Protein 2MEZ (pdb70)

Radius of gyration: 14.49 Å; Cα contacts (8 Å, |Δi|>4): 110; chains: 1; bounding box: 46×28×31 Å

Secondary structure (DSSP, 8-state):
--SS--S-SS-SHHHHHHHHHTT--HHHHHHTTTS-HHHHHHHHTTS----HHHHHHHHHSSS--S--SS-----------HHHHTSSS-STTSGGG--TT-

InterPro domains:
  IPR001387 Cro/C1-type, helix-turn-helix domain [PF01381] (82-133)
  IPR001387 Cro/C1-type, helix-turn-helix domain [PS50943] (82-140)
  IPR001387 Cro/C1-type, helix-turn-helix domain [SM00530] (81-136)
  IPR001387 Cro/C1-type, helix-turn-helix domain [cd00093] (80-133)
  IPR004451 MJ0586 [TIGR00270] (8-161)
  IPR010982 Lambda repressor-like, DNA-binding domain superfamily [G3DSA:1.10.260.40] (68-165)
  IPR010982 Lambda repressor-like, DNA-binding domain superfamily [SSF47413] (76-138)

Structure (mmCIF, N/CA/C/O backbone):
data_2MEZ
#
_entry.id   2MEZ
#
loop_
_atom_site.group_PDB
_atom_site.id
_atom_site.type_symbol
_atom_site.label_atom_id
_atom_site.label_alt_id
_atom_site.label_comp_id
_atom_site.label_asym_id
_atom_site.label_entity_id
_atom_site.label_seq_id
_atom_site.pdbx_PDB_ins_code
_atom_site.Cartn_x
_atom_site.Cartn_y
_atom_site.Cartn_z
_atom_site.occupancy
_atom_site.B_iso_or_equiv
_atom_site.auth_seq_id
_atom_site.auth_comp_id
_atom_site.auth_asym_id
_atom_site.auth_atom_id
_atom_site.pdbx_PDB_model_num
ATOM 1 N N . GLU A 1 1 ? 19.410 -14.173 -0.354 1.00 0.00 13 GLU A N 1
ATOM 2 C CA . GLU A 1 1 ? 20.086 -13.297 0.604 1.00 0.00 13 GLU A CA 1
ATOM 3 C C . GLU A 1 1 ? 19.088 -12.519 1.455 1.00 0.00 13 GLU A C 1
ATOM 4 O O . GLU A 1 1 ? 18.149 -11.926 0.905 1.00 0.00 13 GLU A O 1
ATOM 18 N N . ASN A 1 2 ? 19.195 -12.634 2.785 1.00 0.00 14 ASN A N 1
ATOM 19 C CA . ASN A 1 2 ? 18.305 -12.156 3.819 1.00 0.00 14 ASN A CA 1
ATOM 20 C C . ASN A 1 2 ? 18.622 -10.754 4.333 1.00 0.00 14 ASN A C 1
ATOM 21 O O . ASN A 1 2 ? 17.812 -10.148 5.027 1.00 0.00 14 ASN A O 1
ATOM 32 N N . ALA A 1 3 ? 19.684 -10.124 3.849 1.00 0.00 15 ALA A N 1
ATOM 33 C CA . ALA A 1 3 ? 20.142 -8.761 3.982 1.00 0.00 15 ALA A CA 1
ATOM 34 C C . ALA A 1 3 ? 19.564 -7.866 2.885 1.00 0.00 15 ALA A C 1
ATOM 35 O O . ALA A 1 3 ? 19.505 -6.652 3.019 1.00 0.00 15 ALA A O 1
ATOM 42 N N . GLU A 1 4 ? 18.990 -8.467 1.842 1.00 0.00 16 GLU A N 1
ATOM 43 C CA . GLU A 1 4 ? 18.354 -7.792 0.739 1.00 0.00 16 GLU A CA 1
ATOM 44 C C . GLU A 1 4 ? 16.834 -7.724 0.882 1.00 0.00 16 GLU A C 1
ATOM 45 O O . GLU A 1 4 ? 16.113 -7.228 0.022 1.00 0.00 16 GLU A O 1
ATOM 57 N N . LEU A 1 5 ? 16.340 -8.306 1.979 1.00 0.00 17 LEU A N 1
ATOM 58 C CA . LEU A 1 5 ? 15.001 -8.149 2.492 1.00 0.00 17 LEU A CA 1
ATOM 59 C C . LEU A 1 5 ? 14.812 -6.924 3.383 1.00 0.00 17 LEU A C 1
ATOM 60 O O . LEU A 1 5 ? 15.794 -6.272 3.706 1.00 0.00 17 LEU A O 1
ATOM 76 N N . GLU A 1 6 ? 13.566 -6.641 3.773 1.00 0.00 18 GLU A N 1
ATOM 77 C CA . GLU A 1 6 ? 13.240 -5.444 4.525 1.00 0.00 18 GLU A CA 1
ATOM 78 C C . GLU A 1 6 ? 12.087 -5.554 5.508 1.00 0.00 18 GLU A C 1
ATOM 79 O O . GLU A 1 6 ? 11.028 -6.075 5.175 1.00 0.00 18 GLU A O 1
ATOM 91 N N . ILE A 1 7 ? 12.223 -5.021 6.730 1.00 0.00 19 ILE A N 1
ATOM 92 C CA . ILE A 1 7 ? 11.067 -4.701 7.528 1.00 0.00 19 ILE A CA 1
ATOM 93 C C . ILE A 1 7 ? 10.749 -3.245 7.827 1.00 0.00 19 ILE A C 1
ATOM 94 O O . ILE A 1 7 ? 9.653 -2.945 8.291 1.00 0.00 19 ILE A O 1
ATOM 110 N N . VAL A 1 8 ? 11.550 -2.242 7.479 1.00 0.00 20 VAL A N 1
ATOM 111 C CA . VAL A 1 8 ? 11.438 -0.797 7.604 1.00 0.00 20 VAL A CA 1
ATOM 112 C C . VAL A 1 8 ? 10.967 -0.216 6.276 1.00 0.00 20 VAL A C 1
ATOM 113 O O . VAL A 1 8 ? 11.572 0.690 5.688 1.00 0.00 20 VAL A O 1
ATOM 126 N N . THR A 1 9 ? 9.898 -0.797 5.735 1.00 0.00 21 THR A N 1
ATOM 127 C CA . THR A 1 9 ? 9.300 -0.458 4.462 1.00 0.00 21 THR A CA 1
ATOM 128 C C . THR A 1 9 ? 8.397 0.766 4.531 1.00 0.00 21 THR A C 1
ATOM 129 O O . THR A 1 9 ? 8.107 1.198 3.419 1.00 0.00 21 THR A O 1
ATOM 140 N N . ASP A 1 10 ? 7.984 1.312 5.677 1.00 0.00 22 ASP A N 1
ATOM 141 C CA . ASP A 1 10 ? 6.856 2.206 5.889 1.00 0.00 22 ASP A CA 1
ATOM 142 C C . ASP A 1 10 ? 5.546 1.542 5.503 1.00 0.00 22 ASP A C 1
ATOM 143 O O . ASP A 1 10 ? 4.575 2.268 5.295 1.00 0.00 22 ASP A O 1
ATOM 152 N N . TYR A 1 11 ? 5.513 0.215 5.303 1.00 0.00 23 TYR A N 1
ATOM 153 C CA . TYR A 1 11 ? 4.306 -0.450 4.861 1.00 0.00 23 TYR A CA 1
ATOM 154 C C . TYR A 1 11 ? 3.839 -1.526 5.833 1.00 0.00 23 TYR A C 1
ATOM 155 O O . TYR A 1 11 ? 3.187 -2.455 5.376 1.00 0.00 23 TYR A O 1
ATOM 173 N N . TYR A 1 12 ? 4.407 -1.637 7.040 1.00 0.00 24 TYR A N 1
ATOM 174 C CA . TYR A 1 12 ? 4.146 -2.682 8.010 1.00 0.00 24 TYR A CA 1
ATOM 175 C C . TYR A 1 12 ? 2.824 -2.593 8.778 1.00 0.00 24 TYR A C 1
ATOM 176 O O . TYR A 1 12 ? 2.024 -1.737 8.406 1.00 0.00 24 TYR A O 1
ATOM 194 N N . LYS A 1 13 ? 2.694 -3.365 9.854 1.00 0.00 25 LYS A N 1
ATOM 195 C CA . LYS A 1 13 ? 1.631 -3.188 10.826 1.00 0.00 25 LYS A CA 1
ATOM 196 C C . LYS A 1 13 ? 0.841 -1.890 10.857 1.00 0.00 25 LYS A C 1
ATOM 197 O O . LYS A 1 13 ? -0.388 -1.925 10.913 1.00 0.00 25 LYS A O 1
ATOM 216 N N . ILE A 1 14 ? 1.509 -0.746 11.041 1.00 0.00 26 ILE A N 1
ATOM 217 C CA . ILE A 1 14 ? 0.765 0.496 11.100 1.00 0.00 26 ILE A CA 1
ATOM 218 C C . ILE A 1 14 ? -0.344 0.739 10.080 1.00 0.00 26 ILE A C 1
ATOM 219 O O . ILE A 1 14 ? -1.424 1.163 10.470 1.00 0.00 26 ILE A O 1
ATOM 235 N N . ILE A 1 15 ? -0.084 0.572 8.782 1.00 0.00 27 ILE A N 1
ATOM 236 C CA . ILE A 1 15 ? -0.980 0.649 7.650 1.00 0.00 27 ILE A CA 1
ATOM 237 C C . ILE A 1 15 ? -1.691 -0.688 7.451 1.00 0.00 27 ILE A C 1
ATOM 238 O O . ILE A 1 15 ? -2.893 -0.656 7.252 1.00 0.00 27 ILE A O 1
ATOM 254 N N . LYS A 1 16 ? -0.958 -1.801 7.481 1.00 0.00 28 LYS A N 1
ATOM 255 C CA . LYS A 1 16 ? -1.465 -3.114 7.146 1.00 0.00 28 LYS A CA 1
ATOM 256 C C . LYS A 1 16 ? -2.722 -3.443 7.926 1.00 0.00 28 LYS A C 1
ATOM 257 O O . LYS A 1 16 ? -3.689 -3.770 7.252 1.00 0.00 28 LYS A O 1
ATOM 276 N N . THR A 1 17 ? -2.731 -3.328 9.262 1.00 0.00 29 THR A N 1
ATOM 277 C CA . THR A 1 17 ? -3.864 -3.623 10.121 1.00 0.00 29 THR A CA 1
ATOM 278 C C . THR A 1 17 ? -5.113 -2.989 9.537 1.00 0.00 29 THR A C 1
ATOM 279 O O . THR A 1 17 ? -6.108 -3.642 9.249 1.00 0.00 29 THR A O 1
ATOM 290 N N . ALA A 1 18 ? -5.027 -1.677 9.248 1.00 0.00 30 ALA A N 1
ATOM 291 C CA . ALA A 1 18 ? -6.089 -0.777 8.830 1.00 0.00 30 ALA A CA 1
ATOM 292 C C . ALA A 1 18 ? -6.557 -0.868 7.377 1.00 0.00 30 ALA A C 1
ATOM 293 O O . ALA A 1 18 ? -7.774 -0.813 7.231 1.00 0.00 30 ALA A O 1
ATOM 300 N N . ARG A 1 19 ? -5.700 -1.114 6.392 1.00 0.00 31 ARG A N 1
ATOM 301 C CA . ARG A 1 19 ? -6.191 -1.349 5.060 1.00 0.00 31 ARG A CA 1
ATOM 302 C C . ARG A 1 19 ? -7.168 -2.526 4.966 1.00 0.00 31 ARG A C 1
ATOM 303 O O . ARG A 1 19 ? -8.033 -2.531 4.097 1.00 0.00 31 ARG A O 1
ATOM 324 N N . GLU A 1 20 ? -6.801 -3.610 5.642 1.00 0.00 32 GLU A N 1
ATOM 325 C CA . GLU A 1 20 ? -7.612 -4.754 6.002 1.00 0.00 32 GLU A CA 1
ATOM 326 C C . GLU A 1 20 ? -8.866 -4.345 6.780 1.00 0.00 32 GLU A C 1
ATOM 327 O O . GLU A 1 20 ? -9.837 -5.062 6.558 1.00 0.00 32 GLU A O 1
ATOM 339 N N . GLN A 1 21 ? -8.917 -3.329 7.626 1.00 0.00 33 GLN A N 1
ATOM 340 C CA . GLN A 1 21 ? -10.123 -2.927 8.332 1.00 0.00 33 GLN A CA 1
ATOM 341 C C . GLN A 1 21 ? -11.106 -2.330 7.335 1.00 0.00 33 GLN A C 1
ATOM 342 O O . GLN A 1 21 ? -12.276 -2.242 7.691 1.00 0.00 33 GLN A O 1
ATOM 356 N N . LEU A 1 22 ? -10.621 -1.856 6.183 1.00 0.00 34 LEU A N 1
ATOM 357 C CA . LEU A 1 22 ? -11.393 -1.221 5.139 1.00 0.00 34 LEU A CA 1
ATOM 358 C C . LEU A 1 22 ? -11.739 -2.174 3.997 1.00 0.00 34 LEU A C 1
ATOM 359 O O . LEU A 1 22 ? -12.472 -1.854 3.060 1.00 0.00 34 LEU A O 1
ATOM 375 N N . GLY A 1 23 ? -11.094 -3.338 4.076 1.00 0.00 35 GLY A N 1
ATOM 376 C CA . GLY A 1 23 ? -11.328 -4.474 3.182 1.00 0.00 35 GLY A CA 1
ATOM 377 C C . GLY A 1 23 ? -10.914 -4.330 1.730 1.00 0.00 35 GLY A C 1
ATOM 378 O O . GLY A 1 23 ? -10.965 -5.322 0.999 1.00 0.00 35 GLY A O 1
ATOM 382 N N . ILE A 1 24 ? -10.501 -3.127 1.324 1.00 0.00 36 ILE A N 1
ATOM 383 C CA . ILE A 1 24 ? -10.115 -2.712 -0.013 1.00 0.00 36 ILE A CA 1
ATOM 384 C C . ILE A 1 24 ? -8.987 -3.571 -0.552 1.00 0.00 36 ILE A C 1
ATOM 385 O O . ILE A 1 24 ? -8.087 -3.845 0.233 1.00 0.00 36 ILE A O 1
ATOM 401 N N . SER A 1 25 ? -9.131 -4.138 -1.767 1.00 0.00 37 SER A N 1
ATOM 402 C CA . SER A 1 25 ? -8.186 -5.102 -2.267 1.00 0.00 37 SER A CA 1
ATOM 403 C C . SER A 1 25 ? -6.771 -4.642 -2.605 1.00 0.00 37 SER A C 1
ATOM 404 O O . SER A 1 25 ? -6.492 -3.446 -2.644 1.00 0.00 37 SER A O 1
ATOM 412 N N . GLN A 1 26 ? -5.768 -5.517 -2.737 1.00 0.00 38 GLN A N 1
ATOM 413 C CA . GLN A 1 26 ? -4.467 -5.219 -3.284 1.00 0.00 38 GLN A CA 1
ATOM 414 C C . GLN A 1 26 ? -4.510 -4.459 -4.596 1.00 0.00 38 GLN A C 1
ATOM 415 O O . GLN A 1 26 ? -3.771 -3.493 -4.789 1.00 0.00 38 GLN A O 1
ATOM 429 N N . GLN A 1 27 ? -5.403 -4.880 -5.514 1.00 0.00 39 GLN A N 1
ATOM 430 C CA . GLN A 1 27 ? -5.607 -4.221 -6.793 1.00 0.00 39 GLN A CA 1
ATOM 431 C C . GLN A 1 27 ? -6.246 -2.860 -6.580 1.00 0.00 39 GLN A C 1
ATOM 432 O O . GLN A 1 27 ? -6.002 -1.934 -7.352 1.00 0.00 39 GLN A O 1
ATOM 446 N N . GLN A 1 28 ? -7.126 -2.686 -5.600 1.00 0.00 40 GLN A N 1
ATOM 447 C CA . GLN A 1 28 ? -7.770 -1.425 -5.339 1.00 0.00 40 GLN A CA 1
ATOM 448 C C . GLN A 1 28 ? -6.748 -0.454 -4.750 1.00 0.00 40 GLN A C 1
ATOM 449 O O . GLN A 1 28 ? -6.785 0.688 -5.214 1.00 0.00 40 GLN A O 1
ATOM 463 N N . LEU A 1 29 ? -5.861 -0.838 -3.842 1.00 0.00 41 LEU A N 1
ATOM 464 C CA . LEU A 1 29 ? -4.808 -0.052 -3.234 1.00 0.00 41 LEU A CA 1
ATOM 465 C C . LEU A 1 29 ? -3.792 0.508 -4.236 1.00 0.00 41 LEU A C 1
ATOM 466 O O . LEU A 1 29 ? -3.231 1.591 -4.111 1.00 0.00 41 LEU A O 1
ATOM 482 N N . ALA A 1 30 ? -3.410 -0.437 -5.100 1.00 0.00 42 ALA A N 1
ATOM 483 C CA . ALA A 1 30 ? -2.552 -0.161 -6.232 1.00 0.00 42 ALA A CA 1
ATOM 484 C C . ALA A 1 30 ? -3.010 0.944 -7.180 1.00 0.00 42 ALA A C 1
ATOM 485 O O . ALA A 1 30 ? -2.134 1.604 -7.726 1.00 0.00 42 ALA A O 1
ATOM 492 N N . GLN A 1 31 ? -4.294 1.095 -7.470 1.00 0.00 43 GLN A N 1
ATOM 493 C CA . GLN A 1 31 ? -4.892 2.258 -8.101 1.00 0.00 43 GLN A CA 1
ATOM 494 C C . GLN A 1 31 ? -4.784 3.528 -7.267 1.00 0.00 43 GLN A C 1
ATOM 495 O O . GLN A 1 31 ? -4.658 4.616 -7.826 1.00 0.00 43 GLN A O 1
ATOM 509 N N . LYS A 1 32 ? -4.972 3.479 -5.947 1.00 0.00 44 LYS A N 1
ATOM 510 C CA . LYS A 1 32 ? -4.873 4.591 -5.026 1.00 0.00 44 LYS A CA 1
ATOM 511 C C . LYS A 1 32 ? -3.462 5.153 -4.983 1.00 0.00 44 LYS A C 1
ATOM 512 O O . LYS A 1 32 ? -3.262 6.170 -4.313 1.00 0.00 44 LYS A O 1
ATOM 531 N N . LEU A 1 33 ? -2.562 4.590 -5.778 1.00 0.00 45 LEU A N 1
ATOM 532 C CA . LEU A 1 33 ? -1.130 4.831 -5.767 1.00 0.00 45 LEU A CA 1
ATOM 533 C C . LEU A 1 33 ? -0.338 4.800 -7.058 1.00 0.00 45 LEU A C 1
ATOM 534 O O . LEU A 1 33 ? 0.855 5.082 -7.150 1.00 0.00 45 LEU A O 1
ATOM 550 N N . LYS A 1 34 ? -1.131 4.631 -8.118 1.00 0.00 46 LYS A N 1
ATOM 551 C CA . LYS A 1 34 ? -0.814 4.440 -9.509 1.00 0.00 46 LYS A CA 1
ATOM 552 C C . LYS A 1 34 ? 0.179 3.319 -9.801 1.00 0.00 46 LYS A C 1
ATOM 553 O O . LYS A 1 34 ? 1.018 3.522 -10.669 1.00 0.00 46 LYS A O 1
ATOM 572 N N . VAL A 1 35 ? 0.188 2.156 -9.162 1.00 0.00 47 VAL A N 1
ATOM 573 C CA . VAL A 1 35 ? 1.056 0.992 -9.220 1.00 0.00 47 VAL A CA 1
ATOM 574 C C . VAL A 1 35 ? 0.317 -0.313 -9.458 1.00 0.00 47 VAL A C 1
ATOM 575 O O . VAL A 1 35 ? -0.901 -0.288 -9.569 1.00 0.00 47 VAL A O 1
ATOM 588 N N . SER A 1 36 ? 0.966 -1.487 -9.388 1.00 0.00 48 SER A N 1
ATOM 589 C CA . SER A 1 36 ? 0.361 -2.789 -9.555 1.00 0.00 48 SER A CA 1
ATOM 590 C C . SER A 1 36 ? 0.091 -3.537 -8.241 1.00 0.00 48 SER A C 1
ATOM 591 O O . SER A 1 36 ? 0.834 -3.284 -7.305 1.00 0.00 48 SER A O 1
ATOM 599 N N . GLU A 1 37 ? -0.916 -4.417 -8.234 1.00 0.00 49 GLU A N 1
ATOM 600 C CA . GLU A 1 37 ? -1.064 -5.387 -7.157 1.00 0.00 49 GLU A CA 1
ATOM 601 C C . GLU A 1 37 ? 0.255 -6.098 -6.901 1.00 0.00 49 GLU A C 1
ATOM 602 O O . GLU A 1 37 ? 0.575 -6.594 -5.819 1.00 0.00 49 GLU A O 1
ATOM 614 N N . ASN A 1 38 ? 1.019 -6.272 -7.968 1.00 0.00 50 ASN A N 1
ATOM 615 C CA . ASN A 1 38 ? 2.232 -7.082 -7.973 1.00 0.00 50 ASN A CA 1
ATOM 616 C C . ASN A 1 38 ? 3.343 -6.346 -7.247 1.00 0.00 50 ASN A C 1
ATOM 617 O O . ASN A 1 38 ? 4.132 -7.032 -6.616 1.00 0.00 50 ASN A O 1
ATOM 628 N N . ILE A 1 39 ? 3.402 -5.012 -7.221 1.00 0.00 51 ILE A N 1
ATOM 629 C CA . ILE A 1 39 ? 4.339 -4.230 -6.449 1.00 0.00 51 ILE A CA 1
ATOM 630 C C . ILE A 1 39 ? 4.074 -4.266 -4.934 1.00 0.00 51 ILE A C 1
ATOM 631 O O . ILE A 1 39 ? 4.920 -4.264 -4.050 1.00 0.00 51 ILE A O 1
ATOM 647 N N . VAL A 1 40 ? 2.841 -4.067 -4.485 1.00 0.00 52 VAL A N 1
ATOM 648 C CA . VAL A 1 40 ? 2.230 -4.120 -3.164 1.00 0.00 52 VAL A CA 1
ATOM 649 C C . VAL A 1 40 ? 2.433 -5.462 -2.495 1.00 0.00 52 VAL A C 1
ATOM 650 O O . VAL A 1 40 ? 3.082 -5.494 -1.443 1.00 0.00 52 VAL A O 1
ATOM 663 N N . LYS A 1 41 ? 2.222 -6.609 -3.133 1.00 0.00 53 LYS A N 1
ATOM 664 C CA . LYS A 1 41 ? 2.778 -7.851 -2.616 1.00 0.00 53 LYS A CA 1
ATOM 665 C C . LYS A 1 41 ? 4.290 -7.803 -2.431 1.00 0.00 53 LYS A C 1
ATOM 666 O O . LYS A 1 41 ? 4.775 -8.274 -1.402 1.00 0.00 53 LYS A O 1
ATOM 685 N N . ARG A 1 42 ? 5.069 -7.215 -3.338 1.00 0.00 54 ARG A N 1
ATOM 686 C CA . ARG A 1 42 ? 6.506 -7.081 -3.230 1.00 0.00 54 ARG A CA 1
ATOM 687 C C . ARG A 1 42 ? 6.945 -6.346 -1.976 1.00 0.00 54 ARG A C 1
ATOM 688 O O . ARG A 1 42 ? 7.923 -6.815 -1.401 1.00 0.00 54 ARG A O 1
ATOM 709 N N . PHE A 1 43 ? 6.212 -5.330 -1.525 1.00 0.00 55 PHE A N 1
ATOM 710 C CA . PHE A 1 43 ? 6.487 -4.655 -0.264 1.00 0.00 55 PHE A CA 1
ATOM 711 C C . PHE A 1 43 ? 6.131 -5.547 0.926 1.00 0.00 55 PHE A C 1
ATOM 712 O O . PHE A 1 43 ? 6.923 -5.685 1.853 1.00 0.00 55 PHE A O 1
ATOM 729 N N . GLU A 1 44 ? 4.972 -6.197 0.875 1.00 0.00 56 GLU A N 1
ATOM 730 C CA . GLU A 1 44 ? 4.505 -7.032 1.969 1.00 0.00 56 GLU A CA 1
ATOM 731 C C . GLU A 1 44 ? 5.397 -8.253 2.100 1.00 0.00 56 GLU A C 1
ATOM 732 O O . GLU A 1 44 ? 5.259 -8.885 3.148 1.00 0.00 56 GLU A O 1
ATOM 744 N N . SER A 1 45 ? 6.276 -8.642 1.171 1.00 0.00 57 SER A N 1
ATOM 745 C CA . SER A 1 45 ? 7.223 -9.747 1.241 1.00 0.00 57 SER A CA 1
ATOM 746 C C . SER A 1 45 ? 8.632 -9.255 1.524 1.00 0.00 57 SER A C 1
ATOM 747 O O . SER A 1 45 ? 9.520 -10.109 1.614 1.00 0.00 57 SER A O 1
ATOM 755 N N . GLY A 1 46 ? 8.915 -7.963 1.688 1.00 0.00 58 GLY A N 1
ATOM 756 C CA . GLY A 1 46 ? 10.231 -7.446 2.000 1.00 0.00 58 GLY A CA 1
ATOM 757 C C . GLY A 1 46 ? 11.163 -7.234 0.807 1.00 0.00 58 GLY A C 1
ATOM 758 O O . GLY A 1 46 ? 12.254 -6.716 0.997 1.00 0.00 58 GLY A O 1
ATOM 762 N N . LYS A 1 47 ? 10.692 -7.407 -0.436 1.00 0.00 59 LYS A N 1
ATOM 763 C CA . LYS A 1 47 ? 11.521 -7.519 -1.630 1.00 0.00 59 LYS A CA 1
ATOM 764 C C . LYS A 1 47 ? 11.747 -6.215 -2.379 1.00 0.00 59 LYS A C 1
ATOM 765 O O . LYS A 1 47 ? 12.597 -6.171 -3.258 1.00 0.00 59 LYS A O 1
ATOM 784 N N . LEU A 1 48 ? 10.844 -5.281 -2.061 1.00 0.00 60 LEU A N 1
ATOM 785 C CA . LEU A 1 48 ? 10.717 -3.971 -2.672 1.00 0.00 60 LEU A CA 1
ATOM 786 C C . LEU A 1 48 ? 10.285 -2.964 -1.607 1.00 0.00 60 LEU A C 1
ATOM 787 O O . LEU A 1 48 ? 9.734 -3.315 -0.571 1.00 0.00 60 LEU A O 1
ATOM 803 N N . LYS A 1 49 ? 10.467 -1.665 -1.856 1.00 0.00 61 LYS A N 1
ATOM 804 C CA . LYS A 1 49 ? 9.937 -0.621 -1.011 1.00 0.00 61 LYS A CA 1
ATOM 805 C C . LYS A 1 49 ? 9.254 0.492 -1.801 1.00 0.00 61 LYS A C 1
ATOM 806 O O . LYS A 1 49 ? 9.754 0.752 -2.896 1.00 0.00 61 LYS A O 1
ATOM 825 N N . PRO A 1 50 ? 8.262 1.248 -1.323 1.00 0.00 62 PRO A N 1
ATOM 826 C CA . PRO A 1 50 ? 7.722 2.445 -1.941 1.00 0.00 62 PRO A CA 1
ATOM 827 C C . PRO A 1 50 ? 8.815 3.506 -1.995 1.00 0.00 62 PRO A C 1
ATOM 828 O O . PRO A 1 50 ? 9.843 3.427 -1.331 1.00 0.00 62 PRO A O 1
ATOM 839 N N . THR A 1 51 ? 8.606 4.599 -2.742 1.00 0.00 63 THR A N 1
ATOM 840 C CA . THR A 1 51 ? 9.421 5.804 -2.800 1.00 0.00 63 THR A CA 1
ATOM 841 C C . THR A 1 51 ? 8.872 6.880 -1.892 1.00 0.00 63 THR A C 1
ATOM 842 O O . THR A 1 51 ? 8.011 6.660 -1.048 1.00 0.00 63 THR A O 1
ATOM 853 N N . ILE A 1 52 ? 9.541 8.047 -1.836 1.00 0.00 64 ILE A N 1
ATOM 854 C CA . ILE A 1 52 ? 9.250 9.173 -0.968 1.00 0.00 64 ILE A CA 1
ATOM 855 C C . ILE A 1 52 ? 7.906 9.850 -1.224 1.00 0.00 64 ILE A C 1
ATOM 856 O O . ILE A 1 52 ? 7.164 9.852 -0.242 1.00 0.00 64 ILE A O 1
ATOM 872 N N . SER A 1 53 ? 7.564 10.359 -2.407 1.00 0.00 65 SER A N 1
ATOM 873 C CA . SER A 1 53 ? 6.230 10.762 -2.761 1.00 0.00 65 SER A CA 1
ATOM 874 C C . SER A 1 53 ? 5.212 9.659 -2.492 1.00 0.00 65 SER A C 1
ATOM 875 O O . SER A 1 53 ? 4.062 9.962 -2.170 1.00 0.00 65 SER A O 1
ATOM 883 N N . GLN A 1 54 ? 5.549 8.360 -2.557 1.00 0.00 66 GLN A N 1
ATOM 884 C CA . GLN A 1 54 ? 4.641 7.263 -2.347 1.00 0.00 66 GLN A CA 1
ATOM 885 C C . GLN A 1 54 ? 4.424 7.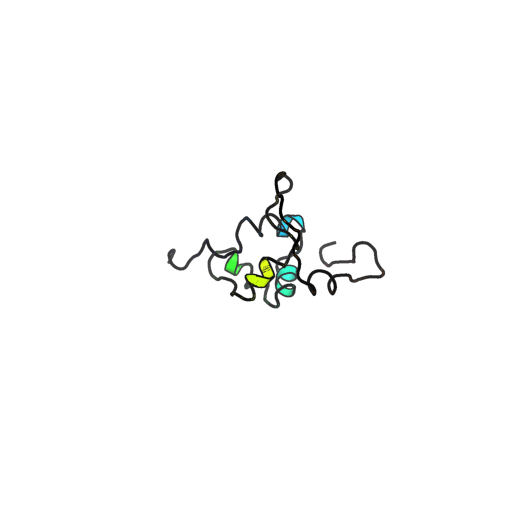072 -0.843 1.00 0.00 66 GLN A C 1
ATOM 886 O O . GLN A 1 54 ? 3.291 7.199 -0.407 1.00 0.00 66 GLN A O 1
ATOM 900 N N . ALA A 1 55 ? 5.469 6.932 -0.019 1.00 0.00 67 ALA A N 1
ATOM 901 C CA . ALA A 1 55 ? 5.595 7.075 1.416 1.00 0.00 67 ALA A CA 1
ATOM 902 C C . ALA A 1 55 ? 4.762 8.302 1.758 1.00 0.00 67 ALA A C 1
ATOM 903 O O . ALA A 1 55 ? 3.954 8.226 2.673 1.00 0.00 67 ALA A O 1
ATOM 910 N N . ARG A 1 56 ? 4.830 9.443 1.051 1.00 0.00 68 ARG A N 1
ATOM 911 C CA . ARG A 1 56 ? 4.050 10.625 1.355 1.00 0.00 68 ARG A CA 1
ATOM 912 C C . ARG A 1 56 ? 2.553 10.377 1.226 1.00 0.00 68 ARG A C 1
ATOM 913 O O . ARG A 1 56 ? 1.710 10.845 1.990 1.00 0.00 68 ARG A O 1
ATOM 934 N N . GLN A 1 57 ? 2.172 9.623 0.199 1.00 0.00 69 GLN A N 1
ATOM 935 C CA . GLN A 1 57 ? 0.813 9.226 -0.098 1.00 0.00 69 GLN A CA 1
ATOM 936 C C . GLN A 1 57 ? 0.225 8.072 0.697 1.00 0.00 69 GLN A C 1
ATOM 937 O O . GLN A 1 57 ? -0.983 8.097 0.916 1.00 0.00 69 GLN A O 1
ATOM 951 N N . LEU A 1 58 ? 0.957 6.993 0.992 1.00 0.00 70 LEU A N 1
ATOM 952 C CA . LEU A 1 58 ? 0.630 6.043 2.048 1.00 0.00 70 LEU A CA 1
ATOM 953 C C . LEU A 1 58 ? 0.214 6.694 3.357 1.00 0.00 70 LEU A C 1
ATOM 954 O O . LEU A 1 58 ? -0.796 6.210 3.880 1.00 0.00 70 LEU A O 1
ATOM 970 N N . GLU A 1 59 ? 0.899 7.711 3.887 1.00 0.00 71 GLU A N 1
ATOM 971 C CA . GLU A 1 59 ? 0.487 8.316 5.139 1.00 0.00 71 GLU A CA 1
ATOM 972 C C . GLU A 1 59 ? -0.959 8.769 4.971 1.00 0.00 71 GLU A C 1
ATOM 973 O O . GLU A 1 59 ? -1.701 8.613 5.954 1.00 0.00 71 GLU A O 1
ATOM 985 N N . LYS A 1 60 ? -1.269 9.369 3.830 1.00 0.00 72 LYS A N 1
ATOM 986 C CA . LYS A 1 60 ? -2.525 9.923 3.373 1.00 0.00 72 LYS A CA 1
ATOM 987 C C . LYS A 1 60 ? -3.530 8.997 2.710 1.00 0.00 72 LYS A C 1
ATOM 988 O O . LYS A 1 60 ? -4.666 9.329 2.390 1.00 0.00 72 LYS A O 1
ATOM 1007 N N . ILE A 1 61 ? -3.236 7.715 2.456 1.00 0.00 73 ILE A N 1
ATOM 1008 C CA . ILE A 1 61 ? -3.977 6.858 1.552 1.00 0.00 73 ILE A CA 1
ATOM 1009 C C . ILE A 1 61 ? -5.309 6.340 2.055 1.00 0.00 73 ILE A C 1
ATOM 1010 O O . ILE A 1 61 ? -6.251 6.037 1.320 1.00 0.00 73 ILE A O 1
ATOM 1026 N N . LEU A 1 62 ? -5.503 6.102 3.362 1.00 0.00 74 LEU A N 1
ATOM 1027 C CA . LEU A 1 62 ? -6.620 5.542 4.088 1.00 0.00 74 LEU A CA 1
ATOM 1028 C C . LEU A 1 62 ? -7.409 6.581 4.851 1.00 0.00 74 LEU A C 1
ATOM 1029 O O . LEU A 1 62 ? -8.413 6.304 5.510 1.00 0.00 74 LEU A O 1
ATOM 1045 N N . GLY A 1 63 ? -6.974 7.837 4.931 1.00 0.00 75 GLY A N 1
ATOM 1046 C CA . GLY A 1 63 ? -7.183 8.839 5.953 1.00 0.00 75 GLY A CA 1
ATOM 1047 C C . GLY A 1 63 ? -6.632 8.416 7.312 1.00 0.00 75 GLY A C 1
ATOM 1048 O O . GLY A 1 63 ? -6.641 9.239 8.227 1.00 0.00 75 GLY A O 1
ATOM 1052 N N . ILE A 1 64 ? -6.432 7.114 7.540 1.00 0.00 76 ILE A N 1
ATOM 1053 C CA . ILE A 1 64 ? -6.072 6.546 8.821 1.00 0.00 76 ILE A CA 1
ATOM 1054 C C . ILE A 1 64 ? -4.906 5.578 8.839 1.00 0.00 76 ILE A C 1
ATOM 1055 O O . ILE A 1 64 ? -4.047 5.484 7.956 1.00 0.00 76 ILE A O 1
ATOM 1071 N N . LYS A 1 65 ? -4.788 4.768 9.901 1.00 0.00 77 LYS A N 1
ATOM 1072 C CA . LYS A 1 65 ? -3.702 3.882 10.228 1.00 0.00 77 LYS A CA 1
ATOM 1073 C C . LYS A 1 65 ? -4.115 3.109 11.467 1.00 0.00 77 LYS A C 1
ATOM 1074 O O . LYS A 1 65 ? -5.223 3.293 11.961 1.00 0.00 77 LYS A O 1
ATOM 1093 N N . LEU A 1 66 ? -3.327 2.144 11.961 1.00 0.00 78 LEU A N 1
ATOM 1094 C CA . LEU A 1 66 ? -2.987 1.842 13.333 1.00 0.00 78 LEU A CA 1
ATOM 1095 C C . LEU A 1 66 ? -3.792 0.610 13.725 1.00 0.00 78 LEU A C 1
ATOM 1096 O O . LEU A 1 66 ? -3.273 -0.375 14.226 1.00 0.00 78 LEU A O 1
ATOM 1112 N N . VAL A 1 67 ? -5.058 0.548 13.316 1.00 0.00 79 VAL A N 1
ATOM 1113 C CA . VAL A 1 67 ? -6.065 -0.221 14.034 1.00 0.00 79 VAL A CA 1
ATOM 1114 C C . VAL A 1 67 ? -6.486 -1.593 13.531 1.00 0.00 79 VAL A C 1
ATOM 1115 O O . VAL A 1 67 ? -6.815 -1.650 12.351 1.00 0.00 79 VAL A O 1
ATOM 1128 N N . THR A 1 68 ? -6.700 -2.518 14.462 1.00 0.00 80 THR A N 1
ATOM 1129 C CA . THR A 1 68 ? -7.378 -3.791 14.319 1.00 0.00 80 THR A CA 1
ATOM 1130 C C . THR A 1 68 ? -8.813 -3.634 14.793 1.00 0.00 80 THR A C 1
ATOM 1131 O O . THR A 1 68 ? -9.161 -2.555 15.245 1.00 0.00 80 THR A O 1
ATOM 1142 N N . PRO A 1 69 ? -9.650 -4.677 14.687 1.00 0.00 81 PRO A N 1
ATOM 1143 C CA . PRO A 1 69 ? -11.008 -4.575 15.202 1.00 0.00 81 PRO A CA 1
ATOM 1144 C C . PRO A 1 69 ? -10.973 -4.343 16.709 1.00 0.00 81 PRO A C 1
ATOM 1145 O O . PRO A 1 69 ? -11.999 -4.019 17.309 1.00 0.00 81 PRO A O 1
ATOM 1156 N N . LEU A 1 70 ? -9.775 -4.509 17.292 1.00 0.00 82 LEU A N 1
ATOM 1157 C CA . LEU A 1 70 ? -9.582 -4.492 18.718 1.00 0.00 82 LEU A CA 1
ATOM 1158 C C . LEU A 1 70 ? -8.869 -3.254 19.252 1.00 0.00 82 LEU A C 1
ATOM 1159 O O . LEU A 1 70 ? -8.927 -2.974 20.432 1.00 0.00 82 LEU A O 1
ATOM 1175 N N . GLU A 1 71 ? -8.070 -2.551 18.448 1.00 0.00 83 GLU A N 1
ATOM 1176 C CA . GLU A 1 71 ? -7.220 -1.465 18.877 1.00 0.00 83 GLU A CA 1
ATOM 1177 C C . GLU A 1 71 ? -8.040 -0.244 19.279 1.00 0.00 83 GLU A C 1
ATOM 1178 O O . GLU A 1 71 ? -8.757 0.281 18.424 1.00 0.00 83 GLU A O 1
ATOM 1190 N N . ASN A 1 72 ? -8.025 0.104 20.556 1.00 0.00 84 ASN A N 1
ATOM 1191 C CA . ASN A 1 72 ? -8.895 1.144 21.069 1.00 0.00 84 ASN A CA 1
ATOM 1192 C C . ASN A 1 72 ? -8.336 2.553 21.211 1.00 0.00 84 ASN A C 1
ATOM 1193 O O . ASN A 1 72 ? -8.737 3.493 20.512 1.00 0.00 84 ASN A O 1
ATOM 1204 N N . ASN A 1 73 ? -7.184 2.711 21.874 1.00 0.00 85 ASN A N 1
ATOM 1205 C CA . ASN A 1 73 ? -6.379 3.913 21.747 1.00 0.00 85 ASN A CA 1
ATOM 1206 C C . ASN A 1 73 ? -5.802 4.179 20.352 1.00 0.00 85 ASN A C 1
ATOM 1207 O O . ASN A 1 73 ? -5.075 3.288 19.916 1.00 0.00 85 ASN A O 1
ATOM 1218 N N . GLU A 1 74 ? -6.148 5.280 19.699 1.00 0.00 86 GLU A N 1
ATOM 1219 C CA . GLU A 1 74 ? -5.646 5.596 18.368 1.00 0.00 86 GLU A CA 1
ATOM 1220 C C . GLU A 1 74 ? -5.554 7.085 18.063 1.00 0.00 86 GLU A C 1
ATOM 1221 O O . GLU A 1 74 ? -5.513 7.473 16.887 1.00 0.00 86 GLU A O 1
ATOM 1233 N N . GLU A 1 75 ? -5.390 7.903 19.103 1.00 0.00 87 GLU A N 1
ATOM 1234 C CA . GLU A 1 75 ? -5.620 9.331 18.978 1.00 0.00 87 GLU A CA 1
ATOM 1235 C C . GLU A 1 75 ? -4.579 9.934 18.036 1.00 0.00 87 GLU A C 1
ATOM 1236 O O . GLU A 1 75 ? -3.401 10.046 18.324 1.00 0.00 87 GLU A O 1
ATOM 1248 N N . SER A 1 76 ? -5.018 10.310 16.833 1.00 0.00 88 SER A N 1
ATOM 1249 C CA . SER A 1 76 ? -4.321 10.998 15.755 1.00 0.00 88 SER A CA 1
ATOM 1250 C C . SER A 1 76 ? -5.237 11.678 14.761 1.00 0.00 88 SER A C 1
ATOM 1251 O O . SER A 1 76 ? -6.318 11.203 14.437 1.00 0.00 88 SER A O 1
ATOM 1259 N N . GLU A 1 77 ? -4.872 12.849 14.225 1.00 0.00 89 GLU A N 1
ATOM 1260 C CA . GLU A 1 77 ? -5.705 13.545 13.271 1.00 0.00 89 GLU A CA 1
ATOM 1261 C C . GLU A 1 77 ? -5.884 12.688 12.023 1.00 0.00 89 GLU A C 1
ATOM 1262 O O . GLU A 1 77 ? -5.024 11.966 11.530 1.00 0.00 89 GLU A O 1
ATOM 1274 N N . LYS A 1 78 ? -7.097 12.641 11.495 1.00 0.00 90 LYS A N 1
ATOM 1275 C CA . LYS A 1 78 ? -7.480 11.923 10.287 1.00 0.00 90 LYS A CA 1
ATOM 1276 C C . LYS A 1 78 ? -6.778 12.733 9.211 1.00 0.00 90 LYS A C 1
ATOM 1277 O O . LYS A 1 78 ? -7.018 13.939 9.131 1.00 0.00 90 LYS A O 1
ATOM 1296 N N . GLU A 1 79 ? -6.015 12.086 8.326 1.00 0.00 91 GLU A N 1
ATOM 1297 C CA . GLU A 1 79 ? -5.256 12.732 7.281 1.00 0.00 91 GLU A CA 1
ATOM 1298 C C . GLU A 1 79 ? -5.277 12.029 5.930 1.00 0.00 91 GLU A C 1
ATOM 1299 O O . GLU A 1 79 ? -4.541 11.045 5.827 1.00 0.00 91 GLU A O 1
ATOM 1311 N N . PHE A 1 80 ? -6.028 12.598 4.974 1.00 0.00 92 PHE A N 1
ATOM 1312 C CA . PHE A 1 80 ? -6.336 11.947 3.717 1.00 0.00 92 PHE A CA 1
ATOM 1313 C C . PHE A 1 80 ? -5.995 12.938 2.611 1.00 0.00 92 PHE A C 1
ATOM 1314 O O . PHE A 1 80 ? -6.204 14.147 2.699 1.00 0.00 92 PHE A O 1
ATOM 1331 N N . ASP A 1 81 ? -5.319 12.397 1.597 1.00 0.00 93 ASP A N 1
ATOM 1332 C CA . ASP A 1 81 ? -5.278 12.915 0.236 1.00 0.00 93 ASP A CA 1
ATOM 1333 C C . ASP A 1 81 ? -6.586 13.482 -0.293 1.00 0.00 93 ASP A C 1
ATOM 1334 O O . ASP A 1 81 ? -7.616 12.976 0.124 1.00 0.00 93 ASP A O 1
ATOM 1343 N N . ASP A 1 82 ? -6.470 14.551 -1.075 1.00 0.00 94 ASP A N 1
ATOM 1344 C CA . ASP A 1 82 ? -7.674 15.168 -1.616 1.00 0.00 94 ASP A CA 1
ATOM 1345 C C . ASP A 1 82 ? -8.311 14.319 -2.702 1.00 0.00 94 ASP A C 1
ATOM 1346 O O . ASP A 1 82 ? -9.527 14.153 -2.661 1.00 0.00 94 ASP A O 1
ATOM 1355 N N . THR A 1 83 ? -7.543 13.690 -3.601 1.00 0.00 95 THR A N 1
ATOM 1356 C CA . THR A 1 83 ? -8.039 12.730 -4.570 1.00 0.00 95 THR A CA 1
ATOM 1357 C C . THR A 1 83 ? -8.517 11.573 -3.708 1.00 0.00 95 THR A C 1
ATOM 1358 O O . THR A 1 83 ? -9.543 10.990 -4.061 1.00 0.00 95 THR A O 1
ATOM 1369 N N . GLY A 1 84 ? -7.858 11.219 -2.603 1.00 0.00 96 GLY A N 1
ATOM 1370 C CA . GLY A 1 84 ? -8.303 10.191 -1.684 1.00 0.00 96 GLY A CA 1
ATOM 1371 C C . GLY A 1 84 ? -9.698 10.389 -1.112 1.00 0.00 96 GLY A C 1
ATOM 1372 O O . GLY A 1 84 ? -10.357 9.364 -0.993 1.00 0.00 96 GLY A O 1
ATOM 1376 N N . LEU A 1 85 ? -10.139 11.622 -0.814 1.00 0.00 97 LEU A N 1
ATOM 1377 C CA . LEU A 1 85 ? -11.407 11.978 -0.201 1.00 0.00 97 LEU A CA 1
ATOM 1378 C C . LEU A 1 85 ? -12.361 12.333 -1.317 1.00 0.00 97 LEU A C 1
ATOM 1379 O O . LEU A 1 85 ? -13.413 11.686 -1.446 1.00 0.00 97 LEU A O 1
ATOM 1395 N N . THR A 1 86 ? -12.061 13.481 -1.937 1.00 0.00 98 THR A N 1
ATOM 1396 C CA . THR A 1 86 ? -12.972 14.417 -2.573 1.00 0.00 98 THR A CA 1
ATOM 1397 C C . THR A 1 86 ? -13.212 14.061 -4.034 1.00 0.00 98 THR A C 1
ATOM 1398 O O . THR A 1 86 ? -14.345 14.131 -4.515 1.00 0.00 98 THR A O 1
ATOM 1409 N N . LEU A 1 87 ? -12.218 13.533 -4.753 1.00 0.00 99 LEU A N 1
ATOM 1410 C CA . LEU A 1 87 ? -12.425 12.809 -5.982 1.00 0.00 99 LEU A CA 1
ATOM 1411 C C . LEU A 1 87 ? -12.829 11.351 -5.781 1.00 0.00 99 LEU A C 1
ATOM 1412 O O . LEU A 1 87 ? -13.322 10.692 -6.701 1.00 0.00 99 LEU A O 1
ATOM 1428 N N . GLY A 1 88 ? -12.733 10.879 -4.543 1.00 0.00 100 GLY A N 1
ATOM 1429 C CA . GLY A 1 88 ? -13.186 9.574 -4.113 1.00 0.00 100 GLY A CA 1
ATOM 1430 C C . GLY A 1 88 ? -14.697 9.568 -3.930 1.00 0.00 100 GLY A C 1
ATOM 1431 O O . GLY A 1 88 ? -15.251 8.477 -4.056 1.00 0.00 100 GLY A O 1
ATOM 1435 N N . ASP A 1 89 ? -15.425 10.687 -3.785 1.00 0.00 101 ASP A N 1
ATOM 1436 C CA . ASP A 1 89 ? -16.736 10.825 -3.204 1.00 0.00 101 ASP A CA 1
ATOM 1437 C C . ASP A 1 89 ? -17.937 10.360 -4.019 1.00 0.00 101 ASP A C 1
ATOM 1438 O O . ASP A 1 89 ? -19.026 10.664 -3.526 1.00 0.00 101 ASP A O 1
ATOM 1447 N N . VAL A 1 90 ? -17.686 9.453 -4.960 1.00 0.00 102 VAL A N 1
ATOM 1448 C CA . VAL A 1 90 ? -18.420 8.865 -6.069 1.00 0.00 102 VAL A CA 1
ATOM 1449 C C . VAL A 1 90 ? -18.338 7.347 -6.073 1.00 0.00 102 VAL A C 1
ATOM 1450 O O . VAL A 1 90 ? -17.396 6.736 -5.593 1.00 0.00 102 VAL A O 1
ATOM 1463 N N . VAL A 1 91 ? -19.248 6.458 -6.463 1.00 0.00 103 VAL A N 1
ATOM 1464 C CA . VAL A 1 91 ? -20.423 6.814 -7.244 1.00 0.00 103 VAL A CA 1
ATOM 1465 C C . VAL A 1 91 ? -21.354 7.677 -6.421 1.00 0.00 103 VAL A C 1
ATOM 1466 O O . VAL A 1 91 ? -21.981 7.239 -5.458 1.00 0.00 103 VAL A O 1
ATOM 1479 N N . ASN A 1 92 ? -21.634 8.933 -6.790 1.00 0.00 104 ASN A N 1
ATOM 1480 C CA . ASN A 1 92 ? -22.185 9.817 -5.782 1.00 0.00 104 ASN A CA 1
ATOM 1481 C C . ASN A 1 92 ? -23.659 9.573 -5.502 1.00 0.00 104 ASN A C 1
ATOM 1482 O O . ASN A 1 92 ? -24.114 9.599 -4.355 1.00 0.00 104 ASN A O 1
ATOM 1493 N N . ILE A 1 93 ? -24.475 9.250 -6.504 1.00 0.00 105 ILE A N 1
ATOM 1494 C CA . ILE A 1 93 ? -25.926 9.203 -6.517 1.00 0.00 105 ILE A CA 1
ATOM 1495 C C . ILE A 1 93 ? -26.405 7.903 -5.884 1.00 0.00 105 ILE A C 1
ATOM 1496 O O . ILE A 1 93 ? -27.608 7.812 -5.629 1.00 0.00 105 ILE A O 1
ATOM 1512 N N . LYS A 1 94 ? -25.499 6.972 -5.589 1.00 0.00 106 LYS A N 1
ATOM 1513 C CA . LYS A 1 94 ? -25.844 5.754 -4.886 1.00 0.00 106 LYS A CA 1
ATOM 1514 C C . LYS A 1 94 ? -25.179 5.755 -3.521 1.00 0.00 106 LYS A C 1
ATOM 1515 O O . LYS A 1 94 ? -24.137 6.371 -3.271 1.00 0.00 106 LYS A O 1
ATOM 1534 N N . GLU A 1 95 ? -25.851 5.022 -2.630 1.00 0.00 107 GLU A N 1
ATOM 1535 C CA . GLU A 1 95 ? -25.615 4.865 -1.201 1.00 0.00 107 GLU A CA 1
ATOM 1536 C C . GLU A 1 95 ? -24.261 4.208 -0.909 1.00 0.00 107 GLU A C 1
ATOM 1537 O O . GLU A 1 95 ? -23.892 3.149 -1.401 1.00 0.00 107 GLU A O 1
ATOM 1549 N N . GLY A 1 96 ? -23.438 4.742 -0.022 1.00 0.00 108 GLY A N 1
ATOM 1550 C CA . GLY A 1 96 ? -22.220 4.129 0.453 1.00 0.00 108 GLY A CA 1
ATOM 1551 C C . GLY A 1 96 ? -21.050 4.198 -0.508 1.00 0.00 108 GLY A C 1
ATOM 1552 O O . GLY A 1 96 ? -19.964 3.855 -0.050 1.00 0.00 108 GLY A O 1
ATOM 1556 N N . LYS A 1 97 ? -21.359 4.376 -1.787 1.00 0.00 109 LYS A N 1
ATOM 1557 C CA . LYS A 1 97 ? -20.589 4.967 -2.859 1.00 0.00 109 LYS A CA 1
ATOM 1558 C C . LYS A 1 97 ? -20.308 3.938 -3.936 1.00 0.00 109 LYS A C 1
ATOM 1559 O O . LYS A 1 97 ? -19.686 4.268 -4.945 1.00 0.00 109 LYS A O 1
ATOM 1578 N N . LYS A 1 98 ? -20.831 2.714 -3.843 1.00 0.00 110 LYS A N 1
ATOM 1579 C CA . LYS A 1 98 ? -20.773 1.618 -4.783 1.00 0.00 110 LYS A CA 1
ATOM 1580 C C . LYS A 1 98 ? -19.360 1.268 -5.214 1.00 0.00 110 LYS A C 1
ATOM 1581 O O . LYS A 1 98 ? -18.940 1.528 -6.341 1.00 0.00 110 LYS A O 1
ATOM 1600 N N . LEU A 1 99 ? -18.540 0.709 -4.307 1.00 0.00 111 LEU A N 1
ATOM 1601 C CA . LEU A 1 99 ? -17.160 0.329 -4.487 1.00 0.00 111 LEU A CA 1
ATOM 1602 C C . LEU A 1 99 ? -17.079 -1.075 -5.047 1.00 0.00 111 LEU A C 1
ATOM 1603 O O . LEU A 1 99 ? -18.074 -1.792 -4.962 1.00 0.00 111 LEU A O 1
ATOM 1619 N N . GLU A 1 100 ? -15.938 -1.557 -5.559 1.00 0.00 112 GLU A N 1
ATOM 1620 C CA . GLU A 1 100 ? -15.741 -2.907 -6.050 1.00 0.00 112 GLU A CA 1
ATOM 1621 C C . GLU A 1 100 ? -15.834 -3.988 -4.971 1.00 0.00 112 GLU A C 1
ATOM 1622 O O . GLU A 1 100 ? -16.437 -5.019 -5.239 1.00 0.00 112 GLU A O 1
ATOM 1634 N N . HIS A 1 101 ? -15.462 -3.862 -3.698 1.00 0.00 113 HIS A N 1
ATOM 1635 C CA . HIS A 1 101 ? -15.467 -4.942 -2.713 1.00 0.00 113 HIS A CA 1
ATOM 1636 C C . HIS A 1 101 ? -16.758 -4.934 -1.900 1.00 0.00 113 HIS A C 1
ATOM 1637 O O . HIS A 1 101 ? -16.816 -5.689 -0.927 1.00 0.00 113 HIS A O 1
ATOM 1651 N N . HIS A 1 102 ? -17.804 -4.207 -2.276 1.00 0.00 114 HIS A N 1
ATOM 1652 C CA . HIS A 1 102 ? -19.068 -4.063 -1.593 1.00 0.00 114 HIS A CA 1
ATOM 1653 C C . HIS A 1 102 ? -20.124 -5.058 -2.067 1.00 0.00 114 HIS A C 1
ATOM 1654 O O . HIS A 1 102 ? -20.731 -5.745 -1.229 1.00 0.00 114 HIS A O 1
ATOM 1668 N N . GLU A 1 1 ? 29.751 -17.464 9.411 1.00 0.00 13 GLU A N 2
ATOM 1669 C CA . GLU A 1 1 ? 29.094 -16.849 8.241 1.00 0.00 13 GLU A CA 2
ATOM 1670 C C . GLU A 1 1 ? 27.934 -16.003 8.713 1.00 0.00 13 GLU A C 2
ATOM 1671 O O . GLU A 1 1 ? 26.746 -16.316 8.703 1.00 0.00 13 GLU A O 2
ATOM 1685 N N . ASN A 1 2 ? 28.339 -14.795 9.125 1.00 0.00 14 ASN A N 2
ATOM 1686 C CA . ASN A 1 2 ? 27.458 -13.690 9.464 1.00 0.00 14 ASN A CA 2
ATOM 1687 C C . ASN A 1 2 ? 26.473 -13.287 8.372 1.00 0.00 14 ASN A C 2
ATOM 1688 O O . ASN A 1 2 ? 25.451 -12.698 8.668 1.00 0.00 14 ASN A O 2
ATOM 1699 N N . ALA A 1 3 ? 26.777 -13.723 7.145 1.00 0.00 15 ALA A N 2
ATOM 1700 C CA . ALA A 1 3 ? 25.866 -13.354 6.085 1.00 0.00 15 ALA A CA 2
ATOM 1701 C C . ALA A 1 3 ? 24.632 -14.226 5.870 1.00 0.00 15 ALA A C 2
ATOM 1702 O O . ALA A 1 3 ? 24.015 -14.080 4.826 1.00 0.00 15 ALA A O 2
ATOM 1709 N N . GLU A 1 4 ? 24.354 -15.132 6.810 1.00 0.00 16 GLU A N 2
ATOM 1710 C CA . GLU A 1 4 ? 23.117 -15.874 6.855 1.00 0.00 16 GLU A CA 2
ATOM 1711 C C . GLU A 1 4 ? 22.125 -15.396 7.903 1.00 0.00 16 GLU A C 2
ATOM 1712 O O . GLU A 1 4 ? 21.254 -16.131 8.368 1.00 0.00 16 GLU A O 2
ATOM 1724 N N . LEU A 1 5 ? 22.313 -14.214 8.512 1.00 0.00 17 LEU A N 2
ATOM 1725 C CA . LEU A 1 5 ? 21.294 -13.438 9.186 1.00 0.00 17 LEU A CA 2
ATOM 1726 C C . LEU A 1 5 ? 20.933 -12.196 8.392 1.00 0.00 17 LEU A C 2
ATOM 1727 O O . LEU A 1 5 ? 21.495 -11.785 7.383 1.00 0.00 17 LEU A O 2
ATOM 1743 N N . GLU A 1 6 ? 19.907 -11.440 8.805 1.00 0.00 18 GLU A N 2
ATOM 1744 C CA . GLU A 1 6 ? 19.228 -10.385 8.099 1.00 0.00 18 GLU A CA 2
ATOM 1745 C C . GLU A 1 6 ? 18.278 -9.495 8.890 1.00 0.00 18 GLU A C 2
ATOM 1746 O O . GLU A 1 6 ? 17.649 -10.001 9.813 1.00 0.00 18 GLU A O 2
ATOM 1758 N N . ILE A 1 7 ? 18.353 -8.179 8.666 1.00 0.00 19 ILE A N 2
ATOM 1759 C CA . ILE A 1 7 ? 17.617 -7.100 9.284 1.00 0.00 19 ILE A CA 2
ATOM 1760 C C . ILE A 1 7 ? 16.516 -6.502 8.424 1.00 0.00 19 ILE A C 2
ATOM 1761 O O . ILE A 1 7 ? 15.843 -5.600 8.903 1.00 0.00 19 ILE A O 2
ATOM 1777 N N . VAL A 1 8 ? 16.345 -6.825 7.130 1.00 0.00 20 VAL A N 2
ATOM 1778 C CA . VAL A 1 8 ? 15.229 -6.305 6.362 1.00 0.00 20 VAL A CA 2
ATOM 1779 C C . VAL A 1 8 ? 13.950 -7.013 6.768 1.00 0.00 20 VAL A C 2
ATOM 1780 O O . VAL A 1 8 ? 12.824 -6.760 6.376 1.00 0.00 20 VAL A O 2
ATOM 1793 N N . THR A 1 9 ? 14.011 -7.991 7.682 1.00 0.00 21 THR A N 2
ATOM 1794 C CA . THR A 1 9 ? 12.991 -8.523 8.563 1.00 0.00 21 THR A CA 2
ATOM 1795 C C . THR A 1 9 ? 12.260 -7.467 9.364 1.00 0.00 21 THR A C 2
ATOM 1796 O O . THR A 1 9 ? 11.150 -7.711 9.837 1.00 0.00 21 THR A O 2
ATOM 1807 N N . ASP A 1 10 ? 12.825 -6.276 9.563 1.00 0.00 22 ASP A N 2
ATOM 1808 C CA . ASP A 1 10 ? 12.233 -5.187 10.319 1.00 0.00 22 ASP A CA 2
ATOM 1809 C C . ASP A 1 10 ? 11.440 -4.318 9.369 1.00 0.00 22 ASP A C 2
ATOM 1810 O O . ASP A 1 10 ? 11.607 -3.105 9.322 1.00 0.00 22 ASP A O 2
ATOM 1819 N N . TYR A 1 11 ? 10.533 -5.017 8.667 1.00 0.00 23 TYR A N 2
ATOM 1820 C CA . TYR A 1 11 ? 9.731 -4.466 7.587 1.00 0.00 23 TYR A CA 2
ATOM 1821 C C . TYR A 1 11 ? 8.866 -3.297 8.020 1.00 0.00 23 TYR A C 2
ATOM 1822 O O . TYR A 1 11 ? 8.177 -3.461 9.025 1.00 0.00 23 TYR A O 2
ATOM 1840 N N . TYR A 1 12 ? 8.816 -2.202 7.275 1.00 0.00 24 TYR A N 2
ATOM 1841 C CA . TYR A 1 12 ? 8.108 -1.013 7.699 1.00 0.00 24 TYR A CA 2
ATOM 1842 C C . TYR A 1 12 ? 6.598 -1.239 7.809 1.00 0.00 24 TYR A C 2
ATOM 1843 O O . TYR A 1 12 ? 5.977 -1.911 6.984 1.00 0.00 24 TYR A O 2
ATOM 1861 N N . LYS A 1 13 ? 6.004 -0.575 8.792 1.00 0.00 25 LYS A N 2
ATOM 1862 C CA . LYS A 1 13 ? 4.724 -0.876 9.387 1.00 0.00 25 LYS A CA 2
ATOM 1863 C C . LYS A 1 13 ? 3.445 -0.472 8.653 1.00 0.00 25 LYS A C 2
ATOM 1864 O O . LYS A 1 13 ? 2.389 -1.084 8.735 1.00 0.00 25 LYS A O 2
ATOM 1883 N N . ILE A 1 14 ? 3.477 0.592 7.858 1.00 0.00 26 ILE A N 2
ATOM 1884 C CA . ILE A 1 14 ? 2.201 1.066 7.364 1.00 0.00 26 ILE A CA 2
ATOM 1885 C C . ILE A 1 14 ? 1.757 0.164 6.228 1.00 0.00 26 ILE A C 2
ATOM 1886 O O . ILE A 1 14 ? 0.570 -0.154 6.147 1.00 0.00 26 ILE A O 2
ATOM 1902 N N . ILE A 1 15 ? 2.649 -0.027 5.257 1.00 0.00 27 ILE A N 2
ATOM 1903 C CA . ILE A 1 15 ? 2.316 -0.904 4.149 1.00 0.00 27 ILE A CA 2
ATOM 1904 C C . ILE A 1 15 ? 1.868 -2.295 4.565 1.00 0.00 27 ILE A C 2
ATOM 1905 O O . ILE A 1 15 ? 0.924 -2.786 3.952 1.00 0.00 27 ILE A O 2
ATOM 1921 N N . LYS A 1 16 ? 2.359 -2.761 5.715 1.00 0.00 28 LYS A N 2
ATOM 1922 C CA . LYS A 1 16 ? 2.036 -3.985 6.432 1.00 0.00 28 LYS A CA 2
ATOM 1923 C C . LYS A 1 16 ? 0.560 -4.023 6.819 1.00 0.00 28 LYS A C 2
ATOM 1924 O O . LYS A 1 16 ? -0.140 -5.016 6.628 1.00 0.00 28 LYS A O 2
ATOM 1943 N N . THR A 1 17 ? 0.041 -2.873 7.229 1.00 0.00 29 THR A N 2
ATOM 1944 C CA . THR A 1 17 ? -1.299 -2.729 7.761 1.00 0.00 29 THR A CA 2
ATOM 1945 C C . THR A 1 17 ? -2.408 -2.409 6.766 1.00 0.00 29 THR A C 2
ATOM 1946 O O . THR A 1 17 ? -3.588 -2.501 7.104 1.00 0.00 29 THR A O 2
ATOM 1957 N N . ALA A 1 18 ? -2.059 -1.852 5.601 1.00 0.00 30 ALA A N 2
ATOM 1958 C CA . ALA A 1 18 ? -2.828 -1.095 4.646 1.00 0.00 30 ALA A CA 2
ATOM 1959 C C . ALA A 1 18 ? -4.031 -1.868 4.094 1.00 0.00 30 ALA A C 2
ATOM 1960 O O . ALA A 1 18 ? -5.164 -1.400 4.211 1.00 0.00 30 ALA A O 2
ATOM 1967 N N . ARG A 1 19 ? -3.821 -2.995 3.424 1.00 0.00 31 ARG A N 2
ATOM 1968 C CA . ARG A 1 19 ? -4.849 -3.682 2.670 1.00 0.00 31 ARG A CA 2
ATOM 1969 C C . ARG A 1 19 ? -6.010 -4.046 3.580 1.00 0.00 31 ARG A C 2
ATOM 1970 O O . ARG A 1 19 ? -7.111 -3.802 3.120 1.00 0.00 31 ARG A O 2
ATOM 1991 N N . GLU A 1 20 ? -5.752 -4.603 4.773 1.00 0.00 32 GLU A N 2
ATOM 1992 C CA . GLU A 1 20 ? -6.800 -4.768 5.762 1.00 0.00 32 GLU A CA 2
ATOM 1993 C C . GLU A 1 20 ? -7.438 -3.510 6.314 1.00 0.00 32 GLU A C 2
ATOM 1994 O O . GLU A 1 20 ? -8.626 -3.564 6.627 1.00 0.00 32 GLU A O 2
ATOM 2006 N N . GLN A 1 21 ? -6.754 -2.375 6.511 1.00 0.00 33 GLN A N 2
ATOM 2007 C CA . GLN A 1 21 ? -7.269 -1.179 7.137 1.00 0.00 33 GLN A CA 2
ATOM 2008 C C . GLN A 1 21 ? -8.242 -0.462 6.208 1.00 0.00 33 GLN A C 2
ATOM 2009 O O . GLN A 1 21 ? -8.817 0.572 6.554 1.00 0.00 33 GLN A O 2
ATOM 2023 N N . LEU A 1 22 ? -8.450 -1.016 5.030 1.00 0.00 34 LEU A N 2
ATOM 2024 C CA . LEU A 1 22 ? -9.322 -0.591 3.952 1.00 0.00 34 LEU A CA 2
ATOM 2025 C C . LEU A 1 22 ? -10.408 -1.604 3.650 1.00 0.00 34 LEU A C 2
ATOM 2026 O O . LEU A 1 22 ? -11.509 -1.180 3.290 1.00 0.00 34 LEU A O 2
ATOM 2042 N N . GLY A 1 23 ? -10.239 -2.861 4.054 1.00 0.00 35 GLY A N 2
ATOM 2043 C CA . GLY A 1 23 ? -11.306 -3.847 4.173 1.00 0.00 35 GLY A CA 2
ATOM 2044 C C . GLY A 1 23 ? -11.718 -4.492 2.857 1.00 0.00 35 GLY A C 2
ATOM 2045 O O . GLY A 1 23 ? -12.605 -5.314 2.674 1.00 0.00 35 GLY A O 2
ATOM 2049 N N . ILE A 1 24 ? -11.144 -3.906 1.804 1.00 0.00 36 ILE A N 2
ATOM 2050 C CA . ILE A 1 24 ? -11.358 -4.108 0.387 1.00 0.00 36 ILE A CA 2
ATOM 2051 C C . ILE A 1 24 ? -10.400 -5.154 -0.150 1.00 0.00 36 ILE A C 2
ATOM 2052 O O . ILE A 1 24 ? -9.299 -5.351 0.379 1.00 0.00 36 ILE A O 2
ATOM 2068 N N . SER A 1 25 ? -10.737 -5.826 -1.260 1.00 0.00 37 SER A N 2
ATOM 2069 C CA . SER A 1 25 ? -9.795 -6.653 -1.995 1.00 0.00 37 SER A CA 2
ATOM 2070 C C . SER A 1 25 ? -8.644 -5.903 -2.632 1.00 0.00 37 SER A C 2
ATOM 2071 O O . SER A 1 25 ? -8.693 -4.693 -2.804 1.00 0.00 37 SER A O 2
ATOM 2079 N N . GLN A 1 26 ? -7.585 -6.631 -2.983 1.00 0.00 38 GLN A N 2
ATOM 2080 C CA . GLN A 1 26 ? -6.511 -6.092 -3.772 1.00 0.00 38 GLN A CA 2
ATOM 2081 C C . GLN A 1 26 ? -7.014 -5.522 -5.097 1.00 0.00 38 GLN A C 2
ATOM 2082 O O . GLN A 1 26 ? -6.450 -4.537 -5.549 1.00 0.00 38 GLN A O 2
ATOM 2096 N N . GLN A 1 27 ? -8.000 -6.153 -5.744 1.00 0.00 39 GLN A N 2
ATOM 2097 C CA . GLN A 1 27 ? -8.674 -5.682 -6.945 1.00 0.00 39 GLN A CA 2
ATOM 2098 C C . GLN A 1 27 ? -9.479 -4.443 -6.677 1.00 0.00 39 GLN A C 2
ATOM 2099 O O . GLN A 1 27 ? -9.415 -3.507 -7.486 1.00 0.00 39 GLN A O 2
ATOM 2113 N N . GLN A 1 28 ? -10.053 -4.227 -5.495 1.00 0.00 40 GLN A N 2
ATOM 2114 C CA . GLN A 1 28 ? -10.656 -2.961 -5.131 1.00 0.00 40 GLN A CA 2
ATOM 2115 C C . GLN A 1 28 ? -9.633 -1.853 -4.949 1.00 0.00 40 GLN A C 2
ATOM 2116 O O . GLN A 1 28 ? -9.946 -0.678 -5.192 1.00 0.00 40 GLN A O 2
ATOM 2130 N N . LEU A 1 29 ? -8.462 -2.094 -4.357 1.00 0.00 41 LEU A N 2
ATOM 2131 C CA . LEU A 1 29 ? -7.380 -1.165 -4.130 1.00 0.00 41 LEU A CA 2
ATOM 2132 C C . LEU A 1 29 ? -6.810 -0.697 -5.446 1.00 0.00 41 LEU A C 2
ATOM 2133 O O . LEU A 1 29 ? -6.387 0.447 -5.632 1.00 0.00 41 LEU A O 2
ATOM 2149 N N . ALA A 1 30 ? -6.739 -1.633 -6.408 1.00 0.00 42 ALA A N 2
ATOM 2150 C CA . ALA A 1 30 ? -6.275 -1.354 -7.752 1.00 0.00 42 ALA A CA 2
ATOM 2151 C C . ALA A 1 30 ? -7.327 -0.538 -8.474 1.00 0.00 42 ALA A C 2
ATOM 2152 O O . ALA A 1 30 ? -6.965 0.228 -9.368 1.00 0.00 42 ALA A O 2
ATOM 2159 N N . GLN A 1 31 ? -8.603 -0.615 -8.091 1.00 0.00 43 GLN A N 2
ATOM 2160 C CA . GLN A 1 31 ? -9.582 0.309 -8.641 1.00 0.00 43 GLN A CA 2
ATOM 2161 C C . GLN A 1 31 ? -9.330 1.771 -8.325 1.00 0.00 43 GLN A C 2
ATOM 2162 O O . GLN A 1 31 ? -9.683 2.691 -9.050 1.00 0.00 43 GLN A O 2
ATOM 2176 N N . LYS A 1 32 ? -8.835 2.092 -7.122 1.00 0.00 44 LYS A N 2
ATOM 2177 C CA . LYS A 1 32 ? -8.615 3.426 -6.607 1.00 0.00 44 LYS A CA 2
ATOM 2178 C C . LYS A 1 32 ? -7.515 4.158 -7.377 1.00 0.00 44 LYS A C 2
ATOM 2179 O O . LYS A 1 32 ? -7.470 5.389 -7.427 1.00 0.00 44 LYS A O 2
ATOM 2198 N N . LEU A 1 33 ? -6.696 3.292 -7.983 1.00 0.00 45 LEU A N 2
ATOM 2199 C CA . LEU A 1 33 ? -5.290 3.611 -8.098 1.00 0.00 45 LEU A CA 2
ATOM 2200 C C . LEU A 1 33 ? -4.835 3.333 -9.520 1.00 0.00 45 LEU A C 2
ATOM 2201 O O . LEU A 1 33 ? -3.747 3.709 -9.956 1.00 0.00 45 LEU A O 2
ATOM 2217 N N . LYS A 1 34 ? -5.733 2.764 -10.320 1.00 0.00 46 LYS A N 2
ATOM 2218 C CA . LYS A 1 34 ? -5.415 1.929 -11.472 1.00 0.00 46 LYS A CA 2
ATOM 2219 C C . LYS A 1 34 ? -4.447 0.765 -11.301 1.00 0.00 46 LYS A C 2
ATOM 2220 O O . LYS A 1 34 ? -4.823 -0.305 -11.769 1.00 0.00 46 LYS A O 2
ATOM 2239 N N . VAL A 1 35 ? -3.398 0.883 -10.500 1.00 0.00 47 VAL A N 2
ATOM 2240 C CA . VAL A 1 35 ? -2.216 0.054 -10.636 1.00 0.00 47 VAL A CA 2
ATOM 2241 C C . VAL A 1 35 ? -1.890 -0.675 -9.339 1.00 0.00 47 VAL A C 2
ATOM 2242 O O . VAL A 1 35 ? -2.457 -0.261 -8.325 1.00 0.00 47 VAL A O 2
ATOM 2255 N N . SER A 1 36 ? -1.201 -1.813 -9.491 1.00 0.00 48 SER A N 2
ATOM 2256 C CA . SER A 1 36 ? -1.419 -3.094 -8.844 1.00 0.00 48 SER A CA 2
ATOM 2257 C C . SER A 1 36 ? -0.205 -3.866 -8.352 1.00 0.00 48 SER A C 2
ATOM 2258 O O . SER A 1 36 ? -0.443 -4.959 -7.837 1.00 0.00 48 SER A O 2
ATOM 2266 N N . GLU A 1 37 ? 0.979 -3.362 -8.672 1.00 0.00 49 GLU A N 2
ATOM 2267 C CA . GLU A 1 37 ? 2.197 -4.163 -8.598 1.00 0.00 49 GLU A CA 2
ATOM 2268 C C . GLU A 1 37 ? 2.977 -3.825 -7.339 1.00 0.00 49 GLU A C 2
ATOM 2269 O O . GLU A 1 37 ? 3.623 -4.760 -6.851 1.00 0.00 49 GLU A O 2
ATOM 2281 N N . ASN A 1 38 ? 2.971 -2.597 -6.814 1.00 0.00 50 ASN A N 2
ATOM 2282 C CA . ASN A 1 38 ? 3.789 -2.208 -5.689 1.00 0.00 50 ASN A CA 2
ATOM 2283 C C . ASN A 1 38 ? 2.991 -1.750 -4.475 1.00 0.00 50 ASN A C 2
ATOM 2284 O O . ASN A 1 38 ? 3.365 -2.301 -3.426 1.00 0.00 50 ASN A O 2
ATOM 2295 N N . ILE A 1 39 ? 1.914 -0.956 -4.408 1.00 0.00 51 ILE A N 2
ATOM 2296 C CA . ILE A 1 39 ? 1.077 -0.196 -5.319 1.00 0.00 51 ILE A CA 2
ATOM 2297 C C . ILE A 1 39 ? 0.691 -0.998 -6.548 1.00 0.00 51 ILE A C 2
ATOM 2298 O O . ILE A 1 39 ? 0.939 -0.682 -7.712 1.00 0.00 51 ILE A O 2
ATOM 2314 N N . VAL A 1 40 ? -0.028 -2.108 -6.344 1.00 0.00 52 VAL A N 2
ATOM 2315 C CA . VAL A 1 40 ? -0.522 -2.619 -5.082 1.00 0.00 52 VAL A CA 2
ATOM 2316 C C . VAL A 1 40 ? 0.382 -3.633 -4.406 1.00 0.00 52 VAL A C 2
ATOM 2317 O O . VAL A 1 40 ? 0.625 -3.631 -3.198 1.00 0.00 52 VAL A O 2
ATOM 2330 N N . LYS A 1 41 ? 0.848 -4.629 -5.184 1.00 0.00 53 LYS A N 2
ATOM 2331 C CA . LYS A 1 41 ? 1.113 -5.937 -4.626 1.00 0.00 53 LYS A CA 2
ATOM 2332 C C . LYS A 1 41 ? 2.090 -6.101 -3.472 1.00 0.00 53 LYS A C 2
ATOM 2333 O O . LYS A 1 41 ? 1.848 -6.925 -2.594 1.00 0.00 53 LYS A O 2
ATOM 2352 N N . ARG A 1 42 ? 3.223 -5.399 -3.577 1.00 0.00 54 ARG A N 2
ATOM 2353 C CA . ARG A 1 42 ? 4.458 -5.718 -2.892 1.00 0.00 54 ARG A CA 2
ATOM 2354 C C . ARG A 1 42 ? 4.454 -5.415 -1.399 1.00 0.00 54 ARG A C 2
ATOM 2355 O O . ARG A 1 42 ? 5.344 -5.963 -0.743 1.00 0.00 54 ARG A O 2
ATOM 2376 N N . PHE A 1 43 ? 3.474 -4.680 -0.894 1.00 0.00 55 PHE A N 2
ATOM 2377 C CA . PHE A 1 43 ? 3.271 -4.540 0.539 1.00 0.00 55 PHE A CA 2
ATOM 2378 C C . PHE A 1 43 ? 3.189 -5.863 1.277 1.00 0.00 55 PHE A C 2
ATOM 2379 O O . PHE A 1 43 ? 3.434 -5.845 2.481 1.00 0.00 55 PHE A O 2
ATOM 2396 N N . GLU A 1 44 ? 2.763 -6.994 0.724 1.00 0.00 56 GLU A N 2
ATOM 2397 C CA . GLU A 1 44 ? 2.919 -8.281 1.369 1.00 0.00 56 GLU A CA 2
ATOM 2398 C C . GLU A 1 44 ? 4.321 -8.626 1.881 1.00 0.00 56 GLU A C 2
ATOM 2399 O O . GLU A 1 44 ? 4.534 -9.488 2.730 1.00 0.00 56 GLU A O 2
ATOM 2411 N N . SER A 1 45 ? 5.360 -8.074 1.268 1.00 0.00 57 SER A N 2
ATOM 2412 C CA . SER A 1 45 ? 6.601 -8.816 1.205 1.00 0.00 57 SER A CA 2
ATOM 2413 C C . SER A 1 45 ? 7.455 -8.953 2.463 1.00 0.00 57 SER A C 2
ATOM 2414 O O . SER A 1 45 ? 8.223 -9.907 2.528 1.00 0.00 57 SER A O 2
ATOM 2422 N N . GLY A 1 46 ? 7.456 -8.048 3.447 1.00 0.00 58 GLY A N 2
ATOM 2423 C CA . GLY A 1 46 ? 8.428 -8.184 4.512 1.00 0.00 58 GLY A CA 2
ATOM 2424 C C . GLY A 1 46 ? 9.841 -7.714 4.182 1.00 0.00 58 GLY A C 2
ATOM 2425 O O . GLY A 1 46 ? 10.802 -8.203 4.779 1.00 0.00 58 GLY A O 2
ATOM 2429 N N . LYS A 1 47 ? 9.953 -6.882 3.148 1.00 0.00 59 LYS A N 2
ATOM 2430 C CA . LYS A 1 47 ? 11.235 -6.677 2.505 1.00 0.00 59 LYS A CA 2
ATOM 2431 C C . LYS A 1 47 ? 11.854 -5.297 2.404 1.00 0.00 59 LYS A C 2
ATOM 2432 O O . LYS A 1 47 ? 12.887 -5.129 1.766 1.00 0.00 59 LYS A O 2
ATOM 2451 N N . LEU A 1 48 ? 11.244 -4.269 2.997 1.00 0.00 60 LEU A N 2
ATOM 2452 C CA . LEU A 1 48 ? 11.549 -2.873 2.807 1.00 0.00 60 LEU A CA 2
ATOM 2453 C C . LEU A 1 48 ? 11.418 -1.940 3.990 1.00 0.00 60 LEU A C 2
ATOM 2454 O O . LEU A 1 48 ? 10.540 -2.026 4.844 1.00 0.00 60 LEU A O 2
ATOM 2470 N N . LYS A 1 49 ? 12.351 -0.968 4.095 1.00 0.00 61 LYS A N 2
ATOM 2471 C CA . LYS A 1 49 ? 12.176 0.291 4.785 1.00 0.00 61 LYS A CA 2
ATOM 2472 C C . LYS A 1 49 ? 12.242 1.434 3.790 1.00 0.00 61 LYS A C 2
ATOM 2473 O O . LYS A 1 49 ? 13.299 1.711 3.222 1.00 0.00 61 LYS A O 2
ATOM 2492 N N . PRO A 1 50 ? 11.170 2.153 3.452 1.00 0.00 62 PRO A N 2
ATOM 2493 C CA . PRO A 1 50 ? 11.128 3.083 2.325 1.00 0.00 62 PRO A CA 2
ATOM 2494 C C . PRO A 1 50 ? 11.818 4.410 2.649 1.00 0.00 62 PRO A C 2
ATOM 2495 O O . PRO A 1 50 ? 12.375 4.584 3.729 1.00 0.00 62 PRO A O 2
ATOM 2506 N N . THR A 1 51 ? 11.793 5.339 1.700 1.00 0.00 63 THR A N 2
ATOM 2507 C CA . THR A 1 51 ? 12.120 6.734 1.917 1.00 0.00 63 THR A CA 2
ATOM 2508 C C . THR A 1 51 ? 10.984 7.560 2.498 1.00 0.00 63 THR A C 2
ATOM 2509 O O . THR A 1 51 ? 9.874 7.081 2.695 1.00 0.00 63 THR A O 2
ATOM 2520 N N . ILE A 1 52 ? 11.381 8.782 2.863 1.00 0.00 64 ILE A N 2
ATOM 2521 C CA . ILE A 1 52 ? 10.536 9.765 3.487 1.00 0.00 64 ILE A CA 2
ATOM 2522 C C . ILE A 1 52 ? 9.478 10.271 2.500 1.00 0.00 64 ILE A C 2
ATOM 2523 O O . ILE A 1 52 ? 8.301 10.330 2.865 1.00 0.00 64 ILE A O 2
ATOM 2539 N N . SER A 1 53 ? 9.811 10.614 1.257 1.00 0.00 65 SER A N 2
ATOM 2540 C CA . SER A 1 53 ? 8.754 10.857 0.302 1.00 0.00 65 SER A CA 2
ATOM 2541 C C . SER A 1 53 ? 7.825 9.654 0.162 1.00 0.00 65 SER A C 2
ATOM 2542 O O . SER A 1 53 ? 6.612 9.829 0.112 1.00 0.00 65 SER A O 2
ATOM 2550 N N . GLN A 1 54 ? 8.312 8.419 0.271 1.00 0.00 66 GLN A N 2
ATOM 2551 C CA . GLN A 1 54 ? 7.540 7.231 -0.054 1.00 0.00 66 GLN A CA 2
ATOM 2552 C C . GLN A 1 54 ? 6.621 6.999 1.141 1.00 0.00 66 GLN A C 2
ATOM 2553 O O . GLN A 1 54 ? 5.415 6.931 0.912 1.00 0.00 66 GLN A O 2
ATOM 2567 N N . ALA A 1 55 ? 7.183 6.993 2.349 1.00 0.00 67 ALA A N 2
ATOM 2568 C CA . ALA A 1 55 ? 6.409 6.919 3.570 1.00 0.00 67 ALA A CA 2
ATOM 2569 C C . ALA A 1 55 ? 5.299 7.956 3.674 1.00 0.00 67 ALA A C 2
ATOM 2570 O O . ALA A 1 55 ? 4.153 7.598 3.975 1.00 0.00 67 ALA A O 2
ATOM 2577 N N . ARG A 1 56 ? 5.568 9.192 3.243 1.00 0.00 68 ARG A N 2
ATOM 2578 C CA . ARG A 1 56 ? 4.493 10.172 3.160 1.00 0.00 68 ARG A CA 2
ATOM 2579 C C . ARG A 1 56 ? 3.430 9.828 2.136 1.00 0.00 68 ARG A C 2
ATOM 2580 O O . ARG A 1 56 ? 2.242 9.927 2.409 1.00 0.00 68 ARG A O 2
ATOM 2601 N N . GLN A 1 57 ? 3.763 9.422 0.904 1.00 0.00 69 GLN A N 2
ATOM 2602 C CA . GLN A 1 57 ? 2.844 9.038 -0.145 1.00 0.00 69 GLN A CA 2
ATOM 2603 C C . GLN A 1 57 ? 2.038 7.795 0.201 1.00 0.00 69 GLN A C 2
ATOM 2604 O O . GLN A 1 57 ? 1.107 7.514 -0.553 1.00 0.00 69 GLN A O 2
ATOM 2618 N N . LEU A 1 58 ? 2.572 6.900 1.049 1.00 0.00 70 LEU A N 2
ATOM 2619 C CA . LEU A 1 58 ? 2.055 5.566 1.259 1.00 0.00 70 LEU A CA 2
ATOM 2620 C C . LEU A 1 58 ? 1.043 5.647 2.393 1.00 0.00 70 LEU A C 2
ATOM 2621 O O . LEU A 1 58 ? 0.001 5.004 2.353 1.00 0.00 70 LEU A O 2
ATOM 2637 N N . GLU A 1 59 ? 1.272 6.566 3.332 1.00 0.00 71 GLU A N 2
ATOM 2638 C CA . GLU A 1 59 ? 0.161 7.194 4.027 1.00 0.00 71 GLU A CA 2
ATOM 2639 C C . GLU A 1 59 ? -0.850 7.719 3.026 1.00 0.00 71 GLU A C 2
ATOM 2640 O O . GLU A 1 59 ? -2.060 7.659 3.249 1.00 0.00 71 GLU A O 2
ATOM 2652 N N . LYS A 1 60 ? -0.385 8.136 1.851 1.00 0.00 72 LYS A N 2
ATOM 2653 C CA . LYS A 1 60 ? -1.260 8.999 1.070 1.00 0.00 72 LYS A CA 2
ATOM 2654 C C . LYS A 1 60 ? -2.384 8.304 0.315 1.00 0.00 72 LYS A C 2
ATOM 2655 O O . LYS A 1 60 ? -3.511 8.789 0.164 1.00 0.00 72 LYS A O 2
ATOM 2674 N N . ILE A 1 61 ? -2.221 7.020 -0.039 1.00 0.00 73 ILE A N 2
ATOM 2675 C CA . ILE A 1 61 ? -3.272 6.150 -0.521 1.00 0.00 73 ILE A CA 2
ATOM 2676 C C . ILE A 1 61 ? -4.453 6.004 0.433 1.00 0.00 73 ILE A C 2
ATOM 2677 O O . ILE A 1 61 ? -5.589 6.096 -0.035 1.00 0.00 73 ILE A O 2
ATOM 2693 N N . LEU A 1 62 ? -4.270 5.840 1.737 1.00 0.00 74 LEU A N 2
ATOM 2694 C CA . LEU A 1 62 ? -5.271 5.429 2.706 1.00 0.00 74 LEU A CA 2
ATOM 2695 C C . LEU A 1 62 ? -6.491 6.333 2.855 1.00 0.00 74 LEU A C 2
ATOM 2696 O O . LEU A 1 62 ? -7.609 5.849 3.051 1.00 0.00 74 LEU A O 2
ATOM 2712 N N . GLY A 1 63 ? -6.261 7.638 2.709 1.00 0.00 75 GLY A N 2
ATOM 2713 C CA . GLY A 1 63 ? -7.331 8.541 3.058 1.00 0.00 75 GLY A CA 2
ATOM 2714 C C . GLY A 1 63 ? -7.599 8.635 4.555 1.00 0.00 75 GLY A C 2
ATOM 2715 O O . GLY A 1 63 ? -8.365 9.497 4.983 1.00 0.00 75 GLY A O 2
ATOM 2719 N N . ILE A 1 64 ? -6.903 7.791 5.326 1.00 0.00 76 ILE A N 2
ATOM 2720 C CA . ILE A 1 64 ? -6.741 7.920 6.756 1.00 0.00 76 ILE A CA 2
ATOM 2721 C C . ILE A 1 64 ? -5.292 8.182 7.174 1.00 0.00 76 ILE A C 2
ATOM 2722 O O . ILE A 1 64 ? -4.503 8.550 6.311 1.00 0.00 76 ILE A O 2
ATOM 2738 N N . LYS A 1 65 ? -4.930 7.975 8.442 1.00 0.00 77 LYS A N 2
ATOM 2739 C CA . LYS A 1 65 ? -3.581 7.974 8.954 1.00 0.00 77 LYS A CA 2
ATOM 2740 C C . LYS A 1 65 ? -3.173 6.654 9.604 1.00 0.00 77 LYS A C 2
ATOM 2741 O O . LYS A 1 65 ? -4.078 6.058 10.169 1.00 0.00 77 LYS A O 2
ATOM 2760 N N . LEU A 1 66 ? -1.895 6.260 9.587 1.00 0.00 78 LEU A N 2
ATOM 2761 C CA . LEU A 1 66 ? -1.356 5.082 10.237 1.00 0.00 78 LEU A CA 2
ATOM 2762 C C . LEU A 1 66 ? 0.083 5.145 10.720 1.00 0.00 78 LEU A C 2
ATOM 2763 O O . LEU A 1 66 ? 0.840 5.946 10.182 1.00 0.00 78 LEU A O 2
ATOM 2779 N N . VAL A 1 67 ? 0.471 4.414 11.781 1.00 0.00 79 VAL A N 2
ATOM 2780 C CA . VAL A 1 67 ? -0.143 3.320 12.491 1.00 0.00 79 VAL A CA 2
ATOM 2781 C C . VAL A 1 67 ? -0.681 3.521 13.909 1.00 0.00 79 VAL A C 2
ATOM 2782 O O . VAL A 1 67 ? -0.145 4.416 14.557 1.00 0.00 79 VAL A O 2
ATOM 2795 N N . THR A 1 68 ? -1.747 2.835 14.348 1.00 0.00 80 THR A N 2
ATOM 2796 C CA . THR A 1 68 ? -2.308 2.923 15.682 1.00 0.00 80 THR A CA 2
ATOM 2797 C C . THR A 1 68 ? -1.565 1.998 16.641 1.00 0.00 80 THR A C 2
ATOM 2798 O O . THR A 1 68 ? -0.722 1.246 16.177 1.00 0.00 80 THR A O 2
ATOM 2809 N N . PRO A 1 69 ? -2.016 1.841 17.882 1.00 0.00 81 PRO A N 2
ATOM 2810 C CA . PRO A 1 69 ? -1.619 0.707 18.696 1.00 0.00 81 PRO A CA 2
ATOM 2811 C C . PRO A 1 69 ? -1.939 -0.654 18.104 1.00 0.00 81 PRO A C 2
ATOM 2812 O O . PRO A 1 69 ? -1.872 -1.677 18.788 1.00 0.00 81 PRO A O 2
ATOM 2823 N N . LEU A 1 70 ? -2.345 -0.735 16.833 1.00 0.00 82 LEU A N 2
ATOM 2824 C CA . LEU A 1 70 ? -2.346 -1.981 16.106 1.00 0.00 82 LEU A CA 2
ATOM 2825 C C . LEU A 1 70 ? -0.910 -2.348 15.760 1.00 0.00 82 LEU A C 2
ATOM 2826 O O . LEU A 1 70 ? -0.572 -3.522 15.675 1.00 0.00 82 LEU A O 2
ATOM 2842 N N . GLU A 1 71 ? 0.060 -1.416 15.652 1.00 0.00 83 GLU A N 2
ATOM 2843 C CA . GLU A 1 71 ? 1.441 -1.612 15.256 1.00 0.00 83 GLU A CA 2
ATOM 2844 C C . GLU A 1 71 ? 2.335 -0.538 15.859 1.00 0.00 83 GLU A C 2
ATOM 2845 O O . GLU A 1 71 ? 3.526 -0.822 15.964 1.00 0.00 83 GLU A O 2
ATOM 2857 N N . ASN A 1 72 ? 1.873 0.594 16.404 1.00 0.00 84 ASN A N 2
ATOM 2858 C CA . ASN A 1 72 ? 2.735 1.431 17.197 1.00 0.00 84 ASN A CA 2
ATOM 2859 C C . ASN A 1 72 ? 1.916 2.184 18.229 1.00 0.00 84 ASN A C 2
ATOM 2860 O O . ASN A 1 72 ? 0.942 2.823 17.870 1.00 0.00 84 ASN A O 2
ATOM 2871 N N . ASN A 1 73 ? 2.296 2.075 19.517 1.00 0.00 85 ASN A N 2
ATOM 2872 C CA . ASN A 1 73 ? 1.576 2.575 20.661 1.00 0.00 85 ASN A CA 2
ATOM 2873 C C . ASN A 1 73 ? 1.759 4.059 20.949 1.00 0.00 85 ASN A C 2
ATOM 2874 O O . ASN A 1 73 ? 0.923 4.589 21.670 1.00 0.00 85 ASN A O 2
ATOM 2885 N N . GLU A 1 74 ? 2.647 4.864 20.366 1.00 0.00 86 GLU A N 2
ATOM 2886 C CA . GLU A 1 74 ? 2.841 6.296 20.499 1.00 0.00 86 GLU A CA 2
ATOM 2887 C C . GLU A 1 74 ? 3.245 6.847 19.144 1.00 0.00 86 GLU A C 2
ATOM 2888 O O . GLU A 1 74 ? 3.761 6.080 18.326 1.00 0.00 86 GLU A O 2
ATOM 2900 N N . GLU A 1 75 ? 3.108 8.161 18.920 1.00 0.00 87 GLU A N 2
ATOM 2901 C CA . GLU A 1 75 ? 3.577 8.971 17.835 1.00 0.00 87 GLU A CA 2
ATOM 2902 C C . GLU A 1 75 ? 5.066 9.276 18.010 1.00 0.00 87 GLU A C 2
ATOM 2903 O O . GLU A 1 75 ? 5.555 10.376 17.785 1.00 0.00 87 GLU A O 2
ATOM 2915 N N . SER A 1 76 ? 5.821 8.254 18.379 1.00 0.00 88 SER A N 2
ATOM 2916 C CA . SER A 1 76 ? 7.201 8.256 18.849 1.00 0.00 88 SER A CA 2
ATOM 2917 C C . SER A 1 76 ? 8.281 8.331 17.785 1.00 0.00 88 SER A C 2
ATOM 2918 O O . SER A 1 76 ? 9.379 8.728 18.159 1.00 0.00 88 SER A O 2
ATOM 2926 N N . GLU A 1 77 ? 7.928 8.014 16.544 1.00 0.00 89 GLU A N 2
ATOM 2927 C CA . GLU A 1 77 ? 8.894 7.982 15.459 1.00 0.00 89 GLU A CA 2
ATOM 2928 C C . GLU A 1 77 ? 8.799 9.274 14.651 1.00 0.00 89 GLU A C 2
ATOM 2929 O O . GLU A 1 77 ? 9.606 9.453 13.736 1.00 0.00 89 GLU A O 2
ATOM 2941 N N . LYS A 1 78 ? 7.805 10.115 14.913 1.00 0.00 90 LYS A N 2
ATOM 2942 C CA . LYS A 1 78 ? 7.720 11.467 14.384 1.00 0.00 90 LYS A CA 2
ATOM 2943 C C . LYS A 1 78 ? 8.705 12.430 15.033 1.00 0.00 90 LYS A C 2
ATOM 2944 O O . LYS A 1 78 ? 9.328 12.183 16.060 1.00 0.00 90 LYS A O 2
ATOM 2963 N N . GLU A 1 79 ? 8.843 13.554 14.308 1.00 0.00 91 GLU A N 2
ATOM 2964 C CA . GLU A 1 79 ? 9.865 14.558 14.554 1.00 0.00 91 GLU A CA 2
ATOM 2965 C C . GLU A 1 79 ? 9.571 15.869 13.844 1.00 0.00 91 GLU A C 2
ATOM 2966 O O . GLU A 1 79 ? 8.536 15.907 13.173 1.00 0.00 91 GLU A O 2
ATOM 2978 N N . PHE A 1 80 ? 10.364 16.942 13.981 1.00 0.00 92 PHE A N 2
ATOM 2979 C CA . PHE A 1 80 ? 10.211 18.152 13.217 1.00 0.00 92 PHE A CA 2
ATOM 2980 C C . PHE A 1 80 ? 11.410 18.330 12.286 1.00 0.00 92 PHE A C 2
ATOM 2981 O O . PHE A 1 80 ? 12.509 17.861 12.533 1.00 0.00 92 PHE A O 2
ATOM 2998 N N . ASP A 1 81 ? 11.213 19.218 11.307 1.00 0.00 93 ASP A N 2
ATOM 2999 C CA . ASP A 1 81 ? 12.119 19.547 10.232 1.00 0.00 93 ASP A CA 2
ATOM 3000 C C . ASP A 1 81 ? 11.779 20.863 9.560 1.00 0.00 93 ASP A C 2
ATOM 3001 O O . ASP A 1 81 ? 10.595 21.200 9.478 1.00 0.00 93 ASP A O 2
ATOM 3010 N N . ASP A 1 82 ? 12.763 21.617 9.051 1.00 0.00 94 ASP A N 2
ATOM 3011 C CA . ASP A 1 82 ? 12.526 22.911 8.455 1.00 0.00 94 ASP A CA 2
ATOM 3012 C C . ASP A 1 82 ? 11.780 22.921 7.116 1.00 0.00 94 ASP A C 2
ATOM 3013 O O . ASP A 1 82 ? 11.372 23.988 6.686 1.00 0.00 94 ASP A O 2
ATOM 3022 N N . THR A 1 83 ? 11.747 21.765 6.466 1.00 0.00 95 THR A N 2
ATOM 3023 C CA . THR A 1 83 ? 11.001 21.603 5.238 1.00 0.00 95 THR A CA 2
ATOM 3024 C C . THR A 1 83 ? 9.650 20.986 5.525 1.00 0.00 95 THR A C 2
ATOM 3025 O O . THR A 1 83 ? 8.686 21.255 4.786 1.00 0.00 95 THR A O 2
ATOM 3036 N N . GLY A 1 84 ? 9.538 20.087 6.503 1.00 0.00 96 GLY A N 2
ATOM 3037 C CA . GLY A 1 84 ? 8.302 19.447 6.896 1.00 0.00 96 GLY A CA 2
ATOM 3038 C C . GLY A 1 84 ? 7.443 20.445 7.669 1.00 0.00 96 GLY A C 2
ATOM 3039 O O . GLY A 1 84 ? 6.257 20.253 7.959 1.00 0.00 96 GLY A O 2
ATOM 3043 N N . LEU A 1 85 ? 8.020 21.539 8.174 1.00 0.00 97 LEU A N 2
ATOM 3044 C CA . LEU A 1 85 ? 7.377 22.737 8.675 1.00 0.00 97 LEU A CA 2
ATOM 3045 C C . LEU A 1 85 ? 6.210 23.201 7.813 1.00 0.00 97 LEU A C 2
ATOM 3046 O O . LEU A 1 85 ? 5.170 23.571 8.362 1.00 0.00 97 LEU A O 2
ATOM 3062 N N . THR A 1 86 ? 6.330 23.209 6.487 1.00 0.00 98 THR A N 2
ATOM 3063 C CA . THR A 1 86 ? 5.326 23.814 5.650 1.00 0.00 98 THR A CA 2
ATOM 3064 C C . THR A 1 86 ? 4.596 22.660 4.997 1.00 0.00 98 THR A C 2
ATOM 3065 O O . THR A 1 86 ? 3.636 22.945 4.277 1.00 0.00 98 THR A O 2
ATOM 3076 N N . LEU A 1 87 ? 4.812 21.395 5.349 1.00 0.00 99 LEU A N 2
ATOM 3077 C CA . LEU A 1 87 ? 3.954 20.285 4.994 1.00 0.00 99 LEU A CA 2
ATOM 3078 C C . LEU A 1 87 ? 2.965 19.766 6.021 1.00 0.00 99 LEU A C 2
ATOM 3079 O O . LEU A 1 87 ? 1.965 19.113 5.724 1.00 0.00 99 LEU A O 2
ATOM 3095 N N . GLY A 1 88 ? 3.218 19.994 7.326 1.00 0.00 100 GLY A N 2
ATOM 3096 C CA . GLY A 1 88 ? 2.464 19.503 8.452 1.00 0.00 100 GLY A CA 2
ATOM 3097 C C . GLY A 1 88 ? 2.899 18.096 8.835 1.00 0.00 100 GLY A C 2
ATOM 3098 O O . GLY A 1 88 ? 2.404 17.574 9.828 1.00 0.00 100 GLY A O 2
ATOM 3102 N N . ASP A 1 89 ? 3.959 17.570 8.204 1.00 0.00 101 ASP A N 2
ATOM 3103 C CA . ASP A 1 89 ? 4.433 16.211 8.438 1.00 0.00 101 ASP A CA 2
ATOM 3104 C C . ASP A 1 89 ? 5.486 16.249 9.533 1.00 0.00 101 ASP A C 2
ATOM 3105 O O . ASP A 1 89 ? 6.633 15.965 9.215 1.00 0.00 101 ASP A O 2
ATOM 3114 N N . VAL A 1 90 ? 4.945 16.511 10.729 1.00 0.00 102 VAL A N 2
ATOM 3115 C CA . VAL A 1 90 ? 5.668 16.934 11.908 1.00 0.00 102 VAL A CA 2
ATOM 3116 C C . VAL A 1 90 ? 5.172 16.387 13.245 1.00 0.00 102 VAL A C 2
ATOM 3117 O O . VAL A 1 90 ? 3.982 16.107 13.389 1.00 0.00 102 VAL A O 2
ATOM 3130 N N . VAL A 1 91 ? 6.015 16.148 14.250 1.00 0.00 103 VAL A N 2
ATOM 3131 C CA . VAL A 1 91 ? 5.639 15.942 15.629 1.00 0.00 103 VAL A CA 2
ATOM 3132 C C . VAL A 1 91 ? 4.673 16.942 16.272 1.00 0.00 103 VAL A C 2
ATOM 3133 O O . VAL A 1 91 ? 5.001 17.938 16.901 1.00 0.00 103 VAL A O 2
ATOM 3146 N N . ASN A 1 92 ? 3.382 16.608 16.177 1.00 0.00 104 ASN A N 2
ATOM 3147 C CA . ASN A 1 92 ? 2.321 17.497 16.596 1.00 0.00 104 ASN A CA 2
ATOM 3148 C C . ASN A 1 92 ? 2.093 17.380 18.093 1.00 0.00 104 ASN A C 2
ATOM 3149 O O . ASN A 1 92 ? 1.612 18.332 18.705 1.00 0.00 104 ASN A O 2
ATOM 3160 N N . ILE A 1 93 ? 2.478 16.260 18.711 1.00 0.00 105 ILE A N 2
ATOM 3161 C CA . ILE A 1 93 ? 2.211 15.859 20.080 1.00 0.00 105 ILE A CA 2
ATOM 3162 C C . ILE A 1 93 ? 3.047 16.562 21.147 1.00 0.00 105 ILE A C 2
ATOM 3163 O O . ILE A 1 93 ? 2.539 16.668 22.269 1.00 0.00 105 ILE A O 2
ATOM 3179 N N . LYS A 1 94 ? 4.280 16.949 20.848 1.00 0.00 106 LYS A N 2
ATOM 3180 C CA . LYS A 1 94 ? 5.019 17.728 21.819 1.00 0.00 106 LYS A CA 2
ATOM 3181 C C . LYS A 1 94 ? 4.862 19.208 21.499 1.00 0.00 106 LYS A C 2
ATOM 3182 O O . LYS A 1 94 ? 4.835 19.624 20.345 1.00 0.00 106 LYS A O 2
ATOM 3201 N N . GLU A 1 95 ? 4.686 20.067 22.521 1.00 0.00 107 GLU A N 2
ATOM 3202 C CA . GLU A 1 95 ? 4.462 21.489 22.363 1.00 0.00 107 GLU A CA 2
ATOM 3203 C C . GLU A 1 95 ? 5.778 22.254 22.342 1.00 0.00 107 GLU A C 2
ATOM 3204 O O . GLU A 1 95 ? 6.832 21.864 22.835 1.00 0.00 107 GLU A O 2
ATOM 3216 N N . GLY A 1 96 ? 5.808 23.276 21.470 1.00 0.00 108 GLY A N 2
ATOM 3217 C CA . GLY A 1 96 ? 6.960 23.963 20.916 1.00 0.00 108 GLY A CA 2
ATOM 3218 C C . GLY A 1 96 ? 7.850 23.182 19.965 1.00 0.00 108 GLY A C 2
ATOM 3219 O O . GLY A 1 96 ? 8.437 23.747 19.037 1.00 0.00 108 GLY A O 2
ATOM 3223 N N . LYS A 1 97 ? 7.943 21.863 20.141 1.00 0.00 109 LYS A N 2
ATOM 3224 C CA . LYS A 1 97 ? 8.775 21.006 19.307 1.00 0.00 109 LYS A CA 2
ATOM 3225 C C . LYS A 1 97 ? 8.322 20.875 17.853 1.00 0.00 109 LYS A C 2
ATOM 3226 O O . LYS A 1 97 ? 9.187 20.720 16.987 1.00 0.00 109 LYS A O 2
ATOM 3245 N N . LYS A 1 98 ? 7.033 21.033 17.586 1.00 0.00 110 LYS A N 2
ATOM 3246 C CA . LYS A 1 98 ? 6.438 21.344 16.296 1.00 0.00 110 LYS A CA 2
ATOM 3247 C C . LYS A 1 98 ? 6.972 22.548 15.512 1.00 0.00 110 LYS A C 2
ATOM 3248 O O . LYS A 1 98 ? 6.560 22.772 14.381 1.00 0.00 110 LYS A O 2
ATOM 3267 N N . LEU A 1 99 ? 8.044 23.156 15.997 1.00 0.00 111 LEU A N 2
ATOM 3268 C CA . LEU A 1 99 ? 8.719 24.315 15.416 1.00 0.00 111 LEU A CA 2
ATOM 3269 C C . LEU A 1 99 ? 10.118 24.417 15.988 1.00 0.00 111 LEU A C 2
ATOM 3270 O O . LEU A 1 99 ? 10.618 25.539 16.183 1.00 0.00 111 LEU A O 2
ATOM 3286 N N . GLU A 1 100 ? 10.826 23.304 16.198 1.00 0.00 112 GLU A N 2
ATOM 3287 C CA . GLU A 1 100 ? 12.057 23.106 16.932 1.00 0.00 112 GLU A CA 2
ATOM 3288 C C . GLU A 1 100 ? 13.214 24.060 16.669 1.00 0.00 112 GLU A C 2
ATOM 3289 O O . GLU A 1 100 ? 13.451 24.998 17.421 1.00 0.00 112 GLU A O 2
ATOM 3301 N N . HIS A 1 101 ? 13.797 23.935 15.471 1.00 0.00 113 HIS A N 2
ATOM 3302 C CA . HIS A 1 101 ? 15.064 24.515 15.075 1.00 0.00 113 HIS A CA 2
ATOM 3303 C C . HIS A 1 101 ? 14.934 25.483 13.899 1.00 0.00 113 HIS A C 2
ATOM 3304 O O . HIS A 1 101 ? 15.900 25.937 13.304 1.00 0.00 113 HIS A O 2
ATOM 3318 N N . HIS A 1 102 ? 13.700 25.933 13.679 1.00 0.00 114 HIS A N 2
ATOM 3319 C CA . HIS A 1 102 ? 13.153 26.916 12.763 1.00 0.00 114 HIS A CA 2
ATOM 3320 C C . HIS A 1 102 ? 13.397 28.315 13.315 1.00 0.00 114 HIS A C 2
ATOM 3321 O O . HIS A 1 102 ? 13.798 29.138 12.461 1.00 0.00 114 HIS A O 2
ATOM 3335 N N . GLU A 1 1 ? 2.303 -16.366 2.210 1.00 0.00 13 GLU A N 3
ATOM 3336 C CA . GLU A 1 1 ? 2.532 -16.083 3.631 1.00 0.00 13 GLU A CA 3
ATOM 3337 C C . GLU A 1 1 ? 3.884 -16.535 4.162 1.00 0.00 13 GLU A C 3
ATOM 3338 O O . GLU A 1 1 ? 3.981 -17.156 5.218 1.00 0.00 13 GLU A O 3
ATOM 3352 N N . ASN A 1 2 ? 4.925 -15.991 3.528 1.00 0.00 14 ASN A N 3
ATOM 3353 C CA . ASN A 1 2 ? 6.285 -16.104 4.010 1.00 0.00 14 ASN A CA 3
ATOM 3354 C C . ASN A 1 2 ? 7.116 -15.007 3.366 1.00 0.00 14 ASN A C 3
ATOM 3355 O O . ASN A 1 2 ? 8.041 -15.226 2.580 1.00 0.00 14 ASN A O 3
ATOM 3366 N N . ALA A 1 3 ? 6.905 -13.758 3.775 1.00 0.00 15 ALA A N 3
ATOM 3367 C CA . ALA A 1 3 ? 7.459 -12.547 3.198 1.00 0.00 15 ALA A CA 3
ATOM 3368 C C . ALA A 1 3 ? 8.101 -11.611 4.213 1.00 0.00 15 ALA A C 3
ATOM 3369 O O . ALA A 1 3 ? 8.439 -10.462 3.903 1.00 0.00 15 ALA A O 3
ATOM 3376 N N . GLU A 1 4 ? 8.346 -12.052 5.447 1.00 0.00 16 GLU A N 3
ATOM 3377 C CA . GLU A 1 4 ? 9.112 -11.401 6.485 1.00 0.00 16 GLU A CA 3
ATOM 3378 C C . GLU A 1 4 ? 10.467 -12.069 6.712 1.00 0.00 16 GLU A C 3
ATOM 3379 O O . GLU A 1 4 ? 11.004 -12.005 7.811 1.00 0.00 16 GLU A O 3
ATOM 3391 N N . LEU A 1 5 ? 10.903 -12.845 5.713 1.00 0.00 17 LEU A N 3
ATOM 3392 C CA . LEU A 1 5 ? 12.107 -13.655 5.732 1.00 0.00 17 LEU A CA 3
ATOM 3393 C C . LEU A 1 5 ? 13.318 -12.925 5.177 1.00 0.00 17 LEU A C 3
ATOM 3394 O O . LEU A 1 5 ? 14.449 -13.162 5.583 1.00 0.00 17 LEU A O 3
ATOM 3410 N N . GLU A 1 6 ? 13.187 -11.899 4.336 1.00 0.00 18 GLU A N 3
ATOM 3411 C CA . GLU A 1 6 ? 14.206 -11.478 3.410 1.00 0.00 18 GLU A CA 3
ATOM 3412 C C . GLU A 1 6 ? 14.432 -9.972 3.423 1.00 0.00 18 GLU A C 3
ATOM 3413 O O . GLU A 1 6 ? 14.850 -9.291 2.497 1.00 0.00 18 GLU A O 3
ATOM 3425 N N . ILE A 1 7 ? 14.095 -9.402 4.575 1.00 0.00 19 ILE A N 3
ATOM 3426 C CA . ILE A 1 7 ? 13.596 -8.050 4.674 1.00 0.00 19 ILE A CA 3
ATOM 3427 C C . ILE A 1 7 ? 14.525 -7.165 5.499 1.00 0.00 19 ILE A C 3
ATOM 3428 O O . ILE A 1 7 ? 15.411 -7.638 6.200 1.00 0.00 19 ILE A O 3
ATOM 3444 N N . VAL A 1 8 ? 14.361 -5.846 5.380 1.00 0.00 20 VAL A N 3
ATOM 3445 C CA . VAL A 1 8 ? 15.132 -4.946 6.218 1.00 0.00 20 VAL A CA 3
ATOM 3446 C C . VAL A 1 8 ? 14.701 -5.034 7.677 1.00 0.00 20 VAL A C 3
ATOM 3447 O O . VAL A 1 8 ? 13.829 -5.788 8.084 1.00 0.00 20 VAL A O 3
ATOM 3460 N N . THR A 1 9 ? 15.346 -4.183 8.484 1.00 0.00 21 THR A N 3
ATOM 3461 C CA . THR A 1 9 ? 15.242 -3.951 9.914 1.00 0.00 21 THR A CA 3
ATOM 3462 C C . THR A 1 9 ? 13.903 -3.630 10.549 1.00 0.00 21 THR A C 3
ATOM 3463 O O . THR A 1 9 ? 13.766 -3.807 11.762 1.00 0.00 21 THR A O 3
ATOM 3474 N N . ASP A 1 10 ? 12.968 -2.980 9.844 1.00 0.00 22 ASP A N 3
ATOM 3475 C CA . ASP A 1 10 ? 11.837 -2.304 10.432 1.00 0.00 22 ASP A CA 3
ATOM 3476 C C . ASP A 1 10 ? 11.025 -1.827 9.245 1.00 0.00 22 ASP A C 3
ATOM 3477 O O . ASP A 1 10 ? 10.887 -0.625 9.051 1.00 0.00 22 ASP A O 3
ATOM 3486 N N . TYR A 1 11 ? 10.507 -2.762 8.446 1.00 0.00 23 TYR A N 3
ATOM 3487 C CA . TYR A 1 11 ? 9.522 -2.456 7.438 1.00 0.00 23 TYR A CA 3
ATOM 3488 C C . TYR A 1 11 ? 8.265 -1.771 7.989 1.00 0.00 23 TYR A C 3
ATOM 3489 O O . TYR A 1 11 ? 7.588 -2.334 8.844 1.00 0.00 23 TYR A O 3
ATOM 3507 N N . TYR A 1 12 ? 8.057 -0.510 7.602 1.00 0.00 24 TYR A N 3
ATOM 3508 C CA . TYR A 1 12 ? 7.075 0.418 8.092 1.00 0.00 24 TYR A CA 3
ATOM 3509 C C . TYR A 1 12 ? 5.612 -0.003 7.979 1.00 0.00 24 TYR A C 3
ATOM 3510 O O . TYR A 1 12 ? 5.177 -0.709 7.073 1.00 0.00 24 TYR A O 3
ATOM 3528 N N . LYS A 1 13 ? 4.809 0.388 8.975 1.00 0.00 25 LYS A N 3
ATOM 3529 C CA . LYS A 1 13 ? 3.566 -0.264 9.305 1.00 0.00 25 LYS A CA 3
ATOM 3530 C C . LYS A 1 13 ? 2.310 0.583 9.141 1.00 0.00 25 LYS A C 3
ATOM 3531 O O . LYS A 1 13 ? 1.241 0.085 9.458 1.00 0.00 25 LYS A O 3
ATOM 3550 N N . ILE A 1 14 ? 2.441 1.870 8.796 1.00 0.00 26 ILE A N 3
ATOM 3551 C CA . ILE A 1 14 ? 1.403 2.870 8.692 1.00 0.00 26 ILE A CA 3
ATOM 3552 C C . ILE A 1 14 ? 0.110 2.434 7.995 1.00 0.00 26 ILE A C 3
ATOM 3553 O O . ILE A 1 14 ? -0.959 2.805 8.437 1.00 0.00 26 ILE A O 3
ATOM 3569 N N . ILE A 1 15 ? 0.288 1.823 6.812 1.00 0.00 27 ILE A N 3
ATOM 3570 C CA . ILE A 1 15 ? -0.868 1.351 6.093 1.00 0.00 27 ILE A CA 3
ATOM 3571 C C . ILE A 1 15 ? -1.517 0.090 6.667 1.00 0.00 27 ILE A C 3
ATOM 3572 O O . ILE A 1 15 ? -2.669 -0.213 6.369 1.00 0.00 27 ILE A O 3
ATOM 3588 N N . LYS A 1 16 ? -0.870 -0.684 7.529 1.00 0.00 28 LYS A N 3
ATOM 3589 C CA . LYS A 1 16 ? -1.258 -2.070 7.722 1.00 0.00 28 LYS A CA 3
ATOM 3590 C C . LYS A 1 16 ? -2.604 -2.415 8.341 1.00 0.00 28 LYS A C 3
ATOM 3591 O O . LYS A 1 16 ? -3.455 -3.081 7.739 1.00 0.00 28 LYS A O 3
ATOM 3610 N N . THR A 1 17 ? -2.858 -1.935 9.550 1.00 0.00 29 THR A N 3
ATOM 3611 C CA . THR A 1 17 ? -4.143 -2.071 10.228 1.00 0.00 29 THR A CA 3
ATOM 3612 C C . THR A 1 17 ? -5.244 -1.529 9.338 1.00 0.00 29 THR A C 3
ATOM 3613 O O . THR A 1 17 ? -6.271 -2.210 9.226 1.00 0.00 29 THR A O 3
ATOM 3624 N N . ALA A 1 18 ? -5.015 -0.405 8.642 1.00 0.00 30 ALA A N 3
ATOM 3625 C CA . ALA A 1 18 ? -5.992 0.166 7.733 1.00 0.00 30 ALA A CA 3
ATOM 3626 C C . ALA A 1 18 ? -6.362 -0.608 6.484 1.00 0.00 30 ALA A C 3
ATOM 3627 O O . ALA A 1 18 ? -7.556 -0.708 6.200 1.00 0.00 30 ALA A O 3
ATOM 3634 N N . ARG A 1 19 ? -5.380 -1.144 5.756 1.00 0.00 31 ARG A N 3
ATOM 3635 C CA . ARG A 1 19 ? -5.586 -2.165 4.749 1.00 0.00 31 ARG A CA 3
ATOM 3636 C C . ARG A 1 19 ? -6.476 -3.300 5.239 1.00 0.00 31 ARG A C 3
ATOM 3637 O O . ARG A 1 19 ? -7.299 -3.785 4.462 1.00 0.00 31 ARG A O 3
ATOM 3658 N N . GLU A 1 20 ? -6.292 -3.769 6.475 1.00 0.00 32 GLU A N 3
ATOM 3659 C CA . GLU A 1 20 ? -7.036 -4.839 7.080 1.00 0.00 32 GLU A CA 3
ATOM 3660 C C . GLU A 1 20 ? -8.457 -4.418 7.463 1.00 0.00 32 GLU A C 3
ATOM 3661 O O . GLU A 1 20 ? -9.252 -5.336 7.318 1.00 0.00 32 GLU A O 3
ATOM 3673 N N . GLN A 1 21 ? -8.692 -3.216 7.984 1.00 0.00 33 GLN A N 3
ATOM 3674 C CA . GLN A 1 21 ? -10.028 -2.792 8.350 1.00 0.00 33 GLN A CA 3
ATOM 3675 C C . GLN A 1 21 ? -10.976 -2.753 7.166 1.00 0.00 33 GLN A C 3
ATOM 3676 O O . GLN A 1 21 ? -12.181 -3.027 7.245 1.00 0.00 33 GLN A O 3
ATOM 3690 N N . LEU A 1 22 ? -10.467 -2.267 6.042 1.00 0.00 34 LEU A N 3
ATOM 3691 C CA . LEU A 1 22 ? -11.091 -2.287 4.732 1.00 0.00 34 LEU A CA 3
ATOM 3692 C C . LEU A 1 22 ? -11.410 -3.713 4.285 1.00 0.00 34 LEU A C 3
ATOM 3693 O O . LEU A 1 22 ? -12.465 -3.979 3.707 1.00 0.00 34 LEU A O 3
ATOM 3709 N N . GLY A 1 23 ? -10.527 -4.630 4.666 1.00 0.00 35 GLY A N 3
ATOM 3710 C CA . GLY A 1 23 ? -10.467 -6.033 4.295 1.00 0.00 35 GLY A CA 3
ATOM 3711 C C . GLY A 1 23 ? -10.239 -6.302 2.822 1.00 0.00 35 GLY A C 3
ATOM 3712 O O . GLY A 1 23 ? -10.428 -7.408 2.318 1.00 0.00 35 GLY A O 3
ATOM 3716 N N . ILE A 1 24 ? -10.059 -5.248 2.037 1.00 0.00 36 ILE A N 3
ATOM 3717 C CA . ILE A 1 24 ? -10.109 -5.273 0.576 1.00 0.00 36 ILE A CA 3
ATOM 3718 C C . ILE A 1 24 ? -8.983 -6.067 -0.067 1.00 0.00 36 ILE A C 3
ATOM 3719 O O . ILE A 1 24 ? -7.908 -6.334 0.457 1.00 0.00 36 ILE A O 3
ATOM 3735 N N . SER A 1 25 ? -9.256 -6.558 -1.285 1.00 0.00 37 SER A N 3
ATOM 3736 C CA . SER A 1 25 ? -8.303 -7.386 -1.974 1.00 0.00 37 SER A CA 3
ATOM 3737 C C . SER A 1 25 ? -7.199 -6.585 -2.661 1.00 0.00 37 SER A C 3
ATOM 3738 O O . SER A 1 25 ? -7.164 -5.363 -2.715 1.00 0.00 37 SER A O 3
ATOM 3746 N N . GLN A 1 26 ? -6.162 -7.266 -3.163 1.00 0.00 38 GLN A N 3
ATOM 3747 C CA . GLN A 1 26 ? -5.125 -6.611 -3.927 1.00 0.00 38 GLN A CA 3
ATOM 3748 C C . GLN A 1 26 ? -5.854 -5.920 -5.079 1.00 0.00 38 GLN A C 3
ATOM 3749 O O . GLN A 1 26 ? -5.543 -4.769 -5.353 1.00 0.00 38 GLN A O 3
ATOM 3763 N N . GLN A 1 27 ? -6.845 -6.511 -5.739 1.00 0.00 39 GLN A N 3
ATOM 3764 C CA . GLN A 1 27 ? -7.541 -5.850 -6.827 1.00 0.00 39 GLN A CA 3
ATOM 3765 C C . GLN A 1 27 ? -8.487 -4.719 -6.445 1.00 0.00 39 GLN A C 3
ATOM 3766 O O . GLN A 1 27 ? -8.600 -3.768 -7.204 1.00 0.00 39 GLN A O 3
ATOM 3780 N N . GLN A 1 28 ? -9.200 -4.667 -5.324 1.00 0.00 40 GLN A N 3
ATOM 3781 C CA . GLN A 1 28 ? -9.923 -3.472 -4.926 1.00 0.00 40 GLN A CA 3
ATOM 3782 C C . GLN A 1 28 ? -8.989 -2.295 -4.630 1.00 0.00 40 GLN A C 3
ATOM 3783 O O . GLN A 1 28 ? -9.287 -1.220 -5.129 1.00 0.00 40 GLN A O 3
ATOM 3797 N N . LEU A 1 29 ? -7.840 -2.545 -4.020 1.00 0.00 41 LEU A N 3
ATOM 3798 C CA . LEU A 1 29 ? -6.800 -1.612 -3.650 1.00 0.00 41 LEU A CA 3
ATOM 3799 C C . LEU A 1 29 ? -6.024 -1.037 -4.822 1.00 0.00 41 LEU A C 3
ATOM 3800 O O . LEU A 1 29 ? -5.686 0.147 -4.825 1.00 0.00 41 LEU A O 3
ATOM 3816 N N . ALA A 1 30 ? -5.806 -1.902 -5.809 1.00 0.00 42 ALA A N 3
ATOM 3817 C CA . ALA A 1 30 ? -5.284 -1.581 -7.116 1.00 0.00 42 ALA A CA 3
ATOM 3818 C C . ALA A 1 30 ? -6.170 -0.601 -7.866 1.00 0.00 42 ALA A C 3
ATOM 3819 O O . ALA A 1 30 ? -5.679 0.358 -8.464 1.00 0.00 42 ALA A O 3
ATOM 3826 N N . GLN A 1 31 ? -7.484 -0.857 -7.860 1.00 0.00 43 GLN A N 3
ATOM 3827 C CA . GLN A 1 31 ? -8.495 0.043 -8.381 1.00 0.00 43 GLN A CA 3
ATOM 3828 C C . GLN A 1 31 ? -8.537 1.347 -7.614 1.00 0.00 43 GLN A C 3
ATOM 3829 O O . GLN A 1 31 ? -8.768 2.385 -8.249 1.00 0.00 43 GLN A O 3
ATOM 3843 N N . LYS A 1 32 ? -8.492 1.316 -6.287 1.00 0.00 44 LYS A N 3
ATOM 3844 C CA . LYS A 1 32 ? -8.630 2.465 -5.404 1.00 0.00 44 LYS A CA 3
ATOM 3845 C C . LYS A 1 32 ? -7.440 3.397 -5.496 1.00 0.00 44 LYS A C 3
ATOM 3846 O O . LYS A 1 32 ? -7.575 4.588 -5.204 1.00 0.00 44 LYS A O 3
ATOM 3865 N N . LEU A 1 33 ? -6.351 2.926 -6.094 1.00 0.00 45 LEU A N 3
ATOM 3866 C CA . LEU A 1 33 ? -5.051 3.570 -6.159 1.00 0.00 45 LEU A CA 3
ATOM 3867 C C . LEU A 1 33 ? -4.656 3.789 -7.615 1.00 0.00 45 LEU A C 3
ATOM 3868 O O . LEU A 1 33 ? -3.718 4.505 -7.959 1.00 0.00 45 LEU A O 3
ATOM 3884 N N . LYS A 1 34 ? -5.500 3.430 -8.599 1.00 0.00 46 LYS A N 3
ATOM 3885 C CA . LYS A 1 34 ? -5.349 3.291 -10.028 1.00 0.00 46 LYS A CA 3
ATOM 3886 C C . LYS A 1 34 ? -4.345 2.236 -10.463 1.00 0.00 46 LYS A C 3
ATOM 3887 O O . LYS A 1 34 ? -4.554 1.583 -11.484 1.00 0.00 46 LYS A O 3
ATOM 3906 N N . VAL A 1 35 ? -3.229 2.001 -9.774 1.00 0.00 47 VAL A N 3
ATOM 3907 C CA . VAL A 1 35 ? -1.975 1.351 -10.107 1.00 0.00 47 VAL A CA 3
ATOM 3908 C C . VAL A 1 35 ? -2.029 -0.177 -10.117 1.00 0.00 47 VAL A C 3
ATOM 3909 O O . VAL A 1 35 ? -2.973 -0.753 -9.562 1.00 0.00 47 VAL A O 3
ATOM 3922 N N . SER A 1 36 ? -1.028 -0.799 -10.719 1.00 0.00 48 SER A N 3
ATOM 3923 C CA . SER A 1 36 ? -0.981 -2.209 -11.013 1.00 0.00 48 SER A CA 3
ATOM 3924 C C . SER A 1 36 ? -0.607 -3.137 -9.865 1.00 0.00 48 SER A C 3
ATOM 3925 O O . SER A 1 36 ? 0.022 -2.708 -8.895 1.00 0.00 48 SER A O 3
ATOM 3933 N N . GLU A 1 37 ? -0.946 -4.425 -9.945 1.00 0.00 49 GLU A N 3
ATOM 3934 C CA . GLU A 1 37 ? -0.947 -5.194 -8.720 1.00 0.00 49 GLU A CA 3
ATOM 3935 C C . GLU A 1 37 ? 0.470 -5.673 -8.395 1.00 0.00 49 GLU A C 3
ATOM 3936 O O . GLU A 1 37 ? 0.788 -6.125 -7.305 1.00 0.00 49 GLU A O 3
ATOM 3948 N N . ASN A 1 38 ? 1.380 -5.545 -9.376 1.00 0.00 50 ASN A N 3
ATOM 3949 C CA . ASN A 1 38 ? 2.811 -5.687 -9.136 1.00 0.00 50 ASN A CA 3
ATOM 3950 C C . ASN A 1 38 ? 3.271 -4.651 -8.124 1.00 0.00 50 ASN A C 3
ATOM 3951 O O . ASN A 1 38 ? 4.006 -5.023 -7.222 1.00 0.00 50 ASN A O 3
ATOM 3962 N N . ILE A 1 39 ? 2.842 -3.396 -8.243 1.00 0.00 51 ILE A N 3
ATOM 3963 C CA . ILE A 1 39 ? 3.109 -2.282 -7.366 1.00 0.00 51 ILE A CA 3
ATOM 3964 C C . ILE A 1 39 ? 2.483 -2.578 -6.012 1.00 0.00 51 ILE A C 3
ATOM 3965 O O . ILE A 1 39 ? 3.083 -2.385 -4.959 1.00 0.00 51 ILE A O 3
ATOM 3981 N N . VAL A 1 40 ? 1.230 -3.059 -6.021 1.00 0.00 52 VAL A N 3
ATOM 3982 C CA . VAL A 1 40 ? 0.576 -3.279 -4.753 1.00 0.00 52 VAL A CA 3
ATOM 3983 C C . VAL A 1 40 ? 1.199 -4.358 -3.869 1.00 0.00 52 VAL A C 3
ATOM 3984 O O . VAL A 1 40 ? 1.480 -4.092 -2.695 1.00 0.00 52 VAL A O 3
ATOM 3997 N N . LYS A 1 41 ? 1.535 -5.523 -4.405 1.00 0.00 53 LYS A N 3
ATOM 3998 C CA . LYS A 1 41 ? 2.269 -6.566 -3.707 1.00 0.00 53 LYS A CA 3
ATOM 3999 C C . LYS A 1 41 ? 3.690 -6.219 -3.280 1.00 0.00 53 LYS A C 3
ATOM 4000 O O . LYS A 1 41 ? 4.025 -6.647 -2.193 1.00 0.00 53 LYS A O 3
ATOM 4019 N N . ARG A 1 42 ? 4.422 -5.303 -3.937 1.00 0.00 54 ARG A N 3
ATOM 4020 C CA . ARG A 1 42 ? 5.744 -4.875 -3.530 1.00 0.00 54 ARG A CA 3
ATOM 4021 C C . ARG A 1 42 ? 5.665 -4.287 -2.132 1.00 0.00 54 ARG A C 3
ATOM 4022 O O . ARG A 1 42 ? 6.431 -4.591 -1.226 1.00 0.00 54 ARG A O 3
ATOM 4043 N N . PHE A 1 43 ? 4.655 -3.454 -1.859 1.00 0.00 55 PHE A N 3
ATOM 4044 C CA . PHE A 1 43 ? 4.538 -2.780 -0.571 1.00 0.00 55 PHE A CA 3
ATOM 4045 C C . PHE A 1 43 ? 3.903 -3.700 0.462 1.00 0.00 55 PHE A C 3
ATOM 4046 O O . PHE A 1 43 ? 4.229 -3.626 1.643 1.00 0.00 55 PHE A O 3
ATOM 4063 N N . GLU A 1 44 ? 3.066 -4.646 0.079 1.00 0.00 56 GLU A N 3
ATOM 4064 C CA . GLU A 1 44 ? 2.421 -5.606 0.947 1.00 0.00 56 GLU A CA 3
ATOM 4065 C C . GLU A 1 44 ? 3.441 -6.506 1.623 1.00 0.00 56 GLU A C 3
ATOM 4066 O O . GLU A 1 44 ? 3.248 -6.889 2.769 1.00 0.00 56 GLU A O 3
ATOM 4078 N N . SER A 1 45 ? 4.533 -6.814 0.926 1.00 0.00 57 SER A N 3
ATOM 4079 C CA . SER A 1 45 ? 5.252 -8.062 1.140 1.00 0.00 57 SER A CA 3
ATOM 4080 C C . SER A 1 45 ? 6.745 -7.893 1.420 1.00 0.00 57 SER A C 3
ATOM 4081 O O . SER A 1 45 ? 7.521 -8.839 1.312 1.00 0.00 57 SER A O 3
ATOM 4089 N N . GLY A 1 46 ? 7.116 -6.701 1.892 1.00 0.00 58 GLY A N 3
ATOM 4090 C CA . GLY A 1 46 ? 8.415 -6.459 2.486 1.00 0.00 58 GLY A CA 3
ATOM 4091 C C . GLY A 1 46 ? 9.484 -6.236 1.427 1.00 0.00 58 GLY A C 3
ATOM 4092 O O . GLY A 1 46 ? 10.673 -6.384 1.711 1.00 0.00 58 GLY A O 3
ATOM 4096 N N . LYS A 1 47 ? 9.095 -5.844 0.203 1.00 0.00 59 LYS A N 3
ATOM 4097 C CA . LYS A 1 47 ? 9.897 -5.886 -0.991 1.00 0.00 59 LYS A CA 3
ATOM 4098 C C . LYS A 1 47 ? 10.582 -4.572 -1.355 1.00 0.00 59 LYS A C 3
ATOM 4099 O O . LYS A 1 47 ? 10.842 -4.242 -2.520 1.00 0.00 59 LYS A O 3
ATOM 4118 N N . LEU A 1 48 ? 10.813 -3.783 -0.310 1.00 0.00 60 LEU A N 3
ATOM 4119 C CA . LEU A 1 48 ? 11.457 -2.489 -0.417 1.00 0.00 60 LEU A CA 3
ATOM 4120 C C . LEU A 1 48 ? 12.439 -2.172 0.691 1.00 0.00 60 LEU A C 3
ATOM 4121 O O . LEU A 1 48 ? 12.263 -2.683 1.802 1.00 0.00 60 LEU A O 3
ATOM 4137 N N . LYS A 1 49 ? 13.419 -1.304 0.428 1.00 0.00 61 LYS A N 3
ATOM 4138 C CA . LYS A 1 49 ? 14.029 -0.425 1.396 1.00 0.00 61 LYS A CA 3
ATOM 4139 C C . LYS A 1 49 ? 13.264 0.885 1.407 1.00 0.00 61 LYS A C 3
ATOM 4140 O O . LYS A 1 49 ? 13.416 1.666 0.469 1.00 0.00 61 LYS A O 3
ATOM 4159 N N . PRO A 1 50 ? 12.413 1.065 2.412 1.00 0.00 62 PRO A N 3
ATOM 4160 C CA . PRO A 1 50 ? 11.619 2.280 2.430 1.00 0.00 62 PRO A CA 3
ATOM 4161 C C . PRO A 1 50 ? 12.396 3.439 3.048 1.00 0.00 62 PRO A C 3
ATOM 4162 O O . PRO A 1 50 ? 13.458 3.332 3.653 1.00 0.00 62 PRO A O 3
ATOM 4173 N N . THR A 1 51 ? 11.832 4.643 2.943 1.00 0.00 63 THR A N 3
ATOM 4174 C CA . THR A 1 51 ? 12.356 5.879 3.483 1.00 0.00 63 THR A CA 3
ATOM 4175 C C . THR A 1 51 ? 11.244 6.800 3.989 1.00 0.00 63 THR A C 3
ATOM 4176 O O . THR A 1 51 ? 10.095 6.384 3.869 1.00 0.00 63 THR A O 3
ATOM 4187 N N . ILE A 1 52 ? 11.640 7.964 4.521 1.00 0.00 64 ILE A N 3
ATOM 4188 C CA . ILE A 1 52 ? 10.815 9.072 4.943 1.00 0.00 64 ILE A CA 3
ATOM 4189 C C . ILE A 1 52 ? 9.887 9.467 3.813 1.00 0.00 64 ILE A C 3
ATOM 4190 O O . ILE A 1 52 ? 8.685 9.335 4.033 1.00 0.00 64 ILE A O 3
ATOM 4206 N N . SER A 1 53 ? 10.423 9.892 2.657 1.00 0.00 65 SER A N 3
ATOM 4207 C CA . SER A 1 53 ? 9.611 10.422 1.587 1.00 0.00 65 SER A CA 3
ATOM 4208 C C . SER A 1 53 ? 8.793 9.271 1.014 1.00 0.00 65 SER A C 3
ATOM 4209 O O . SER A 1 53 ? 7.650 9.430 0.583 1.00 0.00 65 SER A O 3
ATOM 4217 N N . GLN A 1 54 ? 9.228 8.000 0.989 1.00 0.00 66 GLN A N 3
ATOM 4218 C CA . GLN A 1 54 ? 8.515 6.890 0.418 1.00 0.00 66 GLN A CA 3
ATOM 4219 C C . GLN A 1 54 ? 7.421 6.453 1.384 1.00 0.00 66 GLN A C 3
ATOM 4220 O O . GLN A 1 54 ? 6.360 6.141 0.852 1.00 0.00 66 GLN A O 3
ATOM 4234 N N . ALA A 1 55 ? 7.594 6.455 2.709 1.00 0.00 67 ALA A N 3
ATOM 4235 C CA . ALA A 1 55 ? 6.536 6.258 3.675 1.00 0.00 67 ALA A CA 3
ATOM 4236 C C . ALA A 1 55 ? 5.559 7.415 3.514 1.00 0.00 67 ALA A C 3
ATOM 4237 O O . ALA A 1 55 ? 4.377 7.081 3.472 1.00 0.00 67 ALA A O 3
ATOM 4244 N N . ARG A 1 56 ? 6.009 8.671 3.409 1.00 0.00 68 ARG A N 3
ATOM 4245 C CA . ARG A 1 56 ? 5.148 9.829 3.285 1.00 0.00 68 ARG A CA 3
ATOM 4246 C C . ARG A 1 56 ? 4.145 9.687 2.161 1.00 0.00 68 ARG A C 3
ATOM 4247 O O . ARG A 1 56 ? 3.136 10.401 2.117 1.00 0.00 68 ARG A O 3
ATOM 4268 N N . GLN A 1 57 ? 4.460 8.916 1.114 1.00 0.00 69 GLN A N 3
ATOM 4269 C CA . GLN A 1 57 ? 3.643 8.816 -0.065 1.00 0.00 69 GLN A CA 3
ATOM 4270 C C . GLN A 1 57 ? 2.677 7.628 0.055 1.00 0.00 69 GLN A C 3
ATOM 4271 O O . GLN A 1 57 ? 1.679 7.713 -0.653 1.00 0.00 69 GLN A O 3
ATOM 4285 N N . LEU A 1 58 ? 3.022 6.566 0.775 1.00 0.00 70 LEU A N 3
ATOM 4286 C CA . LEU A 1 58 ? 2.251 5.343 0.992 1.00 0.00 70 LEU A CA 3
ATOM 4287 C C . LEU A 1 58 ? 0.917 5.521 1.690 1.00 0.00 70 LEU A C 3
ATOM 4288 O O . LEU A 1 58 ? -0.061 5.066 1.074 1.00 0.00 70 LEU A O 3
ATOM 4304 N N . GLU A 1 59 ? 0.861 6.170 2.858 1.00 0.00 71 GLU A N 3
ATOM 4305 C CA . GLU A 1 59 ? -0.325 6.805 3.407 1.00 0.00 71 GLU A CA 3
ATOM 4306 C C . GLU A 1 59 ? -1.050 7.752 2.460 1.00 0.00 71 GLU A C 3
ATOM 4307 O O . GLU A 1 59 ? -2.148 8.241 2.712 1.00 0.00 71 GLU A O 3
ATOM 4319 N N . LYS A 1 60 ? -0.366 8.280 1.453 1.00 0.00 72 LYS A N 3
ATOM 4320 C CA . LYS A 1 60 ? -0.940 9.297 0.587 1.00 0.00 72 LYS A CA 3
ATOM 4321 C C . LYS A 1 60 ? -1.685 8.630 -0.551 1.00 0.00 72 LYS A C 3
ATOM 4322 O O . LYS A 1 60 ? -2.770 9.147 -0.817 1.00 0.00 72 LYS A O 3
ATOM 4341 N N . ILE A 1 61 ? -1.206 7.524 -1.116 1.00 0.00 73 ILE A N 3
ATOM 4342 C CA . ILE A 1 61 ? -1.939 6.865 -2.179 1.00 0.00 73 ILE A CA 3
ATOM 4343 C C . ILE A 1 61 ? -3.121 6.167 -1.528 1.00 0.00 73 ILE A C 3
ATOM 4344 O O . ILE A 1 61 ? -4.210 6.131 -2.100 1.00 0.00 73 ILE A O 3
ATOM 4360 N N . LEU A 1 62 ? -3.055 5.712 -0.271 1.00 0.00 74 LEU A N 3
ATOM 4361 C CA . LEU A 1 62 ? -4.174 5.130 0.426 1.00 0.00 74 LEU A CA 3
ATOM 4362 C C . LEU A 1 62 ? -5.072 6.274 0.878 1.00 0.00 74 LEU A C 3
ATOM 4363 O O . LEU A 1 62 ? -6.261 6.199 1.163 1.00 0.00 74 LEU A O 3
ATOM 4379 N N . GLY A 1 63 ? -4.443 7.443 1.035 1.00 0.00 75 GLY A N 3
ATOM 4380 C CA . GLY A 1 63 ? -4.990 8.617 1.676 1.00 0.00 75 GLY A CA 3
ATOM 4381 C C . GLY A 1 63 ? -5.334 8.503 3.154 1.00 0.00 75 GLY A C 3
ATOM 4382 O O . GLY A 1 63 ? -5.815 9.502 3.685 1.00 0.00 75 GLY A O 3
ATOM 4386 N N . ILE A 1 64 ? -4.970 7.423 3.849 1.00 0.00 76 ILE A N 3
ATOM 4387 C CA . ILE A 1 64 ? -5.113 7.132 5.261 1.00 0.00 76 ILE A CA 3
ATOM 4388 C C . ILE A 1 64 ? -4.041 6.194 5.756 1.00 0.00 76 ILE A C 3
ATOM 4389 O O . ILE A 1 64 ? -3.215 5.738 4.937 1.00 0.00 76 ILE A O 3
ATOM 4405 N N . LYS A 1 65 ? -4.011 5.878 7.044 1.00 0.00 77 LYS A N 3
ATOM 4406 C CA . LYS A 1 65 ? -2.942 5.235 7.798 1.00 0.00 77 LYS A CA 3
ATOM 4407 C C . LYS A 1 65 ? -3.504 4.911 9.172 1.00 0.00 77 LYS A C 3
ATOM 4408 O O . LYS A 1 65 ? -4.500 5.458 9.635 1.00 0.00 77 LYS A O 3
ATOM 4427 N N . LEU A 1 66 ? -2.702 4.107 9.873 1.00 0.00 78 LEU A N 3
ATOM 4428 C CA . LEU A 1 66 ? -2.944 3.630 11.218 1.00 0.00 78 LEU A CA 3
ATOM 4429 C C . LEU A 1 66 ? -1.697 3.183 11.986 1.00 0.00 78 LEU A C 3
ATOM 4430 O O . LEU A 1 66 ? -0.781 2.636 11.380 1.00 0.00 78 LEU A O 3
ATOM 4446 N N . VAL A 1 67 ? -1.438 3.433 13.278 1.00 0.00 79 VAL A N 3
ATOM 4447 C CA . VAL A 1 67 ? -2.401 3.739 14.306 1.00 0.00 79 VAL A CA 3
ATOM 4448 C C . VAL A 1 67 ? -2.205 5.187 14.737 1.00 0.00 79 VAL A C 3
ATOM 4449 O O . VAL A 1 67 ? -1.214 5.791 14.311 1.00 0.00 79 VAL A O 3
ATOM 4462 N N . THR A 1 68 ? -3.177 5.702 15.510 1.00 0.00 80 THR A N 3
ATOM 4463 C CA . THR A 1 68 ? -3.169 7.012 16.118 1.00 0.00 80 THR A CA 3
ATOM 4464 C C . THR A 1 68 ? -2.557 6.881 17.502 1.00 0.00 80 THR A C 3
ATOM 4465 O O . THR A 1 68 ? -2.023 5.839 17.880 1.00 0.00 80 THR A O 3
ATOM 4476 N N . PRO A 1 69 ? -2.512 7.974 18.275 1.00 0.00 81 PRO A N 3
ATOM 4477 C CA . PRO A 1 69 ? -2.026 7.987 19.646 1.00 0.00 81 PRO A CA 3
ATOM 4478 C C . PRO A 1 69 ? -2.609 6.908 20.557 1.00 0.00 81 PRO A C 3
ATOM 4479 O O . PRO A 1 69 ? -2.249 6.820 21.730 1.00 0.00 81 PRO A O 3
ATOM 4490 N N . LEU A 1 70 ? -3.526 6.087 20.049 1.00 0.00 82 LEU A N 3
ATOM 4491 C CA . LEU A 1 70 ? -3.788 4.854 20.756 1.00 0.00 82 LEU A CA 3
ATOM 4492 C C . LEU A 1 70 ? -2.551 3.971 20.878 1.00 0.00 82 LEU A C 3
ATOM 4493 O O . LEU A 1 70 ? -2.423 3.286 21.890 1.00 0.00 82 LEU A O 3
ATOM 4509 N N . GLU A 1 71 ? -1.676 3.951 19.872 1.00 0.00 83 GLU A N 3
ATOM 4510 C CA . GLU A 1 71 ? -0.436 3.217 19.989 1.00 0.00 83 GLU A CA 3
ATOM 4511 C C . GLU A 1 71 ? 0.760 3.899 19.349 1.00 0.00 83 GLU A C 3
ATOM 4512 O O . GLU A 1 71 ? 1.945 3.671 19.613 1.00 0.00 83 GLU A O 3
ATOM 4524 N N . ASN A 1 72 ? 0.499 4.927 18.529 1.00 0.00 84 ASN A N 3
ATOM 4525 C CA . ASN A 1 72 ? 1.446 5.608 17.681 1.00 0.00 84 ASN A CA 3
ATOM 4526 C C . ASN A 1 72 ? 1.092 7.084 17.447 1.00 0.00 84 ASN A C 3
ATOM 4527 O O . ASN A 1 72 ? -0.002 7.426 17.017 1.00 0.00 84 ASN A O 3
ATOM 4538 N N . ASN A 1 73 ? 2.137 7.905 17.419 1.00 0.00 85 ASN A N 3
ATOM 4539 C CA . ASN A 1 73 ? 1.942 9.340 17.334 1.00 0.00 85 ASN A CA 3
ATOM 4540 C C . ASN A 1 73 ? 3.094 9.967 16.553 1.00 0.00 85 ASN A C 3
ATOM 4541 O O . ASN A 1 73 ? 4.262 9.558 16.596 1.00 0.00 85 ASN A O 3
ATOM 4552 N N . GLU A 1 74 ? 2.764 11.069 15.888 1.00 0.00 86 GLU A N 3
ATOM 4553 C CA . GLU A 1 74 ? 3.648 11.761 14.963 1.00 0.00 86 GLU A CA 3
ATOM 4554 C C . GLU A 1 74 ? 3.962 13.207 15.304 1.00 0.00 86 GLU A C 3
ATOM 4555 O O . GLU A 1 74 ? 3.192 13.899 15.954 1.00 0.00 86 GLU A O 3
ATOM 4567 N N . GLU A 1 75 ? 5.046 13.760 14.748 1.00 0.00 87 GLU A N 3
ATOM 4568 C CA . GLU A 1 75 ? 5.336 15.182 14.712 1.00 0.00 87 GLU A CA 3
ATOM 4569 C C . GLU A 1 75 ? 4.648 15.920 13.583 1.00 0.00 87 GLU A C 3
ATOM 4570 O O . GLU A 1 75 ? 4.014 15.376 12.685 1.00 0.00 87 GLU A O 3
ATOM 4582 N N . SER A 1 76 ? 4.662 17.253 13.641 1.00 0.00 88 SER A N 3
ATOM 4583 C CA . SER A 1 76 ? 3.769 18.082 12.855 1.00 0.00 88 SER A CA 3
ATOM 4584 C C . SER A 1 76 ? 4.333 18.628 11.554 1.00 0.00 88 SER A C 3
ATOM 4585 O O . SER A 1 76 ? 3.590 19.050 10.662 1.00 0.00 88 SER A O 3
ATOM 4593 N N . GLU A 1 77 ? 5.654 18.586 11.427 1.00 0.00 89 GLU A N 3
ATOM 4594 C CA . GLU A 1 77 ? 6.395 18.838 10.197 1.00 0.00 89 GLU A CA 3
ATOM 4595 C C . GLU A 1 77 ? 6.049 17.845 9.118 1.00 0.00 89 GLU A C 3
ATOM 4596 O O . GLU A 1 77 ? 5.895 18.260 7.969 1.00 0.00 89 GLU A O 3
ATOM 4608 N N . LYS A 1 78 ? 5.774 16.576 9.472 1.00 0.00 90 LYS A N 3
ATOM 4609 C CA . LYS A 1 78 ? 5.297 15.507 8.609 1.00 0.00 90 LYS A CA 3
ATOM 4610 C C . LYS A 1 78 ? 3.900 15.716 8.021 1.00 0.00 90 LYS A C 3
ATOM 4611 O O . LYS A 1 78 ? 3.505 14.887 7.207 1.00 0.00 90 LYS A O 3
ATOM 4630 N N . GLU A 1 79 ? 3.223 16.847 8.244 1.00 0.00 91 GLU A N 3
ATOM 4631 C CA . GLU A 1 79 ? 1.955 17.189 7.634 1.00 0.00 91 GLU A CA 3
ATOM 4632 C C . GLU A 1 79 ? 2.067 17.482 6.144 1.00 0.00 91 GLU A C 3
ATOM 4633 O O . GLU A 1 79 ? 1.154 17.065 5.419 1.00 0.00 91 GLU A O 3
ATOM 4645 N N . PHE A 1 80 ? 3.179 18.084 5.717 1.00 0.00 92 PHE A N 3
ATOM 4646 C CA . PHE A 1 80 ? 3.453 18.419 4.324 1.00 0.00 92 PHE A CA 3
ATOM 4647 C C . PHE A 1 80 ? 4.204 17.357 3.537 1.00 0.00 92 PHE A C 3
ATOM 4648 O O . PHE A 1 80 ? 4.916 16.514 4.081 1.00 0.00 92 PHE A O 3
ATOM 4665 N N . ASP A 1 81 ? 4.246 17.480 2.219 1.00 0.00 93 ASP A N 3
ATOM 4666 C CA . ASP A 1 81 ? 5.090 16.704 1.323 1.00 0.00 93 ASP A CA 3
ATOM 4667 C C . ASP A 1 81 ? 5.119 17.333 -0.064 1.00 0.00 93 ASP A C 3
ATOM 4668 O O . ASP A 1 81 ? 6.137 17.256 -0.762 1.00 0.00 93 ASP A O 3
ATOM 4677 N N . ASP A 1 82 ? 4.036 17.913 -0.585 1.00 0.00 94 ASP A N 3
ATOM 4678 C CA . ASP A 1 82 ? 3.930 18.422 -1.933 1.00 0.00 94 ASP A CA 3
ATOM 4679 C C . ASP A 1 82 ? 4.030 19.948 -2.001 1.00 0.00 94 ASP A C 3
ATOM 4680 O O . ASP A 1 82 ? 4.400 20.426 -3.064 1.00 0.00 94 ASP A O 3
ATOM 4689 N N . THR A 1 83 ? 3.727 20.611 -0.893 1.00 0.00 95 THR A N 3
ATOM 4690 C CA . THR A 1 83 ? 3.823 22.033 -0.692 1.00 0.00 95 THR A CA 3
ATOM 4691 C C . THR A 1 83 ? 4.665 22.339 0.550 1.00 0.00 95 THR A C 3
ATOM 4692 O O . THR A 1 83 ? 5.403 21.449 0.969 1.00 0.00 95 THR A O 3
ATOM 4703 N N . GLY A 1 84 ? 4.562 23.590 1.016 1.00 0.00 96 GLY A N 3
ATOM 4704 C CA . GLY A 1 84 ? 5.213 23.999 2.251 1.00 0.00 96 GLY A CA 3
ATOM 4705 C C . GLY A 1 84 ? 4.489 25.130 2.952 1.00 0.00 96 GLY A C 3
ATOM 4706 O O . GLY A 1 84 ? 3.693 25.783 2.284 1.00 0.00 96 GLY A O 3
ATOM 4710 N N . LEU A 1 85 ? 4.782 25.462 4.219 1.00 0.00 97 LEU A N 3
ATOM 4711 C CA . LEU A 1 85 ? 4.004 26.402 5.001 1.00 0.00 97 LEU A CA 3
ATOM 4712 C C . LEU A 1 85 ? 4.206 27.890 4.690 1.00 0.00 97 LEU A C 3
ATOM 4713 O O . LEU A 1 85 ? 3.598 28.704 5.367 1.00 0.00 97 LEU A O 3
ATOM 4729 N N . THR A 1 86 ? 5.005 28.196 3.672 1.00 0.00 98 THR A N 3
ATOM 4730 C CA . THR A 1 86 ? 5.511 29.499 3.283 1.00 0.00 98 THR A CA 3
ATOM 4731 C C . THR A 1 86 ? 5.470 29.804 1.794 1.00 0.00 98 THR A C 3
ATOM 4732 O O . THR A 1 86 ? 5.551 28.890 0.972 1.00 0.00 98 THR A O 3
ATOM 4743 N N . LEU A 1 87 ? 5.253 31.065 1.451 1.00 0.00 99 LEU A N 3
ATOM 4744 C CA . LEU A 1 87 ? 4.997 31.531 0.101 1.00 0.00 99 LEU A CA 3
ATOM 4745 C C . LEU A 1 87 ? 6.181 31.340 -0.835 1.00 0.00 99 LEU A C 3
ATOM 4746 O O . LEU A 1 87 ? 7.267 31.228 -0.284 1.00 0.00 99 LEU A O 3
ATOM 4762 N N . GLY A 1 88 ? 6.092 31.359 -2.167 1.00 0.00 100 GLY A N 3
ATOM 4763 C CA . GLY A 1 88 ? 7.188 31.065 -3.067 1.00 0.00 100 GLY A CA 3
ATOM 4764 C C . GLY A 1 88 ? 8.125 32.231 -3.303 1.00 0.00 100 GLY A C 3
ATOM 4765 O O . GLY A 1 88 ? 8.843 32.353 -4.301 1.00 0.00 100 GLY A O 3
ATOM 4769 N N . ASP A 1 89 ? 7.977 33.329 -2.542 1.00 0.00 101 ASP A N 3
ATOM 4770 C CA . ASP A 1 89 ? 8.552 34.653 -2.631 1.00 0.00 101 ASP A CA 3
ATOM 4771 C C . ASP A 1 89 ? 10.054 34.693 -2.341 1.00 0.00 101 ASP A C 3
ATOM 4772 O O . ASP A 1 89 ? 10.537 35.686 -1.793 1.00 0.00 101 ASP A O 3
ATOM 4781 N N . VAL A 1 90 ? 10.724 33.752 -3.004 1.00 0.00 102 VAL A N 3
ATOM 4782 C CA . VAL A 1 90 ? 12.095 33.314 -2.807 1.00 0.00 102 VAL A CA 3
ATOM 4783 C C . VAL A 1 90 ? 12.840 32.999 -4.093 1.00 0.00 102 VAL A C 3
ATOM 4784 O O . VAL A 1 90 ? 12.240 32.677 -5.115 1.00 0.00 102 VAL A O 3
ATOM 4797 N N . VAL A 1 91 ? 14.173 32.990 -4.260 1.00 0.00 103 VAL A N 3
ATOM 4798 C CA . VAL A 1 91 ? 15.003 33.152 -3.090 1.00 0.00 103 VAL A CA 3
ATOM 4799 C C . VAL A 1 91 ? 14.945 34.589 -2.586 1.00 0.00 103 VAL A C 3
ATOM 4800 O O . VAL A 1 91 ? 14.828 35.528 -3.365 1.00 0.00 103 VAL A O 3
ATOM 4813 N N . ASN A 1 92 ? 15.096 34.775 -1.272 1.00 0.00 104 ASN A N 3
ATOM 4814 C CA . ASN A 1 92 ? 15.138 36.046 -0.605 1.00 0.00 104 ASN A CA 3
ATOM 4815 C C . ASN A 1 92 ? 16.448 36.806 -0.827 1.00 0.00 104 ASN A C 3
ATOM 4816 O O . ASN A 1 92 ? 17.516 36.325 -0.437 1.00 0.00 104 ASN A O 3
ATOM 4827 N N . ILE A 1 93 ? 16.462 37.986 -1.443 1.00 0.00 105 ILE A N 3
ATOM 4828 C CA . ILE A 1 93 ? 17.588 38.875 -1.504 1.00 0.00 105 ILE A CA 3
ATOM 4829 C C . ILE A 1 93 ? 17.659 40.022 -0.500 1.00 0.00 105 ILE A C 3
ATOM 4830 O O . ILE A 1 93 ? 18.643 40.754 -0.495 1.00 0.00 105 ILE A O 3
ATOM 4846 N N . LYS A 1 94 ? 16.716 40.177 0.431 1.00 0.00 106 LYS A N 3
ATOM 4847 C CA . LYS A 1 94 ? 16.807 41.032 1.613 1.00 0.00 106 LYS A CA 3
ATOM 4848 C C . LYS A 1 94 ? 17.795 40.371 2.567 1.00 0.00 106 LYS A C 3
ATOM 4849 O O . LYS A 1 94 ? 18.412 41.049 3.378 1.00 0.00 106 LYS A O 3
ATOM 4868 N N . GLU A 1 95 ? 18.009 39.064 2.405 1.00 0.00 107 GLU A N 3
ATOM 4869 C CA . GLU A 1 95 ? 19.113 38.318 2.946 1.00 0.00 107 GLU A CA 3
ATOM 4870 C C . GLU A 1 95 ? 20.448 38.684 2.307 1.00 0.00 107 GLU A C 3
ATOM 4871 O O . GLU A 1 95 ? 21.460 38.975 2.940 1.00 0.00 107 GLU A O 3
ATOM 4883 N N . GLY A 1 96 ? 20.517 38.813 0.981 1.00 0.00 108 GLY A N 3
ATOM 4884 C CA . GLY A 1 96 ? 21.704 39.198 0.262 1.00 0.00 108 GLY A CA 3
ATOM 4885 C C . GLY A 1 96 ? 21.604 38.746 -1.208 1.00 0.00 108 GLY A C 3
ATOM 4886 O O . GLY A 1 96 ? 21.112 37.653 -1.450 1.00 0.00 108 GLY A O 3
ATOM 4890 N N . LYS A 1 97 ? 22.244 39.518 -2.080 1.00 0.00 109 LYS A N 3
ATOM 4891 C CA . LYS A 1 97 ? 22.323 39.321 -3.516 1.00 0.00 109 LYS A CA 3
ATOM 4892 C C . LYS A 1 97 ? 22.918 37.953 -3.837 1.00 0.00 109 LYS A C 3
ATOM 4893 O O . LYS A 1 97 ? 23.922 37.541 -3.279 1.00 0.00 109 LYS A O 3
ATOM 4912 N N . LYS A 1 98 ? 22.288 37.148 -4.686 1.00 0.00 110 LYS A N 3
ATOM 4913 C CA . LYS A 1 98 ? 22.774 35.811 -4.972 1.00 0.00 110 LYS A CA 3
ATOM 4914 C C . LYS A 1 98 ? 23.741 35.845 -6.139 1.00 0.00 110 LYS A C 3
ATOM 4915 O O . LYS A 1 98 ? 23.537 35.316 -7.228 1.00 0.00 110 LYS A O 3
ATOM 4934 N N . LEU A 1 99 ? 24.881 36.509 -5.888 1.00 0.00 111 LEU A N 3
ATOM 4935 C CA . LEU A 1 99 ? 26.032 36.711 -6.739 1.00 0.00 111 LEU A CA 3
ATOM 4936 C C . LEU A 1 99 ? 27.052 37.579 -6.000 1.00 0.00 111 LEU A C 3
ATOM 4937 O O . LEU A 1 99 ? 26.819 37.887 -4.849 1.00 0.00 111 LEU A O 3
ATOM 4953 N N . GLU A 1 100 ? 28.228 37.859 -6.582 1.00 0.00 112 GLU A N 3
ATOM 4954 C CA . GLU A 1 100 ? 29.426 37.910 -5.781 1.00 0.00 112 GLU A CA 3
ATOM 4955 C C . GLU A 1 100 ? 30.496 38.683 -6.551 1.00 0.00 112 GLU A C 3
ATOM 4956 O O . GLU A 1 100 ? 30.500 39.914 -6.604 1.00 0.00 112 GLU A O 3
ATOM 4968 N N . HIS A 1 101 ? 31.541 38.019 -7.040 1.00 0.00 113 HIS A N 3
ATOM 4969 C CA . HIS A 1 101 ? 32.588 38.672 -7.799 1.00 0.00 113 HIS A CA 3
ATOM 4970 C C . HIS A 1 101 ? 32.184 39.337 -9.120 1.00 0.00 113 HIS A C 3
ATOM 4971 O O . HIS A 1 101 ? 32.941 40.144 -9.647 1.00 0.00 113 HIS A O 3
ATOM 4985 N N . HIS A 1 102 ? 31.013 38.929 -9.612 1.00 0.00 114 HIS A N 3
ATOM 4986 C CA . HIS A 1 102 ? 30.336 39.274 -10.850 1.00 0.00 114 HIS A CA 3
ATOM 4987 C C . HIS A 1 102 ? 30.509 40.731 -11.281 1.00 0.00 114 HIS A C 3
ATOM 4988 O O . HIS A 1 102 ? 30.240 41.624 -10.444 1.00 0.00 114 HIS A O 3
ATOM 5002 N N . GLU A 1 1 ? 8.340 -14.016 9.296 1.00 0.00 13 GLU A N 4
ATOM 5003 C CA . GLU A 1 1 ? 7.290 -15.019 9.097 1.00 0.00 13 GLU A CA 4
ATOM 5004 C C . GLU A 1 1 ? 6.941 -15.775 10.376 1.00 0.00 13 GLU A C 4
ATOM 5005 O O . GLU A 1 1 ? 5.782 -16.152 10.532 1.00 0.00 13 GLU A O 4
ATOM 5019 N N . ASN A 1 2 ? 7.876 -16.089 11.289 1.00 0.00 14 ASN A N 4
ATOM 5020 C CA . ASN A 1 2 ? 7.579 -16.903 12.452 1.00 0.00 14 ASN A CA 4
ATOM 5021 C C . ASN A 1 2 ? 6.979 -16.179 13.663 1.00 0.00 14 ASN A C 4
ATOM 5022 O O . ASN A 1 2 ? 6.151 -16.759 14.358 1.00 0.00 14 ASN A O 4
ATOM 5033 N N . ALA A 1 3 ? 7.149 -14.874 13.808 1.00 0.00 15 ALA A N 4
ATOM 5034 C CA . ALA A 1 3 ? 6.562 -13.945 14.761 1.00 0.00 15 ALA A CA 4
ATOM 5035 C C . ALA A 1 3 ? 5.256 -13.353 14.242 1.00 0.00 15 ALA A C 4
ATOM 5036 O O . ALA A 1 3 ? 4.918 -13.418 13.065 1.00 0.00 15 ALA A O 4
ATOM 5043 N N . GLU A 1 4 ? 4.556 -12.634 15.128 1.00 0.00 16 GLU A N 4
ATOM 5044 C CA . GLU A 1 4 ? 3.556 -11.631 14.819 1.00 0.00 16 GLU A CA 4
ATOM 5045 C C . GLU A 1 4 ? 4.135 -10.292 14.439 1.00 0.00 16 GLU A C 4
ATOM 5046 O O . GLU A 1 4 ? 3.539 -9.446 13.759 1.00 0.00 16 GLU A O 4
ATOM 5058 N N . LEU A 1 5 ? 5.370 -10.072 14.904 1.00 0.00 17 LEU A N 4
ATOM 5059 C CA . LEU A 1 5 ? 6.106 -8.866 14.576 1.00 0.00 17 LEU A CA 4
ATOM 5060 C C . LEU A 1 5 ? 7.013 -8.901 13.350 1.00 0.00 17 LEU A C 4
ATOM 5061 O O . LEU A 1 5 ? 7.453 -9.957 12.885 1.00 0.00 17 LEU A O 4
ATOM 5077 N N . GLU A 1 6 ? 7.259 -7.709 12.803 1.00 0.00 18 GLU A N 4
ATOM 5078 C CA . GLU A 1 6 ? 8.182 -7.476 11.721 1.00 0.00 18 GLU A CA 4
ATOM 5079 C C . GLU A 1 6 ? 9.033 -6.226 11.879 1.00 0.00 18 GLU A C 4
ATOM 5080 O O . GLU A 1 6 ? 8.485 -5.140 12.105 1.00 0.00 18 GLU A O 4
ATOM 5092 N N . ILE A 1 7 ? 10.349 -6.270 11.645 1.00 0.00 19 ILE A N 4
ATOM 5093 C CA . ILE A 1 7 ? 11.124 -5.048 11.625 1.00 0.00 19 ILE A CA 4
ATOM 5094 C C . ILE A 1 7 ? 11.707 -4.718 10.257 1.00 0.00 19 ILE A C 4
ATOM 5095 O O . ILE A 1 7 ? 12.447 -3.752 10.106 1.00 0.00 19 ILE A O 4
ATOM 5111 N N . VAL A 1 8 ? 11.424 -5.489 9.197 1.00 0.00 20 VAL A N 4
ATOM 5112 C CA . VAL A 1 8 ? 11.942 -5.275 7.856 1.00 0.00 20 VAL A CA 4
ATOM 5113 C C . VAL A 1 8 ? 10.889 -4.550 7.037 1.00 0.00 20 VAL A C 4
ATOM 5114 O O . VAL A 1 8 ? 11.203 -3.524 6.439 1.00 0.00 20 VAL A O 4
ATOM 5127 N N . THR A 1 9 ? 9.671 -5.103 6.895 1.00 0.00 21 THR A N 4
ATOM 5128 C CA . THR A 1 9 ? 8.834 -4.908 5.721 1.00 0.00 21 THR A CA 4
ATOM 5129 C C . THR A 1 9 ? 8.268 -3.500 5.587 1.00 0.00 21 THR A C 4
ATOM 5130 O O . THR A 1 9 ? 8.141 -3.100 4.436 1.00 0.00 21 THR A O 4
ATOM 5141 N N . ASP A 1 10 ? 7.966 -2.775 6.668 1.00 0.00 22 ASP A N 4
ATOM 5142 C CA . ASP A 1 10 ? 7.283 -1.507 6.828 1.00 0.00 22 ASP A CA 4
ATOM 5143 C C . ASP A 1 10 ? 5.857 -1.700 6.345 1.00 0.00 22 ASP A C 4
ATOM 5144 O O . ASP A 1 10 ? 5.094 -0.725 6.406 1.00 0.00 22 ASP A O 4
ATOM 5153 N N . TYR A 1 11 ? 5.406 -2.939 6.120 1.00 0.00 23 TYR A N 4
ATOM 5154 C CA . TYR A 1 11 ? 4.039 -3.352 5.859 1.00 0.00 23 TYR A CA 4
ATOM 5155 C C . TYR A 1 11 ? 3.315 -3.949 7.039 1.00 0.00 23 TYR A C 4
ATOM 5156 O O . TYR A 1 11 ? 2.872 -5.096 7.004 1.00 0.00 23 TYR A O 4
ATOM 5174 N N . TYR A 1 12 ? 3.366 -3.119 8.089 1.00 0.00 24 TYR A N 4
ATOM 5175 C CA . TYR A 1 12 ? 2.814 -3.424 9.391 1.00 0.00 24 TYR A CA 4
ATOM 5176 C C . TYR A 1 12 ? 1.341 -3.062 9.464 1.00 0.00 24 TYR A C 4
ATOM 5177 O O . TYR A 1 12 ? 0.644 -2.973 8.460 1.00 0.00 24 TYR A O 4
ATOM 5195 N N . LYS A 1 13 ? 0.746 -2.940 10.667 1.00 0.00 25 LYS A N 4
ATOM 5196 C CA . LYS A 1 13 ? -0.673 -2.832 10.914 1.00 0.00 25 LYS A CA 4
ATOM 5197 C C . LYS A 1 13 ? -1.308 -1.554 10.389 1.00 0.00 25 LYS A C 4
ATOM 5198 O O . LYS A 1 13 ? -2.527 -1.416 10.417 1.00 0.00 25 LYS A O 4
ATOM 5217 N N . ILE A 1 14 ? -0.543 -0.636 9.793 1.00 0.00 26 ILE A N 4
ATOM 5218 C CA . ILE A 1 14 ? -1.081 0.377 8.912 1.00 0.00 26 ILE A CA 4
ATOM 5219 C C . ILE A 1 14 ? -1.886 -0.151 7.722 1.00 0.00 26 ILE A C 4
ATOM 5220 O O . ILE A 1 14 ? -2.840 0.471 7.284 1.00 0.00 26 ILE A O 4
ATOM 5236 N N . ILE A 1 15 ? -1.602 -1.363 7.241 1.00 0.00 27 ILE A N 4
ATOM 5237 C CA . ILE A 1 15 ? -2.185 -1.940 6.056 1.00 0.00 27 ILE A CA 4
ATOM 5238 C C . ILE A 1 15 ? -2.464 -3.419 6.284 1.00 0.00 27 ILE A C 4
ATOM 5239 O O . ILE A 1 15 ? -3.477 -3.919 5.805 1.00 0.00 27 ILE A O 4
ATOM 5255 N N . LYS A 1 16 ? -1.708 -4.196 7.048 1.00 0.00 28 LYS A N 4
ATOM 5256 C CA . LYS A 1 16 ? -1.774 -5.639 7.017 1.00 0.00 28 LYS A CA 4
ATOM 5257 C C . LYS A 1 16 ? -3.060 -6.186 7.629 1.00 0.00 28 LYS A C 4
ATOM 5258 O O . LYS A 1 16 ? -3.842 -6.922 7.032 1.00 0.00 28 LYS A O 4
ATOM 5277 N N . THR A 1 17 ? -3.377 -5.694 8.827 1.00 0.00 29 THR A N 4
ATOM 5278 C CA . THR A 1 17 ? -4.561 -5.955 9.613 1.00 0.00 29 THR A CA 4
ATOM 5279 C C . THR A 1 17 ? -5.740 -5.413 8.822 1.00 0.00 29 THR A C 4
ATOM 5280 O O . THR A 1 17 ? -6.770 -6.072 8.703 1.00 0.00 29 THR A O 4
ATOM 5291 N N . ALA A 1 18 ? -5.557 -4.254 8.189 1.00 0.00 30 ALA A N 4
ATOM 5292 C CA . ALA A 1 18 ? -6.548 -3.475 7.476 1.00 0.00 30 ALA A CA 4
ATOM 5293 C C . ALA A 1 18 ? -7.208 -4.112 6.246 1.00 0.00 30 ALA A C 4
ATOM 5294 O O . ALA A 1 18 ? -8.434 -4.206 6.229 1.00 0.00 30 ALA A O 4
ATOM 5301 N N . ARG A 1 19 ? -6.413 -4.470 5.249 1.00 0.00 31 ARG A N 4
ATOM 5302 C CA . ARG A 1 19 ? -6.867 -5.278 4.142 1.00 0.00 31 ARG A CA 4
ATOM 5303 C C . ARG A 1 19 ? -7.805 -6.375 4.654 1.00 0.00 31 ARG A C 4
ATOM 5304 O O . ARG A 1 19 ? -8.805 -6.644 4.009 1.00 0.00 31 ARG A O 4
ATOM 5325 N N . GLU A 1 20 ? -7.554 -7.135 5.723 1.00 0.00 32 GLU A N 4
ATOM 5326 C CA . GLU A 1 20 ? -8.489 -8.013 6.398 1.00 0.00 32 GLU A CA 4
ATOM 5327 C C . GLU A 1 20 ? -9.754 -7.381 6.962 1.00 0.00 32 GLU A C 4
ATOM 5328 O O . GLU A 1 20 ? -10.793 -7.996 6.727 1.00 0.00 32 GLU A O 4
ATOM 5340 N N . GLN A 1 21 ? -9.722 -6.268 7.691 1.00 0.00 33 GLN A N 4
ATOM 5341 C CA . GLN A 1 21 ? -10.926 -5.688 8.252 1.00 0.00 33 GLN A CA 4
ATOM 5342 C C . GLN A 1 21 ? -11.810 -5.034 7.188 1.00 0.00 33 GLN A C 4
ATOM 5343 O O . GLN A 1 21 ? -12.885 -4.506 7.455 1.00 0.00 33 GLN A O 4
ATOM 5357 N N . LEU A 1 22 ? -11.462 -4.990 5.907 1.00 0.00 34 LEU A N 4
ATOM 5358 C CA . LEU A 1 22 ? -12.187 -4.363 4.818 1.00 0.00 34 LEU A CA 4
ATOM 5359 C C . LEU A 1 22 ? -12.906 -5.471 4.065 1.00 0.00 34 LEU A C 4
ATOM 5360 O O . LEU A 1 22 ? -14.022 -5.286 3.583 1.00 0.00 34 LEU A O 4
ATOM 5376 N N . GLY A 1 23 ? -12.436 -6.716 4.183 1.00 0.00 35 GLY A N 4
ATOM 5377 C CA . GLY A 1 23 ? -12.929 -7.889 3.486 1.00 0.00 35 GLY A CA 4
ATOM 5378 C C . GLY A 1 23 ? -12.777 -7.872 1.973 1.00 0.00 35 GLY A C 4
ATOM 5379 O O . GLY A 1 23 ? -13.088 -8.785 1.216 1.00 0.00 35 GLY A O 4
ATOM 5383 N N . ILE A 1 24 ? -12.444 -6.681 1.458 1.00 0.00 36 ILE A N 4
ATOM 5384 C CA . ILE A 1 24 ? -12.320 -6.427 0.027 1.00 0.00 36 ILE A CA 4
ATOM 5385 C C . ILE A 1 24 ? -11.213 -7.116 -0.753 1.00 0.00 36 ILE A C 4
ATOM 5386 O O . ILE A 1 24 ? -10.246 -7.602 -0.187 1.00 0.00 36 ILE A O 4
ATOM 5402 N N . SER A 1 25 ? -11.236 -7.191 -2.085 1.00 0.00 37 SER A N 4
ATOM 5403 C CA . SER A 1 25 ? -10.228 -7.733 -2.989 1.00 0.00 37 SER A CA 4
ATOM 5404 C C . SER A 1 25 ? -9.000 -6.884 -3.270 1.00 0.00 37 SER A C 4
ATOM 5405 O O . SER A 1 25 ? -9.031 -5.666 -3.033 1.00 0.00 37 SER A O 4
ATOM 5413 N N . GLN A 1 26 ? -7.988 -7.423 -3.958 1.00 0.00 38 GLN A N 4
ATOM 5414 C CA . GLN A 1 26 ? -6.875 -6.664 -4.484 1.00 0.00 38 GLN A CA 4
ATOM 5415 C C . GLN A 1 26 ? -7.337 -5.801 -5.650 1.00 0.00 38 GLN A C 4
ATOM 5416 O O . GLN A 1 26 ? -6.674 -4.834 -5.995 1.00 0.00 38 GLN A O 4
ATOM 5430 N N . GLN A 1 27 ? -8.416 -6.160 -6.339 1.00 0.00 39 GLN A N 4
ATOM 5431 C CA . GLN A 1 27 ? -8.907 -5.310 -7.404 1.00 0.00 39 GLN A CA 4
ATOM 5432 C C . GLN A 1 27 ? -9.547 -4.096 -6.758 1.00 0.00 39 GLN A C 4
ATOM 5433 O O . GLN A 1 27 ? -9.340 -2.967 -7.206 1.00 0.00 39 GLN A O 4
ATOM 5447 N N . GLN A 1 28 ? -10.247 -4.214 -5.614 1.00 0.00 40 GLN A N 4
ATOM 5448 C CA . GLN A 1 28 ? -10.853 -3.081 -4.964 1.00 0.00 40 GLN A CA 4
ATOM 5449 C C . GLN A 1 28 ? -9.860 -2.203 -4.195 1.00 0.00 40 GLN A C 4
ATOM 5450 O O . GLN A 1 28 ? -9.912 -0.979 -4.222 1.00 0.00 40 GLN A O 4
ATOM 5464 N N . LEU A 1 29 ? -8.789 -2.783 -3.626 1.00 0.00 41 LEU A N 4
ATOM 5465 C CA . LEU A 1 29 ? -7.727 -2.207 -2.835 1.00 0.00 41 LEU A CA 4
ATOM 5466 C C . LEU A 1 29 ? -6.806 -1.391 -3.729 1.00 0.00 41 LEU A C 4
ATOM 5467 O O . LEU A 1 29 ? -6.293 -0.408 -3.193 1.00 0.00 41 LEU A O 4
ATOM 5483 N N . ALA A 1 30 ? -6.521 -1.774 -4.968 1.00 0.00 42 ALA A N 4
ATOM 5484 C CA . ALA A 1 30 ? -5.730 -0.984 -5.882 1.00 0.00 42 ALA A CA 4
ATOM 5485 C C . ALA A 1 30 ? -6.324 0.397 -6.139 1.00 0.00 42 ALA A C 4
ATOM 5486 O O . ALA A 1 30 ? -5.591 1.347 -6.389 1.00 0.00 42 ALA A O 4
ATOM 5493 N N . GLN A 1 31 ? -7.661 0.498 -6.149 1.00 0.00 43 GLN A N 4
ATOM 5494 C CA . GLN A 1 31 ? -8.420 1.731 -6.130 1.00 0.00 43 GLN A CA 4
ATOM 5495 C C . GLN A 1 31 ? -8.152 2.554 -4.881 1.00 0.00 43 GLN A C 4
ATOM 5496 O O . GLN A 1 31 ? -8.019 3.775 -4.992 1.00 0.00 43 GLN A O 4
ATOM 5510 N N . LYS A 1 32 ? -8.236 1.922 -3.716 1.00 0.00 44 LYS A N 4
ATOM 5511 C CA . LYS A 1 32 ? -8.134 2.691 -2.486 1.00 0.00 44 LYS A CA 4
ATOM 5512 C C . LYS A 1 32 ? -6.743 3.234 -2.208 1.00 0.00 44 LYS A C 4
ATOM 5513 O O . LYS A 1 32 ? -6.588 4.194 -1.448 1.00 0.00 44 LYS A O 4
ATOM 5532 N N . LEU A 1 33 ? -5.715 2.657 -2.846 1.00 0.00 45 LEU A N 4
ATOM 5533 C CA . LEU A 1 33 ? -4.335 2.955 -2.496 1.00 0.00 45 LEU A CA 4
ATOM 5534 C C . LEU A 1 33 ? -3.659 3.917 -3.452 1.00 0.00 45 LEU A C 4
ATOM 5535 O O . LEU A 1 33 ? -2.542 4.331 -3.173 1.00 0.00 45 LEU A O 4
ATOM 5551 N N . LYS A 1 34 ? -4.309 4.218 -4.585 1.00 0.00 46 LYS A N 4
ATOM 5552 C CA . LYS A 1 34 ? -3.745 4.830 -5.774 1.00 0.00 46 LYS A CA 4
ATOM 5553 C C . LYS A 1 34 ? -2.643 4.064 -6.492 1.00 0.00 46 LYS A C 4
ATOM 5554 O O . LYS A 1 34 ? -2.464 4.289 -7.695 1.00 0.00 46 LYS A O 4
ATOM 5573 N N . VAL A 1 35 ? -2.047 3.078 -5.814 1.00 0.00 47 VAL A N 4
ATOM 5574 C CA . VAL A 1 35 ? -0.959 2.265 -6.323 1.00 0.00 47 VAL A CA 4
ATOM 5575 C C . VAL A 1 35 ? -1.415 0.866 -6.728 1.00 0.00 47 VAL A C 4
ATOM 5576 O O . VAL A 1 35 ? -2.490 0.374 -6.425 1.00 0.00 47 VAL A O 4
ATOM 5589 N N . SER A 1 36 ? -0.560 0.150 -7.466 1.00 0.00 48 SER A N 4
ATOM 5590 C CA . SER A 1 36 ? -0.880 -1.186 -7.896 1.00 0.00 48 SER A CA 4
ATOM 5591 C C . SER A 1 36 ? -0.820 -2.270 -6.827 1.00 0.00 48 SER A C 4
ATOM 5592 O O . SER A 1 36 ? -0.111 -2.139 -5.822 1.00 0.00 48 SER A O 4
ATOM 5600 N N . GLU A 1 37 ? -1.363 -3.466 -7.078 1.00 0.00 49 GLU A N 4
ATOM 5601 C CA . GLU A 1 37 ? -1.232 -4.549 -6.118 1.00 0.00 49 GLU A CA 4
ATOM 5602 C C . GLU A 1 37 ? 0.235 -5.006 -6.127 1.00 0.00 49 GLU A C 4
ATOM 5603 O O . GLU A 1 37 ? 0.656 -5.671 -5.194 1.00 0.00 49 GLU A O 4
ATOM 5615 N N . ASN A 1 38 ? 0.985 -4.776 -7.201 1.00 0.00 50 ASN A N 4
ATOM 5616 C CA . ASN A 1 38 ? 2.419 -4.996 -7.286 1.00 0.00 50 ASN A CA 4
ATOM 5617 C C . ASN A 1 38 ? 3.160 -4.097 -6.311 1.00 0.00 50 ASN A C 4
ATOM 5618 O O . ASN A 1 38 ? 4.173 -4.546 -5.778 1.00 0.00 50 ASN A O 4
ATOM 5629 N N . ILE A 1 39 ? 2.834 -2.844 -6.004 1.00 0.00 51 ILE A N 4
ATOM 5630 C CA . ILE A 1 39 ? 3.522 -2.157 -4.927 1.00 0.00 51 ILE A CA 4
ATOM 5631 C C . ILE A 1 39 ? 3.158 -2.768 -3.585 1.00 0.00 51 ILE A C 4
ATOM 5632 O O . ILE A 1 39 ? 3.945 -2.814 -2.646 1.00 0.00 51 ILE A O 4
ATOM 5648 N N . VAL A 1 40 ? 1.870 -3.092 -3.469 1.00 0.00 52 VAL A N 4
ATOM 5649 C CA . VAL A 1 40 ? 1.311 -3.715 -2.288 1.00 0.00 52 VAL A CA 4
ATOM 5650 C C . VAL A 1 40 ? 2.064 -4.986 -1.926 1.00 0.00 52 VAL A C 4
ATOM 5651 O O . VAL A 1 40 ? 2.473 -5.126 -0.770 1.00 0.00 52 VAL A O 4
ATOM 5664 N N . LYS A 1 41 ? 2.381 -5.874 -2.865 1.00 0.00 53 LYS A N 4
ATOM 5665 C CA . LYS A 1 41 ? 3.269 -7.035 -2.770 1.00 0.00 53 LYS A CA 4
ATOM 5666 C C . LYS A 1 41 ? 4.629 -6.493 -2.370 1.00 0.00 53 LYS A C 4
ATOM 5667 O O . LYS A 1 41 ? 5.149 -7.069 -1.404 1.00 0.00 53 LYS A O 4
ATOM 5686 N N . ARG A 1 42 ? 5.267 -5.578 -3.119 1.00 0.00 54 ARG A N 4
ATOM 5687 C CA . ARG A 1 42 ? 6.676 -5.313 -2.962 1.00 0.00 54 ARG A CA 4
ATOM 5688 C C . ARG A 1 42 ? 7.005 -4.992 -1.513 1.00 0.00 54 ARG A C 4
ATOM 5689 O O . ARG A 1 42 ? 7.975 -5.540 -0.988 1.00 0.00 54 ARG A O 4
ATOM 5710 N N . PHE A 1 43 ? 6.129 -4.238 -0.851 1.00 0.00 55 PHE A N 4
ATOM 5711 C CA . PHE A 1 43 ? 6.310 -3.944 0.551 1.00 0.00 55 PHE A CA 4
ATOM 5712 C C . PHE A 1 43 ? 6.079 -5.157 1.444 1.00 0.00 55 PHE A C 4
ATOM 5713 O O . PHE A 1 43 ? 6.923 -5.422 2.294 1.00 0.00 55 PHE A O 4
ATOM 5730 N N . GLU A 1 44 ? 4.979 -5.922 1.359 1.00 0.00 56 GLU A N 4
ATOM 5731 C CA . GLU A 1 44 ? 4.834 -7.189 2.062 1.00 0.00 56 GLU A CA 4
ATOM 5732 C C . GLU A 1 44 ? 6.004 -8.129 1.830 1.00 0.00 56 GLU A C 4
ATOM 5733 O O . GLU A 1 44 ? 6.355 -8.830 2.781 1.00 0.00 56 GLU A O 4
ATOM 5745 N N . SER A 1 45 ? 6.615 -8.230 0.658 1.00 0.00 57 SER A N 4
ATOM 5746 C CA . SER A 1 45 ? 7.708 -9.173 0.509 1.00 0.00 57 SER A CA 4
ATOM 5747 C C . SER A 1 45 ? 9.106 -8.740 0.943 1.00 0.00 57 SER A C 4
ATOM 5748 O O . SER A 1 45 ? 10.082 -9.469 0.773 1.00 0.00 57 SER A O 4
ATOM 5756 N N . GLY A 1 46 ? 9.264 -7.560 1.532 1.00 0.00 58 GLY A N 4
ATOM 5757 C CA . GLY A 1 46 ? 10.463 -7.153 2.257 1.00 0.00 58 GLY A CA 4
ATOM 5758 C C . GLY A 1 46 ? 11.480 -6.473 1.342 1.00 0.00 58 GLY A C 4
ATOM 5759 O O . GLY A 1 46 ? 12.561 -6.165 1.844 1.00 0.00 58 GLY A O 4
ATOM 5763 N N . LYS A 1 47 ? 11.113 -6.200 0.083 1.00 0.00 59 LYS A N 4
ATOM 5764 C CA . LYS A 1 47 ? 11.933 -5.805 -1.043 1.00 0.00 59 LYS A CA 4
ATOM 5765 C C . LYS A 1 47 ? 11.874 -4.332 -1.428 1.00 0.00 59 LYS A C 4
ATOM 5766 O O . LYS A 1 47 ? 12.805 -3.832 -2.062 1.00 0.00 59 LYS A O 4
ATOM 5785 N N . LEU A 1 48 ? 10.855 -3.631 -0.914 1.00 0.00 60 LEU A N 4
ATOM 5786 C CA . LEU A 1 48 ? 10.598 -2.230 -1.122 1.00 0.00 60 LEU A CA 4
ATOM 5787 C C . LEU A 1 48 ? 9.971 -1.497 0.059 1.00 0.00 60 LEU A C 4
ATOM 5788 O O . LEU A 1 48 ? 9.049 -2.037 0.678 1.00 0.00 60 LEU A O 4
ATOM 5804 N N . LYS A 1 49 ? 10.385 -0.272 0.379 1.00 0.00 61 LYS A N 4
ATOM 5805 C CA . LYS A 1 49 ? 9.741 0.533 1.401 1.00 0.00 61 LYS A CA 4
ATOM 5806 C C . LYS A 1 49 ? 9.603 1.999 0.990 1.00 0.00 61 LYS A C 4
ATOM 5807 O O . LYS A 1 49 ? 9.879 2.272 -0.178 1.00 0.00 61 LYS A O 4
ATOM 5826 N N . PRO A 1 50 ? 9.318 2.906 1.935 1.00 0.00 62 PRO A N 4
ATOM 5827 C CA . PRO A 1 50 ? 9.229 4.303 1.597 1.00 0.00 62 PRO A CA 4
ATOM 5828 C C . PRO A 1 50 ? 10.576 5.009 1.702 1.00 0.00 62 PRO A C 4
ATOM 5829 O O . PRO A 1 50 ? 11.423 4.560 2.474 1.00 0.00 62 PRO A O 4
ATOM 5840 N N . THR A 1 51 ? 10.824 6.046 0.894 1.00 0.00 63 THR A N 4
ATOM 5841 C CA . THR A 1 51 ? 12.106 6.711 0.770 1.00 0.00 63 THR A CA 4
ATOM 5842 C C . THR A 1 51 ? 11.980 8.207 0.543 1.00 0.00 63 THR A C 4
ATOM 5843 O O . THR A 1 51 ? 10.853 8.691 0.541 1.00 0.00 63 THR A O 4
ATOM 5854 N N . ILE A 1 52 ? 13.088 8.958 0.395 1.00 0.00 64 ILE A N 4
ATOM 5855 C CA . ILE A 1 52 ? 13.107 10.388 0.183 1.00 0.00 64 ILE A CA 4
ATOM 5856 C C . ILE A 1 52 ? 12.781 10.647 -1.287 1.00 0.00 64 ILE A C 4
ATOM 5857 O O . ILE A 1 52 ? 12.025 11.583 -1.552 1.00 0.00 64 ILE A O 4
ATOM 5873 N N . SER A 1 53 ? 13.348 9.909 -2.245 1.00 0.00 65 SER A N 4
ATOM 5874 C CA . SER A 1 53 ? 12.866 9.989 -3.622 1.00 0.00 65 SER A CA 4
ATOM 5875 C C . SER A 1 53 ? 11.368 9.726 -3.622 1.00 0.00 65 SER A C 4
ATOM 5876 O O . SER A 1 53 ? 10.644 10.060 -4.567 1.00 0.00 65 SER A O 4
ATOM 5884 N N . GLN A 1 54 ? 10.778 9.331 -2.503 1.00 0.00 66 GLN A N 4
ATOM 5885 C CA . GLN A 1 54 ? 9.349 9.072 -2.554 1.00 0.00 66 GLN A CA 4
ATOM 5886 C C . GLN A 1 54 ? 8.503 9.949 -1.644 1.00 0.00 66 GLN A C 4
ATOM 5887 O O . GLN A 1 54 ? 7.426 10.379 -2.039 1.00 0.00 66 GLN A O 4
ATOM 5901 N N . ALA A 1 55 ? 8.955 10.291 -0.441 1.00 0.00 67 ALA A N 4
ATOM 5902 C CA . ALA A 1 55 ? 8.099 10.786 0.613 1.00 0.00 67 ALA A CA 4
ATOM 5903 C C . ALA A 1 55 ? 6.984 11.738 0.223 1.00 0.00 67 ALA A C 4
ATOM 5904 O O . ALA A 1 55 ? 5.905 11.592 0.792 1.00 0.00 67 ALA A O 4
ATOM 5911 N N . ARG A 1 56 ? 7.179 12.786 -0.595 1.00 0.00 68 ARG A N 4
ATOM 5912 C CA . ARG A 1 56 ? 6.189 13.841 -0.699 1.00 0.00 68 ARG A CA 4
ATOM 5913 C C . ARG A 1 56 ? 4.893 13.488 -1.420 1.00 0.00 68 ARG A C 4
ATOM 5914 O O . ARG A 1 56 ? 3.871 13.646 -0.755 1.00 0.00 68 ARG A O 4
ATOM 5935 N N . GLN A 1 57 ? 4.925 12.965 -2.655 1.00 0.00 69 GLN A N 4
ATOM 5936 C CA . GLN A 1 57 ? 3.699 12.411 -3.171 1.00 0.00 69 GLN A CA 4
ATOM 5937 C C . GLN A 1 57 ? 3.204 11.224 -2.367 1.00 0.00 69 GLN A C 4
ATOM 5938 O O . GLN A 1 57 ? 1.983 11.159 -2.206 1.00 0.00 69 GLN A O 4
ATOM 5952 N N . LEU A 1 58 ? 4.127 10.362 -1.918 1.00 0.00 70 LEU A N 4
ATOM 5953 C CA . LEU A 1 58 ? 3.786 9.086 -1.317 1.00 0.00 70 LEU A CA 4
ATOM 5954 C C . LEU A 1 58 ? 2.812 9.369 -0.191 1.00 0.00 70 LEU A C 4
ATOM 5955 O O . LEU A 1 58 ? 1.709 8.822 -0.140 1.00 0.00 70 LEU A O 4
ATOM 5971 N N . GLU A 1 59 ? 3.097 10.321 0.700 1.00 0.00 71 GLU A N 4
ATOM 5972 C CA . GLU A 1 59 ? 2.224 10.718 1.799 1.00 0.00 71 GLU A CA 4
ATOM 5973 C C . GLU A 1 59 ? 0.871 11.172 1.297 1.00 0.00 71 GLU A C 4
ATOM 5974 O O . GLU A 1 59 ? -0.200 10.903 1.834 1.00 0.00 71 GLU A O 4
ATOM 5986 N N . LYS A 1 60 ? 0.840 12.090 0.332 1.00 0.00 72 LYS A N 4
ATOM 5987 C CA . LYS A 1 60 ? -0.352 12.804 -0.088 1.00 0.00 72 LYS A CA 4
ATOM 5988 C C . LYS A 1 60 ? -1.357 11.994 -0.894 1.00 0.00 72 LYS A C 4
ATOM 5989 O O . LYS A 1 60 ? -2.538 12.317 -0.774 1.00 0.00 72 LYS A O 4
ATOM 6008 N N . ILE A 1 61 ? -1.006 10.973 -1.681 1.00 0.00 73 ILE A N 4
ATOM 6009 C CA . ILE A 1 61 ? -1.984 9.993 -2.122 1.00 0.00 73 ILE A CA 4
ATOM 6010 C C . ILE A 1 61 ? -2.541 9.158 -0.982 1.00 0.00 73 ILE A C 4
ATOM 6011 O O . ILE A 1 61 ? -3.646 8.657 -1.186 1.00 0.00 73 ILE A O 4
ATOM 6027 N N . LEU A 1 62 ? -1.918 9.131 0.195 1.00 0.00 74 LEU A N 4
ATOM 6028 C CA . LEU A 1 62 ? -2.324 8.732 1.528 1.00 0.00 74 LEU A CA 4
ATOM 6029 C C . LEU A 1 62 ? -1.231 8.107 2.378 1.00 0.00 74 LEU A C 4
ATOM 6030 O O . LEU A 1 62 ? -1.396 7.820 3.558 1.00 0.00 74 LEU A O 4
ATOM 6046 N N . GLY A 1 63 ? -0.084 7.797 1.758 1.00 0.00 75 GLY A N 4
ATOM 6047 C CA . GLY A 1 63 ? 0.952 7.045 2.438 1.00 0.00 75 GLY A CA 4
ATOM 6048 C C . GLY A 1 63 ? 0.622 5.575 2.633 1.00 0.00 75 GLY A C 4
ATOM 6049 O O . GLY A 1 63 ? 1.354 5.002 3.436 1.00 0.00 75 GLY A O 4
ATOM 6053 N N . ILE A 1 64 ? -0.473 5.044 2.079 1.00 0.00 76 ILE A N 4
ATOM 6054 C CA . ILE A 1 64 ? -1.026 3.716 1.975 1.00 0.00 76 ILE A CA 4
ATOM 6055 C C . ILE A 1 64 ? -1.608 3.100 3.249 1.00 0.00 76 ILE A C 4
ATOM 6056 O O . ILE A 1 64 ? -1.873 1.903 3.177 1.00 0.00 76 ILE A O 4
ATOM 6072 N N . LYS A 1 65 ? -1.702 3.818 4.357 1.00 0.00 77 LYS A N 4
ATOM 6073 C CA . LYS A 1 65 ? -2.322 3.259 5.542 1.00 0.00 77 LYS A CA 4
ATOM 6074 C C . LYS A 1 65 ? -3.836 3.110 5.438 1.00 0.00 77 LYS A C 4
ATOM 6075 O O . LYS A 1 65 ? -4.416 4.043 4.882 1.00 0.00 77 LYS A O 4
ATOM 6094 N N . LEU A 1 66 ? -4.451 2.118 6.078 1.00 0.00 78 LEU A N 4
ATOM 6095 C CA . LEU A 1 66 ? -5.883 1.993 6.252 1.00 0.00 78 LEU A CA 4
ATOM 6096 C C . LEU A 1 66 ? -6.289 1.629 7.677 1.00 0.00 78 LEU A C 4
ATOM 6097 O O . LEU A 1 66 ? -5.484 0.996 8.365 1.00 0.00 78 LEU A O 4
ATOM 6113 N N . VAL A 1 67 ? -7.460 1.995 8.205 1.00 0.00 79 VAL A N 4
ATOM 6114 C CA . VAL A 1 67 ? -8.552 2.659 7.520 1.00 0.00 79 VAL A CA 4
ATOM 6115 C C . VAL A 1 67 ? -8.639 4.118 7.917 1.00 0.00 79 VAL A C 4
ATOM 6116 O O . VAL A 1 67 ? -8.583 4.425 9.107 1.00 0.00 79 VAL A O 4
ATOM 6129 N N . THR A 1 68 ? -8.796 5.021 6.943 1.00 0.00 80 THR A N 4
ATOM 6130 C CA . THR A 1 68 ? -8.968 6.449 7.085 1.00 0.00 80 THR A CA 4
ATOM 6131 C C . THR A 1 68 ? -10.455 6.714 7.215 1.00 0.00 80 THR A C 4
ATOM 6132 O O . THR A 1 68 ? -11.256 6.217 6.408 1.00 0.00 80 THR A O 4
ATOM 6143 N N . PRO A 1 69 ? -10.862 7.575 8.146 1.00 0.00 81 PRO A N 4
ATOM 6144 C CA . PRO A 1 69 ? -12.278 7.858 8.297 1.00 0.00 81 PRO A CA 4
ATOM 6145 C C . PRO A 1 69 ? -12.902 8.618 7.143 1.00 0.00 81 PRO A C 4
ATOM 6146 O O . PRO A 1 69 ? -14.067 9.036 7.181 1.00 0.00 81 PRO A O 4
ATOM 6157 N N . LEU A 1 70 ? -12.190 8.788 6.037 1.00 0.00 82 LEU A N 4
ATOM 6158 C CA . LEU A 1 70 ? -12.605 9.393 4.779 1.00 0.00 82 LEU A CA 4
ATOM 6159 C C . LEU A 1 70 ? -11.737 8.835 3.667 1.00 0.00 82 LEU A C 4
ATOM 6160 O O . LEU A 1 70 ? -10.707 8.230 3.950 1.00 0.00 82 LEU A O 4
ATOM 6176 N N . GLU A 1 71 ? -12.123 9.048 2.401 1.00 0.00 83 GLU A N 4
ATOM 6177 C CA . GLU A 1 71 ? -11.410 8.720 1.181 1.00 0.00 83 GLU A CA 4
ATOM 6178 C C . GLU A 1 71 ? -10.194 9.594 0.974 1.00 0.00 83 GLU A C 4
ATOM 6179 O O . GLU A 1 71 ? -10.182 10.605 0.255 1.00 0.00 83 GLU A O 4
ATOM 6191 N N . ASN A 1 72 ? -9.149 9.308 1.753 1.00 0.00 84 ASN A N 4
ATOM 6192 C CA . ASN A 1 72 ? -7.999 10.151 2.018 1.00 0.00 84 ASN A CA 4
ATOM 6193 C C . ASN A 1 72 ? -7.094 10.418 0.814 1.00 0.00 84 ASN A C 4
ATOM 6194 O O . ASN A 1 72 ? -6.573 9.528 0.150 1.00 0.00 84 ASN A O 4
ATOM 6205 N N . ASN A 1 73 ? -6.875 11.707 0.551 1.00 0.00 85 ASN A N 4
ATOM 6206 C CA . ASN A 1 73 ? -5.913 12.311 -0.334 1.00 0.00 85 ASN A CA 4
ATOM 6207 C C . ASN A 1 73 ? -5.712 13.775 -0.015 1.00 0.00 85 ASN A C 4
ATOM 6208 O O . ASN A 1 73 ? -6.628 14.429 0.451 1.00 0.00 85 ASN A O 4
ATOM 6219 N N . GLU A 1 74 ? -4.509 14.316 -0.275 1.00 0.00 86 GLU A N 4
ATOM 6220 C CA . GLU A 1 74 ? -4.177 15.724 -0.141 1.00 0.00 86 GLU A CA 4
ATOM 6221 C C . GLU A 1 74 ? -3.733 16.261 -1.496 1.00 0.00 86 GLU A C 4
ATOM 6222 O O . GLU A 1 74 ? -2.867 15.746 -2.197 1.00 0.00 86 GLU A O 4
ATOM 6234 N N . GLU A 1 75 ? -4.487 17.291 -1.875 1.00 0.00 87 GLU A N 4
ATOM 6235 C CA . GLU A 1 75 ? -4.259 17.992 -3.133 1.00 0.00 87 GLU A CA 4
ATOM 6236 C C . GLU A 1 75 ? -3.618 19.350 -2.963 1.00 0.00 87 GLU A C 4
ATOM 6237 O O . GLU A 1 75 ? -3.704 20.300 -3.751 1.00 0.00 87 GLU A O 4
ATOM 6249 N N . SER A 1 76 ? -2.871 19.414 -1.868 1.00 0.00 88 SER A N 4
ATOM 6250 C CA . SER A 1 76 ? -2.222 20.603 -1.322 1.00 0.00 88 SER A CA 4
ATOM 6251 C C . SER A 1 76 ? -0.916 20.922 -2.058 1.00 0.00 88 SER A C 4
ATOM 6252 O O . SER A 1 76 ? -0.442 22.019 -1.831 1.00 0.00 88 SER A O 4
ATOM 6260 N N . GLU A 1 77 ? -0.364 20.127 -2.972 1.00 0.00 89 GLU A N 4
ATOM 6261 C CA . GLU A 1 77 ? 0.981 20.367 -3.474 1.00 0.00 89 GLU A CA 4
ATOM 6262 C C . GLU A 1 77 ? 1.162 19.956 -4.921 1.00 0.00 89 GLU A C 4
ATOM 6263 O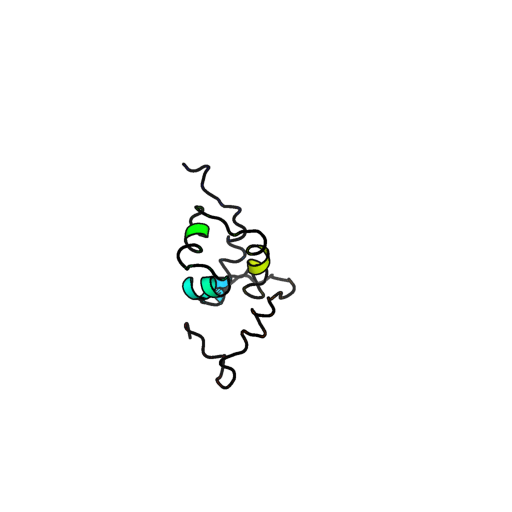 O . GLU A 1 77 ? 1.254 18.771 -5.253 1.00 0.00 89 GLU A O 4
ATOM 6275 N N . LYS A 1 78 ? 1.231 20.902 -5.859 1.00 0.00 90 LYS A N 4
ATOM 6276 C CA . LYS A 1 78 ? 1.304 20.608 -7.266 1.00 0.00 90 LYS A CA 4
ATOM 6277 C C . LYS A 1 78 ? 2.686 20.360 -7.882 1.00 0.00 90 LYS A C 4
ATOM 6278 O O . LYS A 1 78 ? 2.674 19.855 -8.993 1.00 0.00 90 LYS A O 4
ATOM 6297 N N . GLU A 1 79 ? 3.775 20.669 -7.172 1.00 0.00 91 GLU A N 4
ATOM 6298 C CA . GLU A 1 79 ? 5.109 20.322 -7.620 1.00 0.00 91 GLU A CA 4
ATOM 6299 C C . GLU A 1 79 ? 5.621 19.123 -6.848 1.00 0.00 91 GLU A C 4
ATOM 6300 O O . GLU A 1 79 ? 5.935 19.299 -5.671 1.00 0.00 91 GLU A O 4
ATOM 6312 N N . PHE A 1 80 ? 5.867 18.038 -7.602 1.00 0.00 92 PHE A N 4
ATOM 6313 C CA . PHE A 1 80 ? 6.568 16.889 -7.068 1.00 0.00 92 PHE A CA 4
ATOM 6314 C C . PHE A 1 80 ? 7.379 16.282 -8.201 1.00 0.00 92 PHE A C 4
ATOM 6315 O O . PHE A 1 80 ? 6.807 16.142 -9.272 1.00 0.00 92 PHE A O 4
ATOM 6332 N N . ASP A 1 81 ? 8.637 15.927 -7.959 1.00 0.00 93 ASP A N 4
ATOM 6333 C CA . ASP A 1 81 ? 9.572 15.249 -8.840 1.00 0.00 93 ASP A CA 4
ATOM 6334 C C . ASP A 1 81 ? 10.692 14.621 -8.033 1.00 0.00 93 ASP A C 4
ATOM 6335 O O . ASP A 1 81 ? 11.158 15.210 -7.055 1.00 0.00 93 ASP A O 4
ATOM 6344 N N . ASP A 1 82 ? 11.201 13.421 -8.346 1.00 0.00 94 ASP A N 4
ATOM 6345 C CA . ASP A 1 82 ? 12.350 12.875 -7.657 1.00 0.00 94 ASP A CA 4
ATOM 6346 C C . ASP A 1 82 ? 13.695 13.096 -8.324 1.00 0.00 94 ASP A C 4
ATOM 6347 O O . ASP A 1 82 ? 14.737 12.942 -7.690 1.00 0.00 94 ASP A O 4
ATOM 6356 N N . THR A 1 83 ? 13.653 13.526 -9.590 1.00 0.00 95 THR A N 4
ATOM 6357 C CA . THR A 1 83 ? 14.707 13.659 -10.580 1.00 0.00 95 THR A CA 4
ATOM 6358 C C . THR A 1 83 ? 16.065 14.128 -10.067 1.00 0.00 95 THR A C 4
ATOM 6359 O O . THR A 1 83 ? 17.080 13.465 -10.278 1.00 0.00 95 THR A O 4
ATOM 6370 N N . GLY A 1 84 ? 16.190 15.246 -9.352 1.00 0.00 96 GLY A N 4
ATOM 6371 C CA . GLY A 1 84 ? 17.439 15.730 -8.815 1.00 0.00 96 GLY A CA 4
ATOM 6372 C C . GLY A 1 84 ? 17.832 15.059 -7.506 1.00 0.00 96 GLY A C 4
ATOM 6373 O O . GLY A 1 84 ? 18.936 15.264 -7.040 1.00 0.00 96 GLY A O 4
ATOM 6377 N N . LEU A 1 85 ? 17.067 14.097 -6.966 1.00 0.00 97 LEU A N 4
ATOM 6378 C CA . LEU A 1 85 ? 17.441 13.160 -5.922 1.00 0.00 97 LEU A CA 4
ATOM 6379 C C . LEU A 1 85 ? 17.845 11.791 -6.443 1.00 0.00 97 LEU A C 4
ATOM 6380 O O . LEU A 1 85 ? 18.305 10.956 -5.662 1.00 0.00 97 LEU A O 4
ATOM 6396 N N . THR A 1 86 ? 17.663 11.544 -7.732 1.00 0.00 98 THR A N 4
ATOM 6397 C CA . THR A 1 86 ? 17.716 10.207 -8.279 1.00 0.00 98 THR A CA 4
ATOM 6398 C C . THR A 1 86 ? 18.683 10.143 -9.451 1.00 0.00 98 THR A C 4
ATOM 6399 O O . THR A 1 86 ? 19.678 9.428 -9.373 1.00 0.00 98 THR A O 4
ATOM 6410 N N . LEU A 1 87 ? 18.450 10.913 -10.510 1.00 0.00 99 LEU A N 4
ATOM 6411 C CA . LEU A 1 87 ? 19.233 10.964 -11.727 1.00 0.00 99 LEU A CA 4
ATOM 6412 C C . LEU A 1 87 ? 20.254 12.096 -11.760 1.00 0.00 99 LEU A C 4
ATOM 6413 O O . LEU A 1 87 ? 21.142 12.144 -12.587 1.00 0.00 99 LEU A O 4
ATOM 6429 N N . GLY A 1 88 ? 20.088 13.009 -10.797 1.00 0.00 100 GLY A N 4
ATOM 6430 C CA . GLY A 1 88 ? 21.002 14.103 -10.514 1.00 0.00 100 GLY A CA 4
ATOM 6431 C C . GLY A 1 88 ? 21.017 15.205 -11.571 1.00 0.00 100 GLY A C 4
ATOM 6432 O O . GLY A 1 88 ? 22.022 15.917 -11.580 1.00 0.00 100 GLY A O 4
ATOM 6436 N N . ASP A 1 89 ? 19.934 15.272 -12.345 1.00 0.00 101 ASP A N 4
ATOM 6437 C CA . ASP A 1 89 ? 19.678 16.087 -13.518 1.00 0.00 101 ASP A CA 4
ATOM 6438 C C . ASP A 1 89 ? 19.729 17.597 -13.371 1.00 0.00 101 ASP A C 4
ATOM 6439 O O . ASP A 1 89 ? 18.951 18.269 -14.045 1.00 0.00 101 ASP A O 4
ATOM 6448 N N . VAL A 1 90 ? 20.680 18.107 -12.575 1.00 0.00 102 VAL A N 4
ATOM 6449 C CA . VAL A 1 90 ? 20.887 19.459 -12.099 1.00 0.00 102 VAL A CA 4
ATOM 6450 C C . VAL A 1 90 ? 22.273 20.064 -11.997 1.00 0.00 102 VAL A C 4
ATOM 6451 O O . VAL A 1 90 ? 23.226 19.306 -12.168 1.00 0.00 102 VAL A O 4
ATOM 6464 N N . VAL A 1 91 ? 22.588 21.347 -11.781 1.00 0.00 103 VAL A N 4
ATOM 6465 C CA . VAL A 1 91 ? 21.588 22.371 -11.554 1.00 0.00 103 VAL A CA 4
ATOM 6466 C C . VAL A 1 91 ? 20.610 22.322 -12.715 1.00 0.00 103 VAL A C 4
ATOM 6467 O O . VAL A 1 91 ? 20.897 22.172 -13.901 1.00 0.00 103 VAL A O 4
ATOM 6480 N N . ASN A 1 92 ? 19.377 22.652 -12.331 1.00 0.00 104 ASN A N 4
ATOM 6481 C CA . ASN A 1 92 ? 18.235 22.775 -13.218 1.00 0.00 104 ASN A CA 4
ATOM 6482 C C . ASN A 1 92 ? 18.221 24.106 -13.968 1.00 0.00 104 ASN A C 4
ATOM 6483 O O . ASN A 1 92 ? 18.401 25.101 -13.267 1.00 0.00 104 ASN A O 4
ATOM 6494 N N . ILE A 1 93 ? 18.106 24.034 -15.288 1.00 0.00 105 ILE A N 4
ATOM 6495 C CA . ILE A 1 93 ? 18.344 25.156 -16.192 1.00 0.00 105 ILE A CA 4
ATOM 6496 C C . ILE A 1 93 ? 17.146 25.270 -17.102 1.00 0.00 105 ILE A C 4
ATOM 6497 O O . ILE A 1 93 ? 17.303 25.506 -18.307 1.00 0.00 105 ILE A O 4
ATOM 6513 N N . LYS A 1 94 ? 15.915 25.043 -16.648 1.00 0.00 106 LYS A N 4
ATOM 6514 C CA . LYS A 1 94 ? 14.706 25.063 -17.450 1.00 0.00 106 LYS A CA 4
ATOM 6515 C C . LYS A 1 94 ? 14.336 26.529 -17.665 1.00 0.00 106 LYS A C 4
ATOM 6516 O O . LYS A 1 94 ? 13.988 26.930 -18.768 1.00 0.00 106 LYS A O 4
ATOM 6535 N N . GLU A 1 95 ? 14.434 27.356 -16.633 1.00 0.00 107 GLU A N 4
ATOM 6536 C CA . GLU A 1 95 ? 14.465 28.804 -16.696 1.00 0.00 107 GLU A CA 4
ATOM 6537 C C . GLU A 1 95 ? 15.854 29.268 -17.117 1.00 0.00 107 GLU A C 4
ATOM 6538 O O . GLU A 1 95 ? 16.060 30.421 -17.508 1.00 0.00 107 GLU A O 4
ATOM 6550 N N . GLY A 1 96 ? 16.869 28.415 -16.978 1.00 0.00 108 GLY A N 4
ATOM 6551 C CA . GLY A 1 96 ? 18.251 28.780 -17.204 1.00 0.00 108 GLY A CA 4
ATOM 6552 C C . GLY A 1 96 ? 18.837 28.469 -18.577 1.00 0.00 108 GLY A C 4
ATOM 6553 O O . GLY A 1 96 ? 18.116 28.309 -19.564 1.00 0.00 108 GLY A O 4
ATOM 6557 N N . LYS A 1 97 ? 20.158 28.354 -18.636 1.00 0.00 109 LYS A N 4
ATOM 6558 C CA . LYS A 1 97 ? 20.962 27.997 -19.794 1.00 0.00 109 LYS A CA 4
ATOM 6559 C C . LYS A 1 97 ? 22.134 27.144 -19.364 1.00 0.00 109 LYS A C 4
ATOM 6560 O O . LYS A 1 97 ? 22.574 27.223 -18.217 1.00 0.00 109 LYS A O 4
ATOM 6579 N N . LYS A 1 98 ? 22.633 26.263 -20.234 1.00 0.00 110 LYS A N 4
ATOM 6580 C CA . LYS A 1 98 ? 23.866 25.528 -19.989 1.00 0.00 110 LYS A CA 4
ATOM 6581 C C . LYS A 1 98 ? 25.144 26.343 -19.961 1.00 0.00 110 LYS A C 4
ATOM 6582 O O . LYS A 1 98 ? 25.948 26.250 -20.878 1.00 0.00 110 LYS A O 4
ATOM 6601 N N . LEU A 1 99 ? 25.330 27.225 -18.972 1.00 0.00 111 LEU A N 4
ATOM 6602 C CA . LEU A 1 99 ? 26.496 28.038 -18.694 1.00 0.00 111 LEU A CA 4
ATOM 6603 C C . LEU A 1 99 ? 27.605 27.099 -18.238 1.00 0.00 111 LEU A C 4
ATOM 6604 O O . LEU A 1 99 ? 27.331 25.935 -17.926 1.00 0.00 111 LEU A O 4
ATOM 6620 N N . GLU A 1 100 ? 28.819 27.634 -18.240 1.00 0.00 112 GLU A N 4
ATOM 6621 C CA . GLU A 1 100 ? 30.041 26.900 -17.979 1.00 0.00 112 GLU A CA 4
ATOM 6622 C C . GLU A 1 100 ? 30.046 26.092 -16.694 1.00 0.00 112 GLU A C 4
ATOM 6623 O O . GLU A 1 100 ? 30.731 25.076 -16.634 1.00 0.00 112 GLU A O 4
ATOM 6635 N N . HIS A 1 101 ? 29.378 26.549 -15.635 1.00 0.00 113 HIS A N 4
ATOM 6636 C CA . HIS A 1 101 ? 29.686 26.041 -14.323 1.00 0.00 113 HIS A CA 4
ATOM 6637 C C . HIS A 1 101 ? 28.967 24.731 -14.058 1.00 0.00 113 HIS A C 4
ATOM 6638 O O . HIS A 1 101 ? 28.869 24.248 -12.926 1.00 0.00 113 HIS A O 4
ATOM 6652 N N . HIS A 1 102 ? 28.343 24.163 -15.104 1.00 0.00 114 HIS A N 4
ATOM 6653 C CA . HIS A 1 102 ? 27.218 23.250 -15.002 1.00 0.00 114 HIS A CA 4
ATOM 6654 C C . HIS A 1 102 ? 27.686 21.810 -14.809 1.00 0.00 114 HIS A C 4
ATOM 6655 O O . HIS A 1 102 ? 27.028 21.078 -14.028 1.00 0.00 114 HIS A O 4
ATOM 6669 N N . GLU A 1 1 ? -4.131 -6.993 17.969 1.00 0.00 13 GLU A N 5
ATOM 6670 C CA . GLU A 1 1 ? -3.956 -6.516 16.585 1.00 0.00 13 GLU A CA 5
ATOM 6671 C C . GLU A 1 1 ? -3.503 -7.674 15.719 1.00 0.00 13 GLU A C 5
ATOM 6672 O O . GLU A 1 1 ? -2.315 -7.978 15.625 1.00 0.00 13 GLU A O 5
ATOM 6686 N N . ASN A 1 2 ? -4.489 -8.307 15.075 1.00 0.00 14 ASN A N 5
ATOM 6687 C CA . ASN A 1 2 ? -4.255 -9.583 14.442 1.00 0.00 14 ASN A CA 5
ATOM 6688 C C . ASN A 1 2 ? -3.510 -9.540 13.106 1.00 0.00 14 ASN A C 5
ATOM 6689 O O . ASN A 1 2 ? -3.034 -10.558 12.620 1.00 0.00 14 ASN A O 5
ATOM 6700 N N . ALA A 1 3 ? -3.355 -8.318 12.587 1.00 0.00 15 ALA A N 5
ATOM 6701 C CA . ALA A 1 3 ? -2.630 -7.858 11.419 1.00 0.00 15 ALA A CA 5
ATOM 6702 C C . ALA A 1 3 ? -1.108 -7.800 11.566 1.00 0.00 15 ALA A C 5
ATOM 6703 O O . ALA A 1 3 ? -0.532 -7.106 10.732 1.00 0.00 15 ALA A O 5
ATOM 6710 N N . GLU A 1 4 ? -0.540 -8.360 12.622 1.00 0.00 16 GLU A N 5
ATOM 6711 C CA . GLU A 1 4 ? 0.864 -8.282 12.966 1.00 0.00 16 GLU A CA 5
ATOM 6712 C C . GLU A 1 4 ? 1.484 -9.665 13.195 1.00 0.00 16 GLU A C 5
ATOM 6713 O O . GLU A 1 4 ? 2.679 -9.774 13.449 1.00 0.00 16 GLU A O 5
ATOM 6725 N N . LEU A 1 5 ? 0.679 -10.735 13.222 1.00 0.00 17 LEU A N 5
ATOM 6726 C CA . LEU A 1 5 ? 0.899 -12.088 13.688 1.00 0.00 17 LEU A CA 5
ATOM 6727 C C . LEU A 1 5 ? 1.411 -13.080 12.655 1.00 0.00 17 LEU A C 5
ATOM 6728 O O . LEU A 1 5 ? 1.896 -14.166 12.981 1.00 0.00 17 LEU A O 5
ATOM 6744 N N . GLU A 1 6 ? 1.464 -12.707 11.372 1.00 0.00 18 GLU A N 5
ATOM 6745 C CA . GLU A 1 6 ? 1.386 -13.593 10.237 1.00 0.00 18 GLU A CA 5
ATOM 6746 C C . GLU A 1 6 ? 2.276 -13.018 9.141 1.00 0.00 18 GLU A C 5
ATOM 6747 O O . GLU A 1 6 ? 2.325 -13.494 8.006 1.00 0.00 18 GLU A O 5
ATOM 6759 N N . ILE A 1 7 ? 3.107 -12.045 9.494 1.00 0.00 19 ILE A N 5
ATOM 6760 C CA . ILE A 1 7 ? 4.150 -11.346 8.755 1.00 0.00 19 ILE A CA 5
ATOM 6761 C C . ILE A 1 7 ? 5.589 -11.620 9.143 1.00 0.00 19 ILE A C 5
ATOM 6762 O O . ILE A 1 7 ? 5.913 -12.040 10.244 1.00 0.00 19 ILE A O 5
ATOM 6778 N N . VAL A 1 8 ? 6.536 -11.238 8.274 1.00 0.00 20 VAL A N 5
ATOM 6779 C CA . VAL A 1 8 ? 7.905 -10.926 8.649 1.00 0.00 20 VAL A CA 5
ATOM 6780 C C . VAL A 1 8 ? 8.013 -9.807 9.684 1.00 0.00 20 VAL A C 5
ATOM 6781 O O . VAL A 1 8 ? 7.106 -8.996 9.853 1.00 0.00 20 VAL A O 5
ATOM 6794 N N . THR A 1 9 ? 9.094 -9.767 10.466 1.00 0.00 21 THR A N 5
ATOM 6795 C CA . THR A 1 9 ? 9.453 -8.718 11.401 1.00 0.00 21 THR A CA 5
ATOM 6796 C C . THR A 1 9 ? 9.574 -7.349 10.738 1.00 0.00 21 THR A C 5
ATOM 6797 O O . THR A 1 9 ? 8.795 -6.461 11.079 1.00 0.00 21 THR A O 5
ATOM 6808 N N . ASP A 1 10 ? 10.566 -7.211 9.850 1.00 0.00 22 ASP A N 5
ATOM 6809 C CA . ASP A 1 10 ? 10.949 -6.035 9.092 1.00 0.00 22 ASP A CA 5
ATOM 6810 C C . ASP A 1 10 ? 9.961 -5.634 8.006 1.00 0.00 22 ASP A C 5
ATOM 6811 O O . ASP A 1 10 ? 10.311 -5.168 6.927 1.00 0.00 22 ASP A O 5
ATOM 6820 N N . TYR A 1 11 ? 8.657 -5.715 8.320 1.00 0.00 23 TYR A N 5
ATOM 6821 C CA . TYR A 1 11 ? 7.479 -5.124 7.729 1.00 0.00 23 TYR A CA 5
ATOM 6822 C C . TYR A 1 11 ? 7.479 -3.656 8.136 1.00 0.00 23 TYR A C 5
ATOM 6823 O O . TYR A 1 11 ? 7.660 -3.306 9.294 1.00 0.00 23 TYR A O 5
ATOM 6841 N N . TYR A 1 12 ? 7.282 -2.719 7.206 1.00 0.00 24 TYR A N 5
ATOM 6842 C CA . TYR A 1 12 ? 7.372 -1.277 7.324 1.00 0.00 24 TYR A CA 5
ATOM 6843 C C . TYR A 1 12 ? 6.743 -0.581 8.517 1.00 0.00 24 TYR A C 5
ATOM 6844 O O . TYR A 1 12 ? 5.542 -0.690 8.738 1.00 0.00 24 TYR A O 5
ATOM 6862 N N . LYS A 1 13 ? 7.541 0.068 9.366 1.00 0.00 25 LYS A N 5
ATOM 6863 C CA . LYS A 1 13 ? 7.087 0.606 10.650 1.00 0.00 25 LYS A CA 5
ATOM 6864 C C . LYS A 1 13 ? 6.083 1.744 10.583 1.00 0.00 25 LYS A C 5
ATOM 6865 O O . LYS A 1 13 ? 5.211 1.874 11.429 1.00 0.00 25 LYS A O 5
ATOM 6884 N N . ILE A 1 14 ? 6.197 2.658 9.607 1.00 0.00 26 ILE A N 5
ATOM 6885 C CA . ILE A 1 14 ? 5.350 3.832 9.670 1.00 0.00 26 ILE A CA 5
ATOM 6886 C C . ILE A 1 14 ? 3.858 3.520 9.598 1.00 0.00 26 ILE A C 5
ATOM 6887 O O . ILE A 1 14 ? 3.062 4.363 10.009 1.00 0.00 26 ILE A O 5
ATOM 6903 N N . ILE A 1 15 ? 3.355 2.394 9.074 1.00 0.00 27 ILE A N 5
ATOM 6904 C CA . ILE A 1 15 ? 1.945 2.082 9.177 1.00 0.00 27 ILE A CA 5
ATOM 6905 C C . ILE A 1 15 ? 1.772 0.623 9.531 1.00 0.00 27 ILE A C 5
ATOM 6906 O O . ILE A 1 15 ? 1.109 0.394 10.551 1.00 0.00 27 ILE A O 5
ATOM 6922 N N . LYS A 1 16 ? 2.340 -0.359 8.815 1.00 0.00 28 LYS A N 5
ATOM 6923 C CA . LYS A 1 16 ? 2.235 -1.775 9.059 1.00 0.00 28 LYS A CA 5
ATOM 6924 C C . LYS A 1 16 ? 0.838 -2.362 8.925 1.00 0.00 28 LYS A C 5
ATOM 6925 O O . LYS A 1 16 ? 0.598 -2.803 7.804 1.00 0.00 28 LYS A O 5
ATOM 6944 N N . THR A 1 17 ? 0.046 -2.543 9.982 1.00 0.00 29 THR A N 5
ATOM 6945 C CA . THR A 1 17 ? -1.193 -3.271 10.117 1.00 0.00 29 THR A CA 5
ATOM 6946 C C . THR A 1 17 ? -2.115 -3.006 8.939 1.00 0.00 29 THR A C 5
ATOM 6947 O O . THR A 1 17 ? -2.949 -3.849 8.621 1.00 0.00 29 THR A O 5
ATOM 6958 N N . ALA A 1 18 ? -2.118 -1.828 8.302 1.00 0.00 30 ALA A N 5
ATOM 6959 C CA . ALA A 1 18 ? -3.153 -1.163 7.527 1.00 0.00 30 ALA A CA 5
ATOM 6960 C C . ALA A 1 18 ? -3.773 -1.921 6.369 1.00 0.00 30 ALA A C 5
ATOM 6961 O O . ALA A 1 18 ? -4.934 -1.643 6.049 1.00 0.00 30 ALA A O 5
ATOM 6968 N N . ARG A 1 19 ? -3.097 -2.881 5.743 1.00 0.00 31 ARG A N 5
ATOM 6969 C CA . ARG A 1 19 ? -3.537 -3.643 4.582 1.00 0.00 31 ARG A CA 5
ATOM 6970 C C . ARG A 1 19 ? -4.992 -4.042 4.447 1.00 0.00 31 ARG A C 5
ATOM 6971 O O . ARG A 1 19 ? -5.613 -3.822 3.410 1.00 0.00 31 ARG A O 5
ATOM 6992 N N . GLU A 1 20 ? -5.600 -4.642 5.475 1.00 0.00 32 GLU A N 5
ATOM 6993 C CA . GLU A 1 20 ? -7.031 -4.876 5.501 1.00 0.00 32 GLU A CA 5
ATOM 6994 C C . GLU A 1 20 ? -7.900 -3.629 5.712 1.00 0.00 32 GLU A C 5
ATOM 6995 O O . GLU A 1 20 ? -8.898 -3.580 4.996 1.00 0.00 32 GLU A O 5
ATOM 7007 N N . GLN A 1 21 ? -7.511 -2.648 6.529 1.00 0.00 33 GLN A N 5
ATOM 7008 C CA . GLN A 1 21 ? -8.236 -1.438 6.814 1.00 0.00 33 GLN A CA 5
ATOM 7009 C C . GLN A 1 21 ? -8.401 -0.506 5.621 1.00 0.00 33 GLN A C 5
ATOM 7010 O O . GLN A 1 21 ? -9.098 0.510 5.671 1.00 0.00 33 GLN A O 5
ATOM 7024 N N . LEU A 1 22 ? -7.892 -0.892 4.450 1.00 0.00 34 LEU A N 5
ATOM 7025 C CA . LEU A 1 22 ? -7.904 -0.063 3.262 1.00 0.00 34 LEU A CA 5
ATOM 7026 C C . LEU A 1 22 ? -9.269 0.090 2.615 1.00 0.00 34 LEU A C 5
ATOM 7027 O O . LEU A 1 22 ? -9.494 0.966 1.769 1.00 0.00 34 LEU A O 5
ATOM 7043 N N . GLY A 1 23 ? -10.247 -0.682 3.126 1.00 0.00 35 GLY A N 5
ATOM 7044 C CA . GLY A 1 23 ? -11.523 -1.086 2.589 1.00 0.00 35 GLY A CA 5
ATOM 7045 C C . GLY A 1 23 ? -11.505 -1.619 1.168 1.00 0.00 35 GLY A C 5
ATOM 7046 O O . GLY A 1 23 ? -12.562 -1.789 0.558 1.00 0.00 35 GLY A O 5
ATOM 7050 N N . ILE A 1 24 ? -10.298 -1.781 0.637 1.00 0.00 36 ILE A N 5
ATOM 7051 C CA . ILE A 1 24 ? -10.083 -2.060 -0.770 1.00 0.00 36 ILE A CA 5
ATOM 7052 C C . ILE A 1 24 ? -9.034 -3.150 -0.948 1.00 0.00 36 ILE A C 5
ATOM 7053 O O . ILE A 1 24 ? -8.256 -3.356 -0.032 1.00 0.00 36 ILE A O 5
ATOM 7069 N N . SER A 1 25 ? -8.849 -3.737 -2.127 1.00 0.00 37 SER A N 5
ATOM 7070 C CA . SER A 1 25 ? -7.863 -4.770 -2.400 1.00 0.00 37 SER A CA 5
ATOM 7071 C C . SER A 1 25 ? -7.070 -4.586 -3.682 1.00 0.00 37 SER A C 5
ATOM 7072 O O . SER A 1 25 ? -7.202 -3.544 -4.335 1.00 0.00 37 SER A O 5
ATOM 7080 N N . GLN A 1 26 ? -6.138 -5.451 -4.054 1.00 0.00 38 GLN A N 5
ATOM 7081 C CA . GLN A 1 26 ? -5.063 -5.167 -5.001 1.00 0.00 38 GLN A CA 5
ATOM 7082 C C . GLN A 1 26 ? -5.430 -4.480 -6.312 1.00 0.00 38 GLN A C 5
ATOM 7083 O O . GLN A 1 26 ? -4.605 -3.742 -6.841 1.00 0.00 38 GLN A O 5
ATOM 7097 N N . GLN A 1 27 ? -6.545 -4.788 -6.967 1.00 0.00 39 GLN A N 5
ATOM 7098 C CA . GLN A 1 27 ? -6.867 -4.357 -8.305 1.00 0.00 39 GLN A CA 5
ATOM 7099 C C . GLN A 1 27 ? -7.292 -2.885 -8.281 1.00 0.00 39 GLN A C 5
ATOM 7100 O O . GLN A 1 27 ? -6.894 -2.184 -9.193 1.00 0.00 39 GLN A O 5
ATOM 7114 N N . GLN A 1 28 ? -8.051 -2.443 -7.273 1.00 0.00 40 GLN A N 5
ATOM 7115 C CA . GLN A 1 28 ? -8.174 -1.039 -6.918 1.00 0.00 40 GLN A CA 5
ATOM 7116 C C . GLN A 1 28 ? -6.922 -0.393 -6.361 1.00 0.00 40 GLN A C 5
ATOM 7117 O O . GLN A 1 28 ? -6.752 0.797 -6.587 1.00 0.00 40 GLN A O 5
ATOM 7131 N N . LEU A 1 29 ? -6.069 -1.075 -5.588 1.00 0.00 41 LEU A N 5
ATOM 7132 C CA . LEU A 1 29 ? -4.918 -0.412 -4.987 1.00 0.00 41 LEU A CA 5
ATOM 7133 C C . LEU A 1 29 ? -3.935 0.084 -6.032 1.00 0.00 41 LEU A C 5
ATOM 7134 O O . LEU A 1 29 ? -3.282 1.113 -5.871 1.00 0.00 41 LEU A O 5
ATOM 7150 N N . ALA A 1 30 ? -3.742 -0.731 -7.071 1.00 0.00 42 ALA A N 5
ATOM 7151 C CA . ALA A 1 30 ? -2.865 -0.362 -8.175 1.00 0.00 42 ALA A CA 5
ATOM 7152 C C . ALA A 1 30 ? -3.180 1.011 -8.730 1.00 0.00 42 ALA A C 5
ATOM 7153 O O . ALA A 1 30 ? -2.280 1.686 -9.243 1.00 0.00 42 ALA A O 5
ATOM 7160 N N . GLN A 1 31 ? -4.458 1.419 -8.712 1.00 0.00 43 GLN A N 5
ATOM 7161 C CA . GLN A 1 31 ? -4.916 2.740 -9.077 1.00 0.00 43 GLN A CA 5
ATOM 7162 C C . GLN A 1 31 ? -4.572 3.793 -8.030 1.00 0.00 43 GLN A C 5
ATOM 7163 O O . GLN A 1 31 ? -4.144 4.914 -8.294 1.00 0.00 43 GLN A O 5
ATOM 7177 N N . LYS A 1 32 ? -4.920 3.464 -6.786 1.00 0.00 44 LYS A N 5
ATOM 7178 C CA . LYS A 1 32 ? -4.894 4.434 -5.711 1.00 0.00 44 LYS A CA 5
ATOM 7179 C C . LYS A 1 32 ? -3.462 4.887 -5.425 1.00 0.00 44 LYS A C 5
ATOM 7180 O O . LYS A 1 32 ? -3.323 5.751 -4.570 1.00 0.00 44 LYS A O 5
ATOM 7199 N N . LEU A 1 33 ? -2.437 4.324 -6.083 1.00 0.00 45 LEU A N 5
ATOM 7200 C CA . LEU A 1 33 ? -1.099 4.295 -5.534 1.00 0.00 45 LEU A CA 5
ATOM 7201 C C . LEU A 1 33 ? -0.031 4.388 -6.615 1.00 0.00 45 LEU A C 5
ATOM 7202 O O . LEU A 1 33 ? 1.188 4.480 -6.371 1.00 0.00 45 LEU A O 5
ATOM 7218 N N . LYS A 1 34 ? -0.492 4.461 -7.861 1.00 0.00 46 LYS A N 5
ATOM 7219 C CA . LYS A 1 34 ? 0.344 4.468 -9.043 1.00 0.00 46 LYS A CA 5
ATOM 7220 C C . LYS A 1 34 ? 1.372 3.338 -9.029 1.00 0.00 46 LYS A C 5
ATOM 7221 O O . LYS A 1 34 ? 2.566 3.631 -9.054 1.00 0.00 46 LYS A O 5
ATOM 7240 N N . VAL A 1 35 ? 1.002 2.062 -8.945 1.00 0.00 47 VAL A N 5
ATOM 7241 C CA . VAL A 1 35 ? 1.915 0.949 -8.794 1.00 0.00 47 VAL A CA 5
ATOM 7242 C C . VAL A 1 35 ? 1.323 -0.199 -9.603 1.00 0.00 47 VAL A C 5
ATOM 7243 O O . VAL A 1 35 ? 0.111 -0.305 -9.813 1.00 0.00 47 VAL A O 5
ATOM 7256 N N . SER A 1 36 ? 2.076 -1.264 -9.867 1.00 0.00 48 SER A N 5
ATOM 7257 C CA . SER A 1 36 ? 1.558 -2.498 -10.420 1.00 0.00 48 SER A CA 5
ATOM 7258 C C . SER A 1 36 ? 1.048 -3.357 -9.273 1.00 0.00 48 SER A C 5
ATOM 7259 O O . SER A 1 36 ? 1.391 -3.278 -8.083 1.00 0.00 48 SER A O 5
ATOM 7267 N N . GLU A 1 37 ? 0.202 -4.294 -9.705 1.00 0.00 49 GLU A N 5
ATOM 7268 C CA . GLU A 1 37 ? -0.296 -5.298 -8.803 1.00 0.00 49 GLU A CA 5
ATOM 7269 C C . GLU A 1 37 ? 0.814 -6.223 -8.318 1.00 0.00 49 GLU A C 5
ATOM 7270 O O . GLU A 1 37 ? 0.653 -6.900 -7.301 1.00 0.00 49 GLU A O 5
ATOM 7282 N N . ASN A 1 38 ? 1.885 -6.472 -9.071 1.00 0.00 50 ASN A N 5
ATOM 7283 C CA . ASN A 1 38 ? 3.072 -7.115 -8.530 1.00 0.00 50 ASN A CA 5
ATOM 7284 C C . ASN A 1 38 ? 3.801 -6.404 -7.410 1.00 0.00 50 ASN A C 5
ATOM 7285 O O . ASN A 1 38 ? 4.308 -7.087 -6.525 1.00 0.00 50 ASN A O 5
ATOM 7296 N N . ILE A 1 39 ? 3.880 -5.071 -7.423 1.00 0.00 51 ILE A N 5
ATOM 7297 C CA . ILE A 1 39 ? 4.348 -4.340 -6.254 1.00 0.00 51 ILE A CA 5
ATOM 7298 C C . ILE A 1 39 ? 3.421 -4.648 -5.073 1.00 0.00 51 ILE A C 5
ATOM 7299 O O . ILE A 1 39 ? 3.839 -4.687 -3.927 1.00 0.00 51 ILE A O 5
ATOM 7315 N N . VAL A 1 40 ? 2.118 -4.791 -5.298 1.00 0.00 52 VAL A N 5
ATOM 7316 C CA . VAL A 1 40 ? 1.159 -5.058 -4.228 1.00 0.00 52 VAL A CA 5
ATOM 7317 C C . VAL A 1 40 ? 1.503 -6.349 -3.516 1.00 0.00 52 VAL A C 5
ATOM 7318 O O . VAL A 1 40 ? 1.625 -6.401 -2.294 1.00 0.00 52 VAL A O 5
ATOM 7331 N N . LYS A 1 41 ? 1.837 -7.412 -4.263 1.00 0.00 53 LYS A N 5
ATOM 7332 C CA . LYS A 1 41 ? 2.334 -8.687 -3.815 1.00 0.00 53 LYS A CA 5
ATOM 7333 C C . LYS A 1 41 ? 3.632 -8.550 -3.027 1.00 0.00 53 LYS A C 5
ATOM 7334 O O . LYS A 1 41 ? 3.871 -9.294 -2.085 1.00 0.00 53 LYS A O 5
ATOM 7353 N N . ARG A 1 42 ? 4.531 -7.650 -3.393 1.00 0.00 54 ARG A N 5
ATOM 7354 C CA . ARG A 1 42 ? 5.860 -7.365 -2.870 1.00 0.00 54 ARG A CA 5
ATOM 7355 C C . ARG A 1 42 ? 5.821 -6.615 -1.547 1.00 0.00 54 ARG A C 5
ATOM 7356 O O . ARG A 1 42 ? 6.720 -6.885 -0.747 1.00 0.00 54 ARG A O 5
ATOM 7377 N N . PHE A 1 43 ? 4.718 -5.933 -1.234 1.00 0.00 55 PHE A N 5
ATOM 7378 C CA . PHE A 1 43 ? 4.406 -5.372 0.069 1.00 0.00 55 PHE A CA 5
ATOM 7379 C C . PHE A 1 43 ? 3.842 -6.580 0.797 1.00 0.00 55 PHE A C 5
ATOM 7380 O O . PHE A 1 43 ? 4.220 -6.748 1.949 1.00 0.00 55 PHE A O 5
ATOM 7397 N N . GLU A 1 44 ? 2.915 -7.343 0.193 1.00 0.00 56 GLU A N 5
ATOM 7398 C CA . GLU A 1 44 ? 2.079 -8.337 0.817 1.00 0.00 56 GLU A CA 5
ATOM 7399 C C . GLU A 1 44 ? 2.963 -9.326 1.554 1.00 0.00 56 GLU A C 5
ATOM 7400 O O . GLU A 1 44 ? 2.439 -9.944 2.476 1.00 0.00 56 GLU A O 5
ATOM 7412 N N . SER A 1 45 ? 4.201 -9.438 1.074 1.00 0.00 57 SER A N 5
ATOM 7413 C CA . SER A 1 45 ? 5.201 -10.382 1.529 1.00 0.00 57 SER A CA 5
ATOM 7414 C C . SER A 1 45 ? 6.297 -9.765 2.383 1.00 0.00 57 SER A C 5
ATOM 7415 O O . SER A 1 45 ? 7.020 -10.526 3.026 1.00 0.00 57 SER A O 5
ATOM 7423 N N . GLY A 1 46 ? 6.445 -8.440 2.405 1.00 0.00 58 GLY A N 5
ATOM 7424 C CA . GLY A 1 46 ? 7.590 -7.746 2.959 1.00 0.00 58 GLY A CA 5
ATOM 7425 C C . GLY A 1 46 ? 8.888 -7.776 2.157 1.00 0.00 58 GLY A C 5
ATOM 7426 O O . GLY A 1 46 ? 9.877 -7.403 2.783 1.00 0.00 58 GLY A O 5
ATOM 7430 N N . LYS A 1 47 ? 8.854 -8.094 0.863 1.00 0.00 59 LYS A N 5
ATOM 7431 C CA . LYS A 1 47 ? 9.999 -8.066 -0.008 1.00 0.00 59 LYS A CA 5
ATOM 7432 C C . LYS A 1 47 ? 10.432 -6.655 -0.404 1.00 0.00 59 LYS A C 5
ATOM 7433 O O . LYS A 1 47 ? 11.570 -6.575 -0.836 1.00 0.00 59 LYS A O 5
ATOM 7452 N N . LEU A 1 48 ? 9.538 -5.666 -0.262 1.00 0.00 60 LEU A N 5
ATOM 7453 C CA . LEU A 1 48 ? 9.684 -4.245 -0.516 1.00 0.00 60 LEU A CA 5
ATOM 7454 C C . LEU A 1 48 ? 8.846 -3.390 0.433 1.00 0.00 60 LEU A C 5
ATOM 7455 O O . LEU A 1 48 ? 7.819 -3.893 0.885 1.00 0.00 60 LEU A O 5
ATOM 7471 N N . LYS A 1 49 ? 9.343 -2.196 0.738 1.00 0.00 61 LYS A N 5
ATOM 7472 C CA . LYS A 1 49 ? 8.630 -1.138 1.424 1.00 0.00 61 LYS A CA 5
ATOM 7473 C C . LYS A 1 49 ? 8.154 0.093 0.669 1.00 0.00 61 LYS A C 5
ATOM 7474 O O . LYS A 1 49 ? 8.827 0.531 -0.272 1.00 0.00 61 LYS A O 5
ATOM 7493 N N . PRO A 1 50 ? 7.038 0.728 1.001 1.00 0.00 62 PRO A N 5
ATOM 7494 C CA . PRO A 1 50 ? 6.523 1.943 0.402 1.00 0.00 62 PRO A CA 5
ATOM 7495 C C . PRO A 1 50 ? 7.450 3.136 0.516 1.00 0.00 62 PRO A C 5
ATOM 7496 O O . PRO A 1 50 ? 8.320 3.232 1.392 1.00 0.00 62 PRO A O 5
ATOM 7507 N N . THR A 1 51 ? 7.242 4.013 -0.462 1.00 0.00 63 THR A N 5
ATOM 7508 C CA . THR A 1 51 ? 8.041 5.210 -0.619 1.00 0.00 63 THR A CA 5
ATOM 7509 C C . THR A 1 51 ? 7.366 6.457 -0.044 1.00 0.00 63 THR A C 5
ATOM 7510 O O . THR A 1 51 ? 6.327 6.365 0.608 1.00 0.00 63 THR A O 5
ATOM 7521 N N . ILE A 1 52 ? 7.935 7.644 -0.235 1.00 0.00 64 ILE A N 5
ATOM 7522 C CA . ILE A 1 52 ? 7.466 8.967 0.095 1.00 0.00 64 ILE A CA 5
ATOM 7523 C C . ILE A 1 52 ? 6.055 9.306 -0.368 1.00 0.00 64 ILE A C 5
ATOM 7524 O O . ILE A 1 52 ? 5.111 9.367 0.418 1.00 0.00 64 ILE A O 5
ATOM 7540 N N . SER A 1 53 ? 5.765 9.512 -1.647 1.00 0.00 65 SER A N 5
ATOM 7541 C CA . SER A 1 53 ? 4.416 9.688 -2.176 1.00 0.00 65 SER A CA 5
ATOM 7542 C C . SER A 1 53 ? 3.529 8.510 -1.812 1.00 0.00 65 SER A C 5
ATOM 7543 O O . SER A 1 53 ? 2.302 8.614 -1.810 1.00 0.00 65 SER A O 5
ATOM 7551 N N . GLN A 1 54 ? 4.131 7.356 -1.529 1.00 0.00 66 GLN A N 5
ATOM 7552 C CA . GLN A 1 54 ? 3.379 6.134 -1.326 1.00 0.00 66 GLN A CA 5
ATOM 7553 C C . GLN A 1 54 ? 2.892 6.125 0.123 1.00 0.00 66 GLN A C 5
ATOM 7554 O O . GLN A 1 54 ? 1.665 6.113 0.160 1.00 0.00 66 GLN A O 5
ATOM 7568 N N . ALA A 1 55 ? 3.749 6.282 1.139 1.00 0.00 67 ALA A N 5
ATOM 7569 C CA . ALA A 1 55 ? 3.434 6.544 2.526 1.00 0.00 67 ALA A CA 5
ATOM 7570 C C . ALA A 1 55 ? 2.356 7.625 2.653 1.00 0.00 67 ALA A C 5
ATOM 7571 O O . ALA A 1 55 ? 1.326 7.341 3.274 1.00 0.00 67 ALA A O 5
ATOM 7578 N N . ARG A 1 56 ? 2.522 8.767 1.998 1.00 0.00 68 ARG A N 5
ATOM 7579 C CA . ARG A 1 56 ? 1.525 9.811 1.829 1.00 0.00 68 ARG A CA 5
ATOM 7580 C C . ARG A 1 56 ? 0.205 9.315 1.228 1.00 0.00 68 ARG A C 5
ATOM 7581 O O . ARG A 1 56 ? -0.896 9.641 1.657 1.00 0.00 68 ARG A O 5
ATOM 7602 N N . GLN A 1 57 ? 0.204 8.665 0.077 1.00 0.00 69 GLN A N 5
ATOM 7603 C CA . GLN A 1 57 ? -1.001 8.210 -0.580 1.00 0.00 69 GLN A CA 5
ATOM 7604 C C . GLN A 1 57 ? -1.730 7.085 0.146 1.00 0.00 69 GLN A C 5
ATOM 7605 O O . GLN A 1 57 ? -2.958 6.992 0.087 1.00 0.00 69 GLN A O 5
ATOM 7619 N N . LEU A 1 58 ? -1.029 6.208 0.864 1.00 0.00 70 LEU A N 5
ATOM 7620 C CA . LEU A 1 58 ? -1.448 5.236 1.843 1.00 0.00 70 LEU A CA 5
ATOM 7621 C C . LEU A 1 58 ? -2.208 5.999 2.917 1.00 0.00 70 LEU A C 5
ATOM 7622 O O . LEU A 1 58 ? -3.385 5.752 3.075 1.00 0.00 70 LEU A O 5
ATOM 7638 N N . GLU A 1 59 ? -1.494 6.841 3.681 1.00 0.00 71 GLU A N 5
ATOM 7639 C CA . GLU A 1 59 ? -1.922 7.747 4.724 1.00 0.00 71 GLU A CA 5
ATOM 7640 C C . GLU A 1 59 ? -3.178 8.490 4.294 1.00 0.00 71 GLU A C 5
ATOM 7641 O O . GLU A 1 59 ? -3.988 8.805 5.163 1.00 0.00 71 GLU A O 5
ATOM 7653 N N . LYS A 1 60 ? -3.394 8.738 2.998 1.00 0.00 72 LYS A N 5
ATOM 7654 C CA . LYS A 1 60 ? -4.527 9.512 2.564 1.00 0.00 72 LYS A CA 5
ATOM 7655 C C . LYS A 1 60 ? -5.854 8.756 2.631 1.00 0.00 72 LYS A C 5
ATOM 7656 O O . LYS A 1 60 ? -6.856 9.449 2.741 1.00 0.00 72 LYS A O 5
ATOM 7675 N N . ILE A 1 61 ? -5.901 7.416 2.575 1.00 0.00 73 ILE A N 5
ATOM 7676 C CA . ILE A 1 61 ? -7.044 6.635 2.981 1.00 0.00 73 ILE A CA 5
ATOM 7677 C C . ILE A 1 61 ? -7.011 6.509 4.501 1.00 0.00 73 ILE A C 5
ATOM 7678 O O . ILE A 1 61 ? -8.055 6.759 5.121 1.00 0.00 73 ILE A O 5
ATOM 7694 N N . LEU A 1 62 ? -5.852 6.212 5.070 1.00 0.00 74 LEU A N 5
ATOM 7695 C CA . LEU A 1 62 ? -5.754 5.528 6.342 1.00 0.00 74 LEU A CA 5
ATOM 7696 C C . LEU A 1 62 ? -6.061 6.514 7.474 1.00 0.00 74 LEU A C 5
ATOM 7697 O O . LEU A 1 62 ? -6.859 6.280 8.368 1.00 0.00 74 LEU A O 5
ATOM 7713 N N . GLY A 1 63 ? -5.494 7.722 7.380 1.00 0.00 75 GLY A N 5
ATOM 7714 C CA . GLY A 1 63 ? -5.592 8.657 8.488 1.00 0.00 75 GLY A CA 5
ATOM 7715 C C . GLY A 1 63 ? -4.890 8.136 9.734 1.00 0.00 75 GLY A C 5
ATOM 7716 O O . GLY A 1 63 ? -4.857 8.853 10.729 1.00 0.00 75 GLY A O 5
ATOM 7720 N N . ILE A 1 64 ? -4.379 6.903 9.704 1.00 0.00 76 ILE A N 5
ATOM 7721 C CA . ILE A 1 64 ? -3.519 6.342 10.718 1.00 0.00 76 ILE A CA 5
ATOM 7722 C C . ILE A 1 64 ? -2.091 6.367 10.225 1.00 0.00 76 ILE A C 5
ATOM 7723 O O . ILE A 1 64 ? -1.901 6.604 9.025 1.00 0.00 76 ILE A O 5
ATOM 7739 N N . LYS A 1 65 ? -1.180 6.049 11.148 1.00 0.00 77 LYS A N 5
ATOM 7740 C CA . LYS A 1 65 ? 0.234 5.773 10.974 1.00 0.00 77 LYS A CA 5
ATOM 7741 C C . LYS A 1 65 ? 0.722 5.080 12.250 1.00 0.00 77 LYS A C 5
ATOM 7742 O O . LYS A 1 65 ? 0.057 5.128 13.272 1.00 0.00 77 LYS A O 5
ATOM 7761 N N . LEU A 1 66 ? 1.983 4.616 12.305 1.00 0.00 78 LEU A N 5
ATOM 7762 C CA . LEU A 1 66 ? 2.583 4.027 13.480 1.00 0.00 78 LEU A CA 5
ATOM 7763 C C . LEU A 1 66 ? 3.967 4.608 13.676 1.00 0.00 78 LEU A C 5
ATOM 7764 O O . LEU A 1 66 ? 4.587 5.173 12.779 1.00 0.00 78 LEU A O 5
ATOM 7780 N N . VAL A 1 67 ? 4.620 4.647 14.834 1.00 0.00 79 VAL A N 5
ATOM 7781 C CA . VAL A 1 67 ? 4.361 4.033 16.121 1.00 0.00 79 VAL A CA 5
ATOM 7782 C C . VAL A 1 67 ? 3.692 4.923 17.149 1.00 0.00 79 VAL A C 5
ATOM 7783 O O . VAL A 1 67 ? 3.771 6.135 16.947 1.00 0.00 79 VAL A O 5
ATOM 7796 N N . THR A 1 68 ? 3.151 4.509 18.304 1.00 0.00 80 THR A N 5
ATOM 7797 C CA . THR A 1 68 ? 2.523 5.384 19.276 1.00 0.00 80 THR A CA 5
ATOM 7798 C C . THR A 1 68 ? 3.657 6.049 20.030 1.00 0.00 80 THR A C 5
ATOM 7799 O O . THR A 1 68 ? 4.763 5.500 20.057 1.00 0.00 80 THR A O 5
ATOM 7810 N N . PRO A 1 69 ? 3.389 7.155 20.718 1.00 0.00 81 PRO A N 5
ATOM 7811 C CA . PRO A 1 69 ? 4.299 7.864 21.599 1.00 0.00 81 PRO A CA 5
ATOM 7812 C C . PRO A 1 69 ? 5.092 7.027 22.587 1.00 0.00 81 PRO A C 5
ATOM 7813 O O . PRO A 1 69 ? 6.005 7.597 23.201 1.00 0.00 81 PRO A O 5
ATOM 7824 N N . LEU A 1 70 ? 4.939 5.709 22.697 1.00 0.00 82 LEU A N 5
ATOM 7825 C CA . LEU A 1 70 ? 5.707 4.900 23.617 1.00 0.00 82 LEU A CA 5
ATOM 7826 C C . LEU A 1 70 ? 7.067 4.469 23.075 1.00 0.00 82 LEU A C 5
ATOM 7827 O O . LEU A 1 70 ? 8.054 4.413 23.803 1.00 0.00 82 LEU A O 5
ATOM 7843 N N . GLU A 1 71 ? 7.141 4.534 21.745 1.00 0.00 83 GLU A N 5
ATOM 7844 C CA . GLU A 1 71 ? 8.295 4.271 20.906 1.00 0.00 83 GLU A CA 5
ATOM 7845 C C . GLU A 1 71 ? 8.664 5.512 20.113 1.00 0.00 83 GLU A C 5
ATOM 7846 O O . GLU A 1 71 ? 9.512 5.590 19.223 1.00 0.00 83 GLU A O 5
ATOM 7858 N N . ASN A 1 72 ? 8.004 6.646 20.396 1.00 0.00 84 ASN A N 5
ATOM 7859 C CA . ASN A 1 72 ? 8.327 7.964 19.862 1.00 0.00 84 ASN A CA 5
ATOM 7860 C C . ASN A 1 72 ? 8.180 9.120 20.830 1.00 0.00 84 ASN A C 5
ATOM 7861 O O . ASN A 1 72 ? 7.253 9.908 20.738 1.00 0.00 84 ASN A O 5
ATOM 7872 N N . ASN A 1 73 ? 9.014 9.090 21.875 1.00 0.00 85 ASN A N 5
ATOM 7873 C CA . ASN A 1 73 ? 8.804 9.917 23.064 1.00 0.00 85 ASN A CA 5
ATOM 7874 C C . ASN A 1 73 ? 9.059 11.415 22.971 1.00 0.00 85 ASN A C 5
ATOM 7875 O O . ASN A 1 73 ? 8.895 12.161 23.933 1.00 0.00 85 ASN A O 5
ATOM 7886 N N . GLU A 1 74 ? 9.658 11.820 21.840 1.00 0.00 86 GLU A N 5
ATOM 7887 C CA . GLU A 1 74 ? 10.177 13.152 21.637 1.00 0.00 86 GLU A CA 5
ATOM 7888 C C . GLU A 1 74 ? 9.261 14.332 21.902 1.00 0.00 86 GLU A C 5
ATOM 7889 O O . GLU A 1 74 ? 8.049 14.144 22.037 1.00 0.00 86 GLU A O 5
ATOM 7901 N N . GLU A 1 75 ? 9.781 15.555 21.966 1.00 0.00 87 GLU A N 5
ATOM 7902 C CA . GLU A 1 75 ? 8.988 16.756 22.179 1.00 0.00 87 GLU A CA 5
ATOM 7903 C C . GLU A 1 75 ? 8.172 17.072 20.942 1.00 0.00 87 GLU A C 5
ATOM 7904 O O . GLU A 1 75 ? 8.721 17.572 19.954 1.00 0.00 87 GLU A O 5
ATOM 7916 N N . SER A 1 76 ? 6.845 16.892 20.970 1.00 0.00 88 SER A N 5
ATOM 7917 C CA . SER A 1 76 ? 5.896 16.984 19.889 1.00 0.00 88 SER A CA 5
ATOM 7918 C C . SER A 1 76 ? 4.859 18.105 20.070 1.00 0.00 88 SER A C 5
ATOM 7919 O O . SER A 1 76 ? 3.641 18.013 20.021 1.00 0.00 88 SER A O 5
ATOM 7927 N N . GLU A 1 77 ? 5.399 19.255 20.478 1.00 0.00 89 GLU A N 5
ATOM 7928 C CA . GLU A 1 77 ? 4.785 20.568 20.458 1.00 0.00 89 GLU A CA 5
ATOM 7929 C C . GLU A 1 77 ? 4.209 20.953 19.102 1.00 0.00 89 GLU A C 5
ATOM 7930 O O . GLU A 1 77 ? 4.799 20.660 18.057 1.00 0.00 89 GLU A O 5
ATOM 7942 N N . LYS A 1 78 ? 3.059 21.636 19.157 1.00 0.00 90 LYS A N 5
ATOM 7943 C CA . LYS A 1 78 ? 2.251 22.205 18.102 1.00 0.00 90 LYS A CA 5
ATOM 7944 C C . LYS A 1 78 ? 2.884 23.387 17.372 1.00 0.00 90 LYS A C 5
ATOM 7945 O O . LYS A 1 78 ? 3.423 24.334 17.935 1.00 0.00 90 LYS A O 5
ATOM 7964 N N . GLU A 1 79 ? 2.670 23.354 16.053 1.00 0.00 91 GLU A N 5
ATOM 7965 C CA . GLU A 1 79 ? 3.167 24.248 15.021 1.00 0.00 91 GLU A CA 5
ATOM 7966 C C . GLU A 1 79 ? 2.011 25.186 14.675 1.00 0.00 91 GLU A C 5
ATOM 7967 O O . GLU A 1 79 ? 0.864 24.758 14.566 1.00 0.00 91 GLU A O 5
ATOM 7979 N N . PHE A 1 80 ? 2.358 26.448 14.419 1.00 0.00 92 PHE A N 5
ATOM 7980 C CA . PHE A 1 80 ? 1.408 27.476 14.091 1.00 0.00 92 PHE A CA 5
ATOM 7981 C C . PHE A 1 80 ? 1.963 28.603 13.217 1.00 0.00 92 PHE A C 5
ATOM 7982 O O . PHE A 1 80 ? 3.114 29.022 13.235 1.00 0.00 92 PHE A O 5
ATOM 7999 N N . ASP A 1 81 ? 1.063 29.133 12.382 1.00 0.00 93 ASP A N 5
ATOM 8000 C CA . ASP A 1 81 ? 1.426 30.194 11.464 1.00 0.00 93 ASP A CA 5
ATOM 8001 C C . ASP A 1 81 ? 1.415 31.556 12.147 1.00 0.00 93 ASP A C 5
ATOM 8002 O O . ASP A 1 81 ? 2.240 32.387 11.763 1.00 0.00 93 ASP A O 5
ATOM 8011 N N . ASP A 1 82 ? 0.656 31.863 13.194 1.00 0.00 94 ASP A N 5
ATOM 8012 C CA . ASP A 1 82 ? 0.616 33.120 13.950 1.00 0.00 94 ASP A CA 5
ATOM 8013 C C . ASP A 1 82 ? 0.932 32.994 15.428 1.00 0.00 94 ASP A C 5
ATOM 8014 O O . ASP A 1 82 ? 1.947 33.502 15.925 1.00 0.00 94 ASP A O 5
ATOM 8023 N N . THR A 1 83 ? 0.050 32.291 16.153 1.00 0.00 95 THR A N 5
ATOM 8024 C CA . THR A 1 83 ? -0.053 31.988 17.563 1.00 0.00 95 THR A CA 5
ATOM 8025 C C . THR A 1 83 ? -0.792 30.673 17.766 1.00 0.00 95 THR A C 5
ATOM 8026 O O . THR A 1 83 ? -1.617 30.240 16.963 1.00 0.00 95 THR A O 5
ATOM 8037 N N . GLY A 1 84 ? -0.531 30.111 18.946 1.00 0.00 96 GLY A N 5
ATOM 8038 C CA . GLY A 1 84 ? -1.060 28.902 19.542 1.00 0.00 96 GLY A CA 5
ATOM 8039 C C . GLY A 1 84 ? -2.570 28.942 19.723 1.00 0.00 96 GLY A C 5
ATOM 8040 O O . GLY A 1 84 ? -3.042 29.928 20.298 1.00 0.00 96 GLY A O 5
ATOM 8044 N N . LEU A 1 85 ? -3.298 27.924 19.240 1.00 0.00 97 LEU A N 5
ATOM 8045 C CA . LEU A 1 85 ? -4.699 28.082 18.949 1.00 0.00 97 LEU A CA 5
ATOM 8046 C C . LEU A 1 85 ? -5.598 27.731 20.130 1.00 0.00 97 LEU A C 5
ATOM 8047 O O . LEU A 1 85 ? -5.414 26.844 20.956 1.00 0.00 97 LEU A O 5
ATOM 8063 N N . THR A 1 86 ? -6.707 28.468 20.216 1.00 0.00 98 THR A N 5
ATOM 8064 C CA . THR A 1 86 ? -7.646 28.524 21.321 1.00 0.00 98 THR A CA 5
ATOM 8065 C C . THR A 1 86 ? -9.102 28.500 20.872 1.00 0.00 98 THR A C 5
ATOM 8066 O O . THR A 1 86 ? -9.406 29.131 19.860 1.00 0.00 98 THR A O 5
ATOM 8077 N N . LEU A 1 87 ? -9.915 27.813 21.656 1.00 0.00 99 LEU A N 5
ATOM 8078 C CA . LEU A 1 87 ? -11.361 27.603 21.594 1.00 0.00 99 LEU A CA 5
ATOM 8079 C C . LEU A 1 87 ? -12.171 28.864 21.845 1.00 0.00 99 LEU A C 5
ATOM 8080 O O . LEU A 1 87 ? -11.796 29.650 22.703 1.00 0.00 99 LEU A O 5
ATOM 8096 N N . GLY A 1 88 ? -13.223 29.119 21.064 1.00 0.00 100 GLY A N 5
ATOM 8097 C CA . GLY A 1 88 ? -14.066 30.283 21.232 1.00 0.00 100 GLY A CA 5
ATOM 8098 C C . GLY A 1 88 ? -13.522 31.573 20.639 1.00 0.00 100 GLY A C 5
ATOM 8099 O O . GLY A 1 88 ? -14.395 32.284 20.145 1.00 0.00 100 GLY A O 5
ATOM 8103 N N . ASP A 1 89 ? -12.200 31.709 20.447 1.00 0.00 101 ASP A N 5
ATOM 8104 C CA . ASP A 1 89 ? -11.406 32.874 20.133 1.00 0.00 101 ASP A CA 5
ATOM 8105 C C . ASP A 1 89 ? -11.547 33.421 18.725 1.00 0.00 101 ASP A C 5
ATOM 8106 O O . ASP A 1 89 ? -10.647 34.128 18.267 1.00 0.00 101 ASP A O 5
ATOM 8115 N N . VAL A 1 90 ? -12.704 33.128 18.128 1.00 0.00 102 VAL A N 5
ATOM 8116 C CA . VAL A 1 90 ? -13.153 33.143 16.761 1.00 0.00 102 VAL A CA 5
ATOM 8117 C C . VAL A 1 90 ? -14.465 33.792 16.348 1.00 0.00 102 VAL A C 5
ATOM 8118 O O . VAL A 1 90 ? -15.327 34.075 17.193 1.00 0.00 102 VAL A O 5
ATOM 8131 N N . VAL A 1 91 ? -14.812 34.242 15.139 1.00 0.00 103 VAL A N 5
ATOM 8132 C CA . VAL A 1 91 ? -13.889 34.105 14.030 1.00 0.00 103 VAL A CA 5
ATOM 8133 C C . VAL A 1 91 ? -12.695 35.054 14.102 1.00 0.00 103 VAL A C 5
ATOM 8134 O O . VAL A 1 91 ? -12.909 36.264 14.178 1.00 0.00 103 VAL A O 5
ATOM 8147 N N . ASN A 1 92 ? -11.484 34.502 14.011 1.00 0.00 104 ASN A N 5
ATOM 8148 C CA . ASN A 1 92 ? -10.286 35.306 14.226 1.00 0.00 104 ASN A CA 5
ATOM 8149 C C . ASN A 1 92 ? -9.975 36.117 12.970 1.00 0.00 104 ASN A C 5
ATOM 8150 O O . ASN A 1 92 ? -10.096 35.533 11.894 1.00 0.00 104 ASN A O 5
ATOM 8161 N N . ILE A 1 93 ? -9.594 37.401 13.079 1.00 0.00 105 ILE A N 5
ATOM 8162 C CA . ILE A 1 93 ? -9.175 38.350 12.085 1.00 0.00 105 ILE A CA 5
ATOM 8163 C C . ILE A 1 93 ? -7.952 39.047 12.681 1.00 0.00 105 ILE A C 5
ATOM 8164 O O . ILE A 1 93 ? -7.463 38.653 13.720 1.00 0.00 105 ILE A O 5
ATOM 8180 N N . LYS A 1 94 ? -7.373 40.009 11.954 1.00 0.00 106 LYS A N 5
ATOM 8181 C CA . LYS A 1 94 ? -6.149 40.707 12.305 1.00 0.00 106 LYS A CA 5
ATOM 8182 C C . LYS A 1 94 ? -6.280 41.746 13.411 1.00 0.00 106 LYS A C 5
ATOM 8183 O O . LYS A 1 94 ? -5.460 41.861 14.312 1.00 0.00 106 LYS A O 5
ATOM 8202 N N . GLU A 1 95 ? -7.422 42.413 13.245 1.00 0.00 107 GLU A N 5
ATOM 8203 C CA . GLU A 1 95 ? -7.936 43.343 14.229 1.00 0.00 107 GLU A CA 5
ATOM 8204 C C . GLU A 1 95 ? -8.635 42.668 15.403 1.00 0.00 107 GLU A C 5
ATOM 8205 O O . GLU A 1 95 ? -8.767 43.232 16.487 1.00 0.00 107 GLU A O 5
ATOM 8217 N N . GLY A 1 96 ? -9.207 41.484 15.216 1.00 0.00 108 GLY A N 5
ATOM 8218 C CA . GLY A 1 96 ? -10.289 41.027 16.066 1.00 0.00 108 GLY A CA 5
ATOM 8219 C C . GLY A 1 96 ? -10.462 39.547 16.373 1.00 0.00 108 GLY A C 5
ATOM 8220 O O . GLY A 1 96 ? -10.031 38.624 15.691 1.00 0.00 108 GLY A O 5
ATOM 8224 N N . LYS A 1 97 ? -11.235 39.357 17.442 1.00 0.00 109 LYS A N 5
ATOM 8225 C CA . LYS A 1 97 ? -11.643 38.030 17.853 1.00 0.00 109 LYS A CA 5
ATOM 8226 C C . LYS A 1 97 ? -12.850 37.382 17.206 1.00 0.00 109 LYS A C 5
ATOM 8227 O O . LYS A 1 97 ? -13.162 36.230 17.511 1.00 0.00 109 LYS A O 5
ATOM 8246 N N . LYS A 1 98 ? -13.574 38.225 16.464 1.00 0.00 110 LYS A N 5
ATOM 8247 C CA . LYS A 1 98 ? -14.965 37.962 16.220 1.00 0.00 110 LYS A CA 5
ATOM 8248 C C . LYS A 1 98 ? -15.526 38.937 15.190 1.00 0.00 110 LYS A C 5
ATOM 8249 O O . LYS A 1 98 ? -15.011 40.025 14.946 1.00 0.00 110 LYS A O 5
ATOM 8268 N N . LEU A 1 99 ? -16.514 38.482 14.417 1.00 0.00 111 LEU A N 5
ATOM 8269 C CA . LEU A 1 99 ? -17.094 39.311 13.365 1.00 0.00 111 LEU A CA 5
ATOM 8270 C C . LEU A 1 99 ? -18.141 40.262 13.960 1.00 0.00 111 LEU A C 5
ATOM 8271 O O . LEU A 1 99 ? -18.598 40.028 15.079 1.00 0.00 111 LEU A O 5
ATOM 8287 N N . GLU A 1 100 ? -18.429 41.423 13.380 1.00 0.00 112 GLU A N 5
ATOM 8288 C CA . GLU A 1 100 ? -19.056 42.617 13.916 1.00 0.00 112 GLU A CA 5
ATOM 8289 C C . GLU A 1 100 ? -19.396 43.465 12.704 1.00 0.00 112 GLU A C 5
ATOM 8290 O O . GLU A 1 100 ? -20.415 43.241 12.045 1.00 0.00 112 GLU A O 5
ATOM 8302 N N . HIS A 1 101 ? -18.715 44.543 12.324 1.00 0.00 113 HIS A N 5
ATOM 8303 C CA . HIS A 1 101 ? -19.008 45.403 11.183 1.00 0.00 113 HIS A CA 5
ATOM 8304 C C . HIS A 1 101 ? -18.914 44.694 9.832 1.00 0.00 113 HIS A C 5
ATOM 8305 O O . HIS A 1 101 ? -19.498 45.026 8.803 1.00 0.00 113 HIS A O 5
ATOM 8319 N N . HIS A 1 102 ? -18.235 43.541 9.759 1.00 0.00 114 HIS A N 5
ATOM 8320 C CA . HIS A 1 102 ? -17.844 42.662 8.678 1.00 0.00 114 HIS A CA 5
ATOM 8321 C C . HIS A 1 102 ? -18.980 42.075 7.857 1.00 0.00 114 HIS A C 5
ATOM 8322 O O . HIS A 1 102 ? -18.795 42.058 6.619 1.00 0.00 114 HIS A O 5
ATOM 8336 N N . GLU A 1 1 ? -2.760 -16.059 9.436 1.00 0.00 13 GLU A N 6
ATOM 8337 C CA . GLU A 1 1 ? -3.198 -14.676 9.191 1.00 0.00 13 GLU A CA 6
ATOM 8338 C C . GLU A 1 1 ? -2.618 -13.839 10.317 1.00 0.00 13 GLU A C 6
ATOM 8339 O O . GLU A 1 1 ? -3.356 -13.190 11.061 1.00 0.00 13 GLU A O 6
ATOM 8353 N N . ASN A 1 2 ? -1.297 -13.675 10.388 1.00 0.00 14 ASN A N 6
ATOM 8354 C CA . ASN A 1 2 ? -0.552 -12.876 11.363 1.00 0.00 14 ASN A CA 6
ATOM 8355 C C . ASN A 1 2 ? 0.939 -12.756 11.084 1.00 0.00 14 ASN A C 6
ATOM 8356 O O . ASN A 1 2 ? 1.796 -12.957 11.937 1.00 0.00 14 ASN A O 6
ATOM 8367 N N . ALA A 1 3 ? 1.213 -12.661 9.782 1.00 0.00 15 ALA A N 6
ATOM 8368 C CA . ALA A 1 3 ? 2.494 -12.796 9.133 1.00 0.00 15 ALA A CA 6
ATOM 8369 C C . ALA A 1 3 ? 3.475 -11.706 9.543 1.00 0.00 15 ALA A C 6
ATOM 8370 O O . ALA A 1 3 ? 4.594 -11.715 9.043 1.00 0.00 15 ALA A O 6
ATOM 8377 N N . GLU A 1 4 ? 3.178 -10.775 10.450 1.00 0.00 16 GLU A N 6
ATOM 8378 C CA . GLU A 1 4 ? 3.926 -9.623 10.904 1.00 0.00 16 GLU A CA 6
ATOM 8379 C C . GLU A 1 4 ? 4.953 -9.873 12.001 1.00 0.00 16 GLU A C 6
ATOM 8380 O O . GLU A 1 4 ? 5.604 -8.991 12.538 1.00 0.00 16 GLU A O 6
ATOM 8392 N N . LEU A 1 5 ? 5.126 -11.134 12.381 1.00 0.00 17 LEU A N 6
ATOM 8393 C CA . LEU A 1 5 ? 6.112 -11.596 13.337 1.00 0.00 17 LEU A CA 6
ATOM 8394 C C . LEU A 1 5 ? 7.556 -11.550 12.873 1.00 0.00 17 LEU A C 6
ATOM 8395 O O . LEU A 1 5 ? 8.456 -11.917 13.627 1.00 0.00 17 LEU A O 6
ATOM 8411 N N . GLU A 1 6 ? 7.650 -11.277 11.567 1.00 0.00 18 GLU A N 6
ATOM 8412 C CA . GLU A 1 6 ? 8.789 -11.473 10.677 1.00 0.00 18 GLU A CA 6
ATOM 8413 C C . GLU A 1 6 ? 9.224 -10.313 9.802 1.00 0.00 18 GLU A C 6
ATOM 8414 O O . GLU A 1 6 ? 9.981 -10.529 8.845 1.00 0.00 18 GLU A O 6
ATOM 8426 N N . ILE A 1 7 ? 8.781 -9.106 10.120 1.00 0.00 19 ILE A N 6
ATOM 8427 C CA . ILE A 1 7 ? 9.036 -7.908 9.345 1.00 0.00 19 ILE A CA 6
ATOM 8428 C C . ILE A 1 7 ? 10.066 -6.986 9.980 1.00 0.00 19 ILE A C 6
ATOM 8429 O O . ILE A 1 7 ? 10.512 -7.111 11.114 1.00 0.00 19 ILE A O 6
ATOM 8445 N N . VAL A 1 8 ? 10.611 -6.015 9.248 1.00 0.00 20 VAL A N 6
ATOM 8446 C CA . VAL A 1 8 ? 11.410 -4.929 9.781 1.00 0.00 20 VAL A CA 6
ATOM 8447 C C . VAL A 1 8 ? 10.632 -4.060 10.754 1.00 0.00 20 VAL A C 6
ATOM 8448 O O . VAL A 1 8 ? 9.391 -4.024 10.798 1.00 0.00 20 VAL A O 6
ATOM 8461 N N . THR A 1 9 ? 11.436 -3.381 11.568 1.00 0.00 21 THR A N 6
ATOM 8462 C CA . THR A 1 9 ? 11.129 -2.279 12.455 1.00 0.00 21 THR A CA 6
ATOM 8463 C C . THR A 1 9 ? 10.180 -1.218 11.910 1.00 0.00 21 THR A C 6
ATOM 8464 O O . THR A 1 9 ? 9.055 -1.091 12.413 1.00 0.00 21 THR A O 6
ATOM 8475 N N . ASP A 1 10 ? 10.559 -0.479 10.878 1.00 0.00 22 ASP A N 6
ATOM 8476 C CA . ASP A 1 10 ? 9.948 0.758 10.441 1.00 0.00 22 ASP A CA 6
ATOM 8477 C C . ASP A 1 10 ? 8.724 0.530 9.545 1.00 0.00 22 ASP A C 6
ATOM 8478 O O . ASP A 1 10 ? 8.393 1.381 8.721 1.00 0.00 22 ASP A O 6
ATOM 8487 N N . TYR A 1 11 ? 8.043 -0.623 9.567 1.00 0.00 23 TYR A N 6
ATOM 8488 C CA . TYR A 1 11 ? 7.014 -1.024 8.636 1.00 0.00 23 TYR A CA 6
ATOM 8489 C C . TYR A 1 11 ? 5.868 -0.033 8.693 1.00 0.00 23 TYR A C 6
ATOM 8490 O O . TYR A 1 11 ? 5.382 0.384 9.754 1.00 0.00 23 TYR A O 6
ATOM 8508 N N . TYR A 1 12 ? 5.236 0.304 7.578 1.00 0.00 24 TYR A N 6
ATOM 8509 C CA . TYR A 1 12 ? 4.016 1.056 7.324 1.00 0.00 24 TYR A CA 6
ATOM 8510 C C . TYR A 1 12 ? 2.738 0.487 7.924 1.00 0.00 24 TYR A C 6
ATOM 8511 O O . TYR A 1 12 ? 1.924 -0.138 7.242 1.00 0.00 24 TYR A O 6
ATOM 8529 N N . LYS A 1 13 ? 2.605 0.738 9.220 1.00 0.00 25 LYS A N 6
ATOM 8530 C CA . LYS A 1 13 ? 1.420 0.356 9.965 1.00 0.00 25 LYS A CA 6
ATOM 8531 C C . LYS A 1 13 ? 0.343 1.434 9.991 1.00 0.00 25 LYS A C 6
ATOM 8532 O O . LYS A 1 13 ? -0.799 1.055 10.227 1.00 0.00 25 LYS A O 6
ATOM 8551 N N . ILE A 1 14 ? 0.451 2.739 9.728 1.00 0.00 26 ILE A N 6
ATOM 8552 C CA . ILE A 1 14 ? -0.664 3.633 9.546 1.00 0.00 26 ILE A CA 6
ATOM 8553 C C . ILE A 1 14 ? -1.504 3.174 8.379 1.00 0.00 26 ILE A C 6
ATOM 8554 O O . ILE A 1 14 ? -2.723 3.394 8.341 1.00 0.00 26 ILE A O 6
ATOM 8570 N N . ILE A 1 15 ? -0.932 2.601 7.324 1.00 0.00 27 ILE A N 6
ATOM 8571 C CA . ILE A 1 15 ? -1.549 1.929 6.194 1.00 0.00 27 ILE A CA 6
ATOM 8572 C C . ILE A 1 15 ? -2.263 0.668 6.666 1.00 0.00 27 ILE A C 6
ATOM 8573 O O . ILE A 1 15 ? -3.412 0.366 6.369 1.00 0.00 27 ILE A O 6
ATOM 8589 N N . LYS A 1 16 ? -1.569 -0.217 7.374 1.00 0.00 28 LYS A N 6
ATOM 8590 C CA . LYS A 1 16 ? -1.952 -1.537 7.842 1.00 0.00 28 LYS A CA 6
ATOM 8591 C C . LYS A 1 16 ? -3.227 -1.627 8.645 1.00 0.00 28 LYS A C 6
ATOM 8592 O O . LYS A 1 16 ? -4.049 -2.516 8.398 1.00 0.00 28 LYS A O 6
ATOM 8611 N N . THR A 1 17 ? -3.376 -0.715 9.620 1.00 0.00 29 THR A N 6
ATOM 8612 C CA . THR A 1 17 ? -4.504 -0.606 10.511 1.00 0.00 29 THR A CA 6
ATOM 8613 C C . THR A 1 17 ? -5.812 -0.442 9.744 1.00 0.00 29 THR A C 6
ATOM 8614 O O . THR A 1 17 ? -6.766 -1.160 10.032 1.00 0.00 29 THR A O 6
ATOM 8625 N N . ALA A 1 18 ? -5.829 0.346 8.662 1.00 0.00 30 ALA A N 6
ATOM 8626 C CA . ALA A 1 18 ? -6.914 0.534 7.719 1.00 0.00 30 ALA A CA 6
ATOM 8627 C C . ALA A 1 18 ? -7.150 -0.658 6.812 1.00 0.00 30 ALA A C 6
ATOM 8628 O O . ALA A 1 18 ? -8.299 -1.067 6.673 1.00 0.00 30 ALA A O 6
ATOM 8635 N N . ARG A 1 19 ? -6.126 -1.212 6.143 1.00 0.00 31 ARG A N 6
ATOM 8636 C CA . ARG A 1 19 ? -6.288 -2.379 5.303 1.00 0.00 31 ARG A CA 6
ATOM 8637 C C . ARG A 1 19 ? -6.835 -3.507 6.157 1.00 0.00 31 ARG A C 6
ATOM 8638 O O . ARG A 1 19 ? -7.344 -4.449 5.548 1.00 0.00 31 ARG A O 6
ATOM 8659 N N . GLU A 1 20 ? -6.759 -3.661 7.482 1.00 0.00 32 GLU A N 6
ATOM 8660 C CA . GLU A 1 20 ? -7.388 -4.668 8.307 1.00 0.00 32 GLU A CA 6
ATOM 8661 C C . GLU A 1 20 ? -8.896 -4.374 8.365 1.00 0.00 32 GLU A C 6
ATOM 8662 O O . GLU A 1 20 ? -9.627 -5.355 8.444 1.00 0.00 32 GLU A O 6
ATOM 8674 N N . GLN A 1 21 ? -9.346 -3.151 8.645 1.00 0.00 33 GLN A N 6
ATOM 8675 C CA . GLN A 1 21 ? -10.733 -2.836 8.937 1.00 0.00 33 GLN A CA 6
ATOM 8676 C C . GLN A 1 21 ? -11.520 -3.185 7.683 1.00 0.00 33 GLN A C 6
ATOM 8677 O O . GLN A 1 21 ? -12.523 -3.883 7.663 1.00 0.00 33 GLN A O 6
ATOM 8691 N N . LEU A 1 22 ? -10.971 -2.722 6.555 1.00 0.00 34 LEU A N 6
ATOM 8692 C CA . LEU A 1 22 ? -11.551 -2.930 5.238 1.00 0.00 34 LEU A CA 6
ATOM 8693 C C . LEU A 1 22 ? -11.384 -4.318 4.661 1.00 0.00 34 LEU A C 6
ATOM 8694 O O . LEU A 1 22 ? -12.135 -4.714 3.760 1.00 0.00 34 LEU A O 6
ATOM 8710 N N . GLY A 1 23 ? -10.536 -5.112 5.325 1.00 0.00 35 GLY A N 6
ATOM 8711 C CA . GLY A 1 23 ? -10.280 -6.488 4.954 1.00 0.00 35 GLY A CA 6
ATOM 8712 C C . GLY A 1 23 ? -9.757 -6.813 3.560 1.00 0.00 35 GLY A C 6
ATOM 8713 O O . GLY A 1 23 ? -9.665 -7.961 3.164 1.00 0.00 35 GLY A O 6
ATOM 8717 N N . ILE A 1 24 ? -9.671 -5.734 2.766 1.00 0.00 36 ILE A N 6
ATOM 8718 C CA . ILE A 1 24 ? -9.303 -5.638 1.378 1.00 0.00 36 ILE A CA 6
ATOM 8719 C C . ILE A 1 24 ? -8.017 -6.300 0.882 1.00 0.00 36 ILE A C 6
ATOM 8720 O O . ILE A 1 24 ? -6.969 -6.128 1.500 1.00 0.00 36 ILE A O 6
ATOM 8736 N N . SER A 1 25 ? -8.089 -7.092 -0.190 1.00 0.00 37 SER A N 6
ATOM 8737 C CA . SER A 1 25 ? -6.960 -7.742 -0.816 1.00 0.00 37 SER A CA 6
ATOM 8738 C C . SER A 1 25 ? -6.047 -6.756 -1.521 1.00 0.00 37 SER A C 6
ATOM 8739 O O . SER A 1 25 ? -6.409 -5.586 -1.620 1.00 0.00 37 SER A O 6
ATOM 8747 N N . GLN A 1 26 ? -4.943 -7.250 -2.079 1.00 0.00 38 GLN A N 6
ATOM 8748 C CA . GLN A 1 26 ? -4.227 -6.426 -3.041 1.00 0.00 38 GLN A CA 6
ATOM 8749 C C . GLN A 1 26 ? -5.061 -5.980 -4.230 1.00 0.00 38 GLN A C 6
ATOM 8750 O O . GLN A 1 26 ? -4.995 -4.830 -4.667 1.00 0.00 38 GLN A O 6
ATOM 8764 N N . GLN A 1 27 ? -5.883 -6.803 -4.876 1.00 0.00 39 GLN A N 6
ATOM 8765 C CA . GLN A 1 27 ? -6.680 -6.474 -6.043 1.00 0.00 39 GLN A CA 6
ATOM 8766 C C . GLN A 1 27 ? -7.674 -5.365 -5.754 1.00 0.00 39 GLN A C 6
ATOM 8767 O O . GLN A 1 27 ? -7.935 -4.553 -6.645 1.00 0.00 39 GLN A O 6
ATOM 8781 N N . GLN A 1 28 ? -8.293 -5.384 -4.571 1.00 0.00 40 GLN A N 6
ATOM 8782 C CA . GLN A 1 28 ? -9.217 -4.360 -4.128 1.00 0.00 40 GLN A CA 6
ATOM 8783 C C . GLN A 1 28 ? -8.571 -3.053 -3.733 1.00 0.00 40 GLN A C 6
ATOM 8784 O O . GLN A 1 28 ? -9.202 -2.001 -3.848 1.00 0.00 40 GLN A O 6
ATOM 8798 N N . LEU A 1 29 ? -7.352 -3.083 -3.182 1.00 0.00 41 LEU A N 6
ATOM 8799 C CA . LEU A 1 29 ? -6.469 -1.942 -3.105 1.00 0.00 41 LEU A CA 6
ATOM 8800 C C . LEU A 1 29 ? -6.076 -1.387 -4.479 1.00 0.00 41 LEU A C 6
ATOM 8801 O O . LEU A 1 29 ? -6.019 -0.179 -4.634 1.00 0.00 41 LEU A O 6
ATOM 8817 N N . ALA A 1 30 ? -5.743 -2.203 -5.484 1.00 0.00 42 ALA A N 6
ATOM 8818 C CA . ALA A 1 30 ? -5.522 -1.799 -6.851 1.00 0.00 42 ALA A CA 6
ATOM 8819 C C . ALA A 1 30 ? -6.724 -1.061 -7.415 1.00 0.00 42 ALA A C 6
ATOM 8820 O O . ALA A 1 30 ? -6.544 -0.097 -8.142 1.00 0.00 42 ALA A O 6
ATOM 8827 N N . GLN A 1 31 ? -7.939 -1.536 -7.075 1.00 0.00 43 GLN A N 6
ATOM 8828 C CA . GLN A 1 31 ? -9.156 -0.831 -7.371 1.00 0.00 43 GLN A CA 6
ATOM 8829 C C . GLN A 1 31 ? -9.395 0.498 -6.674 1.00 0.00 43 GLN A C 6
ATOM 8830 O O . GLN A 1 31 ? -10.076 1.374 -7.202 1.00 0.00 43 GLN A O 6
ATOM 8844 N N . LYS A 1 32 ? -8.919 0.666 -5.440 1.00 0.00 44 LYS A N 6
ATOM 8845 C CA . LYS A 1 32 ? -9.022 1.848 -4.602 1.00 0.00 44 LYS A CA 6
ATOM 8846 C C . LYS A 1 32 ? -8.239 2.964 -5.278 1.00 0.00 44 LYS A C 6
ATOM 8847 O O . LYS A 1 32 ? -8.193 4.114 -4.866 1.00 0.00 44 LYS A O 6
ATOM 8866 N N . LEU A 1 33 ? -7.398 2.654 -6.272 1.00 0.00 45 LEU A N 6
ATOM 8867 C CA . LEU A 1 33 ? -6.241 3.350 -6.782 1.00 0.00 45 LEU A CA 6
ATOM 8868 C C . LEU A 1 33 ? -6.193 3.469 -8.290 1.00 0.00 45 LEU A C 6
ATOM 8869 O O . LEU A 1 33 ? -5.410 4.250 -8.833 1.00 0.00 45 LEU A O 6
ATOM 8885 N N . LYS A 1 34 ? -7.157 2.845 -8.969 1.00 0.00 46 LYS A N 6
ATOM 8886 C CA . LYS A 1 34 ? -7.431 2.781 -10.388 1.00 0.00 46 LYS A CA 6
ATOM 8887 C C . LYS A 1 34 ? -6.332 2.127 -11.212 1.00 0.00 46 LYS A C 6
ATOM 8888 O O . LYS A 1 34 ? -6.241 2.568 -12.347 1.00 0.00 46 LYS A O 6
ATOM 8907 N N . VAL A 1 35 ? -5.514 1.206 -10.687 1.00 0.00 47 VAL A N 6
ATOM 8908 C CA . VAL A 1 35 ? -4.249 0.703 -11.176 1.00 0.00 47 VAL A CA 6
ATOM 8909 C C . VAL A 1 35 ? -4.180 -0.806 -11.082 1.00 0.00 47 VAL A C 6
ATOM 8910 O O . VAL A 1 35 ? -5.070 -1.412 -10.487 1.00 0.00 47 VAL A O 6
ATOM 8923 N N . SER A 1 36 ? -3.119 -1.492 -11.510 1.00 0.00 48 SER A N 6
ATOM 8924 C CA . SER A 1 36 ? -2.930 -2.919 -11.410 1.00 0.00 48 SER A CA 6
ATOM 8925 C C . SER A 1 36 ? -2.278 -3.407 -10.113 1.00 0.00 48 SER A C 6
ATOM 8926 O O . SER A 1 36 ? -1.585 -2.658 -9.437 1.00 0.00 48 SER A O 6
ATOM 8934 N N . GLU A 1 37 ? -2.381 -4.699 -9.775 1.00 0.00 49 GLU A N 6
ATOM 8935 C CA . GLU A 1 37 ? -1.583 -5.294 -8.725 1.00 0.00 49 GLU A CA 6
ATOM 8936 C C . GLU A 1 37 ? -0.081 -5.279 -9.011 1.00 0.00 49 GLU A C 6
ATOM 8937 O O . GLU A 1 37 ? 0.709 -5.429 -8.071 1.00 0.00 49 GLU A O 6
ATOM 8949 N N . ASN A 1 38 ? 0.362 -5.060 -10.252 1.00 0.00 50 ASN A N 6
ATOM 8950 C CA . ASN A 1 38 ? 1.774 -4.870 -10.512 1.00 0.00 50 ASN A CA 6
ATOM 8951 C C . ASN A 1 38 ? 2.332 -3.543 -10.031 1.00 0.00 50 ASN A C 6
ATOM 8952 O O . ASN A 1 38 ? 3.557 -3.449 -9.864 1.00 0.00 50 ASN A O 6
ATOM 8963 N N . ILE A 1 39 ? 1.496 -2.521 -9.852 1.00 0.00 51 ILE A N 6
ATOM 8964 C CA . ILE A 1 39 ? 1.670 -1.278 -9.146 1.00 0.00 51 ILE A CA 6
ATOM 8965 C C . ILE A 1 39 ? 1.679 -1.357 -7.631 1.00 0.00 51 ILE A C 6
ATOM 8966 O O . ILE A 1 39 ? 2.335 -0.565 -6.954 1.00 0.00 51 ILE A O 6
ATOM 8982 N N . VAL A 1 40 ? 0.864 -2.241 -7.048 1.00 0.00 52 VAL A N 6
ATOM 8983 C CA . VAL A 1 40 ? 0.755 -2.332 -5.603 1.00 0.00 52 VAL A CA 6
ATOM 8984 C C . VAL A 1 40 ? 1.896 -3.141 -4.996 1.00 0.00 52 VAL A C 6
ATOM 8985 O O . VAL A 1 40 ? 2.564 -2.599 -4.129 1.00 0.00 52 VAL A O 6
ATOM 8998 N N . LYS A 1 41 ? 2.254 -4.355 -5.449 1.00 0.00 53 LYS A N 6
ATOM 8999 C CA . LYS A 1 41 ? 3.439 -5.130 -5.192 1.00 0.00 53 LYS A CA 6
ATOM 9000 C C . LYS A 1 41 ? 4.778 -4.412 -5.074 1.00 0.00 53 LYS A C 6
ATOM 9001 O O . LYS A 1 41 ? 5.697 -4.971 -4.488 1.00 0.00 53 LYS A O 6
ATOM 9020 N N . ARG A 1 42 ? 4.937 -3.257 -5.741 1.00 0.00 54 ARG A N 6
ATOM 9021 C CA . ARG A 1 42 ? 6.120 -2.429 -5.675 1.00 0.00 54 ARG A CA 6
ATOM 9022 C C . ARG A 1 42 ? 6.626 -2.395 -4.246 1.00 0.00 54 ARG A C 6
ATOM 9023 O O . ARG A 1 42 ? 7.687 -2.962 -3.990 1.00 0.00 54 ARG A O 6
ATOM 9044 N N . PHE A 1 43 ? 5.857 -2.013 -3.220 1.00 0.00 55 PHE A N 6
ATOM 9045 C CA . PHE A 1 43 ? 6.268 -1.966 -1.846 1.00 0.00 55 PHE A CA 6
ATOM 9046 C C . PHE A 1 43 ? 5.795 -3.171 -1.045 1.00 0.00 55 PHE A C 6
ATOM 9047 O O . PHE A 1 43 ? 6.579 -3.672 -0.249 1.00 0.00 55 PHE A O 6
ATOM 9064 N N . GLU A 1 44 ? 4.631 -3.738 -1.379 1.00 0.00 56 GLU A N 6
ATOM 9065 C CA . GLU A 1 44 ? 4.230 -5.015 -0.828 1.00 0.00 56 GLU A CA 6
ATOM 9066 C C . GLU A 1 44 ? 5.145 -6.228 -0.782 1.00 0.00 56 GLU A C 6
ATOM 9067 O O . GLU A 1 44 ? 5.086 -6.999 0.181 1.00 0.00 56 GLU A O 6
ATOM 9079 N N . SER A 1 45 ? 6.096 -6.333 -1.702 1.00 0.00 57 SER A N 6
ATOM 9080 C CA . SER A 1 45 ? 6.934 -7.495 -1.908 1.00 0.00 57 SER A CA 6
ATOM 9081 C C . SER A 1 45 ? 8.058 -7.620 -0.884 1.00 0.00 57 SER A C 6
ATOM 9082 O O . SER A 1 45 ? 8.705 -8.667 -0.808 1.00 0.00 57 SER A O 6
ATOM 9090 N N . GLY A 1 46 ? 8.223 -6.612 -0.025 1.00 0.00 58 GLY A N 6
ATOM 9091 C CA . GLY A 1 46 ? 8.788 -6.865 1.283 1.00 0.00 58 GLY A CA 6
ATOM 9092 C C . GLY A 1 46 ? 10.292 -7.070 1.271 1.00 0.00 58 GLY A C 6
ATOM 9093 O O . GLY A 1 46 ? 10.901 -7.331 2.305 1.00 0.00 58 GLY A O 6
ATOM 9097 N N . LYS A 1 47 ? 10.951 -6.863 0.127 1.00 0.00 59 LYS A N 6
ATOM 9098 C CA . LYS A 1 47 ? 12.359 -7.133 -0.066 1.00 0.00 59 LYS A CA 6
ATOM 9099 C C . LYS A 1 47 ? 13.276 -6.099 0.565 1.00 0.00 59 LYS A C 6
ATOM 9100 O O . LYS A 1 47 ? 14.470 -6.201 0.339 1.00 0.00 59 LYS A O 6
ATOM 9119 N N . LEU A 1 48 ? 12.749 -5.130 1.334 1.00 0.00 60 LEU A N 6
ATOM 9120 C CA . LEU A 1 48 ? 13.416 -3.917 1.749 1.00 0.00 60 LEU A CA 6
ATOM 9121 C C . LEU A 1 48 ? 13.109 -3.426 3.151 1.00 0.00 60 LEU A C 6
ATOM 9122 O O . LEU A 1 48 ? 12.054 -3.746 3.689 1.00 0.00 60 LEU A O 6
ATOM 9138 N N . LYS A 1 49 ? 13.968 -2.520 3.646 1.00 0.00 61 LYS A N 6
ATOM 9139 C CA . LYS A 1 49 ? 13.668 -1.728 4.814 1.00 0.00 61 LYS A CA 6
ATOM 9140 C C . LYS A 1 49 ? 13.163 -0.344 4.411 1.00 0.00 61 LYS A C 6
ATOM 9141 O O . LYS A 1 49 ? 13.863 0.354 3.678 1.00 0.00 61 LYS A O 6
ATOM 9160 N N . PRO A 1 50 ? 12.003 0.124 4.874 1.00 0.00 62 PRO A N 6
ATOM 9161 C CA . PRO A 1 50 ? 11.497 1.383 4.381 1.00 0.00 62 PRO A CA 6
ATOM 9162 C C . PRO A 1 50 ? 12.230 2.581 4.987 1.00 0.00 62 PRO A C 6
ATOM 9163 O O . PRO A 1 50 ? 13.180 2.423 5.756 1.00 0.00 62 PRO A O 6
ATOM 9174 N N . THR A 1 51 ? 11.914 3.780 4.498 1.00 0.00 63 THR A N 6
ATOM 9175 C CA . THR A 1 51 ? 12.507 5.028 4.909 1.00 0.00 63 THR A CA 6
ATOM 9176 C C . THR A 1 51 ? 11.485 6.141 5.111 1.00 0.00 63 THR A C 6
ATOM 9177 O O . THR A 1 51 ? 10.285 5.942 4.935 1.00 0.00 63 THR A O 6
ATOM 9188 N N . ILE A 1 52 ? 11.930 7.381 5.390 1.00 0.00 64 ILE A N 6
ATOM 9189 C CA . ILE A 1 52 ? 11.136 8.577 5.563 1.00 0.00 64 ILE A CA 6
ATOM 9190 C C . ILE A 1 52 ? 10.391 8.971 4.290 1.00 0.00 64 ILE A C 6
ATOM 9191 O O . ILE A 1 52 ? 9.174 9.139 4.299 1.00 0.00 64 ILE A O 6
ATOM 9207 N N . SER A 1 53 ? 11.164 9.057 3.200 1.00 0.00 65 SER A N 6
ATOM 9208 C CA . SER A 1 53 ? 10.565 9.287 1.896 1.00 0.00 65 SER A CA 6
ATOM 9209 C C . SER A 1 53 ? 9.631 8.193 1.414 1.00 0.00 65 SER A C 6
ATOM 9210 O O . SER A 1 53 ? 8.663 8.450 0.696 1.00 0.00 65 SER A O 6
ATOM 9218 N N . GLN A 1 54 ? 9.813 6.898 1.747 1.00 0.00 66 GLN A N 6
ATOM 9219 C CA . GLN A 1 54 ? 8.835 5.881 1.421 1.00 0.00 66 GLN A CA 6
ATOM 9220 C C . GLN A 1 54 ? 7.616 6.240 2.260 1.00 0.00 66 GLN A C 6
ATOM 9221 O O . GLN A 1 54 ? 6.602 6.500 1.614 1.00 0.00 66 GLN A O 6
ATOM 9235 N N . ALA A 1 55 ? 7.701 6.204 3.586 1.00 0.00 67 ALA A N 6
ATOM 9236 C CA . ALA A 1 55 ? 6.607 6.695 4.388 1.00 0.00 67 ALA A CA 6
ATOM 9237 C C . ALA A 1 55 ? 5.875 7.925 3.868 1.00 0.00 67 ALA A C 6
ATOM 9238 O O . ALA A 1 55 ? 4.651 7.933 3.874 1.00 0.00 67 ALA A O 6
ATOM 9245 N N . ARG A 1 56 ? 6.662 8.877 3.356 1.00 0.00 68 ARG A N 6
ATOM 9246 C CA . ARG A 1 56 ? 6.101 10.068 2.767 1.00 0.00 68 ARG A CA 6
ATOM 9247 C C . ARG A 1 56 ? 5.271 9.834 1.498 1.00 0.00 68 ARG A C 6
ATOM 9248 O O . ARG A 1 56 ? 4.168 10.370 1.422 1.00 0.00 68 ARG A O 6
ATOM 9269 N N . GLN A 1 57 ? 5.899 9.157 0.537 1.00 0.00 69 GLN A N 6
ATOM 9270 C CA . GLN A 1 57 ? 5.253 9.028 -0.759 1.00 0.00 69 GLN A CA 6
ATOM 9271 C C . GLN A 1 57 ? 4.058 8.120 -0.601 1.00 0.00 69 GLN A C 6
ATOM 9272 O O . GLN A 1 57 ? 3.061 8.371 -1.277 1.00 0.00 69 GLN A O 6
ATOM 9286 N N . LEU A 1 58 ? 4.120 7.026 0.169 1.00 0.00 70 LEU A N 6
ATOM 9287 C CA . LEU A 1 58 ? 3.143 5.990 0.446 1.00 0.00 70 LEU A CA 6
ATOM 9288 C C . LEU A 1 58 ? 1.829 6.521 1.001 1.00 0.00 70 LEU A C 6
ATOM 9289 O O . LEU A 1 58 ? 0.805 6.323 0.339 1.00 0.00 70 LEU A O 6
ATOM 9305 N N . GLU A 1 59 ? 1.913 7.137 2.186 1.00 0.00 71 GLU A N 6
ATOM 9306 C CA . GLU A 1 59 ? 0.788 7.730 2.872 1.00 0.00 71 GLU A CA 6
ATOM 9307 C C . GLU A 1 59 ? -0.055 8.584 1.930 1.00 0.00 71 GLU A C 6
ATOM 9308 O O . GLU A 1 59 ? -1.270 8.686 2.074 1.00 0.00 71 GLU A O 6
ATOM 9320 N N . LYS A 1 60 ? 0.586 9.168 0.921 1.00 0.00 72 LYS A N 6
ATOM 9321 C CA . LYS A 1 60 ? -0.065 10.060 -0.016 1.00 0.00 72 LYS A CA 6
ATOM 9322 C C . LYS A 1 60 ? -0.930 9.305 -1.014 1.00 0.00 72 LYS A C 6
ATOM 9323 O O . LYS A 1 60 ? -2.129 9.595 -1.089 1.00 0.00 72 LYS A O 6
ATOM 9342 N N . ILE A 1 61 ? -0.371 8.364 -1.800 1.00 0.00 73 ILE A N 6
ATOM 9343 C CA . ILE A 1 61 ? -1.063 7.778 -2.928 1.00 0.00 73 ILE A CA 6
ATOM 9344 C C . ILE A 1 61 ? -2.281 6.965 -2.525 1.00 0.00 73 ILE A C 6
ATOM 9345 O O . ILE A 1 61 ? -3.306 7.042 -3.199 1.00 0.00 73 ILE A O 6
ATOM 9361 N N . LEU A 1 62 ? -2.323 6.091 -1.523 1.00 0.00 74 LEU A N 6
ATOM 9362 C CA . LEU A 1 62 ? -3.203 4.939 -1.442 1.00 0.00 74 LEU A CA 6
ATOM 9363 C C . LEU A 1 62 ? -4.643 5.245 -1.074 1.00 0.00 74 LEU A C 6
ATOM 9364 O O . LEU A 1 62 ? -5.537 4.409 -1.131 1.00 0.00 74 LEU A O 6
ATOM 9380 N N . GLY A 1 63 ? -4.930 6.519 -0.794 1.00 0.00 75 GLY A N 6
ATOM 9381 C CA . GLY A 1 63 ? -6.249 6.991 -0.386 1.00 0.00 75 GLY A CA 6
ATOM 9382 C C . GLY A 1 63 ? -6.796 6.379 0.897 1.00 0.00 75 GLY A C 6
ATOM 9383 O O . GLY A 1 63 ? -7.895 6.764 1.270 1.00 0.00 75 GLY A O 6
ATOM 9387 N N . ILE A 1 64 ? -6.057 5.597 1.694 1.00 0.00 76 ILE A N 6
ATOM 9388 C CA . ILE A 1 64 ? -6.424 4.965 2.938 1.00 0.00 76 ILE A CA 6
ATOM 9389 C C . ILE A 1 64 ? -5.282 5.133 3.932 1.00 0.00 76 ILE A C 6
ATOM 9390 O O . ILE A 1 64 ? -4.185 5.470 3.486 1.00 0.00 76 ILE A O 6
ATOM 9406 N N . LYS A 1 65 ? -5.499 5.096 5.248 1.00 0.00 77 LYS A N 6
ATOM 9407 C CA . LYS A 1 65 ? -4.582 5.221 6.356 1.00 0.00 77 LYS A CA 6
ATOM 9408 C C . LYS A 1 65 ? -5.202 5.519 7.717 1.00 0.00 77 LYS A C 6
ATOM 9409 O O . LYS A 1 65 ? -6.115 6.340 7.703 1.00 0.00 77 LYS A O 6
ATOM 9428 N N . LEU A 1 66 ? -4.743 4.980 8.856 1.00 0.00 78 LEU A N 6
ATOM 9429 C CA . LEU A 1 66 ? -5.408 5.090 10.148 1.00 0.00 78 LEU A CA 6
ATOM 9430 C C . LEU A 1 66 ? -4.380 5.179 11.261 1.00 0.00 78 LEU A C 6
ATOM 9431 O O . LEU A 1 66 ? -3.304 4.585 11.240 1.00 0.00 78 LEU A O 6
ATOM 9447 N N . VAL A 1 67 ? -4.539 5.958 12.322 1.00 0.00 79 VAL A N 6
ATOM 9448 C CA . VAL A 1 67 ? -5.688 6.703 12.797 1.00 0.00 79 VAL A CA 6
ATOM 9449 C C . VAL A 1 67 ? -5.597 8.101 12.226 1.00 0.00 79 VAL A C 6
ATOM 9450 O O . VAL A 1 67 ? -4.622 8.557 11.625 1.00 0.00 79 VAL A O 6
ATOM 9463 N N . THR A 1 68 ? -6.727 8.789 12.442 1.00 0.00 80 THR A N 6
ATOM 9464 C CA . THR A 1 68 ? -7.107 10.026 11.786 1.00 0.00 80 THR A CA 6
ATOM 9465 C C . THR A 1 68 ? -6.542 11.277 12.428 1.00 0.00 80 THR A C 6
ATOM 9466 O O . THR A 1 68 ? -6.178 11.212 13.601 1.00 0.00 80 THR A O 6
ATOM 9477 N N . PRO A 1 69 ? -6.469 12.457 11.810 1.00 0.00 81 PRO A N 6
ATOM 9478 C CA . PRO A 1 69 ? -5.790 13.625 12.335 1.00 0.00 81 PRO A CA 6
ATOM 9479 C C . PRO A 1 69 ? -6.421 14.186 13.605 1.00 0.00 81 PRO A C 6
ATOM 9480 O O . PRO A 1 69 ? -5.960 15.160 14.190 1.00 0.00 81 PRO A O 6
ATOM 9491 N N . LEU A 1 70 ? -7.518 13.594 14.070 1.00 0.00 82 LEU A N 6
ATOM 9492 C CA . LEU A 1 70 ? -8.033 13.847 15.402 1.00 0.00 82 LEU A CA 6
ATOM 9493 C C . LEU A 1 70 ? -7.512 12.890 16.451 1.00 0.00 82 LEU A C 6
ATOM 9494 O O . LEU A 1 70 ? -7.443 13.204 17.637 1.00 0.00 82 LEU A O 6
ATOM 9510 N N . GLU A 1 71 ? -7.182 11.674 16.002 1.00 0.00 83 GLU A N 6
ATOM 9511 C CA . GLU A 1 71 ? -6.551 10.649 16.818 1.00 0.00 83 GLU A CA 6
ATOM 9512 C C . GLU A 1 71 ? -5.030 10.662 16.931 1.00 0.00 83 GLU A C 6
ATOM 9513 O O . GLU A 1 71 ? -4.405 10.202 17.873 1.00 0.00 83 GLU A O 6
ATOM 9525 N N . ASN A 1 72 ? -4.427 11.500 16.072 1.00 0.00 84 ASN A N 6
ATOM 9526 C CA . ASN A 1 72 ? -3.009 11.809 16.023 1.00 0.00 84 ASN A CA 6
ATOM 9527 C C . ASN A 1 72 ? -2.821 13.272 15.633 1.00 0.00 84 ASN A C 6
ATOM 9528 O O . ASN A 1 72 ? -3.612 13.883 14.914 1.00 0.00 84 ASN A O 6
ATOM 9539 N N . ASN A 1 73 ? -1.725 13.850 16.130 1.00 0.00 85 ASN A N 6
ATOM 9540 C CA . ASN A 1 73 ? -1.379 15.193 15.709 1.00 0.00 85 ASN A CA 6
ATOM 9541 C C . ASN A 1 73 ? -0.729 14.911 14.365 1.00 0.00 85 ASN A C 6
ATOM 9542 O O . ASN A 1 73 ? 0.429 14.494 14.225 1.00 0.00 85 ASN A O 6
ATOM 9553 N N . GLU A 1 74 ? -1.440 15.215 13.281 1.00 0.00 86 GLU A N 6
ATOM 9554 C CA . GLU A 1 74 ? -0.936 14.904 11.958 1.00 0.00 86 GLU A CA 6
ATOM 9555 C C . GLU A 1 74 ? 0.023 15.988 11.487 1.00 0.00 86 GLU A C 6
ATOM 9556 O O . GLU A 1 74 ? -0.274 17.185 11.583 1.00 0.00 86 GLU A O 6
ATOM 9568 N N . GLU A 1 75 ? 1.133 15.599 10.856 1.00 0.00 87 GLU A N 6
ATOM 9569 C CA . GLU A 1 75 ? 2.343 16.392 10.717 1.00 0.00 87 GLU A CA 6
ATOM 9570 C C . GLU A 1 75 ? 2.302 17.224 9.448 1.00 0.00 87 GLU A C 6
ATOM 9571 O O . GLU A 1 75 ? 2.243 16.754 8.328 1.00 0.00 87 GLU A O 6
ATOM 9583 N N . SER A 1 76 ? 2.224 18.550 9.566 1.00 0.00 88 SER A N 6
ATOM 9584 C CA . SER A 1 76 ? 1.787 19.403 8.475 1.00 0.00 88 SER A CA 6
ATOM 9585 C C . SER A 1 76 ? 2.971 19.692 7.560 1.00 0.00 88 SER A C 6
ATOM 9586 O O . SER A 1 76 ? 2.836 20.244 6.479 1.00 0.00 88 SER A O 6
ATOM 9594 N N . GLU A 1 77 ? 4.192 19.293 7.928 1.00 0.00 89 GLU A N 6
ATOM 9595 C CA . GLU A 1 77 ? 5.293 19.132 6.981 1.00 0.00 89 GLU A CA 6
ATOM 9596 C C . GLU A 1 77 ? 5.095 18.013 5.974 1.00 0.00 89 GLU A C 6
ATOM 9597 O O . GLU A 1 77 ? 5.995 17.946 5.147 1.00 0.00 89 GLU A O 6
ATOM 9609 N N . LYS A 1 78 ? 3.975 17.260 6.013 1.00 0.00 90 LYS A N 6
ATOM 9610 C CA . LYS A 1 78 ? 3.774 16.319 4.940 1.00 0.00 90 LYS A CA 6
ATOM 9611 C C . LYS A 1 78 ? 3.220 17.001 3.691 1.00 0.00 90 LYS A C 6
ATOM 9612 O O . LYS A 1 78 ? 3.297 16.455 2.592 1.00 0.00 90 LYS A O 6
ATOM 9631 N N . GLU A 1 79 ? 2.561 18.150 3.844 1.00 0.00 91 GLU A N 6
ATOM 9632 C CA . GLU A 1 79 ? 1.706 18.756 2.848 1.00 0.00 91 GLU A CA 6
ATOM 9633 C C . GLU A 1 79 ? 2.255 19.149 1.466 1.00 0.00 91 GLU A C 6
ATOM 9634 O O . GLU A 1 79 ? 1.669 19.091 0.390 1.00 0.00 91 GLU A O 6
ATOM 9646 N N . PHE A 1 80 ? 3.572 19.351 1.337 1.00 0.00 92 PHE A N 6
ATOM 9647 C CA . PHE A 1 80 ? 4.276 19.691 0.107 1.00 0.00 92 PHE A CA 6
ATOM 9648 C C . PHE A 1 80 ? 4.893 18.434 -0.494 1.00 0.00 92 PHE A C 6
ATOM 9649 O O . PHE A 1 80 ? 5.004 17.401 0.153 1.00 0.00 92 PHE A O 6
ATOM 9666 N N . ASP A 1 81 ? 5.153 18.510 -1.801 1.00 0.00 93 ASP A N 6
ATOM 9667 C CA . ASP A 1 81 ? 5.631 17.350 -2.524 1.00 0.00 93 ASP A CA 6
ATOM 9668 C C . ASP A 1 81 ? 6.722 16.537 -1.825 1.00 0.00 93 ASP A C 6
ATOM 9669 O O . ASP A 1 81 ? 6.317 15.550 -1.216 1.00 0.00 93 ASP A O 6
ATOM 9678 N N . ASP A 1 82 ? 7.977 16.870 -2.084 1.00 0.00 94 ASP A N 6
ATOM 9679 C CA . ASP A 1 82 ? 9.119 15.991 -1.861 1.00 0.00 94 ASP A CA 6
ATOM 9680 C C . ASP A 1 82 ? 9.692 16.024 -0.460 1.00 0.00 94 ASP A C 6
ATOM 9681 O O . ASP A 1 82 ? 10.224 14.986 -0.058 1.00 0.00 94 ASP A O 6
ATOM 9690 N N . THR A 1 83 ? 9.431 17.118 0.260 1.00 0.00 95 THR A N 6
ATOM 9691 C CA . THR A 1 83 ? 9.862 17.499 1.582 1.00 0.00 95 THR A CA 6
ATOM 9692 C C . THR A 1 83 ? 9.143 18.771 1.990 1.00 0.00 95 THR A C 6
ATOM 9693 O O . THR A 1 83 ? 8.308 19.231 1.217 1.00 0.00 95 THR A O 6
ATOM 9704 N N . GLY A 1 84 ? 9.442 19.335 3.162 1.00 0.00 96 GLY A N 6
ATOM 9705 C CA . GLY A 1 84 ? 8.876 20.590 3.630 1.00 0.00 96 GLY A CA 6
ATOM 9706 C C . GLY A 1 84 ? 9.664 21.812 3.199 1.00 0.00 96 GLY A C 6
ATOM 9707 O O . GLY A 1 84 ? 10.877 21.802 3.356 1.00 0.00 96 GLY A O 6
ATOM 9711 N N . LEU A 1 85 ? 9.021 22.896 2.742 1.00 0.00 97 LEU A N 6
ATOM 9712 C CA . LEU A 1 85 ? 9.630 24.089 2.175 1.00 0.00 97 LEU A CA 6
ATOM 9713 C C . LEU A 1 85 ? 10.152 25.050 3.240 1.00 0.00 97 LEU A C 6
ATOM 9714 O O . LEU A 1 85 ? 9.451 25.315 4.206 1.00 0.00 97 LEU A O 6
ATOM 9730 N N . THR A 1 86 ? 11.407 25.484 3.100 1.00 0.00 98 THR A N 6
ATOM 9731 C CA . THR A 1 86 ? 12.083 26.494 3.879 1.00 0.00 98 THR A CA 6
ATOM 9732 C C . THR A 1 86 ? 12.668 27.616 3.039 1.00 0.00 98 THR A C 6
ATOM 9733 O O . THR A 1 86 ? 12.507 27.631 1.819 1.00 0.00 98 THR A O 6
ATOM 9744 N N . LEU A 1 87 ? 13.244 28.613 3.722 1.00 0.00 99 LEU A N 6
ATOM 9745 C CA . LEU A 1 87 ? 14.010 29.589 2.992 1.00 0.00 99 LEU A CA 6
ATOM 9746 C C . LEU A 1 87 ? 15.187 29.005 2.230 1.00 0.00 99 LEU A C 6
ATOM 9747 O O . LEU A 1 87 ? 15.106 28.751 1.031 1.00 0.00 99 LEU A O 6
ATOM 9763 N N . GLY A 1 88 ? 16.318 28.785 2.904 1.00 0.00 100 GLY A N 6
ATOM 9764 C CA . GLY A 1 88 ? 17.544 28.378 2.236 1.00 0.00 100 GLY A CA 6
ATOM 9765 C C . GLY A 1 88 ? 18.160 29.402 1.289 1.00 0.00 100 GLY A C 6
ATOM 9766 O O . GLY A 1 88 ? 19.293 29.137 0.937 1.00 0.00 100 GLY A O 6
ATOM 9770 N N . ASP A 1 89 ? 17.408 30.453 0.946 1.00 0.00 101 ASP A N 6
ATOM 9771 C CA . ASP A 1 89 ? 17.807 31.307 -0.157 1.00 0.00 101 ASP A CA 6
ATOM 9772 C C . ASP A 1 89 ? 18.869 32.355 0.168 1.00 0.00 101 ASP A C 6
ATOM 9773 O O . ASP A 1 89 ? 19.070 33.281 -0.625 1.00 0.00 101 ASP A O 6
ATOM 9782 N N . VAL A 1 90 ? 19.754 32.067 1.127 1.00 0.00 102 VAL A N 6
ATOM 9783 C CA . VAL A 1 90 ? 20.538 33.040 1.856 1.00 0.00 102 VAL A CA 6
ATOM 9784 C C . VAL A 1 90 ? 22.008 32.678 1.940 1.00 0.00 102 VAL A C 6
ATOM 9785 O O . VAL A 1 90 ? 22.346 31.534 1.658 1.00 0.00 102 VAL A O 6
ATOM 9798 N N . VAL A 1 91 ? 23.077 33.477 2.053 1.00 0.00 103 VAL A N 6
ATOM 9799 C CA . VAL A 1 91 ? 22.966 34.858 2.486 1.00 0.00 103 VAL A CA 6
ATOM 9800 C C . VAL A 1 91 ? 22.136 35.606 1.459 1.00 0.00 103 VAL A C 6
ATOM 9801 O O . VAL A 1 91 ? 22.179 35.242 0.287 1.00 0.00 103 VAL A O 6
ATOM 9814 N N . ASN A 1 92 ? 21.259 36.547 1.812 1.00 0.00 104 ASN A N 6
ATOM 9815 C CA . ASN A 1 92 ? 20.426 37.346 0.923 1.00 0.00 104 ASN A CA 6
ATOM 9816 C C . ASN A 1 92 ? 21.118 38.442 0.116 1.00 0.00 104 ASN A C 6
ATOM 9817 O O . ASN A 1 92 ? 20.584 39.513 -0.102 1.00 0.00 104 ASN A O 6
ATOM 9828 N N . ILE A 1 93 ? 22.369 38.255 -0.325 1.00 0.00 105 ILE A N 6
ATOM 9829 C CA . ILE A 1 93 ? 22.976 39.161 -1.273 1.00 0.00 105 ILE A CA 6
ATOM 9830 C C . ILE A 1 93 ? 23.632 38.290 -2.342 1.00 0.00 105 ILE A C 6
ATOM 9831 O O . ILE A 1 93 ? 23.921 37.136 -2.016 1.00 0.00 105 ILE A O 6
ATOM 9847 N N . LYS A 1 94 ? 23.919 38.842 -3.520 1.00 0.00 106 LYS A N 6
ATOM 9848 C CA . LYS A 1 94 ? 24.568 38.201 -4.648 1.00 0.00 106 LYS A CA 6
ATOM 9849 C C . LYS A 1 94 ? 26.059 38.535 -4.684 1.00 0.00 106 LYS A C 6
ATOM 9850 O O . LYS A 1 94 ? 26.794 37.612 -5.021 1.00 0.00 106 LYS A O 6
ATOM 9869 N N . GLU A 1 95 ? 26.403 39.738 -4.232 1.00 0.00 107 GLU A N 6
ATOM 9870 C CA . GLU A 1 95 ? 27.784 40.104 -3.996 1.00 0.00 107 GLU A CA 6
ATOM 9871 C C . GLU A 1 95 ? 28.454 39.253 -2.921 1.00 0.00 107 GLU A C 6
ATOM 9872 O O . GLU A 1 95 ? 29.611 38.855 -3.108 1.00 0.00 107 GLU A O 6
ATOM 9884 N N . GLY A 1 96 ? 27.707 38.857 -1.894 1.00 0.00 108 GLY A N 6
ATOM 9885 C CA . GLY A 1 96 ? 28.211 37.924 -0.902 1.00 0.00 108 GLY A CA 6
ATOM 9886 C C . GLY A 1 96 ? 28.101 36.444 -1.267 1.00 0.00 108 GLY A C 6
ATOM 9887 O O . GLY A 1 96 ? 28.094 35.574 -0.409 1.00 0.00 108 GLY A O 6
ATOM 9891 N N . LYS A 1 97 ? 27.964 36.164 -2.559 1.00 0.00 109 LYS A N 6
ATOM 9892 C CA . LYS A 1 97 ? 27.535 34.897 -3.115 1.00 0.00 109 LYS A CA 6
ATOM 9893 C C . LYS A 1 97 ? 28.084 34.615 -4.512 1.00 0.00 109 LYS A C 6
ATOM 9894 O O . LYS A 1 97 ? 27.644 33.738 -5.254 1.00 0.00 109 LYS A O 6
ATOM 9913 N N . LYS A 1 98 ? 28.989 35.454 -4.989 1.00 0.00 110 LYS A N 6
ATOM 9914 C CA . LYS A 1 98 ? 29.710 35.472 -6.253 1.00 0.00 110 LYS A CA 6
ATOM 9915 C C . LYS A 1 98 ? 30.722 34.333 -6.340 1.00 0.00 110 LYS A C 6
ATOM 9916 O O . LYS A 1 98 ? 30.744 33.607 -7.340 1.00 0.00 110 LYS A O 6
ATOM 9935 N N . LEU A 1 99 ? 31.472 34.088 -5.270 1.00 0.00 111 LEU A N 6
ATOM 9936 C CA . LEU A 1 99 ? 31.942 32.756 -4.939 1.00 0.00 111 LEU A CA 6
ATOM 9937 C C . LEU A 1 99 ? 31.029 32.119 -3.897 1.00 0.00 111 LEU A C 6
ATOM 9938 O O . LEU A 1 99 ? 30.105 32.775 -3.428 1.00 0.00 111 LEU A O 6
ATOM 9954 N N . GLU A 1 100 ? 31.343 30.884 -3.531 1.00 0.00 112 GLU A N 6
ATOM 9955 C CA . GLU A 1 100 ? 30.578 30.134 -2.538 1.00 0.00 112 GLU A CA 6
ATOM 9956 C C . GLU A 1 100 ? 31.416 29.175 -1.707 1.00 0.00 112 GLU A C 6
ATOM 9957 O O . GLU A 1 100 ? 31.404 29.233 -0.473 1.00 0.00 112 GLU A O 6
ATOM 9969 N N . HIS A 1 101 ? 32.168 28.303 -2.382 1.00 0.00 113 HIS A N 6
ATOM 9970 C CA . HIS A 1 101 ? 32.760 27.118 -1.781 1.00 0.00 113 HIS A CA 6
ATOM 9971 C C . HIS A 1 101 ? 34.070 26.807 -2.477 1.00 0.00 113 HIS A C 6
ATOM 9972 O O . HIS A 1 101 ? 34.416 25.623 -2.583 1.00 0.00 113 HIS A O 6
ATOM 9986 N N . HIS A 1 102 ? 34.743 27.857 -2.959 1.00 0.00 114 HIS A N 6
ATOM 9987 C CA . HIS A 1 102 ? 35.887 27.770 -3.828 1.00 0.00 114 HIS A CA 6
ATOM 9988 C C . HIS A 1 102 ? 37.167 27.657 -2.997 1.00 0.00 114 HIS A C 6
ATOM 9989 O O . HIS A 1 102 ? 37.842 26.620 -3.107 1.00 0.00 114 HIS A O 6
ATOM 10003 N N . GLU A 1 1 ? -3.702 -13.333 15.874 1.00 0.00 13 GLU A N 7
ATOM 10004 C CA . GLU A 1 1 ? -3.414 -13.404 17.325 1.00 0.00 13 GLU A CA 7
ATOM 10005 C C . GLU A 1 1 ? -2.167 -12.699 17.805 1.00 0.00 13 GLU A C 7
ATOM 10006 O O . GLU A 1 1 ? -2.007 -12.647 19.032 1.00 0.00 13 GLU A O 7
ATOM 10020 N N . ASN A 1 2 ? -1.512 -11.910 16.947 1.00 0.00 14 ASN A N 7
ATOM 10021 C CA . ASN A 1 2 ? -0.816 -10.662 17.187 1.00 0.00 14 ASN A CA 7
ATOM 10022 C C . ASN A 1 2 ? -0.070 -10.090 15.991 1.00 0.00 14 ASN A C 7
ATOM 10023 O O . ASN A 1 2 ? 0.753 -10.798 15.421 1.00 0.00 14 ASN A O 7
ATOM 10034 N N . ALA A 1 3 ? -0.266 -8.815 15.668 1.00 0.00 15 ALA A N 7
ATOM 10035 C CA . ALA A 1 3 ? -0.035 -8.333 14.322 1.00 0.00 15 ALA A CA 7
ATOM 10036 C C . ALA A 1 3 ? 1.404 -7.986 13.971 1.00 0.00 15 ALA A C 7
ATOM 10037 O O . ALA A 1 3 ? 1.802 -7.893 12.809 1.00 0.00 15 ALA A O 7
ATOM 10044 N N . GLU A 1 4 ? 2.307 -7.890 14.953 1.00 0.00 16 GLU A N 7
ATOM 10045 C CA . GLU A 1 4 ? 3.706 -7.571 14.834 1.00 0.00 16 GLU A CA 7
ATOM 10046 C C . GLU A 1 4 ? 4.632 -8.786 14.754 1.00 0.00 16 GLU A C 7
ATOM 10047 O O . GLU A 1 4 ? 5.777 -8.613 14.325 1.00 0.00 16 GLU A O 7
ATOM 10059 N N . LEU A 1 5 ? 4.051 -9.942 15.038 1.00 0.00 17 LEU A N 7
ATOM 10060 C CA . LEU A 1 5 ? 4.671 -11.230 14.824 1.00 0.00 17 LEU A CA 7
ATOM 10061 C C . LEU A 1 5 ? 4.243 -11.684 13.426 1.00 0.00 17 LEU A C 7
ATOM 10062 O O . LEU A 1 5 ? 4.760 -12.729 13.060 1.00 0.00 17 LEU A O 7
ATOM 10078 N N . GLU A 1 6 ? 3.401 -11.000 12.648 1.00 0.00 18 GLU A N 7
ATOM 10079 C CA . GLU A 1 6 ? 2.675 -11.500 11.496 1.00 0.00 18 GLU A CA 7
ATOM 10080 C C . GLU A 1 6 ? 3.279 -10.871 10.257 1.00 0.00 18 GLU A C 7
ATOM 10081 O O . GLU A 1 6 ? 2.818 -11.024 9.129 1.00 0.00 18 GLU A O 7
ATOM 10093 N N . ILE A 1 7 ? 4.346 -10.090 10.462 1.00 0.00 19 ILE A N 7
ATOM 10094 C CA . ILE A 1 7 ? 5.063 -9.252 9.506 1.00 0.00 19 ILE A CA 7
ATOM 10095 C C . ILE A 1 7 ? 6.569 -9.361 9.582 1.00 0.00 19 ILE A C 7
ATOM 10096 O O . ILE A 1 7 ? 7.126 -10.003 10.459 1.00 0.00 19 ILE A O 7
ATOM 10112 N N . VAL A 1 8 ? 7.318 -8.663 8.723 1.00 0.00 20 VAL A N 7
ATOM 10113 C CA . VAL A 1 8 ? 8.672 -8.198 8.974 1.00 0.00 20 VAL A CA 7
ATOM 10114 C C . VAL A 1 8 ? 8.736 -6.965 9.865 1.00 0.00 20 VAL A C 7
ATOM 10115 O O . VAL A 1 8 ? 7.773 -6.221 10.009 1.00 0.00 20 VAL A O 7
ATOM 10128 N N . THR A 1 9 ? 9.951 -6.567 10.242 1.00 0.00 21 THR A N 7
ATOM 10129 C CA . THR A 1 9 ? 10.344 -5.374 10.966 1.00 0.00 21 THR A CA 7
ATOM 10130 C C . THR A 1 9 ? 9.904 -4.172 10.131 1.00 0.00 21 THR A C 7
ATOM 10131 O O . THR A 1 9 ? 9.224 -3.261 10.603 1.00 0.00 21 THR A O 7
ATOM 10142 N N . ASP A 1 10 ? 10.413 -4.059 8.892 1.00 0.00 22 ASP A N 7
ATOM 10143 C CA . ASP A 1 10 ? 10.422 -2.779 8.231 1.00 0.00 22 ASP A CA 7
ATOM 10144 C C . ASP A 1 10 ? 9.064 -2.290 7.735 1.00 0.00 22 ASP A C 7
ATOM 10145 O O . ASP A 1 10 ? 8.814 -1.084 7.606 1.00 0.00 22 ASP A O 7
ATOM 10154 N N . TYR A 1 11 ? 8.123 -3.201 7.517 1.00 0.00 23 TYR A N 7
ATOM 10155 C CA . TYR A 1 11 ? 6.812 -2.940 6.957 1.00 0.00 23 TYR A CA 7
ATOM 10156 C C . TYR A 1 11 ? 5.974 -1.886 7.674 1.00 0.00 23 TYR A C 7
ATOM 10157 O O . TYR A 1 11 ? 6.194 -1.637 8.859 1.00 0.00 23 TYR A O 7
ATOM 10175 N N . TYR A 1 12 ? 5.031 -1.278 6.945 1.00 0.00 24 TYR A N 7
ATOM 10176 C CA . TYR A 1 12 ? 4.199 -0.209 7.415 1.00 0.00 24 TYR A CA 7
ATOM 10177 C C . TYR A 1 12 ? 3.081 -0.577 8.388 1.00 0.00 24 TYR A C 7
ATOM 10178 O O . TYR A 1 12 ? 1.905 -0.727 8.051 1.00 0.00 24 TYR A O 7
ATOM 10196 N N . LYS A 1 13 ? 3.496 -0.788 9.634 1.00 0.00 25 LYS A N 7
ATOM 10197 C CA . LYS A 1 13 ? 2.776 -1.299 10.776 1.00 0.00 25 LYS A CA 7
ATOM 10198 C C . LYS A 1 13 ? 1.547 -0.446 11.095 1.00 0.00 25 LYS A C 7
ATOM 10199 O O . LYS A 1 13 ? 0.515 -1.023 11.417 1.00 0.00 25 LYS A O 7
ATOM 10218 N N . ILE A 1 14 ? 1.608 0.862 10.847 1.00 0.00 26 ILE A N 7
ATOM 10219 C CA . ILE A 1 14 ? 0.500 1.722 11.201 1.00 0.00 26 ILE A CA 7
ATOM 10220 C C . ILE A 1 14 ? -0.711 1.386 10.322 1.00 0.00 26 ILE A C 7
ATOM 10221 O O . ILE A 1 14 ? -1.841 1.632 10.725 1.00 0.00 26 ILE A O 7
ATOM 10237 N N . ILE A 1 15 ? -0.528 1.067 9.032 1.00 0.00 27 ILE A N 7
ATOM 10238 C CA . ILE A 1 15 ? -1.585 0.827 8.072 1.00 0.00 27 ILE A CA 7
ATOM 10239 C C . ILE A 1 15 ? -2.501 -0.314 8.483 1.00 0.00 27 ILE A C 7
ATOM 10240 O O . ILE A 1 15 ? -3.732 -0.297 8.420 1.00 0.00 27 ILE A O 7
ATOM 10256 N N . LYS A 1 16 ? -1.880 -1.398 8.965 1.00 0.00 28 LYS A N 7
ATOM 10257 C CA . LYS A 1 16 ? -2.296 -2.776 9.032 1.00 0.00 28 LYS A CA 7
ATOM 10258 C C . LYS A 1 16 ? -3.737 -2.990 9.477 1.00 0.00 28 LYS A C 7
ATOM 10259 O O . LYS A 1 16 ? -4.625 -3.275 8.689 1.00 0.00 28 LYS A O 7
ATOM 10278 N N . THR A 1 17 ? -4.004 -2.831 10.775 1.00 0.00 29 THR A N 7
ATOM 10279 C CA . THR A 1 17 ? -5.205 -3.181 11.514 1.00 0.00 29 THR A CA 7
ATOM 10280 C C . THR A 1 17 ? -6.469 -2.582 10.903 1.00 0.00 29 THR A C 7
ATOM 10281 O O . THR A 1 17 ? -7.457 -3.318 10.791 1.00 0.00 29 THR A O 7
ATOM 10292 N N . ALA A 1 18 ? -6.367 -1.308 10.520 1.00 0.00 30 ALA A N 7
ATOM 10293 C CA . ALA A 1 18 ? -7.439 -0.587 9.875 1.00 0.00 30 ALA A CA 7
ATOM 10294 C C . ALA A 1 18 ? -7.905 -1.037 8.505 1.00 0.00 30 ALA A C 7
ATOM 10295 O O . ALA A 1 18 ? -9.091 -1.308 8.310 1.00 0.00 30 ALA A O 7
ATOM 10302 N N . ARG A 1 19 ? -6.935 -1.252 7.598 1.00 0.00 31 ARG A N 7
ATOM 10303 C CA . ARG A 1 19 ? -7.151 -1.870 6.308 1.00 0.00 31 ARG A CA 7
ATOM 10304 C C . ARG A 1 19 ? -7.696 -3.273 6.468 1.00 0.00 31 ARG A C 7
ATOM 10305 O O . ARG A 1 19 ? -8.350 -3.780 5.565 1.00 0.00 31 ARG A O 7
ATOM 10326 N N . GLU A 1 20 ? -7.309 -4.109 7.440 1.00 0.00 32 GLU A N 7
ATOM 10327 C CA . GLU A 1 20 ? -7.788 -5.444 7.678 1.00 0.00 32 GLU A CA 7
ATOM 10328 C C . GLU A 1 20 ? -9.232 -5.497 8.173 1.00 0.00 32 GLU A C 7
ATOM 10329 O O . GLU A 1 20 ? -9.852 -6.533 7.997 1.00 0.00 32 GLU A O 7
ATOM 10341 N N . GLN A 1 21 ? -9.646 -4.489 8.944 1.00 0.00 33 GLN A N 7
ATOM 10342 C CA . GLN A 1 21 ? -11.032 -4.343 9.353 1.00 0.00 33 GLN A CA 7
ATOM 10343 C C . GLN A 1 21 ? -11.907 -4.204 8.120 1.00 0.00 33 GLN A C 7
ATOM 10344 O O . GLN A 1 21 ? -13.120 -4.379 8.202 1.00 0.00 33 GLN A O 7
ATOM 10358 N N . LEU A 1 22 ? -11.392 -3.711 7.006 1.00 0.00 34 LEU A N 7
ATOM 10359 C CA . LEU A 1 22 ? -12.079 -3.460 5.756 1.00 0.00 34 LEU A CA 7
ATOM 10360 C C . LEU A 1 22 ? -12.306 -4.712 4.927 1.00 0.00 34 LEU A C 7
ATOM 10361 O O . LEU A 1 22 ? -13.238 -4.793 4.144 1.00 0.00 34 LEU A O 7
ATOM 10377 N N . GLY A 1 23 ? -11.447 -5.703 5.206 1.00 0.00 35 GLY A N 7
ATOM 10378 C CA . GLY A 1 23 ? -11.380 -6.960 4.476 1.00 0.00 35 GLY A CA 7
ATOM 10379 C C . GLY A 1 23 ? -10.916 -6.922 3.022 1.00 0.00 35 GLY A C 7
ATOM 10380 O O . GLY A 1 23 ? -10.826 -7.980 2.406 1.00 0.00 35 GLY A O 7
ATOM 10384 N N . ILE A 1 24 ? -10.579 -5.757 2.480 1.00 0.00 36 ILE A N 7
ATOM 10385 C CA . ILE A 1 24 ? -10.123 -5.376 1.161 1.00 0.00 36 ILE A CA 7
ATOM 10386 C C . ILE A 1 24 ? -8.755 -5.739 0.596 1.00 0.00 36 ILE A C 7
ATOM 10387 O O . ILE A 1 24 ? -7.894 -6.133 1.373 1.00 0.00 36 ILE A O 7
ATOM 10403 N N . SER A 1 25 ? -8.645 -5.878 -0.733 1.00 0.00 37 SER A N 7
ATOM 10404 C CA . SER A 1 25 ? -7.503 -6.514 -1.365 1.00 0.00 37 SER A CA 7
ATOM 10405 C C . SER A 1 25 ? -6.567 -5.562 -2.107 1.00 0.00 37 SER A C 7
ATOM 10406 O O . SER A 1 25 ? -6.790 -4.368 -2.259 1.00 0.00 37 SER A O 7
ATOM 10414 N N . GLN A 1 26 ? -5.458 -6.117 -2.588 1.00 0.00 38 GLN A N 7
ATOM 10415 C CA . GLN A 1 26 ? -4.494 -5.330 -3.331 1.00 0.00 38 GLN A CA 7
ATOM 10416 C C . GLN A 1 26 ? -4.995 -4.603 -4.566 1.00 0.00 38 GLN A C 7
ATOM 10417 O O . GLN A 1 26 ? -4.467 -3.538 -4.913 1.00 0.00 38 GLN A O 7
ATOM 10431 N N . GLN A 1 27 ? -6.056 -5.084 -5.226 1.00 0.00 39 GLN A N 7
ATOM 10432 C CA . GLN A 1 27 ? -6.622 -4.392 -6.370 1.00 0.00 39 GLN A CA 7
ATOM 10433 C C . GLN A 1 27 ? -6.995 -2.962 -6.002 1.00 0.00 39 GLN A C 7
ATOM 10434 O O . GLN A 1 27 ? -7.060 -2.070 -6.835 1.00 0.00 39 GLN A O 7
ATOM 10448 N N . GLN A 1 28 ? -7.496 -2.696 -4.791 1.00 0.00 40 GLN A N 7
ATOM 10449 C CA . GLN A 1 28 ? -7.847 -1.388 -4.297 1.00 0.00 40 GLN A CA 7
ATOM 10450 C C . GLN A 1 28 ? -6.653 -0.462 -4.155 1.00 0.00 40 GLN A C 7
ATOM 10451 O O . GLN A 1 28 ? -6.818 0.725 -4.423 1.00 0.00 40 GLN A O 7
ATOM 10465 N N . LEU A 1 29 ? -5.494 -0.920 -3.683 1.00 0.00 41 LEU A N 7
ATOM 10466 C CA . LEU A 1 29 ? -4.204 -0.268 -3.571 1.00 0.00 41 LEU A CA 7
ATOM 10467 C C . LEU A 1 29 ? -3.669 0.133 -4.950 1.00 0.00 41 LEU A C 7
ATOM 10468 O O . LEU A 1 29 ? -3.008 1.145 -5.185 1.00 0.00 41 LEU A O 7
ATOM 10484 N N . ALA A 1 30 ? -3.838 -0.820 -5.871 1.00 0.00 42 ALA A N 7
ATOM 10485 C CA . ALA A 1 30 ? -3.444 -0.656 -7.253 1.00 0.00 42 ALA A CA 7
ATOM 10486 C C . ALA A 1 30 ? -4.173 0.489 -7.928 1.00 0.00 42 ALA A C 7
ATOM 10487 O O . ALA A 1 30 ? -3.559 1.376 -8.534 1.00 0.00 42 ALA A O 7
ATOM 10494 N N . GLN A 1 31 ? -5.477 0.566 -7.687 1.00 0.00 43 GLN A N 7
ATOM 10495 C CA . GLN A 1 31 ? -6.314 1.707 -8.007 1.00 0.00 43 GLN A CA 7
ATOM 10496 C C . GLN A 1 31 ? -5.967 2.921 -7.155 1.00 0.00 43 GLN A C 7
ATOM 10497 O O . GLN A 1 31 ? -6.077 3.972 -7.773 1.00 0.00 43 GLN A O 7
ATOM 10511 N N . LYS A 1 32 ? -5.570 2.887 -5.889 1.00 0.00 44 LYS A N 7
ATOM 10512 C CA . LYS A 1 32 ? -5.394 4.158 -5.215 1.00 0.00 44 LYS A CA 7
ATOM 10513 C C . LYS A 1 32 ? -4.255 5.027 -5.726 1.00 0.00 44 LYS A C 7
ATOM 10514 O O . LYS A 1 32 ? -4.331 6.233 -5.505 1.00 0.00 44 LYS A O 7
ATOM 10533 N N . LEU A 1 33 ? -3.256 4.415 -6.348 1.00 0.00 45 LEU A N 7
ATOM 10534 C CA . LEU A 1 33 ? -1.900 4.902 -6.587 1.00 0.00 45 LEU A CA 7
ATOM 10535 C C . LEU A 1 33 ? -1.604 4.826 -8.089 1.00 0.00 45 LEU A C 7
ATOM 10536 O O . LEU A 1 33 ? -0.534 5.216 -8.561 1.00 0.00 45 LEU A O 7
ATOM 10552 N N . LYS A 1 34 ? -2.582 4.438 -8.898 1.00 0.00 46 LYS A N 7
ATOM 10553 C CA . LYS A 1 34 ? -2.558 4.176 -10.317 1.00 0.00 46 LYS A CA 7
ATOM 10554 C C . LYS A 1 34 ? -1.345 3.346 -10.720 1.00 0.00 46 LYS A C 7
ATOM 10555 O O . LYS A 1 34 ? -0.487 3.897 -11.418 1.00 0.00 46 LYS A O 7
ATOM 10574 N N . VAL A 1 35 ? -1.263 2.086 -10.292 1.00 0.00 47 VAL A N 7
ATOM 10575 C CA . VAL A 1 35 ? -0.301 1.050 -10.592 1.00 0.00 47 VAL A CA 7
ATOM 10576 C C . VAL A 1 35 ? -0.896 -0.351 -10.573 1.00 0.00 47 VAL A C 7
ATOM 10577 O O . VAL A 1 35 ? -2.031 -0.543 -10.175 1.00 0.00 47 VAL A O 7
ATOM 10590 N N . SER A 1 36 ? -0.065 -1.283 -11.052 1.00 0.00 48 SER A N 7
ATOM 10591 C CA . SER A 1 36 ? -0.512 -2.642 -11.331 1.00 0.00 48 SER A CA 7
ATOM 10592 C C . SER A 1 36 ? -0.195 -3.434 -10.075 1.00 0.00 48 SER A C 7
ATOM 10593 O O . SER A 1 36 ? 0.737 -3.102 -9.343 1.00 0.00 48 SER A O 7
ATOM 10601 N N . GLU A 1 37 ? -0.825 -4.585 -9.813 1.00 0.00 49 GLU A N 7
ATOM 10602 C CA . GLU A 1 37 ? -0.471 -5.419 -8.674 1.00 0.00 49 GLU A CA 7
ATOM 10603 C C . GLU A 1 37 ? 0.907 -6.074 -8.752 1.00 0.00 49 GLU A C 7
ATOM 10604 O O . GLU A 1 37 ? 1.384 -6.472 -7.683 1.00 0.00 49 GLU A O 7
ATOM 10616 N N . ASN A 1 38 ? 1.587 -6.155 -9.898 1.00 0.00 50 ASN A N 7
ATOM 10617 C CA . ASN A 1 38 ? 3.020 -6.289 -10.018 1.00 0.00 50 ASN A CA 7
ATOM 10618 C C . ASN A 1 38 ? 3.811 -5.289 -9.186 1.00 0.00 50 ASN A C 7
ATOM 10619 O O . ASN A 1 38 ? 4.723 -5.692 -8.436 1.00 0.00 50 ASN A O 7
ATOM 10630 N N . ILE A 1 39 ? 3.456 -4.005 -9.231 1.00 0.00 51 ILE A N 7
ATOM 10631 C CA . ILE A 1 39 ? 4.191 -2.959 -8.564 1.00 0.00 51 ILE A CA 7
ATOM 10632 C C . ILE A 1 39 ? 3.913 -2.934 -7.061 1.00 0.00 51 ILE A C 7
ATOM 10633 O O . ILE A 1 39 ? 4.791 -2.561 -6.299 1.00 0.00 51 ILE A O 7
ATOM 10649 N N . VAL A 1 40 ? 2.728 -3.396 -6.635 1.00 0.00 52 VAL A N 7
ATOM 10650 C CA . VAL A 1 40 ? 2.328 -3.396 -5.248 1.00 0.00 52 VAL A CA 7
ATOM 10651 C C . VAL A 1 40 ? 2.967 -4.570 -4.508 1.00 0.00 52 VAL A C 7
ATOM 10652 O O . VAL A 1 40 ? 3.437 -4.372 -3.388 1.00 0.00 52 VAL A O 7
ATOM 10665 N N . LYS A 1 41 ? 2.942 -5.810 -5.008 1.00 0.00 53 LYS A N 7
ATOM 10666 C CA . LYS A 1 41 ? 3.255 -6.972 -4.208 1.00 0.00 53 LYS A CA 7
ATOM 10667 C C . LYS A 1 41 ? 4.596 -6.868 -3.514 1.00 0.00 53 LYS A C 7
ATOM 10668 O O . LYS A 1 41 ? 4.820 -7.416 -2.430 1.00 0.00 53 LYS A O 7
ATOM 10687 N N . ARG A 1 42 ? 5.510 -6.114 -4.123 1.00 0.00 54 ARG A N 7
ATOM 10688 C CA . ARG A 1 42 ? 6.845 -5.820 -3.643 1.00 0.00 54 ARG A CA 7
ATOM 10689 C C . ARG A 1 42 ? 7.026 -5.447 -2.179 1.00 0.00 54 ARG A C 7
ATOM 10690 O O . ARG A 1 42 ? 7.780 -6.116 -1.475 1.00 0.00 54 ARG A O 7
ATOM 10711 N N . PHE A 1 43 ? 6.363 -4.403 -1.678 1.00 0.00 55 PHE A N 7
ATOM 10712 C CA . PHE A 1 43 ? 6.436 -3.989 -0.291 1.00 0.00 55 PHE A CA 7
ATOM 10713 C C . PHE A 1 43 ? 5.273 -4.570 0.508 1.00 0.00 55 PHE A C 7
ATOM 10714 O O . PHE A 1 43 ? 5.367 -4.816 1.720 1.00 0.00 55 PHE A O 7
ATOM 10731 N N . GLU A 1 44 ? 4.163 -4.842 -0.168 1.00 0.00 56 GLU A N 7
ATOM 10732 C CA . GLU A 1 44 ? 3.026 -5.532 0.416 1.00 0.00 56 GLU A CA 7
ATOM 10733 C C . GLU A 1 44 ? 3.493 -6.813 1.088 1.00 0.00 56 GLU A C 7
ATOM 10734 O O . GLU A 1 44 ? 3.029 -7.135 2.179 1.00 0.00 56 GLU A O 7
ATOM 10746 N N . SER A 1 45 ? 4.603 -7.387 0.596 1.00 0.00 57 SER A N 7
ATOM 10747 C CA . SER A 1 45 ? 5.120 -8.608 1.186 1.00 0.00 57 SER A CA 7
ATOM 10748 C C . SER A 1 45 ? 6.260 -8.465 2.175 1.00 0.00 57 SER A C 7
ATOM 10749 O O . SER A 1 45 ? 6.678 -9.411 2.850 1.00 0.00 57 SER A O 7
ATOM 10757 N N . GLY A 1 46 ? 6.710 -7.238 2.454 1.00 0.00 58 GLY A N 7
ATOM 10758 C CA . GLY A 1 46 ? 7.876 -6.897 3.253 1.00 0.00 58 GLY A CA 7
ATOM 10759 C C . GLY A 1 46 ? 9.221 -6.985 2.539 1.00 0.00 58 GLY A C 7
ATOM 10760 O O . GLY A 1 46 ? 10.224 -6.815 3.225 1.00 0.00 58 GLY A O 7
ATOM 10764 N N . LYS A 1 47 ? 9.255 -7.223 1.229 1.00 0.00 59 LYS A N 7
ATOM 10765 C CA . LYS A 1 47 ? 10.498 -7.554 0.555 1.00 0.00 59 LYS A CA 7
ATOM 10766 C C . LYS A 1 47 ? 11.187 -6.360 -0.111 1.00 0.00 59 LYS A C 7
ATOM 10767 O O . LYS A 1 47 ? 12.257 -6.491 -0.678 1.00 0.00 59 LYS A O 7
ATOM 10786 N N . LEU A 1 48 ? 10.595 -5.170 -0.072 1.00 0.00 60 LEU A N 7
ATOM 10787 C CA . LEU A 1 48 ? 11.043 -3.952 -0.743 1.00 0.00 60 LEU A CA 7
ATOM 10788 C C . LEU A 1 48 ? 10.686 -2.787 0.175 1.00 0.00 60 LEU A C 7
ATOM 10789 O O . LEU A 1 48 ? 9.525 -2.543 0.474 1.00 0.00 60 LEU A O 7
ATOM 10805 N N . LYS A 1 49 ? 11.666 -1.906 0.433 1.00 0.00 61 LYS A N 7
ATOM 10806 C CA . LYS A 1 49 ? 11.387 -0.610 1.034 1.00 0.00 61 LYS A CA 7
ATOM 10807 C C . LYS A 1 49 ? 10.920 0.380 -0.017 1.00 0.00 61 LYS A C 7
ATOM 10808 O O . LYS A 1 49 ? 11.678 0.522 -0.963 1.00 0.00 61 LYS A O 7
ATOM 10827 N N . PRO A 1 50 ? 9.788 1.075 0.102 1.00 0.00 62 PRO A N 7
ATOM 10828 C CA . PRO A 1 50 ? 9.289 2.014 -0.891 1.00 0.00 62 PRO A CA 7
ATOM 10829 C C . PRO A 1 50 ? 10.015 3.325 -0.644 1.00 0.00 62 PRO A C 7
ATOM 10830 O O . PRO A 1 50 ? 10.838 3.415 0.267 1.00 0.00 62 PRO A O 7
ATOM 10841 N N . THR A 1 51 ? 9.761 4.359 -1.462 1.00 0.00 63 THR A N 7
ATOM 10842 C CA . THR A 1 51 ? 10.712 5.445 -1.556 1.00 0.00 63 THR A CA 7
ATOM 10843 C C . THR A 1 51 ? 10.384 6.640 -0.672 1.00 0.00 63 THR A C 7
ATOM 10844 O O . THR A 1 51 ? 9.288 6.718 -0.130 1.00 0.00 63 THR A O 7
ATOM 10855 N N . ILE A 1 52 ? 11.339 7.579 -0.506 1.00 0.00 64 ILE A N 7
ATOM 10856 C CA . ILE A 1 52 ? 11.136 8.845 0.157 1.00 0.00 64 ILE A CA 7
ATOM 10857 C C . ILE A 1 52 ? 9.938 9.637 -0.355 1.00 0.00 64 ILE A C 7
ATOM 10858 O O . ILE A 1 52 ? 9.118 10.071 0.453 1.00 0.00 64 ILE A O 7
ATOM 10874 N N . SER A 1 53 ? 9.765 9.837 -1.659 1.00 0.00 65 SER A N 7
ATOM 10875 C CA . SER A 1 53 ? 8.491 10.239 -2.215 1.00 0.00 65 SER A CA 7
ATOM 10876 C C . SER A 1 53 ? 7.360 9.289 -1.827 1.00 0.00 65 SER A C 7
ATOM 10877 O O . SER A 1 53 ? 6.316 9.731 -1.367 1.00 0.00 65 SER A O 7
ATOM 10885 N N . GLN A 1 54 ? 7.513 7.993 -2.112 1.00 0.00 66 GLN A N 7
ATOM 10886 C CA . GLN A 1 54 ? 6.362 7.106 -2.104 1.00 0.00 66 GLN A CA 7
ATOM 10887 C C . GLN A 1 54 ? 5.837 6.838 -0.708 1.00 0.00 66 GLN A C 7
ATOM 10888 O O . GLN A 1 54 ? 4.611 6.925 -0.663 1.00 0.00 66 GLN A O 7
ATOM 10902 N N . ALA A 1 55 ? 6.588 6.729 0.391 1.00 0.00 67 ALA A N 7
ATOM 10903 C CA . ALA A 1 55 ? 6.141 6.684 1.764 1.00 0.00 67 ALA A CA 7
ATOM 10904 C C . ALA A 1 55 ? 5.426 7.982 2.097 1.00 0.00 67 ALA A C 7
ATOM 10905 O O . ALA A 1 55 ? 4.373 7.927 2.731 1.00 0.00 67 ALA A O 7
ATOM 10912 N N . ARG A 1 56 ? 5.862 9.180 1.740 1.00 0.00 68 ARG A N 7
ATOM 10913 C CA . ARG A 1 56 ? 5.164 10.442 1.941 1.00 0.00 68 ARG A CA 7
ATOM 10914 C C . ARG A 1 56 ? 3.870 10.342 1.145 1.00 0.00 68 ARG A C 7
ATOM 10915 O O . ARG A 1 56 ? 2.907 10.972 1.553 1.00 0.00 68 ARG A O 7
ATOM 10936 N N . GLN A 1 57 ? 3.758 9.832 -0.083 1.00 0.00 69 GLN A N 7
ATOM 10937 C CA . GLN A 1 57 ? 2.465 9.701 -0.733 1.00 0.00 69 GLN A CA 7
ATOM 10938 C C . GLN A 1 57 ? 1.571 8.605 -0.185 1.00 0.00 69 GLN A C 7
ATOM 10939 O O . GLN A 1 57 ? 0.357 8.728 -0.245 1.00 0.00 69 GLN A O 7
ATOM 10953 N N . LEU A 1 58 ? 2.122 7.503 0.337 1.00 0.00 70 LEU A N 7
ATOM 10954 C CA . LEU A 1 58 ? 1.512 6.250 0.736 1.00 0.00 70 LEU A CA 7
ATOM 10955 C C . LEU A 1 58 ? 0.384 6.518 1.710 1.00 0.00 70 LEU A C 7
ATOM 10956 O O . LEU A 1 58 ? -0.796 6.267 1.412 1.00 0.00 70 LEU A O 7
ATOM 10972 N N . GLU A 1 59 ? 0.801 6.813 2.938 1.00 0.00 71 GLU A N 7
ATOM 10973 C CA . GLU A 1 59 ? 0.019 7.073 4.129 1.00 0.00 71 GLU A CA 7
ATOM 10974 C C . GLU A 1 59 ? -1.082 8.072 3.790 1.00 0.00 71 GLU A C 7
ATOM 10975 O O . GLU A 1 59 ? -2.073 8.199 4.515 1.00 0.00 71 GLU A O 7
ATOM 10987 N N . LYS A 1 60 ? -0.811 8.883 2.782 1.00 0.00 72 LYS A N 7
ATOM 10988 C CA . LYS A 1 60 ? -1.539 10.086 2.430 1.00 0.00 72 LYS A CA 7
ATOM 10989 C C . LYS A 1 60 ? -2.698 9.780 1.489 1.00 0.00 72 LYS A C 7
ATOM 10990 O O . LYS A 1 60 ? -3.750 10.337 1.799 1.00 0.00 72 LYS A O 7
ATOM 11009 N N . ILE A 1 61 ? -2.485 8.889 0.529 1.00 0.00 73 ILE A N 7
ATOM 11010 C CA . ILE A 1 61 ? -3.547 8.409 -0.352 1.00 0.00 73 ILE A CA 7
ATOM 11011 C C . ILE A 1 61 ? -4.517 7.557 0.458 1.00 0.00 73 ILE A C 7
ATOM 11012 O O . ILE A 1 61 ? -5.736 7.630 0.299 1.00 0.00 73 ILE A O 7
ATOM 11028 N N . LEU A 1 62 ? -4.008 6.731 1.362 1.00 0.00 74 LEU A N 7
ATOM 11029 C CA . LEU A 1 62 ? -4.836 5.779 2.075 1.00 0.00 74 LEU A CA 7
ATOM 11030 C C . LEU A 1 62 ? -5.773 6.493 3.026 1.00 0.00 74 LEU A C 7
ATOM 11031 O O . LEU A 1 62 ? -6.958 6.151 3.109 1.00 0.00 74 LEU A O 7
ATOM 11047 N N . GLY A 1 63 ? -5.354 7.682 3.452 1.00 0.00 75 GLY A N 7
ATOM 11048 C CA . GLY A 1 63 ? -5.989 8.486 4.486 1.00 0.00 75 GLY A CA 7
ATOM 11049 C C . GLY A 1 63 ? -6.005 7.792 5.847 1.00 0.00 75 GLY A C 7
ATOM 11050 O O . GLY A 1 63 ? -6.367 8.502 6.775 1.00 0.00 75 GLY A O 7
ATOM 11054 N N . ILE A 1 64 ? -5.827 6.467 5.927 1.00 0.00 76 ILE A N 7
ATOM 11055 C CA . ILE A 1 64 ? -6.113 5.688 7.111 1.00 0.00 76 ILE A CA 7
ATOM 11056 C C . ILE A 1 64 ? -4.872 5.050 7.729 1.00 0.00 76 ILE A C 7
ATOM 11057 O O . ILE A 1 64 ? -3.789 5.135 7.155 1.00 0.00 76 ILE A O 7
ATOM 11073 N N . LYS A 1 65 ? -4.910 4.559 8.972 1.00 0.00 77 LYS A N 7
ATOM 11074 C CA . LYS A 1 65 ? -3.938 3.867 9.804 1.00 0.00 77 LYS A CA 7
ATOM 11075 C C . LYS A 1 65 ? -4.554 3.442 11.126 1.00 0.00 77 LYS A C 7
ATOM 11076 O O . LYS A 1 65 ? -5.584 4.024 11.468 1.00 0.00 77 LYS A O 7
ATOM 11095 N N . LEU A 1 66 ? -3.931 2.630 11.976 1.00 0.00 78 LEU A N 7
ATOM 11096 C CA . LEU A 1 66 ? -4.094 2.526 13.416 1.00 0.00 78 LEU A CA 7
ATOM 11097 C C . LEU A 1 66 ? -2.745 2.409 14.099 1.00 0.00 78 LEU A C 7
ATOM 11098 O O . LEU A 1 66 ? -1.774 1.826 13.613 1.00 0.00 78 LEU A O 7
ATOM 11114 N N . VAL A 1 67 ? -2.543 3.065 15.242 1.00 0.00 79 VAL A N 7
ATOM 11115 C CA . VAL A 1 67 ? -3.440 3.288 16.359 1.00 0.00 79 VAL A CA 7
ATOM 11116 C C . VAL A 1 67 ? -4.108 4.641 16.303 1.00 0.00 79 VAL A C 7
ATOM 11117 O O . VAL A 1 67 ? -3.850 5.436 15.411 1.00 0.00 79 VAL A O 7
ATOM 11130 N N . THR A 1 68 ? -5.030 4.925 17.225 1.00 0.00 80 THR A N 7
ATOM 11131 C CA . THR A 1 68 ? -5.731 6.184 17.238 1.00 0.00 80 THR A CA 7
ATOM 11132 C C . THR A 1 68 ? -4.870 7.260 17.884 1.00 0.00 80 THR A C 7
ATOM 11133 O O . THR A 1 68 ? -3.984 6.977 18.692 1.00 0.00 80 THR A O 7
ATOM 11144 N N . PRO A 1 69 ? -5.226 8.518 17.592 1.00 0.00 81 PRO A N 7
ATOM 11145 C CA . PRO A 1 69 ? -4.747 9.595 18.428 1.00 0.00 81 PRO A CA 7
ATOM 11146 C C . PRO A 1 69 ? -5.033 9.579 19.931 1.00 0.00 81 PRO A C 7
ATOM 11147 O O . PRO A 1 69 ? -4.583 10.442 20.680 1.00 0.00 81 PRO A O 7
ATOM 11158 N N . LEU A 1 70 ? -5.862 8.607 20.317 1.00 0.00 82 LEU A N 7
ATOM 11159 C CA . LEU A 1 70 ? -6.177 8.308 21.693 1.00 0.00 82 LEU A CA 7
ATOM 11160 C C . LEU A 1 70 ? -5.345 7.118 22.162 1.00 0.00 82 LEU A C 7
ATOM 11161 O O . LEU A 1 70 ? -5.548 6.759 23.326 1.00 0.00 82 LEU A O 7
ATOM 11177 N N . GLU A 1 71 ? -4.596 6.446 21.300 1.00 0.00 83 GLU A N 7
ATOM 11178 C CA . GLU A 1 71 ? -3.460 5.708 21.801 1.00 0.00 83 GLU A CA 7
ATOM 11179 C C . GLU A 1 71 ? -2.071 6.268 21.482 1.00 0.00 83 GLU A C 7
ATOM 11180 O O . GLU A 1 71 ? -1.101 5.811 22.079 1.00 0.00 83 GLU A O 7
ATOM 11192 N N . ASN A 1 72 ? -1.930 7.238 20.596 1.00 0.00 84 ASN A N 7
ATOM 11193 C CA . ASN A 1 72 ? -0.625 7.734 20.162 1.00 0.00 84 ASN A CA 7
ATOM 11194 C C . ASN A 1 72 ? -0.721 9.233 19.940 1.00 0.00 84 ASN A C 7
ATOM 11195 O O . ASN A 1 72 ? -1.781 9.846 19.999 1.00 0.00 84 ASN A O 7
ATOM 11206 N N . ASN A 1 73 ? 0.336 9.972 19.583 1.00 0.00 85 ASN A N 7
ATOM 11207 C CA . ASN A 1 73 ? 0.422 11.363 19.188 1.00 0.00 85 ASN A CA 7
ATOM 11208 C C . ASN A 1 73 ? -0.383 11.703 17.943 1.00 0.00 85 ASN A C 7
ATOM 11209 O O . ASN A 1 73 ? -0.538 10.870 17.044 1.00 0.00 85 ASN A O 7
ATOM 11220 N N . GLU A 1 74 ? -0.688 12.983 17.699 1.00 0.00 86 GLU A N 7
ATOM 11221 C CA . GLU A 1 74 ? -1.172 13.601 16.490 1.00 0.00 86 GLU A CA 7
ATOM 11222 C C . GLU A 1 74 ? -0.760 15.067 16.410 1.00 0.00 86 GLU A C 7
ATOM 11223 O O . GLU A 1 74 ? -0.420 15.683 17.417 1.00 0.00 86 GLU A O 7
ATOM 11235 N N . GLU A 1 75 ? -0.659 15.545 15.166 1.00 0.00 87 GLU A N 7
ATOM 11236 C CA . GLU A 1 75 ? 0.087 16.673 14.632 1.00 0.00 87 GLU A CA 7
ATOM 11237 C C . GLU A 1 75 ? -0.872 17.625 13.931 1.00 0.00 87 GLU A C 7
ATOM 11238 O O . GLU A 1 75 ? -1.746 17.202 13.178 1.00 0.00 87 GLU A O 7
ATOM 11250 N N . SER A 1 76 ? -0.696 18.948 14.096 1.00 0.00 88 SER A N 7
ATOM 11251 C CA . SER A 1 76 ? -1.504 19.896 13.376 1.00 0.00 88 SER A CA 7
ATOM 11252 C C . SER A 1 76 ? -0.952 20.198 11.994 1.00 0.00 88 SER A C 7
ATOM 11253 O O . SER A 1 76 ? -1.724 20.422 11.068 1.00 0.00 88 SER A O 7
ATOM 11261 N N . GLU A 1 77 ? 0.378 20.141 11.805 1.00 0.00 89 GLU A N 7
ATOM 11262 C CA . GLU A 1 77 ? 1.128 20.482 10.614 1.00 0.00 89 GLU A CA 7
ATOM 11263 C C . GLU A 1 77 ? 1.113 19.408 9.541 1.00 0.00 89 GLU A C 7
ATOM 11264 O O . GLU A 1 77 ? 1.790 18.391 9.652 1.00 0.00 89 GLU A O 7
ATOM 11276 N N . LYS A 1 78 ? 0.153 19.492 8.606 1.00 0.00 90 LYS A N 7
ATOM 11277 C CA . LYS A 1 78 ? -0.305 18.510 7.651 1.00 0.00 90 LYS A CA 7
ATOM 11278 C C . LYS A 1 78 ? -0.694 19.118 6.323 1.00 0.00 90 LYS A C 7
ATOM 11279 O O . LYS A 1 78 ? -1.076 18.348 5.432 1.00 0.00 90 LYS A O 7
ATOM 11298 N N . GLU A 1 79 ? -0.554 20.439 6.219 1.00 0.00 91 GLU A N 7
ATOM 11299 C CA . GLU A 1 79 ? -0.765 21.109 4.961 1.00 0.00 91 GLU A CA 7
ATOM 11300 C C . GLU A 1 79 ? 0.370 20.855 3.960 1.00 0.00 91 GLU A C 7
ATOM 11301 O O . GLU A 1 79 ? 0.011 20.864 2.783 1.00 0.00 91 GLU A O 7
ATOM 11313 N N . PHE A 1 80 ? 1.622 20.887 4.429 1.00 0.00 92 PHE A N 7
ATOM 11314 C CA . PHE A 1 80 ? 2.674 20.601 3.482 1.00 0.00 92 PHE A CA 7
ATOM 11315 C C . PHE A 1 80 ? 2.414 19.236 2.864 1.00 0.00 92 PHE A C 7
ATOM 11316 O O . PHE A 1 80 ? 2.077 18.254 3.529 1.00 0.00 92 PHE A O 7
ATOM 11333 N N . ASP A 1 81 ? 2.601 19.125 1.547 1.00 0.00 93 ASP A N 7
ATOM 11334 C CA . ASP A 1 81 ? 2.384 17.894 0.803 1.00 0.00 93 ASP A CA 7
ATOM 11335 C C . ASP A 1 81 ? 3.589 16.966 0.893 1.00 0.00 93 ASP A C 7
ATOM 11336 O O . ASP A 1 81 ? 3.423 15.760 1.132 1.00 0.00 93 ASP A O 7
ATOM 11345 N N . ASP A 1 82 ? 4.783 17.526 0.884 1.00 0.00 94 ASP A N 7
ATOM 11346 C CA . ASP A 1 82 ? 6.001 16.754 0.747 1.00 0.00 94 ASP A CA 7
ATOM 11347 C C . ASP A 1 82 ? 7.041 17.125 1.785 1.00 0.00 94 ASP A C 7
ATOM 11348 O O . ASP A 1 82 ? 7.758 16.203 2.180 1.00 0.00 94 ASP A O 7
ATOM 11357 N N . THR A 1 83 ? 7.205 18.397 2.188 1.00 0.00 95 THR A N 7
ATOM 11358 C CA . THR A 1 83 ? 8.378 18.985 2.795 1.00 0.00 95 THR A CA 7
ATOM 11359 C C . THR A 1 83 ? 8.035 20.378 3.303 1.00 0.00 95 THR A C 7
ATOM 11360 O O . THR A 1 83 ? 7.032 21.008 2.930 1.00 0.00 95 THR A O 7
ATOM 11371 N N . GLY A 1 84 ? 8.839 20.886 4.235 1.00 0.00 96 GLY A N 7
ATOM 11372 C CA . GLY A 1 84 ? 8.693 22.118 4.976 1.00 0.00 96 GLY A CA 7
ATOM 11373 C C . GLY A 1 84 ? 9.063 23.263 4.035 1.00 0.00 96 GLY A C 7
ATOM 11374 O O . GLY A 1 84 ? 10.021 23.103 3.283 1.00 0.00 96 GLY A O 7
ATOM 11378 N N . LEU A 1 85 ? 8.291 24.343 3.874 1.00 0.00 97 LEU A N 7
ATOM 11379 C CA . LEU A 1 85 ? 8.432 25.447 2.954 1.00 0.00 97 LEU A CA 7
ATOM 11380 C C . LEU A 1 85 ? 8.154 26.763 3.659 1.00 0.00 97 LEU A C 7
ATOM 11381 O O . LEU A 1 85 ? 7.256 26.832 4.484 1.00 0.00 97 LEU A O 7
ATOM 11397 N N . THR A 1 86 ? 8.888 27.843 3.387 1.00 0.00 98 THR A N 7
ATOM 11398 C CA . THR A 1 86 ? 8.849 29.171 3.976 1.00 0.00 98 THR A CA 7
ATOM 11399 C C . THR A 1 86 ? 8.966 30.246 2.906 1.00 0.00 98 THR A C 7
ATOM 11400 O O . THR A 1 86 ? 9.909 30.200 2.118 1.00 0.00 98 THR A O 7
ATOM 11411 N N . LEU A 1 87 ? 8.089 31.263 2.846 1.00 0.00 99 LEU A N 7
ATOM 11412 C CA . LEU A 1 87 ? 8.037 32.276 1.814 1.00 0.00 99 LEU A CA 7
ATOM 11413 C C . LEU A 1 87 ? 7.362 33.585 2.176 1.00 0.00 99 LEU A C 7
ATOM 11414 O O . LEU A 1 87 ? 7.899 34.677 1.963 1.00 0.00 99 LEU A O 7
ATOM 11430 N N . GLY A 1 88 ? 6.132 33.501 2.689 1.00 0.00 100 GLY A N 7
ATOM 11431 C CA . GLY A 1 88 ? 5.290 34.586 3.165 1.00 0.00 100 GLY A CA 7
ATOM 11432 C C . GLY A 1 88 ? 4.679 35.336 1.993 1.00 0.00 100 GLY A C 7
ATOM 11433 O O . GLY A 1 88 ? 3.748 36.082 2.240 1.00 0.00 100 GLY A O 7
ATOM 11437 N N . ASP A 1 89 ? 4.986 35.045 0.717 1.00 0.00 101 ASP A N 7
ATOM 11438 C CA . ASP A 1 89 ? 4.768 35.874 -0.458 1.00 0.00 101 ASP A CA 7
ATOM 11439 C C . ASP A 1 89 ? 3.472 35.540 -1.184 1.00 0.00 101 ASP A C 7
ATOM 11440 O O . ASP A 1 89 ? 3.545 35.283 -2.388 1.00 0.00 101 ASP A O 7
ATOM 11449 N N . VAL A 1 90 ? 2.395 35.648 -0.410 1.00 0.00 102 VAL A N 7
ATOM 11450 C CA . VAL A 1 90 ? 1.128 34.963 -0.593 1.00 0.00 102 VAL A CA 7
ATOM 11451 C C . VAL A 1 90 ? -0.099 35.812 -0.323 1.00 0.00 102 VAL A C 7
ATOM 11452 O O . VAL A 1 90 ? 0.120 36.864 0.290 1.00 0.00 102 VAL A O 7
ATOM 11465 N N . VAL A 1 91 ? -1.371 35.664 -0.708 1.00 0.00 103 VAL A N 7
ATOM 11466 C CA . VAL A 1 91 ? -1.808 34.477 -1.418 1.00 0.00 103 VAL A CA 7
ATOM 11467 C C . VAL A 1 91 ? -1.083 34.284 -2.741 1.00 0.00 103 VAL A C 7
ATOM 11468 O O . VAL A 1 91 ? -0.751 35.170 -3.540 1.00 0.00 103 VAL A O 7
ATOM 11481 N N . ASN A 1 92 ? -1.001 33.007 -3.115 1.00 0.00 104 ASN A N 7
ATOM 11482 C CA . ASN A 1 92 ? -0.401 32.595 -4.367 1.00 0.00 104 ASN A CA 7
ATOM 11483 C C . ASN A 1 92 ? -1.202 31.331 -4.691 1.00 0.00 104 ASN A C 7
ATOM 11484 O O . ASN A 1 92 ? -0.932 30.249 -4.163 1.00 0.00 104 ASN A O 7
ATOM 11495 N N . ILE A 1 93 ? -2.094 31.447 -5.672 1.00 0.00 105 ILE A N 7
ATOM 11496 C CA . ILE A 1 93 ? -2.852 30.300 -6.108 1.00 0.00 105 ILE A CA 7
ATOM 11497 C C . ILE A 1 93 ? -2.118 29.544 -7.217 1.00 0.00 105 ILE A C 7
ATOM 11498 O O . ILE A 1 93 ? -1.054 29.918 -7.688 1.00 0.00 105 ILE A O 7
ATOM 11514 N N . LYS A 1 94 ? -2.770 28.489 -7.704 1.00 0.00 106 LYS A N 7
ATOM 11515 C CA . LYS A 1 94 ? -2.113 27.547 -8.572 1.00 0.00 106 LYS A CA 7
ATOM 11516 C C . LYS A 1 94 ? -1.877 28.072 -9.989 1.00 0.00 106 LYS A C 7
ATOM 11517 O O . LYS A 1 94 ? -0.993 27.550 -10.664 1.00 0.00 106 LYS A O 7
ATOM 11536 N N . GLU A 1 95 ? -2.751 28.997 -10.401 1.00 0.00 107 GLU A N 7
ATOM 11537 C CA . GLU A 1 95 ? -2.708 29.792 -11.606 1.00 0.00 107 GLU A CA 7
ATOM 11538 C C . GLU A 1 95 ? -1.849 31.046 -11.518 1.00 0.00 107 GLU A C 7
ATOM 11539 O O . GLU A 1 95 ? -1.376 31.590 -12.510 1.00 0.00 107 GLU A O 7
ATOM 11551 N N . GLY A 1 96 ? -1.647 31.666 -10.347 1.00 0.00 108 GLY A N 7
ATOM 11552 C CA . GLY A 1 96 ? -0.969 32.932 -10.208 1.00 0.00 108 GLY A CA 7
ATOM 11553 C C . GLY A 1 96 ? -0.953 33.597 -8.830 1.00 0.00 108 GLY A C 7
ATOM 11554 O O . GLY A 1 96 ? -1.373 32.943 -7.882 1.00 0.00 108 GLY A O 7
ATOM 11558 N N . LYS A 1 97 ? -0.426 34.819 -8.707 1.00 0.00 109 LYS A N 7
ATOM 11559 C CA . LYS A 1 97 ? -0.014 35.332 -7.422 1.00 0.00 109 LYS A CA 7
ATOM 11560 C C . LYS A 1 97 ? -1.134 36.161 -6.819 1.00 0.00 109 LYS A C 7
ATOM 11561 O O . LYS A 1 97 ? -1.000 36.943 -5.883 1.00 0.00 109 LYS A O 7
ATOM 11580 N N . LYS A 1 98 ? -2.376 35.956 -7.297 1.00 0.00 110 LYS A N 7
ATOM 11581 C CA . LYS A 1 98 ? -3.646 36.520 -6.854 1.00 0.00 110 LYS A CA 7
ATOM 11582 C C . LYS A 1 98 ? -4.889 35.918 -7.499 1.00 0.00 110 LYS A C 7
ATOM 11583 O O . LYS A 1 98 ? -4.849 35.372 -8.600 1.00 0.00 110 LYS A O 7
ATOM 11602 N N . LEU A 1 99 ? -6.012 36.112 -6.796 1.00 0.00 111 LEU A N 7
ATOM 11603 C CA . LEU A 1 99 ? -7.377 36.150 -7.234 1.00 0.00 111 LEU A CA 7
ATOM 11604 C C . LEU A 1 99 ? -7.654 37.354 -8.119 1.00 0.00 111 LEU A C 7
ATOM 11605 O O . LEU A 1 99 ? -7.169 38.425 -7.761 1.00 0.00 111 LEU A O 7
ATOM 11621 N N . GLU A 1 100 ? -8.429 37.200 -9.202 1.00 0.00 112 GLU A N 7
ATOM 11622 C CA . GLU A 1 100 ? -8.584 38.103 -10.321 1.00 0.00 112 GLU A CA 7
ATOM 11623 C C . GLU A 1 100 ? -10.011 38.227 -10.822 1.00 0.00 112 GLU A C 7
ATOM 11624 O O . GLU A 1 100 ? -10.698 39.125 -10.324 1.00 0.00 112 GLU A O 7
ATOM 11636 N N . HIS A 1 101 ? -10.461 37.443 -11.808 1.00 0.00 113 HIS A N 7
ATOM 11637 C CA . HIS A 1 101 ? -11.852 37.377 -12.205 1.00 0.00 113 HIS A CA 7
ATOM 11638 C C . HIS A 1 101 ? -12.704 36.370 -11.447 1.00 0.00 113 HIS A C 7
ATOM 11639 O O . HIS A 1 101 ? -13.855 36.069 -11.765 1.00 0.00 113 HIS A O 7
ATOM 11653 N N . HIS A 1 102 ? -12.032 35.813 -10.435 1.00 0.00 114 HIS A N 7
ATOM 11654 C CA . HIS A 1 102 ? -12.599 34.922 -9.433 1.00 0.00 114 HIS A CA 7
ATOM 11655 C C . HIS A 1 102 ? -13.935 35.372 -8.859 1.00 0.00 114 HIS A C 7
ATOM 11656 O O . HIS A 1 102 ? -14.886 34.561 -8.815 1.00 0.00 114 HIS A O 7
ATOM 11670 N N . GLU A 1 1 ? -5.105 -16.766 2.665 1.00 0.00 13 GLU A N 8
ATOM 11671 C CA . GLU A 1 1 ? -3.654 -17.022 2.691 1.00 0.00 13 GLU A CA 8
ATOM 11672 C C . GLU A 1 1 ? -2.939 -15.996 3.561 1.00 0.00 13 GLU A C 8
ATOM 11673 O O . GLU A 1 1 ? -3.196 -14.804 3.352 1.00 0.00 13 GLU A O 8
ATOM 11687 N N . ASN A 1 2 ? -2.179 -16.294 4.607 1.00 0.00 14 ASN A N 8
ATOM 11688 C CA . ASN A 1 2 ? -1.523 -15.318 5.464 1.00 0.00 14 ASN A CA 8
ATOM 11689 C C . ASN A 1 2 ? -0.205 -14.834 4.889 1.00 0.00 14 ASN A C 8
ATOM 11690 O O . ASN A 1 2 ? 0.561 -15.479 4.158 1.00 0.00 14 ASN A O 8
ATOM 11701 N N . ALA A 1 3 ? 0.146 -13.600 5.248 1.00 0.00 15 ALA A N 8
ATOM 11702 C CA . ALA A 1 3 ? 1.303 -12.935 4.711 1.00 0.00 15 ALA A CA 8
ATOM 11703 C C . ALA A 1 3 ? 2.487 -12.632 5.626 1.00 0.00 15 ALA A C 8
ATOM 11704 O O . ALA A 1 3 ? 3.465 -11.974 5.252 1.00 0.00 15 ALA A O 8
ATOM 11711 N N . GLU A 1 4 ? 2.385 -13.113 6.872 1.00 0.00 16 GLU A N 8
ATOM 11712 C CA . GLU A 1 4 ? 3.321 -12.908 7.961 1.00 0.00 16 GLU A CA 8
ATOM 11713 C C . GLU A 1 4 ? 4.553 -13.768 8.064 1.00 0.00 16 GLU A C 8
ATOM 11714 O O . GLU A 1 4 ? 5.391 -13.624 8.948 1.00 0.00 16 GLU A O 8
ATOM 11726 N N . LEU A 1 5 ? 4.650 -14.666 7.066 1.00 0.00 17 LEU A N 8
ATOM 11727 C CA . LEU A 1 5 ? 5.569 -15.761 6.843 1.00 0.00 17 LEU A CA 8
ATOM 11728 C C . LEU A 1 5 ? 6.925 -15.246 6.374 1.00 0.00 17 LEU A C 8
ATOM 11729 O O . LEU A 1 5 ? 7.926 -15.942 6.519 1.00 0.00 17 LEU A O 8
ATOM 11745 N N . GLU A 1 6 ? 6.907 -14.117 5.649 1.00 0.00 18 GLU A N 8
ATOM 11746 C CA . GLU A 1 6 ? 7.802 -13.769 4.569 1.00 0.00 18 GLU A CA 8
ATOM 11747 C C . GLU A 1 6 ? 8.474 -12.413 4.643 1.00 0.00 18 GLU A C 8
ATOM 11748 O O . GLU A 1 6 ? 9.111 -11.910 3.719 1.00 0.00 18 GLU A O 8
ATOM 11760 N N . ILE A 1 7 ? 8.269 -11.828 5.830 1.00 0.00 19 ILE A N 8
ATOM 11761 C CA . ILE A 1 7 ? 8.541 -10.473 6.265 1.00 0.00 19 ILE A CA 8
ATOM 11762 C C . ILE A 1 7 ? 9.726 -10.426 7.221 1.00 0.00 19 ILE A C 8
ATOM 11763 O O . ILE A 1 7 ? 10.150 -11.446 7.746 1.00 0.00 19 ILE A O 8
ATOM 11779 N N . VAL A 1 8 ? 10.298 -9.266 7.537 1.00 0.00 20 VAL A N 8
ATOM 11780 C CA . VAL A 1 8 ? 11.091 -9.204 8.759 1.00 0.00 20 VAL A CA 8
ATOM 11781 C C . VAL A 1 8 ? 10.202 -9.105 9.987 1.00 0.00 20 VAL A C 8
ATOM 11782 O O . VAL A 1 8 ? 8.986 -8.896 9.901 1.00 0.00 20 VAL A O 8
ATOM 11795 N N . THR A 1 9 ? 10.762 -9.197 11.203 1.00 0.00 21 THR A N 8
ATOM 11796 C CA . THR A 1 9 ? 10.287 -8.940 12.538 1.00 0.00 21 THR A CA 8
ATOM 11797 C C . THR A 1 9 ? 9.490 -7.647 12.551 1.00 0.00 21 THR A C 8
ATOM 11798 O O . THR A 1 9 ? 8.264 -7.661 12.548 1.00 0.00 21 THR A O 8
ATOM 11809 N N . ASP A 1 10 ? 10.175 -6.507 12.664 1.00 0.00 22 ASP A N 8
ATOM 11810 C CA . ASP A 1 10 ? 9.663 -5.181 12.960 1.00 0.00 22 ASP A CA 8
ATOM 11811 C C . ASP A 1 10 ? 9.302 -4.320 11.769 1.00 0.00 22 ASP A C 8
ATOM 11812 O O . ASP A 1 10 ? 9.713 -3.152 11.721 1.00 0.00 22 ASP A O 8
ATOM 11821 N N . TYR A 1 11 ? 8.626 -4.856 10.751 1.00 0.00 23 TYR A N 8
ATOM 11822 C CA . TYR A 1 11 ? 8.302 -4.215 9.486 1.00 0.00 23 TYR A CA 8
ATOM 11823 C C . TYR A 1 11 ? 7.200 -3.225 9.828 1.00 0.00 23 TYR A C 8
ATOM 11824 O O . TYR A 1 11 ? 6.186 -3.492 10.455 1.00 0.00 23 TYR A O 8
ATOM 11842 N N . TYR A 1 12 ? 7.280 -2.006 9.276 1.00 0.00 24 TYR A N 8
ATOM 11843 C CA . TYR A 1 12 ? 6.494 -0.846 9.676 1.00 0.00 24 TYR A CA 8
ATOM 11844 C C . TYR A 1 12 ? 5.033 -0.956 9.296 1.00 0.00 24 TYR A C 8
ATOM 11845 O O . TYR A 1 12 ? 4.677 -1.818 8.501 1.00 0.00 24 TYR A O 8
ATOM 11863 N N . LYS A 1 13 ? 4.130 -0.223 9.962 1.00 0.00 25 LYS A N 8
ATOM 11864 C CA . LYS A 1 13 ? 2.765 -0.594 10.282 1.00 0.00 25 LYS A CA 8
ATOM 11865 C C . LYS A 1 13 ? 1.780 0.562 10.149 1.00 0.00 25 LYS A C 8
ATOM 11866 O O . LYS A 1 13 ? 0.707 0.597 10.741 1.00 0.00 25 LYS A O 8
ATOM 11885 N N . ILE A 1 14 ? 2.109 1.690 9.515 1.00 0.00 26 ILE A N 8
ATOM 11886 C CA . ILE A 1 14 ? 1.291 2.861 9.311 1.00 0.00 26 ILE A CA 8
ATOM 11887 C C . ILE A 1 14 ? -0.190 2.550 9.080 1.00 0.00 26 ILE A C 8
ATOM 11888 O O . ILE A 1 14 ? -1.092 3.189 9.607 1.00 0.00 26 ILE A O 8
ATOM 11904 N N . ILE A 1 15 ? -0.407 1.733 8.044 1.00 0.00 27 ILE A N 8
ATOM 11905 C CA . ILE A 1 15 ? -1.723 1.565 7.465 1.00 0.00 27 ILE A CA 8
ATOM 11906 C C . ILE A 1 15 ? -2.181 0.111 7.576 1.00 0.00 27 ILE A C 8
ATOM 11907 O O . ILE A 1 15 ? -3.241 -0.189 7.046 1.00 0.00 27 ILE A O 8
ATOM 11923 N N . LYS A 1 16 ? -1.402 -0.748 8.230 1.00 0.00 28 LYS A N 8
ATOM 11924 C CA . LYS A 1 16 ? -1.626 -2.173 8.361 1.00 0.00 28 LYS A CA 8
ATOM 11925 C C . LYS A 1 16 ? -3.049 -2.568 8.778 1.00 0.00 28 LYS A C 8
ATOM 11926 O O . LYS A 1 16 ? -3.706 -3.210 7.961 1.00 0.00 28 LYS A O 8
ATOM 11945 N N . THR A 1 17 ? -3.528 -2.213 9.964 1.00 0.00 29 THR A N 8
ATOM 11946 C CA . THR A 1 17 ? -4.808 -2.605 10.526 1.00 0.00 29 THR A CA 8
ATOM 11947 C C . THR A 1 17 ? -6.026 -2.322 9.663 1.00 0.00 29 THR A C 8
ATOM 11948 O O . THR A 1 17 ? -6.872 -3.185 9.423 1.00 0.00 29 THR A O 8
ATOM 11959 N N . ALA A 1 18 ? -5.960 -1.073 9.181 1.00 0.00 30 ALA A N 8
ATOM 11960 C CA . ALA A 1 18 ? -6.853 -0.407 8.266 1.00 0.00 30 ALA A CA 8
ATOM 11961 C C . ALA A 1 18 ? -7.118 -1.162 6.980 1.00 0.00 30 ALA A C 8
ATOM 11962 O O . ALA A 1 18 ? -8.239 -1.279 6.511 1.00 0.00 30 ALA A O 8
ATOM 11969 N N . ARG A 1 19 ? -6.093 -1.731 6.336 1.00 0.00 31 ARG A N 8
ATOM 11970 C CA . ARG A 1 19 ? -6.251 -2.656 5.229 1.00 0.00 31 ARG A CA 8
ATOM 11971 C C . ARG A 1 19 ? -7.265 -3.757 5.520 1.00 0.00 31 ARG A C 8
ATOM 11972 O O . ARG A 1 19 ? -8.165 -3.975 4.714 1.00 0.00 31 ARG A O 8
ATOM 11993 N N . GLU A 1 20 ? -7.247 -4.380 6.689 1.00 0.00 32 GLU A N 8
ATOM 11994 C CA . GLU A 1 20 ? -8.241 -5.391 6.980 1.00 0.00 32 GLU A CA 8
ATOM 11995 C C . GLU A 1 20 ? -9.635 -4.850 7.228 1.00 0.00 32 GLU A C 8
ATOM 11996 O O . GLU A 1 20 ? -10.636 -5.378 6.749 1.00 0.00 32 GLU A O 8
ATOM 12008 N N . GLN A 1 21 ? -9.743 -3.816 8.065 1.00 0.00 33 GLN A N 8
ATOM 12009 C CA . GLN A 1 21 ? -10.936 -3.266 8.673 1.00 0.00 33 GLN A CA 8
ATOM 12010 C C . GLN A 1 21 ? -11.846 -2.637 7.633 1.00 0.00 33 GLN A C 8
ATOM 12011 O O . GLN A 1 21 ? -13.068 -2.665 7.822 1.00 0.00 33 GLN A O 8
ATOM 12025 N N . LEU A 1 22 ? -11.295 -2.192 6.506 1.00 0.00 34 LEU A N 8
ATOM 12026 C CA . LEU A 1 22 ? -11.949 -1.462 5.430 1.00 0.00 34 LEU A CA 8
ATOM 12027 C C . LEU A 1 22 ? -12.547 -2.433 4.419 1.00 0.00 34 LEU A C 8
ATOM 12028 O O . LEU A 1 22 ? -13.621 -2.124 3.890 1.00 0.00 34 LEU A O 8
ATOM 12044 N N . GLY A 1 23 ? -12.110 -3.693 4.450 1.00 0.00 35 GLY A N 8
ATOM 12045 C CA . GLY A 1 23 ? -12.647 -4.705 3.565 1.00 0.00 35 GLY A CA 8
ATOM 12046 C C . GLY A 1 23 ? -12.311 -4.485 2.098 1.00 0.00 35 GLY A C 8
ATOM 12047 O O . GLY A 1 23 ? -12.696 -5.240 1.189 1.00 0.00 35 GLY A O 8
ATOM 12051 N N . ILE A 1 24 ? -11.396 -3.553 1.858 1.00 0.00 36 ILE A N 8
ATOM 12052 C CA . ILE A 1 24 ? -10.834 -3.125 0.586 1.00 0.00 36 ILE A CA 8
ATOM 12053 C C . ILE A 1 24 ? -9.824 -4.092 -0.005 1.00 0.00 36 ILE A C 8
ATOM 12054 O O . ILE A 1 24 ? -9.091 -4.734 0.745 1.00 0.00 36 ILE A O 8
ATOM 12070 N N . SER A 1 25 ? -9.759 -4.252 -1.319 1.00 0.00 37 SER A N 8
ATOM 12071 C CA . SER A 1 25 ? -8.881 -5.227 -1.946 1.00 0.00 37 SER A CA 8
ATOM 12072 C C . SER A 1 25 ? -7.503 -4.694 -2.364 1.00 0.00 37 SER A C 8
ATOM 12073 O O . SER A 1 25 ? -7.198 -3.513 -2.307 1.00 0.00 37 SER A O 8
ATOM 12081 N N . GLN A 1 26 ? -6.612 -5.651 -2.668 1.00 0.00 38 GLN A N 8
ATOM 12082 C CA . GLN A 1 26 ? -5.315 -5.352 -3.222 1.00 0.00 38 GLN A CA 8
ATOM 12083 C C . GLN A 1 26 ? -5.386 -4.595 -4.531 1.00 0.00 38 GLN A C 8
ATOM 12084 O O . GLN A 1 26 ? -4.599 -3.660 -4.730 1.00 0.00 38 GLN A O 8
ATOM 12098 N N . GLN A 1 27 ? -6.397 -4.915 -5.357 1.00 0.00 39 GLN A N 8
ATOM 12099 C CA . GLN A 1 27 ? -6.607 -4.255 -6.622 1.00 0.00 39 GLN A CA 8
ATOM 12100 C C . GLN A 1 27 ? -7.077 -2.824 -6.341 1.00 0.00 39 GLN A C 8
ATOM 12101 O O . GLN A 1 27 ? -6.547 -1.947 -7.008 1.00 0.00 39 GLN A O 8
ATOM 12115 N N . GLN A 1 28 ? -7.897 -2.541 -5.332 1.00 0.00 40 GLN A N 8
ATOM 12116 C CA . GLN A 1 28 ? -8.394 -1.225 -4.984 1.00 0.00 40 GLN A CA 8
ATOM 12117 C C . GLN A 1 28 ? -7.290 -0.291 -4.485 1.00 0.00 40 GLN A C 8
ATOM 12118 O O . GLN A 1 28 ? -7.512 0.909 -4.616 1.00 0.00 40 GLN A O 8
ATOM 12132 N N . LEU A 1 29 ? -6.239 -0.839 -3.851 1.00 0.00 41 LEU A N 8
ATOM 12133 C CA . LEU A 1 29 ? -5.088 -0.076 -3.400 1.00 0.00 41 LEU A CA 8
ATOM 12134 C C . LEU A 1 29 ? -4.132 0.229 -4.538 1.00 0.00 41 LEU A C 8
ATOM 12135 O O . LEU A 1 29 ? -3.502 1.277 -4.702 1.00 0.00 41 LEU A O 8
ATOM 12151 N N . ALA A 1 30 ? -4.019 -0.750 -5.434 1.00 0.00 42 ALA A N 8
ATOM 12152 C CA . ALA A 1 30 ? -3.392 -0.607 -6.725 1.00 0.00 42 ALA A CA 8
ATOM 12153 C C . ALA A 1 30 ? -3.984 0.552 -7.531 1.00 0.00 42 ALA A C 8
ATOM 12154 O O . ALA A 1 30 ? -3.280 1.196 -8.312 1.00 0.00 42 ALA A O 8
ATOM 12161 N N . GLN A 1 31 ? -5.297 0.770 -7.521 1.00 0.00 43 GLN A N 8
ATOM 12162 C CA . GLN A 1 31 ? -5.898 1.869 -8.238 1.00 0.00 43 GLN A CA 8
ATOM 12163 C C . GLN A 1 31 ? -5.557 3.215 -7.572 1.00 0.00 43 GLN A C 8
ATOM 12164 O O . GLN A 1 31 ? -5.442 4.212 -8.264 1.00 0.00 43 GLN A O 8
ATOM 12178 N N . LYS A 1 32 ? -5.487 3.314 -6.251 1.00 0.00 44 LYS A N 8
ATOM 12179 C CA . LYS A 1 32 ? -5.322 4.498 -5.416 1.00 0.00 44 LYS A CA 8
ATOM 12180 C C . LYS A 1 32 ? -3.953 5.116 -5.637 1.00 0.00 44 LYS A C 8
ATOM 12181 O O . LYS A 1 32 ? -3.782 6.302 -5.361 1.00 0.00 44 LYS A O 8
ATOM 12200 N N . LEU A 1 33 ? -3.034 4.386 -6.276 1.00 0.00 45 LEU A N 8
ATOM 12201 C CA . LEU A 1 33 ? -1.612 4.583 -6.349 1.00 0.00 45 LEU A CA 8
ATOM 12202 C C . LEU A 1 33 ? -1.079 4.511 -7.774 1.00 0.00 45 LEU A C 8
ATOM 12203 O O . LEU A 1 33 ? 0.080 4.712 -8.140 1.00 0.00 45 LEU A O 8
ATOM 12219 N N . LYS A 1 34 ? -1.997 4.249 -8.693 1.00 0.00 46 LYS A N 8
ATOM 12220 C CA . LYS A 1 34 ? -1.838 3.772 -10.057 1.00 0.00 46 LYS A CA 8
ATOM 12221 C C . LYS A 1 34 ? -1.094 2.475 -10.356 1.00 0.00 46 LYS A C 8
ATOM 12222 O O . LYS A 1 34 ? -1.298 1.975 -11.473 1.00 0.00 46 LYS A O 8
ATOM 12241 N N . VAL A 1 35 ? -0.154 2.004 -9.536 1.00 0.00 47 VAL A N 8
ATOM 12242 C CA . VAL A 1 35 ? 0.803 0.929 -9.746 1.00 0.00 47 VAL A CA 8
ATOM 12243 C C . VAL A 1 35 ? 0.185 -0.433 -9.443 1.00 0.00 47 VAL A C 8
ATOM 12244 O O . VAL A 1 35 ? -0.888 -0.494 -8.871 1.00 0.00 47 VAL A O 8
ATOM 12257 N N . SER A 1 36 ? 0.848 -1.558 -9.721 1.00 0.00 48 SER A N 8
ATOM 12258 C CA . SER A 1 36 ? 0.230 -2.844 -10.011 1.00 0.00 48 SER A CA 8
ATOM 12259 C C . SER A 1 36 ? 0.079 -3.679 -8.755 1.00 0.00 48 SER A C 8
ATOM 12260 O O . SER A 1 36 ? 0.778 -3.352 -7.798 1.00 0.00 48 SER A O 8
ATOM 12268 N N . GLU A 1 37 ? -0.831 -4.660 -8.740 1.00 0.00 49 GLU A N 8
ATOM 12269 C CA . GLU A 1 37 ? -1.073 -5.587 -7.649 1.00 0.00 49 GLU A CA 8
ATOM 12270 C C . GLU A 1 37 ? 0.207 -6.389 -7.417 1.00 0.00 49 GLU A C 8
ATOM 12271 O O . GLU A 1 37 ? 0.484 -6.741 -6.267 1.00 0.00 49 GLU A O 8
ATOM 12283 N N . ASN A 1 38 ? 0.979 -6.660 -8.462 1.00 0.00 50 ASN A N 8
ATOM 12284 C CA . ASN A 1 38 ? 2.312 -7.200 -8.289 1.00 0.00 50 ASN A CA 8
ATOM 12285 C C . ASN A 1 38 ? 3.325 -6.291 -7.599 1.00 0.00 50 ASN A C 8
ATOM 12286 O O . ASN A 1 38 ? 4.216 -6.783 -6.913 1.00 0.00 50 ASN A O 8
ATOM 12297 N N . ILE A 1 39 ? 3.226 -4.972 -7.757 1.00 0.00 51 ILE A N 8
ATOM 12298 C CA . ILE A 1 39 ? 4.030 -4.001 -7.038 1.00 0.00 51 ILE A CA 8
ATOM 12299 C C . ILE A 1 39 ? 3.701 -3.956 -5.552 1.00 0.00 51 ILE A C 8
ATOM 12300 O O . ILE A 1 39 ? 4.537 -3.841 -4.659 1.00 0.00 51 ILE A O 8
ATOM 12316 N N . VAL A 1 40 ? 2.431 -4.071 -5.155 1.00 0.00 52 VAL A N 8
ATOM 12317 C CA . VAL A 1 40 ? 2.005 -3.974 -3.774 1.00 0.00 52 VAL A CA 8
ATOM 12318 C C . VAL A 1 40 ? 2.218 -5.251 -2.964 1.00 0.00 52 VAL A C 8
ATOM 12319 O O . VAL A 1 40 ? 2.664 -5.086 -1.827 1.00 0.00 52 VAL A O 8
ATOM 12332 N N . LYS A 1 41 ? 2.144 -6.416 -3.608 1.00 0.00 53 LYS A N 8
ATOM 12333 C CA . LYS A 1 41 ? 2.765 -7.668 -3.202 1.00 0.00 53 LYS A CA 8
ATOM 12334 C C . LYS A 1 41 ? 4.249 -7.453 -2.965 1.00 0.00 53 LYS A C 8
ATOM 12335 O O . LYS A 1 41 ? 4.767 -8.024 -2.021 1.00 0.00 53 LYS A O 8
ATOM 12354 N N . ARG A 1 42 ? 4.944 -6.644 -3.772 1.00 0.00 54 ARG A N 8
ATOM 12355 C CA . ARG A 1 42 ? 6.381 -6.433 -3.748 1.00 0.00 54 ARG A CA 8
ATOM 12356 C C . ARG A 1 42 ? 6.666 -5.619 -2.493 1.00 0.00 54 ARG A C 8
ATOM 12357 O O . ARG A 1 42 ? 7.709 -5.834 -1.892 1.00 0.00 54 ARG A O 8
ATOM 12378 N N . PHE A 1 43 ? 5.849 -4.649 -2.091 1.00 0.00 55 PHE A N 8
ATOM 12379 C CA . PHE A 1 43 ? 5.975 -3.922 -0.850 1.00 0.00 55 PHE A CA 8
ATOM 12380 C C . PHE A 1 43 ? 5.705 -4.882 0.309 1.00 0.00 55 PHE A C 8
ATOM 12381 O O . PHE A 1 43 ? 6.429 -4.973 1.294 1.00 0.00 55 PHE A O 8
ATOM 12398 N N . GLU A 1 44 ? 4.698 -5.753 0.176 1.00 0.00 56 GLU A N 8
ATOM 12399 C CA . GLU A 1 44 ? 4.299 -6.567 1.302 1.00 0.00 56 GLU A CA 8
ATOM 12400 C C . GLU A 1 44 ? 5.345 -7.621 1.628 1.00 0.00 56 GLU A C 8
ATOM 12401 O O . GLU A 1 44 ? 5.357 -7.983 2.814 1.00 0.00 56 GLU A O 8
ATOM 12413 N N . SER A 1 45 ? 6.331 -7.958 0.800 1.00 0.00 57 SER A N 8
ATOM 12414 C CA . SER A 1 45 ? 7.286 -9.021 1.029 1.00 0.00 57 SER A CA 8
ATOM 12415 C C . SER A 1 45 ? 8.685 -8.466 1.232 1.00 0.00 57 SER A C 8
ATOM 12416 O O . SER A 1 45 ? 9.597 -9.282 1.387 1.00 0.00 57 SER A O 8
ATOM 12424 N N . GLY A 1 46 ? 8.764 -7.130 1.125 1.00 0.00 58 GLY A N 8
ATOM 12425 C CA . GLY A 1 46 ? 9.938 -6.286 1.245 1.00 0.00 58 GLY A CA 8
ATOM 12426 C C . GLY A 1 46 ? 11.055 -6.413 0.215 1.00 0.00 58 GLY A C 8
ATOM 12427 O O . GLY A 1 46 ? 12.173 -6.165 0.633 1.00 0.00 58 GLY A O 8
ATOM 12431 N N . LYS A 1 47 ? 10.783 -6.811 -1.036 1.00 0.00 59 LYS A N 8
ATOM 12432 C CA . LYS A 1 47 ? 11.650 -7.171 -2.138 1.00 0.00 59 LYS A CA 8
ATOM 12433 C C . LYS A 1 47 ? 12.115 -5.972 -2.952 1.00 0.00 59 LYS A C 8
ATOM 12434 O O . LYS A 1 47 ? 12.802 -6.150 -3.961 1.00 0.00 59 LYS A O 8
ATOM 12453 N N . LEU A 1 48 ? 11.791 -4.772 -2.456 1.00 0.00 60 LEU A N 8
ATOM 12454 C CA . LEU A 1 48 ? 11.858 -3.496 -3.131 1.00 0.00 60 LEU A CA 8
ATOM 12455 C C . LEU A 1 48 ? 12.441 -2.450 -2.186 1.00 0.00 60 LEU A C 8
ATOM 12456 O O . LEU A 1 48 ? 12.206 -2.445 -0.971 1.00 0.00 60 LEU A O 8
ATOM 12472 N N . LYS A 1 49 ? 13.230 -1.526 -2.758 1.00 0.00 61 LYS A N 8
ATOM 12473 C CA . LYS A 1 49 ? 13.817 -0.480 -1.948 1.00 0.00 61 LYS A CA 8
ATOM 12474 C C . LYS A 1 49 ? 12.827 0.648 -1.752 1.00 0.00 61 LYS A C 8
ATOM 12475 O O . LYS A 1 49 ? 12.247 1.057 -2.769 1.00 0.00 61 LYS A O 8
ATOM 12494 N N . PRO A 1 50 ? 12.530 1.077 -0.533 1.00 0.00 62 PRO A N 8
ATOM 12495 C CA . PRO A 1 50 ? 11.438 1.967 -0.220 1.00 0.00 62 PRO A CA 8
ATOM 12496 C C . PRO A 1 50 ? 11.788 3.424 -0.463 1.00 0.00 62 PRO A C 8
ATOM 12497 O O . PRO A 1 50 ? 12.940 3.787 -0.223 1.00 0.00 62 PRO A O 8
ATOM 12508 N N . THR A 1 51 ? 10.842 4.309 -0.801 1.00 0.00 63 THR A N 8
ATOM 12509 C CA . THR A 1 51 ? 11.116 5.720 -0.937 1.00 0.00 63 THR A CA 8
ATOM 12510 C C . THR A 1 51 ? 10.248 6.600 -0.047 1.00 0.00 63 THR A C 8
ATOM 12511 O O . THR A 1 51 ? 9.259 6.193 0.571 1.00 0.00 63 THR A O 8
ATOM 12522 N N . ILE A 1 52 ? 10.636 7.859 0.127 1.00 0.00 64 ILE A N 8
ATOM 12523 C CA . ILE A 1 52 ? 9.858 8.854 0.858 1.00 0.00 64 ILE A CA 8
ATOM 12524 C C . ILE A 1 52 ? 8.510 9.150 0.226 1.00 0.00 64 ILE A C 8
ATOM 12525 O O . ILE A 1 52 ? 7.526 8.951 0.947 1.00 0.00 64 ILE A O 8
ATOM 12541 N N . SER A 1 53 ? 8.389 9.443 -1.067 1.00 0.00 65 SER A N 8
ATOM 12542 C CA . SER A 1 53 ? 7.096 9.522 -1.722 1.00 0.00 65 SER A CA 8
ATOM 12543 C C . SER A 1 53 ? 6.193 8.301 -1.601 1.00 0.00 65 SER A C 8
ATOM 12544 O O . SER A 1 53 ? 4.981 8.424 -1.748 1.00 0.00 65 SER A O 8
ATOM 12552 N N . GLN A 1 54 ? 6.771 7.129 -1.315 1.00 0.00 66 GLN A N 8
ATOM 12553 C CA . GLN A 1 54 ? 5.964 5.927 -1.139 1.00 0.00 66 GLN A CA 8
ATOM 12554 C C . GLN A 1 54 ? 5.237 5.919 0.209 1.00 0.00 66 GLN A C 8
ATOM 12555 O O . GLN A 1 54 ? 4.033 6.129 0.245 1.00 0.00 66 GLN A O 8
ATOM 12569 N N . ALA A 1 55 ? 5.882 5.651 1.345 1.00 0.00 67 ALA A N 8
ATOM 12570 C CA . ALA A 1 55 ? 5.577 6.138 2.674 1.00 0.00 67 ALA A CA 8
ATOM 12571 C C . ALA A 1 55 ? 4.580 7.287 2.802 1.00 0.00 67 ALA A C 8
ATOM 12572 O O . ALA A 1 55 ? 3.505 7.004 3.345 1.00 0.00 67 ALA A O 8
ATOM 12579 N N . ARG A 1 56 ? 4.868 8.476 2.253 1.00 0.00 68 ARG A N 8
ATOM 12580 C CA . ARG A 1 56 ? 4.063 9.675 2.281 1.00 0.00 68 ARG A CA 8
ATOM 12581 C C . ARG A 1 56 ? 2.701 9.335 1.681 1.00 0.00 68 ARG A C 8
ATOM 12582 O O . ARG A 1 56 ? 1.692 9.770 2.231 1.00 0.00 68 ARG A O 8
ATOM 12603 N N . GLN A 1 57 ? 2.610 8.704 0.510 1.00 0.00 69 GLN A N 8
ATOM 12604 C CA . GLN A 1 57 ? 1.357 8.338 -0.122 1.00 0.00 69 GLN A CA 8
ATOM 12605 C C . GLN A 1 57 ? 0.661 7.359 0.811 1.00 0.00 69 GLN A C 8
ATOM 12606 O O . GLN A 1 57 ? -0.560 7.427 0.859 1.00 0.00 69 GLN A O 8
ATOM 12620 N N . LEU A 1 58 ? 1.365 6.377 1.372 1.00 0.00 70 LEU A N 8
ATOM 12621 C CA . LEU A 1 58 ? 0.666 5.298 2.036 1.00 0.00 70 LEU A CA 8
ATOM 12622 C C . LEU A 1 58 ? -0.112 5.843 3.234 1.00 0.00 70 LEU A C 8
ATOM 12623 O O . LEU A 1 58 ? -1.254 5.385 3.376 1.00 0.00 70 LEU A O 8
ATOM 12639 N N . GLU A 1 59 ? 0.454 6.670 4.110 1.00 0.00 71 GLU A N 8
ATOM 12640 C CA . GLU A 1 59 ? -0.212 7.397 5.170 1.00 0.00 71 GLU A CA 8
ATOM 12641 C C . GLU A 1 59 ? -1.434 8.205 4.784 1.00 0.00 71 GLU A C 8
ATOM 12642 O O . GLU A 1 59 ? -2.310 8.553 5.576 1.00 0.00 71 GLU A O 8
ATOM 12654 N N . LYS A 1 60 ? -1.512 8.559 3.494 1.00 0.00 72 LYS A N 8
ATOM 12655 C CA . LYS A 1 60 ? -2.574 9.387 2.951 1.00 0.00 72 LYS A CA 8
ATOM 12656 C C . LYS A 1 60 ? -3.748 8.624 2.346 1.00 0.00 72 LYS A C 8
ATOM 12657 O O . LYS A 1 60 ? -4.861 9.101 2.504 1.00 0.00 72 LYS A O 8
ATOM 12676 N N . ILE A 1 61 ? -3.509 7.688 1.432 1.00 0.00 73 ILE A N 8
ATOM 12677 C CA . ILE A 1 61 ? -4.475 7.037 0.570 1.00 0.00 73 ILE A CA 8
ATOM 12678 C C . ILE A 1 61 ? -5.758 6.599 1.244 1.00 0.00 73 ILE A C 8
ATOM 12679 O O . ILE A 1 61 ? -6.787 6.794 0.601 1.00 0.00 73 ILE A O 8
ATOM 12695 N N . LEU A 1 62 ? -5.746 5.888 2.374 1.00 0.00 74 LEU A N 8
ATOM 12696 C CA . LEU A 1 62 ? -6.933 5.255 2.942 1.00 0.00 74 LEU A CA 8
ATOM 12697 C C . LEU A 1 62 ? -7.794 6.303 3.648 1.00 0.00 74 LEU A C 8
ATOM 12698 O O . LEU A 1 62 ? -8.843 5.899 4.145 1.00 0.00 74 LEU A O 8
ATOM 12714 N N . GLY A 1 63 ? -7.350 7.554 3.693 1.00 0.00 75 GLY A N 8
ATOM 12715 C CA . GLY A 1 63 ? -7.940 8.602 4.502 1.00 0.00 75 GLY A CA 8
ATOM 12716 C C . GLY A 1 63 ? -7.593 8.443 5.975 1.00 0.00 75 GLY A C 8
ATOM 12717 O O . GLY A 1 63 ? -7.996 9.231 6.826 1.00 0.00 75 GLY A O 8
ATOM 12721 N N . ILE A 1 64 ? -6.821 7.434 6.382 1.00 0.00 76 ILE A N 8
ATOM 12722 C CA . ILE A 1 64 ? -6.400 7.078 7.715 1.00 0.00 76 ILE A CA 8
ATOM 12723 C C . ILE A 1 64 ? -5.032 6.390 7.764 1.00 0.00 76 ILE A C 8
ATOM 12724 O O . ILE A 1 64 ? -4.553 5.867 6.770 1.00 0.00 76 ILE A O 8
ATOM 12740 N N . LYS A 1 65 ? -4.453 6.253 8.941 1.00 0.00 77 LYS A N 8
ATOM 12741 C CA . LYS A 1 65 ? -3.144 5.680 9.208 1.00 0.00 77 LYS A CA 8
ATOM 12742 C C . LYS A 1 65 ? -2.87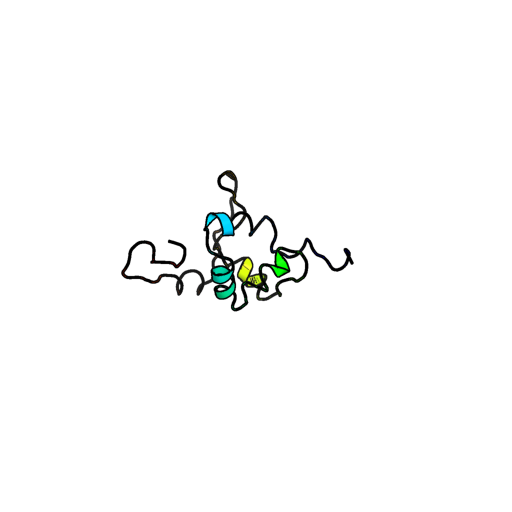0 5.713 10.714 1.00 0.00 77 LYS A C 8
ATOM 12743 O O . LYS A 1 65 ? -3.559 6.467 11.403 1.00 0.00 77 LYS A O 8
ATOM 12762 N N . LEU A 1 66 ? -1.898 4.970 11.257 1.00 0.00 78 LEU A N 8
ATOM 12763 C CA . LEU A 1 66 ? -1.706 4.891 12.691 1.00 0.00 78 LEU A CA 8
ATOM 12764 C C . LEU A 1 66 ? -0.238 4.636 13.006 1.00 0.00 78 LEU A C 8
ATOM 12765 O O . LEU A 1 66 ? 0.549 4.185 12.164 1.00 0.00 78 LEU A O 8
ATOM 12781 N N . VAL A 1 67 ? 0.291 5.159 14.105 1.00 0.00 79 VAL A N 8
ATOM 12782 C CA . VAL A 1 67 ? -0.333 5.529 15.363 1.00 0.00 79 VAL A CA 8
ATOM 12783 C C . VAL A 1 67 ? -0.330 6.999 15.796 1.00 0.00 79 VAL A C 8
ATOM 12784 O O . VAL A 1 67 ? 0.497 7.730 15.259 1.00 0.00 79 VAL A O 8
ATOM 12797 N N . THR A 1 68 ? -1.206 7.440 16.685 1.00 0.00 80 THR A N 8
ATOM 12798 C CA . THR A 1 68 ? -1.368 8.780 17.231 1.00 0.00 80 THR A CA 8
ATOM 12799 C C . THR A 1 68 ? -0.729 8.951 18.591 1.00 0.00 80 THR A C 8
ATOM 12800 O O . THR A 1 68 ? -0.425 7.941 19.219 1.00 0.00 80 THR A O 8
ATOM 12811 N N . PRO A 1 69 ? -0.649 10.175 19.122 1.00 0.00 81 PRO A N 8
ATOM 12812 C CA . PRO A 1 69 ? -0.216 10.450 20.477 1.00 0.00 81 PRO A CA 8
ATOM 12813 C C . PRO A 1 69 ? -1.091 9.771 21.526 1.00 0.00 81 PRO A C 8
ATOM 12814 O O . PRO A 1 69 ? -0.806 10.080 22.682 1.00 0.00 81 PRO A O 8
ATOM 12825 N N . LEU A 1 70 ? -1.977 8.841 21.201 1.00 0.00 82 LEU A N 8
ATOM 12826 C CA . LEU A 1 70 ? -2.382 7.761 22.081 1.00 0.00 82 LEU A CA 8
ATOM 12827 C C . LEU A 1 70 ? -1.168 6.910 22.452 1.00 0.00 82 LEU A C 8
ATOM 12828 O O . LEU A 1 70 ? -1.114 6.408 23.575 1.00 0.00 82 LEU A O 8
ATOM 12844 N N . GLU A 1 71 ? -0.172 6.730 21.580 1.00 0.00 83 GLU A N 8
ATOM 12845 C CA . GLU A 1 71 ? 1.074 6.091 21.952 1.00 0.00 83 GLU A CA 8
ATOM 12846 C C . GLU A 1 71 ? 2.274 6.639 21.212 1.00 0.00 83 GLU A C 8
ATOM 12847 O O . GLU A 1 71 ? 3.369 6.097 21.307 1.00 0.00 83 GLU A O 8
ATOM 12859 N N . ASN A 1 72 ? 2.135 7.696 20.401 1.00 0.00 84 ASN A N 8
ATOM 12860 C CA . ASN A 1 72 ? 3.174 8.074 19.458 1.00 0.00 84 ASN A CA 8
ATOM 12861 C C . ASN A 1 72 ? 2.806 9.356 18.714 1.00 0.00 84 ASN A C 8
ATOM 12862 O O . ASN A 1 72 ? 1.782 9.393 18.035 1.00 0.00 84 ASN A O 8
ATOM 12873 N N . ASN A 1 73 ? 3.831 10.186 18.545 1.00 0.00 85 ASN A N 8
ATOM 12874 C CA . ASN A 1 73 ? 3.813 11.504 17.936 1.00 0.00 85 ASN A CA 8
ATOM 12875 C C . ASN A 1 73 ? 5.005 11.537 16.994 1.00 0.00 85 ASN A C 8
ATOM 12876 O O . ASN A 1 73 ? 5.906 10.691 16.942 1.00 0.00 85 ASN A O 8
ATOM 12887 N N . GLU A 1 74 ? 5.096 12.640 16.237 1.00 0.00 86 GLU A N 8
ATOM 12888 C CA . GLU A 1 74 ? 5.980 12.819 15.108 1.00 0.00 86 GLU A CA 8
ATOM 12889 C C . GLU A 1 74 ? 6.007 14.299 14.771 1.00 0.00 86 GLU A C 8
ATOM 12890 O O . GLU A 1 74 ? 5.098 15.077 15.067 1.00 0.00 86 GLU A O 8
ATOM 12902 N N . GLU A 1 75 ? 7.133 14.759 14.220 1.00 0.00 87 GLU A N 8
ATOM 12903 C CA . GLU A 1 75 ? 7.241 16.071 13.622 1.00 0.00 87 GLU A CA 8
ATOM 12904 C C . GLU A 1 75 ? 6.104 16.341 12.636 1.00 0.00 87 GLU A C 8
ATOM 12905 O O . GLU A 1 75 ? 5.909 15.559 11.708 1.00 0.00 87 GLU A O 8
ATOM 12917 N N . SER A 1 76 ? 5.430 17.478 12.767 1.00 0.00 88 SER A N 8
ATOM 12918 C CA . SER A 1 76 ? 4.170 17.806 12.133 1.00 0.00 88 SER A CA 8
ATOM 12919 C C . SER A 1 76 ? 4.438 18.163 10.672 1.00 0.00 88 SER A C 8
ATOM 12920 O O . SER A 1 76 ? 3.534 18.020 9.856 1.00 0.00 88 SER A O 8
ATOM 12928 N N . GLU A 1 77 ? 5.608 18.668 10.251 1.00 0.00 89 GLU A N 8
ATOM 12929 C CA . GLU A 1 77 ? 5.966 18.951 8.883 1.00 0.00 89 GLU A CA 8
ATOM 12930 C C . GLU A 1 77 ? 6.206 17.709 8.040 1.00 0.00 89 GLU A C 8
ATOM 12931 O O . GLU A 1 77 ? 6.076 17.839 6.828 1.00 0.00 89 GLU A O 8
ATOM 12943 N N . LYS A 1 78 ? 6.186 16.503 8.610 1.00 0.00 90 LYS A N 8
ATOM 12944 C CA . LYS A 1 78 ? 6.303 15.333 7.766 1.00 0.00 90 LYS A CA 8
ATOM 12945 C C . LYS A 1 78 ? 5.049 15.113 6.939 1.00 0.00 90 LYS A C 8
ATOM 12946 O O . LYS A 1 78 ? 5.062 14.587 5.821 1.00 0.00 90 LYS A O 8
ATOM 12965 N N . GLU A 1 79 ? 3.892 15.545 7.456 1.00 0.00 91 GLU A N 8
ATOM 12966 C CA . GLU A 1 79 ? 2.533 15.285 7.026 1.00 0.00 91 GLU A CA 8
ATOM 12967 C C . GLU A 1 79 ? 2.143 15.666 5.620 1.00 0.00 91 GLU A C 8
ATOM 12968 O O . GLU A 1 79 ? 1.288 15.023 5.009 1.00 0.00 91 GLU A O 8
ATOM 12980 N N . PHE A 1 80 ? 2.890 16.586 5.003 1.00 0.00 92 PHE A N 8
ATOM 12981 C CA . PHE A 1 80 ? 2.681 17.034 3.643 1.00 0.00 92 PHE A CA 8
ATOM 12982 C C . PHE A 1 80 ? 3.102 16.088 2.534 1.00 0.00 92 PHE A C 8
ATOM 12983 O O . PHE A 1 80 ? 3.581 14.981 2.784 1.00 0.00 92 PHE A O 8
ATOM 13000 N N . ASP A 1 81 ? 2.974 16.458 1.248 1.00 0.00 93 ASP A N 8
ATOM 13001 C CA . ASP A 1 81 ? 3.425 15.708 0.100 1.00 0.00 93 ASP A CA 8
ATOM 13002 C C . ASP A 1 81 ? 4.894 15.826 -0.251 1.00 0.00 93 ASP A C 8
ATOM 13003 O O . ASP A 1 81 ? 5.459 14.767 -0.499 1.00 0.00 93 ASP A O 8
ATOM 13012 N N . ASP A 1 82 ? 5.561 16.963 -0.006 1.00 0.00 94 ASP A N 8
ATOM 13013 C CA . ASP A 1 82 ? 7.014 16.981 -0.099 1.00 0.00 94 ASP A CA 8
ATOM 13014 C C . ASP A 1 82 ? 7.684 17.773 1.013 1.00 0.00 94 ASP A C 8
ATOM 13015 O O . ASP A 1 82 ? 8.863 17.533 1.297 1.00 0.00 94 ASP A O 8
ATOM 13024 N N . THR A 1 83 ? 7.074 18.902 1.392 1.00 0.00 95 THR A N 8
ATOM 13025 C CA . THR A 1 83 ? 7.635 19.956 2.213 1.00 0.00 95 THR A CA 8
ATOM 13026 C C . THR A 1 83 ? 6.511 20.654 2.951 1.00 0.00 95 THR A C 8
ATOM 13027 O O . THR A 1 83 ? 5.392 20.778 2.450 1.00 0.00 95 THR A O 8
ATOM 13038 N N . GLY A 1 84 ? 6.841 21.238 4.111 1.00 0.00 96 GLY A N 8
ATOM 13039 C CA . GLY A 1 84 ? 5.866 21.918 4.944 1.00 0.00 96 GLY A CA 8
ATOM 13040 C C . GLY A 1 84 ? 5.462 23.229 4.301 1.00 0.00 96 GLY A C 8
ATOM 13041 O O . GLY A 1 84 ? 6.165 23.768 3.448 1.00 0.00 96 GLY A O 8
ATOM 13045 N N . LEU A 1 85 ? 4.317 23.744 4.758 1.00 0.00 97 LEU A N 8
ATOM 13046 C CA . LEU A 1 85 ? 3.575 24.767 4.064 1.00 0.00 97 LEU A CA 8
ATOM 13047 C C . LEU A 1 85 ? 3.893 26.210 4.452 1.00 0.00 97 LEU A C 8
ATOM 13048 O O . LEU A 1 85 ? 4.016 27.126 3.645 1.00 0.00 97 LEU A O 8
ATOM 13064 N N . THR A 1 86 ? 4.239 26.331 5.744 1.00 0.00 98 THR A N 8
ATOM 13065 C CA . THR A 1 86 ? 4.388 27.546 6.507 1.00 0.00 98 THR A CA 8
ATOM 13066 C C . THR A 1 86 ? 5.793 27.739 7.055 1.00 0.00 98 THR A C 8
ATOM 13067 O O . THR A 1 86 ? 6.417 26.741 7.404 1.00 0.00 98 THR A O 8
ATOM 13078 N N . LEU A 1 87 ? 6.309 28.982 7.052 1.00 0.00 99 LEU A N 8
ATOM 13079 C CA . LEU A 1 87 ? 7.576 29.349 7.646 1.00 0.00 99 LEU A CA 8
ATOM 13080 C C . LEU A 1 87 ? 7.367 29.821 9.076 1.00 0.00 99 LEU A C 8
ATOM 13081 O O . LEU A 1 87 ? 6.370 30.488 9.293 1.00 0.00 99 LEU A O 8
ATOM 13097 N N . GLY A 1 88 ? 8.106 29.253 10.035 1.00 0.00 100 GLY A N 8
ATOM 13098 C CA . GLY A 1 88 ? 7.935 29.572 11.443 1.00 0.00 100 GLY A CA 8
ATOM 13099 C C . GLY A 1 88 ? 8.756 30.783 11.865 1.00 0.00 100 GLY A C 8
ATOM 13100 O O . GLY A 1 88 ? 8.479 31.332 12.932 1.00 0.00 100 GLY A O 8
ATOM 13104 N N . ASP A 1 89 ? 9.739 31.222 11.087 1.00 0.00 101 ASP A N 8
ATOM 13105 C CA . ASP A 1 89 ? 10.903 31.834 11.683 1.00 0.00 101 ASP A CA 8
ATOM 13106 C C . ASP A 1 89 ? 10.913 33.349 11.868 1.00 0.00 101 ASP A C 8
ATOM 13107 O O . ASP A 1 89 ? 11.949 33.978 12.034 1.00 0.00 101 ASP A O 8
ATOM 13116 N N . VAL A 1 90 ? 9.688 33.865 12.008 1.00 0.00 102 VAL A N 8
ATOM 13117 C CA . VAL A 1 90 ? 9.176 35.195 11.737 1.00 0.00 102 VAL A CA 8
ATOM 13118 C C . VAL A 1 90 ? 8.185 35.728 12.781 1.00 0.00 102 VAL A C 8
ATOM 13119 O O . VAL A 1 90 ? 7.648 34.901 13.530 1.00 0.00 102 VAL A O 8
ATOM 13132 N N . VAL A 1 91 ? 7.801 36.953 13.134 1.00 0.00 103 VAL A N 8
ATOM 13133 C CA . VAL A 1 91 ? 8.196 37.951 12.154 1.00 0.00 103 VAL A CA 8
ATOM 13134 C C . VAL A 1 91 ? 9.488 38.636 12.605 1.00 0.00 103 VAL A C 8
ATOM 13135 O O . VAL A 1 91 ? 9.865 39.618 11.968 1.00 0.00 103 VAL A O 8
ATOM 13148 N N . ASN A 1 92 ? 10.165 38.178 13.650 1.00 0.00 104 ASN A N 8
ATOM 13149 C CA . ASN A 1 92 ? 11.413 38.774 14.106 1.00 0.00 104 ASN A CA 8
ATOM 13150 C C . ASN A 1 92 ? 12.495 38.744 13.046 1.00 0.00 104 ASN A C 8
ATOM 13151 O O . ASN A 1 92 ? 12.946 37.681 12.629 1.00 0.00 104 ASN A O 8
ATOM 13162 N N . ILE A 1 93 ? 13.005 39.936 12.695 1.00 0.00 105 ILE A N 8
ATOM 13163 C CA . ILE A 1 93 ? 14.029 40.177 11.711 1.00 0.00 105 ILE A CA 8
ATOM 13164 C C . ILE A 1 93 ? 15.385 40.405 12.387 1.00 0.00 105 ILE A C 8
ATOM 13165 O O . ILE A 1 93 ? 15.473 40.980 13.457 1.00 0.00 105 ILE A O 8
ATOM 13181 N N . LYS A 1 94 ? 16.427 39.754 11.845 1.00 0.00 106 LYS A N 8
ATOM 13182 C CA . LYS A 1 94 ? 17.684 39.524 12.515 1.00 0.00 106 LYS A CA 8
ATOM 13183 C C . LYS A 1 94 ? 18.708 40.506 11.954 1.00 0.00 106 LYS A C 8
ATOM 13184 O O . LYS A 1 94 ? 19.776 40.644 12.551 1.00 0.00 106 LYS A O 8
ATOM 13203 N N . GLU A 1 95 ? 18.408 41.071 10.786 1.00 0.00 107 GLU A N 8
ATOM 13204 C CA . GLU A 1 95 ? 18.865 42.354 10.313 1.00 0.00 107 GLU A CA 8
ATOM 13205 C C . GLU A 1 95 ? 18.258 43.459 11.159 1.00 0.00 107 GLU A C 8
ATOM 13206 O O . GLU A 1 95 ? 18.450 44.661 10.932 1.00 0.00 107 GLU A O 8
ATOM 13218 N N . GLY A 1 96 ? 17.304 43.142 12.043 1.00 0.00 108 GLY A N 8
ATOM 13219 C CA . GLY A 1 96 ? 16.417 44.125 12.625 1.00 0.00 108 GLY A CA 8
ATOM 13220 C C . GLY A 1 96 ? 16.952 45.015 13.726 1.00 0.00 108 GLY A C 8
ATOM 13221 O O . GLY A 1 96 ? 16.183 45.653 14.445 1.00 0.00 108 GLY A O 8
ATOM 13225 N N . LYS A 1 97 ? 18.265 44.943 14.009 1.00 0.00 109 LYS A N 8
ATOM 13226 C CA . LYS A 1 97 ? 19.003 45.872 14.854 1.00 0.00 109 LYS A CA 8
ATOM 13227 C C . LYS A 1 97 ? 20.216 46.439 14.133 1.00 0.00 109 LYS A C 8
ATOM 13228 O O . LYS A 1 97 ? 21.191 46.682 14.828 1.00 0.00 109 LYS A O 8
ATOM 13247 N N . LYS A 1 98 ? 20.283 46.499 12.807 1.00 0.00 110 LYS A N 8
ATOM 13248 C CA . LYS A 1 98 ? 21.282 47.091 11.926 1.00 0.00 110 LYS A CA 8
ATOM 13249 C C . LYS A 1 98 ? 21.300 48.611 11.922 1.00 0.00 110 LYS A C 8
ATOM 13250 O O . LYS A 1 98 ? 20.732 49.228 11.015 1.00 0.00 110 LYS A O 8
ATOM 13269 N N . LEU A 1 99 ? 21.873 49.251 12.940 1.00 0.00 111 LEU A N 8
ATOM 13270 C CA . LEU A 1 99 ? 21.885 50.642 13.324 1.00 0.00 111 LEU A CA 8
ATOM 13271 C C . LEU A 1 99 ? 22.871 50.792 14.467 1.00 0.00 111 LEU A C 8
ATOM 13272 O O . LEU A 1 99 ? 23.445 49.783 14.895 1.00 0.00 111 LEU A O 8
ATOM 13288 N N . GLU A 1 100 ? 23.055 52.007 14.976 1.00 0.00 112 GLU A N 8
ATOM 13289 C CA . GLU A 1 100 ? 24.021 52.312 16.008 1.00 0.00 112 GLU A CA 8
ATOM 13290 C C . GLU A 1 100 ? 23.409 53.419 16.847 1.00 0.00 112 GLU A C 8
ATOM 13291 O O . GLU A 1 100 ? 22.495 53.226 17.655 1.00 0.00 112 GLU A O 8
ATOM 13303 N N . HIS A 1 101 ? 23.927 54.637 16.639 1.00 0.00 113 HIS A N 8
ATOM 13304 C CA . HIS A 1 101 ? 23.683 55.820 17.434 1.00 0.00 113 HIS A CA 8
ATOM 13305 C C . HIS A 1 101 ? 22.466 56.657 17.064 1.00 0.00 113 HIS A C 8
ATOM 13306 O O . HIS A 1 101 ? 22.141 57.615 17.776 1.00 0.00 113 HIS A O 8
ATOM 13320 N N . HIS A 1 102 ? 21.859 56.266 15.950 1.00 0.00 114 HIS A N 8
ATOM 13321 C CA . HIS A 1 102 ? 20.619 56.709 15.362 1.00 0.00 114 HIS A CA 8
ATOM 13322 C C . HIS A 1 102 ? 19.743 57.357 16.425 1.00 0.00 114 HIS A C 8
ATOM 13323 O O . HIS A 1 102 ? 19.196 56.626 17.281 1.00 0.00 114 HIS A O 8
ATOM 13337 N N . GLU A 1 1 ? 11.884 -20.022 18.667 1.00 0.00 13 GLU A N 9
ATOM 13338 C CA . GLU A 1 1 ? 12.757 -19.763 17.515 1.00 0.00 13 GLU A CA 9
ATOM 13339 C C . GLU A 1 1 ? 12.808 -18.285 17.147 1.00 0.00 13 GLU A C 9
ATOM 13340 O O . GLU A 1 1 ? 13.794 -17.572 17.264 1.00 0.00 13 GLU A O 9
ATOM 13354 N N . ASN A 1 2 ? 11.751 -17.891 16.425 1.00 0.00 14 ASN A N 9
ATOM 13355 C CA . ASN A 1 2 ? 11.711 -16.663 15.660 1.00 0.00 14 ASN A CA 9
ATOM 13356 C C . ASN A 1 2 ? 11.232 -15.541 16.556 1.00 0.00 14 ASN A C 9
ATOM 13357 O O . ASN A 1 2 ? 10.460 -15.864 17.462 1.00 0.00 14 ASN A O 9
ATOM 13368 N N . ALA A 1 3 ? 11.658 -14.291 16.380 1.00 0.00 15 ALA A N 9
ATOM 13369 C CA . ALA A 1 3 ? 11.402 -13.156 17.239 1.00 0.00 15 ALA A CA 9
ATOM 13370 C C . ALA A 1 3 ? 9.947 -12.702 17.209 1.00 0.00 15 ALA A C 9
ATOM 13371 O O . ALA A 1 3 ? 9.141 -13.153 16.410 1.00 0.00 15 ALA A O 9
ATOM 13378 N N . GLU A 1 4 ? 9.579 -11.913 18.229 1.00 0.00 16 GLU A N 9
ATOM 13379 C CA . GLU A 1 4 ? 8.181 -11.741 18.591 1.00 0.00 16 GLU A CA 9
ATOM 13380 C C . GLU A 1 4 ? 7.556 -10.728 17.643 1.00 0.00 16 GLU A C 9
ATOM 13381 O O . GLU A 1 4 ? 6.356 -10.513 17.717 1.00 0.00 16 GLU A O 9
ATOM 13393 N N . LEU A 1 5 ? 8.301 -10.118 16.720 1.00 0.00 17 LEU A N 9
ATOM 13394 C CA . LEU A 1 5 ? 8.041 -8.837 16.069 1.00 0.00 17 LEU A CA 9
ATOM 13395 C C . LEU A 1 5 ? 9.118 -8.443 15.067 1.00 0.00 17 LEU A C 9
ATOM 13396 O O . LEU A 1 5 ? 10.216 -9.011 15.046 1.00 0.00 17 LEU A O 9
ATOM 13412 N N . GLU A 1 6 ? 8.818 -7.479 14.195 1.00 0.00 18 GLU A N 9
ATOM 13413 C CA . GLU A 1 6 ? 9.755 -7.103 13.142 1.00 0.00 18 GLU A CA 9
ATOM 13414 C C . GLU A 1 6 ? 9.807 -5.587 12.984 1.00 0.00 18 GLU A C 9
ATOM 13415 O O . GLU A 1 6 ? 8.836 -4.870 13.204 1.00 0.00 18 GLU A O 9
ATOM 13427 N N . ILE A 1 7 ? 10.988 -5.093 12.602 1.00 0.00 19 ILE A N 9
ATOM 13428 C CA . ILE A 1 7 ? 11.313 -3.683 12.552 1.00 0.00 19 ILE A CA 9
ATOM 13429 C C . ILE A 1 7 ? 11.776 -3.201 11.184 1.00 0.00 19 ILE A C 9
ATOM 13430 O O . ILE A 1 7 ? 11.674 -1.996 11.006 1.00 0.00 19 ILE A O 9
ATOM 13446 N N . VAL A 1 8 ? 12.156 -4.069 10.252 1.00 0.00 20 VAL A N 9
ATOM 13447 C CA . VAL A 1 8 ? 12.552 -3.500 8.988 1.00 0.00 20 VAL A CA 9
ATOM 13448 C C . VAL A 1 8 ? 11.351 -3.161 8.122 1.00 0.00 20 VAL A C 9
ATOM 13449 O O . VAL A 1 8 ? 11.318 -2.165 7.395 1.00 0.00 20 VAL A O 9
ATOM 13462 N N . THR A 1 9 ? 10.357 -4.040 7.952 1.00 0.00 21 THR A N 9
ATOM 13463 C CA . THR A 1 9 ? 9.382 -4.179 6.891 1.00 0.00 21 THR A CA 9
ATOM 13464 C C . THR A 1 9 ? 8.636 -2.899 6.553 1.00 0.00 21 THR A C 9
ATOM 13465 O O . THR A 1 9 ? 8.580 -2.511 5.387 1.00 0.00 21 THR A O 9
ATOM 13476 N N . ASP A 1 10 ? 8.164 -2.160 7.562 1.00 0.00 22 ASP A N 9
ATOM 13477 C CA . ASP A 1 10 ? 7.178 -1.108 7.542 1.00 0.00 22 ASP A CA 9
ATOM 13478 C C . ASP A 1 10 ? 5.762 -1.508 7.126 1.00 0.00 22 ASP A C 9
ATOM 13479 O O . ASP A 1 10 ? 4.841 -0.737 7.417 1.00 0.00 22 ASP A O 9
ATOM 13488 N N . TYR A 1 11 ? 5.564 -2.619 6.407 1.00 0.00 23 TYR A N 9
ATOM 13489 C CA . TYR A 1 11 ? 4.281 -3.084 5.946 1.00 0.00 23 TYR A CA 9
ATOM 13490 C C . TYR A 1 11 ? 3.714 -3.978 7.037 1.00 0.00 23 TYR A C 9
ATOM 13491 O O . TYR A 1 11 ? 3.602 -5.167 6.770 1.00 0.00 23 TYR A O 9
ATOM 13509 N N . TYR A 1 12 ? 3.247 -3.319 8.097 1.00 0.00 24 TYR A N 9
ATOM 13510 C CA . TYR A 1 12 ? 2.594 -3.906 9.257 1.00 0.00 24 TYR A CA 9
ATOM 13511 C C . TYR A 1 12 ? 1.078 -3.855 9.325 1.00 0.00 24 TYR A C 9
ATOM 13512 O O . TYR A 1 12 ? 0.417 -3.534 8.340 1.00 0.00 24 TYR A O 9
ATOM 13530 N N . LYS A 1 13 ? 0.424 -4.256 10.422 1.00 0.00 25 LYS A N 9
ATOM 13531 C CA . LYS A 1 13 ? -1.002 -4.335 10.561 1.00 0.00 25 LYS A CA 9
ATOM 13532 C C . LYS A 1 13 ? -1.842 -3.069 10.373 1.00 0.00 25 LYS A C 9
ATOM 13533 O O . LYS A 1 13 ? -3.004 -3.149 9.999 1.00 0.00 25 LYS A O 9
ATOM 13552 N N . ILE A 1 14 ? -1.252 -1.887 10.571 1.00 0.00 26 ILE A N 9
ATOM 13553 C CA . ILE A 1 14 ? -1.595 -0.703 9.800 1.00 0.00 26 ILE A CA 9
ATOM 13554 C C . ILE A 1 14 ? -2.074 -0.846 8.362 1.00 0.00 26 ILE A C 9
ATOM 13555 O O . ILE A 1 14 ? -2.759 0.111 7.959 1.00 0.00 26 ILE A O 9
ATOM 13571 N N . ILE A 1 15 ? -1.592 -1.781 7.558 1.00 0.00 27 ILE A N 9
ATOM 13572 C CA . ILE A 1 15 ? -2.006 -2.047 6.194 1.00 0.00 27 ILE A CA 9
ATOM 13573 C C . ILE A 1 15 ? -2.155 -3.521 5.857 1.00 0.00 27 ILE A C 9
ATOM 13574 O O . ILE A 1 15 ? -3.161 -3.887 5.239 1.00 0.00 27 ILE A O 9
ATOM 13590 N N . LYS A 1 16 ? -1.261 -4.439 6.253 1.00 0.00 28 LYS A N 9
ATOM 13591 C CA . LYS A 1 16 ? -1.269 -5.878 6.146 1.00 0.00 28 LYS A CA 9
ATOM 13592 C C . LYS A 1 16 ? -2.583 -6.619 6.412 1.00 0.00 28 LYS A C 9
ATOM 13593 O O . LYS A 1 16 ? -3.094 -7.403 5.613 1.00 0.00 28 LYS A O 9
ATOM 13612 N N . THR A 1 17 ? -3.083 -6.394 7.632 1.00 0.00 29 THR A N 9
ATOM 13613 C CA . THR A 1 17 ? -4.339 -6.970 8.095 1.00 0.00 29 THR A CA 9
ATOM 13614 C C . THR A 1 17 ? -5.488 -6.107 7.612 1.00 0.00 29 THR A C 9
ATOM 13615 O O . THR A 1 17 ? -6.567 -6.641 7.376 1.00 0.00 29 THR A O 9
ATOM 13626 N N . ALA A 1 18 ? -5.235 -4.809 7.453 1.00 0.00 30 ALA A N 9
ATOM 13627 C CA . ALA A 1 18 ? -6.247 -3.764 7.388 1.00 0.00 30 ALA A CA 9
ATOM 13628 C C . ALA A 1 18 ? -7.116 -3.938 6.147 1.00 0.00 30 ALA A C 9
ATOM 13629 O O . ALA A 1 18 ? -8.330 -3.989 6.310 1.00 0.00 30 ALA A O 9
ATOM 13636 N N . ARG A 1 19 ? -6.457 -4.072 4.997 1.00 0.00 31 ARG A N 9
ATOM 13637 C CA . ARG A 1 19 ? -7.121 -4.363 3.729 1.00 0.00 31 ARG A CA 9
ATOM 13638 C C . ARG A 1 19 ? -8.145 -5.491 3.840 1.00 0.00 31 ARG A C 9
ATOM 13639 O O . ARG A 1 19 ? -9.195 -5.419 3.187 1.00 0.00 31 ARG A O 9
ATOM 13660 N N . GLU A 1 20 ? -7.884 -6.525 4.610 1.00 0.00 32 GLU A N 9
ATOM 13661 C CA . GLU A 1 20 ? -8.697 -7.692 4.895 1.00 0.00 32 GLU A CA 9
ATOM 13662 C C . GLU A 1 20 ? -9.872 -7.402 5.831 1.00 0.00 32 GLU A C 9
ATOM 13663 O O . GLU A 1 20 ? -10.910 -8.055 5.745 1.00 0.00 32 GLU A O 9
ATOM 13675 N N . GLN A 1 21 ? -9.638 -6.601 6.860 1.00 0.00 33 GLN A N 9
ATOM 13676 C CA . GLN A 1 21 ? -10.617 -6.196 7.848 1.00 0.00 33 GLN A CA 9
ATOM 13677 C C . GLN A 1 21 ? -11.732 -5.263 7.356 1.00 0.00 33 GLN A C 9
ATOM 13678 O O . GLN A 1 21 ? -12.895 -5.307 7.771 1.00 0.00 33 GLN A O 9
ATOM 13692 N N . LEU A 1 22 ? -11.440 -4.693 6.187 1.00 0.00 34 LEU A N 9
ATOM 13693 C CA . LEU A 1 22 ? -12.311 -3.842 5.414 1.00 0.00 34 LEU A CA 9
ATOM 13694 C C . LEU A 1 22 ? -13.055 -4.614 4.329 1.00 0.00 34 LEU A C 9
ATOM 13695 O O . LEU A 1 22 ? -14.100 -4.166 3.872 1.00 0.00 34 LEU A O 9
ATOM 13711 N N . GLY A 1 23 ? -12.578 -5.826 4.071 1.00 0.00 35 GLY A N 9
ATOM 13712 C CA . GLY A 1 23 ? -13.097 -6.900 3.235 1.00 0.00 35 GLY A CA 9
ATOM 13713 C C . GLY A 1 23 ? -13.033 -6.704 1.726 1.00 0.00 35 GLY A C 9
ATOM 13714 O O . GLY A 1 23 ? -13.412 -7.581 0.938 1.00 0.00 35 GLY A O 9
ATOM 13718 N N . ILE A 1 24 ? -12.509 -5.540 1.345 1.00 0.00 36 ILE A N 9
ATOM 13719 C CA . ILE A 1 24 ? -12.265 -5.113 -0.027 1.00 0.00 36 ILE A CA 9
ATOM 13720 C C . ILE A 1 24 ? -11.156 -5.884 -0.720 1.00 0.00 36 ILE A C 9
ATOM 13721 O O . ILE A 1 24 ? -10.327 -6.554 -0.100 1.00 0.00 36 ILE A O 9
ATOM 13737 N N . SER A 1 25 ? -11.180 -5.930 -2.057 1.00 0.00 37 SER A N 9
ATOM 13738 C CA . SER A 1 25 ? -10.247 -6.689 -2.856 1.00 0.00 37 SER A CA 9
ATOM 13739 C C . SER A 1 25 ? -8.984 -5.967 -3.297 1.00 0.00 37 SER A C 9
ATOM 13740 O O . SER A 1 25 ? -8.792 -4.814 -2.926 1.00 0.00 37 SER A O 9
ATOM 13748 N N . GLN A 1 26 ? -8.029 -6.685 -3.892 1.00 0.00 38 GLN A N 9
ATOM 13749 C CA . GLN A 1 26 ? -6.778 -6.142 -4.391 1.00 0.00 38 GLN A CA 9
ATOM 13750 C C . GLN A 1 26 ? -7.121 -5.085 -5.430 1.00 0.00 38 GLN A C 9
ATOM 13751 O O . GLN A 1 26 ? -6.506 -4.019 -5.441 1.00 0.00 38 GLN A O 9
ATOM 13765 N N . GLN A 1 27 ? -8.081 -5.296 -6.340 1.00 0.00 39 GLN A N 9
ATOM 13766 C CA . GLN A 1 27 ? -8.425 -4.401 -7.425 1.00 0.00 39 GLN A CA 9
ATOM 13767 C C . GLN A 1 27 ? -8.974 -3.096 -6.845 1.00 0.00 39 GLN A C 9
ATOM 13768 O O . GLN A 1 27 ? -8.643 -2.003 -7.275 1.00 0.00 39 GLN A O 9
ATOM 13782 N N . GLN A 1 28 ? -9.807 -3.161 -5.798 1.00 0.00 40 GLN A N 9
ATOM 13783 C CA . GLN A 1 28 ? -10.293 -1.997 -5.089 1.00 0.00 40 GLN A CA 9
ATOM 13784 C C . GLN A 1 28 ? -9.205 -1.209 -4.368 1.00 0.00 40 GLN A C 9
ATOM 13785 O O . GLN A 1 28 ? -9.367 0.004 -4.195 1.00 0.00 40 GLN A O 9
ATOM 13799 N N . LEU A 1 29 ? -8.230 -1.854 -3.750 1.00 0.00 41 LEU A N 9
ATOM 13800 C CA . LEU A 1 29 ? -7.195 -1.270 -2.908 1.00 0.00 41 LEU A CA 9
ATOM 13801 C C . LEU A 1 29 ? -6.261 -0.325 -3.638 1.00 0.00 41 LEU A C 9
ATOM 13802 O O . LEU A 1 29 ? -5.794 0.652 -3.067 1.00 0.00 41 LEU A O 9
ATOM 13818 N N . ALA A 1 30 ? -5.894 -0.654 -4.886 1.00 0.00 42 ALA A N 9
ATOM 13819 C CA . ALA A 1 30 ? -5.122 0.220 -5.765 1.00 0.00 42 ALA A CA 9
ATOM 13820 C C . ALA A 1 30 ? -5.909 1.510 -5.955 1.00 0.00 42 ALA A C 9
ATOM 13821 O O . ALA A 1 30 ? -5.390 2.639 -5.998 1.00 0.00 42 ALA A O 9
ATOM 13828 N N . GLN A 1 31 ? -7.190 1.409 -6.297 1.00 0.00 43 GLN A N 9
ATOM 13829 C CA . GLN A 1 31 ? -8.037 2.536 -6.597 1.00 0.00 43 GLN A CA 9
ATOM 13830 C C . GLN A 1 31 ? -8.190 3.379 -5.339 1.00 0.00 43 GLN A C 9
ATOM 13831 O O . GLN A 1 31 ? -8.591 4.545 -5.356 1.00 0.00 43 GLN A O 9
ATOM 13845 N N . LYS A 1 32 ? -7.826 2.867 -4.160 1.00 0.00 44 LYS A N 9
ATOM 13846 C CA . LYS A 1 32 ? -7.973 3.572 -2.910 1.00 0.00 44 LYS A CA 9
ATOM 13847 C C . LYS A 1 32 ? -6.732 4.192 -2.273 1.00 0.00 44 LYS A C 9
ATOM 13848 O O . LYS A 1 32 ? -6.846 5.178 -1.539 1.00 0.00 44 LYS A O 9
ATOM 13867 N N . LEU A 1 33 ? -5.530 3.787 -2.687 1.00 0.00 45 LEU A N 9
ATOM 13868 C CA . LEU A 1 33 ? -4.331 4.100 -1.930 1.00 0.00 45 LEU A CA 9
ATOM 13869 C C . LEU A 1 33 ? -3.176 4.584 -2.788 1.00 0.00 45 LEU A C 9
ATOM 13870 O O . LEU A 1 33 ? -2.059 4.749 -2.300 1.00 0.00 45 LEU A O 9
ATOM 13886 N N . LYS A 1 34 ? -3.502 4.950 -4.028 1.00 0.00 46 LYS A N 9
ATOM 13887 C CA . LYS A 1 34 ? -2.782 5.013 -5.290 1.00 0.00 46 LYS A CA 9
ATOM 13888 C C . LYS A 1 34 ? -1.924 3.827 -5.677 1.00 0.00 46 LYS A C 9
ATOM 13889 O O . LYS A 1 34 ? -1.756 3.589 -6.876 1.00 0.00 46 LYS A O 9
ATOM 13908 N N . VAL A 1 35 ? -1.370 3.011 -4.763 1.00 0.00 47 VAL A N 9
ATOM 13909 C CA . VAL A 1 35 ? -0.292 2.074 -4.984 1.00 0.00 47 VAL A CA 9
ATOM 13910 C C . VAL A 1 35 ? -0.692 0.677 -5.478 1.00 0.00 47 VAL A C 9
ATOM 13911 O O . VAL A 1 35 ? -1.766 0.200 -5.128 1.00 0.00 47 VAL A O 9
ATOM 13924 N N . SER A 1 36 ? 0.078 -0.008 -6.324 1.00 0.00 48 SER A N 9
ATOM 13925 C CA . SER A 1 36 ? -0.324 -1.208 -7.029 1.00 0.00 48 SER A CA 9
ATOM 13926 C C . SER A 1 36 ? -0.297 -2.579 -6.382 1.00 0.00 48 SER A C 9
ATOM 13927 O O . SER A 1 36 ? 0.466 -2.748 -5.435 1.00 0.00 48 SER A O 9
ATOM 13935 N N . GLU A 1 37 ? -0.974 -3.655 -6.813 1.00 0.00 49 GLU A N 9
ATOM 13936 C CA . GLU A 1 37 ? -0.729 -5.012 -6.386 1.00 0.00 49 GLU A CA 9
ATOM 13937 C C . GLU A 1 37 ? 0.714 -5.500 -6.429 1.00 0.00 49 GLU A C 9
ATOM 13938 O O . GLU A 1 37 ? 1.020 -6.472 -5.745 1.00 0.00 49 GLU A O 9
ATOM 13950 N N . ASN A 1 38 ? 1.638 -4.861 -7.140 1.00 0.00 50 ASN A N 9
ATOM 13951 C CA . ASN A 1 38 ? 3.056 -5.163 -7.182 1.00 0.00 50 ASN A CA 9
ATOM 13952 C C . ASN A 1 38 ? 3.818 -4.467 -6.076 1.00 0.00 50 ASN A C 9
ATOM 13953 O O . ASN A 1 38 ? 4.823 -4.936 -5.544 1.00 0.00 50 ASN A O 9
ATOM 13964 N N . ILE A 1 39 ? 3.373 -3.240 -5.753 1.00 0.00 51 ILE A N 9
ATOM 13965 C CA . ILE A 1 39 ? 3.765 -2.498 -4.579 1.00 0.00 51 ILE A CA 9
ATOM 13966 C C . ILE A 1 39 ? 3.506 -3.324 -3.326 1.00 0.00 51 ILE A C 9
ATOM 13967 O O . ILE A 1 39 ? 4.119 -3.192 -2.278 1.00 0.00 51 ILE A O 9
ATOM 13983 N N . VAL A 1 40 ? 2.406 -4.081 -3.346 1.00 0.00 52 VAL A N 9
ATOM 13984 C CA . VAL A 1 40 ? 2.166 -4.889 -2.162 1.00 0.00 52 VAL A CA 9
ATOM 13985 C C . VAL A 1 40 ? 3.315 -5.850 -1.917 1.00 0.00 52 VAL A C 9
ATOM 13986 O O . VAL A 1 40 ? 3.955 -5.652 -0.883 1.00 0.00 52 VAL A O 9
ATOM 13999 N N . LYS A 1 41 ? 3.535 -6.813 -2.816 1.00 0.00 53 LYS A N 9
ATOM 14000 C CA . LYS A 1 41 ? 4.599 -7.802 -2.754 1.00 0.00 53 LYS A CA 9
ATOM 14001 C C . LYS A 1 41 ? 5.945 -7.237 -2.372 1.00 0.00 53 LYS A C 9
ATOM 14002 O O . LYS A 1 41 ? 6.523 -7.744 -1.404 1.00 0.00 53 LYS A O 9
ATOM 14021 N N . ARG A 1 42 ? 6.303 -6.094 -2.952 1.00 0.00 54 ARG A N 9
ATOM 14022 C CA . ARG A 1 42 ? 7.543 -5.424 -2.598 1.00 0.00 54 ARG A CA 9
ATOM 14023 C C . ARG A 1 42 ? 7.703 -5.144 -1.112 1.00 0.00 54 ARG A C 9
ATOM 14024 O O . ARG A 1 42 ? 8.790 -5.358 -0.580 1.00 0.00 54 ARG A O 9
ATOM 14045 N N . PHE A 1 43 ? 6.688 -4.540 -0.493 1.00 0.00 55 PHE A N 9
ATOM 14046 C CA . PHE A 1 43 ? 6.730 -4.044 0.877 1.00 0.00 55 PHE A CA 9
ATOM 14047 C C . PHE A 1 43 ? 6.245 -5.139 1.822 1.00 0.00 55 PHE A C 9
ATOM 14048 O O . PHE A 1 43 ? 6.906 -5.399 2.836 1.00 0.00 55 PHE A O 9
ATOM 14065 N N . GLU A 1 44 ? 5.215 -5.923 1.522 1.00 0.00 56 GLU A N 9
ATOM 14066 C CA . GLU A 1 44 ? 4.853 -7.141 2.186 1.00 0.00 56 GLU A CA 9
ATOM 14067 C C . GLU A 1 44 ? 6.073 -8.011 2.465 1.00 0.00 56 GLU A C 9
ATOM 14068 O O . GLU A 1 44 ? 6.175 -8.719 3.475 1.00 0.00 56 GLU A O 9
ATOM 14080 N N . SER A 1 45 ? 7.081 -8.077 1.597 1.00 0.00 57 SER A N 9
ATOM 14081 C CA . SER A 1 45 ? 8.187 -9.007 1.721 1.00 0.00 57 SER A CA 9
ATOM 14082 C C . SER A 1 45 ? 9.367 -8.475 2.515 1.00 0.00 57 SER A C 9
ATOM 14083 O O . SER A 1 45 ? 10.375 -9.162 2.722 1.00 0.00 57 SER A O 9
ATOM 14091 N N . GLY A 1 46 ? 9.292 -7.218 2.962 1.00 0.00 58 GLY A N 9
ATOM 14092 C CA . GLY A 1 46 ? 10.307 -6.455 3.662 1.00 0.00 58 GLY A CA 9
ATOM 14093 C C . GLY A 1 46 ? 11.530 -5.935 2.910 1.00 0.00 58 GLY A C 9
ATOM 14094 O O . GLY A 1 46 ? 12.480 -5.370 3.450 1.00 0.00 58 GLY A O 9
ATOM 14098 N N . LYS A 1 47 ? 11.426 -6.011 1.574 1.00 0.00 59 LYS A N 9
ATOM 14099 C CA . LYS A 1 47 ? 12.496 -5.822 0.609 1.00 0.00 59 LYS A CA 9
ATOM 14100 C C . LYS A 1 47 ? 12.675 -4.361 0.219 1.00 0.00 59 LYS A C 9
ATOM 14101 O O . LYS A 1 47 ? 13.803 -3.980 -0.102 1.00 0.00 59 LYS A O 9
ATOM 14120 N N . LEU A 1 48 ? 11.590 -3.587 0.284 1.00 0.00 60 LEU A N 9
ATOM 14121 C CA . LEU A 1 48 ? 11.417 -2.226 -0.197 1.00 0.00 60 LEU A CA 9
ATOM 14122 C C . LEU A 1 48 ? 10.375 -1.469 0.615 1.00 0.00 60 LEU A C 9
ATOM 14123 O O . LEU A 1 48 ? 9.394 -2.063 1.039 1.00 0.00 60 LEU A O 9
ATOM 14139 N N . LYS A 1 49 ? 10.649 -0.240 1.076 1.00 0.00 61 LYS A N 9
ATOM 14140 C CA . LYS A 1 49 ? 9.705 0.727 1.593 1.00 0.00 61 LYS A CA 9
ATOM 14141 C C . LYS A 1 49 ? 9.725 1.956 0.701 1.00 0.00 61 LYS A C 9
ATOM 14142 O O . LYS A 1 49 ? 10.587 1.950 -0.165 1.00 0.00 61 LYS A O 9
ATOM 14161 N N . PRO A 1 50 ? 8.957 3.026 0.935 1.00 0.00 62 PRO A N 9
ATOM 14162 C CA . PRO A 1 50 ? 8.847 4.191 0.078 1.00 0.00 62 PRO A CA 9
ATOM 14163 C C . PRO A 1 50 ? 10.152 4.776 -0.435 1.00 0.00 62 PRO A C 9
ATOM 14164 O O . PRO A 1 50 ? 11.116 4.777 0.331 1.00 0.00 62 PRO A O 9
ATOM 14175 N N . THR A 1 51 ? 10.174 5.406 -1.606 1.00 0.00 63 THR A N 9
ATOM 14176 C CA . THR A 1 51 ? 11.321 5.913 -2.338 1.00 0.00 63 THR A CA 9
ATOM 14177 C C . THR A 1 51 ? 11.206 7.358 -2.755 1.00 0.00 63 THR A C 9
ATOM 14178 O O . THR A 1 51 ? 10.180 8.009 -2.610 1.00 0.00 63 THR A O 9
ATOM 14189 N N . ILE A 1 52 ? 12.214 7.810 -3.521 1.00 0.00 64 ILE A N 9
ATOM 14190 C CA . ILE A 1 52 ? 12.270 9.134 -4.106 1.00 0.00 64 ILE A CA 9
ATOM 14191 C C . ILE A 1 52 ? 11.064 9.294 -5.036 1.00 0.00 64 ILE A C 9
ATOM 14192 O O . ILE A 1 52 ? 10.301 10.235 -4.885 1.00 0.00 64 ILE A O 9
ATOM 14208 N N . SER A 1 53 ? 10.788 8.430 -6.023 1.00 0.00 65 SER A N 9
ATOM 14209 C CA . SER A 1 53 ? 9.684 8.707 -6.930 1.00 0.00 65 SER A CA 9
ATOM 14210 C C . SER A 1 53 ? 8.331 8.588 -6.234 1.00 0.00 65 SER A C 9
ATOM 14211 O O . SER A 1 53 ? 7.342 9.186 -6.658 1.00 0.00 65 SER A O 9
ATOM 14219 N N . GLN A 1 54 ? 8.201 7.952 -5.063 1.00 0.00 66 GLN A N 9
ATOM 14220 C CA . GLN A 1 54 ? 6.911 7.734 -4.431 1.00 0.00 66 GLN A CA 9
ATOM 14221 C C . GLN A 1 54 ? 6.648 8.767 -3.356 1.00 0.00 66 GLN A C 9
ATOM 14222 O O . GLN A 1 54 ? 5.501 9.212 -3.387 1.00 0.00 66 GLN A O 9
ATOM 14236 N N . ALA A 1 55 ? 7.578 9.066 -2.449 1.00 0.00 67 ALA A N 9
ATOM 14237 C CA . ALA A 1 55 ? 7.257 9.501 -1.092 1.00 0.00 67 ALA A CA 9
ATOM 14238 C C . ALA A 1 55 ? 6.377 10.733 -0.982 1.00 0.00 67 ALA A C 9
ATOM 14239 O O . ALA A 1 55 ? 5.439 10.669 -0.185 1.00 0.00 67 ALA A O 9
ATOM 14246 N N . ARG A 1 56 ? 6.725 11.882 -1.571 1.00 0.00 68 ARG A N 9
ATOM 14247 C CA . ARG A 1 56 ? 6.083 13.145 -1.289 1.00 0.00 68 ARG A CA 9
ATOM 14248 C C . ARG A 1 56 ? 4.569 13.112 -1.411 1.00 0.00 68 ARG A C 9
ATOM 14249 O O . ARG A 1 56 ? 3.882 13.462 -0.458 1.00 0.00 68 ARG A O 9
ATOM 14270 N N . GLN A 1 57 ? 3.973 12.688 -2.529 1.00 0.00 69 GLN A N 9
ATOM 14271 C CA . GLN A 1 57 ? 2.554 12.392 -2.605 1.00 0.00 69 GLN A CA 9
ATOM 14272 C C . GLN A 1 57 ? 2.080 11.284 -1.678 1.00 0.00 69 GLN A C 9
ATOM 14273 O O . GLN A 1 57 ? 0.960 11.383 -1.172 1.00 0.00 69 GLN A O 9
ATOM 14287 N N . LEU A 1 58 ? 2.807 10.174 -1.481 1.00 0.00 70 LEU A N 9
ATOM 14288 C CA . LEU A 1 58 ? 2.497 8.949 -0.774 1.00 0.00 70 LEU A CA 9
ATOM 14289 C C . LEU A 1 58 ? 2.092 9.305 0.640 1.00 0.00 70 LEU A C 9
ATOM 14290 O O . LEU A 1 58 ? 1.001 8.973 1.105 1.00 0.00 70 LEU A O 9
ATOM 14306 N N . GLU A 1 59 ? 2.972 10.024 1.339 1.00 0.00 71 GLU A N 9
ATOM 14307 C CA . GLU A 1 59 ? 2.785 10.563 2.680 1.00 0.00 71 GLU A CA 9
ATOM 14308 C C . GLU A 1 59 ? 1.441 11.289 2.801 1.00 0.00 71 GLU A C 9
ATOM 14309 O O . GLU A 1 59 ? 0.615 11.094 3.678 1.00 0.00 71 GLU A O 9
ATOM 14321 N N . LYS A 1 60 ? 1.166 12.160 1.838 1.00 0.00 72 LYS A N 9
ATOM 14322 C CA . LYS A 1 60 ? 0.118 13.163 1.927 1.00 0.00 72 LYS A CA 9
ATOM 14323 C C . LYS A 1 60 ? -1.279 12.578 1.788 1.00 0.00 72 LYS A C 9
ATOM 14324 O O . LYS A 1 60 ? -2.201 13.012 2.480 1.00 0.00 72 LYS A O 9
ATOM 14343 N N . ILE A 1 61 ? -1.403 11.562 0.926 1.00 0.00 73 ILE A N 9
ATOM 14344 C CA . ILE A 1 61 ? -2.671 10.910 0.660 1.00 0.00 73 ILE A CA 9
ATOM 14345 C C . ILE A 1 61 ? -3.215 10.150 1.866 1.00 0.00 73 ILE A C 9
ATOM 14346 O O . ILE A 1 61 ? -4.422 9.926 1.979 1.00 0.00 73 ILE A O 9
ATOM 14362 N N . LEU A 1 62 ? -2.332 9.681 2.739 1.00 0.00 74 LEU A N 9
ATOM 14363 C CA . LEU A 1 62 ? -2.519 9.031 4.026 1.00 0.00 74 LEU A CA 9
ATOM 14364 C C . LEU A 1 62 ? -1.239 8.345 4.489 1.00 0.00 74 LEU A C 9
ATOM 14365 O O . LEU A 1 62 ? -1.097 8.136 5.689 1.00 0.00 74 LEU A O 9
ATOM 14381 N N . GLY A 1 63 ? -0.307 8.035 3.582 1.00 0.00 75 GLY A N 9
ATOM 14382 C CA . GLY A 1 63 ? 0.857 7.215 3.858 1.00 0.00 75 GLY A CA 9
ATOM 14383 C C . GLY A 1 63 ? 0.534 5.733 3.956 1.00 0.00 75 GLY A C 9
ATOM 14384 O O . GLY A 1 63 ? 1.236 4.929 4.586 1.00 0.00 75 GLY A O 9
ATOM 14388 N N . ILE A 1 64 ? -0.508 5.376 3.209 1.00 0.00 76 ILE A N 9
ATOM 14389 C CA . ILE A 1 64 ? -0.993 4.083 2.784 1.00 0.00 76 ILE A CA 9
ATOM 14390 C C . ILE A 1 64 ? -1.463 3.203 3.953 1.00 0.00 76 ILE A C 9
ATOM 14391 O O . ILE A 1 64 ? -1.758 2.043 3.721 1.00 0.00 76 ILE A O 9
ATOM 14407 N N . LYS A 1 65 ? -1.544 3.706 5.186 1.00 0.00 77 LYS A N 9
ATOM 14408 C CA . LYS A 1 65 ? -2.053 3.121 6.416 1.00 0.00 77 LYS A CA 9
ATOM 14409 C C . LYS A 1 65 ? -3.555 2.923 6.381 1.00 0.00 77 LYS A C 9
ATOM 14410 O O . LYS A 1 65 ? -4.090 3.737 5.638 1.00 0.00 77 LYS A O 9
ATOM 14429 N N . LEU A 1 66 ? -4.234 1.981 7.051 1.00 0.00 78 LEU A N 9
ATOM 14430 C CA . LEU A 1 66 ? -5.677 1.815 6.888 1.00 0.00 78 LEU A CA 9
ATOM 14431 C C . LEU A 1 66 ? -6.401 1.618 8.206 1.00 0.00 78 LEU A C 9
ATOM 14432 O O . LEU A 1 66 ? -5.878 1.065 9.174 1.00 0.00 78 LEU A O 9
ATOM 14448 N N . VAL A 1 67 ? -7.586 2.198 8.429 1.00 0.00 79 VAL A N 9
ATOM 14449 C CA . VAL A 1 67 ? -8.618 2.653 7.525 1.00 0.00 79 VAL A CA 9
ATOM 14450 C C . VAL A 1 67 ? -8.731 4.162 7.334 1.00 0.00 79 VAL A C 9
ATOM 14451 O O . VAL A 1 67 ? -8.153 4.915 8.117 1.00 0.00 79 VAL A O 9
ATOM 14464 N N . THR A 1 68 ? -9.516 4.652 6.375 1.00 0.00 80 THR A N 9
ATOM 14465 C CA . THR A 1 68 ? -10.104 5.982 6.271 1.00 0.00 80 THR A CA 9
ATOM 14466 C C . THR A 1 68 ? -11.432 5.823 6.995 1.00 0.00 80 THR A C 9
ATOM 14467 O O . THR A 1 68 ? -12.372 5.310 6.362 1.00 0.00 80 THR A O 9
ATOM 14478 N N . PRO A 1 69 ? -11.509 6.248 8.249 1.00 0.00 81 PRO A N 9
ATOM 14479 C CA . PRO A 1 69 ? -12.839 6.797 8.491 1.00 0.00 81 PRO A CA 9
ATOM 14480 C C . PRO A 1 69 ? -13.289 7.733 7.379 1.00 0.00 81 PRO A C 9
ATOM 14481 O O . PRO A 1 69 ? -14.489 7.738 7.156 1.00 0.00 81 PRO A O 9
ATOM 14492 N N . LEU A 1 70 ? -12.427 8.446 6.644 1.00 0.00 82 LEU A N 9
ATOM 14493 C CA . LEU A 1 70 ? -12.721 9.231 5.466 1.00 0.00 82 LEU A CA 9
ATOM 14494 C C . LEU A 1 70 ? -11.479 9.540 4.631 1.00 0.00 82 LEU A C 9
ATOM 14495 O O . LEU A 1 70 ? -10.384 9.469 5.170 1.00 0.00 82 LEU A O 9
ATOM 14511 N N . GLU A 1 71 ? -11.685 9.806 3.345 1.00 0.00 83 GLU A N 9
ATOM 14512 C CA . GLU A 1 71 ? -10.625 10.176 2.428 1.00 0.00 83 GLU A CA 9
ATOM 14513 C C . GLU A 1 71 ? -10.031 11.535 2.765 1.00 0.00 83 GLU A C 9
ATOM 14514 O O . GLU A 1 71 ? -10.804 12.499 2.696 1.00 0.00 83 GLU A O 9
ATOM 14526 N N . ASN A 1 72 ? -8.744 11.611 3.128 1.00 0.00 84 ASN A N 9
ATOM 14527 C CA . ASN A 1 72 ? -8.056 12.874 3.226 1.00 0.00 84 ASN A CA 9
ATOM 14528 C C . ASN A 1 72 ? -6.938 13.078 2.196 1.00 0.00 84 ASN A C 9
ATOM 14529 O O . ASN A 1 72 ? -6.454 12.217 1.467 1.00 0.00 84 ASN A O 9
ATOM 14540 N N . ASN A 1 73 ? -6.423 14.314 2.118 1.00 0.00 85 ASN A N 9
ATOM 14541 C CA . ASN A 1 73 ? -5.107 14.681 1.618 1.00 0.00 85 ASN A CA 9
ATOM 14542 C C . ASN A 1 73 ? -4.553 15.879 2.373 1.00 0.00 85 ASN A C 9
ATOM 14543 O O . ASN A 1 73 ? -5.306 16.695 2.908 1.00 0.00 85 ASN A O 9
ATOM 14554 N N . GLU A 1 74 ? -3.235 15.904 2.562 1.00 0.00 86 GLU A N 9
ATOM 14555 C CA . GLU A 1 74 ? -2.577 17.050 3.149 1.00 0.00 86 GLU A CA 9
ATOM 14556 C C . GLU A 1 74 ? -2.348 18.098 2.071 1.00 0.00 86 GLU A C 9
ATOM 14557 O O . GLU A 1 74 ? -1.597 17.869 1.114 1.00 0.00 86 GLU A O 9
ATOM 14569 N N . GLU A 1 75 ? -2.909 19.308 2.161 1.00 0.00 87 GLU A N 9
ATOM 14570 C CA . GLU A 1 75 ? -2.801 20.366 1.188 1.00 0.00 87 GLU A CA 9
ATOM 14571 C C . GLU A 1 75 ? -1.464 21.080 1.231 1.00 0.00 87 GLU A C 9
ATOM 14572 O O . GLU A 1 75 ? -1.300 22.177 0.692 1.00 0.00 87 GLU A O 9
ATOM 14584 N N . SER A 1 76 ? -0.452 20.518 1.919 1.00 0.00 88 SER A N 9
ATOM 14585 C CA . SER A 1 76 ? 0.859 21.028 2.173 1.00 0.00 88 SER A CA 9
ATOM 14586 C C . SER A 1 76 ? 1.713 21.198 0.909 1.00 0.00 88 SER A C 9
ATOM 14587 O O . SER A 1 76 ? 2.483 22.145 0.832 1.00 0.00 88 SER A O 9
ATOM 14595 N N . GLU A 1 77 ? 1.520 20.472 -0.194 1.00 0.00 89 GLU A N 9
ATOM 14596 C CA . GLU A 1 77 ? 2.300 20.496 -1.418 1.00 0.00 89 GLU A CA 9
ATOM 14597 C C . GLU A 1 77 ? 1.693 19.620 -2.502 1.00 0.00 89 GLU A C 9
ATOM 14598 O O . GLU A 1 77 ? 1.885 18.411 -2.418 1.00 0.00 89 GLU A O 9
ATOM 14610 N N . LYS A 1 78 ? 1.081 20.236 -3.508 1.00 0.00 90 LYS A N 9
ATOM 14611 C CA . LYS A 1 78 ? 0.530 19.695 -4.740 1.00 0.00 90 LYS A CA 9
ATOM 14612 C C . LYS A 1 78 ? 1.463 19.100 -5.793 1.00 0.00 90 LYS A C 9
ATOM 14613 O O . LYS A 1 78 ? 1.224 18.091 -6.454 1.00 0.00 90 LYS A O 9
ATOM 14632 N N . GLU A 1 79 ? 2.449 19.901 -6.167 1.00 0.00 91 GLU A N 9
ATOM 14633 C CA . GLU A 1 79 ? 3.245 19.660 -7.359 1.00 0.00 91 GLU A CA 9
ATOM 14634 C C . GLU A 1 79 ? 4.233 18.527 -7.171 1.00 0.00 91 GLU A C 9
ATOM 14635 O O . GLU A 1 79 ? 5.084 18.564 -6.291 1.00 0.00 91 GLU A O 9
ATOM 14647 N N . PHE A 1 80 ? 4.084 17.428 -7.926 1.00 0.00 92 PHE A N 9
ATOM 14648 C CA . PHE A 1 80 ? 4.689 16.132 -7.639 1.00 0.00 92 PHE A CA 9
ATOM 14649 C C . PHE A 1 80 ? 5.284 15.378 -8.810 1.00 0.00 92 PHE A C 9
ATOM 14650 O O . PHE A 1 80 ? 4.598 14.982 -9.746 1.00 0.00 92 PHE A O 9
ATOM 14667 N N . ASP A 1 81 ? 6.604 15.231 -8.783 1.00 0.00 93 ASP A N 9
ATOM 14668 C CA . ASP A 1 81 ? 7.555 14.671 -9.726 1.00 0.00 93 ASP A CA 9
ATOM 14669 C C . ASP A 1 81 ? 9.038 14.811 -9.385 1.00 0.00 93 ASP A C 9
ATOM 14670 O O . ASP A 1 81 ? 9.537 15.746 -8.764 1.00 0.00 93 ASP A O 9
ATOM 14679 N N . ASP A 1 82 ? 9.707 13.746 -9.819 1.00 0.00 94 ASP A N 9
ATOM 14680 C CA . ASP A 1 82 ? 11.056 13.290 -9.548 1.00 0.00 94 ASP A CA 9
ATOM 14681 C C . ASP A 1 82 ? 12.034 13.367 -10.718 1.00 0.00 94 ASP A C 9
ATOM 14682 O O . ASP A 1 82 ? 13.236 13.244 -10.538 1.00 0.00 94 ASP A O 9
ATOM 14691 N N . THR A 1 83 ? 11.440 13.577 -11.897 1.00 0.00 95 THR A N 9
ATOM 14692 C CA . THR A 1 83 ? 12.278 13.512 -13.072 1.00 0.00 95 THR A CA 9
ATOM 14693 C C . THR A 1 83 ? 13.469 14.462 -13.087 1.00 0.00 95 THR A C 9
ATOM 14694 O O . THR A 1 83 ? 14.558 14.040 -13.461 1.00 0.00 95 THR A O 9
ATOM 14705 N N . GLY A 1 84 ? 13.254 15.691 -12.615 1.00 0.00 96 GLY A N 9
ATOM 14706 C CA . GLY A 1 84 ? 14.226 16.760 -12.663 1.00 0.00 96 GLY A CA 9
ATOM 14707 C C . GLY A 1 84 ? 15.375 16.533 -11.692 1.00 0.00 96 GLY A C 9
ATOM 14708 O O . GLY A 1 84 ? 16.354 17.264 -11.851 1.00 0.00 96 GLY A O 9
ATOM 14712 N N . LEU A 1 85 ? 15.325 15.488 -10.878 1.00 0.00 97 LEU A N 9
ATOM 14713 C CA . LEU A 1 85 ? 16.383 15.132 -9.946 1.00 0.00 97 LEU A CA 9
ATOM 14714 C C . LEU A 1 85 ? 17.088 13.829 -10.309 1.00 0.00 97 LEU A C 9
ATOM 14715 O O . LEU A 1 85 ? 18.318 13.754 -10.366 1.00 0.00 97 LEU A O 9
ATOM 14731 N N . THR A 1 86 ? 16.333 12.795 -10.676 1.00 0.00 98 THR A N 9
ATOM 14732 C CA . THR A 1 86 ? 16.717 11.408 -10.677 1.00 0.00 98 THR A CA 9
ATOM 14733 C C . THR A 1 86 ? 17.242 11.068 -12.063 1.00 0.00 98 THR A C 9
ATOM 14734 O O . THR A 1 86 ? 18.394 10.638 -12.174 1.00 0.00 98 THR A O 9
ATOM 14745 N N . LEU A 1 87 ? 16.434 11.306 -13.105 1.00 0.00 99 LEU A N 9
ATOM 14746 C CA . LEU A 1 87 ? 16.956 11.435 -14.450 1.00 0.00 99 LEU A CA 9
ATOM 14747 C C . LEU A 1 87 ? 17.668 12.765 -14.595 1.00 0.00 99 LEU A C 9
ATOM 14748 O O . LEU A 1 87 ? 18.420 12.998 -15.538 1.00 0.00 99 LEU A O 9
ATOM 14764 N N . GLY A 1 88 ? 17.431 13.733 -13.698 1.00 0.00 100 GLY A N 9
ATOM 14765 C CA . GLY A 1 88 ? 18.012 15.056 -13.749 1.00 0.00 100 GLY A CA 9
ATOM 14766 C C . GLY A 1 88 ? 17.620 15.883 -14.960 1.00 0.00 100 GLY A C 9
ATOM 14767 O O . GLY A 1 88 ? 18.491 16.603 -15.447 1.00 0.00 100 GLY A O 9
ATOM 14771 N N . ASP A 1 89 ? 16.383 15.789 -15.432 1.00 0.00 101 ASP A N 9
ATOM 14772 C CA . ASP A 1 89 ? 15.946 16.367 -16.692 1.00 0.00 101 ASP A CA 9
ATOM 14773 C C . ASP A 1 89 ? 15.736 17.863 -16.573 1.00 0.00 101 ASP A C 9
ATOM 14774 O O . ASP A 1 89 ? 14.751 18.449 -17.009 1.00 0.00 101 ASP A O 9
ATOM 14783 N N . VAL A 1 90 ? 16.749 18.652 -16.203 1.00 0.00 102 VAL A N 9
ATOM 14784 C CA . VAL A 1 90 ? 16.788 20.082 -16.003 1.00 0.00 102 VAL A CA 9
ATOM 14785 C C . VAL A 1 90 ? 18.032 20.769 -16.554 1.00 0.00 102 VAL A C 9
ATOM 14786 O O . VAL A 1 90 ? 19.092 20.193 -16.767 1.00 0.00 102 VAL A O 9
ATOM 14799 N N . VAL A 1 91 ? 18.122 22.060 -16.864 1.00 0.00 103 VAL A N 9
ATOM 14800 C CA . VAL A 1 91 ? 17.028 23.005 -16.675 1.00 0.00 103 VAL A CA 9
ATOM 14801 C C . VAL A 1 91 ? 15.942 22.873 -17.726 1.00 0.00 103 VAL A C 9
ATOM 14802 O O . VAL A 1 91 ? 16.111 23.063 -18.925 1.00 0.00 103 VAL A O 9
ATOM 14815 N N . ASN A 1 92 ? 14.733 22.658 -17.197 1.00 0.00 104 ASN A N 9
ATOM 14816 C CA . ASN A 1 92 ? 13.504 22.550 -17.958 1.00 0.00 104 ASN A CA 9
ATOM 14817 C C . ASN A 1 92 ? 12.920 23.934 -18.178 1.00 0.00 104 ASN A C 9
ATOM 14818 O O . ASN A 1 92 ? 12.546 24.573 -17.193 1.00 0.00 104 ASN A O 9
ATOM 14829 N N . ILE A 1 93 ? 12.817 24.312 -19.455 1.00 0.00 105 ILE A N 9
ATOM 14830 C CA . ILE A 1 93 ? 12.392 25.651 -19.826 1.00 0.00 105 ILE A CA 9
ATOM 14831 C C . ILE A 1 93 ? 11.058 25.644 -20.555 1.00 0.00 105 ILE A C 9
ATOM 14832 O O . ILE A 1 93 ? 10.646 26.705 -21.015 1.00 0.00 105 ILE A O 9
ATOM 14848 N N . LYS A 1 94 ? 10.442 24.480 -20.782 1.00 0.00 106 LYS A N 9
ATOM 14849 C CA . LYS A 1 94 ? 9.252 24.161 -21.529 1.00 0.00 106 LYS A CA 9
ATOM 14850 C C . LYS A 1 94 ? 7.999 23.869 -20.736 1.00 0.00 106 LYS A C 9
ATOM 14851 O O . LYS A 1 94 ? 6.862 24.237 -21.055 1.00 0.00 106 LYS A O 9
ATOM 14870 N N . GLU A 1 95 ? 8.232 23.439 -19.494 1.00 0.00 107 GLU A N 9
ATOM 14871 C CA . GLU A 1 95 ? 7.294 23.209 -18.412 1.00 0.00 107 GLU A CA 9
ATOM 14872 C C . GLU A 1 95 ? 7.840 23.585 -17.037 1.00 0.00 107 GLU A C 9
ATOM 14873 O O . GLU A 1 95 ? 7.031 23.755 -16.128 1.00 0.00 107 GLU A O 9
ATOM 14885 N N . GLY A 1 96 ? 9.169 23.568 -16.895 1.00 0.00 108 GLY A N 9
ATOM 14886 C CA . GLY A 1 96 ? 9.705 23.494 -15.558 1.00 0.00 108 GLY A CA 9
ATOM 14887 C C . GLY A 1 96 ? 9.524 24.735 -14.690 1.00 0.00 108 GLY A C 9
ATOM 14888 O O . GLY A 1 96 ? 8.937 25.737 -15.091 1.00 0.00 108 GLY A O 9
ATOM 14892 N N . LYS A 1 97 ? 10.067 24.727 -13.465 1.00 0.00 109 LYS A N 9
ATOM 14893 C CA . LYS A 1 97 ? 10.113 25.848 -12.541 1.00 0.00 109 LYS A CA 9
ATOM 14894 C C . LYS A 1 97 ? 11.439 25.859 -11.792 1.00 0.00 109 LYS A C 9
ATOM 14895 O O . LYS A 1 97 ? 11.488 25.813 -10.575 1.00 0.00 109 LYS A O 9
ATOM 14914 N N . LYS A 1 98 ? 12.624 25.828 -12.420 1.00 0.00 110 LYS A N 9
ATOM 14915 C CA . LYS A 1 98 ? 13.972 25.944 -11.930 1.00 0.00 110 LYS A CA 9
ATOM 14916 C C . LYS A 1 98 ? 14.350 27.375 -11.563 1.00 0.00 110 LYS A C 9
ATOM 14917 O O . LYS A 1 98 ? 14.833 28.180 -12.360 1.00 0.00 110 LYS A O 9
ATOM 14936 N N . LEU A 1 99 ? 13.945 27.807 -10.374 1.00 0.00 111 LEU A N 9
ATOM 14937 C CA . LEU A 1 99 ? 13.880 29.200 -9.946 1.00 0.00 111 LEU A CA 9
ATOM 14938 C C . LEU A 1 99 ? 15.204 29.853 -9.574 1.00 0.00 111 LEU A C 9
ATOM 14939 O O . LEU A 1 99 ? 16.115 29.132 -9.176 1.00 0.00 111 LEU A O 9
ATOM 14955 N N . GLU A 1 100 ? 15.292 31.185 -9.543 1.00 0.00 112 GLU A N 9
ATOM 14956 C CA . GLU A 1 100 ? 16.405 32.085 -9.361 1.00 0.00 112 GLU A CA 9
ATOM 14957 C C . GLU A 1 100 ? 17.293 31.691 -8.185 1.00 0.00 112 GLU A C 9
ATOM 14958 O O . GLU A 1 100 ? 18.512 31.665 -8.284 1.00 0.00 112 GLU A O 9
ATOM 14970 N N . HIS A 1 101 ? 16.751 31.220 -7.053 1.00 0.00 113 HIS A N 9
ATOM 14971 C CA . HIS A 1 101 ? 17.411 30.975 -5.787 1.00 0.00 113 HIS A CA 9
ATOM 14972 C C . HIS A 1 101 ? 17.881 29.528 -5.619 1.00 0.00 113 HIS A C 9
ATOM 14973 O O . HIS A 1 101 ? 18.304 29.048 -4.568 1.00 0.00 113 HIS A O 9
ATOM 14987 N N . HIS A 1 102 ? 17.545 28.694 -6.597 1.00 0.00 114 HIS A N 9
ATOM 14988 C CA . HIS A 1 102 ? 17.807 27.267 -6.553 1.00 0.00 114 HIS A CA 9
ATOM 14989 C C . HIS A 1 102 ? 19.270 26.983 -6.918 1.00 0.00 114 HIS A C 9
ATOM 14990 O O . HIS A 1 102 ? 19.937 27.581 -7.779 1.00 0.00 114 HIS A O 9
ATOM 15004 N N . GLU A 1 1 ? 25.925 -6.775 -7.321 1.00 0.00 13 GLU A N 10
ATOM 15005 C CA . GLU A 1 1 ? 24.612 -7.115 -6.738 1.00 0.00 13 GLU A CA 10
ATOM 15006 C C . GLU A 1 1 ? 24.787 -7.551 -5.299 1.00 0.00 13 GLU A C 10
ATOM 15007 O O . GLU A 1 1 ? 25.763 -8.156 -4.862 1.00 0.00 13 GLU A O 10
ATOM 15021 N N . ASN A 1 2 ? 23.713 -7.405 -4.508 1.00 0.00 14 ASN A N 10
ATOM 15022 C CA . ASN A 1 2 ? 23.445 -7.733 -3.130 1.00 0.00 14 ASN A CA 10
ATOM 15023 C C . ASN A 1 2 ? 22.021 -7.365 -2.739 1.00 0.00 14 ASN A C 10
ATOM 15024 O O . ASN A 1 2 ? 21.560 -6.232 -2.795 1.00 0.00 14 ASN A O 10
ATOM 15035 N N . ALA A 1 3 ? 21.355 -8.395 -2.186 1.00 0.00 15 ALA A N 10
ATOM 15036 C CA . ALA A 1 3 ? 20.010 -8.398 -1.685 1.00 0.00 15 ALA A CA 10
ATOM 15037 C C . ALA A 1 3 ? 19.693 -7.595 -0.428 1.00 0.00 15 ALA A C 10
ATOM 15038 O O . ALA A 1 3 ? 18.559 -7.187 -0.238 1.00 0.00 15 ALA A O 10
ATOM 15045 N N . GLU A 1 4 ? 20.740 -7.273 0.351 1.00 0.00 16 GLU A N 10
ATOM 15046 C CA . GLU A 1 4 ? 20.582 -6.534 1.574 1.00 0.00 16 GLU A CA 10
ATOM 15047 C C . GLU A 1 4 ? 20.260 -5.048 1.492 1.00 0.00 16 GLU A C 10
ATOM 15048 O O . GLU A 1 4 ? 19.946 -4.338 2.438 1.00 0.00 16 GLU A O 10
ATOM 15060 N N . LEU A 1 5 ? 20.145 -4.643 0.221 1.00 0.00 17 LEU A N 10
ATOM 15061 C CA . LEU A 1 5 ? 19.857 -3.304 -0.226 1.00 0.00 17 LEU A CA 10
ATOM 15062 C C . LEU A 1 5 ? 18.529 -3.073 -0.928 1.00 0.00 17 LEU A C 10
ATOM 15063 O O . LEU A 1 5 ? 18.298 -1.993 -1.473 1.00 0.00 17 LEU A O 10
ATOM 15079 N N . GLU A 1 6 ? 17.637 -4.075 -0.926 1.00 0.00 18 GLU A N 10
ATOM 15080 C CA . GLU A 1 6 ? 16.526 -4.220 -1.848 1.00 0.00 18 GLU A CA 10
ATOM 15081 C C . GLU A 1 6 ? 15.189 -4.549 -1.212 1.00 0.00 18 GLU A C 10
ATOM 15082 O O . GLU A 1 6 ? 14.323 -5.225 -1.772 1.00 0.00 18 GLU A O 10
ATOM 15094 N N . ILE A 1 7 ? 15.072 -4.178 0.061 1.00 0.00 19 ILE A N 10
ATOM 15095 C CA . ILE A 1 7 ? 14.067 -4.630 0.994 1.00 0.00 19 ILE A CA 10
ATOM 15096 C C . ILE A 1 7 ? 13.461 -3.500 1.840 1.00 0.00 19 ILE A C 10
ATOM 15097 O O . ILE A 1 7 ? 14.127 -2.503 2.071 1.00 0.00 19 ILE A O 10
ATOM 15113 N N . VAL A 1 8 ? 12.252 -3.638 2.376 1.00 0.00 20 VAL A N 10
ATOM 15114 C CA . VAL A 1 8 ? 11.594 -2.697 3.276 1.00 0.00 20 VAL A CA 10
ATOM 15115 C C . VAL A 1 8 ? 12.276 -2.799 4.629 1.00 0.00 20 VAL A C 10
ATOM 15116 O O . VAL A 1 8 ? 12.616 -3.889 5.102 1.00 0.00 20 VAL A O 10
ATOM 15129 N N . THR A 1 9 ? 12.461 -1.645 5.280 1.00 0.00 21 THR A N 10
ATOM 15130 C CA . THR A 1 9 ? 13.132 -1.664 6.572 1.00 0.00 21 THR A CA 10
ATOM 15131 C C . THR A 1 9 ? 12.403 -2.407 7.686 1.00 0.00 21 THR A C 10
ATOM 15132 O O . THR A 1 9 ? 12.841 -3.410 8.225 1.00 0.00 21 THR A O 10
ATOM 15143 N N . ASP A 1 10 ? 11.186 -1.932 7.968 1.00 0.00 22 ASP A N 10
ATOM 15144 C CA . ASP A 1 10 ? 10.355 -2.164 9.138 1.00 0.00 22 ASP A CA 10
ATOM 15145 C C . ASP A 1 10 ? 9.028 -1.487 8.882 1.00 0.00 22 ASP A C 10
ATOM 15146 O O . ASP A 1 10 ? 8.912 -0.311 9.233 1.00 0.00 22 ASP A O 10
ATOM 15155 N N . TYR A 1 11 ? 8.057 -2.104 8.206 1.00 0.00 23 TYR A N 10
ATOM 15156 C CA . TYR A 1 11 ? 6.892 -1.568 7.534 1.00 0.00 23 TYR A CA 10
ATOM 15157 C C . TYR A 1 11 ? 5.819 -1.045 8.470 1.00 0.00 23 TYR A C 10
ATOM 15158 O O . TYR A 1 11 ? 5.663 -1.440 9.626 1.00 0.00 23 TYR A O 10
ATOM 15176 N N . TYR A 1 12 ? 5.082 -0.043 7.995 1.00 0.00 24 TYR A N 10
ATOM 15177 C CA . TYR A 1 12 ? 4.149 0.704 8.808 1.00 0.00 24 TYR A CA 10
ATOM 15178 C C . TYR A 1 12 ? 2.881 -0.032 9.245 1.00 0.00 24 TYR A C 10
ATOM 15179 O O . TYR A 1 12 ? 2.086 -0.563 8.466 1.00 0.00 24 TYR A O 10
ATOM 15197 N N . LYS A 1 13 ? 2.642 0.000 10.546 1.00 0.00 25 LYS A N 10
ATOM 15198 C CA . LYS A 1 13 ? 1.570 -0.718 11.223 1.00 0.00 25 LYS A CA 10
ATOM 15199 C C . LYS A 1 13 ? 0.383 0.166 11.557 1.00 0.00 25 LYS A C 10
ATOM 15200 O O . LYS A 1 13 ? -0.655 -0.390 11.940 1.00 0.00 25 LYS A O 10
ATOM 15219 N N . ILE A 1 14 ? 0.496 1.494 11.524 1.00 0.00 26 ILE A N 10
ATOM 15220 C CA . ILE A 1 14 ? -0.660 2.301 11.882 1.00 0.00 26 ILE A CA 10
ATOM 15221 C C . ILE A 1 14 ? -1.745 2.221 10.812 1.00 0.00 26 ILE A C 10
ATOM 15222 O O . ILE A 1 14 ? -2.928 2.462 11.035 1.00 0.00 26 ILE A O 10
ATOM 15238 N N . ILE A 1 15 ? -1.354 1.932 9.562 1.00 0.00 27 ILE A N 10
ATOM 15239 C CA . ILE A 1 15 ? -2.192 1.643 8.416 1.00 0.00 27 ILE A CA 10
ATOM 15240 C C . ILE A 1 15 ? -3.019 0.419 8.734 1.00 0.00 27 ILE A C 10
ATOM 15241 O O . ILE A 1 15 ? -4.196 0.422 8.355 1.00 0.00 27 ILE A O 10
ATOM 15257 N N . LYS A 1 16 ? -2.486 -0.555 9.466 1.00 0.00 28 LYS A N 10
ATOM 15258 C CA . LYS A 1 16 ? -2.828 -1.959 9.623 1.00 0.00 28 LYS A CA 10
ATOM 15259 C C . LYS A 1 16 ? -4.318 -2.272 9.779 1.00 0.00 28 LYS A C 10
ATOM 15260 O O . LYS A 1 16 ? -4.924 -2.882 8.907 1.00 0.00 28 LYS A O 10
ATOM 15279 N N . THR A 1 17 ? -4.857 -1.938 10.953 1.00 0.00 29 THR A N 10
ATOM 15280 C CA . THR A 1 17 ? -6.143 -2.413 11.421 1.00 0.00 29 THR A CA 10
ATOM 15281 C C . THR A 1 17 ? -7.302 -1.768 10.660 1.00 0.00 29 THR A C 10
ATOM 15282 O O . THR A 1 17 ? -8.397 -2.326 10.541 1.00 0.00 29 THR A O 10
ATOM 15293 N N . ALA A 1 18 ? -7.034 -0.610 10.059 1.00 0.00 30 ALA A N 10
ATOM 15294 C CA . ALA A 1 18 ? -7.931 0.224 9.287 1.00 0.00 30 ALA A CA 10
ATOM 15295 C C . ALA A 1 18 ? -8.102 -0.416 7.920 1.00 0.00 30 ALA A C 10
ATOM 15296 O O . ALA A 1 18 ? -9.219 -0.662 7.453 1.00 0.00 30 ALA A O 10
ATOM 15303 N N . ARG A 1 19 ? -7.007 -0.581 7.171 1.00 0.00 31 ARG A N 10
ATOM 15304 C CA . ARG A 1 19 ? -6.876 -1.345 5.946 1.00 0.00 31 ARG A CA 10
ATOM 15305 C C . ARG A 1 19 ? -7.596 -2.662 6.133 1.00 0.00 31 ARG A C 10
ATOM 15306 O O . ARG A 1 19 ? -8.126 -3.163 5.138 1.00 0.00 31 ARG A O 10
ATOM 15327 N N . GLU A 1 20 ? -7.622 -3.309 7.313 1.00 0.00 32 GLU A N 10
ATOM 15328 C CA . GLU A 1 20 ? -8.404 -4.500 7.555 1.00 0.00 32 GLU A CA 10
ATOM 15329 C C . GLU A 1 20 ? -9.891 -4.283 7.681 1.00 0.00 32 GLU A C 10
ATOM 15330 O O . GLU A 1 20 ? -10.645 -5.043 7.058 1.00 0.00 32 GLU A O 10
ATOM 15342 N N . GLN A 1 21 ? -10.392 -3.242 8.355 1.00 0.00 33 GLN A N 10
ATOM 15343 C CA . GLN A 1 21 ? -11.809 -2.911 8.347 1.00 0.00 33 GLN A CA 10
ATOM 15344 C C . GLN A 1 21 ? -12.310 -2.579 6.944 1.00 0.00 33 GLN A C 10
ATOM 15345 O O . GLN A 1 21 ? -13.496 -2.751 6.684 1.00 0.00 33 GLN A O 10
ATOM 15359 N N . LEU A 1 22 ? -11.417 -2.230 6.001 1.00 0.00 34 LEU A N 10
ATOM 15360 C CA . LEU A 1 22 ? -11.747 -1.767 4.675 1.00 0.00 34 LEU A CA 10
ATOM 15361 C C . LEU A 1 22 ? -12.288 -2.913 3.805 1.00 0.00 34 LEU A C 10
ATOM 15362 O O . LEU A 1 22 ? -13.287 -2.816 3.105 1.00 0.00 34 LEU A O 10
ATOM 15378 N N . GLY A 1 23 ? -11.681 -4.069 4.109 1.00 0.00 35 GLY A N 10
ATOM 15379 C CA . GLY A 1 23 ? -12.021 -5.376 3.597 1.00 0.00 35 GLY A CA 10
ATOM 15380 C C . GLY A 1 23 ? -11.532 -5.590 2.175 1.00 0.00 35 GLY A C 10
ATOM 15381 O O . GLY A 1 23 ? -11.493 -6.689 1.630 1.00 0.00 35 GLY A O 10
ATOM 15385 N N . ILE A 1 24 ? -11.120 -4.496 1.523 1.00 0.00 36 ILE A N 10
ATOM 15386 C CA . ILE A 1 24 ? -10.784 -4.472 0.104 1.00 0.00 36 ILE A CA 10
ATOM 15387 C C . ILE A 1 24 ? -9.477 -5.229 -0.148 1.00 0.00 36 ILE A C 10
ATOM 15388 O O . ILE A 1 24 ? -8.595 -5.343 0.696 1.00 0.00 36 ILE A O 10
ATOM 15404 N N . SER A 1 25 ? -9.268 -5.758 -1.357 1.00 0.00 37 SER A N 10
ATOM 15405 C CA . SER A 1 25 ? -8.252 -6.721 -1.681 1.00 0.00 37 SER A CA 10
ATOM 15406 C C . SER A 1 25 ? -6.983 -6.095 -2.269 1.00 0.00 37 SER A C 10
ATOM 15407 O O . SER A 1 25 ? -6.901 -4.876 -2.381 1.00 0.00 37 SER A O 10
ATOM 15415 N N . GLN A 1 26 ? -5.926 -6.885 -2.517 1.00 0.00 38 GLN A N 10
ATOM 15416 C CA . GLN A 1 26 ? -4.883 -6.430 -3.412 1.00 0.00 38 GLN A CA 10
ATOM 15417 C C . GLN A 1 26 ? -5.395 -5.930 -4.752 1.00 0.00 38 GLN A C 10
ATOM 15418 O O . GLN A 1 26 ? -4.794 -4.943 -5.167 1.00 0.00 38 GLN A O 10
ATOM 15432 N N . GLN A 1 27 ? -6.377 -6.599 -5.351 1.00 0.00 39 GLN A N 10
ATOM 15433 C CA . GLN A 1 27 ? -6.888 -6.272 -6.672 1.00 0.00 39 GLN A CA 10
ATOM 15434 C C . GLN A 1 27 ? -7.463 -4.859 -6.674 1.00 0.00 39 GLN A C 10
ATOM 15435 O O . GLN A 1 27 ? -7.326 -4.098 -7.625 1.00 0.00 39 GLN A O 10
ATOM 15449 N N . GLN A 1 28 ? -8.171 -4.469 -5.611 1.00 0.00 40 GLN A N 10
ATOM 15450 C CA . GLN A 1 28 ? -8.810 -3.187 -5.437 1.00 0.00 40 GLN A CA 10
ATOM 15451 C C . GLN A 1 28 ? -7.829 -2.046 -5.170 1.00 0.00 40 GLN A C 10
ATOM 15452 O O . GLN A 1 28 ? -8.100 -0.915 -5.560 1.00 0.00 40 GLN A O 10
ATOM 15466 N N . LEU A 1 29 ? -6.733 -2.340 -4.450 1.00 0.00 41 LEU A N 10
ATOM 15467 C CA . LEU A 1 29 ? -5.788 -1.310 -4.086 1.00 0.00 41 LEU A CA 10
ATOM 15468 C C . LEU A 1 29 ? -4.927 -0.826 -5.257 1.00 0.00 41 LEU A C 10
ATOM 15469 O O . LEU A 1 29 ? -4.468 0.312 -5.317 1.00 0.00 41 LEU A O 10
ATOM 15485 N N . ALA A 1 30 ? -4.724 -1.716 -6.222 1.00 0.00 42 ALA A N 10
ATOM 15486 C CA . ALA A 1 30 ? -4.127 -1.385 -7.508 1.00 0.00 42 ALA A CA 10
ATOM 15487 C C . ALA A 1 30 ? -5.046 -0.377 -8.181 1.00 0.00 42 ALA A C 10
ATOM 15488 O O . ALA A 1 30 ? -4.507 0.438 -8.928 1.00 0.00 42 ALA A O 10
ATOM 15495 N N . GLN A 1 31 ? -6.376 -0.465 -8.055 1.00 0.00 43 GLN A N 10
ATOM 15496 C CA . GLN A 1 31 ? -7.372 0.402 -8.625 1.00 0.00 43 GLN A CA 10
ATOM 15497 C C . GLN A 1 31 ? -7.408 1.750 -7.909 1.00 0.00 43 GLN A C 10
ATOM 15498 O O . GLN A 1 31 ? -7.594 2.814 -8.496 1.00 0.00 43 GLN A O 10
ATOM 15512 N N . LYS A 1 32 ? -7.103 1.814 -6.605 1.00 0.00 44 LYS A N 10
ATOM 15513 C CA . LYS A 1 32 ? -7.077 2.984 -5.763 1.00 0.00 44 LYS A CA 10
ATOM 15514 C C . LYS A 1 32 ? -5.964 3.938 -6.160 1.00 0.00 44 LYS A C 10
ATOM 15515 O O . LYS A 1 32 ? -6.020 5.139 -5.864 1.00 0.00 44 LYS A O 10
ATOM 15534 N N . LEU A 1 33 ? -4.940 3.369 -6.796 1.00 0.00 45 LEU A N 10
ATOM 15535 C CA . LEU A 1 33 ? -3.621 3.927 -7.049 1.00 0.00 45 LEU A CA 10
ATOM 15536 C C . LEU A 1 33 ? -3.315 3.882 -8.534 1.00 0.00 45 LEU A C 10
ATOM 15537 O O . LEU A 1 33 ? -2.279 4.389 -8.940 1.00 0.00 45 LEU A O 10
ATOM 15553 N N . LYS A 1 34 ? -4.213 3.311 -9.342 1.00 0.00 46 LYS A N 10
ATOM 15554 C CA . LYS A 1 34 ? -4.133 2.974 -10.761 1.00 0.00 46 LYS A CA 10
ATOM 15555 C C . LYS A 1 34 ? -2.951 2.150 -11.252 1.00 0.00 46 LYS A C 10
ATOM 15556 O O . LYS A 1 34 ? -3.021 1.740 -12.413 1.00 0.00 46 LYS A O 10
ATOM 15575 N N . VAL A 1 35 ? -2.082 1.663 -10.372 1.00 0.00 47 VAL A N 10
ATOM 15576 C CA . VAL A 1 35 ? -0.828 0.977 -10.628 1.00 0.00 47 VAL A CA 10
ATOM 15577 C C . VAL A 1 35 ? -1.121 -0.508 -10.762 1.00 0.00 47 VAL A C 10
ATOM 15578 O O . VAL A 1 35 ? -2.281 -0.884 -10.944 1.00 0.00 47 VAL A O 10
ATOM 15591 N N . SER A 1 36 ? -0.080 -1.344 -10.764 1.00 0.00 48 SER A N 10
ATOM 15592 C CA . SER A 1 36 ? -0.161 -2.775 -11.020 1.00 0.00 48 SER A CA 10
ATOM 15593 C C . SER A 1 36 ? -0.133 -3.599 -9.743 1.00 0.00 48 SER A C 10
ATOM 15594 O O . SER A 1 36 ? 0.297 -3.151 -8.671 1.00 0.00 48 SER A O 10
ATOM 15602 N N . GLU A 1 37 ? -0.640 -4.817 -9.897 1.00 0.00 49 GLU A N 10
ATOM 15603 C CA . GLU A 1 37 ? -0.681 -5.838 -8.861 1.00 0.00 49 GLU A CA 10
ATOM 15604 C C . GLU A 1 37 ? 0.696 -6.051 -8.252 1.00 0.00 49 GLU A C 10
ATOM 15605 O O . GLU A 1 37 ? 0.812 -6.559 -7.139 1.00 0.00 49 GLU A O 10
ATOM 15617 N N . ASN A 1 38 ? 1.722 -5.878 -9.087 1.00 0.00 50 ASN A N 10
ATOM 15618 C CA . ASN A 1 38 ? 3.113 -5.936 -8.694 1.00 0.00 50 ASN A CA 10
ATOM 15619 C C . ASN A 1 38 ? 3.631 -4.729 -7.910 1.00 0.00 50 ASN A C 10
ATOM 15620 O O . ASN A 1 38 ? 4.542 -4.872 -7.094 1.00 0.00 50 ASN A O 10
ATOM 15631 N N . ILE A 1 39 ? 3.142 -3.505 -8.108 1.00 0.00 51 ILE A N 10
ATOM 15632 C CA . ILE A 1 39 ? 3.457 -2.294 -7.362 1.00 0.00 51 ILE A CA 10
ATOM 15633 C C . ILE A 1 39 ? 2.808 -2.281 -5.988 1.00 0.00 51 ILE A C 10
ATOM 15634 O O . ILE A 1 39 ? 3.290 -1.717 -5.020 1.00 0.00 51 ILE A O 10
ATOM 15650 N N . VAL A 1 40 ? 1.604 -2.844 -5.860 1.00 0.00 52 VAL A N 10
ATOM 15651 C CA . VAL A 1 40 ? 1.002 -3.193 -4.595 1.00 0.00 52 VAL A CA 10
ATOM 15652 C C . VAL A 1 40 ? 1.783 -4.278 -3.845 1.00 0.00 52 VAL A C 10
ATOM 15653 O O . VAL A 1 40 ? 2.205 -3.975 -2.739 1.00 0.00 52 VAL A O 10
ATOM 15666 N N . LYS A 1 41 ? 1.962 -5.464 -4.438 1.00 0.00 53 LYS A N 10
ATOM 15667 C CA . LYS A 1 41 ? 2.771 -6.504 -3.830 1.00 0.00 53 LYS A CA 10
ATOM 15668 C C . LYS A 1 41 ? 4.178 -6.175 -3.323 1.00 0.00 53 LYS A C 10
ATOM 15669 O O . LYS A 1 41 ? 4.684 -6.884 -2.467 1.00 0.00 53 LYS A O 10
ATOM 15688 N N . ARG A 1 42 ? 4.731 -5.067 -3.807 1.00 0.00 54 ARG A N 10
ATOM 15689 C CA . ARG A 1 42 ? 6.120 -4.721 -3.552 1.00 0.00 54 ARG A CA 10
ATOM 15690 C C . ARG A 1 42 ? 6.485 -4.575 -2.075 1.00 0.00 54 ARG A C 10
ATOM 15691 O O . ARG A 1 42 ? 7.579 -4.981 -1.685 1.00 0.00 54 ARG A O 10
ATOM 15712 N N . PHE A 1 43 ? 5.501 -4.109 -1.308 1.00 0.00 55 PHE A N 10
ATOM 15713 C CA . PHE A 1 43 ? 5.632 -3.972 0.129 1.00 0.00 55 PHE A CA 10
ATOM 15714 C C . PHE A 1 43 ? 5.097 -5.207 0.818 1.00 0.00 55 PHE A C 10
ATOM 15715 O O . PHE A 1 43 ? 5.750 -5.711 1.739 1.00 0.00 55 PHE A O 10
ATOM 15732 N N . GLU A 1 44 ? 3.940 -5.749 0.439 1.00 0.00 56 GLU A N 10
ATOM 15733 C CA . GLU A 1 44 ? 3.325 -6.970 0.939 1.00 0.00 56 GLU A CA 10
ATOM 15734 C C . GLU A 1 44 ? 4.367 -8.086 0.927 1.00 0.00 56 GLU A C 10
ATOM 15735 O O . GLU A 1 44 ? 4.477 -8.902 1.836 1.00 0.00 56 GLU A O 10
ATOM 15747 N N . SER A 1 45 ? 5.333 -8.066 -0.008 1.00 0.00 57 SER A N 10
ATOM 15748 C CA . SER A 1 45 ? 6.411 -9.014 -0.158 1.00 0.00 57 SER A CA 10
ATOM 15749 C C . SER A 1 45 ? 7.722 -8.593 0.526 1.00 0.00 57 SER A C 10
ATOM 15750 O O . SER A 1 45 ? 8.554 -9.339 1.013 1.00 0.00 57 SER A O 10
ATOM 15758 N N . GLY A 1 46 ? 7.904 -7.280 0.635 1.00 0.00 58 GLY A N 10
ATOM 15759 C CA . GLY A 1 46 ? 8.998 -6.610 1.296 1.00 0.00 58 GLY A CA 10
ATOM 15760 C C . GLY A 1 46 ? 10.120 -6.183 0.351 1.00 0.00 58 GLY A C 10
ATOM 15761 O O . GLY A 1 46 ? 11.144 -5.741 0.855 1.00 0.00 58 GLY A O 10
ATOM 15765 N N . LYS A 1 47 ? 9.969 -6.258 -0.975 1.00 0.00 59 LYS A N 10
ATOM 15766 C CA . LYS A 1 47 ? 10.912 -6.115 -2.063 1.00 0.00 59 LYS A CA 10
ATOM 15767 C C . LYS A 1 47 ? 11.062 -4.681 -2.541 1.00 0.00 59 LYS A C 10
ATOM 15768 O O . LYS A 1 47 ? 10.944 -4.368 -3.720 1.00 0.00 59 LYS A O 10
ATOM 15787 N N . LEU A 1 48 ? 11.188 -3.702 -1.627 1.00 0.00 60 LEU A N 10
ATOM 15788 C CA . LEU A 1 48 ? 10.944 -2.282 -1.772 1.00 0.00 60 LEU A CA 10
ATOM 15789 C C . LEU A 1 48 ? 12.176 -1.439 -1.484 1.00 0.00 60 LEU A C 10
ATOM 15790 O O . LEU A 1 48 ? 12.922 -1.625 -0.528 1.00 0.00 60 LEU A O 10
ATOM 15806 N N . LYS A 1 49 ? 12.417 -0.442 -2.340 1.00 0.00 61 LYS A N 10
ATOM 15807 C CA . LYS A 1 49 ? 13.549 0.438 -2.160 1.00 0.00 61 LYS A CA 10
ATOM 15808 C C . LYS A 1 49 ? 13.215 1.862 -1.745 1.00 0.00 61 LYS A C 10
ATOM 15809 O O . LYS A 1 49 ? 13.264 2.685 -2.654 1.00 0.00 61 LYS A O 10
ATOM 15828 N N . PRO A 1 50 ? 12.852 2.243 -0.525 1.00 0.00 62 PRO A N 10
ATOM 15829 C CA . PRO A 1 50 ? 12.118 3.470 -0.216 1.00 0.00 62 PRO A CA 10
ATOM 15830 C C . PRO A 1 50 ? 13.011 4.688 -0.085 1.00 0.00 62 PRO A C 10
ATOM 15831 O O . PRO A 1 50 ? 14.135 4.552 0.395 1.00 0.00 62 PRO A O 10
ATOM 15842 N N . THR A 1 51 ? 12.424 5.878 -0.260 1.00 0.00 63 THR A N 10
ATOM 15843 C CA . THR A 1 51 ? 12.961 7.187 0.028 1.00 0.00 63 THR A CA 10
ATOM 15844 C C . THR A 1 51 ? 11.998 8.063 0.800 1.00 0.00 63 THR A C 10
ATOM 15845 O O . THR A 1 51 ? 10.921 7.555 1.111 1.00 0.00 63 THR A O 10
ATOM 15856 N N . ILE A 1 52 ? 12.415 9.275 1.189 1.00 0.00 64 ILE A N 10
ATOM 15857 C CA . ILE A 1 52 ? 11.532 10.251 1.799 1.00 0.00 64 ILE A CA 10
ATOM 15858 C C . ILE A 1 52 ? 10.218 10.479 1.096 1.00 0.00 64 ILE A C 10
ATOM 15859 O O . ILE A 1 52 ? 9.181 10.546 1.759 1.00 0.00 64 ILE A O 10
ATOM 15875 N N . SER A 1 53 ? 10.154 10.849 -0.192 1.00 0.00 65 SER A N 10
ATOM 15876 C CA . SER A 1 53 ? 8.902 10.786 -0.938 1.00 0.00 65 SER A CA 10
ATOM 15877 C C . SER A 1 53 ? 8.109 9.484 -0.805 1.00 0.00 65 SER A C 10
ATOM 15878 O O . SER A 1 53 ? 6.888 9.539 -0.715 1.00 0.00 65 SER A O 10
ATOM 15886 N N . GLN A 1 54 ? 8.743 8.324 -0.666 1.00 0.00 66 GLN A N 10
ATOM 15887 C CA . GLN A 1 54 ? 8.169 6.998 -0.529 1.00 0.00 66 GLN A CA 10
ATOM 15888 C C . GLN A 1 54 ? 7.586 6.764 0.850 1.00 0.00 66 GLN A C 10
ATOM 15889 O O . GLN A 1 54 ? 6.406 6.428 0.963 1.00 0.00 66 GLN A O 10
ATOM 15903 N N . ALA A 1 55 ? 8.390 7.059 1.865 1.00 0.00 67 ALA A N 10
ATOM 15904 C CA . ALA A 1 55 ? 7.984 7.270 3.234 1.00 0.00 67 ALA A CA 10
ATOM 15905 C C . ALA A 1 55 ? 6.718 8.111 3.316 1.00 0.00 67 ALA A C 10
ATOM 15906 O O . ALA A 1 55 ? 5.719 7.612 3.841 1.00 0.00 67 ALA A O 10
ATOM 15913 N N . ARG A 1 56 ? 6.718 9.277 2.658 1.00 0.00 68 ARG A N 10
ATOM 15914 C CA . ARG A 1 56 ? 5.579 10.167 2.661 1.00 0.00 68 ARG A CA 10
ATOM 15915 C C . ARG A 1 56 ? 4.362 9.533 1.994 1.00 0.00 68 ARG A C 10
ATOM 15916 O O . ARG A 1 56 ? 3.222 9.934 2.220 1.00 0.00 68 ARG A O 10
ATOM 15937 N N . GLN A 1 57 ? 4.582 8.720 0.967 1.00 0.00 69 GLN A N 10
ATOM 15938 C CA . GLN A 1 57 ? 3.529 8.229 0.091 1.00 0.00 69 GLN A CA 10
ATOM 15939 C C . GLN A 1 57 ? 2.770 7.061 0.689 1.00 0.00 69 GLN A C 10
ATOM 15940 O O . GLN A 1 57 ? 1.670 6.790 0.212 1.00 0.00 69 GLN A O 10
ATOM 15954 N N . LEU A 1 58 ? 3.498 6.213 1.422 1.00 0.00 70 LEU A N 10
ATOM 15955 C CA . LEU A 1 58 ? 3.203 4.887 1.940 1.00 0.00 70 LEU A CA 10
ATOM 15956 C C . LEU A 1 58 ? 2.240 4.849 3.110 1.00 0.00 70 LEU A C 10
ATOM 15957 O O . LEU A 1 58 ? 1.253 4.114 3.020 1.00 0.00 70 LEU A O 10
ATOM 15973 N N . GLU A 1 59 ? 2.478 5.646 4.152 1.00 0.00 71 GLU A N 10
ATOM 15974 C CA . GLU A 1 59 ? 1.424 6.030 5.073 1.00 0.00 71 GLU A CA 10
ATOM 15975 C C . GLU A 1 59 ? 0.150 6.417 4.355 1.00 0.00 71 GLU A C 10
ATOM 15976 O O . GLU A 1 59 ? -0.954 6.193 4.840 1.00 0.00 71 GLU A O 10
ATOM 15988 N N . LYS A 1 60 ? 0.209 7.046 3.175 1.00 0.00 72 LYS A N 10
ATOM 15989 C CA . LYS A 1 60 ? -0.950 7.715 2.604 1.00 0.00 72 LYS A CA 10
ATOM 15990 C C . LYS A 1 60 ? -1.693 6.902 1.567 1.00 0.00 72 LYS A C 10
ATOM 15991 O O . LYS A 1 60 ? -2.669 7.415 1.029 1.00 0.00 72 LYS A O 10
ATOM 16010 N N . ILE A 1 61 ? -1.404 5.602 1.386 1.00 0.00 73 ILE A N 10
ATOM 16011 C CA . ILE A 1 61 ? -2.050 4.799 0.386 1.00 0.00 73 ILE A CA 10
ATOM 16012 C C . ILE A 1 61 ? -3.567 4.850 0.475 1.00 0.00 73 ILE A C 10
ATOM 16013 O O . ILE A 1 61 ? -4.338 4.974 -0.477 1.00 0.00 73 ILE A O 10
ATOM 16029 N N . LEU A 1 62 ? -4.074 4.608 1.693 1.00 0.00 74 LEU A N 10
ATOM 16030 C CA . LEU A 1 62 ? -5.488 4.685 2.004 1.00 0.00 74 LEU A CA 10
ATOM 16031 C C . LEU A 1 62 ? -5.924 5.892 2.823 1.00 0.00 74 LEU A C 10
ATOM 16032 O O . LEU A 1 62 ? -7.112 6.026 3.152 1.00 0.00 74 LEU A O 10
ATOM 16048 N N . GLY A 1 63 ? -4.960 6.752 3.152 1.00 0.00 75 GLY A N 10
ATOM 16049 C CA . GLY A 1 63 ? -5.128 8.018 3.834 1.00 0.00 75 GLY A CA 10
ATOM 16050 C C . GLY A 1 63 ? -5.590 7.919 5.289 1.00 0.00 75 GLY A C 10
ATOM 16051 O O . GLY A 1 63 ? -5.878 8.911 5.952 1.00 0.00 75 GLY A O 10
ATOM 16055 N N . ILE A 1 64 ? -5.799 6.735 5.854 1.00 0.00 76 ILE A N 10
ATOM 16056 C CA . ILE A 1 64 ? -6.289 6.434 7.188 1.00 0.00 76 ILE A CA 10
ATOM 16057 C C . ILE A 1 64 ? -5.330 5.697 8.118 1.00 0.00 76 ILE A C 10
ATOM 16058 O O . ILE A 1 64 ? -4.274 5.368 7.587 1.00 0.00 76 ILE A O 10
ATOM 16074 N N . LYS A 1 65 ? -5.691 5.267 9.328 1.00 0.00 77 LYS A N 10
ATOM 16075 C CA . LYS A 1 65 ? -4.783 4.681 10.299 1.00 0.00 77 LYS A CA 10
ATOM 16076 C C . LYS A 1 65 ? -5.574 4.179 11.490 1.00 0.00 77 LYS A C 10
ATOM 16077 O O . LYS A 1 65 ? -6.632 4.781 11.665 1.00 0.00 77 LYS A O 10
ATOM 16096 N N . LEU A 1 66 ? -5.163 3.101 12.167 1.00 0.00 78 LEU A N 10
ATOM 16097 C CA . LEU A 1 66 ? -5.644 2.725 13.478 1.00 0.00 78 LEU A CA 10
ATOM 16098 C C . LEU A 1 66 ? -4.472 2.394 14.407 1.00 0.00 78 LEU A C 10
ATOM 16099 O O . LEU A 1 66 ? -3.444 1.867 13.981 1.00 0.00 78 LEU A O 10
ATOM 16115 N N . VAL A 1 67 ? -4.590 2.459 15.730 1.00 0.00 79 VAL A N 10
ATOM 16116 C CA . VAL A 1 67 ? -5.700 2.738 16.632 1.00 0.00 79 VAL A CA 10
ATOM 16117 C C . VAL A 1 67 ? -5.776 4.040 17.426 1.00 0.00 79 VAL A C 10
ATOM 16118 O O . VAL A 1 67 ? -4.788 4.560 17.936 1.00 0.00 79 VAL A O 10
ATOM 16131 N N . THR A 1 68 ? -6.974 4.475 17.787 1.00 0.00 80 THR A N 10
ATOM 16132 C CA . THR A 1 68 ? -7.246 5.718 18.473 1.00 0.00 80 THR A CA 10
ATOM 16133 C C . THR A 1 68 ? -7.175 5.490 19.978 1.00 0.00 80 THR A C 10
ATOM 16134 O O . THR A 1 68 ? -7.026 4.346 20.396 1.00 0.00 80 THR A O 10
ATOM 16145 N N . PRO A 1 69 ? -7.320 6.561 20.762 1.00 0.00 81 PRO A N 10
ATOM 16146 C CA . PRO A 1 69 ? -7.542 6.406 22.187 1.00 0.00 81 PRO A CA 10
ATOM 16147 C C . PRO A 1 69 ? -8.554 5.352 22.652 1.00 0.00 81 PRO A C 10
ATOM 16148 O O . PRO A 1 69 ? -8.536 5.078 23.846 1.00 0.00 81 PRO A O 10
ATOM 16159 N N . LEU A 1 70 ? -9.423 4.891 21.760 1.00 0.00 82 LEU A N 10
ATOM 16160 C CA . LEU A 1 70 ? -10.167 3.668 22.002 1.00 0.00 82 LEU A CA 10
ATOM 16161 C C . LEU A 1 70 ? -9.321 2.436 22.314 1.00 0.00 82 LEU A C 10
ATOM 16162 O O . LEU A 1 70 ? -9.867 1.565 22.969 1.00 0.00 82 LEU A O 10
ATOM 16178 N N . GLU A 1 71 ? -8.003 2.450 22.076 1.00 0.00 83 GLU A N 10
ATOM 16179 C CA . GLU A 1 71 ? -7.065 1.406 22.413 1.00 0.00 83 GLU A CA 10
ATOM 16180 C C . GLU A 1 71 ? -5.719 2.004 22.789 1.00 0.00 83 GLU A C 10
ATOM 16181 O O . GLU A 1 71 ? -5.125 1.629 23.800 1.00 0.00 83 GLU A O 10
ATOM 16193 N N . ASN A 1 72 ? -5.281 3.057 22.081 1.00 0.00 84 ASN A N 10
ATOM 16194 C CA . ASN A 1 72 ? -3.970 3.630 22.306 1.00 0.00 84 ASN A CA 10
ATOM 16195 C C . ASN A 1 72 ? -3.952 5.128 22.104 1.00 0.00 84 ASN A C 10
ATOM 16196 O O . ASN A 1 72 ? -4.604 5.705 21.232 1.00 0.00 84 ASN A O 10
ATOM 16207 N N . ASN A 1 73 ? -3.013 5.815 22.763 1.00 0.00 85 ASN A N 10
ATOM 16208 C CA . ASN A 1 73 ? -2.887 7.256 22.752 1.00 0.00 85 ASN A CA 10
ATOM 16209 C C . ASN A 1 73 ? -1.470 7.722 22.485 1.00 0.00 85 ASN A C 10
ATOM 16210 O O . ASN A 1 73 ? -0.509 7.198 23.054 1.00 0.00 85 ASN A O 10
ATOM 16221 N N . GLU A 1 74 ? -1.267 8.685 21.572 1.00 0.00 86 GLU A N 10
ATOM 16222 C CA . GLU A 1 74 ? -0.005 9.288 21.196 1.00 0.00 86 GLU A CA 10
ATOM 16223 C C . GLU A 1 74 ? 0.822 9.787 22.379 1.00 0.00 86 GLU A C 10
ATOM 16224 O O . GLU A 1 74 ? 0.462 10.651 23.190 1.00 0.00 86 GLU A O 10
ATOM 16236 N N . GLU A 1 75 ? 1.895 9.053 22.643 1.00 0.00 87 GLU A N 10
ATOM 16237 C CA . GLU A 1 75 ? 2.642 9.157 23.887 1.00 0.00 87 GLU A CA 10
ATOM 16238 C C . GLU A 1 75 ? 4.143 9.257 23.677 1.00 0.00 87 GLU A C 10
ATOM 16239 O O . GLU A 1 75 ? 4.909 8.351 23.994 1.00 0.00 87 GLU A O 10
ATOM 16251 N N . SER A 1 76 ? 4.582 10.312 22.987 1.00 0.00 88 SER A N 10
ATOM 16252 C CA . SER A 1 76 ? 5.885 10.440 22.364 1.00 0.00 88 SER A CA 10
ATOM 16253 C C . SER A 1 76 ? 6.992 10.749 23.360 1.00 0.00 88 SER A C 10
ATOM 16254 O O . SER A 1 76 ? 8.184 10.616 23.107 1.00 0.00 88 SER A O 10
ATOM 16262 N N . GLU A 1 77 ? 6.636 11.126 24.592 1.00 0.00 89 GLU A N 10
ATOM 16263 C CA . GLU A 1 77 ? 7.625 11.275 25.649 1.00 0.00 89 GLU A CA 10
ATOM 16264 C C . GLU A 1 77 ? 8.513 10.080 25.949 1.00 0.00 89 GLU A C 10
ATOM 16265 O O . GLU A 1 77 ? 9.636 10.225 26.438 1.00 0.00 89 GLU A O 10
ATOM 16277 N N . LYS A 1 78 ? 8.021 8.869 25.641 1.00 0.00 90 LYS A N 10
ATOM 16278 C CA . LYS A 1 78 ? 8.814 7.662 25.570 1.00 0.00 90 LYS A CA 10
ATOM 16279 C C . LYS A 1 78 ? 9.780 7.416 24.431 1.00 0.00 90 LYS A C 10
ATOM 16280 O O . LYS A 1 78 ? 10.738 6.662 24.613 1.00 0.00 90 LYS A O 10
ATOM 16299 N N . GLU A 1 79 ? 9.603 8.080 23.288 1.00 0.00 91 GLU A N 10
ATOM 16300 C CA . GLU A 1 79 ? 10.424 7.838 22.118 1.00 0.00 91 GLU A CA 10
ATOM 16301 C C . GLU A 1 79 ? 11.244 9.005 21.602 1.00 0.00 91 GLU A C 10
ATOM 16302 O O . GLU A 1 79 ? 12.270 8.778 20.969 1.00 0.00 91 GLU A O 10
ATOM 16314 N N . PHE A 1 80 ? 10.764 10.230 21.823 1.00 0.00 92 PHE A N 10
ATOM 16315 C CA . PHE A 1 80 ? 11.410 11.430 21.305 1.00 0.00 92 PHE A CA 10
ATOM 16316 C C . PHE A 1 80 ? 12.068 12.268 22.404 1.00 0.00 92 PHE A C 10
ATOM 16317 O O . PHE A 1 80 ? 11.631 12.462 23.528 1.00 0.00 92 PHE A O 10
ATOM 16334 N N . ASP A 1 81 ? 13.158 12.951 22.033 1.00 0.00 93 ASP A N 10
ATOM 16335 C CA . ASP A 1 81 ? 13.762 13.987 22.835 1.00 0.00 93 ASP A CA 10
ATOM 16336 C C . ASP A 1 81 ? 12.923 15.256 22.938 1.00 0.00 93 ASP A C 10
ATOM 16337 O O . ASP A 1 81 ? 13.033 15.840 24.012 1.00 0.00 93 ASP A O 10
ATOM 16346 N N . ASP A 1 82 ? 12.138 15.649 21.921 1.00 0.00 94 ASP A N 10
ATOM 16347 C CA . ASP A 1 82 ? 11.509 16.940 21.971 1.00 0.00 94 ASP A CA 10
ATOM 16348 C C . ASP A 1 82 ? 10.120 17.036 21.381 1.00 0.00 94 ASP A C 10
ATOM 16349 O O . ASP A 1 82 ? 9.599 18.139 21.240 1.00 0.00 94 ASP A O 10
ATOM 16358 N N . THR A 1 83 ? 9.437 15.946 21.016 1.00 0.00 95 THR A N 10
ATOM 16359 C CA . THR A 1 83 ? 8.100 15.867 20.466 1.00 0.00 95 THR A CA 10
ATOM 16360 C C . THR A 1 83 ? 7.164 15.314 21.522 1.00 0.00 95 THR A C 10
ATOM 16361 O O . THR A 1 83 ? 7.602 14.418 22.252 1.00 0.00 95 THR A O 10
ATOM 16372 N N . GLY A 1 84 ? 5.962 15.882 21.670 1.00 0.00 96 GLY A N 10
ATOM 16373 C CA . GLY A 1 84 ? 4.999 15.442 22.652 1.00 0.00 96 GLY A CA 10
ATOM 16374 C C . GLY A 1 84 ? 5.470 15.678 24.094 1.00 0.00 96 GLY A C 10
ATOM 16375 O O . GLY A 1 84 ? 4.948 15.065 25.021 1.00 0.00 96 GLY A O 10
ATOM 16379 N N . LEU A 1 85 ? 6.528 16.455 24.285 1.00 0.00 97 LEU A N 10
ATOM 16380 C CA . LEU A 1 85 ? 7.324 16.553 25.514 1.00 0.00 97 LEU A CA 10
ATOM 16381 C C . LEU A 1 85 ? 6.863 17.737 26.350 1.00 0.00 97 LEU A C 10
ATOM 16382 O O . LEU A 1 85 ? 7.172 17.693 27.537 1.00 0.00 97 LEU A O 10
ATOM 16398 N N . THR A 1 86 ? 6.156 18.675 25.704 1.00 0.00 98 THR A N 10
ATOM 16399 C CA . THR A 1 86 ? 5.389 19.729 26.355 1.00 0.00 98 THR A CA 10
ATOM 16400 C C . THR A 1 86 ? 4.235 20.257 25.526 1.00 0.00 98 THR A C 10
ATOM 16401 O O . THR A 1 86 ? 4.312 20.504 24.316 1.00 0.00 98 THR A O 10
ATOM 16412 N N . LEU A 1 87 ? 3.114 20.453 26.216 1.00 0.00 99 LEU A N 10
ATOM 16413 C CA . LEU A 1 87 ? 2.028 21.301 25.748 1.00 0.00 99 LEU A CA 10
ATOM 16414 C C . LEU A 1 87 ? 1.992 22.663 26.433 1.00 0.00 99 LEU A C 10
ATOM 16415 O O . LEU A 1 87 ? 1.624 23.646 25.793 1.00 0.00 99 LEU A O 10
ATOM 16431 N N . GLY A 1 88 ? 2.445 22.815 27.676 1.00 0.00 100 GLY A N 10
ATOM 16432 C CA . GLY A 1 88 ? 2.535 24.060 28.400 1.00 0.00 100 GLY A CA 10
ATOM 16433 C C . GLY A 1 88 ? 1.199 24.348 29.072 1.00 0.00 100 GLY A C 10
ATOM 16434 O O . GLY A 1 88 ? 1.059 25.458 29.572 1.00 0.00 100 GLY A O 10
ATOM 16438 N N . ASP A 1 89 ? 0.275 23.395 28.990 1.00 0.00 101 ASP A N 10
ATOM 16439 C CA . ASP A 1 89 ? -1.081 23.495 29.498 1.00 0.00 101 ASP A CA 10
ATOM 16440 C C . ASP A 1 89 ? -1.140 23.379 31.018 1.00 0.00 101 ASP A C 10
ATOM 16441 O O . ASP A 1 89 ? -0.921 22.284 31.530 1.00 0.00 101 ASP A O 10
ATOM 16450 N N . VAL A 1 90 ? -1.453 24.545 31.600 1.00 0.00 102 VAL A N 10
ATOM 16451 C CA . VAL A 1 90 ? -1.640 24.765 33.010 1.00 0.00 102 VAL A CA 10
ATOM 16452 C C . VAL A 1 90 ? -2.909 25.475 33.439 1.00 0.00 102 VAL A C 10
ATOM 16453 O O . VAL A 1 90 ? -3.528 26.007 32.523 1.00 0.00 102 VAL A O 10
ATOM 16466 N N . VAL A 1 91 ? -3.391 25.450 34.689 1.00 0.00 103 VAL A N 10
ATOM 16467 C CA . VAL A 1 91 ? -2.801 24.661 35.752 1.00 0.00 103 VAL A CA 10
ATOM 16468 C C . VAL A 1 91 ? -2.701 23.167 35.466 1.00 0.00 103 VAL A C 10
ATOM 16469 O O . VAL A 1 91 ? -3.667 22.528 35.067 1.00 0.00 103 VAL A O 10
ATOM 16482 N N . ASN A 1 92 ? -1.491 22.596 35.615 1.00 0.00 104 ASN A N 10
ATOM 16483 C CA . ASN A 1 92 ? -1.180 21.264 35.133 1.00 0.00 104 ASN A CA 10
ATOM 16484 C C . ASN A 1 92 ? -1.467 20.221 36.201 1.00 0.00 104 ASN A C 10
ATOM 16485 O O . ASN A 1 92 ? -0.892 20.255 37.285 1.00 0.00 104 ASN A O 10
ATOM 16496 N N . ILE A 1 93 ? -2.373 19.280 35.895 1.00 0.00 105 ILE A N 10
ATOM 16497 C CA . ILE A 1 93 ? -2.881 18.262 36.796 1.00 0.00 105 ILE A CA 10
ATOM 16498 C C . ILE A 1 93 ? -2.500 16.878 36.297 1.00 0.00 105 ILE A C 10
ATOM 16499 O O . ILE A 1 93 ? -2.930 15.878 36.870 1.00 0.00 105 ILE A O 10
ATOM 16515 N N . LYS A 1 94 ? -1.732 16.722 35.215 1.00 0.00 106 LYS A N 10
ATOM 16516 C CA . LYS A 1 94 ? -0.787 15.643 35.008 1.00 0.00 106 LYS A CA 10
ATOM 16517 C C . LYS A 1 94 ? 0.488 15.818 35.821 1.00 0.00 106 LYS A C 10
ATOM 16518 O O . LYS A 1 94 ? 1.264 14.869 35.926 1.00 0.00 106 LYS A O 10
ATOM 16537 N N . GLU A 1 95 ? 0.667 16.996 36.423 1.00 0.00 107 GLU A N 10
ATOM 16538 C CA . GLU A 1 95 ? 1.475 17.043 37.628 1.00 0.00 107 GLU A CA 10
ATOM 16539 C C . GLU A 1 95 ? 0.780 16.324 38.772 1.00 0.00 107 GLU A C 10
ATOM 16540 O O . GLU A 1 95 ? 1.426 15.824 39.682 1.00 0.00 107 GLU A O 10
ATOM 16552 N N . GLY A 1 96 ? -0.549 16.238 38.647 1.00 0.00 108 GLY A N 10
ATOM 16553 C CA . GLY A 1 96 ? -1.286 15.593 39.704 1.00 0.00 108 GLY A CA 10
ATOM 16554 C C . GLY A 1 96 ? -2.735 16.036 39.919 1.00 0.00 108 GLY A C 10
ATOM 16555 O O . GLY A 1 96 ? -3.156 17.163 39.698 1.00 0.00 108 GLY A O 10
ATOM 16559 N N . LYS A 1 97 ? -3.389 15.080 40.586 1.00 0.00 109 LYS A N 10
ATOM 16560 C CA . LYS A 1 97 ? -4.821 15.031 40.831 1.00 0.00 109 LYS A CA 10
ATOM 16561 C C . LYS A 1 97 ? -5.321 15.836 42.020 1.00 0.00 109 LYS A C 10
ATOM 16562 O O . LYS A 1 97 ? -6.079 15.379 42.877 1.00 0.00 109 LYS A O 10
ATOM 16581 N N . LYS A 1 98 ? -4.757 17.044 42.066 1.00 0.00 110 LYS A N 10
ATOM 16582 C CA . LYS A 1 98 ? -5.055 18.038 43.073 1.00 0.00 110 LYS A CA 10
ATOM 16583 C C . LYS A 1 98 ? -6.353 18.762 42.798 1.00 0.00 110 LYS A C 10
ATOM 16584 O O . LYS A 1 98 ? -6.907 19.387 43.707 1.00 0.00 110 LYS A O 10
ATOM 16603 N N . LEU A 1 99 ? -6.851 18.723 41.569 1.00 0.00 111 LEU A N 10
ATOM 16604 C CA . LEU A 1 99 ? -8.246 18.797 41.192 1.00 0.00 111 LEU A CA 10
ATOM 16605 C C . LEU A 1 99 ? -8.709 17.384 40.876 1.00 0.00 111 LEU A C 10
ATOM 16606 O O . LEU A 1 99 ? -7.927 16.589 40.347 1.00 0.00 111 LEU A O 10
ATOM 16622 N N . GLU A 1 100 ? -9.981 17.106 41.099 1.00 0.00 112 GLU A N 10
ATOM 16623 C CA . GLU A 1 100 ? -10.560 15.837 41.492 1.00 0.00 112 GLU A CA 10
ATOM 16624 C C . GLU A 1 100 ? -12.075 15.686 41.329 1.00 0.00 112 GLU A C 10
ATOM 16625 O O . GLU A 1 100 ? -12.400 14.865 40.489 1.00 0.00 112 GLU A O 10
ATOM 16637 N N . HIS A 1 101 ? -12.871 16.236 42.259 1.00 0.00 113 HIS A N 10
ATOM 16638 C CA . HIS A 1 101 ? -14.312 16.088 42.260 1.00 0.00 113 HIS A CA 10
ATOM 16639 C C . HIS A 1 101 ? -15.154 17.143 41.530 1.00 0.00 113 HIS A C 10
ATOM 16640 O O . HIS A 1 101 ? -16.378 17.080 41.563 1.00 0.00 113 HIS A O 10
ATOM 16654 N N . HIS A 1 102 ? -14.467 18.023 40.799 1.00 0.00 114 HIS A N 10
ATOM 16655 C CA . HIS A 1 102 ? -14.898 19.258 40.188 1.00 0.00 114 HIS A CA 10
ATOM 16656 C C . HIS A 1 102 ? -16.027 19.024 39.197 1.00 0.00 114 HIS A C 10
ATOM 16657 O O . HIS A 1 102 ? -15.880 18.228 38.237 1.00 0.00 114 HIS A O 10
ATOM 16671 N N . GLU A 1 1 ? 24.787 -9.728 -5.363 1.00 0.00 13 GLU A N 11
ATOM 16672 C CA . GLU A 1 1 ? 24.545 -8.873 -4.192 1.00 0.00 13 GLU A CA 11
ATOM 16673 C C . GLU A 1 1 ? 23.408 -9.321 -3.275 1.00 0.00 13 GLU A C 11
ATOM 16674 O O . GLU A 1 1 ? 22.538 -10.082 -3.691 1.00 0.00 13 GLU A O 11
ATOM 16688 N N . ASN A 1 2 ? 23.447 -8.798 -2.048 1.00 0.00 14 ASN A N 11
ATOM 16689 C CA . ASN A 1 2 ? 22.615 -9.242 -0.942 1.00 0.00 14 ASN A CA 11
ATOM 16690 C C . ASN A 1 2 ? 21.404 -8.360 -0.754 1.00 0.00 14 ASN A C 11
ATOM 16691 O O . ASN A 1 2 ? 21.517 -7.177 -1.086 1.00 0.00 14 ASN A O 11
ATOM 16702 N N . ALA A 1 3 ? 20.248 -8.752 -0.207 1.00 0.00 15 ALA A N 11
ATOM 16703 C CA . ALA A 1 3 ? 18.956 -8.109 -0.207 1.00 0.00 15 ALA A CA 11
ATOM 16704 C C . ALA A 1 3 ? 18.374 -7.933 1.197 1.00 0.00 15 ALA A C 11
ATOM 16705 O O . ALA A 1 3 ? 17.186 -7.650 1.362 1.00 0.00 15 ALA A O 11
ATOM 16712 N N . GLU A 1 4 ? 19.156 -8.090 2.261 1.00 0.00 16 GLU A N 11
ATOM 16713 C CA . GLU A 1 4 ? 18.717 -7.954 3.630 1.00 0.00 16 GLU A CA 11
ATOM 16714 C C . GLU A 1 4 ? 18.539 -6.495 4.009 1.00 0.00 16 GLU A C 11
ATOM 16715 O O . GLU A 1 4 ? 17.641 -6.019 4.692 1.00 0.00 16 GLU A O 11
ATOM 16727 N N . LEU A 1 5 ? 19.407 -5.673 3.388 1.00 0.00 17 LEU A N 11
ATOM 16728 C CA . LEU A 1 5 ? 19.438 -4.228 3.520 1.00 0.00 17 LEU A CA 11
ATOM 16729 C C . LEU A 1 5 ? 18.571 -3.399 2.602 1.00 0.00 17 LEU A C 11
ATOM 16730 O O . LEU A 1 5 ? 18.424 -2.176 2.764 1.00 0.00 17 LEU A O 11
ATOM 16746 N N . GLU A 1 6 ? 18.016 -4.107 1.617 1.00 0.00 18 GLU A N 11
ATOM 16747 C CA . GLU A 1 6 ? 17.548 -3.629 0.327 1.00 0.00 18 GLU A CA 11
ATOM 16748 C C . GLU A 1 6 ? 16.110 -4.040 0.100 1.00 0.00 18 GLU A C 11
ATOM 16749 O O . GLU A 1 6 ? 15.515 -3.857 -0.969 1.00 0.00 18 GLU A O 11
ATOM 16761 N N . ILE A 1 7 ? 15.471 -4.517 1.162 1.00 0.00 19 ILE A N 11
ATOM 16762 C CA . ILE A 1 7 ? 14.052 -4.672 1.412 1.00 0.00 19 ILE A CA 11
ATOM 16763 C C . ILE A 1 7 ? 13.678 -3.768 2.575 1.00 0.00 19 ILE A C 11
ATOM 16764 O O . ILE A 1 7 ? 14.590 -3.160 3.152 1.00 0.00 19 ILE A O 11
ATOM 16780 N N . VAL A 1 8 ? 12.410 -3.649 2.973 1.00 0.00 20 VAL A N 11
ATOM 16781 C CA . VAL A 1 8 ? 11.963 -2.605 3.884 1.00 0.00 20 VAL A CA 11
ATOM 16782 C C . VAL A 1 8 ? 12.502 -2.706 5.309 1.00 0.00 20 VAL A C 11
ATOM 16783 O O . VAL A 1 8 ? 12.964 -3.770 5.724 1.00 0.00 20 VAL A O 11
ATOM 16796 N N . THR A 1 9 ? 12.299 -1.564 5.949 1.00 0.00 21 THR A N 11
ATOM 16797 C CA . THR A 1 9 ? 12.705 -1.390 7.333 1.00 0.00 21 THR A CA 11
ATOM 16798 C C . THR A 1 9 ? 11.816 -2.232 8.241 1.00 0.00 21 THR A C 11
ATOM 16799 O O . THR A 1 9 ? 12.352 -3.008 9.032 1.00 0.00 21 THR A O 11
ATOM 16810 N N . ASP A 1 10 ? 10.520 -1.942 8.250 1.00 0.00 22 ASP A N 11
ATOM 16811 C CA . ASP A 1 10 ? 9.639 -2.343 9.339 1.00 0.00 22 ASP A CA 11
ATOM 16812 C C . ASP A 1 10 ? 8.351 -1.649 8.918 1.00 0.00 22 ASP A C 11
ATOM 16813 O O . ASP A 1 10 ? 8.134 -0.525 9.366 1.00 0.00 22 ASP A O 11
ATOM 16822 N N . TYR A 1 11 ? 7.677 -2.171 7.882 1.00 0.00 23 TYR A N 11
ATOM 16823 C CA . TYR A 1 11 ? 6.603 -1.522 7.156 1.00 0.00 23 TYR A CA 11
ATOM 16824 C C . TYR A 1 11 ? 5.359 -1.111 7.923 1.00 0.00 23 TYR A C 11
ATOM 16825 O O . TYR A 1 11 ? 4.862 -1.767 8.836 1.00 0.00 23 TYR A O 11
ATOM 16843 N N . TYR A 1 12 ? 4.862 0.093 7.614 1.00 0.00 24 TYR A N 11
ATOM 16844 C CA . TYR A 1 12 ? 4.057 1.018 8.383 1.00 0.00 24 TYR A CA 11
ATOM 16845 C C . TYR A 1 12 ? 2.860 0.469 9.141 1.00 0.00 24 TYR A C 11
ATOM 16846 O O . TYR A 1 12 ? 2.094 -0.364 8.684 1.00 0.00 24 TYR A O 11
ATOM 16864 N N . LYS A 1 13 ? 2.619 1.039 10.317 1.00 0.00 25 LYS A N 11
ATOM 16865 C CA . LYS A 1 13 ? 1.557 0.543 11.162 1.00 0.00 25 LYS A CA 11
ATOM 16866 C C . LYS A 1 13 ? 0.214 1.292 11.139 1.00 0.00 25 LYS A C 11
ATOM 16867 O O . LYS A 1 13 ? -0.800 0.612 11.274 1.00 0.00 25 LYS A O 11
ATOM 16886 N N . ILE A 1 14 ? 0.222 2.605 10.945 1.00 0.00 26 ILE A N 11
ATOM 16887 C CA . ILE A 1 14 ? -0.911 3.501 11.043 1.00 0.00 26 ILE A CA 11
ATOM 16888 C C . ILE A 1 14 ? -1.916 3.093 9.969 1.00 0.00 26 ILE A C 11
ATOM 16889 O O . ILE A 1 14 ? -3.100 3.339 10.061 1.00 0.00 26 ILE A O 11
ATOM 16905 N N . ILE A 1 15 ? -1.355 2.618 8.849 1.00 0.00 27 ILE A N 11
ATOM 16906 C CA . ILE A 1 15 ? -2.083 2.129 7.694 1.00 0.00 27 ILE A CA 11
ATOM 16907 C C . ILE A 1 15 ? -2.978 0.951 8.035 1.00 0.00 27 ILE A C 11
ATOM 16908 O O . ILE A 1 15 ? -4.132 0.894 7.605 1.00 0.00 27 ILE A O 11
ATOM 16924 N N . LYS A 1 16 ? -2.500 0.049 8.903 1.00 0.00 28 LYS A N 11
ATOM 16925 C CA . LYS A 1 16 ? -3.005 -1.292 9.080 1.00 0.00 28 LYS A CA 11
ATOM 16926 C C . LYS A 1 16 ? -4.515 -1.504 9.178 1.00 0.00 28 LYS A C 11
ATOM 16927 O O . LYS A 1 16 ? -5.160 -1.989 8.261 1.00 0.00 28 LYS A O 11
ATOM 16946 N N . THR A 1 17 ? -5.134 -1.157 10.312 1.00 0.00 29 THR A N 11
ATOM 16947 C CA . THR A 1 17 ? -6.519 -1.354 10.713 1.00 0.00 29 THR A CA 11
ATOM 16948 C C . THR A 1 17 ? -7.531 -0.820 9.705 1.00 0.00 29 THR A C 11
ATOM 16949 O O . THR A 1 17 ? -8.592 -1.423 9.534 1.00 0.00 29 THR A O 11
ATOM 16960 N N . ALA A 1 18 ? -7.171 0.261 9.017 1.00 0.00 30 ALA A N 11
ATOM 16961 C CA . ALA A 1 18 ? -7.965 0.942 8.010 1.00 0.00 30 ALA A CA 11
ATOM 16962 C C . ALA A 1 18 ? -8.101 0.088 6.764 1.00 0.00 30 ALA A C 11
ATOM 16963 O O . ALA A 1 18 ? -9.237 0.046 6.295 1.00 0.00 30 ALA A O 11
ATOM 16970 N N . ARG A 1 19 ? -7.103 -0.419 6.043 1.00 0.00 31 ARG A N 11
ATOM 16971 C CA . ARG A 1 19 ? -7.377 -1.365 4.983 1.00 0.00 31 ARG A CA 11
ATOM 16972 C C . ARG A 1 19 ? -8.126 -2.575 5.523 1.00 0.00 31 ARG A C 11
ATOM 16973 O O . ARG A 1 19 ? -8.974 -3.106 4.814 1.00 0.00 31 ARG A O 11
ATOM 16994 N N . GLU A 1 20 ? -7.796 -3.117 6.694 1.00 0.00 32 GLU A N 11
ATOM 16995 C CA . GLU A 1 20 ? -8.460 -4.223 7.357 1.00 0.00 32 GLU A CA 11
ATOM 16996 C C . GLU A 1 20 ? -9.974 -4.086 7.505 1.00 0.00 32 GLU A C 11
ATOM 16997 O O . GLU A 1 20 ? -10.581 -5.145 7.585 1.00 0.00 32 GLU A O 11
ATOM 17009 N N . GLN A 1 21 ? -10.552 -2.905 7.735 1.00 0.00 33 GLN A N 11
ATOM 17010 C CA . GLN A 1 21 ? -11.986 -2.730 7.808 1.00 0.00 33 GLN A CA 11
ATOM 17011 C C . GLN A 1 21 ? -12.646 -3.343 6.568 1.00 0.00 33 GLN A C 11
ATOM 17012 O O . GLN A 1 21 ? -13.686 -4.006 6.643 1.00 0.00 33 GLN A O 11
ATOM 17026 N N . LEU A 1 22 ? -12.035 -3.105 5.410 1.00 0.00 34 LEU A N 11
ATOM 17027 C CA . LEU A 1 22 ? -12.387 -3.449 4.055 1.00 0.00 34 LEU A CA 11
ATOM 17028 C C . LEU A 1 22 ? -11.984 -4.903 3.774 1.00 0.00 34 LEU A C 11
ATOM 17029 O O . LEU A 1 22 ? -12.572 -5.659 2.988 1.00 0.00 34 LEU A O 11
ATOM 17045 N N . GLY A 1 23 ? -10.988 -5.313 4.541 1.00 0.00 35 GLY A N 11
ATOM 17046 C CA . GLY A 1 23 ? -10.266 -6.554 4.371 1.00 0.00 35 GLY A CA 11
ATOM 17047 C C . GLY A 1 23 ? -9.626 -6.779 3.005 1.00 0.00 35 GLY A C 11
ATOM 17048 O O . GLY A 1 23 ? -9.104 -7.857 2.773 1.00 0.00 35 GLY A O 11
ATOM 17052 N N . ILE A 1 24 ? -9.661 -5.807 2.088 1.00 0.00 36 ILE A N 11
ATOM 17053 C CA . ILE A 1 24 ? -9.413 -5.948 0.666 1.00 0.00 36 ILE A CA 11
ATOM 17054 C C . ILE A 1 24 ? -8.003 -6.468 0.476 1.00 0.00 36 ILE A C 11
ATOM 17055 O O . ILE A 1 24 ? -7.130 -6.036 1.227 1.00 0.00 36 ILE A O 11
ATOM 17071 N N . SER A 1 25 ? -7.656 -7.266 -0.544 1.00 0.00 37 SER A N 11
ATOM 17072 C CA . SER A 1 25 ? -6.287 -7.639 -0.886 1.00 0.00 37 SER A CA 11
ATOM 17073 C C . SER A 1 25 ? -6.046 -7.481 -2.388 1.00 0.00 37 SER A C 11
ATOM 17074 O O . SER A 1 25 ? -6.938 -7.054 -3.125 1.00 0.00 37 SER A O 11
ATOM 17082 N N . GLN A 1 26 ? -4.841 -7.852 -2.803 1.00 0.00 38 GLN A N 11
ATOM 17083 C CA . GLN A 1 26 ? -4.206 -7.533 -4.064 1.00 0.00 38 GLN A CA 11
ATOM 17084 C C . GLN A 1 26 ? -5.135 -7.137 -5.203 1.00 0.00 38 GLN A C 11
ATOM 17085 O O . GLN A 1 26 ? -5.036 -5.959 -5.525 1.00 0.00 38 GLN A O 11
ATOM 17099 N N . GLN A 1 27 ? -6.083 -7.931 -5.720 1.00 0.00 39 GLN A N 11
ATOM 17100 C CA . GLN A 1 27 ? -6.893 -7.621 -6.885 1.00 0.00 39 GLN A CA 11
ATOM 17101 C C . GLN A 1 27 ? -7.667 -6.332 -6.634 1.00 0.00 39 GLN A C 11
ATOM 17102 O O . GLN A 1 27 ? -7.649 -5.466 -7.503 1.00 0.00 39 GLN A O 11
ATOM 17116 N N . GLN A 1 28 ? -8.392 -6.233 -5.513 1.00 0.00 40 GLN A N 11
ATOM 17117 C CA . GLN A 1 28 ? -9.158 -5.046 -5.172 1.00 0.00 40 GLN A CA 11
ATOM 17118 C C . GLN A 1 28 ? -8.232 -3.866 -4.880 1.00 0.00 40 GLN A C 11
ATOM 17119 O O . GLN A 1 28 ? -8.726 -2.742 -4.895 1.00 0.00 40 GLN A O 11
ATOM 17133 N N . LEU A 1 29 ? -7.022 -4.095 -4.388 1.00 0.00 41 LEU A N 11
ATOM 17134 C CA . LEU A 1 29 ? -6.126 -3.098 -3.832 1.00 0.00 41 LEU A CA 11
ATOM 17135 C C . LEU A 1 29 ? -5.368 -2.335 -4.916 1.00 0.00 41 LEU A C 11
ATOM 17136 O O . LEU A 1 29 ? -4.892 -1.225 -4.717 1.00 0.00 41 LEU A O 11
ATOM 17152 N N . ALA A 1 30 ? -5.215 -2.940 -6.099 1.00 0.00 42 ALA A N 11
ATOM 17153 C CA . ALA A 1 30 ? -5.028 -2.412 -7.426 1.00 0.00 42 ALA A CA 11
ATOM 17154 C C . ALA A 1 30 ? -6.106 -1.399 -7.770 1.00 0.00 42 ALA A C 11
ATOM 17155 O O . ALA A 1 30 ? -5.676 -0.324 -8.201 1.00 0.00 42 ALA A O 11
ATOM 17162 N N . GLN A 1 31 ? -7.375 -1.696 -7.489 1.00 0.00 43 GLN A N 11
ATOM 17163 C CA . GLN A 1 31 ? -8.444 -0.757 -7.761 1.00 0.00 43 GLN A CA 11
ATOM 17164 C C . GLN A 1 31 ? -8.488 0.322 -6.705 1.00 0.00 43 GLN A C 11
ATOM 17165 O O . GLN A 1 31 ? -9.041 1.402 -6.913 1.00 0.00 43 GLN A O 11
ATOM 17179 N N . LYS A 1 32 ? -7.938 0.113 -5.507 1.00 0.00 44 LYS A N 11
ATOM 17180 C CA . LYS A 1 32 ? -8.175 1.050 -4.426 1.00 0.00 44 LYS A CA 11
ATOM 17181 C C . LYS A 1 32 ? -7.164 2.173 -4.642 1.00 0.00 44 LYS A C 11
ATOM 17182 O O . LYS A 1 32 ? -7.328 3.247 -4.049 1.00 0.00 44 LYS A O 11
ATOM 17201 N N . LEU A 1 33 ? -6.188 1.962 -5.527 1.00 0.00 45 LEU A N 11
ATOM 17202 C CA . LEU A 1 33 ? -5.076 2.857 -5.766 1.00 0.00 45 LEU A CA 11
ATOM 17203 C C . LEU A 1 33 ? -5.086 3.155 -7.258 1.00 0.00 45 LEU A C 11
ATOM 17204 O O . LEU A 1 33 ? -4.450 4.123 -7.675 1.00 0.00 45 LEU A O 11
ATOM 17220 N N . LYS A 1 34 ? -5.899 2.450 -8.047 1.00 0.00 46 LYS A N 11
ATOM 17221 C CA . LYS A 1 34 ? -6.167 2.543 -9.468 1.00 0.00 46 LYS A CA 11
ATOM 17222 C C . LYS A 1 34 ? -4.904 2.388 -10.307 1.00 0.00 46 LYS A C 11
ATOM 17223 O O . LYS A 1 34 ? -4.542 3.178 -11.174 1.00 0.00 46 LYS A O 11
ATOM 17242 N N . VAL A 1 35 ? -4.249 1.277 -9.981 1.00 0.00 47 VAL A N 11
ATOM 17243 C CA . VAL A 1 35 ? -3.007 0.678 -10.417 1.00 0.00 47 VAL A CA 11
ATOM 17244 C C . VAL A 1 35 ? -3.174 -0.751 -10.913 1.00 0.00 47 VAL A C 11
ATOM 17245 O O . VAL A 1 35 ? -4.250 -1.308 -10.706 1.00 0.00 47 VAL A O 11
ATOM 17258 N N . SER A 1 36 ? -2.129 -1.437 -11.407 1.00 0.00 48 SER A N 11
ATOM 17259 C CA . SER A 1 36 ? -2.115 -2.851 -11.677 1.00 0.00 48 SER A CA 11
ATOM 17260 C C . SER A 1 36 ? -1.849 -3.771 -10.498 1.00 0.00 48 SER A C 11
ATOM 17261 O O . SER A 1 36 ? -1.118 -3.368 -9.592 1.00 0.00 48 SER A O 11
ATOM 17269 N N . GLU A 1 37 ? -2.218 -5.051 -10.575 1.00 0.00 49 GLU A N 11
ATOM 17270 C CA . GLU A 1 37 ? -1.736 -5.946 -9.536 1.00 0.00 49 GLU A CA 11
ATOM 17271 C C . GLU A 1 37 ? -0.233 -6.155 -9.467 1.00 0.00 49 GLU A C 11
ATOM 17272 O O . GLU A 1 37 ? 0.298 -6.733 -8.522 1.00 0.00 49 GLU A O 11
ATOM 17284 N N . ASN A 1 38 ? 0.508 -5.765 -10.508 1.00 0.00 50 ASN A N 11
ATOM 17285 C CA . ASN A 1 38 ? 1.954 -5.740 -10.473 1.00 0.00 50 ASN A CA 11
ATOM 17286 C C . ASN A 1 38 ? 2.518 -4.500 -9.787 1.00 0.00 50 ASN A C 11
ATOM 17287 O O . ASN A 1 38 ? 3.543 -4.598 -9.116 1.00 0.00 50 ASN A O 11
ATOM 17298 N N . ILE A 1 39 ? 1.758 -3.418 -9.731 1.00 0.00 51 ILE A N 11
ATOM 17299 C CA . ILE A 1 39 ? 2.144 -2.211 -9.021 1.00 0.00 51 ILE A CA 11
ATOM 17300 C C . ILE A 1 39 ? 2.153 -2.391 -7.500 1.00 0.00 51 ILE A C 11
ATOM 17301 O O . ILE A 1 39 ? 3.057 -1.867 -6.858 1.00 0.00 51 ILE A O 11
ATOM 17317 N N . VAL A 1 40 ? 1.137 -3.047 -6.917 1.00 0.00 52 VAL A N 11
ATOM 17318 C CA . VAL A 1 40 ? 1.012 -3.256 -5.492 1.00 0.00 52 VAL A CA 11
ATOM 17319 C C . VAL A 1 40 ? 2.003 -4.191 -4.805 1.00 0.00 52 VAL A C 11
ATOM 17320 O O . VAL A 1 40 ? 2.344 -3.993 -3.653 1.00 0.00 52 VAL A O 11
ATOM 17333 N N . LYS A 1 41 ? 2.596 -5.173 -5.516 1.00 0.00 53 LYS A N 11
ATOM 17334 C CA . LYS A 1 41 ? 3.554 -6.157 -5.112 1.00 0.00 53 LYS A CA 11
ATOM 17335 C C . LYS A 1 41 ? 4.690 -5.679 -4.201 1.00 0.00 53 LYS A C 11
ATOM 17336 O O . LYS A 1 41 ? 4.771 -6.206 -3.103 1.00 0.00 53 LYS A O 11
ATOM 17355 N N . ARG A 1 42 ? 5.418 -4.594 -4.439 1.00 0.00 54 ARG A N 11
ATOM 17356 C CA . ARG A 1 42 ? 6.484 -4.118 -3.575 1.00 0.00 54 ARG A CA 11
ATOM 17357 C C . ARG A 1 42 ? 5.955 -3.762 -2.200 1.00 0.00 54 ARG A C 11
ATOM 17358 O O . ARG A 1 42 ? 6.641 -4.048 -1.215 1.00 0.00 54 ARG A O 11
ATOM 17379 N N . PHE A 1 43 ? 4.772 -3.146 -2.103 1.00 0.00 55 PHE A N 11
ATOM 17380 C CA . PHE A 1 43 ? 4.338 -2.576 -0.857 1.00 0.00 55 PHE A CA 11
ATOM 17381 C C . PHE A 1 43 ? 3.741 -3.697 -0.016 1.00 0.00 55 PHE A C 11
ATOM 17382 O O . PHE A 1 43 ? 3.645 -3.628 1.208 1.00 0.00 55 PHE A O 11
ATOM 17399 N N . GLU A 1 44 ? 3.086 -4.680 -0.660 1.00 0.00 56 GLU A N 11
ATOM 17400 C CA . GLU A 1 44 ? 2.532 -5.835 0.001 1.00 0.00 56 GLU A CA 11
ATOM 17401 C C . GLU A 1 44 ? 3.665 -6.662 0.595 1.00 0.00 56 GLU A C 11
ATOM 17402 O O . GLU A 1 44 ? 3.635 -7.045 1.758 1.00 0.00 56 GLU A O 11
ATOM 17414 N N . SER A 1 45 ? 4.725 -6.978 -0.160 1.00 0.00 57 SER A N 11
ATOM 17415 C CA . SER A 1 45 ? 5.705 -7.963 0.255 1.00 0.00 57 SER A CA 11
ATOM 17416 C C . SER A 1 45 ? 6.719 -7.409 1.245 1.00 0.00 57 SER A C 11
ATOM 17417 O O . SER A 1 45 ? 7.169 -8.151 2.135 1.00 0.00 57 SER A O 11
ATOM 17425 N N . GLY A 1 46 ? 7.005 -6.117 1.191 1.00 0.00 58 GLY A N 11
ATOM 17426 C CA . GLY A 1 46 ? 8.097 -5.554 1.968 1.00 0.00 58 GLY A CA 11
ATOM 17427 C C . GLY A 1 46 ? 9.385 -5.490 1.139 1.00 0.00 58 GLY A C 11
ATOM 17428 O O . GLY A 1 46 ? 10.435 -5.087 1.622 1.00 0.00 58 GLY A O 11
ATOM 17432 N N . LYS A 1 47 ? 9.275 -5.837 -0.148 1.00 0.00 59 LYS A N 11
ATOM 17433 C CA . LYS A 1 47 ? 10.317 -5.971 -1.141 1.00 0.00 59 LYS A CA 11
ATOM 17434 C C . LYS A 1 47 ? 10.524 -4.693 -1.942 1.00 0.00 59 LYS A C 11
ATOM 17435 O O . LYS A 1 47 ? 10.592 -4.760 -3.163 1.00 0.00 59 LYS A O 11
ATOM 17454 N N . LEU A 1 48 ? 10.756 -3.634 -1.165 1.00 0.00 60 LEU A N 11
ATOM 17455 C CA . LEU A 1 48 ? 10.774 -2.234 -1.470 1.00 0.00 60 LEU A CA 11
ATOM 17456 C C . LEU A 1 48 ? 11.859 -1.598 -0.609 1.00 0.00 60 LEU A C 11
ATOM 17457 O O . LEU A 1 48 ? 11.833 -1.894 0.587 1.00 0.00 60 LEU A O 11
ATOM 17473 N N . LYS A 1 49 ? 12.754 -0.794 -1.171 1.00 0.00 61 LYS A N 11
ATOM 17474 C CA . LYS A 1 49 ? 13.486 0.177 -0.382 1.00 0.00 61 LYS A CA 11
ATOM 17475 C C . LYS A 1 49 ? 12.925 1.585 -0.231 1.00 0.00 61 LYS A C 11
ATOM 17476 O O . LYS A 1 49 ? 12.498 2.237 -1.182 1.00 0.00 61 LYS A O 11
ATOM 17495 N N . PRO A 1 50 ? 12.806 2.097 0.996 1.00 0.00 62 PRO A N 11
ATOM 17496 C CA . PRO A 1 50 ? 12.279 3.407 1.356 1.00 0.00 62 PRO A CA 11
ATOM 17497 C C . PRO A 1 50 ? 13.451 4.375 1.424 1.00 0.00 62 PRO A C 11
ATOM 17498 O O . PRO A 1 50 ? 14.625 4.090 1.199 1.00 0.00 62 PRO A O 11
ATOM 17509 N N . THR A 1 51 ? 13.136 5.582 1.909 1.00 0.00 63 THR A N 11
ATOM 17510 C CA . THR A 1 51 ? 14.004 6.727 2.086 1.00 0.00 63 THR A CA 11
ATOM 17511 C C . THR A 1 51 ? 13.466 7.667 3.150 1.00 0.00 63 THR A C 11
ATOM 17512 O O . THR A 1 51 ? 12.273 7.597 3.456 1.00 0.00 63 THR A O 11
ATOM 17523 N N . ILE A 1 52 ? 14.235 8.698 3.485 1.00 0.00 64 ILE A N 11
ATOM 17524 C CA . ILE A 1 52 ? 13.840 9.859 4.255 1.00 0.00 64 ILE A CA 11
ATOM 17525 C C . ILE A 1 52 ? 12.765 10.702 3.585 1.00 0.00 64 ILE A C 11
ATOM 17526 O O . ILE A 1 52 ? 11.791 11.026 4.269 1.00 0.00 64 ILE A O 11
ATOM 17542 N N . SER A 1 53 ? 12.831 10.996 2.290 1.00 0.00 65 SER A N 11
ATOM 17543 C CA . SER A 1 53 ? 11.739 11.516 1.480 1.00 0.00 65 SER A CA 11
ATOM 17544 C C . SER A 1 53 ? 10.619 10.511 1.313 1.00 0.00 65 SER A C 11
ATOM 17545 O O . SER A 1 53 ? 9.443 10.846 1.488 1.00 0.00 65 SER A O 11
ATOM 17553 N N . GLN A 1 54 ? 10.728 9.181 1.142 1.00 0.00 66 GLN A N 11
ATOM 17554 C CA . GLN A 1 54 ? 9.642 8.278 0.812 1.00 0.00 66 GLN A CA 11
ATOM 17555 C C . GLN A 1 54 ? 8.620 8.055 1.918 1.00 0.00 66 GLN A C 11
ATOM 17556 O O . GLN A 1 54 ? 7.525 7.621 1.573 1.00 0.00 66 GLN A O 11
ATOM 17570 N N . ALA A 1 55 ? 8.913 8.159 3.227 1.00 0.00 67 ALA A N 11
ATOM 17571 C CA . ALA A 1 55 ? 8.065 7.655 4.283 1.00 0.00 67 ALA A CA 11
ATOM 17572 C C . ALA A 1 55 ? 6.641 8.191 4.255 1.00 0.00 67 ALA A C 11
ATOM 17573 O O . ALA A 1 55 ? 5.717 7.388 4.114 1.00 0.00 67 ALA A O 11
ATOM 17580 N N . ARG A 1 56 ? 6.414 9.457 4.643 1.00 0.00 68 ARG A N 11
ATOM 17581 C CA . ARG A 1 56 ? 5.123 10.120 4.704 1.00 0.00 68 ARG A CA 11
ATOM 17582 C C . ARG A 1 56 ? 4.388 9.949 3.375 1.00 0.00 68 ARG A C 11
ATOM 17583 O O . ARG A 1 56 ? 3.164 10.021 3.416 1.00 0.00 68 ARG A O 11
ATOM 17604 N N . GLN A 1 57 ? 5.100 9.672 2.269 1.00 0.00 69 GLN A N 11
ATOM 17605 C CA . GLN A 1 57 ? 4.521 9.467 0.957 1.00 0.00 69 GLN A CA 11
ATOM 17606 C C . GLN A 1 57 ? 3.888 8.098 0.801 1.00 0.00 69 GLN A C 11
ATOM 17607 O O . GLN A 1 57 ? 3.065 7.854 -0.081 1.00 0.00 69 GLN A O 11
ATOM 17621 N N . LEU A 1 58 ? 4.518 7.095 1.425 1.00 0.00 70 LEU A N 11
ATOM 17622 C CA . LEU A 1 58 ? 4.188 5.681 1.414 1.00 0.00 70 LEU A CA 11
ATOM 17623 C C . LEU A 1 58 ? 3.034 5.550 2.408 1.00 0.00 70 LEU A C 11
ATOM 17624 O O . LEU A 1 58 ? 2.005 4.995 2.039 1.00 0.00 70 LEU A O 11
ATOM 17640 N N . GLU A 1 59 ? 3.011 6.203 3.567 1.00 0.00 71 GLU A N 11
ATOM 17641 C CA . GLU A 1 59 ? 1.726 6.488 4.170 1.00 0.00 71 GLU A CA 11
ATOM 17642 C C . GLU A 1 59 ? 0.811 7.214 3.199 1.00 0.00 71 GLU A C 11
ATOM 17643 O O . GLU A 1 59 ? -0.403 7.112 3.389 1.00 0.00 71 GLU A O 11
ATOM 17655 N N . LYS A 1 60 ? 1.214 7.989 2.189 1.00 0.00 72 LYS A N 11
ATOM 17656 C CA . LYS A 1 60 ? 0.284 8.746 1.395 1.00 0.00 72 LYS A CA 11
ATOM 17657 C C . LYS A 1 60 ? -0.449 7.955 0.329 1.00 0.00 72 LYS A C 11
ATOM 17658 O O . LYS A 1 60 ? -1.528 8.442 0.025 1.00 0.00 72 LYS A O 11
ATOM 17677 N N . ILE A 1 61 ? -0.010 6.822 -0.245 1.00 0.00 73 ILE A N 11
ATOM 17678 C CA . ILE A 1 61 ? -0.530 6.223 -1.447 1.00 0.00 73 ILE A CA 11
ATOM 17679 C C . ILE A 1 61 ? -2.037 5.981 -1.369 1.00 0.00 73 ILE A C 11
ATOM 17680 O O . ILE A 1 61 ? -2.796 6.541 -2.158 1.00 0.00 73 ILE A O 11
ATOM 17696 N N . LEU A 1 62 ? -2.537 5.054 -0.561 1.00 0.00 74 LEU A N 11
ATOM 17697 C CA . LEU A 1 62 ? -3.906 4.689 -0.296 1.00 0.00 74 LEU A CA 11
ATOM 17698 C C . LEU A 1 62 ? -4.634 5.765 0.496 1.00 0.00 74 LEU A C 11
ATOM 17699 O O . LEU A 1 62 ? -5.847 5.938 0.495 1.00 0.00 74 LEU A O 11
ATOM 17715 N N . GLY A 1 63 ? -3.825 6.586 1.158 1.00 0.00 75 GLY A N 11
ATOM 17716 C CA . GLY A 1 63 ? -4.126 7.775 1.930 1.00 0.00 75 GLY A CA 11
ATOM 17717 C C . GLY A 1 63 ? -4.938 7.632 3.208 1.00 0.00 75 GLY A C 11
ATOM 17718 O O . GLY A 1 63 ? -5.306 8.651 3.799 1.00 0.00 75 GLY A O 11
ATOM 17722 N N . ILE A 1 64 ? -5.081 6.375 3.648 1.00 0.00 76 ILE A N 11
ATOM 17723 C CA . ILE A 1 64 ? -5.769 5.817 4.780 1.00 0.00 76 ILE A CA 11
ATOM 17724 C C . ILE A 1 64 ? -4.935 5.862 6.045 1.00 0.00 76 ILE A C 11
ATOM 17725 O O . ILE A 1 64 ? -3.754 6.204 5.978 1.00 0.00 76 ILE A O 11
ATOM 17741 N N . LYS A 1 65 ? -5.523 5.612 7.229 1.00 0.00 77 LYS A N 11
ATOM 17742 C CA . LYS A 1 65 ? -4.911 5.513 8.532 1.00 0.00 77 LYS A CA 11
ATOM 17743 C C . LYS A 1 65 ? -5.873 5.119 9.654 1.00 0.00 77 LYS A C 11
ATOM 17744 O O . LYS A 1 65 ? -7.002 5.601 9.552 1.00 0.00 77 LYS A O 11
ATOM 17763 N N . LEU A 1 66 ? -5.444 4.348 10.645 1.00 0.00 78 LEU A N 11
ATOM 17764 C CA . LEU A 1 66 ? -6.110 4.154 11.930 1.00 0.00 78 LEU A CA 11
ATOM 17765 C C . LEU A 1 66 ? -5.066 3.787 12.986 1.00 0.00 78 LEU A C 11
ATOM 17766 O O . LEU A 1 66 ? -3.926 3.455 12.671 1.00 0.00 78 LEU A O 11
ATOM 17782 N N . VAL A 1 67 ? -5.431 3.907 14.257 1.00 0.00 79 VAL A N 11
ATOM 17783 C CA . VAL A 1 67 ? -6.600 4.073 15.099 1.00 0.00 79 VAL A CA 11
ATOM 17784 C C . VAL A 1 67 ? -6.673 5.395 15.838 1.00 0.00 79 VAL A C 11
ATOM 17785 O O . VAL A 1 67 ? -5.623 5.969 16.121 1.00 0.00 79 VAL A O 11
ATOM 17798 N N . THR A 1 68 ? -7.857 5.949 16.109 1.00 0.00 80 THR A N 11
ATOM 17799 C CA . THR A 1 68 ? -8.066 7.241 16.727 1.00 0.00 80 THR A CA 11
ATOM 17800 C C . THR A 1 68 ? -8.214 7.159 18.249 1.00 0.00 80 THR A C 11
ATOM 17801 O O . THR A 1 68 ? -8.313 6.034 18.738 1.00 0.00 80 THR A O 11
ATOM 17812 N N . PRO A 1 69 ? -8.440 8.243 18.984 1.00 0.00 81 PRO A N 11
ATOM 17813 C CA . PRO A 1 69 ? -8.623 8.206 20.417 1.00 0.00 81 PRO A CA 11
ATOM 17814 C C . PRO A 1 69 ? -9.793 7.354 20.891 1.00 0.00 81 PRO A C 11
ATOM 17815 O O . PRO A 1 69 ? -9.920 7.141 22.099 1.00 0.00 81 PRO A O 11
ATOM 17826 N N . LEU A 1 70 ? -10.599 6.767 20.011 1.00 0.00 82 LEU A N 11
ATOM 17827 C CA . LEU A 1 70 ? -11.613 5.788 20.370 1.00 0.00 82 LEU A CA 11
ATOM 17828 C C . LEU A 1 70 ? -10.973 4.417 20.538 1.00 0.00 82 LEU A C 11
ATOM 17829 O O . LEU A 1 70 ? -11.669 3.443 20.859 1.00 0.00 82 LEU A O 11
ATOM 17845 N N . GLU A 1 71 ? -9.663 4.269 20.347 1.00 0.00 83 GLU A N 11
ATOM 17846 C CA . GLU A 1 71 ? -8.843 3.088 20.534 1.00 0.00 83 GLU A CA 11
ATOM 17847 C C . GLU A 1 71 ? -7.463 3.452 21.057 1.00 0.00 83 GLU A C 11
ATOM 17848 O O . GLU A 1 71 ? -6.999 2.695 21.901 1.00 0.00 83 GLU A O 11
ATOM 17860 N N . ASN A 1 72 ? -6.780 4.494 20.555 1.00 0.00 84 ASN A N 11
ATOM 17861 C CA . ASN A 1 72 ? -5.458 4.847 21.014 1.00 0.00 84 ASN A CA 11
ATOM 17862 C C . ASN A 1 72 ? -5.136 6.300 20.716 1.00 0.00 84 ASN A C 11
ATOM 17863 O O . ASN A 1 72 ? -5.587 6.877 19.730 1.00 0.00 84 ASN A O 11
ATOM 17874 N N . ASN A 1 73 ? -4.258 6.954 21.492 1.00 0.00 85 ASN A N 11
ATOM 17875 C CA . ASN A 1 73 ? -4.018 8.375 21.525 1.00 0.00 85 ASN A CA 11
ATOM 17876 C C . ASN A 1 73 ? -2.551 8.781 21.556 1.00 0.00 85 ASN A C 11
ATOM 17877 O O . ASN A 1 73 ? -1.837 8.344 22.440 1.00 0.00 85 ASN A O 11
ATOM 17888 N N . GLU A 1 74 ? -2.090 9.714 20.707 1.00 0.00 86 GLU A N 11
ATOM 17889 C CA . GLU A 1 74 ? -0.667 9.966 20.568 1.00 0.00 86 GLU A CA 11
ATOM 17890 C C . GLU A 1 74 ? -0.510 11.461 20.295 1.00 0.00 86 GLU A C 11
ATOM 17891 O O . GLU A 1 74 ? -1.134 11.947 19.354 1.00 0.00 86 GLU A O 11
ATOM 17903 N N . GLU A 1 75 ? 0.366 12.102 21.063 1.00 0.00 87 GLU A N 11
ATOM 17904 C CA . GLU A 1 75 ? 0.538 13.538 21.180 1.00 0.00 87 GLU A CA 11
ATOM 17905 C C . GLU A 1 75 ? 1.994 13.977 21.150 1.00 0.00 87 GLU A C 11
ATOM 17906 O O . GLU A 1 75 ? 2.874 13.346 21.719 1.00 0.00 87 GLU A O 11
ATOM 17918 N N . SER A 1 76 ? 2.329 15.114 20.525 1.00 0.00 88 SER A N 11
ATOM 17919 C CA . SER A 1 76 ? 3.734 15.416 20.312 1.00 0.00 88 SER A CA 11
ATOM 17920 C C . SER A 1 76 ? 4.246 16.127 21.564 1.00 0.00 88 SER A C 11
ATOM 17921 O O . SER A 1 76 ? 5.418 16.502 21.591 1.00 0.00 88 SER A O 11
ATOM 17929 N N . GLU A 1 77 ? 3.380 16.444 22.537 1.00 0.00 89 GLU A N 11
ATOM 17930 C CA . GLU A 1 77 ? 3.795 16.800 23.873 1.00 0.00 89 GLU A CA 11
ATOM 17931 C C . GLU A 1 77 ? 4.668 15.752 24.539 1.00 0.00 89 GLU A C 11
ATOM 17932 O O . GLU A 1 77 ? 5.423 16.101 25.445 1.00 0.00 89 GLU A O 11
ATOM 17944 N N . LYS A 1 78 ? 4.715 14.511 24.047 1.00 0.00 90 LYS A N 11
ATOM 17945 C CA . LYS A 1 78 ? 5.663 13.579 24.582 1.00 0.00 90 LYS A CA 11
ATOM 17946 C C . LYS A 1 78 ? 6.843 13.289 23.670 1.00 0.00 90 LYS A C 11
ATOM 17947 O O . LYS A 1 78 ? 7.473 12.228 23.779 1.00 0.00 90 LYS A O 11
ATOM 17966 N N . GLU A 1 79 ? 7.227 14.245 22.816 1.00 0.00 91 GLU A N 11
ATOM 17967 C CA . GLU A 1 79 ? 8.231 14.130 21.789 1.00 0.00 91 GLU A CA 11
ATOM 17968 C C . GLU A 1 79 ? 9.067 15.404 21.693 1.00 0.00 91 GLU A C 11
ATOM 17969 O O . GLU A 1 79 ? 10.186 15.344 21.186 1.00 0.00 91 GLU A O 11
ATOM 17981 N N . PHE A 1 80 ? 8.586 16.611 22.019 1.00 0.00 92 PHE A N 11
ATOM 17982 C CA . PHE A 1 80 ? 9.265 17.883 22.002 1.00 0.00 92 PHE A CA 11
ATOM 17983 C C . PHE A 1 80 ? 10.061 17.944 23.304 1.00 0.00 92 PHE A C 11
ATOM 17984 O O . PHE A 1 80 ? 9.751 17.396 24.362 1.00 0.00 92 PHE A O 11
ATOM 18001 N N . ASP A 1 81 ? 11.063 18.820 23.250 1.00 0.00 93 ASP A N 11
ATOM 18002 C CA . ASP A 1 81 ? 11.939 19.197 24.347 1.00 0.00 93 ASP A CA 11
ATOM 18003 C C . ASP A 1 81 ? 11.498 20.507 24.978 1.00 0.00 93 ASP A C 11
ATOM 18004 O O . ASP A 1 81 ? 11.542 20.636 26.197 1.00 0.00 93 ASP A O 11
ATOM 18013 N N . ASP A 1 82 ? 10.913 21.480 24.259 1.00 0.00 94 ASP A N 11
ATOM 18014 C CA . ASP A 1 82 ? 10.530 22.769 24.777 1.00 0.00 94 ASP A CA 11
ATOM 18015 C C . ASP A 1 82 ? 9.079 23.183 24.707 1.00 0.00 94 ASP A C 11
ATOM 18016 O O . ASP A 1 82 ? 8.663 24.245 25.151 1.00 0.00 94 ASP A O 11
ATOM 18025 N N . THR A 1 83 ? 8.262 22.227 24.268 1.00 0.00 95 THR A N 11
ATOM 18026 C CA . THR A 1 83 ? 6.889 22.410 23.816 1.00 0.00 95 THR A CA 11
ATOM 18027 C C . THR A 1 83 ? 6.010 21.231 24.180 1.00 0.00 95 THR A C 11
ATOM 18028 O O . THR A 1 83 ? 6.501 20.121 24.371 1.00 0.00 95 THR A O 11
ATOM 18039 N N . GLY A 1 84 ? 4.715 21.530 24.398 1.00 0.00 96 GLY A N 11
ATOM 18040 C CA . GLY A 1 84 ? 3.724 20.658 24.968 1.00 0.00 96 GLY A CA 11
ATOM 18041 C C . GLY A 1 84 ? 3.642 20.704 26.487 1.00 0.00 96 GLY A C 11
ATOM 18042 O O . GLY A 1 84 ? 3.086 19.790 27.091 1.00 0.00 96 GLY A O 11
ATOM 18046 N N . LEU A 1 85 ? 4.217 21.770 27.059 1.00 0.00 97 LEU A N 11
ATOM 18047 C CA . LEU A 1 85 ? 4.425 21.913 28.482 1.00 0.00 97 LEU A CA 11
ATOM 18048 C C . LEU A 1 85 ? 3.228 22.393 29.303 1.00 0.00 97 LEU A C 11
ATOM 18049 O O . LEU A 1 85 ? 3.229 22.317 30.534 1.00 0.00 97 LEU A O 11
ATOM 18065 N N . THR A 1 86 ? 2.214 22.875 28.585 1.00 0.00 98 THR A N 11
ATOM 18066 C CA . THR A 1 86 ? 0.913 23.319 29.053 1.00 0.00 98 THR A CA 11
ATOM 18067 C C . THR A 1 86 ? -0.220 22.869 28.150 1.00 0.00 98 THR A C 11
ATOM 18068 O O . THR A 1 86 ? -0.082 22.954 26.941 1.00 0.00 98 THR A O 11
ATOM 18079 N N . LEU A 1 87 ? -1.340 22.472 28.775 1.00 0.00 99 LEU A N 11
ATOM 18080 C CA . LEU A 1 87 ? -2.673 22.393 28.221 1.00 0.00 99 LEU A CA 11
ATOM 18081 C C . LEU A 1 87 ? -3.034 23.527 27.272 1.00 0.00 99 LEU A C 11
ATOM 18082 O O . LEU A 1 87 ? -3.742 23.367 26.272 1.00 0.00 99 LEU A O 11
ATOM 18098 N N . GLY A 1 88 ? -2.522 24.710 27.637 1.00 0.00 100 GLY A N 11
ATOM 18099 C CA . GLY A 1 88 ? -2.890 26.013 27.122 1.00 0.00 100 GLY A CA 11
ATOM 18100 C C . GLY A 1 88 ? -4.168 26.570 27.723 1.00 0.00 100 GLY A C 11
ATOM 18101 O O . GLY A 1 88 ? -4.652 27.612 27.308 1.00 0.00 100 GLY A O 11
ATOM 18105 N N . ASP A 1 89 ? -4.880 25.942 28.679 1.00 0.00 101 ASP A N 11
ATOM 18106 C CA . ASP A 1 89 ? -6.031 26.510 29.328 1.00 0.00 101 ASP A CA 11
ATOM 18107 C C . ASP A 1 89 ? -5.685 27.721 30.199 1.00 0.00 101 ASP A C 11
ATOM 18108 O O . ASP A 1 89 ? -5.115 27.481 31.268 1.00 0.00 101 ASP A O 11
ATOM 18117 N N . VAL A 1 90 ? -5.906 28.939 29.716 1.00 0.00 102 VAL A N 11
ATOM 18118 C CA . VAL A 1 90 ? -5.340 30.176 30.209 1.00 0.00 102 VAL A CA 11
ATOM 18119 C C . VAL A 1 90 ? -6.419 31.231 30.444 1.00 0.00 102 VAL A C 11
ATOM 18120 O O . VAL A 1 90 ? -7.568 31.049 30.087 1.00 0.00 102 VAL A O 11
ATOM 18133 N N . VAL A 1 91 ? -6.286 32.176 31.379 1.00 0.00 103 VAL A N 11
ATOM 18134 C CA . VAL A 1 91 ? -5.008 32.349 32.034 1.00 0.00 103 VAL A CA 11
ATOM 18135 C C . VAL A 1 91 ? -4.843 31.239 33.057 1.00 0.00 103 VAL A C 11
ATOM 18136 O O . VAL A 1 91 ? -5.750 30.871 33.799 1.00 0.00 103 VAL A O 11
ATOM 18149 N N . ASN A 1 92 ? -3.650 30.637 33.041 1.00 0.00 104 ASN A N 11
ATOM 18150 C CA . ASN A 1 92 ? -3.274 29.503 33.858 1.00 0.00 104 ASN A CA 11
ATOM 18151 C C . ASN A 1 92 ? -2.830 30.004 35.227 1.00 0.00 104 ASN A C 11
ATOM 18152 O O . ASN A 1 92 ? -1.734 30.565 35.285 1.00 0.00 104 ASN A O 11
ATOM 18163 N N . ILE A 1 93 ? -3.623 29.774 36.280 1.00 0.00 105 ILE A N 11
ATOM 18164 C CA . ILE A 1 93 ? -3.369 30.286 37.596 1.00 0.00 105 ILE A CA 11
ATOM 18165 C C . ILE A 1 93 ? -2.617 29.272 38.446 1.00 0.00 105 ILE A C 11
ATOM 18166 O O . ILE A 1 93 ? -2.249 29.576 39.571 1.00 0.00 105 ILE A O 11
ATOM 18182 N N . LYS A 1 94 ? -2.354 28.050 37.955 1.00 0.00 106 LYS A N 11
ATOM 18183 C CA . LYS A 1 94 ? -1.464 27.159 38.663 1.00 0.00 106 LYS A CA 11
ATOM 18184 C C . LYS A 1 94 ? -0.064 27.718 38.631 1.00 0.00 106 LYS A C 11
ATOM 18185 O O . LYS A 1 94 ? 0.598 27.761 39.689 1.00 0.00 106 LYS A O 11
ATOM 18204 N N . GLU A 1 95 ? 0.438 28.243 37.512 1.00 0.00 107 GLU A N 11
ATOM 18205 C CA . GLU A 1 95 ? 1.753 28.836 37.315 1.00 0.00 107 GLU A CA 11
ATOM 18206 C C . GLU A 1 95 ? 1.894 30.171 38.039 1.00 0.00 107 GLU A C 11
ATOM 18207 O O . GLU A 1 95 ? 3.010 30.700 38.038 1.00 0.00 107 GLU A O 11
ATOM 18219 N N . GLY A 1 96 ? 0.798 30.751 38.526 1.00 0.00 108 GLY A N 11
ATOM 18220 C CA . GLY A 1 96 ? 0.875 31.917 39.381 1.00 0.00 108 GLY A CA 11
ATOM 18221 C C . GLY A 1 96 ? -0.479 32.525 39.697 1.00 0.00 108 GLY A C 11
ATOM 18222 O O . GLY A 1 96 ? -1.212 32.864 38.773 1.00 0.00 108 GLY A O 11
ATOM 18226 N N . LYS A 1 97 ? -0.656 32.870 40.973 1.00 0.00 109 LYS A N 11
ATOM 18227 C CA . LYS A 1 97 ? -1.838 33.570 41.436 1.00 0.00 109 LYS A CA 11
ATOM 18228 C C . LYS A 1 97 ? -1.332 34.344 42.658 1.00 0.00 109 LYS A C 11
ATOM 18229 O O . LYS A 1 97 ? -0.870 33.707 43.592 1.00 0.00 109 LYS A O 11
ATOM 18248 N N . LYS A 1 98 ? -1.616 35.635 42.825 1.00 0.00 110 LYS A N 11
ATOM 18249 C CA . LYS A 1 98 ? -1.168 36.420 43.950 1.00 0.00 110 LYS A CA 11
ATOM 18250 C C . LYS A 1 98 ? -1.683 37.821 43.735 1.00 0.00 110 LYS A C 11
ATOM 18251 O O . LYS A 1 98 ? -1.562 38.650 44.642 1.00 0.00 110 LYS A O 11
ATOM 18270 N N . LEU A 1 99 ? -2.102 38.247 42.540 1.00 0.00 111 LEU A N 11
ATOM 18271 C CA . LEU A 1 99 ? -2.822 39.480 42.262 1.00 0.00 111 LEU A CA 11
ATOM 18272 C C . LEU A 1 99 ? -4.244 39.255 42.742 1.00 0.00 111 LEU A C 11
ATOM 18273 O O . LEU A 1 99 ? -4.592 38.344 43.492 1.00 0.00 111 LEU A O 11
ATOM 18289 N N . GLU A 1 100 ? -5.074 40.244 42.393 1.00 0.00 112 GLU A N 11
ATOM 18290 C CA . GLU A 1 100 ? -6.153 40.613 43.267 1.00 0.00 112 GLU A CA 11
ATOM 18291 C C . GLU A 1 100 ? -7.337 41.277 42.569 1.00 0.00 112 GLU A C 11
ATOM 18292 O O . GLU A 1 100 ? -8.433 40.730 42.713 1.00 0.00 112 GLU A O 11
ATOM 18304 N N . HIS A 1 101 ? -7.185 42.464 41.999 1.00 0.00 113 HIS A N 11
ATOM 18305 C CA . HIS A 1 101 ? -8.203 43.238 41.304 1.00 0.00 113 HIS A CA 11
ATOM 18306 C C . HIS A 1 101 ? -7.831 43.393 39.830 1.00 0.00 113 HIS A C 11
ATOM 18307 O O . HIS A 1 101 ? -8.480 44.152 39.129 1.00 0.00 113 HIS A O 11
ATOM 18321 N N . HIS A 1 102 ? -6.822 42.636 39.387 1.00 0.00 114 HIS A N 11
ATOM 18322 C CA . HIS A 1 102 ? -6.152 42.778 38.116 1.00 0.00 114 HIS A CA 11
ATOM 18323 C C . HIS A 1 102 ? -7.093 42.720 36.920 1.00 0.00 114 HIS A C 11
ATOM 18324 O O . HIS A 1 102 ? -7.982 41.836 36.831 1.00 0.00 114 HIS A O 11
ATOM 18338 N N . GLU A 1 1 ? 20.717 -19.317 -2.989 1.00 0.00 13 GLU A N 12
ATOM 18339 C CA . GLU A 1 1 ? 21.141 -17.962 -3.386 1.00 0.00 13 GLU A CA 12
ATOM 18340 C C . GLU A 1 1 ? 20.499 -17.015 -2.393 1.00 0.00 13 GLU A C 12
ATOM 18341 O O . GLU A 1 1 ? 19.589 -17.326 -1.619 1.00 0.00 13 GLU A O 12
ATOM 18355 N N . ASN A 1 2 ? 20.976 -15.772 -2.383 1.00 0.00 14 ASN A N 12
ATOM 18356 C CA . ASN A 1 2 ? 20.701 -14.878 -1.266 1.00 0.00 14 ASN A CA 12
ATOM 18357 C C . ASN A 1 2 ? 19.347 -14.200 -1.360 1.00 0.00 14 ASN A C 12
ATOM 18358 O O . ASN A 1 2 ? 18.869 -13.897 -2.446 1.00 0.00 14 ASN A O 12
ATOM 18369 N N . ALA A 1 3 ? 18.629 -14.172 -0.229 1.00 0.00 15 ALA A N 12
ATOM 18370 C CA . ALA A 1 3 ? 17.230 -13.817 -0.230 1.00 0.00 15 ALA A CA 12
ATOM 18371 C C . ALA A 1 3 ? 16.956 -12.353 0.116 1.00 0.00 15 ALA A C 12
ATOM 18372 O O . ALA A 1 3 ? 15.826 -11.901 -0.069 1.00 0.00 15 ALA A O 12
ATOM 18379 N N . GLU A 1 4 ? 17.967 -11.665 0.645 1.00 0.00 16 GLU A N 12
ATOM 18380 C CA . GLU A 1 4 ? 17.872 -10.336 1.218 1.00 0.00 16 GLU A CA 12
ATOM 18381 C C . GLU A 1 4 ? 18.409 -9.181 0.383 1.00 0.00 16 GLU A C 12
ATOM 18382 O O . GLU A 1 4 ? 19.053 -8.205 0.799 1.00 0.00 16 GLU A O 12
ATOM 18394 N N . LEU A 1 5 ? 18.245 -9.282 -0.935 1.00 0.00 17 LEU A N 12
ATOM 18395 C CA . LEU A 1 5 ? 18.786 -8.391 -1.940 1.00 0.00 17 LEU A CA 12
ATOM 18396 C C . LEU A 1 5 ? 17.815 -7.310 -2.352 1.00 0.00 17 LEU A C 12
ATOM 18397 O O . LEU A 1 5 ? 18.333 -6.277 -2.800 1.00 0.00 17 LEU A O 12
ATOM 18413 N N . GLU A 1 6 ? 16.496 -7.387 -2.175 1.00 0.00 18 GLU A N 12
ATOM 18414 C CA . GLU A 1 6 ? 15.474 -6.520 -2.745 1.00 0.00 18 GLU A CA 12
ATOM 18415 C C . GLU A 1 6 ? 14.469 -5.947 -1.746 1.00 0.00 18 GLU A C 12
ATOM 18416 O O . GLU A 1 6 ? 13.584 -5.167 -2.080 1.00 0.00 18 GLU A O 12
ATOM 18428 N N . ILE A 1 7 ? 14.682 -6.123 -0.448 1.00 0.00 19 ILE A N 12
ATOM 18429 C CA . ILE A 1 7 ? 13.683 -5.938 0.586 1.00 0.00 19 ILE A CA 12
ATOM 18430 C C . ILE A 1 7 ? 14.041 -4.815 1.557 1.00 0.00 19 ILE A C 12
ATOM 18431 O O . ILE A 1 7 ? 15.218 -4.532 1.778 1.00 0.00 19 ILE A O 12
ATOM 18447 N N . VAL A 1 8 ? 13.071 -4.251 2.276 1.00 0.00 20 VAL A N 12
ATOM 18448 C CA . VAL A 1 8 ? 13.236 -3.097 3.136 1.00 0.00 20 VAL A CA 12
ATOM 18449 C C . VAL A 1 8 ? 13.847 -3.558 4.452 1.00 0.00 20 VAL A C 12
ATOM 18450 O O . VAL A 1 8 ? 13.670 -4.702 4.830 1.00 0.00 20 VAL A O 12
ATOM 18463 N N . THR A 1 9 ? 14.612 -2.730 5.176 1.00 0.00 21 THR A N 12
ATOM 18464 C CA . THR A 1 9 ? 15.269 -3.118 6.414 1.00 0.00 21 THR A CA 12
ATOM 18465 C C . THR A 1 9 ? 14.256 -3.599 7.449 1.00 0.00 21 THR A C 12
ATOM 18466 O O . THR A 1 9 ? 14.508 -4.573 8.149 1.00 0.00 21 THR A O 12
ATOM 18477 N N . ASP A 1 10 ? 13.034 -3.091 7.519 1.00 0.00 22 ASP A N 12
ATOM 18478 C CA . ASP A 1 10 ? 11.858 -3.503 8.276 1.00 0.00 22 ASP A CA 12
ATOM 18479 C C . ASP A 1 10 ? 10.747 -2.522 7.902 1.00 0.00 22 ASP A C 12
ATOM 18480 O O . ASP A 1 10 ? 11.048 -1.349 8.030 1.00 0.00 22 ASP A O 12
ATOM 18489 N N . TYR A 1 11 ? 9.589 -3.017 7.470 1.00 0.00 23 TYR A N 12
ATOM 18490 C CA . TYR A 1 11 ? 8.451 -2.218 7.061 1.00 0.00 23 TYR A CA 12
ATOM 18491 C C . TYR A 1 11 ? 7.974 -1.239 8.124 1.00 0.00 23 TYR A C 12
ATOM 18492 O O . TYR A 1 11 ? 8.249 -1.335 9.311 1.00 0.00 23 TYR A O 12
ATOM 18510 N N . TYR A 1 12 ? 7.204 -0.282 7.614 1.00 0.00 24 TYR A N 12
ATOM 18511 C CA . TYR A 1 12 ? 6.619 0.711 8.498 1.00 0.00 24 TYR A CA 12
ATOM 18512 C C . TYR A 1 12 ? 5.234 0.344 9.025 1.00 0.00 24 TYR A C 12
ATOM 18513 O O . TYR A 1 12 ? 4.642 -0.611 8.532 1.00 0.00 24 TYR A O 12
ATOM 18531 N N . LYS A 1 13 ? 4.849 0.937 10.150 1.00 0.00 25 LYS A N 12
ATOM 18532 C CA . LYS A 1 13 ? 4.090 0.314 11.212 1.00 0.00 25 LYS A CA 12
ATOM 18533 C C . LYS A 1 13 ? 2.662 0.808 11.391 1.00 0.00 25 LYS A C 12
ATOM 18534 O O . LYS A 1 13 ? 1.762 0.013 11.616 1.00 0.00 25 LYS A O 12
ATOM 18553 N N . ILE A 1 14 ? 2.412 2.123 11.399 1.00 0.00 26 ILE A N 12
ATOM 18554 C CA . ILE A 1 14 ? 1.111 2.708 11.665 1.00 0.00 26 ILE A CA 12
ATOM 18555 C C . ILE A 1 14 ? 0.159 2.366 10.528 1.00 0.00 26 ILE A C 12
ATOM 18556 O O . ILE A 1 14 ? -1.031 2.388 10.866 1.00 0.00 26 ILE A O 12
ATOM 18572 N N . ILE A 1 15 ? 0.637 2.206 9.288 1.00 0.00 27 ILE A N 12
ATOM 18573 C CA . ILE A 1 15 ? -0.089 1.846 8.090 1.00 0.00 27 ILE A CA 12
ATOM 18574 C C . ILE A 1 15 ? -0.857 0.541 8.312 1.00 0.00 27 ILE A C 12
ATOM 18575 O O . ILE A 1 15 ? -2.072 0.557 8.215 1.00 0.00 27 ILE A O 12
ATOM 18591 N N . LYS A 1 16 ? -0.210 -0.510 8.826 1.00 0.00 28 LYS A N 12
ATOM 18592 C CA . LYS A 1 16 ? -0.606 -1.886 9.055 1.00 0.00 28 LYS A CA 12
ATOM 18593 C C . LYS A 1 16 ? -2.044 -2.270 9.342 1.00 0.00 28 LYS A C 12
ATOM 18594 O O . LYS A 1 16 ? -2.747 -2.726 8.436 1.00 0.00 28 LYS A O 12
ATOM 18613 N N . THR A 1 17 ? -2.502 -2.124 10.584 1.00 0.00 29 THR A N 12
ATOM 18614 C CA . THR A 1 17 ? -3.673 -2.839 11.064 1.00 0.00 29 THR A CA 12
ATOM 18615 C C . THR A 1 17 ? -5.051 -2.364 10.617 1.00 0.00 29 THR A C 12
ATOM 18616 O O . THR A 1 17 ? -6.011 -3.127 10.564 1.00 0.00 29 THR A O 12
ATOM 18627 N N . ALA A 1 18 ? -5.132 -1.085 10.198 1.00 0.00 30 ALA A N 12
ATOM 18628 C CA . ALA A 1 18 ? -6.173 -0.295 9.596 1.00 0.00 30 ALA A CA 12
ATOM 18629 C C . ALA A 1 18 ? -6.688 -0.797 8.254 1.00 0.00 30 ALA A C 12
ATOM 18630 O O . ALA A 1 18 ? -7.830 -0.564 7.858 1.00 0.00 30 ALA A O 12
ATOM 18637 N N . ARG A 1 19 ? -5.834 -1.596 7.607 1.00 0.00 31 ARG A N 12
ATOM 18638 C CA . ARG A 1 19 ? -6.158 -2.261 6.356 1.00 0.00 31 ARG A CA 12
ATOM 18639 C C . ARG A 1 19 ? -7.544 -2.902 6.308 1.00 0.00 31 ARG A C 12
ATOM 18640 O O . ARG A 1 19 ? -8.180 -2.732 5.265 1.00 0.00 31 ARG A O 12
ATOM 18661 N N . GLU A 1 20 ? -7.904 -3.701 7.312 1.00 0.00 32 GLU A N 12
ATOM 18662 C CA . GLU A 1 20 ? -9.181 -4.352 7.479 1.00 0.00 32 GLU A CA 12
ATOM 18663 C C . GLU A 1 20 ? -10.408 -3.458 7.313 1.00 0.00 32 GLU A C 12
ATOM 18664 O O . GLU A 1 20 ? -11.439 -3.932 6.844 1.00 0.00 32 GLU A O 12
ATOM 18676 N N . GLN A 1 21 ? -10.401 -2.176 7.670 1.00 0.00 33 GLN A N 12
ATOM 18677 C CA . GLN A 1 21 ? -11.535 -1.265 7.620 1.00 0.00 33 GLN A CA 12
ATOM 18678 C C . GLN A 1 21 ? -12.108 -1.121 6.226 1.00 0.00 33 GLN A C 12
ATOM 18679 O O . GLN A 1 21 ? -13.243 -0.698 6.037 1.00 0.00 33 GLN A O 12
ATOM 18693 N N . LEU A 1 22 ? -11.258 -1.365 5.221 1.00 0.00 34 LEU A N 12
ATOM 18694 C CA . LEU A 1 22 ? -11.616 -1.285 3.823 1.00 0.00 34 LEU A CA 12
ATOM 18695 C C . LEU A 1 22 ? -11.999 -2.607 3.157 1.00 0.00 34 LEU A C 12
ATOM 18696 O O . LEU A 1 22 ? -12.994 -2.638 2.434 1.00 0.00 34 LEU A O 12
ATOM 18712 N N . GLY A 1 23 ? -11.386 -3.684 3.672 1.00 0.00 35 GLY A N 12
ATOM 18713 C CA . GLY A 1 23 ? -11.620 -5.078 3.356 1.00 0.00 35 GLY A CA 12
ATOM 18714 C C . GLY A 1 23 ? -11.374 -5.400 1.893 1.00 0.00 35 GLY A C 12
ATOM 18715 O O . GLY A 1 23 ? -11.502 -6.559 1.495 1.00 0.00 35 GLY A O 12
ATOM 18719 N N . ILE A 1 24 ? -10.913 -4.463 1.066 1.00 0.00 36 ILE A N 12
ATOM 18720 C CA . ILE A 1 24 ? -10.793 -4.665 -0.357 1.00 0.00 36 ILE A CA 12
ATOM 18721 C C . ILE A 1 24 ? -9.759 -5.703 -0.771 1.00 0.00 36 ILE A C 12
ATOM 18722 O O . ILE A 1 24 ? -8.741 -5.874 -0.100 1.00 0.00 36 ILE A O 12
ATOM 18738 N N . SER A 1 25 ? -9.843 -6.377 -1.914 1.00 0.00 37 SER A N 12
ATOM 18739 C CA . SER A 1 25 ? -8.877 -7.267 -2.512 1.00 0.00 37 SER A CA 12
ATOM 18740 C C . SER A 1 25 ? -7.663 -6.554 -3.068 1.00 0.00 37 SER A C 12
ATOM 18741 O O . SER A 1 25 ? -7.769 -5.338 -3.276 1.00 0.00 37 SER A O 12
ATOM 18749 N N . GLN A 1 26 ? -6.523 -7.187 -3.333 1.00 0.00 38 GLN A N 12
ATOM 18750 C CA . GLN A 1 26 ? -5.334 -6.660 -3.974 1.00 0.00 38 GLN A CA 12
ATOM 18751 C C . GLN A 1 26 ? -5.733 -6.066 -5.318 1.00 0.00 38 GLN A C 12
ATOM 18752 O O . GLN A 1 26 ? -5.099 -5.059 -5.643 1.00 0.00 38 GLN A O 12
ATOM 18766 N N . GLN A 1 27 ? -6.532 -6.730 -6.150 1.00 0.00 39 GLN A N 12
ATOM 18767 C CA . GLN A 1 27 ? -6.934 -6.244 -7.464 1.00 0.00 39 GLN A CA 12
ATOM 18768 C C . GLN A 1 27 ? -7.714 -4.953 -7.351 1.00 0.00 39 GLN A C 12
ATOM 18769 O O . GLN A 1 27 ? -7.737 -4.182 -8.315 1.00 0.00 39 GLN A O 12
ATOM 18783 N N . GLN A 1 28 ? -8.521 -4.780 -6.299 1.00 0.00 40 GLN A N 12
ATOM 18784 C CA . GLN A 1 28 ? -9.325 -3.572 -6.279 1.00 0.00 40 GLN A CA 12
ATOM 18785 C C . GLN A 1 28 ? -8.503 -2.379 -5.800 1.00 0.00 40 GLN A C 12
ATOM 18786 O O . GLN A 1 28 ? -8.850 -1.218 -6.002 1.00 0.00 40 GLN A O 12
ATOM 18800 N N . LEU A 1 29 ? -7.409 -2.723 -5.126 1.00 0.00 41 LEU A N 12
ATOM 18801 C CA . LEU A 1 29 ? -6.402 -1.779 -4.665 1.00 0.00 41 LEU A CA 12
ATOM 18802 C C . LEU A 1 29 ? -5.533 -1.309 -5.819 1.00 0.00 41 LEU A C 12
ATOM 18803 O O . LEU A 1 29 ? -5.051 -0.180 -5.948 1.00 0.00 41 LEU A O 12
ATOM 18819 N N . ALA A 1 30 ? -5.095 -2.285 -6.618 1.00 0.00 42 ALA A N 12
ATOM 18820 C CA . ALA A 1 30 ? -4.369 -2.057 -7.865 1.00 0.00 42 ALA A CA 12
ATOM 18821 C C . ALA A 1 30 ? -5.147 -1.124 -8.786 1.00 0.00 42 ALA A C 12
ATOM 18822 O O . ALA A 1 30 ? -4.499 -0.338 -9.480 1.00 0.00 42 ALA A O 12
ATOM 18829 N N . GLN A 1 31 ? -6.475 -1.277 -8.841 1.00 0.00 43 GLN A N 12
ATOM 18830 C CA . GLN A 1 31 ? -7.436 -0.291 -9.311 1.00 0.00 43 GLN A CA 12
ATOM 18831 C C . GLN A 1 31 ? -7.524 0.992 -8.498 1.00 0.00 43 GLN A C 12
ATOM 18832 O O . GLN A 1 31 ? -7.762 2.027 -9.104 1.00 0.00 43 GLN A O 12
ATOM 18846 N N . LYS A 1 32 ? -7.357 1.006 -7.174 1.00 0.00 44 LYS A N 12
ATOM 18847 C CA . LYS A 1 32 ? -7.620 2.146 -6.320 1.00 0.00 44 LYS A CA 12
ATOM 18848 C C . LYS A 1 32 ? -6.503 3.153 -6.537 1.00 0.00 44 LYS A C 12
ATOM 18849 O O . LYS A 1 32 ? -6.672 4.340 -6.253 1.00 0.00 44 LYS A O 12
ATOM 18868 N N . LEU A 1 33 ? -5.385 2.734 -7.140 1.00 0.00 45 LEU A N 12
ATOM 18869 C CA . LEU A 1 33 ? -4.160 3.465 -7.336 1.00 0.00 45 LEU A CA 12
ATOM 18870 C C . LEU A 1 33 ? -3.764 3.556 -8.803 1.00 0.00 45 LEU A C 12
ATOM 18871 O O . LEU A 1 33 ? -2.750 4.120 -9.191 1.00 0.00 45 LEU A O 12
ATOM 18887 N N . LYS A 1 34 ? -4.553 2.878 -9.645 1.00 0.00 46 LYS A N 12
ATOM 18888 C CA . LYS A 1 34 ? -4.241 2.595 -11.033 1.00 0.00 46 LYS A CA 12
ATOM 18889 C C . LYS A 1 34 ? -2.829 2.139 -11.387 1.00 0.00 46 LYS A C 12
ATOM 18890 O O . LYS A 1 34 ? -2.178 2.627 -12.307 1.00 0.00 46 LYS A O 12
ATOM 18909 N N . VAL A 1 35 ? -2.364 1.057 -10.777 1.00 0.00 47 VAL A N 12
ATOM 18910 C CA . VAL A 1 35 ? -1.072 0.411 -10.798 1.00 0.00 47 VAL A CA 12
ATOM 18911 C C . VAL A 1 35 ? -1.271 -1.060 -11.128 1.00 0.00 47 VAL A C 12
ATOM 18912 O O . VAL A 1 35 ? -2.397 -1.524 -11.217 1.00 0.00 47 VAL A O 12
ATOM 18925 N N . SER A 1 36 ? -0.180 -1.834 -11.284 1.00 0.00 48 SER A N 12
ATOM 18926 C CA . SER A 1 36 ? -0.222 -3.280 -11.337 1.00 0.00 48 SER A CA 12
ATOM 18927 C C . SER A 1 36 ? -0.354 -3.998 -9.995 1.00 0.00 48 SER A C 12
ATOM 18928 O O . SER A 1 36 ? -0.052 -3.338 -8.990 1.00 0.00 48 SER A O 12
ATOM 18936 N N . GLU A 1 37 ? -0.819 -5.242 -10.053 1.00 0.00 49 GLU A N 12
ATOM 18937 C CA . GLU A 1 37 ? -0.715 -5.996 -8.818 1.00 0.00 49 GLU A CA 12
ATOM 18938 C C . GLU A 1 37 ? 0.712 -6.421 -8.558 1.00 0.00 49 GLU A C 12
ATOM 18939 O O . GLU A 1 37 ? 0.999 -6.885 -7.464 1.00 0.00 49 GLU A O 12
ATOM 18951 N N . ASN A 1 38 ? 1.709 -6.374 -9.454 1.00 0.00 50 ASN A N 12
ATOM 18952 C CA . ASN A 1 38 ? 3.105 -6.408 -9.073 1.00 0.00 50 ASN A CA 12
ATOM 18953 C C . ASN A 1 38 ? 3.417 -5.332 -8.043 1.00 0.00 50 ASN A C 12
ATOM 18954 O O . ASN A 1 38 ? 4.010 -5.559 -6.983 1.00 0.00 50 ASN A O 12
ATOM 18965 N N . ILE A 1 39 ? 3.058 -4.069 -8.241 1.00 0.00 51 ILE A N 12
ATOM 18966 C CA . ILE A 1 39 ? 3.311 -2.963 -7.339 1.00 0.00 51 ILE A CA 12
ATOM 18967 C C . ILE A 1 39 ? 2.682 -3.203 -5.969 1.00 0.00 51 ILE A C 12
ATOM 18968 O O . ILE A 1 39 ? 3.293 -2.971 -4.917 1.00 0.00 51 ILE A O 12
ATOM 18984 N N . VAL A 1 40 ? 1.442 -3.657 -5.946 1.00 0.00 52 VAL A N 12
ATOM 18985 C CA . VAL A 1 40 ? 0.715 -3.803 -4.695 1.00 0.00 52 VAL A CA 12
ATOM 18986 C C . VAL A 1 40 ? 1.426 -4.888 -3.916 1.00 0.00 52 VAL A C 12
ATOM 18987 O O . VAL A 1 40 ? 1.832 -4.553 -2.802 1.00 0.00 52 VAL A O 12
ATOM 19000 N N . LYS A 1 41 ? 1.719 -6.046 -4.503 1.00 0.00 53 LYS A N 12
ATOM 19001 C CA . LYS A 1 41 ? 2.499 -7.140 -3.948 1.00 0.00 53 LYS A CA 12
ATOM 19002 C C . LYS A 1 41 ? 3.837 -6.708 -3.375 1.00 0.00 53 LYS A C 12
ATOM 19003 O O . LYS A 1 41 ? 4.183 -7.182 -2.306 1.00 0.00 53 LYS A O 12
ATOM 19022 N N . ARG A 1 42 ? 4.550 -5.780 -4.038 1.00 0.00 54 ARG A N 12
ATOM 19023 C CA . ARG A 1 42 ? 5.764 -5.174 -3.523 1.00 0.00 54 ARG A CA 12
ATOM 19024 C C . ARG A 1 42 ? 5.620 -4.396 -2.220 1.00 0.00 54 ARG A C 12
ATOM 19025 O O . ARG A 1 42 ? 6.491 -4.457 -1.350 1.00 0.00 54 ARG A O 12
ATOM 19046 N N . PHE A 1 43 ? 4.445 -3.817 -1.973 1.00 0.00 55 PHE A N 12
ATOM 19047 C CA . PHE A 1 43 ? 4.152 -3.221 -0.692 1.00 0.00 55 PHE A CA 12
ATOM 19048 C C . PHE A 1 43 ? 3.959 -4.377 0.290 1.00 0.00 55 PHE A C 12
ATOM 19049 O O . PHE A 1 43 ? 4.558 -4.358 1.369 1.00 0.00 55 PHE A O 12
ATOM 19066 N N . GLU A 1 44 ? 3.119 -5.349 -0.054 1.00 0.00 56 GLU A N 12
ATOM 19067 C CA . GLU A 1 44 ? 2.701 -6.449 0.788 1.00 0.00 56 GLU A CA 12
ATOM 19068 C C . GLU A 1 44 ? 3.842 -7.247 1.385 1.00 0.00 56 GLU A C 12
ATOM 19069 O O . GLU A 1 44 ? 3.901 -7.488 2.592 1.00 0.00 56 GLU A O 12
ATOM 19081 N N . SER A 1 45 ? 4.731 -7.661 0.484 1.00 0.00 57 SER A N 12
ATOM 19082 C CA . SER A 1 45 ? 5.892 -8.438 0.844 1.00 0.00 57 SER A CA 12
ATOM 19083 C C . SER A 1 45 ? 7.078 -7.770 1.530 1.00 0.00 57 SER A C 12
ATOM 19084 O O . SER A 1 45 ? 8.038 -8.427 1.892 1.00 0.00 57 SER A O 12
ATOM 19092 N N . GLY A 1 46 ? 7.104 -6.435 1.623 1.00 0.00 58 GLY A N 12
ATOM 19093 C CA . GLY A 1 46 ? 8.311 -5.760 2.051 1.00 0.00 58 GLY A CA 12
ATOM 19094 C C . GLY A 1 46 ? 9.363 -5.747 0.954 1.00 0.00 58 GLY A C 12
ATOM 19095 O O . GLY A 1 46 ? 10.467 -5.418 1.422 1.00 0.00 58 GLY A O 12
ATOM 19099 N N . LYS A 1 47 ? 9.167 -5.983 -0.348 1.00 0.00 59 LYS A N 12
ATOM 19100 C CA . LYS A 1 47 ? 10.164 -6.121 -1.389 1.00 0.00 59 LYS A CA 12
ATOM 19101 C C . LYS A 1 47 ? 10.486 -4.777 -2.027 1.00 0.00 59 LYS A C 12
ATOM 19102 O O . LYS A 1 47 ? 10.404 -4.610 -3.253 1.00 0.00 59 LYS A O 12
ATOM 19121 N N . LEU A 1 48 ? 10.809 -3.776 -1.207 1.00 0.00 60 LEU A N 12
ATOM 19122 C CA . LEU A 1 48 ? 10.836 -2.369 -1.551 1.00 0.00 60 LEU A CA 12
ATOM 19123 C C . LEU A 1 48 ? 12.075 -1.601 -1.140 1.00 0.00 60 LEU A C 12
ATOM 19124 O O . LEU A 1 48 ? 12.674 -1.994 -0.145 1.00 0.00 60 LEU A O 12
ATOM 19140 N N . LYS A 1 49 ? 12.477 -0.603 -1.913 1.00 0.00 61 LYS A N 12
ATOM 19141 C CA . LYS A 1 49 ? 13.497 0.363 -1.511 1.00 0.00 61 LYS A CA 12
ATOM 19142 C C . LYS A 1 49 ? 12.910 1.759 -1.321 1.00 0.00 61 LYS A C 12
ATOM 19143 O O . LYS A 1 49 ? 13.283 2.567 -2.158 1.00 0.00 61 LYS A O 12
ATOM 19162 N N . PRO A 1 50 ? 12.120 2.069 -0.284 1.00 0.00 62 PRO A N 12
ATOM 19163 C CA . PRO A 1 50 ? 11.318 3.284 -0.189 1.00 0.00 62 PRO A CA 12
ATOM 19164 C C . PRO A 1 50 ? 12.307 4.314 0.336 1.00 0.00 62 PRO A C 12
ATOM 19165 O O . PRO A 1 50 ? 13.537 4.238 0.266 1.00 0.00 62 PRO A O 12
ATOM 19176 N N . THR A 1 51 ? 11.785 5.439 0.824 1.00 0.00 63 THR A N 12
ATOM 19177 C CA . THR A 1 51 ? 12.411 6.683 1.204 1.00 0.00 63 THR A CA 12
ATOM 19178 C C . THR A 1 51 ? 11.552 7.367 2.263 1.00 0.00 63 THR A C 12
ATOM 19179 O O . THR A 1 51 ? 10.418 6.954 2.486 1.00 0.00 63 THR A O 12
ATOM 19190 N N . ILE A 1 52 ? 12.066 8.478 2.798 1.00 0.00 64 ILE A N 12
ATOM 19191 C CA . ILE A 1 52 ? 11.406 9.168 3.897 1.00 0.00 64 ILE A CA 12
ATOM 19192 C C . ILE A 1 52 ? 10.191 9.946 3.414 1.00 0.00 64 ILE A C 12
ATOM 19193 O O . ILE A 1 52 ? 9.211 9.821 4.131 1.00 0.00 64 ILE A O 12
ATOM 19209 N N . SER A 1 53 ? 10.186 10.764 2.358 1.00 0.00 65 SER A N 12
ATOM 19210 C CA . SER A 1 53 ? 8.924 11.221 1.817 1.00 0.00 65 SER A CA 12
ATOM 19211 C C . SER A 1 53 ? 8.029 10.081 1.367 1.00 0.00 65 SER A C 12
ATOM 19212 O O . SER A 1 53 ? 6.811 10.256 1.389 1.00 0.00 65 SER A O 12
ATOM 19220 N N . GLN A 1 54 ? 8.530 8.948 0.888 1.00 0.00 66 GLN A N 12
ATOM 19221 C CA . GLN A 1 54 ? 7.747 7.809 0.413 1.00 0.00 66 GLN A CA 12
ATOM 19222 C C . GLN A 1 54 ? 7.013 7.114 1.546 1.00 0.00 66 GLN A C 12
ATOM 19223 O O . GLN A 1 54 ? 5.914 6.626 1.252 1.00 0.00 66 GLN A O 12
ATOM 19237 N N . ALA A 1 55 ? 7.624 6.881 2.695 1.00 0.00 67 ALA A N 12
ATOM 19238 C CA . ALA A 1 55 ? 6.839 6.502 3.870 1.00 0.00 67 ALA A CA 12
ATOM 19239 C C . ALA A 1 55 ? 5.715 7.495 4.127 1.00 0.00 67 ALA A C 12
ATOM 19240 O O . ALA A 1 55 ? 4.609 6.983 4.276 1.00 0.00 67 ALA A O 12
ATOM 19247 N N . ARG A 1 56 ? 5.835 8.827 4.078 1.00 0.00 68 ARG A N 12
ATOM 19248 C CA . ARG A 1 56 ? 4.737 9.774 4.139 1.00 0.00 68 ARG A CA 12
ATOM 19249 C C . ARG A 1 56 ? 3.720 9.490 3.033 1.00 0.00 68 ARG A C 12
ATOM 19250 O O . ARG A 1 56 ? 2.573 9.855 3.290 1.00 0.00 68 ARG A O 12
ATOM 19271 N N . GLN A 1 57 ? 4.172 8.997 1.877 1.00 0.00 69 GLN A N 12
ATOM 19272 C CA . GLN A 1 57 ? 3.307 8.749 0.740 1.00 0.00 69 GLN A CA 12
ATOM 19273 C C . GLN A 1 57 ? 2.598 7.422 0.870 1.00 0.00 69 GLN A C 12
ATOM 19274 O O . GLN A 1 57 ? 1.510 7.326 0.306 1.00 0.00 69 GLN A O 12
ATOM 19288 N N . LEU A 1 58 ? 3.087 6.386 1.564 1.00 0.00 70 LEU A N 12
ATOM 19289 C CA . LEU A 1 58 ? 2.482 5.146 1.992 1.00 0.00 70 LEU A CA 12
ATOM 19290 C C . LEU A 1 58 ? 1.308 5.499 2.901 1.00 0.00 70 LEU A C 12
ATOM 19291 O O . LEU A 1 58 ? 0.213 5.026 2.651 1.00 0.00 70 LEU A O 12
ATOM 19307 N N . GLU A 1 59 ? 1.530 6.296 3.950 1.00 0.00 71 GLU A N 12
ATOM 19308 C CA . GLU A 1 59 ? 0.552 6.840 4.857 1.00 0.00 71 GLU A CA 12
ATOM 19309 C C . GLU A 1 59 ? -0.566 7.501 4.047 1.00 0.00 71 GLU A C 12
ATOM 19310 O O . GLU A 1 59 ? -1.749 7.258 4.260 1.00 0.00 71 GLU A O 12
ATOM 19322 N N . LYS A 1 60 ? -0.191 8.427 3.164 1.00 0.00 72 LYS A N 12
ATOM 19323 C CA . LYS A 1 60 ? -1.148 9.277 2.461 1.00 0.00 72 LYS A CA 12
ATOM 19324 C C . LYS A 1 60 ? -2.072 8.612 1.454 1.00 0.00 72 LYS A C 12
ATOM 19325 O O . LYS A 1 60 ? -3.197 9.071 1.285 1.00 0.00 72 LYS A O 12
ATOM 19344 N N . ILE A 1 61 ? -1.657 7.684 0.581 1.00 0.00 73 ILE A N 12
ATOM 19345 C CA . ILE A 1 61 ? -2.582 7.177 -0.411 1.00 0.00 73 ILE A CA 12
ATOM 19346 C C . ILE A 1 61 ? -3.923 6.757 0.159 1.00 0.00 73 ILE A C 12
ATOM 19347 O O . ILE A 1 61 ? -4.963 7.241 -0.286 1.00 0.00 73 ILE A O 12
ATOM 19363 N N . LEU A 1 62 ? -3.958 5.743 1.020 1.00 0.00 74 LEU A N 12
ATOM 19364 C CA . LEU A 1 62 ? -5.176 5.199 1.573 1.00 0.00 74 LEU A CA 12
ATOM 19365 C C . LEU A 1 62 ? -5.787 6.076 2.660 1.00 0.00 74 LEU A C 12
ATOM 19366 O O . LEU A 1 62 ? -6.978 5.998 2.997 1.00 0.00 74 LEU A O 12
ATOM 19382 N N . GLY A 1 63 ? -5.029 7.036 3.183 1.00 0.00 75 GLY A N 12
ATOM 19383 C CA . GLY A 1 63 ? -5.471 8.003 4.176 1.00 0.00 75 GLY A CA 12
ATOM 19384 C C . GLY A 1 63 ? -5.558 7.458 5.605 1.00 0.00 75 GLY A C 12
ATOM 19385 O O . GLY A 1 63 ? -5.631 8.209 6.567 1.00 0.00 75 GLY A O 12
ATOM 19389 N N . ILE A 1 64 ? -5.507 6.137 5.804 1.00 0.00 76 ILE A N 12
ATOM 19390 C CA . ILE A 1 64 ? -5.671 5.359 7.032 1.00 0.00 76 ILE A CA 12
ATOM 19391 C C . ILE A 1 64 ? -4.389 5.049 7.776 1.00 0.00 76 ILE A C 12
ATOM 19392 O O . ILE A 1 64 ? -3.364 5.207 7.143 1.00 0.00 76 ILE A O 12
ATOM 19408 N N . LYS A 1 65 ? -4.393 4.661 9.066 1.00 0.00 77 LYS A N 12
ATOM 19409 C CA . LYS A 1 65 ? -3.296 4.281 9.919 1.00 0.00 77 LYS A CA 12
ATOM 19410 C C . LYS A 1 65 ? -3.869 3.765 11.234 1.00 0.00 77 LYS A C 12
ATOM 19411 O O . LYS A 1 65 ? -4.897 4.298 11.624 1.00 0.00 77 LYS A O 12
ATOM 19430 N N . LEU A 1 66 ? -3.213 2.839 11.950 1.00 0.00 78 LEU A N 12
ATOM 19431 C CA . LEU A 1 66 ? -3.465 2.474 13.331 1.00 0.00 78 LEU A CA 12
ATOM 19432 C C . LEU A 1 66 ? -2.274 2.027 14.155 1.00 0.00 78 LEU A C 12
ATOM 19433 O O . LEU A 1 66 ? -1.221 1.588 13.677 1.00 0.00 78 LEU A O 12
ATOM 19449 N N . VAL A 1 67 ? -2.265 2.208 15.480 1.00 0.00 79 VAL A N 12
ATOM 19450 C CA . VAL A 1 67 ? -3.406 2.295 16.356 1.00 0.00 79 VAL A CA 12
ATOM 19451 C C . VAL A 1 67 ? -3.679 3.661 16.994 1.00 0.00 79 VAL A C 12
ATOM 19452 O O . VAL A 1 67 ? -2.992 4.650 16.792 1.00 0.00 79 VAL A O 12
ATOM 19465 N N . THR A 1 68 ? -4.761 3.748 17.768 1.00 0.00 80 THR A N 12
ATOM 19466 C CA . THR A 1 68 ? -5.175 4.890 18.558 1.00 0.00 80 THR A CA 12
ATOM 19467 C C . THR A 1 68 ? -4.711 4.735 19.993 1.00 0.00 80 THR A C 12
ATOM 19468 O O . THR A 1 68 ? -4.478 3.631 20.488 1.00 0.00 80 THR A O 12
ATOM 19479 N N . PRO A 1 69 ? -4.745 5.851 20.736 1.00 0.00 81 PRO A N 12
ATOM 19480 C CA . PRO A 1 69 ? -4.658 5.789 22.187 1.00 0.00 81 PRO A CA 12
ATOM 19481 C C . PRO A 1 69 ? -5.585 4.780 22.862 1.00 0.00 81 PRO A C 12
ATOM 19482 O O . PRO A 1 69 ? -5.527 4.734 24.093 1.00 0.00 81 PRO A O 12
ATOM 19493 N N . LEU A 1 70 ? -6.399 3.934 22.238 1.00 0.00 82 LEU A N 12
ATOM 19494 C CA . LEU A 1 70 ? -6.930 2.729 22.820 1.00 0.00 82 LEU A CA 12
ATOM 19495 C C . LEU A 1 70 ? -5.908 1.616 23.043 1.00 0.00 82 LEU A C 12
ATOM 19496 O O . LEU A 1 70 ? -6.260 0.676 23.762 1.00 0.00 82 LEU A O 12
ATOM 19512 N N . GLU A 1 71 ? -4.688 1.809 22.549 1.00 0.00 83 GLU A N 12
ATOM 19513 C CA . GLU A 1 71 ? -3.485 1.048 22.786 1.00 0.00 83 GLU A CA 12
ATOM 19514 C C . GLU A 1 71 ? -2.213 1.865 22.683 1.00 0.00 83 GLU A C 12
ATOM 19515 O O . GLU A 1 71 ? -1.235 1.676 23.418 1.00 0.00 83 GLU A O 12
ATOM 19527 N N . ASN A 1 72 ? -2.199 2.907 21.841 1.00 0.00 84 ASN A N 12
ATOM 19528 C CA . ASN A 1 72 ? -1.011 3.711 21.623 1.00 0.00 84 ASN A CA 12
ATOM 19529 C C . ASN A 1 72 ? -1.123 4.955 20.765 1.00 0.00 84 ASN A C 12
ATOM 19530 O O . ASN A 1 72 ? -2.036 5.046 19.952 1.00 0.00 84 ASN A O 12
ATOM 19541 N N . ASN A 1 73 ? -0.154 5.863 20.927 1.00 0.00 85 ASN A N 12
ATOM 19542 C CA . ASN A 1 73 ? 0.005 7.101 20.185 1.00 0.00 85 ASN A CA 12
ATOM 19543 C C . ASN A 1 73 ? 1.473 7.447 19.965 1.00 0.00 85 ASN A C 12
ATOM 19544 O O . ASN A 1 73 ? 2.207 7.683 20.936 1.00 0.00 85 ASN A O 12
ATOM 19555 N N . GLU A 1 74 ? 1.870 7.558 18.698 1.00 0.00 86 GLU A N 12
ATOM 19556 C CA . GLU A 1 74 ? 3.080 8.181 18.229 1.00 0.00 86 GLU A CA 12
ATOM 19557 C C . GLU A 1 74 ? 3.501 9.514 18.814 1.00 0.00 86 GLU A C 12
ATOM 19558 O O . GLU A 1 74 ? 2.737 10.442 19.060 1.00 0.00 86 GLU A O 12
ATOM 19570 N N . GLU A 1 75 ? 4.801 9.641 19.149 1.00 0.00 87 GLU A N 12
ATOM 19571 C CA . GLU A 1 75 ? 5.455 10.750 19.797 1.00 0.00 87 GLU A CA 12
ATOM 19572 C C . GLU A 1 75 ? 5.936 11.856 18.869 1.00 0.00 87 GLU A C 12
ATOM 19573 O O . GLU A 1 75 ? 6.426 11.616 17.779 1.00 0.00 87 GLU A O 12
ATOM 19585 N N . SER A 1 76 ? 5.853 13.067 19.440 1.00 0.00 88 SER A N 12
ATOM 19586 C CA . SER A 1 76 ? 6.073 14.298 18.711 1.00 0.00 88 SER A CA 12
ATOM 19587 C C . SER A 1 76 ? 7.568 14.535 18.493 1.00 0.00 88 SER A C 12
ATOM 19588 O O . SER A 1 76 ? 7.898 14.855 17.346 1.00 0.00 88 SER A O 12
ATOM 19596 N N . GLU A 1 77 ? 8.449 14.210 19.426 1.00 0.00 89 GLU A N 12
ATOM 19597 C CA . GLU A 1 77 ? 9.871 14.388 19.216 1.00 0.00 89 GLU A CA 12
ATOM 19598 C C . GLU A 1 77 ? 10.457 13.304 18.300 1.00 0.00 89 GLU A C 12
ATOM 19599 O O . GLU A 1 77 ? 11.627 13.392 17.925 1.00 0.00 89 GLU A O 12
ATOM 19611 N N . LYS A 1 78 ? 9.685 12.304 17.884 1.00 0.00 90 LYS A N 12
ATOM 19612 C CA . LYS A 1 78 ? 9.949 11.397 16.796 1.00 0.00 90 LYS A CA 12
ATOM 19613 C C . LYS A 1 78 ? 9.245 11.749 15.495 1.00 0.00 90 LYS A C 12
ATOM 19614 O O . LYS A 1 78 ? 9.738 11.320 14.455 1.00 0.00 90 LYS A O 12
ATOM 19633 N N . GLU A 1 79 ? 8.168 12.550 15.525 1.00 0.00 91 GLU A N 12
ATOM 19634 C CA . GLU A 1 79 ? 7.460 13.124 14.393 1.00 0.00 91 GLU A CA 12
ATOM 19635 C C . GLU A 1 79 ? 8.428 13.844 13.459 1.00 0.00 91 GLU A C 12
ATOM 19636 O O . GLU A 1 79 ? 8.347 13.656 12.254 1.00 0.00 91 GLU A O 12
ATOM 19648 N N . PHE A 1 80 ? 9.249 14.746 14.009 1.00 0.00 92 PHE A N 12
ATOM 19649 C CA . PHE A 1 80 ? 10.114 15.672 13.304 1.00 0.00 92 PHE A CA 12
ATOM 19650 C C . PHE A 1 80 ? 10.974 16.492 14.246 1.00 0.00 92 PHE A C 12
ATOM 19651 O O . PHE A 1 80 ? 10.744 16.441 15.461 1.00 0.00 92 PHE A O 12
ATOM 19668 N N . ASP A 1 81 ? 11.896 17.253 13.658 1.00 0.00 93 ASP A N 12
ATOM 19669 C CA . ASP A 1 81 ? 13.004 17.869 14.356 1.00 0.00 93 ASP A CA 12
ATOM 19670 C C . ASP A 1 81 ? 12.614 19.214 14.937 1.00 0.00 93 ASP A C 12
ATOM 19671 O O . ASP A 1 81 ? 13.404 19.675 15.766 1.00 0.00 93 ASP A O 12
ATOM 19680 N N . ASP A 1 82 ? 11.527 19.857 14.499 1.00 0.00 94 ASP A N 12
ATOM 19681 C CA . ASP A 1 82 ? 10.992 21.149 14.877 1.00 0.00 94 ASP A CA 12
ATOM 19682 C C . ASP A 1 82 ? 9.752 20.944 15.741 1.00 0.00 94 ASP A C 12
ATOM 19683 O O . ASP A 1 82 ? 9.098 21.926 16.088 1.00 0.00 94 ASP A O 12
ATOM 19692 N N . THR A 1 83 ? 9.560 19.684 16.168 1.00 0.00 95 THR A N 12
ATOM 19693 C CA . THR A 1 83 ? 8.312 19.254 16.770 1.00 0.00 95 THR A CA 12
ATOM 19694 C C . THR A 1 83 ? 8.594 18.702 18.152 1.00 0.00 95 THR A C 12
ATOM 19695 O O . THR A 1 83 ? 9.719 18.284 18.427 1.00 0.00 95 THR A O 12
ATOM 19706 N N . GLY A 1 84 ? 7.558 18.662 18.997 1.00 0.00 96 GLY A N 12
ATOM 19707 C CA . GLY A 1 84 ? 7.659 18.185 20.363 1.00 0.00 96 GLY A CA 12
ATOM 19708 C C . GLY A 1 84 ? 8.307 19.047 21.448 1.00 0.00 96 GLY A C 12
ATOM 19709 O O . GLY A 1 84 ? 8.131 18.812 22.639 1.00 0.00 96 GLY A O 12
ATOM 19713 N N . LEU A 1 85 ? 8.979 20.123 21.043 1.00 0.00 97 LEU A N 12
ATOM 19714 C CA . LEU A 1 85 ? 10.011 20.844 21.753 1.00 0.00 97 LEU A CA 12
ATOM 19715 C C . LEU A 1 85 ? 9.614 22.068 22.567 1.00 0.00 97 LEU A C 12
ATOM 19716 O O . LEU A 1 85 ? 10.218 22.413 23.571 1.00 0.00 97 LEU A O 12
ATOM 19732 N N . THR A 1 86 ? 8.483 22.646 22.177 1.00 0.00 98 THR A N 12
ATOM 19733 C CA . THR A 1 86 ? 7.665 23.558 22.946 1.00 0.00 98 THR A CA 12
ATOM 19734 C C . THR A 1 86 ? 6.215 23.419 22.468 1.00 0.00 98 THR A C 12
ATOM 19735 O O . THR A 1 86 ? 5.921 23.216 21.303 1.00 0.00 98 THR A O 12
ATOM 19746 N N . LEU A 1 87 ? 5.303 23.503 23.432 1.00 0.00 99 LEU A N 12
ATOM 19747 C CA . LEU A 1 87 ? 3.888 23.735 23.301 1.00 0.00 99 LEU A CA 12
ATOM 19748 C C . LEU A 1 87 ? 3.388 25.171 23.422 1.00 0.00 99 LEU A C 12
ATOM 19749 O O . LEU A 1 87 ? 2.373 25.512 22.818 1.00 0.00 99 LEU A O 12
ATOM 19765 N N . GLY A 1 88 ? 4.201 26.017 24.046 1.00 0.00 100 GLY A N 12
ATOM 19766 C CA . GLY A 1 88 ? 3.880 27.430 24.167 1.00 0.00 100 GLY A CA 12
ATOM 19767 C C . GLY A 1 88 ? 3.009 27.754 25.364 1.00 0.00 100 GLY A C 12
ATOM 19768 O O . GLY A 1 88 ? 2.533 28.875 25.516 1.00 0.00 100 GLY A O 12
ATOM 19772 N N . ASP A 1 89 ? 2.908 26.831 26.334 1.00 0.00 101 ASP A N 12
ATOM 19773 C CA . ASP A 1 89 ? 1.961 26.812 27.451 1.00 0.00 101 ASP A CA 12
ATOM 19774 C C . ASP A 1 89 ? 2.649 27.468 28.631 1.00 0.00 101 ASP A C 12
ATOM 19775 O O . ASP A 1 89 ? 2.959 26.834 29.644 1.00 0.00 101 ASP A O 12
ATOM 19784 N N . VAL A 1 90 ? 2.681 28.806 28.538 1.00 0.00 102 VAL A N 12
ATOM 19785 C CA . VAL A 1 90 ? 3.284 29.761 29.438 1.00 0.00 102 VAL A CA 12
ATOM 19786 C C . VAL A 1 90 ? 2.474 31.020 29.711 1.00 0.00 102 VAL A C 12
ATOM 19787 O O . VAL A 1 90 ? 1.368 31.014 29.203 1.00 0.00 102 VAL A O 12
ATOM 19800 N N . VAL A 1 91 ? 2.783 32.050 30.515 1.00 0.00 103 VAL A N 12
ATOM 19801 C CA . VAL A 1 91 ? 4.066 32.295 31.1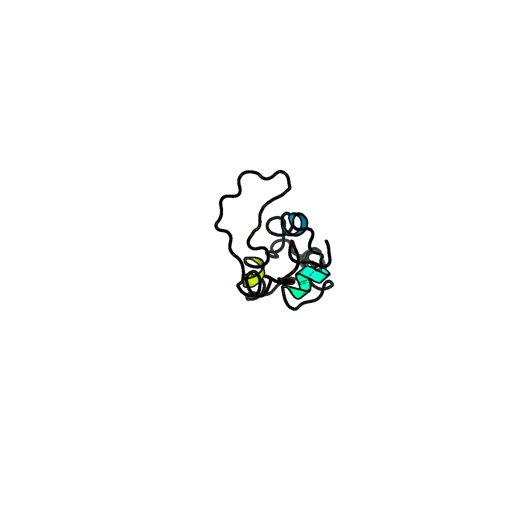35 1.00 0.00 103 VAL A CA 12
ATOM 19802 C C . VAL A 1 91 ? 4.463 31.121 32.014 1.00 0.00 103 VAL A C 12
ATOM 19803 O O . VAL A 1 91 ? 3.622 30.439 32.616 1.00 0.00 103 VAL A O 12
ATOM 19816 N N . ASN A 1 92 ? 5.766 30.877 32.104 1.00 0.00 104 ASN A N 12
ATOM 19817 C CA . ASN A 1 92 ? 6.336 29.649 32.626 1.00 0.00 104 ASN A CA 12
ATOM 19818 C C . ASN A 1 92 ? 6.156 29.576 34.137 1.00 0.00 104 ASN A C 12
ATOM 19819 O O . ASN A 1 92 ? 6.844 30.328 34.824 1.00 0.00 104 ASN A O 12
ATOM 19830 N N . ILE A 1 93 ? 5.187 28.793 34.624 1.00 0.00 105 ILE A N 12
ATOM 19831 C CA . ILE A 1 93 ? 4.826 28.691 36.021 1.00 0.00 105 ILE A CA 12
ATOM 19832 C C . ILE A 1 93 ? 5.817 27.814 36.799 1.00 0.00 105 ILE A C 12
ATOM 19833 O O . ILE A 1 93 ? 5.750 27.861 38.030 1.00 0.00 105 ILE A O 12
ATOM 19849 N N . LYS A 1 94 ? 6.758 27.163 36.114 1.00 0.00 106 LYS A N 12
ATOM 19850 C CA . LYS A 1 94 ? 7.791 26.476 36.848 1.00 0.00 106 LYS A CA 12
ATOM 19851 C C . LYS A 1 94 ? 8.904 27.409 37.337 1.00 0.00 106 LYS A C 12
ATOM 19852 O O . LYS A 1 94 ? 9.665 27.097 38.245 1.00 0.00 106 LYS A O 12
ATOM 19871 N N . GLU A 1 95 ? 8.871 28.621 36.778 1.00 0.00 107 GLU A N 12
ATOM 19872 C CA . GLU A 1 95 ? 9.604 29.846 37.051 1.00 0.00 107 GLU A CA 12
ATOM 19873 C C . GLU A 1 95 ? 8.694 30.830 37.781 1.00 0.00 107 GLU A C 12
ATOM 19874 O O . GLU A 1 95 ? 9.203 31.711 38.460 1.00 0.00 107 GLU A O 12
ATOM 19886 N N . GLY A 1 96 ? 7.389 30.594 37.790 1.00 0.00 108 GLY A N 12
ATOM 19887 C CA . GLY A 1 96 ? 6.519 31.106 38.818 1.00 0.00 108 GLY A CA 12
ATOM 19888 C C . GLY A 1 96 ? 5.404 32.017 38.333 1.00 0.00 108 GLY A C 12
ATOM 19889 O O . GLY A 1 96 ? 5.494 32.494 37.214 1.00 0.00 108 GLY A O 12
ATOM 19893 N N . LYS A 1 97 ? 4.389 32.307 39.174 1.00 0.00 109 LYS A N 12
ATOM 19894 C CA . LYS A 1 97 ? 3.427 33.372 38.962 1.00 0.00 109 LYS A CA 12
ATOM 19895 C C . LYS A 1 97 ? 3.499 34.378 40.083 1.00 0.00 109 LYS A C 12
ATOM 19896 O O . LYS A 1 97 ? 3.927 34.013 41.186 1.00 0.00 109 LYS A O 12
ATOM 19915 N N . LYS A 1 98 ? 3.313 35.648 39.729 1.00 0.00 110 LYS A N 12
ATOM 19916 C CA . LYS A 1 98 ? 3.843 36.799 40.451 1.00 0.00 110 LYS A CA 12
ATOM 19917 C C . LYS A 1 98 ? 3.198 38.138 40.121 1.00 0.00 110 LYS A C 12
ATOM 19918 O O . LYS A 1 98 ? 3.387 39.133 40.823 1.00 0.00 110 LYS A O 12
ATOM 19937 N N . LEU A 1 99 ? 2.572 38.165 38.944 1.00 0.00 111 LEU A N 12
ATOM 19938 C CA . LEU A 1 99 ? 1.433 38.969 38.526 1.00 0.00 111 LEU A CA 12
ATOM 19939 C C . LEU A 1 99 ? 0.103 38.256 38.768 1.00 0.00 111 LEU A C 12
ATOM 19940 O O . LEU A 1 99 ? 0.027 37.134 39.265 1.00 0.00 111 LEU A O 12
ATOM 19956 N N . GLU A 1 100 ? -1.032 38.871 38.401 1.00 0.00 112 GLU A N 12
ATOM 19957 C CA . GLU A 1 100 ? -2.311 38.444 38.925 1.00 0.00 112 GLU A CA 12
ATOM 19958 C C . GLU A 1 100 ? -3.465 38.910 38.049 1.00 0.00 112 GLU A C 12
ATOM 19959 O O . GLU A 1 100 ? -3.924 38.185 37.176 1.00 0.00 112 GLU A O 12
ATOM 19971 N N . HIS A 1 101 ? -4.018 40.080 38.357 1.00 0.00 113 HIS A N 12
ATOM 19972 C CA . HIS A 1 101 ? -5.289 40.509 37.824 1.00 0.00 113 HIS A CA 12
ATOM 19973 C C . HIS A 1 101 ? -5.104 41.408 36.607 1.00 0.00 113 HIS A C 12
ATOM 19974 O O . HIS A 1 101 ? -6.121 41.647 35.965 1.00 0.00 113 HIS A O 12
ATOM 19988 N N . HIS A 1 102 ? -3.873 41.591 36.141 1.00 0.00 114 HIS A N 12
ATOM 19989 C CA . HIS A 1 102 ? -3.442 42.171 34.869 1.00 0.00 114 HIS A CA 12
ATOM 19990 C C . HIS A 1 102 ? -4.002 41.371 33.705 1.00 0.00 114 HIS A C 12
ATOM 19991 O O . HIS A 1 102 ? -4.353 40.182 33.877 1.00 0.00 114 HIS A O 12
ATOM 20005 N N . GLU A 1 1 ? 14.445 -20.315 -0.196 1.00 0.00 13 GLU A N 13
ATOM 20006 C CA . GLU A 1 1 ? 14.051 -18.916 -0.414 1.00 0.00 13 GLU A CA 13
ATOM 20007 C C . GLU A 1 1 ? 14.221 -18.110 0.868 1.00 0.00 13 GLU A C 13
ATOM 20008 O O . GLU A 1 1 ? 13.306 -17.889 1.658 1.00 0.00 13 GLU A O 13
ATOM 20022 N N . ASN A 1 2 ? 15.410 -17.531 0.981 1.00 0.00 14 ASN A N 13
ATOM 20023 C CA . ASN A 1 2 ? 15.823 -16.739 2.129 1.00 0.00 14 ASN A CA 13
ATOM 20024 C C . ASN A 1 2 ? 15.473 -15.285 1.844 1.00 0.00 14 ASN A C 13
ATOM 20025 O O . ASN A 1 2 ? 15.988 -14.646 0.939 1.00 0.00 14 ASN A O 13
ATOM 20036 N N . ALA A 1 3 ? 14.493 -14.700 2.540 1.00 0.00 15 ALA A N 13
ATOM 20037 C CA . ALA A 1 3 ? 13.877 -13.442 2.165 1.00 0.00 15 ALA A CA 13
ATOM 20038 C C . ALA A 1 3 ? 14.698 -12.204 2.485 1.00 0.00 15 ALA A C 13
ATOM 20039 O O . ALA A 1 3 ? 14.519 -11.123 1.930 1.00 0.00 15 ALA A O 13
ATOM 20046 N N . GLU A 1 4 ? 15.678 -12.354 3.383 1.00 0.00 16 GLU A N 13
ATOM 20047 C CA . GLU A 1 4 ? 16.630 -11.406 3.916 1.00 0.00 16 GLU A CA 13
ATOM 20048 C C . GLU A 1 4 ? 17.338 -10.676 2.781 1.00 0.00 16 GLU A C 13
ATOM 20049 O O . GLU A 1 4 ? 17.818 -9.547 2.921 1.00 0.00 16 GLU A O 13
ATOM 20061 N N . LEU A 1 5 ? 17.305 -11.285 1.599 1.00 0.00 17 LEU A N 13
ATOM 20062 C CA . LEU A 1 5 ? 17.969 -10.959 0.358 1.00 0.00 17 LEU A CA 13
ATOM 20063 C C . LEU A 1 5 ? 17.161 -10.039 -0.546 1.00 0.00 17 LEU A C 13
ATOM 20064 O O . LEU A 1 5 ? 17.752 -9.432 -1.427 1.00 0.00 17 LEU A O 13
ATOM 20080 N N . GLU A 1 6 ? 15.903 -9.776 -0.172 1.00 0.00 18 GLU A N 13
ATOM 20081 C CA . GLU A 1 6 ? 14.904 -9.223 -1.048 1.00 0.00 18 GLU A CA 13
ATOM 20082 C C . GLU A 1 6 ? 14.099 -8.125 -0.354 1.00 0.00 18 GLU A C 13
ATOM 20083 O O . GLU A 1 6 ? 13.383 -7.342 -0.967 1.00 0.00 18 GLU A O 13
ATOM 20095 N N . ILE A 1 7 ? 14.322 -7.949 0.949 1.00 0.00 19 ILE A N 13
ATOM 20096 C CA . ILE A 1 7 ? 13.656 -6.937 1.754 1.00 0.00 19 ILE A CA 13
ATOM 20097 C C . ILE A 1 7 ? 14.547 -5.771 2.151 1.00 0.00 19 ILE A C 13
ATOM 20098 O O . ILE A 1 7 ? 15.764 -5.922 2.278 1.00 0.00 19 ILE A O 13
ATOM 20114 N N . VAL A 1 8 ? 13.996 -4.596 2.435 1.00 0.00 20 VAL A N 13
ATOM 20115 C CA . VAL A 1 8 ? 14.659 -3.691 3.354 1.00 0.00 20 VAL A CA 13
ATOM 20116 C C . VAL A 1 8 ? 14.422 -4.046 4.818 1.00 0.00 20 VAL A C 13
ATOM 20117 O O . VAL A 1 8 ? 13.438 -4.675 5.201 1.00 0.00 20 VAL A O 13
ATOM 20130 N N . THR A 1 9 ? 15.387 -3.606 5.619 1.00 0.00 21 THR A N 13
ATOM 20131 C CA . THR A 1 9 ? 15.613 -3.827 7.037 1.00 0.00 21 THR A CA 13
ATOM 20132 C C . THR A 1 9 ? 14.483 -3.080 7.742 1.00 0.00 21 THR A C 13
ATOM 20133 O O . THR A 1 9 ? 13.629 -3.773 8.294 1.00 0.00 21 THR A O 13
ATOM 20144 N N . ASP A 1 10 ? 14.602 -1.774 7.968 1.00 0.00 22 ASP A N 13
ATOM 20145 C CA . ASP A 1 10 ? 13.790 -1.080 8.946 1.00 0.00 22 ASP A CA 13
ATOM 20146 C C . ASP A 1 10 ? 12.460 -0.651 8.321 1.00 0.00 22 ASP A C 13
ATOM 20147 O O . ASP A 1 10 ? 12.302 0.483 7.863 1.00 0.00 22 ASP A O 13
ATOM 20156 N N . TYR A 1 11 ? 11.450 -1.522 8.179 1.00 0.00 23 TYR A N 13
ATOM 20157 C CA . TYR A 1 11 ? 10.224 -1.353 7.436 1.00 0.00 23 TYR A CA 13
ATOM 20158 C C . TYR A 1 11 ? 9.061 -0.715 8.190 1.00 0.00 23 TYR A C 13
ATOM 20159 O O . TYR A 1 11 ? 9.019 -0.819 9.417 1.00 0.00 23 TYR A O 13
ATOM 20177 N N . TYR A 1 12 ? 8.141 -0.119 7.422 1.00 0.00 24 TYR A N 13
ATOM 20178 C CA . TYR A 1 12 ? 6.957 0.526 7.942 1.00 0.00 24 TYR A CA 13
ATOM 20179 C C . TYR A 1 12 ? 5.907 -0.485 8.377 1.00 0.00 24 TYR A C 13
ATOM 20180 O O . TYR A 1 12 ? 5.580 -1.432 7.676 1.00 0.00 24 TYR A O 13
ATOM 20198 N N . LYS A 1 13 ? 5.464 -0.252 9.620 1.00 0.00 25 LYS A N 13
ATOM 20199 C CA . LYS A 1 13 ? 4.531 -1.051 10.399 1.00 0.00 25 LYS A CA 13
ATOM 20200 C C . LYS A 1 13 ? 3.137 -0.458 10.514 1.00 0.00 25 LYS A C 13
ATOM 20201 O O . LYS A 1 13 ? 2.158 -1.177 10.732 1.00 0.00 25 LYS A O 13
ATOM 20220 N N . ILE A 1 14 ? 2.879 0.838 10.327 1.00 0.00 26 ILE A N 13
ATOM 20221 C CA . ILE A 1 14 ? 1.612 1.488 10.530 1.00 0.00 26 ILE A CA 13
ATOM 20222 C C . ILE A 1 14 ? 0.545 1.098 9.501 1.00 0.00 26 ILE A C 13
ATOM 20223 O O . ILE A 1 14 ? -0.620 0.877 9.823 1.00 0.00 26 ILE A O 13
ATOM 20239 N N . ILE A 1 15 ? 0.971 0.935 8.250 1.00 0.00 27 ILE A N 13
ATOM 20240 C CA . ILE A 1 15 ? 0.177 0.566 7.097 1.00 0.00 27 ILE A CA 13
ATOM 20241 C C . ILE A 1 15 ? -0.375 -0.851 7.118 1.00 0.00 27 ILE A C 13
ATOM 20242 O O . ILE A 1 15 ? -1.271 -1.110 6.303 1.00 0.00 27 ILE A O 13
ATOM 20258 N N . LYS A 1 16 ? 0.186 -1.765 7.900 1.00 0.00 28 LYS A N 13
ATOM 20259 C CA . LYS A 1 16 ? 0.001 -3.175 7.602 1.00 0.00 28 LYS A CA 13
ATOM 20260 C C . LYS A 1 16 ? -1.358 -3.850 7.719 1.00 0.00 28 LYS A C 13
ATOM 20261 O O . LYS A 1 16 ? -1.884 -4.083 6.636 1.00 0.00 28 LYS A O 13
ATOM 20280 N N . THR A 1 17 ? -2.050 -3.964 8.865 1.00 0.00 29 THR A N 13
ATOM 20281 C CA . THR A 1 17 ? -3.318 -4.654 9.035 1.00 0.00 29 THR A CA 13
ATOM 20282 C C . THR A 1 17 ? -4.529 -4.057 8.344 1.00 0.00 29 THR A C 13
ATOM 20283 O O . THR A 1 17 ? -5.501 -4.745 8.033 1.00 0.00 29 THR A O 13
ATOM 20294 N N . ALA A 1 18 ? -4.406 -2.745 8.123 1.00 0.00 30 ALA A N 13
ATOM 20295 C CA . ALA A 1 18 ? -5.432 -1.837 7.655 1.00 0.00 30 ALA A CA 13
ATOM 20296 C C . ALA A 1 18 ? -6.121 -2.165 6.333 1.00 0.00 30 ALA A C 13
ATOM 20297 O O . ALA A 1 18 ? -7.256 -1.754 6.150 1.00 0.00 30 ALA A O 13
ATOM 20304 N N . ARG A 1 19 ? -5.534 -2.831 5.340 1.00 0.00 31 ARG A N 13
ATOM 20305 C CA . ARG A 1 19 ? -6.213 -3.217 4.120 1.00 0.00 31 ARG A CA 13
ATOM 20306 C C . ARG A 1 19 ? -7.543 -3.944 4.337 1.00 0.00 31 ARG A C 13
ATOM 20307 O O . ARG A 1 19 ? -8.408 -3.730 3.492 1.00 0.00 31 ARG A O 13
ATOM 20328 N N . GLU A 1 20 ? -7.642 -4.826 5.341 1.00 0.00 32 GLU A N 13
ATOM 20329 C CA . GLU A 1 20 ? -8.797 -5.645 5.646 1.00 0.00 32 GLU A CA 13
ATOM 20330 C C . GLU A 1 20 ? -10.041 -4.811 5.935 1.00 0.00 32 GLU A C 13
ATOM 20331 O O . GLU A 1 20 ? -11.135 -5.329 5.741 1.00 0.00 32 GLU A O 13
ATOM 20343 N N . GLN A 1 21 ? -9.971 -3.582 6.454 1.00 0.00 33 GLN A N 13
ATOM 20344 C CA . GLN A 1 21 ? -11.085 -2.725 6.792 1.00 0.00 33 GLN A CA 13
ATOM 20345 C C . GLN A 1 21 ? -12.012 -2.481 5.617 1.00 0.00 33 GLN A C 13
ATOM 20346 O O . GLN A 1 21 ? -13.214 -2.326 5.832 1.00 0.00 33 GLN A O 13
ATOM 20360 N N . LEU A 1 22 ? -11.363 -2.285 4.472 1.00 0.00 34 LEU A N 13
ATOM 20361 C CA . LEU A 1 22 ? -11.921 -1.608 3.314 1.00 0.00 34 LEU A CA 13
ATOM 20362 C C . LEU A 1 22 ? -12.924 -2.389 2.491 1.00 0.00 34 LEU A C 13
ATOM 20363 O O . LEU A 1 22 ? -13.735 -1.908 1.704 1.00 0.00 34 LEU A O 13
ATOM 20379 N N . GLY A 1 23 ? -13.025 -3.683 2.848 1.00 0.00 35 GLY A N 13
ATOM 20380 C CA . GLY A 1 23 ? -13.997 -4.609 2.317 1.00 0.00 35 GLY A CA 13
ATOM 20381 C C . GLY A 1 23 ? -13.673 -5.135 0.922 1.00 0.00 35 GLY A C 13
ATOM 20382 O O . GLY A 1 23 ? -14.267 -6.066 0.398 1.00 0.00 35 GLY A O 13
ATOM 20386 N N . ILE A 1 24 ? -12.704 -4.458 0.303 1.00 0.00 36 ILE A N 13
ATOM 20387 C CA . ILE A 1 24 ? -12.416 -4.538 -1.109 1.00 0.00 36 ILE A CA 13
ATOM 20388 C C . ILE A 1 24 ? -11.443 -5.634 -1.529 1.00 0.00 36 ILE A C 13
ATOM 20389 O O . ILE A 1 24 ? -10.886 -6.350 -0.680 1.00 0.00 36 ILE A O 13
ATOM 20405 N N . SER A 1 25 ? -11.381 -5.990 -2.811 1.00 0.00 37 SER A N 13
ATOM 20406 C CA . SER A 1 25 ? -10.541 -7.077 -3.228 1.00 0.00 37 SER A CA 13
ATOM 20407 C C . SER A 1 25 ? -9.098 -6.641 -3.459 1.00 0.00 37 SER A C 13
ATOM 20408 O O . SER A 1 25 ? -8.804 -5.449 -3.310 1.00 0.00 37 SER A O 13
ATOM 20416 N N . GLN A 1 26 ? -8.174 -7.534 -3.804 1.00 0.00 38 GLN A N 13
ATOM 20417 C CA . GLN A 1 26 ? -6.833 -7.130 -4.185 1.00 0.00 38 GLN A CA 13
ATOM 20418 C C . GLN A 1 26 ? -6.825 -6.119 -5.317 1.00 0.00 38 GLN A C 13
ATOM 20419 O O . GLN A 1 26 ? -6.086 -5.127 -5.316 1.00 0.00 38 GLN A O 13
ATOM 20433 N N . GLN A 1 27 ? -7.545 -6.406 -6.394 1.00 0.00 39 GLN A N 13
ATOM 20434 C CA . GLN A 1 27 ? -7.618 -5.625 -7.609 1.00 0.00 39 GLN A CA 13
ATOM 20435 C C . GLN A 1 27 ? -8.174 -4.210 -7.459 1.00 0.00 39 GLN A C 13
ATOM 20436 O O . GLN A 1 27 ? -7.790 -3.323 -8.219 1.00 0.00 39 GLN A O 13
ATOM 20450 N N . GLN A 1 28 ? -9.059 -4.018 -6.481 1.00 0.00 40 GLN A N 13
ATOM 20451 C CA . GLN A 1 28 ? -9.608 -2.709 -6.157 1.00 0.00 40 GLN A CA 13
ATOM 20452 C C . GLN A 1 28 ? -8.705 -1.784 -5.333 1.00 0.00 40 GLN A C 13
ATOM 20453 O O . GLN A 1 28 ? -8.776 -0.578 -5.560 1.00 0.00 40 GLN A O 13
ATOM 20467 N N . LEU A 1 29 ? -8.046 -2.433 -4.374 1.00 0.00 41 LEU A N 13
ATOM 20468 C CA . LEU A 1 29 ? -6.909 -1.993 -3.583 1.00 0.00 41 LEU A CA 13
ATOM 20469 C C . LEU A 1 29 ? -5.849 -1.376 -4.480 1.00 0.00 41 LEU A C 13
ATOM 20470 O O . LEU A 1 29 ? -5.414 -0.247 -4.211 1.00 0.00 41 LEU A O 13
ATOM 20486 N N . ALA A 1 30 ? -5.534 -1.998 -5.619 1.00 0.00 42 ALA A N 13
ATOM 20487 C CA . ALA A 1 30 ? -4.657 -1.538 -6.675 1.00 0.00 42 ALA A CA 13
ATOM 20488 C C . ALA A 1 30 ? -5.097 -0.199 -7.252 1.00 0.00 42 ALA A C 13
ATOM 20489 O O . ALA A 1 30 ? -4.307 0.745 -7.248 1.00 0.00 42 ALA A O 13
ATOM 20496 N N . GLN A 1 31 ? -6.330 -0.050 -7.733 1.00 0.00 43 GLN A N 13
ATOM 20497 C CA . GLN A 1 31 ? -6.900 1.204 -8.194 1.00 0.00 43 GLN A CA 13
ATOM 20498 C C . GLN A 1 31 ? -7.019 2.234 -7.086 1.00 0.00 43 GLN A C 13
ATOM 20499 O O . GLN A 1 31 ? -6.970 3.435 -7.322 1.00 0.00 43 GLN A O 13
ATOM 20513 N N . LYS A 1 32 ? -7.305 1.821 -5.853 1.00 0.00 44 LYS A N 13
ATOM 20514 C CA . LYS A 1 32 ? -7.593 2.733 -4.773 1.00 0.00 44 LYS A CA 13
ATOM 20515 C C . LYS A 1 32 ? -6.358 3.574 -4.496 1.00 0.00 44 LYS A C 13
ATOM 20516 O O . LYS A 1 32 ? -6.339 4.779 -4.263 1.00 0.00 44 LYS A O 13
ATOM 20535 N N . LEU A 1 33 ? -5.198 2.920 -4.626 1.00 0.00 45 LEU A N 13
ATOM 20536 C CA . LEU A 1 33 ? -3.823 3.211 -4.322 1.00 0.00 45 LEU A CA 13
ATOM 20537 C C . LEU A 1 33 ? -3.019 3.672 -5.532 1.00 0.00 45 LEU A C 13
ATOM 20538 O O . LEU A 1 33 ? -1.922 4.211 -5.378 1.00 0.00 45 LEU A O 13
ATOM 20554 N N . LYS A 1 34 ? -3.646 3.646 -6.715 1.00 0.00 46 LYS A N 13
ATOM 20555 C CA . LYS A 1 34 ? -3.030 3.986 -7.982 1.00 0.00 46 LYS A CA 13
ATOM 20556 C C . LYS A 1 34 ? -1.767 3.183 -8.276 1.00 0.00 46 LYS A C 13
ATOM 20557 O O . LYS A 1 34 ? -0.767 3.746 -8.693 1.00 0.00 46 LYS A O 13
ATOM 20576 N N . VAL A 1 35 ? -1.789 1.844 -8.315 1.00 0.00 47 VAL A N 13
ATOM 20577 C CA . VAL A 1 35 ? -0.696 0.894 -8.406 1.00 0.00 47 VAL A CA 13
ATOM 20578 C C . VAL A 1 35 ? -1.130 -0.386 -9.092 1.00 0.00 47 VAL A C 13
ATOM 20579 O O . VAL A 1 35 ? -2.279 -0.564 -9.476 1.00 0.00 47 VAL A O 13
ATOM 20592 N N . SER A 1 36 ? -0.259 -1.400 -9.190 1.00 0.00 48 SER A N 13
ATOM 20593 C CA . SER A 1 36 ? -0.569 -2.760 -9.567 1.00 0.00 48 SER A CA 13
ATOM 20594 C C . SER A 1 36 ? -0.838 -3.708 -8.409 1.00 0.00 48 SER A C 13
ATOM 20595 O O . SER A 1 36 ? -0.444 -3.386 -7.281 1.00 0.00 48 SER A O 13
ATOM 20603 N N . GLU A 1 37 ? -1.455 -4.866 -8.648 1.00 0.00 49 GLU A N 13
ATOM 20604 C CA . GLU A 1 37 ? -1.580 -5.875 -7.620 1.00 0.00 49 GLU A CA 13
ATOM 20605 C C . GLU A 1 37 ? -0.237 -6.521 -7.305 1.00 0.00 49 GLU A C 13
ATOM 20606 O O . GLU A 1 37 ? -0.044 -7.081 -6.236 1.00 0.00 49 GLU A O 13
ATOM 20618 N N . ASN A 1 38 ? 0.692 -6.332 -8.265 1.00 0.00 50 ASN A N 13
ATOM 20619 C CA . ASN A 1 38 ? 2.062 -6.528 -7.833 1.00 0.00 50 ASN A CA 13
ATOM 20620 C C . ASN A 1 38 ? 2.657 -5.534 -6.848 1.00 0.00 50 ASN A C 13
ATOM 20621 O O . ASN A 1 38 ? 3.402 -5.855 -5.933 1.00 0.00 50 ASN A O 13
ATOM 20632 N N . ILE A 1 39 ? 2.304 -4.248 -6.913 1.00 0.00 51 ILE A N 13
ATOM 20633 C CA . ILE A 1 39 ? 2.840 -3.237 -6.025 1.00 0.00 51 ILE A CA 13
ATOM 20634 C C . ILE A 1 39 ? 2.234 -3.387 -4.642 1.00 0.00 51 ILE A C 13
ATOM 20635 O O . ILE A 1 39 ? 2.862 -3.138 -3.617 1.00 0.00 51 ILE A O 13
ATOM 20651 N N . VAL A 1 40 ? 0.934 -3.692 -4.559 1.00 0.00 52 VAL A N 13
ATOM 20652 C CA . VAL A 1 40 ? 0.299 -3.873 -3.277 1.00 0.00 52 VAL A CA 13
ATOM 20653 C C . VAL A 1 40 ? 0.971 -4.989 -2.487 1.00 0.00 52 VAL A C 13
ATOM 20654 O O . VAL A 1 40 ? 1.273 -4.737 -1.320 1.00 0.00 52 VAL A O 13
ATOM 20667 N N . LYS A 1 41 ? 1.211 -6.187 -3.008 1.00 0.00 53 LYS A N 13
ATOM 20668 C CA . LYS A 1 41 ? 2.035 -7.268 -2.509 1.00 0.00 53 LYS A CA 13
ATOM 20669 C C . LYS A 1 41 ? 3.386 -6.700 -2.102 1.00 0.00 53 LYS A C 13
ATOM 20670 O O . LYS A 1 41 ? 3.884 -7.108 -1.054 1.00 0.00 53 LYS A O 13
ATOM 20689 N N . ARG A 1 42 ? 4.051 -5.820 -2.832 1.00 0.00 54 ARG A N 13
ATOM 20690 C CA . ARG A 1 42 ? 5.347 -5.247 -2.537 1.00 0.00 54 ARG A CA 13
ATOM 20691 C C . ARG A 1 42 ? 5.356 -4.329 -1.328 1.00 0.00 54 ARG A C 13
ATOM 20692 O O . ARG A 1 42 ? 6.266 -4.546 -0.506 1.00 0.00 54 ARG A O 13
ATOM 20713 N N . PHE A 1 43 ? 4.284 -3.604 -1.031 1.00 0.00 55 PHE A N 13
ATOM 20714 C CA . PHE A 1 43 ? 3.997 -2.808 0.152 1.00 0.00 55 PHE A CA 13
ATOM 20715 C C . PHE A 1 43 ? 3.653 -3.782 1.266 1.00 0.00 55 PHE A C 13
ATOM 20716 O O . PHE A 1 43 ? 4.083 -3.553 2.400 1.00 0.00 55 PHE A O 13
ATOM 20733 N N . GLU A 1 44 ? 2.923 -4.872 1.057 1.00 0.00 56 GLU A N 13
ATOM 20734 C CA . GLU A 1 44 ? 2.607 -5.780 2.155 1.00 0.00 56 GLU A CA 13
ATOM 20735 C C . GLU A 1 44 ? 3.913 -6.314 2.736 1.00 0.00 56 GLU A C 13
ATOM 20736 O O . GLU A 1 44 ? 3.959 -6.667 3.911 1.00 0.00 56 GLU A O 13
ATOM 20748 N N . SER A 1 45 ? 4.951 -6.491 1.912 1.00 0.00 57 SER A N 13
ATOM 20749 C CA . SER A 1 45 ? 5.890 -7.578 2.061 1.00 0.00 57 SER A CA 13
ATOM 20750 C C . SER A 1 45 ? 7.293 -7.172 2.467 1.00 0.00 57 SER A C 13
ATOM 20751 O O . SER A 1 45 ? 8.088 -8.036 2.802 1.00 0.00 57 SER A O 13
ATOM 20759 N N . GLY A 1 46 ? 7.588 -5.871 2.519 1.00 0.00 58 GLY A N 13
ATOM 20760 C CA . GLY A 1 46 ? 8.899 -5.307 2.813 1.00 0.00 58 GLY A CA 13
ATOM 20761 C C . GLY A 1 46 ? 9.864 -5.312 1.636 1.00 0.00 58 GLY A C 13
ATOM 20762 O O . GLY A 1 46 ? 11.068 -5.098 1.710 1.00 0.00 58 GLY A O 13
ATOM 20766 N N . LYS A 1 47 ? 9.382 -5.459 0.397 1.00 0.00 59 LYS A N 13
ATOM 20767 C CA . LYS A 1 47 ? 10.198 -5.552 -0.784 1.00 0.00 59 LYS A CA 13
ATOM 20768 C C . LYS A 1 47 ? 10.338 -4.235 -1.537 1.00 0.00 59 LYS A C 13
ATOM 20769 O O . LYS A 1 47 ? 10.430 -4.257 -2.769 1.00 0.00 59 LYS A O 13
ATOM 20788 N N . LEU A 1 48 ? 10.355 -3.127 -0.773 1.00 0.00 60 LEU A N 13
ATOM 20789 C CA . LEU A 1 48 ? 10.440 -1.739 -1.142 1.00 0.00 60 LEU A CA 13
ATOM 20790 C C . LEU A 1 48 ? 11.528 -1.039 -0.321 1.00 0.00 60 LEU A C 13
ATOM 20791 O O . LEU A 1 48 ? 11.468 -0.988 0.899 1.00 0.00 60 LEU A O 13
ATOM 20807 N N . LYS A 1 49 ? 12.426 -0.316 -0.999 1.00 0.00 61 LYS A N 13
ATOM 20808 C CA . LYS A 1 49 ? 13.353 0.582 -0.356 1.00 0.00 61 LYS A CA 13
ATOM 20809 C C . LYS A 1 49 ? 12.792 1.996 -0.548 1.00 0.00 61 LYS A C 13
ATOM 20810 O O . LYS A 1 49 ? 12.775 2.412 -1.696 1.00 0.00 61 LYS A O 13
ATOM 20829 N N . PRO A 1 50 ? 12.169 2.617 0.456 1.00 0.00 62 PRO A N 13
ATOM 20830 C CA . PRO A 1 50 ? 11.500 3.868 0.174 1.00 0.00 62 PRO A CA 13
ATOM 20831 C C . PRO A 1 50 ? 12.468 5.046 0.131 1.00 0.00 62 PRO A C 13
ATOM 20832 O O . PRO A 1 50 ? 13.624 4.957 0.555 1.00 0.00 62 PRO A O 13
ATOM 20843 N N . THR A 1 51 ? 12.006 6.241 -0.223 1.00 0.00 63 THR A N 13
ATOM 20844 C CA . THR A 1 51 ? 12.803 7.444 -0.275 1.00 0.00 63 THR A CA 13
ATOM 20845 C C . THR A 1 51 ? 12.006 8.636 0.257 1.00 0.00 63 THR A C 13
ATOM 20846 O O . THR A 1 51 ? 10.901 8.420 0.763 1.00 0.00 63 THR A O 13
ATOM 20857 N N . ILE A 1 52 ? 12.607 9.812 0.398 1.00 0.00 64 ILE A N 13
ATOM 20858 C CA . ILE A 1 52 ? 11.981 10.943 1.070 1.00 0.00 64 ILE A CA 13
ATOM 20859 C C . ILE A 1 52 ? 10.721 11.472 0.417 1.00 0.00 64 ILE A C 13
ATOM 20860 O O . ILE A 1 52 ? 9.853 11.962 1.130 1.00 0.00 64 ILE A O 13
ATOM 20876 N N . SER A 1 53 ? 10.404 11.508 -0.873 1.00 0.00 65 SER A N 13
ATOM 20877 C CA . SER A 1 53 ? 9.075 11.607 -1.463 1.00 0.00 65 SER A CA 13
ATOM 20878 C C . SER A 1 53 ? 8.149 10.498 -1.017 1.00 0.00 65 SER A C 13
ATOM 20879 O O . SER A 1 53 ? 7.014 10.803 -0.649 1.00 0.00 65 SER A O 13
ATOM 20887 N N . GLN A 1 54 ? 8.570 9.237 -1.172 1.00 0.00 66 GLN A N 13
ATOM 20888 C CA . GLN A 1 54 ? 7.791 8.037 -0.999 1.00 0.00 66 GLN A CA 13
ATOM 20889 C C . GLN A 1 54 ? 7.307 7.683 0.399 1.00 0.00 66 GLN A C 13
ATOM 20890 O O . GLN A 1 54 ? 6.166 7.246 0.518 1.00 0.00 66 GLN A O 13
ATOM 20904 N N . ALA A 1 55 ? 8.076 7.929 1.471 1.00 0.00 67 ALA A N 13
ATOM 20905 C CA . ALA A 1 55 ? 7.762 7.992 2.874 1.00 0.00 67 ALA A CA 13
ATOM 20906 C C . ALA A 1 55 ? 6.370 8.486 3.235 1.00 0.00 67 ALA A C 13
ATOM 20907 O O . ALA A 1 55 ? 5.495 7.718 3.604 1.00 0.00 67 ALA A O 13
ATOM 20914 N N . ARG A 1 56 ? 6.214 9.798 3.069 1.00 0.00 68 ARG A N 13
ATOM 20915 C CA . ARG A 1 56 ? 4.951 10.496 3.184 1.00 0.00 68 ARG A CA 13
ATOM 20916 C C . ARG A 1 56 ? 3.901 9.921 2.252 1.00 0.00 68 ARG A C 13
ATOM 20917 O O . ARG A 1 56 ? 2.724 10.005 2.594 1.00 0.00 68 ARG A O 13
ATOM 20938 N N . GLN A 1 57 ? 4.234 9.473 1.035 1.00 0.00 69 GLN A N 13
ATOM 20939 C CA . GLN A 1 57 ? 3.172 8.953 0.200 1.00 0.00 69 GLN A CA 13
ATOM 20940 C C . GLN A 1 57 ? 2.730 7.569 0.648 1.00 0.00 69 GLN A C 13
ATOM 20941 O O . GLN A 1 57 ? 1.544 7.346 0.339 1.00 0.00 69 GLN A O 13
ATOM 20955 N N . LEU A 1 58 ? 3.545 6.751 1.306 1.00 0.00 70 LEU A N 13
ATOM 20956 C CA . LEU A 1 58 ? 3.154 5.404 1.664 1.00 0.00 70 LEU A CA 13
ATOM 20957 C C . LEU A 1 58 ? 2.079 5.504 2.744 1.00 0.00 70 LEU A C 13
ATOM 20958 O O . LEU A 1 58 ? 1.094 4.788 2.594 1.00 0.00 70 LEU A O 13
ATOM 20974 N N . GLU A 1 59 ? 2.217 6.403 3.722 1.00 0.00 71 GLU A N 13
ATOM 20975 C CA . GLU A 1 59 ? 1.094 6.742 4.576 1.00 0.00 71 GLU A CA 13
ATOM 20976 C C . GLU A 1 59 ? -0.189 7.218 3.904 1.00 0.00 71 GLU A C 13
ATOM 20977 O O . GLU A 1 59 ? -1.316 6.875 4.215 1.00 0.00 71 GLU A O 13
ATOM 20989 N N . LYS A 1 60 ? -0.073 8.006 2.835 1.00 0.00 72 LYS A N 13
ATOM 20990 C CA . LYS A 1 60 ? -1.159 8.745 2.204 1.00 0.00 72 LYS A CA 13
ATOM 20991 C C . LYS A 1 60 ? -1.925 7.974 1.136 1.00 0.00 72 LYS A C 13
ATOM 20992 O O . LYS A 1 60 ? -3.048 8.382 0.867 1.00 0.00 72 LYS A O 13
ATOM 21011 N N . ILE A 1 61 ? -1.333 7.095 0.323 1.00 0.00 73 ILE A N 13
ATOM 21012 C CA . ILE A 1 61 ? -2.003 6.407 -0.754 1.00 0.00 73 ILE A CA 13
ATOM 21013 C C . ILE A 1 61 ? -3.076 5.530 -0.129 1.00 0.00 73 ILE A C 13
ATOM 21014 O O . ILE A 1 61 ? -4.230 5.557 -0.530 1.00 0.00 73 ILE A O 13
ATOM 21030 N N . LEU A 1 62 ? -2.697 4.851 0.948 1.00 0.00 74 LEU A N 13
ATOM 21031 C CA . LEU A 1 62 ? -3.570 4.110 1.844 1.00 0.00 74 LEU A CA 13
ATOM 21032 C C . LEU A 1 62 ? -4.470 5.006 2.650 1.00 0.00 74 LEU A C 13
ATOM 21033 O O . LEU A 1 62 ? -5.647 4.685 2.850 1.00 0.00 74 LEU A O 13
ATOM 21049 N N . GLY A 1 63 ? -4.015 6.252 2.821 1.00 0.00 75 GLY A N 13
ATOM 21050 C CA . GLY A 1 63 ? -4.657 7.255 3.653 1.00 0.00 75 GLY A CA 13
ATOM 21051 C C . GLY A 1 63 ? -4.731 6.976 5.149 1.00 0.00 75 GLY A C 13
ATOM 21052 O O . GLY A 1 63 ? -5.053 7.849 5.949 1.00 0.00 75 GLY A O 13
ATOM 21056 N N . ILE A 1 64 ? -4.589 5.694 5.510 1.00 0.00 76 ILE A N 13
ATOM 21057 C CA . ILE A 1 64 ? -4.838 5.127 6.821 1.00 0.00 76 ILE A CA 13
ATOM 21058 C C . ILE A 1 64 ? -3.786 4.176 7.370 1.00 0.00 76 ILE A C 13
ATOM 21059 O O . ILE A 1 64 ? -2.784 3.947 6.706 1.00 0.00 76 ILE A O 13
ATOM 21075 N N . LYS A 1 65 ? -3.889 3.704 8.616 1.00 0.00 77 LYS A N 13
ATOM 21076 C CA . LYS A 1 65 ? -2.904 2.945 9.361 1.00 0.00 77 LYS A CA 13
ATOM 21077 C C . LYS A 1 65 ? -3.627 1.985 10.291 1.00 0.00 77 LYS A C 13
ATOM 21078 O O . LYS A 1 65 ? -4.750 2.346 10.593 1.00 0.00 77 LYS A O 13
ATOM 21097 N N . LEU A 1 66 ? -2.955 0.987 10.886 1.00 0.00 78 LEU A N 13
ATOM 21098 C CA . LEU A 1 66 ? -3.335 0.237 12.063 1.00 0.00 78 LEU A CA 13
ATOM 21099 C C . LEU A 1 66 ? -2.137 -0.138 12.930 1.00 0.00 78 LEU A C 13
ATOM 21100 O O . LEU A 1 66 ? -0.993 -0.080 12.480 1.00 0.00 78 LEU A O 13
ATOM 21116 N N . VAL A 1 67 ? -2.276 -0.354 14.227 1.00 0.00 79 VAL A N 13
ATOM 21117 C CA . VAL A 1 67 ? -3.444 -0.721 15.013 1.00 0.00 79 VAL A CA 13
ATOM 21118 C C . VAL A 1 67 ? -4.010 0.418 15.855 1.00 0.00 79 VAL A C 13
ATOM 21119 O O . VAL A 1 67 ? -3.354 1.454 15.940 1.00 0.00 79 VAL A O 13
ATOM 21132 N N . THR A 1 68 ? -5.127 0.255 16.565 1.00 0.00 80 THR A N 13
ATOM 21133 C CA . THR A 1 68 ? -5.630 1.058 17.661 1.00 0.00 80 THR A CA 13
ATOM 21134 C C . THR A 1 68 ? -5.598 0.348 19.003 1.00 0.00 80 THR A C 13
ATOM 21135 O O . THR A 1 68 ? -5.422 -0.867 18.957 1.00 0.00 80 THR A O 13
ATOM 21146 N N . PRO A 1 69 ? -5.936 1.033 20.100 1.00 0.00 81 PRO A N 13
ATOM 21147 C CA . PRO A 1 69 ? -5.960 0.359 21.397 1.00 0.00 81 PRO A CA 13
ATOM 21148 C C . PRO A 1 69 ? -6.974 -0.784 21.437 1.00 0.00 81 PRO A C 13
ATOM 21149 O O . PRO A 1 69 ? -6.988 -1.473 22.449 1.00 0.00 81 PRO A O 13
ATOM 21160 N N . LEU A 1 70 ? -7.701 -1.081 20.367 1.00 0.00 82 LEU A N 13
ATOM 21161 C CA . LEU A 1 70 ? -8.319 -2.378 20.222 1.00 0.00 82 LEU A CA 13
ATOM 21162 C C . LEU A 1 70 ? -7.382 -3.565 20.292 1.00 0.00 82 LEU A C 13
ATOM 21163 O O . LEU A 1 70 ? -7.752 -4.616 20.831 1.00 0.00 82 LEU A O 13
ATOM 21179 N N . GLU A 1 71 ? -6.133 -3.205 19.980 1.00 0.00 83 GLU A N 13
ATOM 21180 C CA . GLU A 1 71 ? -5.014 -4.096 20.178 1.00 0.00 83 GLU A CA 13
ATOM 21181 C C . GLU A 1 71 ? -3.854 -3.412 20.904 1.00 0.00 83 GLU A C 13
ATOM 21182 O O . GLU A 1 71 ? -3.370 -3.971 21.882 1.00 0.00 83 GLU A O 13
ATOM 21194 N N . ASN A 1 72 ? -3.411 -2.222 20.489 1.00 0.00 84 ASN A N 13
ATOM 21195 C CA . ASN A 1 72 ? -2.319 -1.439 21.026 1.00 0.00 84 ASN A CA 13
ATOM 21196 C C . ASN A 1 72 ? -2.480 0.073 20.978 1.00 0.00 84 ASN A C 13
ATOM 21197 O O . ASN A 1 72 ? -3.029 0.604 20.027 1.00 0.00 84 ASN A O 13
ATOM 21208 N N . ASN A 1 73 ? -1.843 0.824 21.890 1.00 0.00 85 ASN A N 13
ATOM 21209 C CA . ASN A 1 73 ? -1.821 2.277 21.854 1.00 0.00 85 ASN A CA 13
ATOM 21210 C C . ASN A 1 73 ? -0.408 2.743 21.513 1.00 0.00 85 ASN A C 13
ATOM 21211 O O . ASN A 1 73 ? 0.511 2.586 22.305 1.00 0.00 85 ASN A O 13
ATOM 21222 N N . GLU A 1 74 ? -0.114 3.270 20.325 1.00 0.00 86 GLU A N 13
ATOM 21223 C CA . GLU A 1 74 ? 1.232 3.661 19.929 1.00 0.00 86 GLU A CA 13
ATOM 21224 C C . GLU A 1 74 ? 1.201 5.171 19.806 1.00 0.00 86 GLU A C 13
ATOM 21225 O O . GLU A 1 74 ? 0.301 5.765 19.216 1.00 0.00 86 GLU A O 13
ATOM 21237 N N . GLU A 1 75 ? 2.143 5.869 20.439 1.00 0.00 87 GLU A N 13
ATOM 21238 C CA . GLU A 1 75 ? 2.199 7.311 20.593 1.00 0.00 87 GLU A CA 13
ATOM 21239 C C . GLU A 1 75 ? 3.464 7.862 19.942 1.00 0.00 87 GLU A C 13
ATOM 21240 O O . GLU A 1 75 ? 4.237 7.001 19.525 1.00 0.00 87 GLU A O 13
ATOM 21252 N N . SER A 1 76 ? 3.712 9.134 19.623 1.00 0.00 88 SER A N 13
ATOM 21253 C CA . SER A 1 76 ? 4.783 9.721 18.844 1.00 0.00 88 SER A CA 13
ATOM 21254 C C . SER A 1 76 ? 6.113 9.079 19.217 1.00 0.00 88 SER A C 13
ATOM 21255 O O . SER A 1 76 ? 6.963 8.806 18.381 1.00 0.00 88 SER A O 13
ATOM 21263 N N . GLU A 1 77 ? 6.350 8.702 20.471 1.00 0.00 89 GLU A N 13
ATOM 21264 C CA . GLU A 1 77 ? 7.625 8.169 20.911 1.00 0.00 89 GLU A CA 13
ATOM 21265 C C . GLU A 1 77 ? 7.898 6.811 20.289 1.00 0.00 89 GLU A C 13
ATOM 21266 O O . GLU A 1 77 ? 9.010 6.304 20.266 1.00 0.00 89 GLU A O 13
ATOM 21278 N N . LYS A 1 78 ? 6.903 6.080 19.769 1.00 0.00 90 LYS A N 13
ATOM 21279 C CA . LYS A 1 78 ? 7.030 4.941 18.878 1.00 0.00 90 LYS A CA 13
ATOM 21280 C C . LYS A 1 78 ? 6.546 5.162 17.444 1.00 0.00 90 LYS A C 13
ATOM 21281 O O . LYS A 1 78 ? 7.134 4.515 16.581 1.00 0.00 90 LYS A O 13
ATOM 21300 N N . GLU A 1 79 ? 5.668 6.123 17.191 1.00 0.00 91 GLU A N 13
ATOM 21301 C CA . GLU A 1 79 ? 5.148 6.269 15.843 1.00 0.00 91 GLU A CA 13
ATOM 21302 C C . GLU A 1 79 ? 6.089 7.081 14.966 1.00 0.00 91 GLU A C 13
ATOM 21303 O O . GLU A 1 79 ? 5.968 6.944 13.743 1.00 0.00 91 GLU A O 13
ATOM 21315 N N . PHE A 1 80 ? 7.067 7.828 15.482 1.00 0.00 92 PHE A N 13
ATOM 21316 C CA . PHE A 1 80 ? 7.900 8.774 14.753 1.00 0.00 92 PHE A CA 13
ATOM 21317 C C . PHE A 1 80 ? 9.292 8.707 15.352 1.00 0.00 92 PHE A C 13
ATOM 21318 O O . PHE A 1 80 ? 9.516 9.160 16.481 1.00 0.00 92 PHE A O 13
ATOM 21335 N N . ASP A 1 81 ? 10.195 8.130 14.560 1.00 0.00 93 ASP A N 13
ATOM 21336 C CA . ASP A 1 81 ? 11.572 7.733 14.797 1.00 0.00 93 ASP A CA 13
ATOM 21337 C C . ASP A 1 81 ? 12.434 8.857 15.362 1.00 0.00 93 ASP A C 13
ATOM 21338 O O . ASP A 1 81 ? 13.375 8.592 16.101 1.00 0.00 93 ASP A O 13
ATOM 21347 N N . ASP A 1 82 ? 12.009 10.112 15.168 1.00 0.00 94 ASP A N 13
ATOM 21348 C CA . ASP A 1 82 ? 12.772 11.309 15.435 1.00 0.00 94 ASP A CA 13
ATOM 21349 C C . ASP A 1 82 ? 12.437 11.950 16.776 1.00 0.00 94 ASP A C 13
ATOM 21350 O O . ASP A 1 82 ? 12.977 12.997 17.142 1.00 0.00 94 ASP A O 13
ATOM 21359 N N . THR A 1 83 ? 11.604 11.301 17.587 1.00 0.00 95 THR A N 13
ATOM 21360 C CA . THR A 1 83 ? 11.197 11.771 18.893 1.00 0.00 95 THR A CA 13
ATOM 21361 C C . THR A 1 83 ? 11.489 10.789 20.008 1.00 0.00 95 THR A C 13
ATOM 21362 O O . THR A 1 83 ? 11.919 9.677 19.675 1.00 0.00 95 THR A O 13
ATOM 21373 N N . GLY A 1 84 ? 11.166 11.184 21.242 1.00 0.00 96 GLY A N 13
ATOM 21374 C CA . GLY A 1 84 ? 11.186 10.213 22.313 1.00 0.00 96 GLY A CA 13
ATOM 21375 C C . GLY A 1 84 ? 12.590 9.873 22.789 1.00 0.00 96 GLY A C 13
ATOM 21376 O O . GLY A 1 84 ? 12.813 8.816 23.352 1.00 0.00 96 GLY A O 13
ATOM 21380 N N . LEU A 1 85 ? 13.551 10.775 22.565 1.00 0.00 97 LEU A N 13
ATOM 21381 C CA . LEU A 1 85 ? 14.926 10.567 22.968 1.00 0.00 97 LEU A CA 13
ATOM 21382 C C . LEU A 1 85 ? 15.308 11.494 24.107 1.00 0.00 97 LEU A C 13
ATOM 21383 O O . LEU A 1 85 ? 16.292 11.205 24.786 1.00 0.00 97 LEU A O 13
ATOM 21399 N N . THR A 1 86 ? 14.491 12.498 24.452 1.00 0.00 98 THR A N 13
ATOM 21400 C CA . THR A 1 86 ? 14.669 13.627 25.343 1.00 0.00 98 THR A CA 13
ATOM 21401 C C . THR A 1 86 ? 13.570 14.682 25.258 1.00 0.00 98 THR A C 13
ATOM 21402 O O . THR A 1 86 ? 12.885 14.770 24.242 1.00 0.00 98 THR A O 13
ATOM 21413 N N . LEU A 1 87 ? 13.423 15.568 26.247 1.00 0.00 99 LEU A N 13
ATOM 21414 C CA . LEU A 1 87 ? 12.636 16.786 26.150 1.00 0.00 99 LEU A CA 13
ATOM 21415 C C . LEU A 1 87 ? 13.439 17.915 25.530 1.00 0.00 99 LEU A C 13
ATOM 21416 O O . LEU A 1 87 ? 12.919 19.025 25.510 1.00 0.00 99 LEU A O 13
ATOM 21432 N N . GLY A 1 88 ? 14.656 17.678 25.032 1.00 0.00 100 GLY A N 13
ATOM 21433 C CA . GLY A 1 88 ? 15.749 18.599 24.758 1.00 0.00 100 GLY A CA 13
ATOM 21434 C C . GLY A 1 88 ? 15.748 19.714 25.786 1.00 0.00 100 GLY A C 13
ATOM 21435 O O . GLY A 1 88 ? 15.956 20.896 25.523 1.00 0.00 100 GLY A O 13
ATOM 21439 N N . ASP A 1 89 ? 15.728 19.361 27.083 1.00 0.00 101 ASP A N 13
ATOM 21440 C CA . ASP A 1 89 ? 15.633 20.245 28.220 1.00 0.00 101 ASP A CA 13
ATOM 21441 C C . ASP A 1 89 ? 16.890 21.025 28.576 1.00 0.00 101 ASP A C 13
ATOM 21442 O O . ASP A 1 89 ? 17.629 20.532 29.428 1.00 0.00 101 ASP A O 13
ATOM 21451 N N . VAL A 1 90 ? 16.966 22.250 28.044 1.00 0.00 102 VAL A N 13
ATOM 21452 C CA . VAL A 1 90 ? 18.186 23.030 28.010 1.00 0.00 102 VAL A CA 13
ATOM 21453 C C . VAL A 1 90 ? 18.057 24.348 28.775 1.00 0.00 102 VAL A C 13
ATOM 21454 O O . VAL A 1 90 ? 16.957 24.813 29.043 1.00 0.00 102 VAL A O 13
ATOM 21467 N N . VAL A 1 91 ? 19.053 25.047 29.307 1.00 0.00 103 VAL A N 13
ATOM 21468 C CA . VAL A 1 91 ? 20.451 24.890 28.960 1.00 0.00 103 VAL A CA 13
ATOM 21469 C C . VAL A 1 91 ? 20.976 23.485 29.210 1.00 0.00 103 VAL A C 13
ATOM 21470 O O . VAL A 1 91 ? 20.710 22.864 30.233 1.00 0.00 103 VAL A O 13
ATOM 21483 N N . ASN A 1 92 ? 21.733 22.960 28.241 1.00 0.00 104 ASN A N 13
ATOM 21484 C CA . ASN A 1 92 ? 22.572 21.796 28.470 1.00 0.00 104 ASN A CA 13
ATOM 21485 C C . ASN A 1 92 ? 23.410 21.967 29.726 1.00 0.00 104 ASN A C 13
ATOM 21486 O O . ASN A 1 92 ? 24.140 22.952 29.848 1.00 0.00 104 ASN A O 13
ATOM 21497 N N . ILE A 1 93 ? 23.362 21.013 30.658 1.00 0.00 105 ILE A N 13
ATOM 21498 C CA . ILE A 1 93 ? 24.082 21.046 31.918 1.00 0.00 105 ILE A CA 13
ATOM 21499 C C . ILE A 1 93 ? 25.607 21.047 31.867 1.00 0.00 105 ILE A C 13
ATOM 21500 O O . ILE A 1 93 ? 26.215 21.348 32.897 1.00 0.00 105 ILE A O 13
ATOM 21516 N N . LYS A 1 94 ? 26.280 20.714 30.774 1.00 0.00 106 LYS A N 13
ATOM 21517 C CA . LYS A 1 94 ? 27.718 20.862 30.596 1.00 0.00 106 LYS A CA 13
ATOM 21518 C C . LYS A 1 94 ? 28.096 22.342 30.470 1.00 0.00 106 LYS A C 13
ATOM 21519 O O . LYS A 1 94 ? 29.026 22.822 31.112 1.00 0.00 106 LYS A O 13
ATOM 21538 N N . GLU A 1 95 ? 27.217 23.103 29.823 1.00 0.00 107 GLU A N 13
ATOM 21539 C CA . GLU A 1 95 ? 27.241 24.551 29.779 1.00 0.00 107 GLU A CA 13
ATOM 21540 C C . GLU A 1 95 ? 26.573 25.308 30.923 1.00 0.00 107 GLU A C 13
ATOM 21541 O O . GLU A 1 95 ? 26.776 26.516 31.004 1.00 0.00 107 GLU A O 13
ATOM 21553 N N . GLY A 1 96 ? 25.854 24.642 31.823 1.00 0.00 108 GLY A N 13
ATOM 21554 C CA . GLY A 1 96 ? 25.516 25.155 33.131 1.00 0.00 108 GLY A CA 13
ATOM 21555 C C . GLY A 1 96 ? 24.567 24.362 34.017 1.00 0.00 108 GLY A C 13
ATOM 21556 O O . GLY A 1 96 ? 23.385 24.209 33.707 1.00 0.00 108 GLY A O 13
ATOM 21560 N N . LYS A 1 97 ? 25.040 23.903 35.174 1.00 0.00 109 LYS A N 13
ATOM 21561 C CA . LYS A 1 97 ? 24.329 23.132 36.171 1.00 0.00 109 LYS A CA 13
ATOM 21562 C C . LYS A 1 97 ? 24.429 23.868 37.498 1.00 0.00 109 LYS A C 13
ATOM 21563 O O . LYS A 1 97 ? 25.471 24.259 38.009 1.00 0.00 109 LYS A O 13
ATOM 21582 N N . LYS A 1 98 ? 23.271 23.755 38.156 1.00 0.00 110 LYS A N 13
ATOM 21583 C CA . LYS A 1 98 ? 22.774 24.374 39.370 1.00 0.00 110 LYS A CA 13
ATOM 21584 C C . LYS A 1 98 ? 21.511 23.818 39.999 1.00 0.00 110 LYS A C 13
ATOM 21585 O O . LYS A 1 98 ? 20.931 24.386 40.927 1.00 0.00 110 LYS A O 13
ATOM 21604 N N . LEU A 1 99 ? 21.019 22.681 39.497 1.00 0.00 111 LEU A N 13
ATOM 21605 C CA . LEU A 1 99 ? 20.203 21.641 40.082 1.00 0.00 111 LEU A CA 13
ATOM 21606 C C . LEU A 1 99 ? 20.979 20.362 40.366 1.00 0.00 111 LEU A C 13
ATOM 21607 O O . LEU A 1 99 ? 22.173 20.227 40.147 1.00 0.00 111 LEU A O 13
ATOM 21623 N N . GLU A 1 100 ? 20.420 19.428 41.147 1.00 0.00 112 GLU A N 13
ATOM 21624 C CA . GLU A 1 100 ? 21.044 18.592 42.162 1.00 0.00 112 GLU A CA 13
ATOM 21625 C C . GLU A 1 100 ? 20.336 17.265 42.364 1.00 0.00 112 GLU A C 13
ATOM 21626 O O . GLU A 1 100 ? 20.586 16.356 41.570 1.00 0.00 112 GLU A O 13
ATOM 21638 N N . HIS A 1 101 ? 19.504 17.128 43.405 1.00 0.00 113 HIS A N 13
ATOM 21639 C CA . HIS A 1 101 ? 18.782 15.915 43.710 1.00 0.00 113 HIS A CA 13
ATOM 21640 C C . HIS A 1 101 ? 17.562 15.719 42.822 1.00 0.00 113 HIS A C 13
ATOM 21641 O O . HIS A 1 101 ? 16.923 14.660 42.891 1.00 0.00 113 HIS A O 13
ATOM 21655 N N . HIS A 1 102 ? 17.212 16.698 41.992 1.00 0.00 114 HIS A N 13
ATOM 21656 C CA . HIS A 1 102 ? 16.049 16.766 41.126 1.00 0.00 114 HIS A CA 13
ATOM 21657 C C . HIS A 1 102 ? 15.688 15.439 40.434 1.00 0.00 114 HIS A C 13
ATOM 21658 O O . HIS A 1 102 ? 16.554 14.845 39.762 1.00 0.00 114 HIS A O 13
ATOM 21672 N N . GLU A 1 1 ? -4.068 -18.389 1.580 1.00 0.00 13 GLU A N 14
ATOM 21673 C CA . GLU A 1 1 ? -3.769 -16.964 1.793 1.00 0.00 13 GLU A CA 14
ATOM 21674 C C . GLU A 1 1 ? -3.907 -16.664 3.280 1.00 0.00 13 GLU A C 14
ATOM 21675 O O . GLU A 1 1 ? -4.611 -17.339 4.033 1.00 0.00 13 GLU A O 14
ATOM 21689 N N . ASN A 1 2 ? -3.031 -15.754 3.678 1.00 0.00 14 ASN A N 14
ATOM 21690 C CA . ASN A 1 2 ? -2.624 -15.466 5.044 1.00 0.00 14 ASN A CA 14
ATOM 21691 C C . ASN A 1 2 ? -1.485 -14.472 5.175 1.00 0.00 14 ASN A C 14
ATOM 21692 O O . ASN A 1 2 ? -0.340 -14.863 4.925 1.00 0.00 14 ASN A O 14
ATOM 21703 N N . ALA A 1 3 ? -1.687 -13.308 5.801 1.00 0.00 15 ALA A N 14
ATOM 21704 C CA . ALA A 1 3 ? -0.831 -12.144 5.655 1.00 0.00 15 ALA A CA 14
ATOM 21705 C C . ALA A 1 3 ? 0.328 -12.134 6.635 1.00 0.00 15 ALA A C 14
ATOM 21706 O O . ALA A 1 3 ? 1.427 -11.852 6.170 1.00 0.00 15 ALA A O 14
ATOM 21713 N N . GLU A 1 4 ? 0.197 -12.641 7.873 1.00 0.00 16 GLU A N 14
ATOM 21714 C CA . GLU A 1 4 ? 1.264 -12.856 8.846 1.00 0.00 16 GLU A CA 14
ATOM 21715 C C . GLU A 1 4 ? 2.383 -13.818 8.479 1.00 0.00 16 GLU A C 14
ATOM 21716 O O . GLU A 1 4 ? 3.496 -13.801 8.982 1.00 0.00 16 GLU A O 14
ATOM 21728 N N . LEU A 1 5 ? 2.069 -14.724 7.564 1.00 0.00 17 LEU A N 14
ATOM 21729 C CA . LEU A 1 5 ? 3.015 -15.788 7.289 1.00 0.00 17 LEU A CA 14
ATOM 21730 C C . LEU A 1 5 ? 4.079 -15.394 6.271 1.00 0.00 17 LEU A C 14
ATOM 21731 O O . LEU A 1 5 ? 4.803 -16.300 5.845 1.00 0.00 17 LEU A O 14
ATOM 21747 N N . GLU A 1 6 ? 4.207 -14.107 5.935 1.00 0.00 18 GLU A N 14
ATOM 21748 C CA . GLU A 1 6 ? 5.041 -13.675 4.826 1.00 0.00 18 GLU A CA 14
ATOM 21749 C C . GLU A 1 6 ? 5.608 -12.278 4.943 1.00 0.00 18 GLU A C 14
ATOM 21750 O O . GLU A 1 6 ? 6.222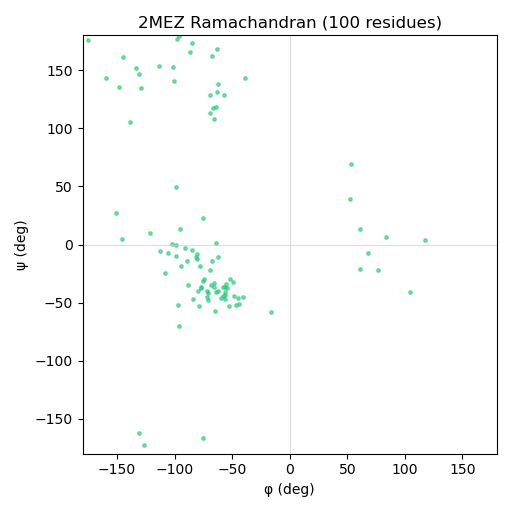 -11.724 4.042 1.00 0.00 18 GLU A O 14
ATOM 21762 N N . ILE A 1 7 ? 5.512 -11.679 6.137 1.00 0.00 19 ILE A N 14
ATOM 21763 C CA . ILE A 1 7 ? 6.227 -10.502 6.561 1.00 0.00 19 ILE A CA 14
ATOM 21764 C C . ILE A 1 7 ? 7.184 -10.789 7.708 1.00 0.00 19 ILE A C 14
ATOM 21765 O O . ILE A 1 7 ? 7.081 -11.805 8.382 1.00 0.00 19 ILE A O 14
ATOM 21781 N N . VAL A 1 8 ? 8.035 -9.856 8.135 1.00 0.00 20 VAL A N 14
ATOM 21782 C CA . VAL A 1 8 ? 8.886 -9.936 9.315 1.00 0.00 20 VAL A CA 14
ATOM 21783 C C . VAL A 1 8 ? 8.212 -9.573 10.629 1.00 0.00 20 VAL A C 14
ATOM 21784 O O . VAL A 1 8 ? 7.006 -9.307 10.654 1.00 0.00 20 VAL A O 14
ATOM 21797 N N . THR A 1 9 ? 8.828 -9.926 11.764 1.00 0.00 21 THR A N 14
ATOM 21798 C CA . THR A 1 9 ? 8.328 -9.526 13.060 1.00 0.00 21 THR A CA 14
ATOM 21799 C C . THR A 1 9 ? 8.328 -8.006 13.196 1.00 0.00 21 THR A C 14
ATOM 21800 O O . THR A 1 9 ? 7.299 -7.449 13.598 1.00 0.00 21 THR A O 14
ATOM 21811 N N . ASP A 1 10 ? 9.414 -7.311 12.850 1.00 0.00 22 ASP A N 14
ATOM 21812 C CA . ASP A 1 10 ? 9.557 -5.900 13.098 1.00 0.00 22 ASP A CA 14
ATOM 21813 C C . ASP A 1 10 ? 8.877 -5.047 12.043 1.00 0.00 22 ASP A C 14
ATOM 21814 O O . ASP A 1 10 ? 9.407 -4.024 11.594 1.00 0.00 22 ASP A O 14
ATOM 21823 N N . TYR A 1 11 ? 7.712 -5.411 11.503 1.00 0.00 23 TYR A N 14
ATOM 21824 C CA . TYR A 1 11 ? 6.916 -4.828 10.437 1.00 0.00 23 TYR A CA 14
ATOM 21825 C C . TYR A 1 11 ? 6.128 -3.571 10.759 1.00 0.00 23 TYR A C 14
ATOM 21826 O O . TYR A 1 11 ? 5.493 -3.473 11.815 1.00 0.00 23 TYR A O 14
ATOM 21844 N N . TYR A 1 12 ? 6.012 -2.599 9.860 1.00 0.00 24 TYR A N 14
ATOM 21845 C CA . TYR A 1 12 ? 5.191 -1.413 10.028 1.00 0.00 24 TYR A CA 14
ATOM 21846 C C . TYR A 1 12 ? 3.706 -1.669 10.261 1.00 0.00 24 TYR A C 14
ATOM 21847 O O . TYR A 1 12 ? 3.110 -2.550 9.638 1.00 0.00 24 TYR A O 14
ATOM 21865 N N . LYS A 1 13 ? 3.099 -0.866 11.132 1.00 0.00 25 LYS A N 14
ATOM 21866 C CA . LYS A 1 13 ? 1.799 -1.122 11.747 1.00 0.00 25 LYS A CA 14
ATOM 21867 C C . LYS A 1 13 ? 0.665 -0.194 11.366 1.00 0.00 25 LYS A C 14
ATOM 21868 O O . LYS A 1 13 ? -0.478 -0.429 11.782 1.00 0.00 25 LYS A O 14
ATOM 21887 N N . ILE A 1 14 ? 1.030 0.935 10.760 1.00 0.00 26 ILE A N 14
ATOM 21888 C CA . ILE A 1 14 ? 0.127 2.048 10.580 1.00 0.00 26 ILE A CA 14
ATOM 21889 C C . ILE A 1 14 ? -1.085 1.649 9.757 1.00 0.00 26 ILE A C 14
ATOM 21890 O O . ILE A 1 14 ? -2.223 1.990 10.080 1.00 0.00 26 ILE A O 14
ATOM 21906 N N . ILE A 1 15 ? -0.812 0.988 8.624 1.00 0.00 27 ILE A N 14
ATOM 21907 C CA . ILE A 1 15 ? -1.743 0.365 7.709 1.00 0.00 27 ILE A CA 14
ATOM 21908 C C . ILE A 1 15 ? -2.407 -0.921 8.170 1.00 0.00 27 ILE A C 14
ATOM 21909 O O . ILE A 1 15 ? -3.503 -1.178 7.673 1.00 0.00 27 ILE A O 14
ATOM 21925 N N . LYS A 1 16 ? -1.866 -1.717 9.105 1.00 0.00 28 LYS A N 14
ATOM 21926 C CA . LYS A 1 16 ? -2.218 -3.101 9.341 1.00 0.00 28 LYS A CA 14
ATOM 21927 C C . LYS A 1 16 ? -3.674 -3.429 9.640 1.00 0.00 28 LYS A C 14
ATOM 21928 O O . LYS A 1 16 ? -4.284 -4.130 8.815 1.00 0.00 28 LYS A O 14
ATOM 21947 N N . THR A 1 17 ? -4.260 -3.033 10.765 1.00 0.00 29 THR A N 14
ATOM 21948 C CA . THR A 1 17 ? -5.574 -3.424 11.206 1.00 0.00 29 THR A CA 14
ATOM 21949 C C . THR A 1 17 ? -6.568 -2.773 10.245 1.00 0.00 29 THR A C 14
ATOM 21950 O O . THR A 1 17 ? -7.571 -3.387 9.928 1.00 0.00 29 THR A O 14
ATOM 21961 N N . ALA A 1 18 ? -6.239 -1.562 9.801 1.00 0.00 30 ALA A N 14
ATOM 21962 C CA . ALA A 1 18 ? -6.986 -0.751 8.864 1.00 0.00 30 ALA A CA 14
ATOM 21963 C C . ALA A 1 18 ? -7.118 -1.353 7.478 1.00 0.00 30 ALA A C 14
ATOM 21964 O O . ALA A 1 18 ? -8.215 -1.392 6.903 1.00 0.00 30 ALA A O 14
ATOM 21971 N N . ARG A 1 19 ? -6.178 -2.049 6.830 1.00 0.00 31 ARG A N 14
ATOM 21972 C CA . ARG A 1 19 ? -6.428 -2.830 5.646 1.00 0.00 31 ARG A CA 14
ATOM 21973 C C . ARG A 1 19 ? -7.547 -3.830 5.844 1.00 0.00 31 ARG A C 14
ATOM 21974 O O . ARG A 1 19 ? -8.366 -3.984 4.932 1.00 0.00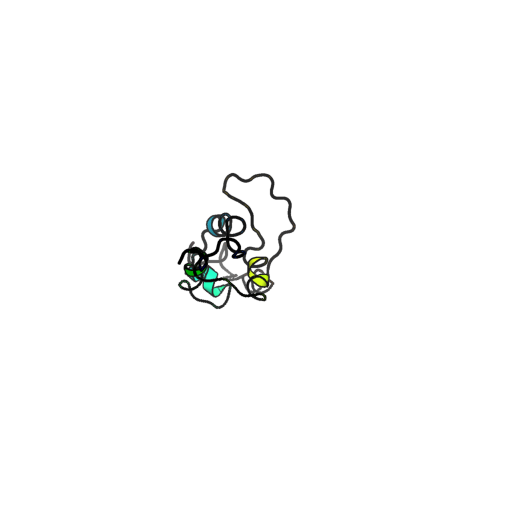 31 ARG A O 14
ATOM 21995 N N . GLU A 1 20 ? -7.576 -4.660 6.895 1.00 0.00 32 GLU A N 14
ATOM 21996 C CA . GLU A 1 20 ? -8.569 -5.667 7.251 1.00 0.00 32 GLU A CA 14
ATOM 21997 C C . GLU A 1 20 ? -9.923 -5.032 7.531 1.00 0.00 32 GLU A C 14
ATOM 21998 O O . GLU A 1 20 ? -10.901 -5.731 7.281 1.00 0.00 32 GLU A O 14
ATOM 22010 N N . GLN A 1 21 ? -10.053 -3.818 8.083 1.00 0.00 33 GLN A N 14
ATOM 22011 C CA . GLN A 1 21 ? -11.303 -3.180 8.441 1.00 0.00 33 GLN A CA 14
ATOM 22012 C C . GLN A 1 21 ? -11.962 -2.665 7.177 1.00 0.00 33 GLN A C 14
ATOM 22013 O O . GLN A 1 21 ? -13.191 -2.609 7.118 1.00 0.00 33 GLN A O 14
ATOM 22027 N N . LEU A 1 22 ? -11.237 -2.356 6.106 1.00 0.00 34 LEU A N 14
ATOM 22028 C CA . LEU A 1 22 ? -11.775 -2.091 4.784 1.00 0.00 34 LEU A CA 14
ATOM 22029 C C . LEU A 1 22 ? -12.165 -3.392 4.101 1.00 0.00 34 LEU A C 14
ATOM 22030 O O . LEU A 1 22 ? -13.025 -3.342 3.217 1.00 0.00 34 LEU A O 14
ATOM 22046 N N . GLY A 1 23 ? -11.629 -4.558 4.437 1.00 0.00 35 GLY A N 14
ATOM 22047 C CA . GLY A 1 23 ? -12.044 -5.831 3.891 1.00 0.00 35 GLY A CA 14
ATOM 22048 C C . GLY A 1 23 ? -11.497 -6.023 2.475 1.00 0.00 35 GLY A C 14
ATOM 22049 O O . GLY A 1 23 ? -11.663 -7.068 1.841 1.00 0.00 35 GLY A O 14
ATOM 22053 N N . ILE A 1 24 ? -11.019 -4.971 1.837 1.00 0.00 36 ILE A N 14
ATOM 22054 C CA . ILE A 1 24 ? -10.945 -4.825 0.388 1.00 0.00 36 ILE A CA 14
ATOM 22055 C C . ILE A 1 24 ? -9.896 -5.713 -0.269 1.00 0.00 36 ILE A C 14
ATOM 22056 O O . ILE A 1 24 ? -9.010 -6.137 0.469 1.00 0.00 36 ILE A O 14
ATOM 22072 N N . SER A 1 25 ? -10.099 -6.004 -1.548 1.00 0.00 37 SER A N 14
ATOM 22073 C CA . SER A 1 25 ? -9.190 -6.892 -2.249 1.00 0.00 37 SER A CA 14
ATOM 22074 C C . SER A 1 25 ? -7.870 -6.210 -2.562 1.00 0.00 37 SER A C 14
ATOM 22075 O O . SER A 1 25 ? -7.766 -4.996 -2.363 1.00 0.00 37 SER A O 14
ATOM 22083 N N . GLN A 1 26 ? -6.914 -6.944 -3.130 1.00 0.00 38 GLN A N 14
ATOM 22084 C CA . GLN A 1 26 ? -5.782 -6.358 -3.824 1.00 0.00 38 GLN A CA 14
ATOM 22085 C C . GLN A 1 26 ? -6.258 -5.562 -5.034 1.00 0.00 38 GLN A C 14
ATOM 22086 O O . GLN A 1 26 ? -5.867 -4.433 -5.290 1.00 0.00 38 GLN A O 14
ATOM 22100 N N . GLN A 1 27 ? -7.165 -6.156 -5.818 1.00 0.00 39 GLN A N 14
ATOM 22101 C CA . GLN A 1 27 ? -7.696 -5.482 -6.987 1.00 0.00 39 GLN A CA 14
ATOM 22102 C C . GLN A 1 27 ? -8.388 -4.164 -6.656 1.00 0.00 39 GLN A C 14
ATOM 22103 O O . GLN A 1 27 ? -8.271 -3.269 -7.507 1.00 0.00 39 GLN A O 14
ATOM 22117 N N . GLN A 1 28 ? -8.985 -3.925 -5.499 1.00 0.00 40 GLN A N 14
ATOM 22118 C CA . GLN A 1 28 ? -9.548 -2.648 -5.122 1.00 0.00 40 GLN A CA 14
ATOM 22119 C C . GLN A 1 28 ? -8.469 -1.682 -4.641 1.00 0.00 40 GLN A C 14
ATOM 22120 O O . GLN A 1 28 ? -8.822 -0.501 -4.781 1.00 0.00 40 GLN A O 14
ATOM 22134 N N . LEU A 1 29 ? -7.327 -2.037 -4.050 1.00 0.00 41 LEU A N 14
ATOM 22135 C CA . LEU A 1 29 ? -6.227 -1.164 -3.746 1.00 0.00 41 LEU A CA 14
ATOM 22136 C C . LEU A 1 29 ? -5.533 -0.693 -5.024 1.00 0.00 41 LEU A C 14
ATOM 22137 O O . LEU A 1 29 ? -5.003 0.424 -4.979 1.00 0.00 41 LEU A O 14
ATOM 22153 N N . ALA A 1 30 ? -5.421 -1.482 -6.076 1.00 0.00 42 ALA A N 14
ATOM 22154 C CA . ALA A 1 30 ? -4.935 -1.048 -7.374 1.00 0.00 42 ALA A CA 14
ATOM 22155 C C . ALA A 1 30 ? -5.736 0.101 -7.964 1.00 0.00 42 ALA A C 14
ATOM 22156 O O . ALA A 1 30 ? -5.186 0.914 -8.712 1.00 0.00 42 ALA A O 14
ATOM 22163 N N . GLN A 1 31 ? -7.055 -0.064 -7.774 1.00 0.00 43 GLN A N 14
ATOM 22164 C CA . GLN A 1 31 ? -7.949 1.025 -8.115 1.00 0.00 43 GLN A CA 14
ATOM 22165 C C . GLN A 1 31 ? -7.623 2.241 -7.262 1.00 0.00 43 GLN A C 14
ATOM 22166 O O . GLN A 1 31 ? -7.733 3.345 -7.784 1.00 0.00 43 GLN A O 14
ATOM 22180 N N . LYS A 1 32 ? -7.377 1.976 -5.975 1.00 0.00 44 LYS A N 14
ATOM 22181 C CA . LYS A 1 32 ? -7.211 3.036 -4.998 1.00 0.00 44 LYS A CA 14
ATOM 22182 C C . LYS A 1 32 ? -6.178 4.041 -5.508 1.00 0.00 44 LYS A C 14
ATOM 22183 O O . LYS A 1 32 ? -6.181 5.254 -5.338 1.00 0.00 44 LYS A O 14
ATOM 22202 N N . LEU A 1 33 ? -5.203 3.529 -6.259 1.00 0.00 45 LEU A N 14
ATOM 22203 C CA . LEU A 1 33 ? -3.872 4.066 -6.433 1.00 0.00 45 LEU A CA 14
ATOM 22204 C C . LEU A 1 33 ? -3.605 4.386 -7.895 1.00 0.00 45 LEU A C 14
ATOM 22205 O O . LEU A 1 33 ? -2.503 4.811 -8.250 1.00 0.00 45 LEU A O 14
ATOM 22221 N N . LYS A 1 34 ? -4.571 4.200 -8.803 1.00 0.00 46 LYS A N 14
ATOM 22222 C CA . LYS A 1 34 ? -4.424 4.055 -10.229 1.00 0.00 46 LYS A CA 14
ATOM 22223 C C . LYS A 1 34 ? -3.407 3.138 -10.882 1.00 0.00 46 LYS A C 14
ATOM 22224 O O . LYS A 1 34 ? -3.682 2.851 -12.046 1.00 0.00 46 LYS A O 14
ATOM 22243 N N . VAL A 1 35 ? -2.365 2.684 -10.184 1.00 0.00 47 VAL A N 14
ATOM 22244 C CA . VAL A 1 35 ? -1.208 1.929 -10.618 1.00 0.00 47 VAL A CA 14
ATOM 22245 C C . VAL A 1 35 ? -1.325 0.425 -10.458 1.00 0.00 47 VAL A C 14
ATOM 22246 O O . VAL A 1 35 ? -2.133 -0.103 -9.694 1.00 0.00 47 VAL A O 14
ATOM 22259 N N . SER A 1 36 ? -0.571 -0.364 -11.229 1.00 0.00 48 SER A N 14
ATOM 22260 C CA . SER A 1 36 ? -0.624 -1.804 -11.216 1.00 0.00 48 SER A CA 14
ATOM 22261 C C . SER A 1 36 ? -0.026 -2.502 -9.998 1.00 0.00 48 SER A C 14
ATOM 22262 O O . SER A 1 36 ? 0.677 -1.922 -9.174 1.00 0.00 48 SER A O 14
ATOM 22270 N N . GLU A 1 37 ? -0.299 -3.802 -9.882 1.00 0.00 49 GLU A N 14
ATOM 22271 C CA . GLU A 1 37 ? 0.141 -4.538 -8.714 1.00 0.00 49 GLU A CA 14
ATOM 22272 C C . GLU A 1 37 ? 1.641 -4.729 -8.483 1.00 0.00 49 GLU A C 14
ATOM 22273 O O . GLU A 1 37 ? 2.072 -4.973 -7.364 1.00 0.00 49 GLU A O 14
ATOM 22285 N N . ASN A 1 38 ? 2.407 -4.579 -9.576 1.00 0.00 50 ASN A N 14
ATOM 22286 C CA . ASN A 1 38 ? 3.838 -4.387 -9.419 1.00 0.00 50 ASN A CA 14
ATOM 22287 C C . ASN A 1 38 ? 4.317 -3.362 -8.413 1.00 0.00 50 ASN A C 14
ATOM 22288 O O . ASN A 1 38 ? 5.382 -3.563 -7.826 1.00 0.00 50 ASN A O 14
ATOM 22299 N N . ILE A 1 39 ? 3.562 -2.260 -8.249 1.00 0.00 51 ILE A N 14
ATOM 22300 C CA . ILE A 1 39 ? 3.813 -1.401 -7.114 1.00 0.00 51 ILE A CA 14
ATOM 22301 C C . ILE A 1 39 ? 3.179 -1.911 -5.819 1.00 0.00 51 ILE A C 14
ATOM 22302 O O . ILE A 1 39 ? 3.716 -1.634 -4.744 1.00 0.00 51 ILE A O 14
ATOM 22318 N N . VAL A 1 40 ? 1.972 -2.463 -5.875 1.00 0.00 52 VAL A N 14
ATOM 22319 C CA . VAL A 1 40 ? 1.208 -2.779 -4.687 1.00 0.00 52 VAL A CA 14
ATOM 22320 C C . VAL A 1 40 ? 1.790 -3.868 -3.792 1.00 0.00 52 VAL A C 14
ATOM 22321 O O . VAL A 1 40 ? 1.760 -3.632 -2.578 1.00 0.00 52 VAL A O 14
ATOM 22334 N N . LYS A 1 41 ? 2.305 -4.983 -4.306 1.00 0.00 53 LYS A N 14
ATOM 22335 C CA . LYS A 1 41 ? 2.935 -6.071 -3.593 1.00 0.00 53 LYS A CA 14
ATOM 22336 C C . LYS A 1 41 ? 4.143 -5.641 -2.764 1.00 0.00 53 LYS A C 14
ATOM 22337 O O . LYS A 1 41 ? 4.392 -6.278 -1.738 1.00 0.00 53 LYS A O 14
ATOM 22356 N N . ARG A 1 42 ? 4.768 -4.480 -2.983 1.00 0.00 54 ARG A N 14
ATOM 22357 C CA . ARG A 1 42 ? 5.871 -3.849 -2.276 1.00 0.00 54 ARG A CA 14
ATOM 22358 C C . ARG A 1 42 ? 5.405 -3.316 -0.925 1.00 0.00 54 ARG A C 14
ATOM 22359 O O . ARG A 1 42 ? 5.910 -3.865 0.052 1.00 0.00 54 ARG A O 14
ATOM 22380 N N . PHE A 1 43 ? 4.329 -2.547 -0.844 1.00 0.00 55 PHE A N 14
ATOM 22381 C CA . PHE A 1 43 ? 3.829 -1.986 0.402 1.00 0.00 55 PHE A CA 14
ATOM 22382 C C . PHE A 1 43 ? 3.185 -3.094 1.227 1.00 0.00 55 PHE A C 14
ATOM 22383 O O . PHE A 1 43 ? 3.008 -3.001 2.429 1.00 0.00 55 PHE A O 14
ATOM 22400 N N . GLU A 1 44 ? 2.687 -4.163 0.603 1.00 0.00 56 GLU A N 14
ATOM 22401 C CA . GLU A 1 44 ? 2.102 -5.277 1.333 1.00 0.00 56 GLU A CA 14
ATOM 22402 C C . GLU A 1 44 ? 3.238 -5.970 2.061 1.00 0.00 56 GLU A C 14
ATOM 22403 O O . GLU A 1 44 ? 3.074 -6.174 3.264 1.00 0.00 56 GLU A O 14
ATOM 22415 N N . SER A 1 45 ? 4.407 -6.243 1.458 1.00 0.00 57 SER A N 14
ATOM 22416 C CA . SER A 1 45 ? 5.435 -7.113 1.982 1.00 0.00 57 SER A CA 14
ATOM 22417 C C . SER A 1 45 ? 6.546 -6.472 2.790 1.00 0.00 57 SER A C 14
ATOM 22418 O O . SER A 1 45 ? 7.083 -7.069 3.717 1.00 0.00 57 SER A O 14
ATOM 22426 N N . GLY A 1 46 ? 6.966 -5.259 2.444 1.00 0.00 58 GLY A N 14
ATOM 22427 C CA . GLY A 1 46 ? 7.916 -4.437 3.173 1.00 0.00 58 GLY A CA 14
ATOM 22428 C C . GLY A 1 46 ? 9.399 -4.723 2.979 1.00 0.00 58 GLY A C 14
ATOM 22429 O O . GLY A 1 46 ? 10.110 -4.347 3.913 1.00 0.00 58 GLY A O 14
ATOM 22433 N N . LYS A 1 47 ? 9.851 -5.373 1.903 1.00 0.00 59 LYS A N 14
ATOM 22434 C CA . LYS A 1 47 ? 11.125 -6.018 1.706 1.00 0.00 59 LYS A CA 14
ATOM 22435 C C . LYS A 1 47 ? 12.170 -5.143 1.008 1.00 0.00 59 LYS A C 14
ATOM 22436 O O . LYS A 1 47 ? 13.224 -5.633 0.612 1.00 0.00 59 LYS A O 14
ATOM 22455 N N . LEU A 1 48 ? 11.712 -3.902 0.892 1.00 0.00 60 LEU A N 14
ATOM 22456 C CA . LEU A 1 48 ? 12.465 -2.823 0.291 1.00 0.00 60 LEU A CA 14
ATOM 22457 C C . LEU A 1 48 ? 12.434 -1.524 1.089 1.00 0.00 60 LEU A C 14
ATOM 22458 O O . LEU A 1 48 ? 11.543 -1.182 1.862 1.00 0.00 60 LEU A O 14
ATOM 22474 N N . LYS A 1 49 ? 13.567 -0.822 1.068 1.00 0.00 61 LYS A N 14
ATOM 22475 C CA . LYS A 1 49 ? 13.612 0.545 1.523 1.00 0.00 61 LYS A CA 14
ATOM 22476 C C . LYS A 1 49 ? 13.623 1.468 0.305 1.00 0.00 61 LYS A C 14
ATOM 22477 O O . LYS A 1 49 ? 14.677 1.736 -0.265 1.00 0.00 61 LYS A O 14
ATOM 22496 N N . PRO A 1 50 ? 12.457 1.916 -0.166 1.00 0.00 62 PRO A N 14
ATOM 22497 C CA . PRO A 1 50 ? 12.208 2.609 -1.420 1.00 0.00 62 PRO A CA 14
ATOM 22498 C C . PRO A 1 50 ? 12.709 4.033 -1.270 1.00 0.00 62 PRO A C 14
ATOM 22499 O O . PRO A 1 50 ? 13.188 4.385 -0.186 1.00 0.00 62 PRO A O 14
ATOM 22510 N N . THR A 1 51 ? 12.637 4.825 -2.337 1.00 0.00 63 THR A N 14
ATOM 22511 C CA . THR A 1 51 ? 13.051 6.209 -2.304 1.00 0.00 63 THR A CA 14
ATOM 22512 C C . THR A 1 51 ? 12.064 7.155 -1.631 1.00 0.00 63 THR A C 14
ATOM 22513 O O . THR A 1 51 ? 11.051 6.705 -1.086 1.00 0.00 63 THR A O 14
ATOM 22524 N N . ILE A 1 52 ? 12.470 8.424 -1.608 1.00 0.00 64 ILE A N 14
ATOM 22525 C CA . ILE A 1 52 ? 11.890 9.551 -0.876 1.00 0.00 64 ILE A CA 14
ATOM 22526 C C . ILE A 1 52 ? 10.428 9.645 -1.260 1.00 0.00 64 ILE A C 14
ATOM 22527 O O . ILE A 1 52 ? 9.632 9.436 -0.345 1.00 0.00 64 ILE A O 14
ATOM 22543 N N . SER A 1 53 ? 10.073 9.889 -2.531 1.00 0.00 65 SER A N 14
ATOM 22544 C CA . SER A 1 53 ? 8.679 9.970 -2.922 1.00 0.00 65 SER A CA 14
ATOM 22545 C C . SER A 1 53 ? 7.864 8.745 -2.550 1.00 0.00 65 SER A C 14
ATOM 22546 O O . SER A 1 53 ? 6.688 8.962 -2.279 1.00 0.00 65 SER A O 14
ATOM 22554 N N . GLN A 1 54 ? 8.495 7.569 -2.519 1.00 0.00 66 GLN A N 14
ATOM 22555 C CA . GLN A 1 54 ? 7.833 6.289 -2.423 1.00 0.00 66 GLN A CA 14
ATOM 22556 C C . GLN A 1 54 ? 7.567 6.044 -0.940 1.00 0.00 66 GLN A C 14
ATOM 22557 O O . GLN A 1 54 ? 6.435 5.701 -0.591 1.00 0.00 66 GLN A O 14
ATOM 22571 N N . ALA A 1 55 ? 8.536 6.089 -0.028 1.00 0.00 67 ALA A N 14
ATOM 22572 C CA . ALA A 1 55 ? 8.423 6.270 1.406 1.00 0.00 67 ALA A CA 14
ATOM 22573 C C . ALA A 1 55 ? 7.538 7.418 1.831 1.00 0.00 67 ALA A C 14
ATOM 22574 O O . ALA A 1 55 ? 6.771 7.255 2.781 1.00 0.00 67 ALA A O 14
ATOM 22581 N N . ARG A 1 56 ? 7.452 8.536 1.097 1.00 0.00 68 ARG A N 14
ATOM 22582 C CA . ARG A 1 56 ? 6.374 9.454 1.387 1.00 0.00 68 ARG A CA 14
ATOM 22583 C C . ARG A 1 56 ? 5.019 8.975 0.865 1.00 0.00 68 ARG A C 14
ATOM 22584 O O . ARG A 1 56 ? 4.068 9.280 1.575 1.00 0.00 68 ARG A O 14
ATOM 22605 N N . GLN A 1 57 ? 4.881 8.283 -0.270 1.00 0.00 69 GLN A N 14
ATOM 22606 C CA . GLN A 1 57 ? 3.579 7.822 -0.692 1.00 0.00 69 GLN A CA 14
ATOM 22607 C C . GLN A 1 57 ? 2.991 6.700 0.144 1.00 0.00 69 GLN A C 14
ATOM 22608 O O . GLN A 1 57 ? 1.789 6.483 0.069 1.00 0.00 69 GLN A O 14
ATOM 22622 N N . LEU A 1 58 ? 3.916 5.865 0.641 1.00 0.00 70 LEU A N 14
ATOM 22623 C CA . LEU A 1 58 ? 3.765 4.710 1.525 1.00 0.00 70 LEU A CA 14
ATOM 22624 C C . LEU A 1 58 ? 2.785 4.901 2.662 1.00 0.00 70 LEU A C 14
ATOM 22625 O O . LEU A 1 58 ? 1.737 4.248 2.684 1.00 0.00 70 LEU A O 14
ATOM 22641 N N . GLU A 1 59 ? 3.113 5.689 3.682 1.00 0.00 71 GLU A N 14
ATOM 22642 C CA . GLU A 1 59 ? 2.248 6.067 4.773 1.00 0.00 71 GLU A CA 14
ATOM 22643 C C . GLU A 1 59 ? 0.905 6.554 4.238 1.00 0.00 71 GLU A C 14
ATOM 22644 O O . GLU A 1 59 ? -0.108 6.757 4.903 1.00 0.00 71 GLU A O 14
ATOM 22656 N N . LYS A 1 60 ? 0.888 6.931 2.956 1.00 0.00 72 LYS A N 14
ATOM 22657 C CA . LYS A 1 60 ? -0.150 7.719 2.333 1.00 0.00 72 LYS A CA 14
ATOM 22658 C C . LYS A 1 60 ? -1.178 6.944 1.516 1.00 0.00 72 LYS A C 14
ATOM 22659 O O . LYS A 1 60 ? -2.165 7.567 1.159 1.00 0.00 72 LYS A O 14
ATOM 22678 N N . ILE A 1 61 ? -1.082 5.648 1.221 1.00 0.00 73 ILE A N 14
ATOM 22679 C CA . ILE A 1 61 ? -1.980 4.972 0.302 1.00 0.00 73 ILE A CA 14
ATOM 22680 C C . ILE A 1 61 ? -3.469 4.879 0.558 1.00 0.00 73 ILE A C 14
ATOM 22681 O O . ILE A 1 61 ? -4.220 5.087 -0.395 1.00 0.00 73 ILE A O 14
ATOM 22697 N N . LEU A 1 62 ? -3.927 4.522 1.755 1.00 0.00 74 LEU A N 14
ATOM 22698 C CA . LEU A 1 62 ? -5.317 4.243 2.092 1.00 0.00 74 LEU A CA 14
ATOM 22699 C C . LEU A 1 62 ? -6.114 5.544 2.177 1.00 0.00 74 LEU A C 14
ATOM 22700 O O . LEU A 1 62 ? -7.319 5.588 1.973 1.00 0.00 74 LEU A O 14
ATOM 22716 N N . GLY A 1 63 ? -5.407 6.667 2.317 1.00 0.00 75 GLY A N 14
ATOM 22717 C CA . GLY A 1 63 ? -6.060 7.837 2.863 1.00 0.00 75 GLY A CA 14
ATOM 22718 C C . GLY A 1 63 ? -6.435 7.777 4.342 1.00 0.00 75 GLY A C 14
ATOM 22719 O O . GLY A 1 63 ? -7.009 8.711 4.893 1.00 0.00 75 GLY A O 14
ATOM 22723 N N . ILE A 1 64 ? -6.137 6.647 4.993 1.00 0.00 76 ILE A N 14
ATOM 22724 C CA . ILE A 1 64 ? -6.384 6.385 6.391 1.00 0.00 76 ILE A CA 14
ATOM 22725 C C . ILE A 1 64 ? -5.215 5.581 6.968 1.00 0.00 76 ILE A C 14
ATOM 22726 O O . ILE A 1 64 ? -4.321 5.210 6.213 1.00 0.00 76 ILE A O 14
ATOM 22742 N N . LYS A 1 65 ? -5.185 5.297 8.266 1.00 0.00 77 LYS A N 14
ATOM 22743 C CA . LYS A 1 65 ? -4.133 4.658 9.028 1.00 0.00 77 LYS A CA 14
ATOM 22744 C C . LYS A 1 65 ? -4.608 4.491 10.460 1.00 0.00 77 LYS A C 14
ATOM 22745 O O . LYS A 1 65 ? -5.440 5.288 10.891 1.00 0.00 77 LYS A O 14
ATOM 22764 N N . LEU A 1 66 ? -4.163 3.448 11.174 1.00 0.00 78 LEU A N 14
ATOM 22765 C CA . LEU A 1 66 ? -4.507 3.243 12.556 1.00 0.00 78 LEU A CA 14
ATOM 22766 C C . LEU A 1 66 ? -3.230 2.894 13.313 1.00 0.00 78 LEU A C 14
ATOM 22767 O O . LEU A 1 66 ? -2.328 2.236 12.788 1.00 0.00 78 LEU A O 14
ATOM 22783 N N . VAL A 1 67 ? -3.093 3.327 14.569 1.00 0.00 79 VAL A N 14
ATOM 22784 C CA . VAL A 1 67 ? -4.026 3.750 15.589 1.00 0.00 79 VAL A CA 14
ATOM 22785 C C . VAL A 1 67 ? -3.933 5.224 15.945 1.00 0.00 79 VAL A C 14
ATOM 22786 O O . VAL A 1 67 ? -2.883 5.807 15.689 1.00 0.00 79 VAL A O 14
ATOM 22799 N N . THR A 1 68 ? -5.021 5.843 16.415 1.00 0.00 80 THR A N 14
ATOM 22800 C CA . THR A 1 68 ? -5.206 7.271 16.604 1.00 0.00 80 THR A CA 14
ATOM 22801 C C . THR A 1 68 ? -4.846 7.641 18.034 1.00 0.00 80 THR A C 14
ATOM 22802 O O . THR A 1 68 ? -4.631 6.694 18.805 1.00 0.00 80 THR A O 14
ATOM 22813 N N . PRO A 1 69 ? -4.842 8.901 18.476 1.00 0.00 81 PRO A N 14
ATOM 22814 C CA . PRO A 1 69 ? -4.517 9.322 19.827 1.00 0.00 81 PRO A CA 14
ATOM 22815 C C . PRO A 1 69 ? -5.373 8.599 20.853 1.00 0.00 81 PRO A C 14
ATOM 22816 O O . PRO A 1 69 ? -4.977 8.712 22.004 1.00 0.00 81 PRO A O 14
ATOM 22827 N N . LEU A 1 70 ? -6.317 7.718 20.513 1.00 0.00 82 LEU A N 14
ATOM 22828 C CA . LEU A 1 70 ? -6.835 6.741 21.443 1.00 0.00 82 LEU A CA 14
ATOM 22829 C C . LEU A 1 70 ? -5.733 5.867 22.003 1.00 0.00 82 LEU A C 14
ATOM 22830 O O . LEU A 1 70 ? -5.911 5.398 23.122 1.00 0.00 82 LEU A O 14
ATOM 22846 N N . GLU A 1 71 ? -4.660 5.577 21.245 1.00 0.00 83 GLU A N 14
ATOM 22847 C CA . GLU A 1 71 ? -3.496 4.795 21.615 1.00 0.00 83 GLU A CA 14
ATOM 22848 C C . GLU A 1 71 ? -2.197 5.576 21.409 1.00 0.00 83 GLU A C 14
ATOM 22849 O O . GLU A 1 71 ? -1.281 5.536 22.213 1.00 0.00 83 GLU A O 14
ATOM 22861 N N . ASN A 1 72 ? -2.228 6.309 20.298 1.00 0.00 84 ASN A N 14
ATOM 22862 C CA . ASN A 1 72 ? -1.067 6.830 19.626 1.00 0.00 84 ASN A CA 14
ATOM 22863 C C . ASN A 1 72 ? -1.330 7.995 18.664 1.00 0.00 84 ASN A C 14
ATOM 22864 O O . ASN A 1 72 ? -2.197 7.916 17.803 1.00 0.00 84 ASN A O 14
ATOM 22875 N N . ASN A 1 73 ? -0.611 9.070 18.966 1.00 0.00 85 ASN A N 14
ATOM 22876 C CA . ASN A 1 73 ? -0.593 10.328 18.234 1.00 0.00 85 ASN A CA 14
ATOM 22877 C C . ASN A 1 73 ? 0.660 10.359 17.372 1.00 0.00 85 ASN A C 14
ATOM 22878 O O . ASN A 1 73 ? 1.589 9.594 17.640 1.00 0.00 85 ASN A O 14
ATOM 22889 N N . GLU A 1 74 ? 0.699 11.262 16.382 1.00 0.00 86 GLU A N 14
ATOM 22890 C CA . GLU A 1 74 ? 1.764 11.676 15.518 1.00 0.00 86 GLU A CA 14
ATOM 22891 C C . GLU A 1 74 ? 1.525 13.097 15.022 1.00 0.00 86 GLU A C 14
ATOM 22892 O O . GLU A 1 74 ? 0.371 13.425 14.776 1.00 0.00 86 GLU A O 14
ATOM 22904 N N . GLU A 1 75 ? 2.606 13.841 14.780 1.00 0.00 87 GLU A N 14
ATOM 22905 C CA . GLU A 1 75 ? 2.504 15.177 14.213 1.00 0.00 87 GLU A CA 14
ATOM 22906 C C . GLU A 1 75 ? 2.053 15.206 12.761 1.00 0.00 87 GLU A C 14
ATOM 22907 O O . GLU A 1 75 ? 2.837 14.845 11.886 1.00 0.00 87 GLU A O 14
ATOM 22919 N N . SER A 1 76 ? 1.046 16.036 12.502 1.00 0.00 88 SER A N 14
ATOM 22920 C CA . SER A 1 76 ? 0.371 16.143 11.219 1.00 0.00 88 SER A CA 14
ATOM 22921 C C . SER A 1 76 ? 1.184 16.832 10.143 1.00 0.00 88 SER A C 14
ATOM 22922 O O . SER A 1 76 ? 0.734 16.785 8.998 1.00 0.00 88 SER A O 14
ATOM 22930 N N . GLU A 1 77 ? 2.278 17.516 10.473 1.00 0.00 89 GLU A N 14
ATOM 22931 C CA . GLU A 1 77 ? 2.985 18.244 9.444 1.00 0.00 89 GLU A CA 14
ATOM 22932 C C . GLU A 1 77 ? 3.562 17.332 8.376 1.00 0.00 89 GLU A C 14
ATOM 22933 O O . GLU A 1 77 ? 4.021 17.769 7.330 1.00 0.00 89 GLU A O 14
ATOM 22945 N N . LYS A 1 78 ? 3.751 16.016 8.610 1.00 0.00 90 LYS A N 14
ATOM 22946 C CA . LYS A 1 78 ? 4.280 15.050 7.683 1.00 0.00 90 LYS A CA 14
ATOM 22947 C C . LYS A 1 78 ? 3.452 15.038 6.407 1.00 0.00 90 LYS A C 14
ATOM 22948 O O . LYS A 1 78 ? 3.972 14.642 5.382 1.00 0.00 90 LYS A O 14
ATOM 22967 N N . GLU A 1 79 ? 2.189 15.511 6.434 1.00 0.00 91 GLU A N 14
ATOM 22968 C CA . GLU A 1 79 ? 1.295 15.362 5.310 1.00 0.00 91 GLU A CA 14
ATOM 22969 C C . GLU A 1 79 ? 1.473 16.421 4.232 1.00 0.00 91 GLU A C 14
ATOM 22970 O O . GLU A 1 79 ? 0.749 16.466 3.253 1.00 0.00 91 GLU A O 14
ATOM 22982 N N . PHE A 1 80 ? 2.353 17.415 4.367 1.00 0.00 92 PHE A N 14
ATOM 22983 C CA . PHE A 1 80 ? 2.603 18.365 3.290 1.00 0.00 92 PHE A CA 14
ATOM 22984 C C . PHE A 1 80 ? 4.100 18.564 3.184 1.00 0.00 92 PHE A C 14
ATOM 22985 O O . PHE A 1 80 ? 4.859 18.517 4.153 1.00 0.00 92 PHE A O 14
ATOM 23002 N N . ASP A 1 81 ? 4.486 18.822 1.924 1.00 0.00 93 ASP A N 14
ATOM 23003 C CA . ASP A 1 81 ? 5.829 18.615 1.435 1.00 0.00 93 ASP A CA 14
ATOM 23004 C C . ASP A 1 81 ? 5.970 19.638 0.317 1.00 0.00 93 ASP A C 14
ATOM 23005 O O . ASP A 1 81 ? 6.699 20.626 0.354 1.00 0.00 93 ASP A O 14
ATOM 23014 N N . ASP A 1 82 ? 5.260 19.504 -0.811 1.00 0.00 94 ASP A N 14
ATOM 23015 C CA . ASP A 1 82 ? 5.452 20.281 -2.016 1.00 0.00 94 ASP A CA 14
ATOM 23016 C C . ASP A 1 82 ? 4.664 21.590 -2.029 1.00 0.00 94 ASP A C 14
ATOM 23017 O O . ASP A 1 82 ? 4.875 22.543 -2.776 1.00 0.00 94 ASP A O 14
ATOM 23026 N N . THR A 1 83 ? 3.804 21.581 -1.014 1.00 0.00 95 THR A N 14
ATOM 23027 C CA . THR A 1 83 ? 2.879 22.635 -0.659 1.00 0.00 95 THR A CA 14
ATOM 23028 C C . THR A 1 83 ? 3.153 23.124 0.755 1.00 0.00 95 THR A C 14
ATOM 23029 O O . THR A 1 83 ? 3.968 22.573 1.472 1.00 0.00 95 THR A O 14
ATOM 23040 N N . GLY A 1 84 ? 2.422 24.183 1.111 1.00 0.00 96 GLY A N 14
ATOM 23041 C CA . GLY A 1 84 ? 2.155 24.754 2.417 1.00 0.00 96 GLY A CA 14
ATOM 23042 C C . GLY A 1 84 ? 0.659 24.723 2.686 1.00 0.00 96 GLY A C 14
ATOM 23043 O O . GLY A 1 84 ? -0.150 25.294 1.956 1.00 0.00 96 GLY A O 14
ATOM 23047 N N . LEU A 1 85 ? 0.210 24.146 3.802 1.00 0.00 97 LEU A N 14
ATOM 23048 C CA . LEU A 1 85 ? -1.159 23.863 4.173 1.00 0.00 97 LEU A CA 14
ATOM 23049 C C . LEU A 1 85 ? -1.766 24.776 5.234 1.00 0.00 97 LEU A C 14
ATOM 23050 O O . LEU A 1 85 ? -2.977 24.898 5.267 1.00 0.00 97 LEU A O 14
ATOM 23066 N N . THR A 1 86 ? -0.939 25.524 5.982 1.00 0.00 98 THR A N 14
ATOM 23067 C CA . THR A 1 86 ? -1.272 26.069 7.278 1.00 0.00 98 THR A CA 14
ATOM 23068 C C . THR A 1 86 ? -0.586 27.343 7.719 1.00 0.00 98 THR A C 14
ATOM 23069 O O . THR A 1 86 ? -0.904 27.852 8.801 1.00 0.00 98 THR A O 14
ATOM 23080 N N . LEU A 1 87 ? 0.222 27.954 6.861 1.00 0.00 99 LEU A N 14
ATOM 23081 C CA . LEU A 1 87 ? 0.897 29.239 6.969 1.00 0.00 99 LEU A CA 14
ATOM 23082 C C . LEU A 1 87 ? 1.399 29.815 5.656 1.00 0.00 99 LEU A C 14
ATOM 23083 O O . LEU A 1 87 ? 2.273 29.319 4.956 1.00 0.00 99 LEU A O 14
ATOM 23099 N N . GLY A 1 88 ? 0.819 30.970 5.297 1.00 0.00 100 GLY A N 14
ATOM 23100 C CA . GLY A 1 88 ? 1.203 31.837 4.199 1.00 0.00 100 GLY A CA 14
ATOM 23101 C C . GLY A 1 88 ? 2.599 32.427 4.287 1.00 0.00 100 GLY A C 14
ATOM 23102 O O . GLY A 1 88 ? 3.068 32.808 3.216 1.00 0.00 100 GLY A O 14
ATOM 23106 N N . ASP A 1 89 ? 3.197 32.477 5.472 1.00 0.00 101 ASP A N 14
ATOM 23107 C CA . ASP A 1 89 ? 4.416 33.187 5.848 1.00 0.00 101 ASP A CA 14
ATOM 23108 C C . ASP A 1 89 ? 5.658 32.477 5.309 1.00 0.00 101 ASP A C 14
ATOM 23109 O O . ASP A 1 89 ? 6.603 32.450 6.085 1.00 0.00 101 ASP A O 14
ATOM 23118 N N . VAL A 1 90 ? 5.645 32.096 4.032 1.00 0.00 102 VAL A N 14
ATOM 23119 C CA . VAL A 1 90 ? 6.566 31.192 3.357 1.00 0.00 102 VAL A CA 14
ATOM 23120 C C . VAL A 1 90 ? 7.055 31.763 2.039 1.00 0.00 102 VAL A C 14
ATOM 23121 O O . VAL A 1 90 ? 6.388 32.657 1.536 1.00 0.00 102 VAL A O 14
ATOM 23134 N N . VAL A 1 91 ? 8.284 31.559 1.562 1.00 0.00 103 VAL A N 14
ATOM 23135 C CA . VAL A 1 91 ? 9.116 30.421 1.899 1.00 0.00 103 VAL A CA 14
ATOM 23136 C C . VAL A 1 91 ? 9.582 30.694 3.311 1.00 0.00 103 VAL A C 14
ATOM 23137 O O . VAL A 1 91 ? 9.948 31.787 3.759 1.00 0.00 103 VAL A O 14
ATOM 23150 N N . ASN A 1 92 ? 9.717 29.577 4.038 1.00 0.00 104 ASN A N 14
ATOM 23151 C CA . ASN A 1 92 ? 10.117 29.524 5.436 1.00 0.00 104 ASN A CA 14
ATOM 23152 C C . ASN A 1 92 ? 11.509 30.063 5.732 1.00 0.00 104 ASN A C 14
ATOM 23153 O O . ASN A 1 92 ? 12.526 29.380 5.545 1.00 0.00 104 ASN A O 14
ATOM 23164 N N . ILE A 1 93 ? 11.611 31.311 6.195 1.00 0.00 105 ILE A N 14
ATOM 23165 C CA . ILE A 1 93 ? 12.837 32.009 6.494 1.00 0.00 105 ILE A CA 14
ATOM 23166 C C . ILE A 1 93 ? 13.358 31.447 7.812 1.00 0.00 105 ILE A C 14
ATOM 23167 O O . ILE A 1 93 ? 13.006 31.901 8.907 1.00 0.00 105 ILE A O 14
ATOM 23183 N N . LYS A 1 94 ? 14.341 30.544 7.758 1.00 0.00 106 LYS A N 14
ATOM 23184 C CA . LYS A 1 94 ? 15.020 29.990 8.911 1.00 0.00 106 LYS A CA 14
ATOM 23185 C C . LYS A 1 94 ? 15.885 31.067 9.548 1.00 0.00 106 LYS A C 14
ATOM 23186 O O . LYS A 1 94 ? 16.281 30.827 10.678 1.00 0.00 106 LYS A O 14
ATOM 23205 N N . GLU A 1 95 ? 16.202 32.208 8.914 1.00 0.00 107 GLU A N 14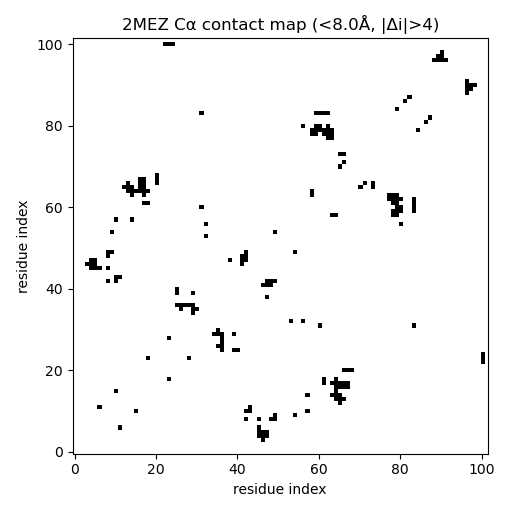
ATOM 23206 C CA . GLU A 1 95 ? 17.063 33.272 9.376 1.00 0.00 107 GLU A CA 14
ATOM 23207 C C . GLU A 1 95 ? 16.417 34.153 10.446 1.00 0.00 107 GLU A C 14
ATOM 23208 O O . GLU A 1 95 ? 16.982 35.145 10.901 1.00 0.00 107 GLU A O 14
ATOM 23220 N N . GLY A 1 96 ? 15.135 33.921 10.699 1.00 0.00 108 GLY A N 14
ATOM 23221 C CA . GLY A 1 96 ? 14.331 34.494 11.779 1.00 0.00 108 GLY A CA 14
ATOM 23222 C C . GLY A 1 96 ? 12.894 34.764 11.391 1.00 0.00 108 GLY A C 14
ATOM 23223 O O . GLY A 1 96 ? 12.610 35.008 10.230 1.00 0.00 108 GLY A O 14
ATOM 23227 N N . LYS A 1 97 ? 12.022 34.780 12.416 1.00 0.00 109 LYS A N 14
ATOM 23228 C CA . LYS A 1 97 ? 10.655 35.211 12.289 1.00 0.00 109 LYS A CA 14
ATOM 23229 C C . LYS A 1 97 ? 10.540 36.694 12.008 1.00 0.00 109 LYS A C 14
ATOM 23230 O O . LYS A 1 97 ? 11.512 37.419 12.158 1.00 0.00 109 LYS A O 14
ATOM 23249 N N . LYS A 1 98 ? 9.333 37.151 11.646 1.00 0.00 110 LYS A N 14
ATOM 23250 C CA . LYS A 1 98 ? 8.968 38.548 11.505 1.00 0.00 110 LYS A CA 14
ATOM 23251 C C . LYS A 1 98 ? 9.306 39.394 12.715 1.00 0.00 110 LYS A C 14
ATOM 23252 O O . LYS A 1 98 ? 8.582 39.433 13.701 1.00 0.00 110 LYS A O 14
ATOM 23271 N N . LEU A 1 99 ? 10.391 40.175 12.675 1.00 0.00 111 LEU A N 14
ATOM 23272 C CA . LEU A 1 99 ? 10.938 41.020 13.711 1.00 0.00 111 LEU A CA 14
ATOM 23273 C C . LEU A 1 99 ? 12.252 41.625 13.262 1.00 0.00 111 LEU A C 14
ATOM 23274 O O . LEU A 1 99 ? 12.714 41.389 12.151 1.00 0.00 111 LEU A O 14
ATOM 23290 N N . GLU A 1 100 ? 12.888 42.444 14.111 1.00 0.00 112 GLU A N 14
ATOM 23291 C CA . GLU A 1 100 ? 14.185 43.015 13.786 1.00 0.00 112 GLU A CA 14
ATOM 23292 C C . GLU A 1 100 ? 14.988 43.421 15.010 1.00 0.00 112 GLU A C 14
ATOM 23293 O O . GLU A 1 100 ? 15.574 42.571 15.663 1.00 0.00 112 GLU A O 14
ATOM 23305 N N . HIS A 1 101 ? 15.233 44.696 15.331 1.00 0.00 113 HIS A N 14
ATOM 23306 C CA . HIS A 1 101 ? 15.905 45.146 16.534 1.00 0.00 113 HIS A CA 14
ATOM 23307 C C . HIS A 1 101 ? 15.127 44.868 17.818 1.00 0.00 113 HIS A C 14
ATOM 23308 O O . HIS A 1 101 ? 15.403 45.544 18.796 1.00 0.00 113 HIS A O 14
ATOM 23322 N N . HIS A 1 102 ? 14.302 43.828 17.832 1.00 0.00 114 HIS A N 14
ATOM 23323 C CA . HIS A 1 102 ? 13.403 43.405 18.876 1.00 0.00 114 HIS A CA 14
ATOM 23324 C C . HIS A 1 102 ? 14.094 42.580 19.962 1.00 0.00 114 HIS A C 14
ATOM 23325 O O . HIS A 1 102 ? 13.680 42.635 21.139 1.00 0.00 114 HIS A O 14
ATOM 23339 N N . GLU A 1 1 ? -5.320 -15.781 16.581 1.00 0.00 13 GLU A N 15
ATOM 23340 C CA . GLU A 1 1 ? -4.473 -16.367 17.614 1.00 0.00 13 GLU A CA 15
ATOM 23341 C C . GLU A 1 1 ? -3.260 -15.467 17.854 1.00 0.00 13 GLU A C 15
ATOM 23342 O O . GLU A 1 1 ? -2.840 -15.190 18.962 1.00 0.00 13 GLU A O 15
ATOM 23356 N N . ASN A 1 2 ? -2.630 -15.094 16.732 1.00 0.00 14 ASN A N 15
ATOM 23357 C CA . ASN A 1 2 ? -1.559 -14.112 16.737 1.00 0.00 14 ASN A CA 15
ATOM 23358 C C . ASN A 1 2 ? -1.321 -13.345 15.448 1.00 0.00 14 ASN A C 15
ATOM 23359 O O . ASN A 1 2 ? -0.435 -13.693 14.666 1.00 0.00 14 ASN A O 15
ATOM 23370 N N . ALA A 1 3 ? -1.875 -12.128 15.411 1.00 0.00 15 ALA A N 15
ATOM 23371 C CA . ALA A 1 3 ? -1.789 -11.129 14.376 1.00 0.00 15 ALA A CA 15
ATOM 23372 C C . ALA A 1 3 ? -0.443 -10.484 14.087 1.00 0.00 15 ALA A C 15
ATOM 23373 O O . ALA A 1 3 ? -0.420 -9.713 13.123 1.00 0.00 15 ALA A O 15
ATOM 23380 N N . GLU A 1 4 ? 0.608 -10.729 14.872 1.00 0.00 16 GLU A N 15
ATOM 23381 C CA . GLU A 1 4 ? 1.946 -10.237 14.621 1.00 0.00 16 GLU A CA 15
ATOM 23382 C C . GLU A 1 4 ? 2.937 -11.379 14.404 1.00 0.00 16 GLU A C 15
ATOM 23383 O O . GLU A 1 4 ? 4.144 -11.194 14.489 1.00 0.00 16 GLU A O 15
ATOM 23395 N N . LEU A 1 5 ? 2.494 -12.608 14.134 1.00 0.00 17 LEU A N 15
ATOM 23396 C CA . LEU A 1 5 ? 3.198 -13.862 13.969 1.00 0.00 17 LEU A CA 15
ATOM 23397 C C . LEU A 1 5 ? 4.168 -13.764 12.805 1.00 0.00 17 LEU A C 15
ATOM 23398 O O . LEU A 1 5 ? 5.326 -14.170 12.854 1.00 0.00 17 LEU A O 15
ATOM 23414 N N . GLU A 1 6 ? 3.667 -13.289 11.649 1.00 0.00 18 GLU A N 15
ATOM 23415 C CA . GLU A 1 6 ? 4.181 -13.600 10.349 1.00 0.00 18 GLU A CA 15
ATOM 23416 C C . GLU A 1 6 ? 4.825 -12.409 9.654 1.00 0.00 18 GLU A C 15
ATOM 23417 O O . GLU A 1 6 ? 5.017 -12.317 8.449 1.00 0.00 18 GLU A O 15
ATOM 23429 N N . ILE A 1 7 ? 5.076 -11.302 10.366 1.00 0.00 19 ILE A N 15
ATOM 23430 C CA . ILE A 1 7 ? 5.776 -10.087 9.963 1.00 0.00 19 ILE A CA 15
ATOM 23431 C C . ILE A 1 7 ? 7.136 -10.047 10.642 1.00 0.00 19 ILE A C 15
ATOM 23432 O O . ILE A 1 7 ? 7.243 -10.582 11.741 1.00 0.00 19 ILE A O 15
ATOM 23448 N N . VAL A 1 8 ? 8.157 -9.362 10.121 1.00 0.00 20 VAL A N 15
ATOM 23449 C CA . VAL A 1 8 ? 9.232 -8.982 11.007 1.00 0.00 20 VAL A CA 15
ATOM 23450 C C . VAL A 1 8 ? 8.844 -7.830 11.932 1.00 0.00 20 VAL A C 15
ATOM 23451 O O . VAL A 1 8 ? 7.838 -7.154 11.708 1.00 0.00 20 VAL A O 15
ATOM 23464 N N . THR A 1 9 ? 9.642 -7.565 12.957 1.00 0.00 21 THR A N 15
ATOM 23465 C CA . THR A 1 9 ? 9.331 -6.486 13.877 1.00 0.00 21 THR A CA 15
ATOM 23466 C C . THR A 1 9 ? 9.354 -5.088 13.263 1.00 0.00 21 THR A C 15
ATOM 23467 O O . THR A 1 9 ? 8.428 -4.279 13.429 1.00 0.00 21 THR A O 15
ATOM 23478 N N . ASP A 1 10 ? 10.353 -4.781 12.442 1.00 0.00 22 ASP A N 15
ATOM 23479 C CA . ASP A 1 10 ? 10.622 -3.470 11.897 1.00 0.00 22 ASP A CA 15
ATOM 23480 C C . ASP A 1 10 ? 9.675 -3.107 10.772 1.00 0.00 22 ASP A C 15
ATOM 23481 O O . ASP A 1 10 ? 9.941 -2.056 10.175 1.00 0.00 22 ASP A O 15
ATOM 23490 N N . TYR A 1 11 ? 8.614 -3.902 10.586 1.00 0.00 23 TYR A N 15
ATOM 23491 C CA . TYR A 1 11 ? 7.539 -3.809 9.619 1.00 0.00 23 TYR A CA 15
ATOM 23492 C C . TYR A 1 11 ? 6.701 -2.562 9.890 1.00 0.00 23 TYR A C 15
ATOM 23493 O O . TYR A 1 11 ? 6.603 -2.080 11.019 1.00 0.00 23 TYR A O 15
ATOM 23511 N N . TYR A 1 12 ? 6.047 -2.037 8.862 1.00 0.00 24 TYR A N 15
ATOM 23512 C CA . TYR A 1 12 ? 5.210 -0.864 8.999 1.00 0.00 24 TYR A CA 15
ATOM 23513 C C . TYR A 1 12 ? 3.838 -0.987 9.646 1.00 0.00 24 TYR A C 15
ATOM 23514 O O . TYR A 1 12 ? 2.778 -0.788 9.066 1.00 0.00 24 TYR A O 15
ATOM 23532 N N . LYS A 1 13 ? 3.837 -1.277 10.954 1.00 0.00 25 LYS A N 15
ATOM 23533 C CA . LYS A 1 13 ? 2.654 -1.648 11.707 1.00 0.00 25 LYS A CA 15
ATOM 23534 C C . LYS A 1 13 ? 1.562 -0.582 11.711 1.00 0.00 25 LYS A C 15
ATOM 23535 O O . LYS A 1 13 ? 0.401 -0.963 11.837 1.00 0.00 25 LYS A O 15
ATOM 23554 N N . ILE A 1 14 ? 1.916 0.684 11.472 1.00 0.00 26 ILE A N 15
ATOM 23555 C CA . ILE A 1 14 ? 0.963 1.755 11.307 1.00 0.00 26 ILE A CA 15
ATOM 23556 C C . ILE A 1 14 ? 0.043 1.548 10.115 1.00 0.00 26 ILE A C 15
ATOM 23557 O O . ILE A 1 14 ? -1.055 2.085 10.213 1.00 0.00 26 ILE A O 15
ATOM 23573 N N . ILE A 1 15 ? 0.420 0.870 9.023 1.00 0.00 27 ILE A N 15
ATOM 23574 C CA . ILE A 1 15 ? -0.422 0.540 7.904 1.00 0.00 27 ILE A CA 15
ATOM 23575 C C . ILE A 1 15 ? -1.490 -0.384 8.449 1.00 0.00 27 ILE A C 15
ATOM 23576 O O . ILE A 1 15 ? -2.656 -0.070 8.166 1.00 0.00 27 ILE A O 15
ATOM 23592 N N . LYS A 1 16 ? -1.056 -1.495 9.049 1.00 0.00 28 LYS A N 15
ATOM 23593 C CA . LYS A 1 16 ? -1.626 -2.812 9.295 1.00 0.00 28 LYS A CA 15
ATOM 23594 C C . LYS A 1 16 ? -3.010 -2.669 9.936 1.00 0.00 28 LYS A C 15
ATOM 23595 O O . LYS A 1 16 ? -3.993 -3.155 9.391 1.00 0.00 28 LYS A O 15
ATOM 23614 N N . THR A 1 17 ? -2.973 -2.118 11.150 1.00 0.00 29 THR A N 15
ATOM 23615 C CA . THR A 1 17 ? -4.118 -2.198 12.039 1.00 0.00 29 THR A CA 15
ATOM 23616 C C . THR A 1 17 ? -5.389 -1.621 11.451 1.00 0.00 29 THR A C 15
ATOM 23617 O O . THR A 1 17 ? -6.445 -2.154 11.764 1.00 0.00 29 THR A O 15
ATOM 23628 N N . ALA A 1 18 ? -5.286 -0.598 10.598 1.00 0.00 30 ALA A N 15
ATOM 23629 C CA . ALA A 1 18 ? -6.384 -0.007 9.854 1.00 0.00 30 ALA A CA 15
ATOM 23630 C C . ALA A 1 18 ? -6.757 -0.959 8.717 1.00 0.00 30 ALA A C 15
ATOM 23631 O O . ALA A 1 18 ? -7.876 -1.451 8.666 1.00 0.00 30 ALA A O 15
ATOM 23638 N N . ARG A 1 19 ? -5.857 -1.317 7.795 1.00 0.00 31 ARG A N 15
ATOM 23639 C CA . ARG A 1 19 ? -6.103 -2.148 6.637 1.00 0.00 31 ARG A CA 15
ATOM 23640 C C . ARG A 1 19 ? -6.797 -3.456 6.951 1.00 0.00 31 ARG A C 15
ATOM 23641 O O . ARG A 1 19 ? -7.587 -3.859 6.094 1.00 0.00 31 ARG A O 15
ATOM 23662 N N . GLU A 1 20 ? -6.565 -4.179 8.054 1.00 0.00 32 GLU A N 15
ATOM 23663 C CA . GLU A 1 20 ? -7.293 -5.351 8.500 1.00 0.00 32 GLU A CA 15
ATOM 23664 C C . GLU A 1 20 ? -8.707 -5.050 8.939 1.00 0.00 32 GLU A C 15
ATOM 23665 O O . GLU A 1 20 ? -9.532 -5.960 8.825 1.00 0.00 32 GLU A O 15
ATOM 23677 N N . GLN A 1 21 ? -8.969 -3.968 9.681 1.00 0.00 33 GLN A N 15
ATOM 23678 C CA . GLN A 1 21 ? -10.335 -3.684 10.085 1.00 0.00 33 GLN A CA 15
ATOM 23679 C C . GLN A 1 21 ? -11.312 -3.627 8.909 1.00 0.00 33 GLN A C 15
ATOM 23680 O O . GLN A 1 21 ? -12.445 -4.082 8.942 1.00 0.00 33 GLN A O 15
ATOM 23694 N N . LEU A 1 22 ? -10.753 -3.056 7.844 1.00 0.00 34 LEU A N 15
ATOM 23695 C CA . LEU A 1 22 ? -11.528 -2.524 6.744 1.00 0.00 34 LEU A CA 15
ATOM 23696 C C . LEU A 1 22 ? -11.776 -3.560 5.655 1.00 0.00 34 LEU A C 15
ATOM 23697 O O . LEU A 1 22 ? -12.642 -3.256 4.835 1.00 0.00 34 LEU A O 15
ATOM 23713 N N . GLY A 1 23 ? -11.107 -4.707 5.696 1.00 0.00 35 GLY A N 15
ATOM 23714 C CA . GLY A 1 23 ? -11.255 -5.806 4.761 1.00 0.00 35 GLY A CA 15
ATOM 23715 C C . GLY A 1 23 ? -10.936 -5.556 3.302 1.00 0.00 35 GLY A C 15
ATOM 23716 O O . GLY A 1 23 ? -10.983 -6.406 2.403 1.00 0.00 35 GLY A O 15
ATOM 23720 N N . ILE A 1 24 ? -10.445 -4.342 3.039 1.00 0.00 36 ILE A N 15
ATOM 23721 C CA . ILE A 1 24 ? -10.216 -3.820 1.705 1.00 0.00 36 ILE A CA 15
ATOM 23722 C C . ILE A 1 24 ? -9.073 -4.536 0.996 1.00 0.00 36 ILE A C 15
ATOM 23723 O O . ILE A 1 24 ? -8.202 -5.118 1.636 1.00 0.00 36 ILE A O 15
ATOM 23739 N N . SER A 1 25 ? -9.073 -4.587 -0.336 1.00 0.00 37 SER A N 15
ATOM 23740 C CA . SER A 1 25 ? -8.234 -5.554 -1.006 1.00 0.00 37 SER A CA 15
ATOM 23741 C C . SER A 1 25 ? -7.331 -5.043 -2.131 1.00 0.00 37 SER A C 15
ATOM 23742 O O . SER A 1 25 ? -7.456 -3.906 -2.580 1.00 0.00 37 SER A O 15
ATOM 23750 N N . GLN A 1 26 ? -6.364 -5.878 -2.536 1.00 0.00 38 GLN A N 15
ATOM 23751 C CA . GLN A 1 26 ? -5.360 -5.556 -3.529 1.00 0.00 38 GLN A CA 15
ATOM 23752 C C . GLN A 1 26 ? -5.961 -5.215 -4.890 1.00 0.00 38 GLN A C 15
ATOM 23753 O O . GLN A 1 26 ? -5.473 -4.270 -5.490 1.00 0.00 38 GLN A O 15
ATOM 23767 N N . GLN A 1 27 ? -7.033 -5.871 -5.337 1.00 0.00 39 GLN A N 15
ATOM 23768 C CA . GLN A 1 27 ? -7.825 -5.418 -6.473 1.00 0.00 39 GLN A CA 15
ATOM 23769 C C . GLN A 1 27 ? -8.282 -3.977 -6.354 1.00 0.00 39 GLN A C 15
ATOM 23770 O O . GLN A 1 27 ? -8.330 -3.353 -7.409 1.00 0.00 39 GLN A O 15
ATOM 23784 N N . GLN A 1 28 ? -8.606 -3.421 -5.173 1.00 0.00 40 GLN A N 15
ATOM 23785 C CA . GLN A 1 28 ? -9.062 -2.060 -5.026 1.00 0.00 40 GLN A CA 15
ATOM 23786 C C . GLN A 1 28 ? -7.906 -1.067 -5.111 1.00 0.00 40 GLN A C 15
ATOM 23787 O O . GLN A 1 28 ? -8.147 0.014 -5.655 1.00 0.00 40 GLN A O 15
ATOM 23801 N N . LEU A 1 29 ? -6.747 -1.427 -4.548 1.00 0.00 41 LEU A N 15
ATOM 23802 C CA . LEU A 1 29 ? -5.591 -0.548 -4.480 1.00 0.00 41 LEU A CA 15
ATOM 23803 C C . LEU A 1 29 ? -4.972 -0.457 -5.858 1.00 0.00 41 LEU A C 15
ATOM 23804 O O . LEU A 1 29 ? -4.432 0.623 -6.126 1.00 0.00 41 LEU A O 15
ATOM 23820 N N . ALA A 1 30 ? -5.024 -1.492 -6.691 1.00 0.00 42 ALA A N 15
ATOM 23821 C CA . ALA A 1 30 ? -4.695 -1.361 -8.109 1.00 0.00 42 ALA A CA 15
ATOM 23822 C C . ALA A 1 30 ? -5.479 -0.307 -8.879 1.00 0.00 42 ALA A C 15
ATOM 23823 O O . ALA A 1 30 ? -4.856 0.415 -9.651 1.00 0.00 42 ALA A O 15
ATOM 23830 N N . GLN A 1 31 ? -6.810 -0.269 -8.721 1.00 0.00 43 GLN A N 15
ATOM 23831 C CA . GLN A 1 31 ? -7.661 0.734 -9.301 1.00 0.00 43 GLN A CA 15
ATOM 23832 C C . GLN A 1 31 ? -7.322 2.144 -8.827 1.00 0.00 43 GLN A C 15
ATOM 23833 O O . GLN A 1 31 ? -7.354 3.124 -9.572 1.00 0.00 43 GLN A O 15
ATOM 23847 N N . LYS A 1 32 ? -7.051 2.344 -7.538 1.00 0.00 44 LYS A N 15
ATOM 23848 C CA . LYS A 1 32 ? -6.843 3.619 -6.888 1.00 0.00 44 LYS A CA 15
ATOM 23849 C C . LYS A 1 32 ? -5.504 4.148 -7.391 1.00 0.00 44 LYS A C 15
ATOM 23850 O O . LYS A 1 32 ? -5.346 5.367 -7.396 1.00 0.00 44 LYS A O 15
ATOM 23869 N N . LEU A 1 33 ? -4.682 3.282 -7.971 1.00 0.00 45 LEU A N 15
ATOM 23870 C CA . LEU A 1 33 ? -3.298 3.604 -8.299 1.00 0.00 45 LEU A CA 15
ATOM 23871 C C . LEU A 1 33 ? -3.257 3.664 -9.811 1.00 0.00 45 LEU A C 15
ATOM 23872 O O . LEU A 1 33 ? -2.275 4.021 -10.449 1.00 0.00 45 LEU A O 15
ATOM 23888 N N . LYS A 1 34 ? -4.411 3.533 -10.481 1.00 0.00 46 LYS A N 15
ATOM 23889 C CA . LYS A 1 34 ? -4.691 3.503 -11.906 1.00 0.00 46 LYS A CA 15
ATOM 23890 C C . LYS A 1 34 ? -3.704 2.593 -12.613 1.00 0.00 46 LYS A C 15
ATOM 23891 O O . LYS A 1 34 ? -3.057 3.062 -13.557 1.00 0.00 46 LYS A O 15
ATOM 23910 N N . VAL A 1 35 ? -3.548 1.345 -12.160 1.00 0.00 47 VAL A N 15
ATOM 23911 C CA . VAL A 1 35 ? -2.675 0.283 -12.629 1.00 0.00 47 VAL A CA 15
ATOM 23912 C C . VAL A 1 35 ? -3.255 -1.108 -12.586 1.00 0.00 47 VAL A C 15
ATOM 23913 O O . VAL A 1 35 ? -4.379 -1.281 -12.122 1.00 0.00 47 VAL A O 15
ATOM 23926 N N . SER A 1 36 ? -2.468 -2.126 -12.937 1.00 0.00 48 SER A N 15
ATOM 23927 C CA . SER A 1 36 ? -2.774 -3.538 -12.720 1.00 0.00 48 SER A CA 15
ATOM 23928 C C . SER A 1 36 ? -2.172 -4.074 -11.428 1.00 0.00 48 SER A C 15
ATOM 23929 O O . SER A 1 36 ? -1.221 -3.511 -10.901 1.00 0.00 48 SER A O 15
ATOM 23937 N N . GLU A 1 37 ? -2.613 -5.202 -10.849 1.00 0.00 49 GLU A N 15
ATOM 23938 C CA . GLU A 1 37 ? -2.175 -5.708 -9.571 1.00 0.00 49 GLU A CA 15
ATOM 23939 C C . GLU A 1 37 ? -0.772 -6.275 -9.680 1.00 0.00 49 GLU A C 15
ATOM 23940 O O . GLU A 1 37 ? -0.066 -6.551 -8.704 1.00 0.00 49 GLU A O 15
ATOM 23952 N N . ASN A 1 38 ? -0.290 -6.468 -10.895 1.00 0.00 50 ASN A N 15
ATOM 23953 C CA . ASN A 1 38 ? 1.115 -6.805 -11.094 1.00 0.00 50 ASN A CA 15
ATOM 23954 C C . ASN A 1 38 ? 2.036 -5.705 -10.607 1.00 0.00 50 ASN A C 15
ATOM 23955 O O . ASN A 1 38 ? 3.099 -6.015 -10.066 1.00 0.00 50 ASN A O 15
ATOM 23966 N N . ILE A 1 39 ? 1.685 -4.436 -10.779 1.00 0.00 51 ILE A N 15
ATOM 23967 C CA . ILE A 1 39 ? 2.450 -3.281 -10.367 1.00 0.00 51 ILE A CA 15
ATOM 23968 C C . ILE A 1 39 ? 2.492 -3.173 -8.855 1.00 0.00 51 ILE A C 15
ATOM 23969 O O . ILE A 1 39 ? 3.513 -2.742 -8.302 1.00 0.00 51 ILE A O 15
ATOM 23985 N N . VAL A 1 40 ? 1.520 -3.630 -8.070 1.00 0.00 52 VAL A N 15
ATOM 23986 C CA . VAL A 1 40 ? 1.426 -3.498 -6.635 1.00 0.00 52 VAL A CA 15
ATOM 23987 C C . VAL A 1 40 ? 2.502 -4.260 -5.871 1.00 0.00 52 VAL A C 15
ATOM 23988 O O . VAL A 1 40 ? 2.946 -3.772 -4.837 1.00 0.00 52 VAL A O 15
ATOM 24001 N N . LYS A 1 41 ? 2.922 -5.429 -6.338 1.00 0.00 53 LYS A N 15
ATOM 24002 C CA . LYS A 1 41 ? 3.777 -6.384 -5.667 1.00 0.00 53 LYS A CA 15
ATOM 24003 C C . LYS A 1 41 ? 5.069 -5.856 -5.063 1.00 0.00 53 LYS A C 15
ATOM 24004 O O . LYS A 1 41 ? 5.429 -6.175 -3.933 1.00 0.00 53 LYS A O 15
ATOM 24023 N N . ARG A 1 42 ? 5.653 -4.916 -5.823 1.00 0.00 54 ARG A N 15
ATOM 24024 C CA . ARG A 1 42 ? 6.770 -4.077 -5.487 1.00 0.00 54 ARG A CA 15
ATOM 24025 C C . ARG A 1 42 ? 6.954 -3.827 -3.994 1.00 0.00 54 ARG A C 15
ATOM 24026 O O . ARG A 1 42 ? 7.607 -4.627 -3.332 1.00 0.00 54 ARG A O 15
ATOM 24047 N N . PHE A 1 43 ? 6.310 -2.820 -3.396 1.00 0.00 55 PHE A N 15
ATOM 24048 C CA . PHE A 1 43 ? 6.396 -2.508 -1.981 1.00 0.00 55 PHE A CA 15
ATOM 24049 C C . PHE A 1 43 ? 5.538 -3.450 -1.142 1.00 0.00 55 PHE A C 15
ATOM 24050 O O . PHE A 1 43 ? 5.748 -3.514 0.064 1.00 0.00 55 PHE A O 15
ATOM 24067 N N . GLU A 1 44 ? 4.495 -4.051 -1.676 1.00 0.00 56 GLU A N 15
ATOM 24068 C CA . GLU A 1 44 ? 3.599 -4.922 -0.936 1.00 0.00 56 GLU A CA 15
ATOM 24069 C C . GLU A 1 44 ? 4.263 -6.170 -0.394 1.00 0.00 56 GLU A C 15
ATOM 24070 O O . GLU A 1 44 ? 3.777 -6.836 0.520 1.00 0.00 56 GLU A O 15
ATOM 24082 N N . SER A 1 45 ? 5.479 -6.450 -0.877 1.00 0.00 57 SER A N 15
ATOM 24083 C CA . SER A 1 45 ? 6.278 -7.500 -0.262 1.00 0.00 57 SER A CA 15
ATOM 24084 C C . SER A 1 45 ? 6.738 -7.293 1.160 1.00 0.00 57 SER A C 15
ATOM 24085 O O . SER A 1 45 ? 7.065 -8.299 1.789 1.00 0.00 57 SER A O 15
ATOM 24093 N N . GLY A 1 46 ? 6.750 -6.033 1.612 1.00 0.00 58 GLY A N 15
ATOM 24094 C CA . GLY A 1 46 ? 7.039 -5.553 2.937 1.00 0.00 58 GLY A CA 15
ATOM 24095 C C . GLY A 1 46 ? 8.500 -5.694 3.354 1.00 0.00 58 GLY A C 15
ATOM 24096 O O . GLY A 1 46 ? 8.792 -5.638 4.544 1.00 0.00 58 GLY A O 15
ATOM 24100 N N . LYS A 1 47 ? 9.322 -5.844 2.297 1.00 0.00 59 LYS A N 15
ATOM 24101 C CA . LYS A 1 47 ? 10.739 -6.119 2.341 1.00 0.00 59 LYS A CA 15
ATOM 24102 C C . LYS A 1 47 ? 11.655 -4.907 2.310 1.00 0.00 59 LYS A C 15
ATOM 24103 O O . LYS A 1 47 ? 12.858 -5.026 2.043 1.00 0.00 59 LYS A O 15
ATOM 24122 N N . LEU A 1 48 ? 11.038 -3.738 2.505 1.00 0.00 60 LEU A N 15
ATOM 24123 C CA . LEU A 1 48 ? 11.706 -2.465 2.692 1.00 0.00 60 LEU A CA 15
ATOM 24124 C C . LEU A 1 48 ? 11.015 -1.492 3.650 1.00 0.00 60 LEU A C 15
ATOM 24125 O O . LEU A 1 48 ? 9.937 -0.969 3.388 1.00 0.00 60 LEU A O 15
ATOM 24141 N N . LYS A 1 49 ? 11.695 -1.080 4.719 1.00 0.00 61 LYS A N 15
ATOM 24142 C CA . LYS A 1 49 ? 11.358 0.100 5.503 1.00 0.00 61 LYS A CA 15
ATOM 24143 C C . LYS A 1 49 ? 11.499 1.404 4.733 1.00 0.00 61 LYS A C 15
ATOM 24144 O O . LYS A 1 49 ? 12.588 1.652 4.211 1.00 0.00 61 LYS A O 15
ATOM 24163 N N . PRO A 1 50 ? 10.455 2.195 4.477 1.00 0.00 62 PRO A N 15
ATOM 24164 C CA . PRO A 1 50 ? 10.421 3.421 3.708 1.00 0.00 62 PRO A CA 15
ATOM 24165 C C . PRO A 1 50 ? 11.198 4.569 4.333 1.00 0.00 62 PRO A C 15
ATOM 24166 O O . PRO A 1 50 ? 11.563 4.618 5.507 1.00 0.00 62 PRO A O 15
ATOM 24177 N N . THR A 1 51 ? 11.521 5.543 3.488 1.00 0.00 63 THR A N 15
ATOM 24178 C CA . THR A 1 51 ? 12.114 6.827 3.813 1.00 0.00 63 THR A CA 15
ATOM 24179 C C . THR A 1 51 ? 11.176 8.010 3.658 1.00 0.00 63 THR A C 15
ATOM 24180 O O . THR A 1 51 ? 9.956 7.821 3.556 1.00 0.00 63 THR A O 15
ATOM 24191 N N . ILE A 1 52 ? 11.635 9.263 3.647 1.00 0.00 64 ILE A N 15
ATOM 24192 C CA . ILE A 1 52 ? 10.838 10.483 3.679 1.00 0.00 64 ILE A CA 15
ATOM 24193 C C . ILE A 1 52 ? 9.840 10.604 2.537 1.00 0.00 64 ILE A C 15
ATOM 24194 O O . ILE A 1 52 ? 8.634 10.501 2.732 1.00 0.00 64 ILE A O 15
ATOM 24210 N N . SER A 1 53 ? 10.361 10.593 1.310 1.00 0.00 65 SER A N 15
ATOM 24211 C CA . SER A 1 53 ? 9.567 10.472 0.100 1.00 0.00 65 SER A CA 15
ATOM 24212 C C . SER A 1 53 ? 8.730 9.206 -0.016 1.00 0.00 65 SER A C 15
ATOM 24213 O O . SER A 1 53 ? 7.575 9.260 -0.437 1.00 0.00 65 SER A O 15
ATOM 24221 N N . GLN A 1 54 ? 9.278 8.057 0.381 1.00 0.00 66 GLN A N 15
ATOM 24222 C CA . GLN A 1 54 ? 8.598 6.776 0.302 1.00 0.00 66 GLN A CA 15
ATOM 24223 C C . GLN A 1 54 ? 7.339 6.629 1.136 1.00 0.00 66 GLN A C 15
ATOM 24224 O O . GLN A 1 54 ? 6.293 6.317 0.569 1.00 0.00 66 GLN A O 15
ATOM 24238 N N . ALA A 1 55 ? 7.401 6.867 2.451 1.00 0.00 67 ALA A N 15
ATOM 24239 C CA . ALA A 1 55 ? 6.264 7.163 3.280 1.00 0.00 67 ALA A CA 15
ATOM 24240 C C . ALA A 1 55 ? 5.247 8.081 2.607 1.00 0.00 67 ALA A C 15
ATOM 24241 O O . ALA A 1 55 ? 4.066 7.770 2.698 1.00 0.00 67 ALA A O 15
ATOM 24248 N N . ARG A 1 56 ? 5.626 9.200 1.973 1.00 0.00 68 ARG A N 15
ATOM 24249 C CA . ARG A 1 56 ? 4.766 10.237 1.431 1.00 0.00 68 ARG A CA 15
ATOM 24250 C C . ARG A 1 56 ? 3.998 9.644 0.268 1.00 0.00 68 ARG A C 15
ATOM 24251 O O . ARG A 1 56 ? 2.833 10.010 0.122 1.00 0.00 68 ARG A O 15
ATOM 24272 N N . GLN A 1 57 ? 4.615 8.812 -0.564 1.00 0.00 69 GLN A N 15
ATOM 24273 C CA . GLN A 1 57 ? 3.950 8.128 -1.657 1.00 0.00 69 GLN A CA 15
ATOM 24274 C C . GLN A 1 57 ? 2.986 7.127 -1.040 1.00 0.00 69 GLN A C 15
ATOM 24275 O O . GLN A 1 57 ? 1.870 7.061 -1.535 1.00 0.00 69 GLN A O 15
ATOM 24289 N N . LEU A 1 58 ? 3.468 6.276 -0.127 1.00 0.00 70 LEU A N 15
ATOM 24290 C CA . LEU A 1 58 ? 2.867 5.089 0.455 1.00 0.00 70 LEU A CA 15
ATOM 24291 C C . LEU A 1 58 ? 1.573 5.429 1.173 1.00 0.00 70 LEU A C 15
ATOM 24292 O O . LEU A 1 58 ? 0.454 4.980 0.958 1.00 0.00 70 LEU A O 15
ATOM 24308 N N . GLU A 1 59 ? 1.715 6.294 2.174 1.00 0.00 71 GLU A N 15
ATOM 24309 C CA . GLU A 1 59 ? 0.641 6.766 3.026 1.00 0.00 71 GLU A CA 15
ATOM 24310 C C . GLU A 1 59 ? -0.487 7.300 2.154 1.00 0.00 71 GLU A C 15
ATOM 24311 O O . GLU A 1 59 ? -1.667 7.179 2.441 1.00 0.00 71 GLU A O 15
ATOM 24323 N N . LYS A 1 60 ? -0.240 8.000 1.045 1.00 0.00 72 LYS A N 15
ATOM 24324 C CA . LYS A 1 60 ? -1.187 8.520 0.084 1.00 0.00 72 LYS A CA 15
ATOM 24325 C C . LYS A 1 60 ? -1.824 7.575 -0.926 1.00 0.00 72 LYS A C 15
ATOM 24326 O O . LYS A 1 60 ? -2.953 7.838 -1.329 1.00 0.00 72 LYS A O 15
ATOM 24345 N N . ILE A 1 61 ? -1.110 6.550 -1.419 1.00 0.00 73 ILE A N 15
ATOM 24346 C CA . ILE A 1 61 ? -1.803 5.556 -2.203 1.00 0.00 73 ILE A CA 15
ATOM 24347 C C . ILE A 1 61 ? -2.742 4.796 -1.286 1.00 0.00 73 ILE A C 15
ATOM 24348 O O . ILE A 1 61 ? -3.927 4.664 -1.591 1.00 0.00 73 ILE A O 15
ATOM 24364 N N . LEU A 1 62 ? -2.426 4.633 -0.004 1.00 0.00 74 LEU A N 15
ATOM 24365 C CA . LEU A 1 62 ? -3.306 4.018 0.967 1.00 0.00 74 LEU A CA 15
ATOM 24366 C C . LEU A 1 62 ? -4.542 4.814 1.390 1.00 0.00 74 LEU A C 15
ATOM 24367 O O . LEU A 1 62 ? -5.628 4.242 1.467 1.00 0.00 74 LEU A O 15
ATOM 24383 N N . GLY A 1 63 ? -4.385 6.113 1.606 1.00 0.00 75 GLY A N 15
ATOM 24384 C CA . GLY A 1 63 ? -5.319 7.016 2.250 1.00 0.00 75 GLY A CA 15
ATOM 24385 C C . GLY A 1 63 ? -5.569 6.601 3.703 1.00 0.00 75 GLY A C 15
ATOM 24386 O O . GLY A 1 63 ? -6.447 7.192 4.316 1.00 0.00 75 GLY A O 15
ATOM 24390 N N . ILE A 1 64 ? -5.080 5.443 4.120 1.00 0.00 76 ILE A N 15
ATOM 24391 C CA . ILE A 1 64 ? -5.232 4.836 5.431 1.00 0.00 76 ILE A CA 15
ATOM 24392 C C . ILE A 1 64 ? -3.981 4.619 6.259 1.00 0.00 76 ILE A C 15
ATOM 24393 O O . ILE A 1 64 ? -2.938 4.266 5.706 1.00 0.00 76 ILE A O 15
ATOM 24409 N N . LYS A 1 65 ? -4.064 4.723 7.587 1.00 0.00 77 LYS A N 15
ATOM 24410 C CA . LYS A 1 65 ? -3.013 4.481 8.570 1.00 0.00 77 LYS A CA 15
ATOM 24411 C C . LYS A 1 65 ? -3.514 4.614 10.011 1.00 0.00 77 LYS A C 15
ATOM 24412 O O . LYS A 1 65 ? -4.504 5.327 10.144 1.00 0.00 77 LYS A O 15
ATOM 24431 N N . LEU A 1 66 ? -2.899 3.947 10.996 1.00 0.00 78 LEU A N 15
ATOM 24432 C CA . LEU A 1 66 ? -3.320 4.048 12.361 1.00 0.00 78 LEU A CA 15
ATOM 24433 C C . LEU A 1 66 ? -2.141 3.999 13.335 1.00 0.00 78 LEU A C 15
ATOM 24434 O O . LEU A 1 66 ? -1.326 3.100 13.441 1.00 0.00 78 LEU A O 15
ATOM 24450 N N . VAL A 1 67 ? -1.950 5.005 14.199 1.00 0.00 79 VAL A N 15
ATOM 24451 C CA . VAL A 1 67 ? -2.934 5.969 14.638 1.00 0.00 79 VAL A CA 15
ATOM 24452 C C . VAL A 1 67 ? -2.943 7.296 13.895 1.00 0.00 79 VAL A C 15
ATOM 24453 O O . VAL A 1 67 ? -2.222 7.466 12.927 1.00 0.00 79 VAL A O 15
ATOM 24466 N N . THR A 1 68 ? -3.911 8.171 14.188 1.00 0.00 80 THR A N 15
ATOM 24467 C CA . THR A 1 68 ? -4.105 9.364 13.365 1.00 0.00 80 THR A CA 15
ATOM 24468 C C . THR A 1 68 ? -3.331 10.521 13.985 1.00 0.00 80 THR A C 15
ATOM 24469 O O . THR A 1 68 ? -2.733 10.413 15.053 1.00 0.00 80 THR A O 15
ATOM 24480 N N . PRO A 1 69 ? -3.114 11.662 13.325 1.00 0.00 81 PRO A N 15
ATOM 24481 C CA . PRO A 1 69 ? -2.226 12.692 13.840 1.00 0.00 81 PRO A CA 15
ATOM 24482 C C . PRO A 1 69 ? -2.846 13.323 15.077 1.00 0.00 81 PRO A C 15
ATOM 24483 O O . PRO A 1 69 ? -2.128 13.989 15.822 1.00 0.00 81 PRO A O 15
ATOM 24494 N N . LEU A 1 70 ? -4.108 13.022 15.405 1.00 0.00 82 LEU A N 15
ATOM 24495 C CA . LEU A 1 70 ? -4.711 13.369 16.676 1.00 0.00 82 LEU A CA 15
ATOM 24496 C C . LEU A 1 70 ? -4.272 12.507 17.848 1.00 0.00 82 LEU A C 15
ATOM 24497 O O . LEU A 1 70 ? -4.729 12.808 18.946 1.00 0.00 82 LEU A O 15
ATOM 24513 N N . GLU A 1 71 ? -3.512 11.450 17.569 1.00 0.00 83 GLU A N 15
ATOM 24514 C CA . GLU A 1 71 ? -2.895 10.642 18.605 1.00 0.00 83 GLU A CA 15
ATOM 24515 C C . GLU A 1 71 ? -1.426 10.406 18.313 1.00 0.00 83 GLU A C 15
ATOM 24516 O O . GLU A 1 71 ? -0.817 9.805 19.210 1.00 0.00 83 GLU A O 15
ATOM 24528 N N . ASN A 1 72 ? -0.798 10.800 17.205 1.00 0.00 84 ASN A N 15
ATOM 24529 C CA . ASN A 1 72 ? 0.645 10.802 17.083 1.00 0.00 84 ASN A CA 15
ATOM 24530 C C . ASN A 1 72 ? 1.100 12.147 16.540 1.00 0.00 84 ASN A C 15
ATOM 24531 O O . ASN A 1 72 ? 0.446 12.755 15.699 1.00 0.00 84 ASN A O 15
ATOM 24542 N N . ASN A 1 73 ? 2.358 12.443 16.902 1.00 0.00 85 ASN A N 15
ATOM 24543 C CA . ASN A 1 73 ? 3.073 13.559 16.317 1.00 0.00 85 ASN A CA 15
ATOM 24544 C C . ASN A 1 73 ? 3.623 13.206 14.951 1.00 0.00 85 ASN A C 15
ATOM 24545 O O . ASN A 1 73 ? 4.380 12.243 14.819 1.00 0.00 85 ASN A O 15
ATOM 24556 N N . GLU A 1 74 ? 3.200 13.918 13.906 1.00 0.00 86 GLU A N 15
ATOM 24557 C CA . GLU A 1 74 ? 3.790 13.885 12.586 1.00 0.00 86 GLU A CA 15
ATOM 24558 C C . GLU A 1 74 ? 3.770 15.273 11.981 1.00 0.00 86 GLU A C 15
ATOM 24559 O O . GLU A 1 74 ? 3.196 16.186 12.566 1.00 0.00 86 GLU A O 15
ATOM 24571 N N . GLU A 1 75 ? 4.487 15.491 10.878 1.00 0.00 87 GLU A N 15
ATOM 24572 C CA . GLU A 1 75 ? 4.566 16.779 10.215 1.00 0.00 87 GLU A CA 15
ATOM 24573 C C . GLU A 1 75 ? 3.292 17.080 9.435 1.00 0.00 87 GLU A C 15
ATOM 24574 O O . GLU A 1 75 ? 2.853 16.209 8.675 1.00 0.00 87 GLU A O 15
ATOM 24586 N N . SER A 1 76 ? 2.581 18.167 9.713 1.00 0.00 88 SER A N 15
ATOM 24587 C CA . SER A 1 76 ? 1.191 18.284 9.313 1.00 0.00 88 SER A CA 15
ATOM 24588 C C . SER A 1 76 ? 1.072 18.716 7.869 1.00 0.00 88 SER A C 15
ATOM 24589 O O . SER A 1 76 ? 0.050 18.428 7.248 1.00 0.00 88 SER A O 15
ATOM 24597 N N . GLU A 1 77 ? 2.124 19.270 7.245 1.00 0.00 89 GLU A N 15
ATOM 24598 C CA . GLU A 1 77 ? 2.305 19.568 5.844 1.00 0.00 89 GLU A CA 15
ATOM 24599 C C . GLU A 1 77 ? 2.112 18.325 4.983 1.00 0.00 89 GLU A C 15
ATOM 24600 O O . GLU A 1 77 ? 1.936 18.399 3.773 1.00 0.00 89 GLU A O 15
ATOM 24612 N N . LYS A 1 78 ? 2.180 17.109 5.517 1.00 0.00 90 LYS A N 15
ATOM 24613 C CA . LYS A 1 78 ? 2.010 15.815 4.872 1.00 0.00 90 LYS A CA 15
ATOM 24614 C C . LYS A 1 78 ? 0.598 15.674 4.339 1.00 0.00 90 LYS A C 15
ATOM 24615 O O . LYS A 1 78 ? 0.448 14.853 3.429 1.00 0.00 90 LYS A O 15
ATOM 24634 N N . GLU A 1 79 ? -0.445 16.372 4.788 1.00 0.00 91 GLU A N 15
ATOM 24635 C CA . GLU A 1 79 ? -1.754 16.385 4.162 1.00 0.00 91 GLU A CA 15
ATOM 24636 C C . GLU A 1 79 ? -1.629 16.753 2.690 1.00 0.00 91 GLU A C 15
ATOM 24637 O O . GLU A 1 79 ? -2.401 16.326 1.843 1.00 0.00 91 GLU A O 15
ATOM 24649 N N . PHE A 1 80 ? -0.738 17.659 2.278 1.00 0.00 92 PHE A N 15
ATOM 24650 C CA . PHE A 1 80 ? -0.608 18.041 0.882 1.00 0.00 92 PHE A CA 15
ATOM 24651 C C . PHE A 1 80 ? 0.140 16.957 0.125 1.00 0.00 92 PHE A C 15
ATOM 24652 O O . PHE A 1 80 ? 1.028 16.309 0.690 1.00 0.00 92 PHE A O 15
ATOM 24669 N N . ASP A 1 81 ? -0.110 16.798 -1.172 1.00 0.00 93 ASP A N 15
ATOM 24670 C CA . ASP A 1 81 ? 0.532 15.838 -2.043 1.00 0.00 93 ASP A CA 15
ATOM 24671 C C . ASP A 1 81 ? 2.054 15.780 -1.919 1.00 0.00 93 ASP A C 15
ATOM 24672 O O . ASP A 1 81 ? 2.591 14.779 -1.481 1.00 0.00 93 ASP A O 15
ATOM 24681 N N . ASP A 1 82 ? 2.772 16.853 -2.281 1.00 0.00 94 ASP A N 15
ATOM 24682 C CA . ASP A 1 82 ? 4.210 16.954 -2.383 1.00 0.00 94 ASP A CA 15
ATOM 24683 C C . ASP A 1 82 ? 4.895 17.967 -1.470 1.00 0.00 94 ASP A C 15
ATOM 24684 O O . ASP A 1 82 ? 6.028 17.767 -1.068 1.00 0.00 94 ASP A O 15
ATOM 24693 N N . THR A 1 83 ? 4.105 19.007 -1.199 1.00 0.00 95 THR A N 15
ATOM 24694 C CA . THR A 1 83 ? 4.443 20.216 -0.475 1.00 0.00 95 THR A CA 15
ATOM 24695 C C . THR A 1 83 ? 3.273 21.153 -0.200 1.00 0.00 95 THR A C 15
ATOM 24696 O O . THR A 1 83 ? 2.249 21.135 -0.885 1.00 0.00 95 THR A O 15
ATOM 24707 N N . GLY A 1 84 ? 3.366 21.961 0.858 1.00 0.00 96 GLY A N 15
ATOM 24708 C CA . GLY A 1 84 ? 2.529 23.103 1.178 1.00 0.00 96 GLY A CA 15
ATOM 24709 C C . GLY A 1 84 ? 2.614 24.150 0.083 1.00 0.00 96 GLY A C 15
ATOM 24710 O O . GLY A 1 84 ? 3.681 24.706 -0.181 1.00 0.00 96 GLY A O 15
ATOM 24714 N N . LEU A 1 85 ? 1.459 24.401 -0.536 1.00 0.00 97 LEU A N 15
ATOM 24715 C CA . LEU A 1 85 ? 1.255 25.380 -1.587 1.00 0.00 97 LEU A CA 15
ATOM 24716 C C . LEU A 1 85 ? 0.761 26.718 -1.067 1.00 0.00 97 LEU A C 15
ATOM 24717 O O . LEU A 1 85 ? 0.073 26.683 -0.045 1.00 0.00 97 LEU A O 15
ATOM 24733 N N . THR A 1 86 ? 1.038 27.801 -1.794 1.00 0.00 98 THR A N 15
ATOM 24734 C CA . THR A 1 86 ? 0.645 29.138 -1.393 1.00 0.00 98 THR A CA 15
ATOM 24735 C C . THR A 1 86 ? -0.526 29.592 -2.267 1.00 0.00 98 THR A C 15
ATOM 24736 O O . THR A 1 86 ? -0.441 29.426 -3.479 1.00 0.00 98 THR A O 15
ATOM 24747 N N . LEU A 1 87 ? -1.570 30.140 -1.663 1.00 0.00 99 LEU A N 15
ATOM 24748 C CA . LEU A 1 87 ? -2.698 30.836 -2.265 1.00 0.00 99 LEU A CA 15
ATOM 24749 C C . LEU A 1 87 ? -2.604 32.316 -2.621 1.00 0.00 99 LEU A C 15
ATOM 24750 O O . LEU A 1 87 ? -3.145 32.686 -3.665 1.00 0.00 99 LEU A O 15
ATOM 24766 N N . GLY A 1 88 ? -1.644 32.992 -2.002 1.00 0.00 100 GLY A N 15
ATOM 24767 C CA . GLY A 1 88 ? -1.349 34.362 -2.373 1.00 0.00 100 GLY A CA 15
ATOM 24768 C C . GLY A 1 88 ? -2.547 35.282 -2.263 1.00 0.00 100 GLY A C 15
ATOM 24769 O O . GLY A 1 88 ? -2.807 36.109 -3.131 1.00 0.00 100 GLY A O 15
ATOM 24773 N N . ASP A 1 89 ? -3.165 35.274 -1.086 1.00 0.00 101 ASP A N 15
ATOM 24774 C CA . ASP A 1 89 ? -4.340 36.102 -0.861 1.00 0.00 101 ASP A CA 15
ATOM 24775 C C . ASP A 1 89 ? -4.658 36.287 0.613 1.00 0.00 101 ASP A C 15
ATOM 24776 O O . ASP A 1 89 ? -5.336 35.388 1.125 1.00 0.00 101 ASP A O 15
ATOM 24785 N N . VAL A 1 90 ? -4.200 37.379 1.202 1.00 0.00 102 VAL A N 15
ATOM 24786 C CA . VAL A 1 90 ? -4.254 37.729 2.622 1.00 0.00 102 VAL A CA 15
ATOM 24787 C C . VAL A 1 90 ? -4.732 39.150 2.837 1.00 0.00 102 VAL A C 15
ATOM 24788 O O . VAL A 1 90 ? -4.641 40.018 1.982 1.00 0.00 102 VAL A O 15
ATOM 24801 N N . VAL A 1 91 ? -5.180 39.600 4.023 1.00 0.00 103 VAL A N 15
ATOM 24802 C CA . VAL A 1 91 ? -5.333 38.674 5.133 1.00 0.00 103 VAL A CA 15
ATOM 24803 C C . VAL A 1 91 ? -6.424 37.612 5.016 1.00 0.00 103 VAL A C 15
ATOM 24804 O O . VAL A 1 91 ? -7.569 37.997 4.791 1.00 0.00 103 VAL A O 15
ATOM 24817 N N . ASN A 1 92 ? -6.046 36.392 5.401 1.00 0.00 104 ASN A N 15
ATOM 24818 C CA . ASN A 1 92 ? -6.962 35.297 5.651 1.00 0.00 104 ASN A CA 15
ATOM 24819 C C . ASN A 1 92 ? -7.661 35.477 6.993 1.00 0.00 104 ASN A C 15
ATOM 24820 O O . ASN A 1 92 ? -6.966 35.478 7.998 1.00 0.00 104 ASN A O 15
ATOM 24831 N N . ILE A 1 93 ? -8.992 35.518 7.116 1.00 0.00 105 ILE A N 15
ATOM 24832 C CA . ILE A 1 93 ? -9.765 35.490 8.333 1.00 0.00 105 ILE A CA 15
ATOM 24833 C C . ILE A 1 93 ? -10.499 34.161 8.463 1.00 0.00 105 ILE A C 15
ATOM 24834 O O . ILE A 1 93 ? -10.751 33.527 7.439 1.00 0.00 105 ILE A O 15
ATOM 24850 N N . LYS A 1 94 ? -10.788 33.658 9.670 1.00 0.00 106 LYS A N 15
ATOM 24851 C CA . LYS A 1 94 ? -11.239 32.293 9.811 1.00 0.00 106 LYS A CA 15
ATOM 24852 C C . LYS A 1 94 ? -12.739 32.187 9.575 1.00 0.00 106 LYS A C 15
ATOM 24853 O O . LYS A 1 94 ? -13.240 31.158 9.146 1.00 0.00 106 LYS A O 15
ATOM 24872 N N . GLU A 1 95 ? -13.452 33.309 9.774 1.00 0.00 107 GLU A N 15
ATOM 24873 C CA . GLU A 1 95 ? -14.887 33.366 9.635 1.00 0.00 107 GLU A CA 15
ATOM 24874 C C . GLU A 1 95 ? -15.230 33.548 8.169 1.00 0.00 107 GLU A C 15
ATOM 24875 O O . GLU A 1 95 ? -16.348 33.191 7.805 1.00 0.00 107 GLU A O 15
ATOM 24887 N N . GLY A 1 96 ? -14.402 34.159 7.317 1.00 0.00 108 GLY A N 15
ATOM 24888 C CA . GLY A 1 96 ? -14.825 34.616 6.012 1.00 0.00 108 GLY A CA 15
ATOM 24889 C C . GLY A 1 96 ? -14.163 33.932 4.823 1.00 0.00 108 GLY A C 15
ATOM 24890 O O . GLY A 1 96 ? -13.139 33.254 4.897 1.00 0.00 108 GLY A O 15
ATOM 24894 N N . LYS A 1 97 ? -14.762 34.078 3.642 1.00 0.00 109 LYS A N 15
ATOM 24895 C CA . LYS A 1 97 ? -14.387 33.525 2.358 1.00 0.00 109 LYS A CA 15
ATOM 24896 C C . LYS A 1 97 ? -14.544 34.547 1.248 1.00 0.00 109 LYS A C 15
ATOM 24897 O O . LYS A 1 97 ? -14.888 34.242 0.110 1.00 0.00 109 LYS A O 15
ATOM 24916 N N . LYS A 1 98 ? -14.270 35.834 1.513 1.00 0.00 110 LYS A N 15
ATOM 24917 C CA . LYS A 1 98 ? -14.501 37.109 0.858 1.00 0.00 110 LYS A CA 15
ATOM 24918 C C . LYS A 1 98 ? -14.389 38.226 1.880 1.00 0.00 110 LYS A C 15
ATOM 24919 O O . LYS A 1 98 ? -15.260 38.357 2.743 1.00 0.00 110 LYS A O 15
ATOM 24938 N N . LEU A 1 99 ? -13.449 39.161 1.715 1.00 0.00 111 LEU A N 15
ATOM 24939 C CA . LEU A 1 99 ? -13.507 40.499 2.270 1.00 0.00 111 LEU A CA 15
ATOM 24940 C C . LEU A 1 99 ? -13.926 41.578 1.286 1.00 0.00 111 LEU A C 15
ATOM 24941 O O . LEU A 1 99 ? -14.060 41.273 0.102 1.00 0.00 111 LEU A O 15
ATOM 24957 N N . GLU A 1 100 ? -13.919 42.832 1.731 1.00 0.00 112 GLU A N 15
ATOM 24958 C CA . GLU A 1 100 ? -14.378 43.943 0.917 1.00 0.00 112 GLU A CA 15
ATOM 24959 C C . GLU A 1 100 ? -13.629 45.152 1.460 1.00 0.00 112 GLU A C 15
ATOM 24960 O O . GLU A 1 100 ? -12.411 45.105 1.333 1.00 0.00 112 GLU A O 15
ATOM 24972 N N . HIS A 1 101 ? -14.228 46.289 1.826 1.00 0.00 113 HIS A N 15
ATOM 24973 C CA . HIS A 1 101 ? -13.569 47.516 2.218 1.00 0.00 113 HIS A CA 15
ATOM 24974 C C . HIS A 1 101 ? -12.890 47.502 3.575 1.00 0.00 113 HIS A C 15
ATOM 24975 O O . HIS A 1 101 ? -12.839 48.596 4.136 1.00 0.00 113 HIS A O 15
ATOM 24989 N N . HIS A 1 102 ? -12.545 46.377 4.223 1.00 0.00 114 HIS A N 15
ATOM 24990 C CA . HIS A 1 102 ? -11.917 46.112 5.493 1.00 0.00 114 HIS A CA 15
ATOM 24991 C C . HIS A 1 102 ? -10.700 47.005 5.720 1.00 0.00 114 HIS A C 15
ATOM 24992 O O . HIS A 1 102 ? -10.696 47.844 6.646 1.00 0.00 114 HIS A O 15
ATOM 25006 N N . GLU A 1 1 ? 14.307 -20.706 7.823 1.00 0.00 13 GLU A N 16
ATOM 25007 C CA . GLU A 1 1 ? 13.307 -20.714 6.753 1.00 0.00 13 GLU A CA 16
ATOM 25008 C C . GLU A 1 1 ? 13.601 -19.636 5.695 1.00 0.00 13 GLU A C 16
ATOM 25009 O O . GLU A 1 1 ? 13.862 -18.504 6.075 1.00 0.00 13 GLU A O 16
ATOM 25023 N N . ASN A 1 2 ? 13.489 -20.094 4.451 1.00 0.00 14 ASN A N 16
ATOM 25024 C CA . ASN A 1 2 ? 13.713 -19.250 3.294 1.00 0.00 14 ASN A CA 16
ATOM 25025 C C . ASN A 1 2 ? 12.733 -19.381 2.135 1.00 0.00 14 ASN A C 16
ATOM 25026 O O . ASN A 1 2 ? 13.053 -19.711 0.988 1.00 0.00 14 ASN A O 16
ATOM 25037 N N . ALA A 1 3 ? 11.465 -19.197 2.498 1.00 0.00 15 ALA A N 16
ATOM 25038 C CA . ALA A 1 3 ? 10.336 -19.652 1.701 1.00 0.00 15 ALA A CA 16
ATOM 25039 C C . ALA A 1 3 ? 9.980 -18.716 0.562 1.00 0.00 15 ALA A C 16
ATOM 25040 O O . ALA A 1 3 ? 9.104 -19.041 -0.239 1.00 0.00 15 ALA A O 16
ATOM 25047 N N . GLU A 1 4 ? 10.652 -17.563 0.559 1.00 0.00 16 GLU A N 16
ATOM 25048 C CA . GLU A 1 4 ? 10.356 -16.469 -0.332 1.00 0.00 16 GLU A CA 16
ATOM 25049 C C . GLU A 1 4 ? 11.567 -15.833 -1.001 1.00 0.00 16 GLU A C 16
ATOM 25050 O O . GLU A 1 4 ? 11.520 -14.744 -1.579 1.00 0.00 16 GLU A O 16
ATOM 25062 N N . LEU A 1 5 ? 12.724 -16.485 -0.860 1.00 0.00 17 LEU A N 16
ATOM 25063 C CA . LEU A 1 5 ? 14.011 -16.155 -1.424 1.00 0.00 17 LEU A CA 16
ATOM 25064 C C . LEU A 1 5 ? 14.496 -14.791 -0.936 1.00 0.00 17 LEU A C 16
ATOM 25065 O O . LEU A 1 5 ? 15.103 -13.992 -1.658 1.00 0.00 17 LEU A O 16
ATOM 25081 N N . GLU A 1 6 ? 14.314 -14.616 0.377 1.00 0.00 18 GLU A N 16
ATOM 25082 C CA . GLU A 1 6 ? 14.457 -13.309 1.003 1.00 0.00 18 GLU A CA 16
ATOM 25083 C C . GLU A 1 6 ? 14.754 -13.333 2.486 1.00 0.00 18 GLU A C 16
ATOM 25084 O O . GLU A 1 6 ? 14.286 -14.179 3.240 1.00 0.00 18 GLU A O 16
ATOM 25096 N N . ILE A 1 7 ? 15.717 -12.479 2.848 1.00 0.00 19 ILE A N 16
ATOM 25097 C CA . ILE A 1 7 ? 16.280 -12.416 4.178 1.00 0.00 19 ILE A CA 16
ATOM 25098 C C . ILE A 1 7 ? 15.804 -11.215 4.987 1.00 0.00 19 ILE A C 16
ATOM 25099 O O . ILE A 1 7 ? 16.001 -11.246 6.207 1.00 0.00 19 ILE A O 16
ATOM 25115 N N . VAL A 1 8 ? 15.255 -10.196 4.341 1.00 0.00 20 VAL A N 16
ATOM 25116 C CA . VAL A 1 8 ? 14.476 -9.151 4.987 1.00 0.00 20 VAL A CA 16
ATOM 25117 C C . VAL A 1 8 ? 13.345 -9.862 5.710 1.00 0.00 20 VAL A C 16
ATOM 25118 O O . VAL A 1 8 ? 12.674 -10.757 5.193 1.00 0.00 20 VAL A O 16
ATOM 25131 N N . THR A 1 9 ? 13.061 -9.368 6.927 1.00 0.00 21 THR A N 16
ATOM 25132 C CA . THR A 1 9 ? 12.086 -9.936 7.838 1.00 0.00 21 THR A CA 16
ATOM 25133 C C . THR A 1 9 ? 11.495 -8.862 8.747 1.00 0.00 21 THR A C 16
ATOM 25134 O O . THR A 1 9 ? 10.279 -8.873 8.918 1.00 0.00 21 THR A O 16
ATOM 25145 N N . ASP A 1 10 ? 12.328 -7.991 9.313 1.00 0.00 22 ASP A N 16
ATOM 25146 C CA . ASP A 1 10 ? 12.025 -6.822 10.117 1.00 0.00 22 ASP A CA 16
ATOM 25147 C C . ASP A 1 10 ? 11.542 -5.645 9.315 1.00 0.00 22 ASP A C 16
ATOM 25148 O O . ASP A 1 10 ? 12.266 -4.666 9.154 1.00 0.00 22 ASP A O 16
ATOM 25157 N N . TYR A 1 11 ? 10.393 -5.754 8.643 1.00 0.00 23 TYR A N 16
ATOM 25158 C CA . TYR A 1 11 ? 9.825 -4.922 7.601 1.00 0.00 23 TYR A CA 16
ATOM 25159 C C . TYR A 1 11 ? 8.960 -3.861 8.248 1.00 0.00 23 TYR A C 16
ATOM 25160 O O . TYR A 1 11 ? 8.269 -4.074 9.247 1.00 0.00 23 TYR A O 16
ATOM 25178 N N . TYR A 1 12 ? 8.793 -2.712 7.576 1.00 0.00 24 TYR A N 16
ATOM 25179 C CA . TYR A 1 12 ? 8.220 -1.531 8.177 1.00 0.00 24 TYR A CA 16
ATOM 25180 C C . TYR A 1 12 ? 6.718 -1.689 8.388 1.00 0.00 24 TYR A C 16
ATOM 25181 O O . TYR A 1 12 ? 5.941 -2.320 7.686 1.00 0.00 24 TYR A O 16
ATOM 25199 N N . LYS A 1 13 ? 6.172 -1.200 9.508 1.00 0.00 25 LYS A N 16
ATOM 25200 C CA . LYS A 1 13 ? 4.933 -1.658 10.124 1.00 0.00 25 LYS A CA 16
ATOM 25201 C C . LYS A 1 13 ? 3.683 -0.913 9.748 1.00 0.00 25 LYS A C 16
ATOM 25202 O O . LYS A 1 13 ? 2.758 -1.653 9.449 1.00 0.00 25 LYS A O 16
ATOM 25221 N N . ILE A 1 14 ? 3.646 0.436 9.724 1.00 0.00 26 ILE A N 16
ATOM 25222 C CA . ILE A 1 14 ? 2.404 1.053 9.330 1.00 0.00 26 ILE A CA 16
ATOM 25223 C C . ILE A 1 14 ? 2.020 0.771 7.881 1.00 0.00 26 ILE A C 16
ATOM 25224 O O . ILE A 1 14 ? 0.828 0.601 7.674 1.00 0.00 26 ILE A O 16
ATOM 25240 N N . ILE A 1 15 ? 2.990 0.728 6.955 1.00 0.00 27 ILE A N 16
ATOM 25241 C CA . ILE A 1 15 ? 2.704 0.470 5.568 1.00 0.00 27 ILE A CA 16
ATOM 25242 C C . ILE A 1 15 ? 1.937 -0.826 5.449 1.00 0.00 27 ILE A C 16
ATOM 25243 O O . ILE A 1 15 ? 1.101 -1.015 4.556 1.00 0.00 27 ILE A O 16
ATOM 25259 N N . LYS A 1 16 ? 2.239 -1.810 6.290 1.00 0.00 28 LYS A N 16
ATOM 25260 C CA . LYS A 1 16 ? 1.685 -3.158 6.262 1.00 0.00 28 LYS A CA 16
ATOM 25261 C C . LYS A 1 16 ? 0.203 -3.180 6.613 1.00 0.00 28 LYS A C 16
ATOM 25262 O O . LYS A 1 16 ? -0.553 -4.005 6.090 1.00 0.00 28 LYS A O 16
ATOM 25281 N N . THR A 1 17 ? -0.170 -2.360 7.590 1.00 0.00 29 THR A N 16
ATOM 25282 C CA . THR A 1 17 ? -1.376 -2.525 8.390 1.00 0.00 29 THR A CA 16
ATOM 25283 C C . THR A 1 17 ? -2.578 -2.434 7.479 1.00 0.00 29 THR A C 16
ATOM 25284 O O . THR A 1 17 ? -3.408 -3.336 7.494 1.00 0.00 29 THR A O 16
ATOM 25295 N N . ALA A 1 18 ? -2.608 -1.477 6.529 1.00 0.00 30 ALA A N 16
ATOM 25296 C CA . ALA A 1 18 ? -3.803 -0.928 5.937 1.00 0.00 30 ALA A CA 16
ATOM 25297 C C . ALA A 1 18 ? -4.603 -1.818 5.010 1.00 0.00 30 ALA A C 16
ATOM 25298 O O . ALA A 1 18 ? -5.742 -2.123 5.399 1.00 0.00 30 ALA A O 16
ATOM 25305 N N . ARG A 1 19 ? -4.160 -2.068 3.780 1.00 0.00 31 ARG A N 16
ATOM 25306 C CA . ARG A 1 19 ? -4.950 -2.644 2.709 1.00 0.00 31 ARG A CA 16
ATOM 25307 C C . ARG A 1 19 ? -5.626 -3.846 3.360 1.00 0.00 31 ARG A C 16
ATOM 25308 O O . ARG A 1 19 ? -6.833 -3.975 3.184 1.00 0.00 31 ARG A O 16
ATOM 25329 N N . GLU A 1 20 ? -5.001 -4.734 4.130 1.00 0.00 32 GLU A N 16
ATOM 25330 C CA . GLU A 1 20 ? -5.557 -5.867 4.835 1.00 0.00 32 GLU A CA 16
ATOM 25331 C C . GLU A 1 20 ? -6.704 -5.465 5.762 1.00 0.00 32 GLU A C 16
ATOM 25332 O O . GLU A 1 20 ? -7.754 -6.089 5.635 1.00 0.00 32 GLU A O 16
ATOM 25344 N N . GLN A 1 21 ? -6.575 -4.584 6.752 1.00 0.00 33 GLN A N 16
ATOM 25345 C CA . GLN A 1 21 ? -7.581 -4.276 7.751 1.00 0.00 33 GLN A CA 16
ATOM 25346 C C . GLN A 1 21 ? -8.840 -3.585 7.249 1.00 0.00 33 GLN A C 16
ATOM 25347 O O . GLN A 1 21 ? -9.897 -3.583 7.875 1.00 0.00 33 GLN A O 16
ATOM 25361 N N . LEU A 1 22 ? -8.682 -2.922 6.096 1.00 0.00 34 LEU A N 16
ATOM 25362 C CA . LEU A 1 22 ? -9.758 -2.236 5.422 1.00 0.00 34 LEU A CA 16
ATOM 25363 C C . LEU A 1 22 ? -10.743 -3.113 4.661 1.00 0.00 34 LEU A C 16
ATOM 25364 O O . LEU A 1 22 ? -11.774 -2.672 4.155 1.00 0.00 34 LEU A O 16
ATOM 25380 N N . GLY A 1 23 ? -10.325 -4.375 4.779 1.00 0.00 35 GLY A N 16
ATOM 25381 C CA . GLY A 1 23 ? -11.008 -5.588 4.360 1.00 0.00 35 GLY A CA 16
ATOM 25382 C C . GLY A 1 23 ? -11.158 -5.816 2.864 1.00 0.00 35 GLY A C 16
ATOM 25383 O O . GLY A 1 23 ? -11.650 -6.814 2.339 1.00 0.00 35 GLY A O 16
ATOM 25387 N N . ILE A 1 24 ? -10.647 -4.854 2.078 1.00 0.00 36 ILE A N 16
ATOM 25388 C CA . ILE A 1 24 ? -10.639 -4.736 0.639 1.00 0.00 36 ILE A CA 16
ATOM 25389 C C . ILE A 1 24 ? -9.582 -5.590 -0.050 1.00 0.00 36 ILE A C 16
ATOM 25390 O O . ILE A 1 24 ? -8.689 -6.119 0.587 1.00 0.00 36 ILE A O 16
ATOM 25406 N N . SER A 1 25 ? -9.783 -5.878 -1.347 1.00 0.00 37 SER A N 16
ATOM 25407 C CA . SER A 1 25 ? -8.867 -6.710 -2.090 1.00 0.00 37 SER A CA 16
ATOM 25408 C C . SER A 1 25 ? -7.704 -6.009 -2.798 1.00 0.00 37 SER A C 16
ATOM 25409 O O . SER A 1 25 ? -7.600 -4.788 -2.765 1.00 0.00 37 SER A O 16
ATOM 25417 N N . GLN A 1 26 ? -6.745 -6.673 -3.447 1.00 0.00 38 GLN A N 16
ATOM 25418 C CA . GLN A 1 26 ? -5.888 -6.037 -4.419 1.00 0.00 38 GLN A CA 16
ATOM 25419 C C . GLN A 1 26 ? -6.722 -5.380 -5.508 1.00 0.00 38 GLN A C 16
ATOM 25420 O O . GLN A 1 26 ? -6.484 -4.200 -5.796 1.00 0.00 38 GLN A O 16
ATOM 25434 N N . GLN A 1 27 ? -7.670 -6.112 -6.116 1.00 0.00 39 GLN A N 16
ATOM 25435 C CA . GLN A 1 27 ? -8.461 -5.797 -7.291 1.00 0.00 39 GLN A CA 16
ATOM 25436 C C . GLN A 1 27 ? -9.305 -4.549 -7.129 1.00 0.00 39 GLN A C 16
ATOM 25437 O O . GLN A 1 27 ? -9.424 -3.701 -8.029 1.00 0.00 39 GLN A O 16
ATOM 25451 N N . GLN A 1 28 ? -9.994 -4.479 -5.996 1.00 0.00 40 GLN A N 16
ATOM 25452 C CA . GLN A 1 28 ? -10.727 -3.262 -5.712 1.00 0.00 40 GLN A CA 16
ATOM 25453 C C . GLN A 1 28 ? -9.846 -2.020 -5.528 1.00 0.00 40 GLN A C 16
ATOM 25454 O O . GLN A 1 28 ? -10.464 -0.986 -5.773 1.00 0.00 40 GLN A O 16
ATOM 25468 N N . LEU A 1 29 ? -8.649 -2.138 -4.985 1.00 0.00 41 LEU A N 16
ATOM 25469 C CA . LEU A 1 29 ? -7.838 -0.937 -4.761 1.00 0.00 41 LEU A CA 16
ATOM 25470 C C . LEU A 1 29 ? -7.067 -0.597 -6.027 1.00 0.00 41 LEU A C 16
ATOM 25471 O O . LEU A 1 29 ? -6.923 0.591 -6.322 1.00 0.00 41 LEU A O 16
ATOM 25487 N N . ALA A 1 30 ? -6.757 -1.568 -6.874 1.00 0.00 42 ALA A N 16
ATOM 25488 C CA . ALA A 1 30 ? -6.261 -1.477 -8.229 1.00 0.00 42 ALA A CA 16
ATOM 25489 C C . ALA A 1 30 ? -7.251 -0.811 -9.201 1.00 0.00 42 ALA A C 16
ATOM 25490 O O . ALA A 1 30 ? -6.763 -0.427 -10.252 1.00 0.00 42 ALA A O 16
ATOM 25497 N N . GLN A 1 31 ? -8.556 -0.812 -8.942 1.00 0.00 43 GLN A N 16
ATOM 25498 C CA . GLN A 1 31 ? -9.464 0.010 -9.731 1.00 0.00 43 GLN A CA 16
ATOM 25499 C C . GLN A 1 31 ? -9.062 1.440 -9.389 1.00 0.00 43 GLN A C 16
ATOM 25500 O O . GLN A 1 31 ? -8.995 2.280 -10.278 1.00 0.00 43 GLN A O 16
ATOM 25514 N N . LYS A 1 32 ? -9.081 1.741 -8.091 1.00 0.00 44 LYS A N 16
ATOM 25515 C CA . LYS A 1 32 ? -9.162 3.041 -7.477 1.00 0.00 44 LYS A CA 16
ATOM 25516 C C . LYS A 1 32 ? -7.980 3.940 -7.807 1.00 0.00 44 LYS A C 16
ATOM 25517 O O . LYS A 1 32 ? -8.009 5.160 -7.657 1.00 0.00 44 LYS A O 16
ATOM 25536 N N . LEU A 1 33 ? -6.934 3.305 -8.329 1.00 0.00 45 LEU A N 16
ATOM 25537 C CA . LEU A 1 33 ? -5.588 3.832 -8.429 1.00 0.00 45 LEU A CA 16
ATOM 25538 C C . LEU A 1 33 ? -5.053 3.625 -9.837 1.00 0.00 45 LEU A C 16
ATOM 25539 O O . LEU A 1 33 ? -3.977 4.001 -10.309 1.00 0.00 45 LEU A O 16
ATOM 25555 N N . LYS A 1 34 ? -5.831 2.863 -10.618 1.00 0.00 46 LYS A N 16
ATOM 25556 C CA . LYS A 1 34 ? -5.497 2.107 -11.810 1.00 0.00 46 LYS A CA 16
ATOM 25557 C C . LYS A 1 34 ? -4.399 1.046 -11.806 1.00 0.00 46 LYS A C 16
ATOM 25558 O O . LYS A 1 34 ? -4.398 0.224 -12.721 1.00 0.00 46 LYS A O 16
ATOM 25577 N N . VAL A 1 35 ? -3.639 0.858 -10.726 1.00 0.00 47 VAL A N 16
ATOM 25578 C CA . VAL A 1 35 ? -2.418 0.064 -10.616 1.00 0.00 47 VAL A CA 16
ATOM 25579 C C . VAL A 1 35 ? -2.478 -0.855 -9.416 1.00 0.00 47 VAL A C 16
ATOM 25580 O O . VAL A 1 35 ? -3.024 -0.513 -8.364 1.00 0.00 47 VAL A O 16
ATOM 25593 N N . SER A 1 36 ? -1.780 -1.995 -9.397 1.00 0.00 48 SER A N 16
ATOM 25594 C CA . SER A 1 36 ? -1.897 -3.060 -8.426 1.00 0.00 48 SER A CA 16
ATOM 25595 C C . SER A 1 36 ? -0.689 -3.630 -7.699 1.00 0.00 48 SER A C 16
ATOM 25596 O O . SER A 1 36 ? -0.769 -4.629 -6.971 1.00 0.00 48 SER A O 16
ATOM 25604 N N . GLU A 1 37 ? 0.516 -3.295 -8.145 1.00 0.00 49 GLU A N 16
ATOM 25605 C CA . GLU A 1 37 ? 1.737 -4.036 -7.911 1.00 0.00 49 GLU A CA 16
ATOM 25606 C C . GLU A 1 37 ? 2.551 -3.422 -6.783 1.00 0.00 49 GLU A C 16
ATOM 25607 O O . GLU A 1 37 ? 3.332 -4.147 -6.159 1.00 0.00 49 GLU A O 16
ATOM 25619 N N . ASN A 1 38 ? 2.480 -2.099 -6.574 1.00 0.00 50 ASN A N 16
ATOM 25620 C CA . ASN A 1 38 ? 3.181 -1.461 -5.481 1.00 0.00 50 ASN A CA 16
ATOM 25621 C C . ASN A 1 38 ? 2.472 -1.010 -4.205 1.00 0.00 50 ASN A C 16
ATOM 25622 O O . ASN A 1 38 ? 2.857 -1.397 -3.117 1.00 0.00 50 ASN A O 16
ATOM 25633 N N . ILE A 1 39 ? 1.422 -0.186 -4.141 1.00 0.00 51 ILE A N 16
ATOM 25634 C CA . ILE A 1 39 ? 0.477 0.314 -5.122 1.00 0.00 51 ILE A CA 16
ATOM 25635 C C . ILE A 1 39 ? -0.057 -0.659 -6.174 1.00 0.00 51 ILE A C 16
ATOM 25636 O O . ILE A 1 39 ? 0.146 -0.485 -7.364 1.00 0.00 51 ILE A O 16
ATOM 25652 N N . VAL A 1 40 ? -0.580 -1.813 -5.758 1.00 0.00 52 VAL A N 16
ATOM 25653 C CA . VAL A 1 40 ? -1.148 -2.153 -4.469 1.00 0.00 52 VAL A CA 16
ATOM 25654 C C . VAL A 1 40 ? -0.149 -3.023 -3.734 1.00 0.00 52 VAL A C 16
ATOM 25655 O O . VAL A 1 40 ? 0.023 -2.763 -2.536 1.00 0.00 52 VAL A O 16
ATOM 25668 N N . LYS A 1 41 ? 0.500 -3.988 -4.380 1.00 0.00 53 LYS A N 16
ATOM 25669 C CA . LYS A 1 41 ? 1.027 -5.187 -3.755 1.00 0.00 53 LYS A CA 16
ATOM 25670 C C . LYS A 1 41 ? 2.214 -5.069 -2.827 1.00 0.00 53 LYS A C 16
ATOM 25671 O O . LYS A 1 41 ? 2.245 -5.778 -1.819 1.00 0.00 53 LYS A O 16
ATOM 25690 N N . ARG A 1 42 ? 3.216 -4.232 -3.112 1.00 0.00 54 ARG A N 16
ATOM 25691 C CA . ARG A 1 42 ? 4.567 -4.339 -2.578 1.00 0.00 54 ARG A CA 16
ATOM 25692 C C . ARG A 1 42 ? 4.747 -3.727 -1.190 1.00 0.00 54 ARG A C 16
ATOM 25693 O O . ARG A 1 42 ? 5.632 -4.180 -0.468 1.00 0.00 54 ARG A O 16
ATOM 25714 N N . PHE A 1 43 ? 3.771 -2.945 -0.710 1.00 0.00 55 PHE A N 16
ATOM 25715 C CA . PHE A 1 43 ? 3.919 -2.360 0.602 1.00 0.00 55 PHE A CA 16
ATOM 25716 C C . PHE A 1 43 ? 3.564 -3.445 1.599 1.00 0.00 55 PHE A C 16
ATOM 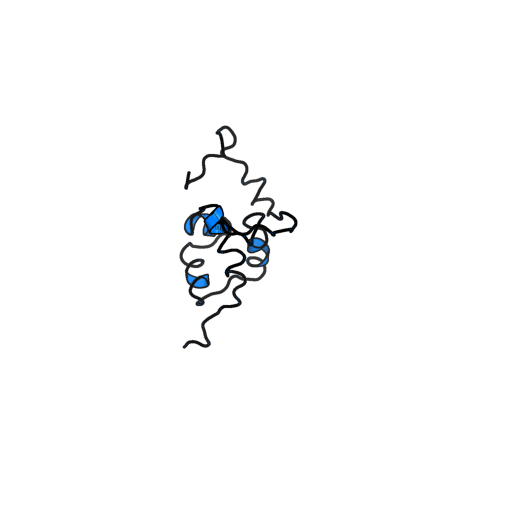25717 O O . PHE A 1 43 ? 3.621 -3.247 2.813 1.00 0.00 55 PHE A O 16
ATOM 25734 N N . GLU A 1 44 ? 2.978 -4.571 1.171 1.00 0.00 56 GLU A N 16
ATOM 25735 C CA . GLU A 1 44 ? 2.491 -5.646 2.017 1.00 0.00 56 GLU A CA 16
ATOM 25736 C C . GLU A 1 44 ? 3.596 -6.657 2.292 1.00 0.00 56 GLU A C 16
ATOM 25737 O O . GLU A 1 44 ? 3.455 -7.526 3.165 1.00 0.00 56 GLU A O 16
ATOM 25749 N N . SER A 1 45 ? 4.769 -6.527 1.670 1.00 0.00 57 SER A N 16
ATOM 25750 C CA . SER A 1 45 ? 5.538 -7.672 1.211 1.00 0.00 57 SER A CA 16
ATOM 25751 C C . SER A 1 45 ? 6.605 -8.324 2.077 1.00 0.00 57 SER A C 16
ATOM 25752 O O . SER A 1 45 ? 7.031 -9.429 1.759 1.00 0.00 57 SER A O 16
ATOM 25760 N N . GLY A 1 46 ? 6.921 -7.726 3.226 1.00 0.00 58 GLY A N 16
ATOM 25761 C CA . GLY A 1 46 ? 7.864 -8.187 4.232 1.00 0.00 58 GLY A CA 16
ATOM 25762 C C . GLY A 1 46 ? 9.292 -8.123 3.709 1.00 0.00 58 GLY A C 16
ATOM 25763 O O . GLY A 1 46 ? 10.085 -8.894 4.256 1.00 0.00 58 GLY A O 16
ATOM 25767 N N . LYS A 1 47 ? 9.634 -7.260 2.754 1.00 0.00 59 LYS A N 16
ATOM 25768 C CA . LYS A 1 47 ? 10.782 -7.300 1.879 1.00 0.00 59 LYS A CA 16
ATOM 25769 C C . LYS A 1 47 ? 11.644 -6.052 1.731 1.00 0.00 59 LYS A C 16
ATOM 25770 O O . LYS A 1 47 ? 12.665 -6.097 1.060 1.00 0.00 59 LYS A O 16
ATOM 25789 N N . LEU A 1 48 ? 11.325 -4.932 2.381 1.00 0.00 60 LEU A N 16
ATOM 25790 C CA . LEU A 1 48 ? 11.980 -3.662 2.149 1.00 0.00 60 LEU A CA 16
ATOM 25791 C C . LEU A 1 48 ? 12.374 -2.846 3.372 1.00 0.00 60 LEU A C 16
ATOM 25792 O O . LEU A 1 48 ? 11.646 -2.773 4.362 1.00 0.00 60 LEU A O 16
ATOM 25808 N N . LYS A 1 49 ? 13.324 -1.940 3.187 1.00 0.00 61 LYS A N 16
ATOM 25809 C CA . LYS A 1 49 ? 13.418 -0.667 3.902 1.00 0.00 61 LYS A CA 16
ATOM 25810 C C . LYS A 1 49 ? 13.043 0.526 3.050 1.00 0.00 61 LYS A C 16
ATOM 25811 O O . LYS A 1 49 ? 13.905 0.905 2.253 1.00 0.00 61 LYS A O 16
ATOM 25830 N N . PRO A 1 50 ? 11.800 1.013 3.077 1.00 0.00 62 PRO A N 16
ATOM 25831 C CA . PRO A 1 50 ? 11.430 2.238 2.410 1.00 0.00 62 PRO A CA 16
ATOM 25832 C C . PRO A 1 50 ? 11.919 3.443 3.195 1.00 0.00 62 PRO A C 16
ATOM 25833 O O . PRO A 1 50 ? 12.137 3.378 4.393 1.00 0.00 62 PRO A O 16
ATOM 25844 N N . THR A 1 51 ? 12.159 4.487 2.379 1.00 0.00 63 THR A N 16
ATOM 25845 C CA . THR A 1 51 ? 12.411 5.821 2.877 1.00 0.00 63 THR A CA 16
ATOM 25846 C C . THR A 1 51 ? 11.218 6.656 3.288 1.00 0.00 63 THR A C 16
ATOM 25847 O O . THR A 1 51 ? 10.072 6.216 3.133 1.00 0.00 63 THR A O 16
ATOM 25858 N N . ILE A 1 52 ? 11.403 7.819 3.903 1.00 0.00 64 ILE A N 16
ATOM 25859 C CA . ILE A 1 52 ? 10.438 8.819 4.354 1.00 0.00 64 ILE A CA 16
ATOM 25860 C C . ILE A 1 52 ? 9.575 9.162 3.142 1.00 0.00 64 ILE A C 16
ATOM 25861 O O . ILE A 1 52 ? 8.376 8.893 3.158 1.00 0.00 64 ILE A O 16
ATOM 25877 N N . SER A 1 53 ? 10.163 9.690 2.059 1.00 0.00 65 SER A N 16
ATOM 25878 C CA . SER A 1 53 ? 9.462 10.051 0.848 1.00 0.00 65 SER A CA 16
ATOM 25879 C C . SER A 1 53 ? 8.784 8.862 0.179 1.00 0.00 65 SER A C 16
ATOM 25880 O O . SER A 1 53 ? 7.842 9.123 -0.578 1.00 0.00 65 SER A O 16
ATOM 25888 N N . GLN A 1 54 ? 9.212 7.624 0.393 1.00 0.00 66 GLN A N 16
ATOM 25889 C CA . GLN A 1 54 ? 8.616 6.366 -0.058 1.00 0.00 66 GLN A CA 16
ATOM 25890 C C . GLN A 1 54 ? 7.474 5.992 0.871 1.00 0.00 66 GLN A C 16
ATOM 25891 O O . GLN A 1 54 ? 6.433 5.600 0.336 1.00 0.00 66 GLN A O 16
ATOM 25905 N N . ALA A 1 55 ? 7.545 6.021 2.211 1.00 0.00 67 ALA A N 16
ATOM 25906 C CA . ALA A 1 55 ? 6.501 5.864 3.208 1.00 0.00 67 ALA A CA 16
ATOM 25907 C C . ALA A 1 55 ? 5.380 6.891 3.134 1.00 0.00 67 ALA A C 16
ATOM 25908 O O . ALA A 1 55 ? 4.205 6.529 3.187 1.00 0.00 67 ALA A O 16
ATOM 25915 N N . ARG A 1 56 ? 5.689 8.178 2.912 1.00 0.00 68 ARG A N 16
ATOM 25916 C CA . ARG A 1 56 ? 4.768 9.282 2.719 1.00 0.00 68 ARG A CA 16
ATOM 25917 C C . ARG A 1 56 ? 3.716 9.030 1.645 1.00 0.00 68 ARG A C 16
ATOM 25918 O O . ARG A 1 56 ? 2.700 9.704 1.687 1.00 0.00 68 ARG A O 16
ATOM 25939 N N . GLN A 1 57 ? 3.936 8.128 0.696 1.00 0.00 69 GLN A N 16
ATOM 25940 C CA . GLN A 1 57 ? 3.026 7.773 -0.360 1.00 0.00 69 GLN A CA 16
ATOM 25941 C C . GLN A 1 57 ? 1.785 7.084 0.187 1.00 0.00 69 GLN A C 16
ATOM 25942 O O . GLN A 1 57 ? 0.815 6.841 -0.522 1.00 0.00 69 GLN A O 16
ATOM 25956 N N . LEU A 1 58 ? 1.692 6.621 1.445 1.00 0.00 70 LEU A N 16
ATOM 25957 C CA . LEU A 1 58 ? 0.561 5.889 1.942 1.00 0.00 70 LEU A CA 16
ATOM 25958 C C . LEU A 1 58 ? -0.557 6.860 2.295 1.00 0.00 70 LEU A C 16
ATOM 25959 O O . LEU A 1 58 ? -1.685 6.612 1.853 1.00 0.00 70 LEU A O 16
ATOM 25975 N N . GLU A 1 59 ? -0.215 7.893 3.054 1.00 0.00 71 GLU A N 16
ATOM 25976 C CA . GLU A 1 59 ? -1.147 8.971 3.338 1.00 0.00 71 GLU A CA 16
ATOM 25977 C C . GLU A 1 59 ? -1.730 9.445 2.023 1.00 0.00 71 GLU A C 16
ATOM 25978 O O . GLU A 1 59 ? -2.790 10.076 1.946 1.00 0.00 71 GLU A O 16
ATOM 25990 N N . LYS A 1 60 ? -0.994 9.381 0.911 1.00 0.00 72 LYS A N 16
ATOM 25991 C CA . LYS A 1 60 ? -1.212 9.905 -0.424 1.00 0.00 72 LYS A CA 16
ATOM 25992 C C . LYS A 1 60 ? -2.364 9.107 -1.028 1.00 0.00 72 LYS A C 16
ATOM 25993 O O . LYS A 1 60 ? -3.366 9.672 -1.491 1.00 0.00 72 LYS A O 16
ATOM 26012 N N . ILE A 1 61 ? -2.330 7.782 -1.080 1.00 0.00 73 ILE A N 16
ATOM 26013 C CA . ILE A 1 61 ? -3.255 6.955 -1.828 1.00 0.00 73 ILE A CA 16
ATOM 26014 C C . ILE A 1 61 ? -4.544 6.834 -1.018 1.00 0.00 73 ILE A C 16
ATOM 26015 O O . ILE A 1 61 ? -5.600 6.927 -1.626 1.00 0.00 73 ILE A O 16
ATOM 26031 N N . LEU A 1 62 ? -4.413 6.686 0.311 1.00 0.00 74 LEU A N 16
ATOM 26032 C CA . LEU A 1 62 ? -5.450 6.460 1.291 1.00 0.00 74 LEU A CA 16
ATOM 26033 C C . LEU A 1 62 ? -6.160 7.725 1.744 1.00 0.00 74 LEU A C 16
ATOM 26034 O O . LEU A 1 62 ? -7.201 7.637 2.392 1.00 0.00 74 LEU A O 16
ATOM 26050 N N . GLY A 1 63 ? -5.524 8.842 1.382 1.00 0.00 75 GLY A N 16
ATOM 26051 C CA . GLY A 1 63 ? -5.769 10.193 1.859 1.00 0.00 75 GLY A CA 16
ATOM 26052 C C . GLY A 1 63 ? -5.404 10.525 3.296 1.00 0.00 75 GLY A C 16
ATOM 26053 O O . GLY A 1 63 ? -5.906 11.566 3.714 1.00 0.00 75 GLY A O 16
ATOM 26057 N N . ILE A 1 64 ? -4.801 9.584 4.019 1.00 0.00 76 ILE A N 16
ATOM 26058 C CA . ILE A 1 64 ? -4.685 9.508 5.469 1.00 0.00 76 ILE A CA 16
ATOM 26059 C C . ILE A 1 64 ? -3.744 8.369 5.832 1.00 0.00 76 ILE A C 16
ATOM 26060 O O . ILE A 1 64 ? -3.898 7.227 5.381 1.00 0.00 76 ILE A O 16
ATOM 26076 N N . LYS A 1 65 ? -2.810 8.557 6.766 1.00 0.00 77 LYS A N 16
ATOM 26077 C CA . LYS A 1 65 ? -2.131 7.341 7.182 1.00 0.00 77 LYS A CA 16
ATOM 26078 C C . LYS A 1 65 ? -2.991 6.324 7.899 1.00 0.00 77 LYS A C 16
ATOM 26079 O O . LYS A 1 65 ? -3.708 6.765 8.796 1.00 0.00 77 LYS A O 16
ATOM 26098 N N . LEU A 1 66 ? -3.032 5.021 7.587 1.00 0.00 78 LEU A N 16
ATOM 26099 C CA . LEU A 1 66 ? -3.914 4.035 8.148 1.00 0.00 78 LEU A CA 16
ATOM 26100 C C . LEU A 1 66 ? -3.182 2.733 8.415 1.00 0.00 78 LEU A C 16
ATOM 26101 O O . LEU A 1 66 ? -2.278 2.373 7.656 1.00 0.00 78 LEU A O 16
ATOM 26117 N N . VAL A 1 67 ? -3.441 1.911 9.442 1.00 0.00 79 VAL A N 16
ATOM 26118 C CA . VAL A 1 67 ? -4.413 2.045 10.516 1.00 0.00 79 VAL A CA 16
ATOM 26119 C C . VAL A 1 67 ? -4.015 2.926 11.691 1.00 0.00 79 VAL A C 16
ATOM 26120 O O . VAL A 1 67 ? -2.825 3.098 11.979 1.00 0.00 79 VAL A O 16
ATOM 26133 N N . THR A 1 68 ? -4.996 3.408 12.452 1.00 0.00 80 THR A N 16
ATOM 26134 C CA . THR A 1 68 ? -4.760 4.218 13.633 1.00 0.00 80 THR A CA 16
ATOM 26135 C C . THR A 1 68 ? -4.300 3.329 14.774 1.00 0.00 80 THR A C 16
ATOM 26136 O O . THR A 1 68 ? -4.607 2.139 14.808 1.00 0.00 80 THR A O 16
ATOM 26147 N N . PRO A 1 69 ? -3.617 3.957 15.737 1.00 0.00 81 PRO A N 16
ATOM 26148 C CA . PRO A 1 69 ? -3.281 3.291 16.974 1.00 0.00 81 PRO A CA 16
ATOM 26149 C C . PRO A 1 69 ? -4.436 2.610 17.673 1.00 0.00 81 PRO A C 16
ATOM 26150 O O . PRO A 1 69 ? -4.263 1.825 18.611 1.00 0.00 81 PRO A O 16
ATOM 26161 N N . LEU A 1 70 ? -5.684 2.838 17.241 1.00 0.00 82 LEU A N 16
ATOM 26162 C CA . LEU A 1 70 ? -6.818 2.098 17.765 1.00 0.00 82 LEU A CA 16
ATOM 26163 C C . LEU A 1 70 ? -6.821 0.661 17.268 1.00 0.00 82 LEU A C 16
ATOM 26164 O O . LEU A 1 70 ? -7.041 -0.250 18.047 1.00 0.00 82 LEU A O 16
ATOM 26180 N N . GLU A 1 71 ? -6.495 0.470 15.981 1.00 0.00 83 GLU A N 16
ATOM 26181 C CA . GLU A 1 71 ? -6.549 -0.823 15.362 1.00 0.00 83 GLU A CA 16
ATOM 26182 C C . GLU A 1 71 ? -5.240 -1.507 15.003 1.00 0.00 83 GLU A C 16
ATOM 26183 O O . GLU A 1 71 ? -5.177 -2.572 14.391 1.00 0.00 83 GLU A O 16
ATOM 26195 N N . ASN A 1 72 ? -4.117 -0.907 15.404 1.00 0.00 84 ASN A N 16
ATOM 26196 C CA . ASN A 1 72 ? -2.845 -1.602 15.400 1.00 0.00 84 ASN A CA 16
ATOM 26197 C C . ASN A 1 72 ? -2.897 -2.851 16.270 1.00 0.00 84 ASN A C 16
ATOM 26198 O O . ASN A 1 72 ? -3.155 -2.711 17.463 1.00 0.00 84 ASN A O 16
ATOM 26209 N N . ASN A 1 73 ? -2.591 -4.057 15.809 1.00 0.00 85 ASN A N 16
ATOM 26210 C CA . ASN A 1 73 ? -2.299 -5.150 16.723 1.00 0.00 85 ASN A CA 16
ATOM 26211 C C . ASN A 1 73 ? -0.940 -5.110 17.400 1.00 0.00 85 ASN A C 16
ATOM 26212 O O . ASN A 1 73 ? -0.751 -5.874 18.330 1.00 0.00 85 ASN A O 16
ATOM 26223 N N . GLU A 1 74 ? -0.050 -4.277 16.858 1.00 0.00 86 GLU A N 16
ATOM 26224 C CA . GLU A 1 74 ? 1.251 -3.991 17.446 1.00 0.00 86 GLU A CA 16
ATOM 26225 C C . GLU A 1 74 ? 1.037 -3.276 18.781 1.00 0.00 86 GLU A C 16
ATOM 26226 O O . GLU A 1 74 ? 0.555 -2.147 18.842 1.00 0.00 86 GLU A O 16
ATOM 26238 N N . GLU A 1 75 ? 1.461 -3.944 19.865 1.00 0.00 87 GLU A N 16
ATOM 26239 C CA . GLU A 1 75 ? 1.331 -3.525 21.242 1.00 0.00 87 GLU A CA 16
ATOM 26240 C C . GLU A 1 75 ? 2.397 -2.477 21.556 1.00 0.00 87 GLU A C 16
ATOM 26241 O O . GLU A 1 75 ? 2.182 -1.893 22.621 1.00 0.00 87 GLU A O 16
ATOM 26253 N N . SER A 1 76 ? 3.326 -2.032 20.703 1.00 0.00 88 SER A N 16
ATOM 26254 C CA . SER A 1 76 ? 4.190 -0.886 20.867 1.00 0.00 88 SER A CA 16
ATOM 26255 C C . SER A 1 76 ? 3.907 0.379 20.059 1.00 0.00 88 SER A C 16
ATOM 26256 O O . SER A 1 76 ? 4.646 1.361 20.055 1.00 0.00 88 SER A O 16
ATOM 26264 N N . GLU A 1 77 ? 2.688 0.409 19.512 1.00 0.00 89 GLU A N 16
ATOM 26265 C CA . GLU A 1 77 ? 2.005 1.553 18.958 1.00 0.00 89 GLU A CA 16
ATOM 26266 C C . GLU A 1 77 ? 0.906 2.061 19.896 1.00 0.00 89 GLU A C 16
ATOM 26267 O O . GLU A 1 77 ? 0.265 1.309 20.641 1.00 0.00 89 GLU A O 16
ATOM 26279 N N . LYS A 1 78 ? 0.724 3.381 19.908 1.00 0.00 90 LYS A N 16
ATOM 26280 C CA . LYS A 1 78 ? -0.188 4.076 20.792 1.00 0.00 90 LYS A CA 16
ATOM 26281 C C . LYS A 1 78 ? -0.447 5.452 20.200 1.00 0.00 90 LYS A C 16
ATOM 26282 O O . LYS A 1 78 ? 0.199 5.962 19.288 1.00 0.00 90 LYS A O 16
ATOM 26301 N N . GLU A 1 79 ? -1.442 6.136 20.792 1.00 0.00 91 GLU A N 16
ATOM 26302 C CA . GLU A 1 79 ? -1.710 7.566 20.690 1.00 0.00 91 GLU A CA 16
ATOM 26303 C C . GLU A 1 79 ? -0.713 8.440 21.444 1.00 0.00 91 GLU A C 16
ATOM 26304 O O . GLU A 1 79 ? -0.222 7.986 22.483 1.00 0.00 91 GLU A O 16
ATOM 26316 N N . PHE A 1 80 ? -0.282 9.562 20.877 1.00 0.00 92 PHE A N 16
ATOM 26317 C CA . PHE A 1 80 ? 0.843 10.347 21.349 1.00 0.00 92 PHE A CA 16
ATOM 26318 C C . PHE A 1 80 ? 0.561 11.798 21.053 1.00 0.00 92 PHE A C 16
ATOM 26319 O O . PHE A 1 80 ? -0.469 12.073 20.430 1.00 0.00 92 PHE A O 16
ATOM 26336 N N . ASP A 1 81 ? 1.447 12.700 21.508 1.00 0.00 93 ASP A N 16
ATOM 26337 C CA . ASP A 1 81 ? 1.402 14.148 21.341 1.00 0.00 93 ASP A CA 16
ATOM 26338 C C . ASP A 1 81 ? 2.770 14.771 21.489 1.00 0.00 93 ASP A C 16
ATOM 26339 O O . ASP A 1 81 ? 3.560 14.112 22.161 1.00 0.00 93 ASP A O 16
ATOM 26348 N N . ASP A 1 82 ? 3.106 15.984 21.008 1.00 0.00 94 ASP A N 16
ATOM 26349 C CA . ASP A 1 82 ? 4.163 16.852 21.473 1.00 0.00 94 ASP A CA 16
ATOM 26350 C C . ASP A 1 82 ? 4.172 17.095 22.980 1.00 0.00 94 ASP A C 16
ATOM 26351 O O . ASP A 1 82 ? 5.279 17.178 23.500 1.00 0.00 94 ASP A O 16
ATOM 26360 N N . THR A 1 83 ? 3.024 17.057 23.651 1.00 0.00 95 THR A N 16
ATOM 26361 C CA . THR A 1 83 ? 2.897 17.109 25.100 1.00 0.00 95 THR A CA 16
ATOM 26362 C C . THR A 1 83 ? 3.434 15.785 25.634 1.00 0.00 95 THR A C 16
ATOM 26363 O O . THR A 1 83 ? 4.104 15.721 26.663 1.00 0.00 95 THR A O 16
ATOM 26374 N N . GLY A 1 84 ? 2.994 14.669 25.062 1.00 0.00 96 GLY A N 16
ATOM 26375 C CA . GLY A 1 84 ? 3.583 13.415 25.510 1.00 0.00 96 GLY A CA 16
ATOM 26376 C C . GLY A 1 84 ? 5.024 13.202 25.070 1.00 0.00 96 GLY A C 16
ATOM 26377 O O . GLY A 1 84 ? 5.712 12.338 25.617 1.00 0.00 96 GLY A O 16
ATOM 26381 N N . LEU A 1 85 ? 5.581 13.965 24.127 1.00 0.00 97 LEU A N 16
ATOM 26382 C CA . LEU A 1 85 ? 6.992 14.136 23.896 1.00 0.00 97 LEU A CA 16
ATOM 26383 C C . LEU A 1 85 ? 7.813 15.086 24.745 1.00 0.00 97 LEU A C 16
ATOM 26384 O O . LEU A 1 85 ? 9.019 14.947 24.946 1.00 0.00 97 LEU A O 16
ATOM 26400 N N . THR A 1 86 ? 7.237 16.163 25.311 1.00 0.00 98 THR A N 16
ATOM 26401 C CA . THR A 1 86 ? 7.860 16.998 26.315 1.00 0.00 98 THR A CA 16
ATOM 26402 C C . THR A 1 86 ? 7.631 16.473 27.725 1.00 0.00 98 THR A C 16
ATOM 26403 O O . THR A 1 86 ? 8.388 16.844 28.621 1.00 0.00 98 THR A O 16
ATOM 26414 N N . LEU A 1 87 ? 6.767 15.499 27.974 1.00 0.00 99 LEU A N 16
ATOM 26415 C CA . LEU A 1 87 ? 6.856 14.514 29.041 1.00 0.00 99 LEU A CA 16
ATOM 26416 C C . LEU A 1 87 ? 7.902 13.443 28.750 1.00 0.00 99 LEU A C 16
ATOM 26417 O O . LEU A 1 87 ? 8.183 12.688 29.678 1.00 0.00 99 LEU A O 16
ATOM 26433 N N . GLY A 1 88 ? 8.375 13.291 27.519 1.00 0.00 100 GLY A N 16
ATOM 26434 C CA . GLY A 1 88 ? 9.342 12.282 27.132 1.00 0.00 100 GLY A CA 16
ATOM 26435 C C . GLY A 1 88 ? 8.812 10.867 27.163 1.00 0.00 100 GLY A C 16
ATOM 26436 O O . GLY A 1 88 ? 9.525 9.858 27.182 1.00 0.00 100 GLY A O 16
ATOM 26440 N N . ASP A 1 89 ? 7.487 10.741 27.012 1.00 0.00 101 ASP A N 16
ATOM 26441 C CA . ASP A 1 89 ? 6.753 9.503 27.059 1.00 0.00 101 ASP A CA 16
ATOM 26442 C C . ASP A 1 89 ? 6.867 8.558 25.866 1.00 0.00 101 ASP A C 16
ATOM 26443 O O . ASP A 1 89 ? 5.995 7.742 25.531 1.00 0.00 101 ASP A O 16
ATOM 26452 N N . VAL A 1 90 ? 8.089 8.528 25.339 1.00 0.00 102 VAL A N 16
ATOM 26453 C CA . VAL A 1 90 ? 8.572 8.141 24.033 1.00 0.00 102 VAL A CA 16
ATOM 26454 C C . VAL A 1 90 ? 9.714 7.144 24.132 1.00 0.00 102 VAL A C 16
ATOM 26455 O O . VAL A 1 90 ? 10.414 7.144 25.145 1.00 0.00 102 VAL A O 16
ATOM 26468 N N . VAL A 1 91 ? 9.974 6.254 23.176 1.00 0.00 103 VAL A N 16
ATOM 26469 C CA . VAL A 1 91 ? 11.286 5.728 22.845 1.00 0.00 103 VAL A CA 16
ATOM 26470 C C . VAL A 1 91 ? 11.771 4.556 23.693 1.00 0.00 103 VAL A C 16
ATOM 26471 O O . VAL A 1 91 ? 12.624 3.840 23.187 1.00 0.00 103 VAL A O 16
ATOM 26484 N N . ASN A 1 92 ? 11.240 4.348 24.903 1.00 0.00 104 ASN A N 16
ATOM 26485 C CA . ASN A 1 92 ? 11.892 3.420 25.812 1.00 0.00 104 ASN A CA 16
ATOM 26486 C C . ASN A 1 92 ? 11.804 2.001 25.243 1.00 0.00 104 ASN A C 16
ATOM 26487 O O . ASN A 1 92 ? 12.542 1.149 25.726 1.00 0.00 104 ASN A O 16
ATOM 26498 N N . ILE A 1 93 ? 10.902 1.654 24.316 1.00 0.00 105 ILE A N 16
ATOM 26499 C CA . ILE A 1 93 ? 10.866 0.401 23.606 1.00 0.00 105 ILE A CA 16
ATOM 26500 C C . ILE A 1 93 ? 12.144 0.027 22.855 1.00 0.00 105 ILE A C 16
ATOM 26501 O O . ILE A 1 93 ? 12.464 -1.162 22.783 1.00 0.00 105 ILE A O 16
ATOM 26517 N N . LYS A 1 94 ? 12.969 0.982 22.427 1.00 0.00 106 LYS A N 16
ATOM 26518 C CA . LYS A 1 94 ? 14.193 0.679 21.726 1.00 0.00 106 LYS A CA 16
ATOM 26519 C C . LYS A 1 94 ? 15.262 0.298 22.744 1.00 0.00 106 LYS A C 16
ATOM 26520 O O . LYS A 1 94 ? 15.067 0.536 23.933 1.00 0.00 106 LYS A O 16
ATOM 26539 N N . GLU A 1 95 ? 16.369 -0.295 22.299 1.00 0.00 107 GLU A N 16
ATOM 26540 C CA . GLU A 1 95 ? 17.476 -0.723 23.141 1.00 0.00 107 GLU A CA 16
ATOM 26541 C C . GLU A 1 95 ? 18.642 0.256 23.250 1.00 0.00 107 GLU A C 16
ATOM 26542 O O . GLU A 1 95 ? 18.840 1.070 22.354 1.00 0.00 107 GLU A O 16
ATOM 26554 N N . GLY A 1 96 ? 19.344 0.355 24.384 1.00 0.00 108 GLY A N 16
ATOM 26555 C CA . GLY A 1 96 ? 20.270 1.430 24.690 1.00 0.00 108 GLY A CA 16
ATOM 26556 C C . GLY A 1 96 ? 19.724 2.821 24.938 1.00 0.00 108 GLY A C 16
ATOM 26557 O O . GLY A 1 96 ? 20.529 3.718 25.205 1.00 0.00 108 GLY A O 16
ATOM 26561 N N . LYS A 1 97 ? 18.439 3.098 24.669 1.00 0.00 109 LYS A N 16
ATOM 26562 C CA . LYS A 1 97 ? 17.848 4.371 25.020 1.00 0.00 109 LYS A CA 16
ATOM 26563 C C . LYS A 1 97 ? 17.859 4.619 26.514 1.00 0.00 109 LYS A C 16
ATOM 26564 O O . LYS A 1 97 ? 17.439 5.687 26.963 1.00 0.00 109 LYS A O 16
ATOM 26583 N N . LYS A 1 98 ? 18.397 3.736 27.363 1.00 0.00 110 LYS A N 16
ATOM 26584 C CA . LYS A 1 98 ? 18.408 3.928 28.805 1.00 0.00 110 LYS A CA 16
ATOM 26585 C C . LYS A 1 98 ? 19.635 4.674 29.330 1.00 0.00 110 LYS A C 16
ATOM 26586 O O . LYS A 1 98 ? 19.584 5.354 30.350 1.00 0.00 110 LYS A O 16
ATOM 26605 N N . LEU A 1 99 ? 20.714 4.533 28.553 1.00 0.00 111 LEU A N 16
ATOM 26606 C CA . LEU A 1 99 ? 21.876 5.384 28.532 1.00 0.00 111 LEU A CA 16
ATOM 26607 C C . LEU A 1 99 ? 21.588 6.755 27.935 1.00 0.00 111 LEU A C 16
ATOM 26608 O O . LEU A 1 99 ? 22.153 7.799 28.215 1.00 0.00 111 LEU A O 16
ATOM 26624 N N . GLU A 1 100 ? 20.643 6.783 26.991 1.00 0.00 112 GLU A N 16
ATOM 26625 C CA . GLU A 1 100 ? 20.247 7.979 26.262 1.00 0.00 112 GLU A CA 16
ATOM 26626 C C . GLU A 1 100 ? 19.274 8.919 26.961 1.00 0.00 112 GLU A C 16
ATOM 26627 O O . GLU A 1 100 ? 19.641 10.019 27.366 1.00 0.00 112 GLU A O 16
ATOM 26639 N N . HIS A 1 101 ? 17.989 8.558 27.054 1.00 0.00 113 HIS A N 16
ATOM 26640 C CA . HIS A 1 101 ? 16.881 9.321 27.602 1.00 0.00 113 HIS A CA 16
ATOM 26641 C C . HIS A 1 101 ? 16.712 9.433 29.099 1.00 0.00 113 HIS A C 16
ATOM 26642 O O . HIS A 1 101 ? 15.761 10.009 29.623 1.00 0.00 113 HIS A O 16
ATOM 26656 N N . HIS A 1 102 ? 17.677 8.937 29.892 1.00 0.00 114 HIS A N 16
ATOM 26657 C CA . HIS A 1 102 ? 17.663 8.795 31.332 1.00 0.00 114 HIS A CA 16
ATOM 26658 C C . HIS A 1 102 ? 19.019 9.020 31.984 1.00 0.00 114 HIS A C 16
ATOM 26659 O O . HIS A 1 102 ? 20.050 9.189 31.297 1.00 0.00 114 HIS A O 16
#

Sequence (102 aa):
ENAELEIVTDYYKIIKTAREQLGISQQQLAQKLKVSENIVKRFESGKLKPTISQARQLEKILGIKLVTPLENNEESEKEFDDTGLTLGDVVNIKEGKKLEHHENAELEIVTDYYKIIKTAREQLGISQQQLAQKLKVSENIVKRFESGKLKPTISQARQLEKILGIKLVTPLENNEESEKEFDDTGLTLGDVVNIKEGKKLEHHENAELEIVTDYYKIIKTAREQLGISQQQLAQKLKVSENIVKRFESGKLKPTISQARQLEKILGIKLVTPLENNEESEKEFDDTGLTLGDVVNIKEGKKLEHHENAELEIVTDYYKIIKTAREQLGISQQQLAQKLKVSENIVKRFESGKLKPTISQARQLEKILGIKLVTPLENNEESEKEFDDTGLTLGDVVNIKEGKKLEHHENAELEIVTDYYKIIKTAREQLGISQQQLAQKLKVSENIVKRFESGKLKPTISQARQLEKILGIKLVTPLENNEESEKEFDDTGLTLGDVVNIKEGKKLEHHENAELEIVTDYYKIIKTAREQLGISQQQLAQKLKVSENIVKRFESGKLKPTISQARQLEKILGIKLVTPLENNEESEKEFDDTGLTLGDVVNIKEGKKLEHHENAELEIVTDYYKIIKTAREQLGISQQQLAQKLKVSENIVKRFESGKLKPTISQARQLEKILGIKLVTPLENNEESEKEFDDTGLTLGDVVNIKEGKKLEHHENAELEIVTDYYKIIKTAREQLGISQQQLAQKLKVSENIVKRFESGKLKPTISQARQLEKILGIKLVTPLENNEESEKEFDDTGLTLGDVVNIKEGKKLEHHENAELEIVTDYYKIIKTAREQLGISQQQLAQKLKVSENIVKRFESGKLKPTISQARQLEKILGIKLVTPLENNEESEKEFDDTGLTLGDVVNIKEGKKLEHHENAELEIVTDYYKIIKTAREQLGISQQQLAQKLKVSENIVKRFESGKLKPTISQARQLEKILGIKLVTPLENNEESEKEFDDTGLTLGDVVNIKEGKKLEHHENAELEIVTDYYKIIKTAREQLGISQQQLAQKLKVSENIVKRFESGKLKPTISQARQLEKILGIKLVTPLENNEESEKEFDDTGLTLGDVVNIKEGKKLEHHENAELEIVTDYYKIIKTAREQLGISQQQLAQKLKVSENIVKRFESGKLKPTISQARQLEKILGIKLVTPLENNEESEKEFDDTGLTLGDVVNIKEGKKLEHHENAELEIVTDYYKIIKTAREQLGISQQQLAQKLKVSENIVKRFESGKLKPTISQARQLEKILGIKLVTPLENNEESEKEFDDTGLTLGDVVNIKEGKKLEHHENAELEIVTDYYKIIKTAREQLGISQQQLAQKLKVSENIVKRFESGKLKPTISQARQLEKILGIKLVTPLENNEESEKEFDDTGLTLGDVVNIKEGKKLEHHENAELEIVTDYYKIIKTAREQLGISQQQLAQKLKVSENIVKRFESGKLKPTISQARQLEKILGIKLVTPLENNEESEKEFDDTGLTLGDVVNIKEGKKLEHHENAELEIVTDYYKIIKTAREQLGISQQQLAQKLKVSENIVKRFESGKLKPTISQARQLEKILGIKLVTPLENNEESEKEFDDTGLTLGDVVNIKEGKKLEHH

Solvent-accessible surface area: 7819 Å² total; per-residue (Å²): 157,124,87,135,82,69,150,92,6,69,7,111,152,48,9,67,27,0,16,96,78,73,45,31,46,46,106,24,2,2,108,114,9,194,38,45,73,94,55,2,98,117,7,75,56,9,120,77,109,12,78,130,63,33,19,132,68,9,112,68,14,10,1,56,67,67,18,47,122,149,90,141,124,77,176,54,136,161,75,74,54,101,83,19,107,85,134,20,70,85,60,103,164,116,176,59,84,132,72,141,73,138

Organism: Saccharolobus solfataricus (strain ATCC 35092 / DSM 1617 / JCM 11322 / P2) (NCBI:txid273057)

Nearest PDB structures (foldseek):
  1lmb-assembly1_4  TM=5.360E-01  e=4.670E-02  Lambdavirus lambda
  1lli-assembly1_A  TM=5.234E-01  e=4.123E-02  Lambdavirus lambda
  3kz3-assembly1_A  TM=5.316E-01  e=8.707E-02  Lambdavirus lambda
  1y7y-assembly1_A  TM=6.486E-01  e=2.672E-01  Aeromonas hydrophila
  6f8s-assembly1_C  TM=6.665E-01  e=6.391E-01  Pseudomonas putida

CATH classification: 1.10.260.40

Foldseek 3Di:
DCPPVADQQVADPQLQQPCVVVVHDLVVLCVQQVARPVRNPVSNPSHDDDDPVRVVCCCVSVVHRDDALVPDPPPPDDDADVVCVVVPVDDPPDPPCVVPVD